Protein 2JO6 (pdb70)

Sequence (110 aa):
MSQWKDICKIDDILPETGVCALLGDEQVAIFRPYHSDQVFAISNIDPFFESSVLSRGLIAEHQGELWVASPLKKQRFRLSDGLCMEDEQFSVKHYEARVKDGVVQLRGGSMSQWKDICKIDDILPETGVCALLGDEQVAIFRPYHSDQVFAISNIDPFFESSVLSRGLIAEHQGELWVASPLKKQRFRLSDGLCMEDEQFSVKHYEARVKDGVVQLRGGSMSQWKDICKIDDILPETGVCALLGDEQVAIFRPYHSDQVFAISNIDPFFESSVLSRGLIAEHQGELWVASPLKKQRFRLSDGLCMEDEQFSVKHYEARVKDGVVQLRGGSMSQWKDICKIDDILPETGVCALLGDEQVAIFRPYHSDQVFAISNIDPFFESSVLSRGLIAEHQGELWVASPLKKQRFRLSDGLCMEDEQFSVKHYEARVKDGVVQLRGGSMSQWKDICKIDDILPETGVCALLGDEQVAIFRPYHSDQVFAISNIDPFFESSVLSRGLIAEHQGELWVASPLKKQRFRLSDGLCMEDEQFSVKHYEARVKDGVVQLRGGSMSQWKDICKIDDILPETGVCALLGDEQVAIFRPYHSDQVFAISNIDPFFESSVLSRGLIAEHQGELWVASPLKKQRFRLSDGLCMEDEQFSVKHYEARVKDGVVQLRGGSMSQWKDICKIDDILPETGVCALLGDEQVAIFRPYHSDQVFAISNIDPFFESSVLSRGLIAEHQGELWVASPLKKQRFRLSDGLCMEDEQFSVKHYEARVKDGVVQLRGGSMSQWKDICKIDDILPETGVCALLGDEQVAIFRPYHSDQVFAISNIDPFFESSVLSRGLIAEHQGELWVASPLKKQRFRLSDGLCMEDEQFSVKHYEARVKDGVVQLRGGSMSQWKDICKIDDILPETGVCALLGDEQVAIFRPYHSDQVFAISNIDPFFESSVLSRGLIAEHQGELWVASPLKKQRFRLSDGLCMEDEQFSVKHYEARVKDGVVQLRGGSMSQWKDICKIDDILPETGVCALLGDEQVAIFRPYHSDQVFAISNIDPFFESSVLSRGLIAEHQGELWVASPLKKQRFRLSDGLCMEDEQFSVKHYEARVKDGVVQLRGGSMSQWKDICKIDDILPETGVCALLGDEQVAIFRPYHSDQVFAISNIDPFFESSVLSRGLIAEHQGELWVASPLKKQRFRLSDGLCMEDEQFSVKHYEARVKDGVVQLRGGSMSQWKDICKIDDILPETGVCALLGDEQVAIFRPYHSDQVFAISNIDPFFESSVLSRGLIAEHQGELWVASPLKKQRFRLSDGLCMEDEQFSVKHYEARVKDGVVQLRGGSMSQWKDICKIDDILPETGVCALLGDEQVAIFRPYHSDQVFAISNIDPFFESSVLSRGLIAEHQGELWVASPLKKQRFRLSDGLCMEDEQFSVKHYEARVKDGVVQLRGGSMSQWKDICKIDDILPETGVCALLGDEQVAIFRPYHSDQVFAISNIDPFFESSVLSRGLIAEHQGELWVASPLKKQRFRLSDGLCMEDEQFSVKHYEARVKDGVVQLRGGSMSQWKDICKIDDILPETGVCALLGDEQVAIFRPYHSDQVFAISNIDPFFESSVLSRGLIAEHQGELWVASPLKKQRFRLSDGLCMEDEQFSVKHYEARVKDGVVQLRGGSMSQWKDICKIDDILPETGVCALLGDEQVAIFRPYHSDQVFAISNIDPFFESSVLSRGLIAEHQGELWVASPLKKQRFRLSDGLCMEDEQFSVKHYEARVKDGVVQLRGGSMSQWKDICKIDDILPETGVCALLGDEQVAIFRPYHSDQVFAISNIDPFFESSVLSRGLIAEHQGELWVASPLKKQRFRLSDGLCMEDEQFSVKHYEARVKDGVVQLRGGSMSQWKDICKIDDILPETGVCALLGDEQVAIFRPYHSDQVFAISNIDPFFESSVLSRGLIAEHQGELWVASPLKKQRFRLSDGLCMEDEQFSVKHYEARVKDGVVQLRGGSMSQWKDICKIDDILPETGVCALLGDEQVAIFRPYHSDQVFAISNIDPFFESSVLSRGLIAEHQGELWVASPLKKQRFRLSDGLCMEDEQFSVKHYEARVKDGVVQLRGGSMSQWKDICKIDDILPETGVCALLGDEQVAIFRPYHSDQVFAISNIDPFFESSVLSRGLIAEHQGELWVASPLKKQRFRLSDGLCMEDEQFSVKHYEARVKDGVVQLRGGS

Radius of gyration: 12.87 Å; Cα contacts (8 Å, |Δi|>4): 258; chains: 1; bounding box: 34×28×23 Å

Secondary structure (DSSP, 8-state):
----EEEEETTTS-TTEEEEEEETTEEEEEEE-SSSS--EEEESS-SSS--S-STTSEEEEETTEEEEEETTTTEEEETTTTEETTTTTT---EEEEEEETTEEEEE---

Structure (mmCIF, N/CA/C/O backbone):
data_2JO6
#
_entry.id   2JO6
#
loop_
_atom_site.group_PDB
_atom_site.id
_atom_site.type_symbol
_atom_site.label_atom_id
_atom_site.label_alt_id
_atom_site.label_comp_id
_atom_site.label_asym_id
_atom_site.label_entity_id
_atom_site.label_seq_id
_atom_site.pdbx_PDB_ins_code
_atom_site.Cartn_x
_atom_site.Cartn_y
_atom_site.Cartn_z
_atom_site.occupancy
_atom_site.B_iso_or_equiv
_atom_site.auth_seq_id
_atom_site.auth_comp_id
_atom_site.auth_asym_id
_atom_site.auth_atom_id
_atom_site.pdbx_PDB_model_num
ATOM 1 N N . MET A 1 4 ? -16.505 8.428 12.119 1.00 0.00 1 MET A N 1
ATOM 2 C CA . MET A 1 4 ? -16.693 8.800 10.700 1.00 0.00 1 MET A CA 1
ATOM 3 C C . MET A 1 4 ? -15.763 7.970 9.828 1.00 0.00 1 MET A C 1
ATOM 4 O O . MET A 1 4 ? -14.542 8.024 9.982 1.00 0.00 1 MET A O 1
ATOM 17 N N . SER A 1 5 ? -16.343 7.187 8.929 1.00 0.00 2 SER A N 1
ATOM 18 C CA . SER A 1 5 ? -15.568 6.297 8.080 1.00 0.00 2 SER A CA 1
ATOM 19 C C . SER A 1 5 ? -16.169 6.230 6.683 1.00 0.00 2 SER A C 1
ATOM 20 O O . SER A 1 5 ? -17.333 5.863 6.516 1.00 0.00 2 SER A O 1
ATOM 28 N N . GLN A 1 6 ? -15.376 6.579 5.685 1.00 0.00 3 GLN A N 1
ATOM 29 C CA . GLN A 1 6 ? -15.829 6.519 4.308 1.00 0.00 3 GLN A CA 1
ATOM 30 C C . GLN A 1 6 ? -15.154 5.362 3.573 1.00 0.00 3 GLN A C 1
ATOM 31 O O . GLN A 1 6 ? -14.082 5.509 2.989 1.00 0.00 3 GLN A O 1
ATOM 45 N N . TRP A 1 7 ? -15.768 4.190 3.651 1.00 0.00 4 TRP A N 1
ATOM 46 C CA . TRP A 1 7 ? -15.270 3.029 2.931 1.00 0.00 4 TRP A CA 1
ATOM 47 C C . TRP A 1 7 ? -15.583 3.163 1.449 1.00 0.00 4 TRP A C 1
ATOM 48 O O . TRP A 1 7 ? -16.667 2.794 0.992 1.00 0.00 4 TRP A O 1
ATOM 69 N N . LYS A 1 8 ? -14.643 3.720 0.708 1.00 0.00 5 LYS A N 1
ATOM 70 C CA . LYS A 1 8 ? -14.836 3.942 -0.712 1.00 0.00 5 LYS A CA 1
ATOM 71 C C . LYS A 1 8 ? -14.525 2.681 -1.500 1.00 0.00 5 LYS A C 1
ATOM 72 O O . LYS A 1 8 ? -13.462 2.080 -1.335 1.00 0.00 5 LYS A O 1
ATOM 91 N N . ASP A 1 9 ? -15.465 2.284 -2.345 1.00 0.00 6 ASP A N 1
ATOM 92 C CA . ASP A 1 9 ? -15.256 1.167 -3.253 1.00 0.00 6 ASP A CA 1
ATOM 93 C C . ASP A 1 9 ? -14.202 1.539 -4.284 1.00 0.00 6 ASP A C 1
ATOM 94 O O . ASP A 1 9 ? -14.295 2.587 -4.932 1.00 0.00 6 ASP A O 1
ATOM 103 N N . ILE A 1 10 ? -13.188 0.706 -4.414 1.00 0.00 7 ILE A N 1
ATOM 104 C CA . ILE A 1 10 ? -12.142 0.940 -5.395 1.00 0.00 7 ILE A CA 1
ATOM 105 C C . ILE A 1 10 ? -12.381 0.083 -6.625 1.00 0.00 7 ILE A C 1
ATOM 106 O O . ILE A 1 10 ? -12.699 0.591 -7.702 1.00 0.00 7 ILE A O 1
ATOM 122 N N . CYS A 1 11 ? -12.248 -1.218 -6.438 1.00 0.00 8 CYS A N 1
ATOM 123 C CA . CYS A 1 11 ? -12.437 -2.186 -7.501 1.00 0.00 8 CYS A CA 1
ATOM 124 C C . CYS A 1 11 ? -12.535 -3.572 -6.888 1.00 0.00 8 CYS A C 1
ATOM 125 O O . CYS A 1 11 ? -12.350 -3.729 -5.680 1.00 0.00 8 CYS A O 1
ATOM 133 N N . LYS A 1 12 ? -12.829 -4.575 -7.695 1.00 0.00 9 LYS A N 1
ATOM 134 C CA . LYS A 1 12 ? -12.853 -5.938 -7.197 1.00 0.00 9 LYS A CA 1
ATOM 135 C C . LYS A 1 12 ? -11.435 -6.477 -7.080 1.00 0.00 9 LYS A C 1
ATOM 136 O O . LYS A 1 12 ? -10.576 -6.176 -7.909 1.00 0.00 9 LYS A O 1
ATOM 155 N N . ILE A 1 13 ? -11.199 -7.280 -6.048 1.00 0.00 10 ILE A N 1
ATOM 156 C CA . ILE A 1 13 ? -9.861 -7.780 -5.741 1.00 0.00 10 ILE A CA 1
ATOM 157 C C . ILE A 1 13 ? -9.321 -8.669 -6.867 1.00 0.00 10 ILE A C 1
ATOM 158 O O . ILE A 1 13 ? -8.130 -8.967 -6.925 1.00 0.00 10 ILE A O 1
ATOM 174 N N . ASP A 1 14 ? -10.208 -9.067 -7.771 1.00 0.00 11 ASP A N 1
ATOM 175 C CA . ASP A 1 14 ? -9.830 -9.873 -8.930 1.00 0.00 11 ASP A CA 1
ATOM 176 C C . ASP A 1 14 ? -8.928 -9.068 -9.867 1.00 0.00 11 ASP A C 1
ATOM 177 O O . ASP A 1 14 ? -8.071 -9.623 -10.556 1.00 0.00 11 ASP A O 1
ATOM 186 N N . ASP A 1 15 ? -9.117 -7.750 -9.861 1.00 0.00 12 ASP A N 1
ATOM 187 C CA . ASP A 1 15 ? -8.359 -6.851 -10.729 1.00 0.00 12 ASP A CA 1
ATOM 188 C C . ASP A 1 15 ? -6.913 -6.737 -10.254 1.00 0.00 12 ASP A C 1
ATOM 189 O O . ASP A 1 15 ? -5.992 -6.541 -11.052 1.00 0.00 12 ASP A O 1
ATOM 198 N N . ILE A 1 16 ? -6.721 -6.875 -8.949 1.00 0.00 13 ILE A N 1
ATOM 199 C CA . ILE A 1 16 ? -5.395 -6.801 -8.355 1.00 0.00 13 ILE A CA 1
ATOM 200 C C . ILE A 1 16 ? -4.767 -8.186 -8.304 1.00 0.00 13 ILE A C 1
ATOM 201 O O . ILE A 1 16 ? -5.177 -9.038 -7.517 1.00 0.00 13 ILE A O 1
ATOM 217 N N . LEU A 1 17 ? -3.778 -8.397 -9.160 1.00 0.00 14 LEU A N 1
ATOM 218 C CA . LEU A 1 17 ? -3.097 -9.683 -9.268 1.00 0.00 14 LEU A CA 1
ATOM 219 C C . LEU A 1 17 ? -2.394 -10.047 -7.956 1.00 0.00 14 LEU A C 1
ATOM 220 O O . LEU A 1 17 ? -2.119 -9.171 -7.132 1.00 0.00 14 LEU A O 1
ATOM 236 N N . PRO A 1 18 ? -2.107 -11.345 -7.745 1.00 0.00 15 PRO A N 1
ATOM 237 C CA . PRO A 1 18 ? -1.385 -11.825 -6.559 1.00 0.00 15 PRO A CA 1
ATOM 238 C C . PRO A 1 18 ? -0.087 -11.060 -6.323 1.00 0.00 15 PRO A C 1
ATOM 239 O O . PRO A 1 18 ? 0.696 -10.856 -7.252 1.00 0.00 15 PRO A O 1
ATOM 250 N N . GLU A 1 19 ? 0.123 -10.670 -5.065 1.00 0.00 16 GLU A N 1
ATOM 251 C CA . GLU A 1 19 ? 1.223 -9.793 -4.653 1.00 0.00 16 GLU A CA 1
ATOM 252 C C . GLU A 1 19 ? 1.530 -8.701 -5.685 1.00 0.00 16 GLU A C 1
ATOM 253 O O . GLU A 1 19 ? 2.574 -8.705 -6.340 1.00 0.00 16 GLU A O 1
ATOM 265 N N . THR A 1 20 ? 0.589 -7.764 -5.812 1.00 0.00 17 THR A N 1
ATOM 266 C CA . THR A 1 20 ? 0.726 -6.622 -6.711 1.00 0.00 17 THR A CA 1
ATOM 267 C C . THR A 1 20 ? 0.171 -5.364 -6.033 1.00 0.00 17 THR A C 1
ATOM 268 O O . THR A 1 20 ? -0.643 -5.460 -5.111 1.00 0.00 17 THR A O 1
ATOM 279 N N . GLY A 1 21 ? 0.606 -4.193 -6.486 1.00 0.00 18 GLY A N 1
ATOM 280 C CA . GLY A 1 21 ? 0.111 -2.951 -5.925 1.00 0.00 18 GLY A CA 1
ATOM 281 C C . GLY A 1 21 ? -0.450 -2.026 -6.986 1.00 0.00 18 GLY A C 1
ATOM 282 O O . GLY A 1 21 ? 0.098 -1.932 -8.085 1.00 0.00 18 GLY A O 1
ATOM 286 N N . VAL A 1 22 ? -1.547 -1.352 -6.665 1.00 0.00 19 VAL A N 1
ATOM 287 C CA . VAL A 1 22 ? -2.181 -0.416 -7.590 1.00 0.00 19 VAL A CA 1
ATOM 288 C C . VAL A 1 22 ? -2.501 0.901 -6.886 1.00 0.00 19 VAL A C 1
ATOM 289 O O . VAL A 1 22 ? -2.619 0.943 -5.664 1.00 0.00 19 VAL A O 1
ATOM 302 N N . CYS A 1 23 ? -2.645 1.971 -7.654 1.00 0.00 20 CYS A N 1
ATOM 303 C CA . CYS A 1 23 ? -2.929 3.280 -7.083 1.00 0.00 20 CYS A CA 1
ATOM 304 C C . CYS A 1 23 ? -4.417 3.597 -7.169 1.00 0.00 20 CYS A C 1
ATOM 305 O O . CYS A 1 23 ? -5.040 3.442 -8.220 1.00 0.00 20 CYS A O 1
ATOM 313 N N . ALA A 1 24 ? -4.977 4.029 -6.052 1.00 0.00 21 ALA A N 1
ATOM 314 C CA . ALA A 1 24 ? -6.365 4.451 -5.995 1.00 0.00 21 ALA A CA 1
ATOM 315 C C . ALA A 1 24 ? -6.446 5.899 -5.535 1.00 0.00 21 ALA A C 1
ATOM 316 O O . ALA A 1 24 ? -5.426 6.504 -5.192 1.00 0.00 21 ALA A O 1
ATOM 323 N N . LEU A 1 25 ? -7.649 6.451 -5.524 1.00 0.00 22 LEU A N 1
ATOM 324 C CA . LEU A 1 25 ? -7.846 7.832 -5.116 1.00 0.00 22 LEU A CA 1
ATOM 325 C C . LEU A 1 25 ? -8.869 7.928 -3.995 1.00 0.00 22 LEU A C 1
ATOM 326 O O . LEU A 1 25 ? -10.031 7.555 -4.167 1.00 0.00 22 LEU A O 1
ATOM 342 N N . LEU A 1 26 ? -8.427 8.410 -2.844 1.00 0.00 23 LEU A N 1
ATOM 343 C CA . LEU A 1 26 ? -9.322 8.701 -1.737 1.00 0.00 23 LEU A CA 1
ATOM 344 C C . LEU A 1 26 ? -9.438 10.211 -1.589 1.00 0.00 23 LEU A C 1
ATOM 345 O O . LEU A 1 26 ? -8.685 10.835 -0.839 1.00 0.00 23 LEU A O 1
ATOM 361 N N . GLY A 1 27 ? -10.359 10.798 -2.339 1.00 0.00 24 GLY A N 1
ATOM 362 C CA . GLY A 1 27 ? -10.451 12.240 -2.399 1.00 0.00 24 GLY A CA 1
ATOM 363 C C . GLY A 1 27 ? -9.319 12.825 -3.215 1.00 0.00 24 GLY A C 1
ATOM 364 O O . GLY A 1 27 ? -9.330 12.758 -4.444 1.00 0.00 24 GLY A O 1
ATOM 368 N N . ASP A 1 28 ? -8.332 13.381 -2.532 1.00 0.00 25 ASP A N 1
ATOM 369 C CA . ASP A 1 28 ? -7.139 13.892 -3.196 1.00 0.00 25 ASP A CA 1
ATOM 370 C C . ASP A 1 28 ? -5.922 13.081 -2.784 1.00 0.00 25 ASP A C 1
ATOM 371 O O . ASP A 1 28 ? -4.793 13.385 -3.171 1.00 0.00 25 ASP A O 1
ATOM 380 N N . GLU A 1 29 ? -6.161 12.040 -2.000 1.00 0.00 26 GLU A N 1
ATOM 381 C CA . GLU A 1 29 ? -5.086 11.191 -1.514 1.00 0.00 26 GLU A CA 1
ATOM 382 C C . GLU A 1 29 ? -4.837 10.036 -2.475 1.00 0.00 26 GLU A C 1
ATOM 383 O O . GLU A 1 29 ? -5.725 9.213 -2.715 1.00 0.00 26 GLU A O 1
ATOM 395 N N . GLN A 1 30 ? -3.639 9.991 -3.041 1.00 0.00 27 GLN A N 1
ATOM 396 C CA . GLN A 1 30 ? -3.233 8.868 -3.870 1.00 0.00 27 GLN A CA 1
ATOM 397 C C . GLN A 1 30 ? -2.800 7.712 -2.986 1.00 0.00 27 GLN A C 1
ATOM 398 O O . GLN A 1 30 ? -1.717 7.729 -2.399 1.00 0.00 27 GLN A O 1
ATOM 412 N N . VAL A 1 31 ? -3.666 6.722 -2.879 1.00 0.00 28 VAL A N 1
ATOM 413 C CA . VAL A 1 31 ? -3.434 5.593 -1.999 1.00 0.00 28 VAL A CA 1
ATOM 414 C C . VAL A 1 31 ? -2.892 4.408 -2.784 1.00 0.00 28 VAL A C 1
ATOM 415 O O . VAL A 1 31 ? -3.382 4.098 -3.869 1.00 0.00 28 VAL A O 1
ATOM 428 N N . ALA A 1 32 ? -1.877 3.764 -2.239 1.00 0.00 29 ALA A N 1
ATOM 429 C CA . ALA A 1 32 ? -1.304 2.584 -2.853 1.00 0.00 29 ALA A CA 1
ATOM 430 C C . ALA A 1 32 ? -1.892 1.332 -2.221 1.00 0.00 29 ALA A C 1
ATOM 431 O O . ALA A 1 32 ? -1.633 1.035 -1.052 1.00 0.00 29 ALA A O 1
ATOM 438 N N . ILE A 1 33 ? -2.702 0.623 -2.987 1.00 0.00 30 ILE A N 1
ATOM 439 C CA . ILE A 1 33 ? -3.331 -0.596 -2.514 1.00 0.00 30 ILE A CA 1
ATOM 440 C C . ILE A 1 33 ? -2.465 -1.788 -2.865 1.00 0.00 30 ILE A C 1
ATOM 441 O O . ILE A 1 33 ? -2.346 -2.160 -4.035 1.00 0.00 30 ILE A O 1
ATOM 457 N N . PHE A 1 34 ? -1.853 -2.373 -1.858 1.00 0.00 31 PHE A N 1
ATOM 458 C CA . PHE A 1 34 ? -0.993 -3.516 -2.063 1.00 0.00 31 PHE A CA 1
ATOM 459 C C . PHE A 1 34 ? -1.678 -4.789 -1.603 1.00 0.00 31 PHE A C 1
ATOM 460 O O . PHE A 1 34 ? -2.033 -4.928 -0.431 1.00 0.00 31 PHE A O 1
ATOM 477 N N . ARG A 1 35 ? -1.879 -5.702 -2.536 1.00 0.00 32 ARG A N 1
ATOM 478 C CA . ARG A 1 35 ? -2.299 -7.046 -2.197 1.00 0.00 32 ARG A CA 1
ATOM 479 C C . ARG A 1 35 ? -1.050 -7.900 -2.182 1.00 0.00 32 ARG A C 1
ATOM 480 O O . ARG A 1 35 ? -0.565 -8.295 -3.228 1.00 0.00 32 ARG A O 1
ATOM 501 N N . PRO A 1 36 ? -0.503 -8.176 -0.996 1.00 0.00 33 PRO A N 1
ATOM 502 C CA . PRO A 1 36 ? 0.789 -8.837 -0.856 1.00 0.00 33 PRO A CA 1
ATOM 503 C C . PRO A 1 36 ? 0.688 -10.356 -0.782 1.00 0.00 33 PRO A C 1
ATOM 504 O O . PRO A 1 36 ? 1.679 -11.042 -0.536 1.00 0.00 33 PRO A O 1
ATOM 515 N N . TYR A 1 37 ? -0.509 -10.871 -0.997 1.00 0.00 34 TYR A N 1
ATOM 516 C CA . TYR A 1 37 ? -0.741 -12.303 -0.931 1.00 0.00 34 TYR A CA 1
ATOM 517 C C . TYR A 1 37 ? -1.698 -12.742 -2.025 1.00 0.00 34 TYR A C 1
ATOM 518 O O . TYR A 1 37 ? -2.019 -11.979 -2.938 1.00 0.00 34 TYR A O 1
ATOM 536 N N . HIS A 1 38 ? -2.156 -13.980 -1.914 1.00 0.00 35 HIS A N 1
ATOM 537 C CA . HIS A 1 38 ? -3.153 -14.527 -2.819 1.00 0.00 35 HIS A CA 1
ATOM 538 C C . HIS A 1 38 ? -4.516 -14.499 -2.151 1.00 0.00 35 HIS A C 1
ATOM 539 O O . HIS A 1 38 ? -5.550 -14.620 -2.804 1.00 0.00 35 HIS A O 1
ATOM 554 N N . SER A 1 39 ? -4.503 -14.323 -0.842 1.00 0.00 36 SER A N 1
ATOM 555 C CA . SER A 1 39 ? -5.721 -14.306 -0.057 1.00 0.00 36 SER A CA 1
ATOM 556 C C . SER A 1 39 ? -6.373 -12.920 -0.084 1.00 0.00 36 SER A C 1
ATOM 557 O O . SER A 1 39 ? -6.029 -12.071 -0.912 1.00 0.00 36 SER A O 1
ATOM 565 N N . ASP A 1 40 ? -7.304 -12.702 0.836 1.00 0.00 37 ASP A N 1
ATOM 566 C CA . ASP A 1 40 ? -8.064 -11.455 0.924 1.00 0.00 37 ASP A CA 1
ATOM 567 C C . ASP A 1 40 ? -7.307 -10.390 1.716 1.00 0.00 37 ASP A C 1
ATOM 568 O O . ASP A 1 40 ? -7.854 -9.335 2.043 1.00 0.00 37 ASP A O 1
ATOM 577 N N . GLN A 1 41 ? -6.051 -10.665 2.015 1.00 0.00 38 GLN A N 1
ATOM 578 C CA . GLN A 1 41 ? -5.237 -9.753 2.802 1.00 0.00 38 GLN A CA 1
ATOM 579 C C . GLN A 1 41 ? -4.661 -8.652 1.921 1.00 0.00 38 GLN A C 1
ATOM 580 O O . GLN A 1 41 ? -3.831 -8.910 1.049 1.00 0.00 38 GLN A O 1
ATOM 594 N N . VAL A 1 42 ? -5.129 -7.431 2.139 1.00 0.00 39 VAL A N 1
ATOM 595 C CA . VAL A 1 42 ? -4.655 -6.272 1.396 1.00 0.00 39 VAL A CA 1
ATOM 596 C C . VAL A 1 42 ? -4.334 -5.130 2.352 1.00 0.00 39 VAL A C 1
ATOM 597 O O . VAL A 1 42 ? -4.933 -5.022 3.422 1.00 0.00 39 VAL A O 1
ATOM 610 N N . PHE A 1 43 ? -3.380 -4.292 1.973 1.00 0.00 40 PHE A N 1
ATOM 611 C CA . PHE A 1 43 ? -2.989 -3.155 2.794 1.00 0.00 40 PHE A CA 1
ATOM 612 C C . PHE A 1 43 ? -2.916 -1.894 1.945 1.00 0.00 40 PHE A C 1
ATOM 613 O O . PHE A 1 43 ? -2.686 -1.966 0.738 1.00 0.00 40 PHE A O 1
ATOM 630 N N . ALA A 1 44 ? -3.115 -0.743 2.571 1.00 0.00 41 ALA A N 1
ATOM 631 C CA . ALA A 1 44 ? -3.121 0.519 1.849 1.00 0.00 41 ALA A CA 1
ATOM 632 C C . ALA A 1 44 ? -2.274 1.567 2.553 1.00 0.00 41 ALA A C 1
ATOM 633 O O . ALA A 1 44 ? -2.464 1.844 3.739 1.00 0.00 41 ALA A O 1
ATOM 640 N N . ILE A 1 45 ? -1.339 2.142 1.819 1.00 0.00 42 ILE A N 1
ATOM 641 C CA . ILE A 1 45 ? -0.512 3.224 2.334 1.00 0.00 42 ILE A CA 1
ATOM 642 C C . ILE A 1 45 ? -0.482 4.369 1.332 1.00 0.00 42 ILE A C 1
ATOM 643 O O . ILE A 1 45 ? -1.156 4.313 0.305 1.00 0.00 42 ILE A O 1
ATOM 659 N N . SER A 1 46 ? 0.279 5.408 1.634 1.00 0.00 43 SER A N 1
ATOM 660 C CA . SER A 1 46 ? 0.454 6.511 0.702 1.00 0.00 43 SER A CA 1
ATOM 661 C C . SER A 1 46 ? 1.202 6.025 -0.534 1.00 0.00 43 SER A C 1
ATOM 662 O O . SER A 1 46 ? 2.213 5.335 -0.419 1.00 0.00 43 SER A O 1
ATOM 670 N N . ASN A 1 47 ? 0.696 6.370 -1.711 1.00 0.00 44 ASN A N 1
ATOM 671 C CA . ASN A 1 47 ? 1.325 5.956 -2.962 1.00 0.00 44 ASN A CA 1
ATOM 672 C C . ASN A 1 47 ? 2.487 6.884 -3.311 1.00 0.00 44 ASN A C 1
ATOM 673 O O . ASN A 1 47 ? 3.293 6.589 -4.192 1.00 0.00 44 ASN A O 1
ATOM 684 N N . ILE A 1 48 ? 2.573 7.999 -2.598 1.00 0.00 45 ILE A N 1
ATOM 685 C CA . ILE A 1 48 ? 3.681 8.932 -2.758 1.00 0.00 45 ILE A CA 1
ATOM 686 C C . ILE A 1 48 ? 4.367 9.147 -1.413 1.00 0.00 45 ILE A C 1
ATOM 687 O O . ILE A 1 48 ? 3.697 9.334 -0.394 1.00 0.00 45 ILE A O 1
ATOM 703 N N . ASP A 1 49 ? 5.690 9.105 -1.399 1.00 0.00 46 ASP A N 1
ATOM 704 C CA . ASP A 1 49 ? 6.432 9.359 -0.168 1.00 0.00 46 ASP A CA 1
ATOM 705 C C . ASP A 1 49 ? 6.815 10.836 -0.101 1.00 0.00 46 ASP A C 1
ATOM 706 O O . ASP A 1 49 ? 7.019 11.475 -1.133 1.00 0.00 46 ASP A O 1
ATOM 715 N N . PRO A 1 50 ? 6.896 11.409 1.109 1.00 0.00 47 PRO A N 1
ATOM 716 C CA . PRO A 1 50 ? 7.110 12.841 1.284 1.00 0.00 47 PRO A CA 1
ATOM 717 C C . PRO A 1 50 ? 8.580 13.252 1.377 1.00 0.00 47 PRO A C 1
ATOM 718 O O . PRO A 1 50 ? 8.897 14.442 1.333 1.00 0.00 47 PRO A O 1
ATOM 729 N N . PHE A 1 51 ? 9.475 12.284 1.497 1.00 0.00 48 PHE A N 1
ATOM 730 C CA . PHE A 1 51 ? 10.885 12.590 1.682 1.00 0.00 48 PHE A CA 1
ATOM 731 C C . PHE A 1 51 ? 11.610 12.668 0.343 1.00 0.00 48 PHE A C 1
ATOM 732 O O . PHE A 1 51 ? 12.210 13.689 0.005 1.00 0.00 48 PHE A O 1
ATOM 749 N N . PHE A 1 52 ? 11.519 11.596 -0.420 1.00 0.00 49 PHE A N 1
ATOM 750 C CA . PHE A 1 52 ? 12.259 11.467 -1.667 1.00 0.00 49 PHE A CA 1
ATOM 751 C C . PHE A 1 52 ? 11.331 11.758 -2.837 1.00 0.00 49 PHE A C 1
ATOM 752 O O . PHE A 1 52 ? 11.764 12.210 -3.902 1.00 0.00 49 PHE A O 1
ATOM 769 N N . GLU A 1 53 ? 10.049 11.494 -2.604 1.00 0.00 50 GLU A N 1
ATOM 770 C CA . GLU A 1 53 ? 8.989 11.728 -3.572 1.00 0.00 50 GLU A CA 1
ATOM 771 C C . GLU A 1 53 ? 9.056 10.746 -4.729 1.00 0.00 50 GLU A C 1
ATOM 772 O O . GLU A 1 53 ? 9.607 11.041 -5.792 1.00 0.00 50 GLU A O 1
ATOM 784 N N . SER A 1 54 ? 8.515 9.568 -4.505 1.00 0.00 51 SER A N 1
ATOM 785 C CA . SER A 1 54 ? 8.273 8.629 -5.575 1.00 0.00 51 SER A CA 1
ATOM 786 C C . SER A 1 54 ? 6.796 8.683 -5.920 1.00 0.00 51 SER A C 1
ATOM 787 O O . SER A 1 54 ? 5.950 8.339 -5.095 1.00 0.00 51 SER A O 1
ATOM 795 N N . SER A 1 55 ? 6.494 9.151 -7.126 1.00 0.00 52 SER A N 1
ATOM 796 C CA . SER A 1 55 ? 5.124 9.438 -7.523 1.00 0.00 52 SER A CA 1
ATOM 797 C C . SER A 1 55 ? 4.228 8.211 -7.404 1.00 0.00 52 SER A C 1
ATOM 798 O O . SER A 1 55 ? 3.053 8.322 -7.070 1.00 0.00 52 SER A O 1
ATOM 806 N N . VAL A 1 56 ? 4.780 7.051 -7.711 1.00 0.00 53 VAL A N 1
ATOM 807 C CA . VAL A 1 56 ? 4.067 5.803 -7.509 1.00 0.00 53 VAL A CA 1
ATOM 808 C C . VAL A 1 56 ? 4.923 4.808 -6.731 1.00 0.00 53 VAL A C 1
ATOM 809 O O . VAL A 1 56 ? 6.038 4.482 -7.136 1.00 0.00 53 VAL A O 1
ATOM 822 N N . LEU A 1 57 ? 4.391 4.326 -5.618 1.00 0.00 54 LEU A N 1
ATOM 823 C CA . LEU A 1 57 ? 5.039 3.257 -4.870 1.00 0.00 54 LEU A CA 1
ATOM 824 C C . LEU A 1 57 ? 4.509 1.914 -5.342 1.00 0.00 54 LEU A C 1
ATOM 825 O O . LEU A 1 57 ? 5.056 0.861 -5.020 1.00 0.00 54 LEU A O 1
ATOM 841 N N . SER A 1 58 ? 3.444 1.973 -6.135 1.00 0.00 55 SER A N 1
ATOM 842 C CA . SER A 1 58 ? 2.841 0.784 -6.718 1.00 0.00 55 SER A CA 1
ATOM 843 C C . SER A 1 58 ? 3.701 0.250 -7.867 1.00 0.00 55 SER A C 1
ATOM 844 O O . SER A 1 58 ? 3.353 -0.734 -8.520 1.00 0.00 55 SER A O 1
ATOM 852 N N . ARG A 1 59 ? 4.828 0.910 -8.107 1.00 0.00 56 ARG A N 1
ATOM 853 C CA . ARG A 1 59 ? 5.770 0.476 -9.125 1.00 0.00 56 ARG A CA 1
ATOM 854 C C . ARG A 1 59 ? 6.965 -0.192 -8.447 1.00 0.00 56 ARG A C 1
ATOM 855 O O . ARG A 1 59 ? 8.112 -0.003 -8.848 1.00 0.00 56 ARG A O 1
ATOM 876 N N . GLY A 1 60 ? 6.681 -0.980 -7.422 1.00 0.00 57 GLY A N 1
ATOM 877 C CA . GLY A 1 60 ? 7.736 -1.610 -6.657 1.00 0.00 57 GLY A CA 1
ATOM 878 C C . GLY A 1 60 ? 7.446 -3.069 -6.387 1.00 0.00 57 GLY A C 1
ATOM 879 O O . GLY A 1 60 ? 6.312 -3.522 -6.548 1.00 0.00 57 GLY A O 1
ATOM 883 N N . LEU A 1 61 ? 8.469 -3.804 -5.979 1.00 0.00 58 LEU A N 1
ATOM 884 C CA . LEU A 1 61 ? 8.339 -5.238 -5.769 1.00 0.00 58 LEU A CA 1
ATOM 885 C C . LEU A 1 61 ? 8.233 -5.555 -4.284 1.00 0.00 58 LEU A C 1
ATOM 886 O O . LEU A 1 61 ? 8.912 -4.945 -3.457 1.00 0.00 58 LEU A O 1
ATOM 902 N N . ILE A 1 62 ? 7.376 -6.507 -3.952 1.00 0.00 59 ILE A N 1
ATOM 903 C CA . ILE A 1 62 ? 7.190 -6.920 -2.570 1.00 0.00 59 ILE A CA 1
ATOM 904 C C . ILE A 1 62 ? 8.210 -7.994 -2.200 1.00 0.00 59 ILE A C 1
ATOM 905 O O . ILE A 1 62 ? 8.334 -9.006 -2.890 1.00 0.00 59 ILE A O 1
ATOM 921 N N . ALA A 1 63 ? 8.947 -7.757 -1.124 1.00 0.00 60 ALA A N 1
ATOM 922 C CA . ALA A 1 63 ? 9.977 -8.681 -0.674 1.00 0.00 60 ALA A CA 1
ATOM 923 C C . ALA A 1 63 ? 9.977 -8.781 0.845 1.00 0.00 60 ALA A C 1
ATOM 924 O O . ALA A 1 63 ? 9.694 -7.800 1.537 1.00 0.00 60 ALA A O 1
ATOM 931 N N . GLU A 1 64 ? 10.296 -9.959 1.364 1.00 0.00 61 GLU A N 1
ATOM 932 C CA . GLU A 1 64 ? 10.289 -10.172 2.804 1.00 0.00 61 GLU A CA 1
ATOM 933 C C . GLU A 1 64 ? 11.592 -9.753 3.447 1.00 0.00 61 GLU A C 1
ATOM 934 O O . GLU A 1 64 ? 12.652 -9.763 2.818 1.00 0.00 61 GLU A O 1
ATOM 946 N N . HIS A 1 65 ? 11.488 -9.385 4.707 1.00 0.00 62 HIS A N 1
ATOM 947 C CA . HIS A 1 65 ? 12.639 -9.244 5.571 1.00 0.00 62 HIS A CA 1
ATOM 948 C C . HIS A 1 65 ? 12.152 -9.206 7.006 1.00 0.00 62 HIS A C 1
ATOM 949 O O . HIS A 1 65 ? 11.212 -8.475 7.320 1.00 0.00 62 HIS A O 1
ATOM 964 N N . GLN A 1 66 ? 12.761 -10.035 7.850 1.00 0.00 63 GLN A N 1
ATOM 965 C CA . GLN A 1 66 ? 12.384 -10.160 9.260 1.00 0.00 63 GLN A CA 1
ATOM 966 C C . GLN A 1 66 ? 11.053 -10.904 9.413 1.00 0.00 63 GLN A C 1
ATOM 967 O O . GLN A 1 66 ? 10.519 -11.004 10.516 1.00 0.00 63 GLN A O 1
ATOM 981 N N . GLY A 1 67 ? 10.523 -11.440 8.312 1.00 0.00 64 GLY A N 1
ATOM 982 C CA . GLY A 1 67 ? 9.234 -12.101 8.367 1.00 0.00 64 GLY A CA 1
ATOM 983 C C . GLY A 1 67 ? 8.109 -11.131 8.088 1.00 0.00 64 GLY A C 1
ATOM 984 O O . GLY A 1 67 ? 6.935 -11.452 8.254 1.00 0.00 64 GLY A O 1
ATOM 988 N N . GLU A 1 68 ? 8.488 -9.942 7.650 1.00 0.00 65 GLU A N 1
ATOM 989 C CA . GLU A 1 68 ? 7.542 -8.879 7.359 1.00 0.00 65 GLU A CA 1
ATOM 990 C C . GLU A 1 68 ? 7.567 -8.580 5.871 1.00 0.00 65 GLU A C 1
ATOM 991 O O . GLU A 1 68 ? 8.545 -8.901 5.186 1.00 0.00 65 GLU A O 1
ATOM 1003 N N . LEU A 1 69 ? 6.509 -7.967 5.373 1.00 0.00 66 LEU A N 1
ATOM 1004 C CA . LEU A 1 69 ? 6.398 -7.690 3.953 1.00 0.00 66 LEU A CA 1
ATOM 1005 C C . LEU A 1 69 ? 6.778 -6.250 3.660 1.00 0.00 66 LEU A C 1
ATOM 1006 O O . LEU A 1 69 ? 6.152 -5.315 4.164 1.00 0.00 66 LEU A O 1
ATOM 1022 N N . TRP A 1 70 ? 7.810 -6.081 2.852 1.00 0.00 67 TRP A N 1
ATOM 1023 C CA . TRP A 1 70 ? 8.293 -4.762 2.490 1.00 0.00 67 TRP A CA 1
ATOM 1024 C C . TRP A 1 70 ? 8.154 -4.556 0.991 1.00 0.00 67 TRP A C 1
ATOM 1025 O O . TRP A 1 70 ? 8.507 -5.434 0.207 1.00 0.00 67 TRP A O 1
ATOM 1046 N N . VAL A 1 71 ? 7.643 -3.409 0.586 1.00 0.00 68 VAL A N 1
ATOM 1047 C CA . VAL A 1 71 ? 7.606 -3.078 -0.826 1.00 0.00 68 VAL A CA 1
ATOM 1048 C C . VAL A 1 71 ? 8.811 -2.210 -1.170 1.00 0.00 68 VAL A C 1
ATOM 1049 O O . VAL A 1 71 ? 9.014 -1.142 -0.587 1.00 0.00 68 VAL A O 1
ATOM 1062 N N . ALA A 1 72 ? 9.635 -2.703 -2.079 1.00 0.00 69 ALA A N 1
ATOM 1063 C CA . ALA A 1 72 ? 10.866 -2.026 -2.440 1.00 0.00 69 ALA A CA 1
ATOM 1064 C C . ALA A 1 72 ? 10.698 -1.262 -3.741 1.00 0.00 69 ALA A C 1
ATOM 1065 O O . ALA A 1 72 ? 10.339 -1.836 -4.771 1.00 0.00 69 ALA A O 1
ATOM 1072 N N . SER A 1 73 ? 10.947 0.035 -3.685 1.00 0.00 70 SER A N 1
ATOM 1073 C CA . SER A 1 73 ? 10.861 0.881 -4.861 1.00 0.00 70 SER A CA 1
ATOM 1074 C C . SER A 1 73 ? 12.186 0.858 -5.622 1.00 0.00 70 SER A C 1
ATOM 1075 O O . SER A 1 73 ? 13.211 1.314 -5.110 1.00 0.00 70 SER A O 1
ATOM 1083 N N . PRO A 1 74 ? 12.176 0.327 -6.860 1.00 0.00 71 PRO A N 1
ATOM 1084 C CA . PRO A 1 74 ? 13.386 0.156 -7.680 1.00 0.00 71 PRO A CA 1
ATOM 1085 C C . PRO A 1 74 ? 14.018 1.483 -8.090 1.00 0.00 71 PRO A C 1
ATOM 1086 O O . PRO A 1 74 ? 15.100 1.513 -8.679 1.00 0.00 71 PRO A O 1
ATOM 1097 N N . LEU A 1 75 ? 13.330 2.577 -7.785 1.00 0.00 72 LEU A N 1
ATOM 1098 C CA . LEU A 1 75 ? 13.858 3.910 -8.031 1.00 0.00 72 LEU A CA 1
ATOM 1099 C C . LEU A 1 75 ? 15.129 4.121 -7.219 1.00 0.00 72 LEU A C 1
ATOM 1100 O O . LEU A 1 75 ? 16.087 4.723 -7.696 1.00 0.00 72 LEU A O 1
ATOM 1116 N N . LYS A 1 76 ? 15.128 3.605 -5.995 1.00 0.00 73 LYS A N 1
ATOM 1117 C CA . LYS A 1 76 ? 16.295 3.666 -5.122 1.00 0.00 73 LYS A CA 1
ATOM 1118 C C . LYS A 1 76 ? 16.380 2.394 -4.275 1.00 0.00 73 LYS A C 1
ATOM 1119 O O . LYS A 1 76 ? 16.598 1.306 -4.811 1.00 0.00 73 LYS A O 1
ATOM 1138 N N . LYS A 1 77 ? 16.200 2.527 -2.963 1.00 0.00 74 LYS A N 1
ATOM 1139 C CA . LYS A 1 77 ? 16.205 1.375 -2.062 1.00 0.00 74 LYS A CA 1
ATOM 1140 C C . LYS A 1 77 ? 15.139 1.526 -0.984 1.00 0.00 74 LYS A C 1
ATOM 1141 O O . LYS A 1 77 ? 15.244 0.936 0.091 1.00 0.00 74 LYS A O 1
ATOM 1160 N N . GLN A 1 78 ? 14.106 2.299 -1.292 1.00 0.00 75 GLN A N 1
ATOM 1161 C CA . GLN A 1 78 ? 13.034 2.568 -0.339 1.00 0.00 75 GLN A CA 1
ATOM 1162 C C . GLN A 1 78 ? 12.211 1.309 -0.086 1.00 0.00 75 GLN A C 1
ATOM 1163 O O . GLN A 1 78 ? 11.732 0.672 -1.027 1.00 0.00 75 GLN A O 1
ATOM 1177 N N . ARG A 1 79 ? 12.067 0.947 1.183 1.00 0.00 76 ARG A N 1
ATOM 1178 C CA . ARG A 1 79 ? 11.299 -0.230 1.564 1.00 0.00 76 ARG A CA 1
ATOM 1179 C C . ARG A 1 79 ? 10.210 0.142 2.559 1.00 0.00 76 ARG A C 1
ATOM 1180 O O . ARG A 1 79 ? 10.490 0.623 3.660 1.00 0.00 76 ARG A O 1
ATOM 1201 N N . PHE A 1 80 ? 8.968 -0.079 2.164 1.00 0.00 77 PHE A N 1
ATOM 1202 C CA . PHE A 1 80 ? 7.829 0.246 3.007 1.00 0.00 77 PHE A CA 1
ATOM 1203 C C . PHE A 1 80 ? 7.194 -1.024 3.561 1.00 0.00 77 PHE A C 1
ATOM 1204 O O . PHE A 1 80 ? 6.773 -1.900 2.804 1.00 0.00 77 PHE A O 1
ATOM 1221 N N . ARG A 1 81 ? 7.156 -1.125 4.882 1.00 0.00 78 ARG A N 1
ATOM 1222 C CA . ARG A 1 81 ? 6.523 -2.249 5.559 1.00 0.00 78 ARG A CA 1
ATOM 1223 C C . ARG A 1 81 ? 5.004 -2.158 5.424 1.00 0.00 78 ARG A C 1
ATOM 1224 O O . ARG A 1 81 ? 4.387 -1.212 5.913 1.00 0.00 78 ARG A O 1
ATOM 1245 N N . LEU A 1 82 ? 4.418 -3.154 4.773 1.00 0.00 79 LEU A N 1
ATOM 1246 C CA . LEU A 1 82 ? 3.001 -3.125 4.412 1.00 0.00 79 LEU A CA 1
ATOM 1247 C C . LEU A 1 82 ? 2.087 -3.398 5.603 1.00 0.00 79 LEU A C 1
ATOM 1248 O O . LEU A 1 82 ? 0.895 -3.112 5.544 1.00 0.00 79 LEU A O 1
ATOM 1264 N N . SER A 1 83 ? 2.647 -3.954 6.670 1.00 0.00 80 SER A N 1
ATOM 1265 C CA . SER A 1 83 ? 1.874 -4.327 7.854 1.00 0.00 80 SER A CA 1
ATOM 1266 C C . SER A 1 83 ? 1.078 -3.138 8.402 1.00 0.00 80 SER A C 1
ATOM 1267 O O . SER A 1 83 ? -0.068 -3.286 8.830 1.00 0.00 80 SER A O 1
ATOM 1275 N N . ASP A 1 84 ? 1.696 -1.965 8.375 1.00 0.00 81 ASP A N 1
ATOM 1276 C CA . ASP A 1 84 ? 1.037 -0.728 8.780 1.00 0.00 81 ASP A CA 1
ATOM 1277 C C . ASP A 1 84 ? 1.520 0.410 7.900 1.00 0.00 81 ASP A C 1
ATOM 1278 O O . ASP A 1 84 ? 0.736 1.057 7.216 1.00 0.00 81 ASP A O 1
ATOM 1287 N N . GLY A 1 85 ? 2.822 0.631 7.896 1.00 0.00 82 GLY A N 1
ATOM 1288 C CA . GLY A 1 85 ? 3.374 1.682 7.069 1.00 0.00 82 GLY A CA 1
ATOM 1289 C C . GLY A 1 85 ? 4.730 2.142 7.544 1.00 0.00 82 GLY A C 1
ATOM 1290 O O . GLY A 1 85 ? 5.049 3.331 7.496 1.00 0.00 82 GLY A O 1
ATOM 1294 N N . LEU A 1 86 ? 5.539 1.204 8.006 1.00 0.00 83 LEU A N 1
ATOM 1295 C CA . LEU A 1 86 ? 6.868 1.533 8.473 1.00 0.00 83 LEU A CA 1
ATOM 1296 C C . LEU A 1 86 ? 7.864 1.475 7.326 1.00 0.00 83 LEU A C 1
ATOM 1297 O O . LEU A 1 86 ? 8.297 0.401 6.922 1.00 0.00 83 LEU A O 1
ATOM 1313 N N . CYS A 1 87 ? 8.193 2.621 6.776 1.00 0.00 84 CYS A N 1
ATOM 1314 C CA . CYS A 1 87 ? 9.276 2.699 5.820 1.00 0.00 84 CYS A CA 1
ATOM 1315 C C . CYS A 1 87 ? 10.587 2.669 6.586 1.00 0.00 84 CYS A C 1
ATOM 1316 O O . CYS A 1 87 ? 10.792 3.474 7.489 1.00 0.00 84 CYS A O 1
ATOM 1324 N N . MET A 1 88 ? 11.459 1.733 6.245 1.00 0.00 85 MET A N 1
ATOM 1325 C CA . MET A 1 88 ? 12.702 1.539 6.990 1.00 0.00 85 MET A CA 1
ATOM 1326 C C . MET A 1 88 ? 13.616 2.761 6.871 1.00 0.00 85 MET A C 1
ATOM 1327 O O . MET A 1 88 ? 14.570 2.920 7.632 1.00 0.00 85 MET A O 1
ATOM 1341 N N . GLU A 1 89 ? 13.321 3.615 5.904 1.00 0.00 86 GLU A N 1
ATOM 1342 C CA . GLU A 1 89 ? 14.078 4.842 5.695 1.00 0.00 86 GLU A CA 1
ATOM 1343 C C . GLU A 1 89 ? 13.434 6.006 6.454 1.00 0.00 86 GLU A C 1
ATOM 1344 O O . GLU A 1 89 ? 14.112 6.938 6.885 1.00 0.00 86 GLU A O 1
ATOM 1356 N N . ASP A 1 90 ? 12.120 5.926 6.617 1.00 0.00 87 ASP A N 1
ATOM 1357 C CA . ASP A 1 90 ? 11.322 7.016 7.184 1.00 0.00 87 ASP A CA 1
ATOM 1358 C C . ASP A 1 90 ? 10.862 6.679 8.607 1.00 0.00 87 ASP A C 1
ATOM 1359 O O . ASP A 1 90 ? 10.023 7.367 9.176 1.00 0.00 87 ASP A O 1
ATOM 1368 N N . GLU A 1 91 ? 11.414 5.602 9.170 1.00 0.00 88 GLU A N 1
ATOM 1369 C CA . GLU A 1 91 ? 10.965 5.046 10.461 1.00 0.00 88 GLU A CA 1
ATOM 1370 C C . GLU A 1 91 ? 10.846 6.078 11.599 1.00 0.00 88 GLU A C 1
ATOM 1371 O O . GLU A 1 91 ? 10.228 5.793 12.630 1.00 0.00 88 GLU A O 1
ATOM 1383 N N . GLN A 1 92 ? 11.432 7.255 11.424 1.00 0.00 89 GLN A N 1
ATOM 1384 C CA . GLN A 1 92 ? 11.273 8.344 12.383 1.00 0.00 89 GLN A CA 1
ATOM 1385 C C . GLN A 1 92 ? 9.834 8.869 12.382 1.00 0.00 89 GLN A C 1
ATOM 1386 O O . GLN A 1 92 ? 9.273 9.180 13.435 1.00 0.00 89 GLN A O 1
ATOM 1400 N N . PHE A 1 93 ? 9.235 8.949 11.199 1.00 0.00 90 PHE A N 1
ATOM 1401 C CA . PHE A 1 93 ? 7.915 9.551 11.047 1.00 0.00 90 PHE A CA 1
ATOM 1402 C C . PHE A 1 93 ? 6.857 8.501 10.715 1.00 0.00 90 PHE A C 1
ATOM 1403 O O . PHE A 1 93 ? 5.788 8.481 11.332 1.00 0.00 90 PHE A O 1
ATOM 1420 N N . SER A 1 94 ? 7.175 7.642 9.743 1.00 0.00 91 SER A N 1
ATOM 1421 C CA . SER A 1 94 ? 6.266 6.603 9.242 1.00 0.00 91 SER A CA 1
ATOM 1422 C C . SER A 1 94 ? 5.209 7.214 8.319 1.00 0.00 91 SER A C 1
ATOM 1423 O O . SER A 1 94 ? 4.736 8.332 8.540 1.00 0.00 91 SER A O 1
ATOM 1431 N N . VAL A 1 95 ? 4.830 6.473 7.286 1.00 0.00 92 VAL A N 1
ATOM 1432 C CA . VAL A 1 95 ? 3.987 7.023 6.233 1.00 0.00 92 VAL A CA 1
ATOM 1433 C C . VAL A 1 95 ? 2.501 6.821 6.512 1.00 0.00 92 VAL A C 1
ATOM 1434 O O . VAL A 1 95 ? 2.111 6.091 7.427 1.00 0.00 92 VAL A O 1
ATOM 1447 N N . LYS A 1 96 ? 1.689 7.483 5.698 1.00 0.00 93 LYS A N 1
ATOM 1448 C CA . LYS A 1 96 ? 0.239 7.456 5.823 1.00 0.00 93 LYS A CA 1
ATOM 1449 C C . LYS A 1 96 ? -0.300 6.043 5.597 1.00 0.00 93 LYS A C 1
ATOM 1450 O O . LYS A 1 96 ? 0.030 5.400 4.601 1.00 0.00 93 LYS A O 1
ATOM 1469 N N . HIS A 1 97 ? -1.128 5.575 6.520 1.00 0.00 94 HIS A N 1
ATOM 1470 C CA . HIS A 1 97 ? -1.727 4.250 6.420 1.00 0.00 94 HIS A CA 1
ATOM 1471 C C . HIS A 1 97 ? -3.246 4.355 6.345 1.00 0.00 94 HIS A C 1
ATOM 1472 O O . HIS A 1 97 ? -3.865 5.105 7.099 1.00 0.00 94 HIS A O 1
ATOM 1487 N N . TYR A 1 98 ? -3.829 3.614 5.416 1.00 0.00 95 TYR A N 1
ATOM 1488 C CA . TYR A 1 98 ? -5.274 3.548 5.266 1.00 0.00 95 TYR A CA 1
ATOM 1489 C C . TYR A 1 98 ? -5.733 2.119 5.491 1.00 0.00 95 TYR A C 1
ATOM 1490 O O . TYR A 1 98 ? -4.961 1.179 5.294 1.00 0.00 95 TYR A O 1
ATOM 1508 N N . GLU A 1 99 ? -6.972 1.948 5.907 1.00 0.00 96 GLU A N 1
ATOM 1509 C CA . GLU A 1 99 ? -7.481 0.615 6.165 1.00 0.00 96 GLU A CA 1
ATOM 1510 C C . GLU A 1 99 ? -8.131 0.061 4.908 1.00 0.00 96 GLU A C 1
ATOM 1511 O O . GLU A 1 99 ? -8.895 0.759 4.242 1.00 0.00 96 GLU A O 1
ATOM 1523 N N . ALA A 1 100 ? -7.821 -1.184 4.585 1.00 0.00 97 ALA A N 1
ATOM 1524 C CA . ALA A 1 100 ? -8.339 -1.808 3.380 1.00 0.00 97 ALA A CA 1
ATOM 1525 C C . ALA A 1 100 ? -9.019 -3.130 3.703 1.00 0.00 97 ALA A C 1
ATOM 1526 O O . ALA A 1 100 ? -8.455 -3.976 4.397 1.00 0.00 97 ALA A O 1
ATOM 1533 N N . ARG A 1 101 ? -10.231 -3.305 3.202 1.00 0.00 98 ARG A N 1
ATOM 1534 C CA . ARG A 1 101 ? -10.967 -4.540 3.426 1.00 0.00 98 ARG A CA 1
ATOM 1535 C C . ARG A 1 101 ? -11.531 -5.061 2.113 1.00 0.00 98 ARG A C 1
ATOM 1536 O O . ARG A 1 101 ? -11.798 -4.288 1.193 1.00 0.00 98 ARG A O 1
ATOM 1557 N N . VAL A 1 102 ? -11.697 -6.371 2.030 1.00 0.00 99 VAL A N 1
ATOM 1558 C CA . VAL A 1 102 ? -12.313 -6.989 0.868 1.00 0.00 99 VAL A CA 1
ATOM 1559 C C . VAL A 1 102 ? -13.776 -7.304 1.158 1.00 0.00 99 VAL A C 1
ATOM 1560 O O . VAL A 1 102 ? -14.098 -8.313 1.787 1.00 0.00 99 VAL A O 1
ATOM 1573 N N . LYS A 1 103 ? -14.650 -6.420 0.714 1.00 0.00 100 LYS A N 1
ATOM 1574 C CA . LYS A 1 103 ? -16.076 -6.556 0.956 1.00 0.00 100 LYS A CA 1
ATOM 1575 C C . LYS A 1 103 ? -16.773 -7.083 -0.282 1.00 0.00 100 LYS A C 1
ATOM 1576 O O . LYS A 1 103 ? -16.808 -6.403 -1.306 1.00 0.00 100 LYS A O 1
ATOM 1595 N N . ASP A 1 104 ? -17.313 -8.294 -0.192 1.00 0.00 101 ASP A N 1
ATOM 1596 C CA . ASP A 1 104 ? -18.006 -8.919 -1.318 1.00 0.00 101 ASP A CA 1
ATOM 1597 C C . ASP A 1 104 ? -17.051 -9.097 -2.491 1.00 0.00 101 ASP A C 1
ATOM 1598 O O . ASP A 1 104 ? -17.469 -9.188 -3.647 1.00 0.00 101 ASP A O 1
ATOM 1607 N N . GLY A 1 105 ? -15.766 -9.170 -2.178 1.00 0.00 102 GLY A N 1
ATOM 1608 C CA . GLY A 1 105 ? -14.755 -9.273 -3.208 1.00 0.00 102 GLY A CA 1
ATOM 1609 C C . GLY A 1 105 ? -14.330 -7.918 -3.742 1.00 0.00 102 GLY A C 1
ATOM 1610 O O . GLY A 1 105 ? -13.600 -7.839 -4.731 1.00 0.00 102 GLY A O 1
ATOM 1614 N N . VAL A 1 106 ? -14.776 -6.848 -3.092 1.00 0.00 103 VAL A N 1
ATOM 1615 C CA . VAL A 1 106 ? -14.456 -5.500 -3.540 1.00 0.00 103 VAL A CA 1
ATOM 1616 C C . VAL A 1 106 ? -13.545 -4.812 -2.532 1.00 0.00 103 VAL A C 1
ATOM 1617 O O . VAL A 1 106 ? -13.818 -4.819 -1.332 1.00 0.00 103 VAL A O 1
ATOM 1630 N N . VAL A 1 107 ? -12.462 -4.230 -3.019 1.00 0.00 104 VAL A N 1
ATOM 1631 C CA . VAL A 1 107 ? -11.505 -3.552 -2.160 1.00 0.00 104 VAL A CA 1
ATOM 1632 C C . VAL A 1 107 ? -12.044 -2.191 -1.743 1.00 0.00 104 VAL A C 1
ATOM 1633 O O . VAL A 1 107 ? -12.353 -1.351 -2.591 1.00 0.00 104 VAL A O 1
ATOM 1646 N N . GLN A 1 108 ? -12.176 -1.983 -0.443 1.00 0.00 105 GLN A N 1
ATOM 1647 C CA . GLN A 1 108 ? -12.618 -0.701 0.079 1.00 0.00 105 GLN A CA 1
ATOM 1648 C C . GLN A 1 108 ? -11.550 -0.093 0.971 1.00 0.00 105 GLN A C 1
ATOM 1649 O O . GLN A 1 108 ? -10.867 -0.809 1.707 1.00 0.00 105 GLN A O 1
ATOM 1663 N N . LEU A 1 109 ? -11.414 1.222 0.900 1.00 0.00 106 LEU A N 1
ATOM 1664 C CA . LEU A 1 109 ? -10.431 1.939 1.700 1.00 0.00 106 LEU A CA 1
ATOM 1665 C C . LEU A 1 109 ? -11.122 2.857 2.701 1.00 0.00 106 LEU A C 1
ATOM 1666 O O . LEU A 1 109 ? -12.119 3.498 2.374 1.00 0.00 106 LEU A O 1
ATOM 1682 N N . ARG A 1 110 ? -10.598 2.904 3.918 1.00 0.00 107 ARG A N 1
ATOM 1683 C CA . ARG A 1 110 ? -11.080 3.845 4.919 1.00 0.00 107 ARG A CA 1
ATOM 1684 C C . ARG A 1 110 ? -9.947 4.754 5.366 1.00 0.00 107 ARG A C 1
ATOM 1685 O O . ARG A 1 110 ? -8.844 4.288 5.667 1.00 0.00 107 ARG A O 1
ATOM 1706 N N . GLY A 1 111 ? -10.224 6.045 5.400 1.00 0.00 108 GLY A N 1
ATOM 1707 C CA . GLY A 1 111 ? -9.255 7.005 5.870 1.00 0.00 108 GLY A CA 1
ATOM 1708 C C . GLY A 1 111 ? -9.913 8.065 6.720 1.00 0.00 108 GLY A C 1
ATOM 1709 O O . GLY A 1 111 ? -10.889 7.776 7.414 1.00 0.00 108 GLY A O 1
ATOM 1713 N N . GLY A 1 112 ? -9.390 9.286 6.664 1.00 0.00 109 GLY A N 1
ATOM 1714 C CA . GLY A 1 112 ? -9.973 10.387 7.413 1.00 0.00 109 GLY A CA 1
ATOM 1715 C C . GLY A 1 112 ? -10.151 10.056 8.879 1.00 0.00 109 GLY A C 1
ATOM 1716 O O . GLY A 1 112 ? -11.235 10.222 9.432 1.00 0.00 109 GLY A O 1
ATOM 1720 N N . SER A 1 113 ? -9.089 9.577 9.501 1.00 0.00 110 SER A N 1
ATOM 1721 C CA . SER A 1 113 ? -9.144 9.156 10.885 1.00 0.00 110 SER A CA 1
ATOM 1722 C C . SER A 1 113 ? -8.676 10.283 11.797 1.00 0.00 110 SER A C 1
ATOM 1723 O O . SER A 1 113 ? -9.541 11.010 12.330 1.00 0.00 110 SER A O 1
ATOM 1732 N N . MET A 1 4 ? -14.434 8.505 10.741 1.00 0.00 1 MET A N 2
ATOM 1733 C CA . MET A 1 4 ? -14.615 7.278 11.557 1.00 0.00 1 MET A CA 2
ATOM 1734 C C . MET A 1 4 ? -14.195 6.041 10.771 1.00 0.00 1 MET A C 2
ATOM 1735 O O . MET A 1 4 ? -13.175 5.421 11.072 1.00 0.00 1 MET A O 2
ATOM 1748 N N . SER A 1 5 ? -14.977 5.685 9.764 1.00 0.00 2 SER A N 2
ATOM 1749 C CA . SER A 1 5 ? -14.636 4.569 8.898 1.00 0.00 2 SER A CA 2
ATOM 1750 C C . SER A 1 5 ? -14.498 5.046 7.459 1.00 0.00 2 SER A C 2
ATOM 1751 O O . SER A 1 5 ? -13.407 5.022 6.889 1.00 0.00 2 SER A O 2
ATOM 1759 N N . GLN A 1 6 ? -15.617 5.494 6.896 1.00 0.00 3 GLN A N 2
ATOM 1760 C CA . GLN A 1 6 ? -15.659 6.081 5.556 1.00 0.00 3 GLN A CA 2
ATOM 1761 C C . GLN A 1 6 ? -15.181 5.070 4.513 1.00 0.00 3 GLN A C 2
ATOM 1762 O O . GLN A 1 6 ? -14.503 5.432 3.551 1.00 0.00 3 GLN A O 2
ATOM 1776 N N . TRP A 1 7 ? -15.551 3.802 4.711 1.00 0.00 4 TRP A N 2
ATOM 1777 C CA . TRP A 1 7 ? -15.167 2.734 3.790 1.00 0.00 4 TRP A CA 2
ATOM 1778 C C . TRP A 1 7 ? -15.619 3.055 2.371 1.00 0.00 4 TRP A C 2
ATOM 1779 O O . TRP A 1 7 ? -16.818 3.167 2.099 1.00 0.00 4 TRP A O 2
ATOM 1800 N N . LYS A 1 8 ? -14.656 3.231 1.483 1.00 0.00 5 LYS A N 2
ATOM 1801 C CA . LYS A 1 8 ? -14.941 3.517 0.087 1.00 0.00 5 LYS A CA 2
ATOM 1802 C C . LYS A 1 8 ? -14.524 2.350 -0.794 1.00 0.00 5 LYS A C 2
ATOM 1803 O O . LYS A 1 8 ? -13.366 1.932 -0.769 1.00 0.00 5 LYS A O 2
ATOM 1822 N N . ASP A 1 9 ? -15.476 1.818 -1.546 1.00 0.00 6 ASP A N 2
ATOM 1823 C CA . ASP A 1 9 ? -15.195 0.760 -2.508 1.00 0.00 6 ASP A CA 2
ATOM 1824 C C . ASP A 1 9 ? -14.444 1.320 -3.713 1.00 0.00 6 ASP A C 2
ATOM 1825 O O . ASP A 1 9 ? -14.863 2.306 -4.322 1.00 0.00 6 ASP A O 2
ATOM 1834 N N . ILE A 1 10 ? -13.319 0.699 -4.038 1.00 0.00 7 ILE A N 2
ATOM 1835 C CA . ILE A 1 10 ? -12.476 1.160 -5.135 1.00 0.00 7 ILE A CA 2
ATOM 1836 C C . ILE A 1 10 ? -12.676 0.293 -6.371 1.00 0.00 7 ILE A C 2
ATOM 1837 O O . ILE A 1 10 ? -13.306 0.704 -7.347 1.00 0.00 7 ILE A O 2
ATOM 1853 N N . CYS A 1 11 ? -12.129 -0.910 -6.312 1.00 0.00 8 CYS A N 2
ATOM 1854 C CA . CYS A 1 11 ? -12.211 -1.863 -7.405 1.00 0.00 8 CYS A CA 2
ATOM 1855 C C . CYS A 1 11 ? -12.358 -3.262 -6.832 1.00 0.00 8 CYS A C 2
ATOM 1856 O O . CYS A 1 11 ? -12.340 -3.435 -5.617 1.00 0.00 8 CYS A O 2
ATOM 1864 N N . LYS A 1 12 ? -12.494 -4.254 -7.690 1.00 0.00 9 LYS A N 2
ATOM 1865 C CA . LYS A 1 12 ? -12.631 -5.625 -7.232 1.00 0.00 9 LYS A CA 2
ATOM 1866 C C . LYS A 1 12 ? -11.266 -6.245 -6.971 1.00 0.00 9 LYS A C 2
ATOM 1867 O O . LYS A 1 12 ? -10.259 -5.824 -7.543 1.00 0.00 9 LYS A O 2
ATOM 1886 N N . ILE A 1 13 ? -11.238 -7.245 -6.102 1.00 0.00 10 ILE A N 2
ATOM 1887 C CA . ILE A 1 13 ? -10.003 -7.949 -5.776 1.00 0.00 10 ILE A CA 2
ATOM 1888 C C . ILE A 1 13 ? -9.532 -8.765 -6.981 1.00 0.00 10 ILE A C 2
ATOM 1889 O O . ILE A 1 13 ? -8.356 -9.112 -7.106 1.00 0.00 10 ILE A O 2
ATOM 1905 N N . ASP A 1 14 ? -10.469 -9.029 -7.882 1.00 0.00 11 ASP A N 2
ATOM 1906 C CA . ASP A 1 14 ? -10.211 -9.794 -9.095 1.00 0.00 11 ASP A CA 2
ATOM 1907 C C . ASP A 1 14 ? -9.309 -9.023 -10.052 1.00 0.00 11 ASP A C 2
ATOM 1908 O O . ASP A 1 14 ? -8.767 -9.588 -11.003 1.00 0.00 11 ASP A O 2
ATOM 1917 N N . ASP A 1 15 ? -9.163 -7.730 -9.795 1.00 0.00 12 ASP A N 2
ATOM 1918 C CA . ASP A 1 15 ? -8.340 -6.864 -10.628 1.00 0.00 12 ASP A CA 2
ATOM 1919 C C . ASP A 1 15 ? -6.886 -6.889 -10.178 1.00 0.00 12 ASP A C 2
ATOM 1920 O O . ASP A 1 15 ? -5.969 -6.775 -10.993 1.00 0.00 12 ASP A O 2
ATOM 1929 N N . ILE A 1 16 ? -6.678 -7.044 -8.879 1.00 0.00 13 ILE A N 2
ATOM 1930 C CA . ILE A 1 16 ? -5.337 -7.019 -8.310 1.00 0.00 13 ILE A CA 2
ATOM 1931 C C . ILE A 1 16 ? -4.788 -8.431 -8.180 1.00 0.00 13 ILE A C 2
ATOM 1932 O O . ILE A 1 16 ? -5.316 -9.245 -7.426 1.00 0.00 13 ILE A O 2
ATOM 1948 N N . LEU A 1 17 ? -3.732 -8.716 -8.925 1.00 0.00 14 LEU A N 2
ATOM 1949 C CA . LEU A 1 17 ? -3.101 -10.029 -8.896 1.00 0.00 14 LEU A CA 2
ATOM 1950 C C . LEU A 1 17 ? -2.189 -10.153 -7.675 1.00 0.00 14 LEU A C 2
ATOM 1951 O O . LEU A 1 17 ? -1.866 -9.149 -7.039 1.00 0.00 14 LEU A O 2
ATOM 1967 N N . PRO A 1 18 ? -1.778 -11.383 -7.318 1.00 0.00 15 PRO A N 2
ATOM 1968 C CA . PRO A 1 18 ? -0.863 -11.614 -6.195 1.00 0.00 15 PRO A CA 2
ATOM 1969 C C . PRO A 1 18 ? 0.447 -10.847 -6.341 1.00 0.00 15 PRO A C 2
ATOM 1970 O O . PRO A 1 18 ? 1.033 -10.805 -7.427 1.00 0.00 15 PRO A O 2
ATOM 1981 N N . GLU A 1 19 ? 0.877 -10.232 -5.242 1.00 0.00 16 GLU A N 2
ATOM 1982 C CA . GLU A 1 19 ? 2.132 -9.488 -5.184 1.00 0.00 16 GLU A CA 2
ATOM 1983 C C . GLU A 1 19 ? 2.114 -8.307 -6.150 1.00 0.00 16 GLU A C 2
ATOM 1984 O O . GLU A 1 19 ? 3.132 -7.957 -6.746 1.00 0.00 16 GLU A O 2
ATOM 1996 N N . THR A 1 20 ? 0.955 -7.671 -6.267 1.00 0.00 17 THR A N 2
ATOM 1997 C CA . THR A 1 20 ? 0.790 -6.537 -7.165 1.00 0.00 17 THR A CA 2
ATOM 1998 C C . THR A 1 20 ? 0.278 -5.317 -6.402 1.00 0.00 17 THR A C 2
ATOM 1999 O O . THR A 1 20 ? -0.526 -5.446 -5.475 1.00 0.00 17 THR A O 2
ATOM 2010 N N . GLY A 1 21 ? 0.760 -4.142 -6.781 1.00 0.00 18 GLY A N 2
ATOM 2011 C CA . GLY A 1 21 ? 0.267 -2.914 -6.200 1.00 0.00 18 GLY A CA 2
ATOM 2012 C C . GLY A 1 21 ? -0.358 -2.020 -7.248 1.00 0.00 18 GLY A C 2
ATOM 2013 O O . GLY A 1 21 ? 0.182 -1.876 -8.341 1.00 0.00 18 GLY A O 2
ATOM 2017 N N . VAL A 1 22 ? -1.494 -1.425 -6.925 1.00 0.00 19 VAL A N 2
ATOM 2018 C CA . VAL A 1 22 ? -2.207 -0.573 -7.867 1.00 0.00 19 VAL A CA 2
ATOM 2019 C C . VAL A 1 22 ? -2.368 0.838 -7.313 1.00 0.00 19 VAL A C 2
ATOM 2020 O O . VAL A 1 22 ? -2.244 1.062 -6.104 1.00 0.00 19 VAL A O 2
ATOM 2033 N N . CYS A 1 23 ? -2.643 1.782 -8.199 1.00 0.00 20 CYS A N 2
ATOM 2034 C CA . CYS A 1 23 ? -2.826 3.173 -7.811 1.00 0.00 20 CYS A CA 2
ATOM 2035 C C . CYS A 1 23 ? -4.309 3.521 -7.752 1.00 0.00 20 CYS A C 2
ATOM 2036 O O . CYS A 1 23 ? -5.020 3.406 -8.751 1.00 0.00 20 CYS A O 2
ATOM 2044 N N . ALA A 1 24 ? -4.771 3.930 -6.581 1.00 0.00 21 ALA A N 2
ATOM 2045 C CA . ALA A 1 24 ? -6.160 4.317 -6.398 1.00 0.00 21 ALA A CA 2
ATOM 2046 C C . ALA A 1 24 ? -6.251 5.717 -5.809 1.00 0.00 21 ALA A C 2
ATOM 2047 O O . ALA A 1 24 ? -5.238 6.300 -5.416 1.00 0.00 21 ALA A O 2
ATOM 2054 N N . LEU A 1 25 ? -7.458 6.256 -5.739 1.00 0.00 22 LEU A N 2
ATOM 2055 C CA . LEU A 1 25 ? -7.668 7.583 -5.182 1.00 0.00 22 LEU A CA 2
ATOM 2056 C C . LEU A 1 25 ? -8.708 7.539 -4.075 1.00 0.00 22 LEU A C 2
ATOM 2057 O O . LEU A 1 25 ? -9.751 6.898 -4.218 1.00 0.00 22 LEU A O 2
ATOM 2073 N N . LEU A 1 26 ? -8.416 8.211 -2.973 1.00 0.00 23 LEU A N 2
ATOM 2074 C CA . LEU A 1 26 ? -9.364 8.323 -1.876 1.00 0.00 23 LEU A CA 2
ATOM 2075 C C . LEU A 1 26 ? -9.477 9.779 -1.450 1.00 0.00 23 LEU A C 2
ATOM 2076 O O . LEU A 1 26 ? -8.513 10.368 -0.955 1.00 0.00 23 LEU A O 2
ATOM 2092 N N . GLY A 1 27 ? -10.649 10.361 -1.662 1.00 0.00 24 GLY A N 2
ATOM 2093 C CA . GLY A 1 27 ? -10.831 11.772 -1.400 1.00 0.00 24 GLY A CA 2
ATOM 2094 C C . GLY A 1 27 ? -10.014 12.618 -2.354 1.00 0.00 24 GLY A C 2
ATOM 2095 O O . GLY A 1 27 ? -10.393 12.801 -3.512 1.00 0.00 24 GLY A O 2
ATOM 2099 N N . ASP A 1 28 ? -8.877 13.105 -1.879 1.00 0.00 25 ASP A N 2
ATOM 2100 C CA . ASP A 1 28 ? -7.986 13.908 -2.705 1.00 0.00 25 ASP A CA 2
ATOM 2101 C C . ASP A 1 28 ? -6.582 13.320 -2.737 1.00 0.00 25 ASP A C 2
ATOM 2102 O O . ASP A 1 28 ? -5.719 13.811 -3.468 1.00 0.00 25 ASP A O 2
ATOM 2111 N N . GLU A 1 29 ? -6.356 12.266 -1.964 1.00 0.00 26 GLU A N 2
ATOM 2112 C CA . GLU A 1 29 ? -5.019 11.709 -1.820 1.00 0.00 26 GLU A CA 2
ATOM 2113 C C . GLU A 1 29 ? -4.869 10.437 -2.651 1.00 0.00 26 GLU A C 2
ATOM 2114 O O . GLU A 1 29 ? -5.839 9.709 -2.879 1.00 0.00 26 GLU A O 2
ATOM 2126 N N . GLN A 1 30 ? -3.650 10.191 -3.117 1.00 0.00 27 GLN A N 2
ATOM 2127 C CA . GLN A 1 30 ? -3.346 8.994 -3.883 1.00 0.00 27 GLN A CA 2
ATOM 2128 C C . GLN A 1 30 ? -3.030 7.842 -2.935 1.00 0.00 27 GLN A C 2
ATOM 2129 O O . GLN A 1 30 ? -2.148 7.954 -2.084 1.00 0.00 27 GLN A O 2
ATOM 2143 N N . VAL A 1 31 ? -3.740 6.740 -3.088 1.00 0.00 28 VAL A N 2
ATOM 2144 C CA . VAL A 1 31 ? -3.548 5.583 -2.229 1.00 0.00 28 VAL A CA 2
ATOM 2145 C C . VAL A 1 31 ? -3.019 4.404 -3.036 1.00 0.00 28 VAL A C 2
ATOM 2146 O O . VAL A 1 31 ? -3.540 4.087 -4.105 1.00 0.00 28 VAL A O 2
ATOM 2159 N N . ALA A 1 32 ? -1.971 3.775 -2.530 1.00 0.00 29 ALA A N 2
ATOM 2160 C CA . ALA A 1 32 ? -1.395 2.608 -3.172 1.00 0.00 29 ALA A CA 2
ATOM 2161 C C . ALA A 1 32 ? -1.922 1.346 -2.515 1.00 0.00 29 ALA A C 2
ATOM 2162 O O . ALA A 1 32 ? -1.726 1.133 -1.318 1.00 0.00 29 ALA A O 2
ATOM 2169 N N . ILE A 1 33 ? -2.602 0.521 -3.291 1.00 0.00 30 ILE A N 2
ATOM 2170 C CA . ILE A 1 33 ? -3.182 -0.705 -2.767 1.00 0.00 30 ILE A CA 2
ATOM 2171 C C . ILE A 1 33 ? -2.342 -1.897 -3.189 1.00 0.00 30 ILE A C 2
ATOM 2172 O O . ILE A 1 33 ? -2.268 -2.229 -4.374 1.00 0.00 30 ILE A O 2
ATOM 2188 N N . PHE A 1 34 ? -1.702 -2.525 -2.224 1.00 0.00 31 PHE A N 2
ATOM 2189 C CA . PHE A 1 34 ? -0.845 -3.663 -2.493 1.00 0.00 31 PHE A CA 2
ATOM 2190 C C . PHE A 1 34 ? -1.507 -4.949 -2.030 1.00 0.00 31 PHE A C 2
ATOM 2191 O O . PHE A 1 34 ? -1.975 -5.043 -0.892 1.00 0.00 31 PHE A O 2
ATOM 2208 N N . ARG A 1 35 ? -1.556 -5.929 -2.915 1.00 0.00 32 ARG A N 2
ATOM 2209 C CA . ARG A 1 35 ? -2.010 -7.254 -2.553 1.00 0.00 32 ARG A CA 2
ATOM 2210 C C . ARG A 1 35 ? -0.811 -8.181 -2.531 1.00 0.00 32 ARG A C 2
ATOM 2211 O O . ARG A 1 35 ? -0.339 -8.617 -3.574 1.00 0.00 32 ARG A O 2
ATOM 2232 N N . PRO A 1 36 ? -0.286 -8.458 -1.338 1.00 0.00 33 PRO A N 2
ATOM 2233 C CA . PRO A 1 36 ? 0.848 -9.352 -1.152 1.00 0.00 33 PRO A CA 2
ATOM 2234 C C . PRO A 1 36 ? 0.431 -10.813 -1.024 1.00 0.00 33 PRO A C 2
ATOM 2235 O O . PRO A 1 36 ? 1.160 -11.715 -1.430 1.00 0.00 33 PRO A O 2
ATOM 2246 N N . TYR A 1 37 ? -0.754 -11.038 -0.472 1.00 0.00 34 TYR A N 2
ATOM 2247 C CA . TYR A 1 37 ? -1.238 -12.388 -0.250 1.00 0.00 34 TYR A CA 2
ATOM 2248 C C . TYR A 1 37 ? -2.031 -12.878 -1.450 1.00 0.00 34 TYR A C 2
ATOM 2249 O O . TYR A 1 37 ? -2.458 -12.094 -2.297 1.00 0.00 34 TYR A O 2
ATOM 2267 N N . HIS A 1 38 ? -2.224 -14.183 -1.509 1.00 0.00 35 HIS A N 2
ATOM 2268 C CA . HIS A 1 38 ? -3.032 -14.792 -2.550 1.00 0.00 35 HIS A CA 2
ATOM 2269 C C . HIS A 1 38 ? -4.481 -14.835 -2.098 1.00 0.00 35 HIS A C 2
ATOM 2270 O O . HIS A 1 38 ? -5.377 -15.213 -2.850 1.00 0.00 35 HIS A O 2
ATOM 2285 N N . SER A 1 39 ? -4.690 -14.430 -0.856 1.00 0.00 36 SER A N 2
ATOM 2286 C CA . SER A 1 39 ? -6.012 -14.363 -0.268 1.00 0.00 36 SER A CA 2
ATOM 2287 C C . SER A 1 39 ? -6.619 -12.978 -0.489 1.00 0.00 36 SER A C 2
ATOM 2288 O O . SER A 1 39 ? -6.207 -12.249 -1.395 1.00 0.00 36 SER A O 2
ATOM 2296 N N . ASP A 1 40 ? -7.587 -12.618 0.342 1.00 0.00 37 ASP A N 2
ATOM 2297 C CA . ASP A 1 40 ? -8.262 -11.329 0.233 1.00 0.00 37 ASP A CA 2
ATOM 2298 C C . ASP A 1 40 ? -7.567 -10.273 1.096 1.00 0.00 37 ASP A C 2
ATOM 2299 O O . ASP A 1 40 ? -8.046 -9.146 1.220 1.00 0.00 37 ASP A O 2
ATOM 2308 N N . GLN A 1 41 ? -6.434 -10.638 1.680 1.00 0.00 38 GLN A N 2
ATOM 2309 C CA . GLN A 1 41 ? -5.685 -9.721 2.530 1.00 0.00 38 GLN A CA 2
ATOM 2310 C C . GLN A 1 41 ? -4.876 -8.729 1.695 1.00 0.00 38 GLN A C 2
ATOM 2311 O O . GLN A 1 41 ? -3.911 -9.099 1.021 1.00 0.00 38 GLN A O 2
ATOM 2325 N N . VAL A 1 42 ? -5.293 -7.468 1.741 1.00 0.00 39 VAL A N 2
ATOM 2326 C CA . VAL A 1 42 ? -4.626 -6.398 1.012 1.00 0.00 39 VAL A CA 2
ATOM 2327 C C . VAL A 1 42 ? -4.263 -5.258 1.957 1.00 0.00 39 VAL A C 2
ATOM 2328 O O . VAL A 1 42 ? -4.849 -5.124 3.030 1.00 0.00 39 VAL A O 2
ATOM 2341 N N . PHE A 1 43 ? -3.294 -4.447 1.564 1.00 0.00 40 PHE A N 2
ATOM 2342 C CA . PHE A 1 43 ? -2.851 -3.325 2.383 1.00 0.00 40 PHE A CA 2
ATOM 2343 C C . PHE A 1 43 ? -2.745 -2.066 1.532 1.00 0.00 40 PHE A C 2
ATOM 2344 O O . PHE A 1 43 ? -2.423 -2.141 0.348 1.00 0.00 40 PHE A O 2
ATOM 2361 N N . ALA A 1 44 ? -3.022 -0.915 2.127 1.00 0.00 41 ALA A N 2
ATOM 2362 C CA . ALA A 1 44 ? -3.004 0.339 1.394 1.00 0.00 41 ALA A CA 2
ATOM 2363 C C . ALA A 1 44 ? -2.211 1.405 2.138 1.00 0.00 41 ALA A C 2
ATOM 2364 O O . ALA A 1 44 ? -2.336 1.551 3.355 1.00 0.00 41 ALA A O 2
ATOM 2371 N N . ILE A 1 45 ? -1.395 2.144 1.404 1.00 0.00 42 ILE A N 2
ATOM 2372 C CA . ILE A 1 45 ? -0.604 3.229 1.974 1.00 0.00 42 ILE A CA 2
ATOM 2373 C C . ILE A 1 45 ? -0.654 4.449 1.061 1.00 0.00 42 ILE A C 2
ATOM 2374 O O . ILE A 1 45 ? -1.268 4.402 -0.002 1.00 0.00 42 ILE A O 2
ATOM 2390 N N . SER A 1 46 ? -0.025 5.537 1.480 1.00 0.00 43 SER A N 2
ATOM 2391 C CA . SER A 1 46 ? 0.059 6.731 0.652 1.00 0.00 43 SER A CA 2
ATOM 2392 C C . SER A 1 46 ? 0.885 6.445 -0.603 1.00 0.00 43 SER A C 2
ATOM 2393 O O . SER A 1 46 ? 2.030 6.009 -0.511 1.00 0.00 43 SER A O 2
ATOM 2401 N N . ASN A 1 47 ? 0.297 6.689 -1.771 1.00 0.00 44 ASN A N 2
ATOM 2402 C CA . ASN A 1 47 ? 0.939 6.346 -3.044 1.00 0.00 44 ASN A CA 2
ATOM 2403 C C . ASN A 1 47 ? 1.873 7.460 -3.507 1.00 0.00 44 ASN A C 2
ATOM 2404 O O . ASN A 1 47 ? 2.433 7.399 -4.593 1.00 0.00 44 ASN A O 2
ATOM 2415 N N . ILE A 1 48 ? 2.012 8.491 -2.690 1.00 0.00 45 ILE A N 2
ATOM 2416 C CA . ILE A 1 48 ? 2.946 9.569 -2.974 1.00 0.00 45 ILE A CA 2
ATOM 2417 C C . ILE A 1 48 ? 3.855 9.793 -1.772 1.00 0.00 45 ILE A C 2
ATOM 2418 O O . ILE A 1 48 ? 3.378 10.126 -0.685 1.00 0.00 45 ILE A O 2
ATOM 2434 N N . ASP A 1 49 ? 5.149 9.591 -1.958 1.00 0.00 46 ASP A N 2
ATOM 2435 C CA . ASP A 1 49 ? 6.117 9.880 -0.910 1.00 0.00 46 ASP A CA 2
ATOM 2436 C C . ASP A 1 49 ? 6.441 11.371 -0.894 1.00 0.00 46 ASP A C 2
ATOM 2437 O O . ASP A 1 49 ? 6.886 11.937 -1.892 1.00 0.00 46 ASP A O 2
ATOM 2446 N N . PRO A 1 50 ? 6.186 12.032 0.241 1.00 0.00 47 PRO A N 2
ATOM 2447 C CA . PRO A 1 50 ? 6.384 13.463 0.393 1.00 0.00 47 PRO A CA 2
ATOM 2448 C C . PRO A 1 50 ? 7.767 13.833 0.930 1.00 0.00 47 PRO A C 2
ATOM 2449 O O . PRO A 1 50 ? 8.119 15.014 0.991 1.00 0.00 47 PRO A O 2
ATOM 2460 N N . PHE A 1 51 ? 8.547 12.833 1.312 1.00 0.00 48 PHE A N 2
ATOM 2461 C CA . PHE A 1 51 ? 9.839 13.080 1.935 1.00 0.00 48 PHE A CA 2
ATOM 2462 C C . PHE A 1 51 ? 10.938 13.128 0.886 1.00 0.00 48 PHE A C 2
ATOM 2463 O O . PHE A 1 51 ? 11.682 14.105 0.792 1.00 0.00 48 PHE A O 2
ATOM 2480 N N . PHE A 1 52 ? 11.021 12.078 0.085 1.00 0.00 49 PHE A N 2
ATOM 2481 C CA . PHE A 1 52 ? 12.006 12.007 -0.983 1.00 0.00 49 PHE A CA 2
ATOM 2482 C C . PHE A 1 52 ? 11.388 12.551 -2.262 1.00 0.00 49 PHE A C 2
ATOM 2483 O O . PHE A 1 52 ? 12.086 12.904 -3.217 1.00 0.00 49 PHE A O 2
ATOM 2500 N N . GLU A 1 53 ? 10.064 12.633 -2.238 1.00 0.00 50 GLU A N 2
ATOM 2501 C CA . GLU A 1 53 ? 9.266 13.053 -3.375 1.00 0.00 50 GLU A CA 2
ATOM 2502 C C . GLU A 1 53 ? 9.371 12.044 -4.501 1.00 0.00 50 GLU A C 2
ATOM 2503 O O . GLU A 1 53 ? 9.663 12.382 -5.650 1.00 0.00 50 GLU A O 2
ATOM 2515 N N . SER A 1 54 ? 9.145 10.792 -4.147 1.00 0.00 51 SER A N 2
ATOM 2516 C CA . SER A 1 54 ? 8.976 9.738 -5.120 1.00 0.00 51 SER A CA 2
ATOM 2517 C C . SER A 1 54 ? 7.489 9.442 -5.223 1.00 0.00 51 SER A C 2
ATOM 2518 O O . SER A 1 54 ? 6.817 9.269 -4.211 1.00 0.00 51 SER A O 2
ATOM 2526 N N . SER A 1 55 ? 6.968 9.423 -6.439 1.00 0.00 52 SER A N 2
ATOM 2527 C CA . SER A 1 55 ? 5.534 9.330 -6.633 1.00 0.00 52 SER A CA 2
ATOM 2528 C C . SER A 1 55 ? 5.012 7.909 -6.398 1.00 0.00 52 SER A C 2
ATOM 2529 O O . SER A 1 55 ? 4.989 7.433 -5.267 1.00 0.00 52 SER A O 2
ATOM 2537 N N . VAL A 1 56 ? 4.636 7.224 -7.472 1.00 0.00 53 VAL A N 2
ATOM 2538 C CA . VAL A 1 56 ? 3.931 5.952 -7.355 1.00 0.00 53 VAL A CA 2
ATOM 2539 C C . VAL A 1 56 ? 4.813 4.847 -6.779 1.00 0.00 53 VAL A C 2
ATOM 2540 O O . VAL A 1 56 ? 5.884 4.537 -7.306 1.00 0.00 53 VAL A O 2
ATOM 2553 N N . LEU A 1 57 ? 4.336 4.242 -5.698 1.00 0.00 54 LEU A N 2
ATOM 2554 C CA . LEU A 1 57 ? 5.053 3.160 -5.037 1.00 0.00 54 LEU A CA 2
ATOM 2555 C C . LEU A 1 57 ? 4.644 1.819 -5.636 1.00 0.00 54 LEU A C 2
ATOM 2556 O O . LEU A 1 57 ? 5.177 0.769 -5.280 1.00 0.00 54 LEU A O 2
ATOM 2572 N N . SER A 1 58 ? 3.694 1.877 -6.563 1.00 0.00 55 SER A N 2
ATOM 2573 C CA . SER A 1 58 ? 3.222 0.696 -7.278 1.00 0.00 55 SER A CA 2
ATOM 2574 C C . SER A 1 58 ? 4.353 0.063 -8.096 1.00 0.00 55 SER A C 2
ATOM 2575 O O . SER A 1 58 ? 4.311 -1.123 -8.432 1.00 0.00 55 SER A O 2
ATOM 2583 N N . ARG A 1 59 ? 5.373 0.858 -8.396 1.00 0.00 56 ARG A N 2
ATOM 2584 C CA . ARG A 1 59 ? 6.519 0.395 -9.171 1.00 0.00 56 ARG A CA 2
ATOM 2585 C C . ARG A 1 59 ? 7.594 -0.211 -8.269 1.00 0.00 56 ARG A C 2
ATOM 2586 O O . ARG A 1 59 ? 8.788 0.000 -8.483 1.00 0.00 56 ARG A O 2
ATOM 2607 N N . GLY A 1 60 ? 7.165 -0.972 -7.274 1.00 0.00 57 GLY A N 2
ATOM 2608 C CA . GLY A 1 60 ? 8.094 -1.591 -6.352 1.00 0.00 57 GLY A CA 2
ATOM 2609 C C . GLY A 1 60 ? 7.757 -3.044 -6.103 1.00 0.00 57 GLY A C 2
ATOM 2610 O O . GLY A 1 60 ? 6.644 -3.486 -6.396 1.00 0.00 57 GLY A O 2
ATOM 2614 N N . LEU A 1 61 ? 8.715 -3.792 -5.571 1.00 0.00 58 LEU A N 2
ATOM 2615 C CA . LEU A 1 61 ? 8.549 -5.228 -5.387 1.00 0.00 58 LEU A CA 2
ATOM 2616 C C . LEU A 1 61 ? 8.169 -5.552 -3.947 1.00 0.00 58 LEU A C 2
ATOM 2617 O O . LEU A 1 61 ? 8.665 -4.932 -3.008 1.00 0.00 58 LEU A O 2
ATOM 2633 N N . ILE A 1 62 ? 7.280 -6.517 -3.779 1.00 0.00 59 ILE A N 2
ATOM 2634 C CA . ILE A 1 62 ? 6.831 -6.915 -2.455 1.00 0.00 59 ILE A CA 2
ATOM 2635 C C . ILE A 1 62 ? 7.576 -8.164 -2.000 1.00 0.00 59 ILE A C 2
ATOM 2636 O O . ILE A 1 62 ? 7.585 -9.181 -2.700 1.00 0.00 59 ILE A O 2
ATOM 2652 N N . ALA A 1 63 ? 8.205 -8.088 -0.837 1.00 0.00 60 ALA A N 2
ATOM 2653 C CA . ALA A 1 63 ? 8.978 -9.199 -0.315 1.00 0.00 60 ALA A CA 2
ATOM 2654 C C . ALA A 1 63 ? 8.664 -9.443 1.156 1.00 0.00 60 ALA A C 2
ATOM 2655 O O . ALA A 1 63 ? 8.082 -8.592 1.829 1.00 0.00 60 ALA A O 2
ATOM 2662 N N . GLU A 1 64 ? 9.045 -10.614 1.641 1.00 0.00 61 GLU A N 2
ATOM 2663 C CA . GLU A 1 64 ? 8.848 -10.974 3.035 1.00 0.00 61 GLU A CA 2
ATOM 2664 C C . GLU A 1 64 ? 10.176 -10.819 3.774 1.00 0.00 61 GLU A C 2
ATOM 2665 O O . GLU A 1 64 ? 11.164 -11.468 3.425 1.00 0.00 61 GLU A O 2
ATOM 2677 N N . HIS A 1 65 ? 10.211 -9.947 4.776 1.00 0.00 62 HIS A N 2
ATOM 2678 C CA . HIS A 1 65 ? 11.455 -9.661 5.484 1.00 0.00 62 HIS A CA 2
ATOM 2679 C C . HIS A 1 65 ? 11.624 -10.601 6.676 1.00 0.00 62 HIS A C 2
ATOM 2680 O O . HIS A 1 65 ? 12.490 -11.474 6.668 1.00 0.00 62 HIS A O 2
ATOM 2695 N N . GLN A 1 66 ? 10.799 -10.417 7.702 1.00 0.00 63 GLN A N 2
ATOM 2696 C CA . GLN A 1 66 ? 10.797 -11.309 8.862 1.00 0.00 63 GLN A CA 2
ATOM 2697 C C . GLN A 1 66 ? 9.409 -11.361 9.483 1.00 0.00 63 GLN A C 2
ATOM 2698 O O . GLN A 1 66 ? 9.101 -10.616 10.415 1.00 0.00 63 GLN A O 2
ATOM 2712 N N . GLY A 1 67 ? 8.560 -12.206 8.921 1.00 0.00 64 GLY A N 2
ATOM 2713 C CA . GLY A 1 67 ? 7.199 -12.331 9.398 1.00 0.00 64 GLY A CA 2
ATOM 2714 C C . GLY A 1 67 ? 6.352 -11.142 8.996 1.00 0.00 64 GLY A C 2
ATOM 2715 O O . GLY A 1 67 ? 5.240 -10.965 9.495 1.00 0.00 64 GLY A O 2
ATOM 2719 N N . GLU A 1 68 ? 6.873 -10.334 8.079 1.00 0.00 65 GLU A N 2
ATOM 2720 C CA . GLU A 1 68 ? 6.206 -9.107 7.665 1.00 0.00 65 GLU A CA 2
ATOM 2721 C C . GLU A 1 68 ? 6.507 -8.788 6.213 1.00 0.00 65 GLU A C 2
ATOM 2722 O O . GLU A 1 68 ? 7.588 -9.085 5.705 1.00 0.00 65 GLU A O 2
ATOM 2734 N N . LEU A 1 69 ? 5.548 -8.153 5.567 1.00 0.00 66 LEU A N 2
ATOM 2735 C CA . LEU A 1 69 ? 5.638 -7.851 4.154 1.00 0.00 66 LEU A CA 2
ATOM 2736 C C . LEU A 1 69 ? 6.122 -6.424 3.937 1.00 0.00 66 LEU A C 2
ATOM 2737 O O . LEU A 1 69 ? 5.519 -5.464 4.428 1.00 0.00 66 LEU A O 2
ATOM 2753 N N . TRP A 1 70 ? 7.216 -6.301 3.211 1.00 0.00 67 TRP A N 2
ATOM 2754 C CA . TRP A 1 70 ? 7.802 -5.008 2.907 1.00 0.00 67 TRP A CA 2
ATOM 2755 C C . TRP A 1 70 ? 7.856 -4.808 1.399 1.00 0.00 67 TRP A C 2
ATOM 2756 O O . TRP A 1 70 ? 8.211 -5.724 0.656 1.00 0.00 67 TRP A O 2
ATOM 2777 N N . VAL A 1 71 ? 7.489 -3.624 0.946 1.00 0.00 68 VAL A N 2
ATOM 2778 C CA . VAL A 1 71 ? 7.573 -3.301 -0.466 1.00 0.00 68 VAL A CA 2
ATOM 2779 C C . VAL A 1 71 ? 8.802 -2.434 -0.729 1.00 0.00 68 VAL A C 2
ATOM 2780 O O . VAL A 1 71 ? 8.910 -1.306 -0.242 1.00 0.00 68 VAL A O 2
ATOM 2793 N N . ALA A 1 72 ? 9.747 -2.988 -1.467 1.00 0.00 69 ALA A N 2
ATOM 2794 C CA . ALA A 1 72 ? 10.980 -2.293 -1.773 1.00 0.00 69 ALA A CA 2
ATOM 2795 C C . ALA A 1 72 ? 10.897 -1.661 -3.150 1.00 0.00 69 ALA A C 2
ATOM 2796 O O . ALA A 1 72 ? 10.793 -2.358 -4.161 1.00 0.00 69 ALA A O 2
ATOM 2803 N N . SER A 1 73 ? 10.917 -0.344 -3.183 1.00 0.00 70 SER A N 2
ATOM 2804 C CA . SER A 1 73 ? 10.838 0.384 -4.433 1.00 0.00 70 SER A CA 2
ATOM 2805 C C . SER A 1 73 ? 12.232 0.556 -5.033 1.00 0.00 70 SER A C 2
ATOM 2806 O O . SER A 1 73 ? 13.081 1.239 -4.458 1.00 0.00 70 SER A O 2
ATOM 2814 N N . PRO A 1 74 ? 12.482 -0.060 -6.207 1.00 0.00 71 PRO A N 2
ATOM 2815 C CA . PRO A 1 74 ? 13.777 0.025 -6.897 1.00 0.00 71 PRO A CA 2
ATOM 2816 C C . PRO A 1 74 ? 14.055 1.429 -7.420 1.00 0.00 71 PRO A C 2
ATOM 2817 O O . PRO A 1 74 ? 15.088 1.683 -8.044 1.00 0.00 71 PRO A O 2
ATOM 2828 N N . LEU A 1 75 ? 13.106 2.327 -7.174 1.00 0.00 72 LEU A N 2
ATOM 2829 C CA . LEU A 1 75 ? 13.257 3.735 -7.496 1.00 0.00 72 LEU A CA 2
ATOM 2830 C C . LEU A 1 75 ? 14.466 4.307 -6.767 1.00 0.00 72 LEU A C 2
ATOM 2831 O O . LEU A 1 75 ? 15.203 5.124 -7.316 1.00 0.00 72 LEU A O 2
ATOM 2847 N N . LYS A 1 76 ? 14.674 3.855 -5.534 1.00 0.00 73 LYS A N 2
ATOM 2848 C CA . LYS A 1 76 ? 15.853 4.233 -4.771 1.00 0.00 73 LYS A CA 2
ATOM 2849 C C . LYS A 1 76 ? 16.214 3.120 -3.787 1.00 0.00 73 LYS A C 2
ATOM 2850 O O . LYS A 1 76 ? 16.748 2.088 -4.184 1.00 0.00 73 LYS A O 2
ATOM 2869 N N . LYS A 1 77 ? 15.892 3.322 -2.512 1.00 0.00 74 LYS A N 2
ATOM 2870 C CA . LYS A 1 77 ? 16.166 2.330 -1.475 1.00 0.00 74 LYS A CA 2
ATOM 2871 C C . LYS A 1 77 ? 15.057 2.351 -0.434 1.00 0.00 74 LYS A C 2
ATOM 2872 O O . LYS A 1 77 ? 15.262 2.004 0.729 1.00 0.00 74 LYS A O 2
ATOM 2891 N N . GLN A 1 78 ? 13.875 2.745 -0.871 1.00 0.00 75 GLN A N 2
ATOM 2892 C CA . GLN A 1 78 ? 12.729 2.866 0.011 1.00 0.00 75 GLN A CA 2
ATOM 2893 C C . GLN A 1 78 ? 12.037 1.524 0.214 1.00 0.00 75 GLN A C 2
ATOM 2894 O O . GLN A 1 78 ? 11.468 0.957 -0.720 1.00 0.00 75 GLN A O 2
ATOM 2908 N N . ARG A 1 79 ? 12.115 1.012 1.436 1.00 0.00 76 ARG A N 2
ATOM 2909 C CA . ARG A 1 79 ? 11.393 -0.197 1.804 1.00 0.00 76 ARG A CA 2
ATOM 2910 C C . ARG A 1 79 ? 10.225 0.187 2.702 1.00 0.00 76 ARG A C 2
ATOM 2911 O O . ARG A 1 79 ? 10.431 0.651 3.826 1.00 0.00 76 ARG A O 2
ATOM 2932 N N . PHE A 1 80 ? 9.009 0.021 2.205 1.00 0.00 77 PHE A N 2
ATOM 2933 C CA . PHE A 1 80 ? 7.825 0.411 2.955 1.00 0.00 77 PHE A CA 2
ATOM 2934 C C . PHE A 1 80 ? 7.162 -0.794 3.608 1.00 0.00 77 PHE A C 2
ATOM 2935 O O . PHE A 1 80 ? 6.991 -1.844 2.990 1.00 0.00 77 PHE A O 2
ATOM 2952 N N . ARG A 1 81 ? 6.803 -0.623 4.865 1.00 0.00 78 ARG A N 2
ATOM 2953 C CA . ARG A 1 81 ? 6.181 -1.670 5.659 1.00 0.00 78 ARG A CA 2
ATOM 2954 C C . ARG A 1 81 ? 4.680 -1.723 5.387 1.00 0.00 78 ARG A C 2
ATOM 2955 O O . ARG A 1 81 ? 3.949 -0.808 5.755 1.00 0.00 78 ARG A O 2
ATOM 2976 N N . LEU A 1 82 ? 4.223 -2.791 4.750 1.00 0.00 79 LEU A N 2
ATOM 2977 C CA . LEU A 1 82 ? 2.811 -2.915 4.394 1.00 0.00 79 LEU A CA 2
ATOM 2978 C C . LEU A 1 82 ? 1.955 -3.195 5.624 1.00 0.00 79 LEU A C 2
ATOM 2979 O O . LEU A 1 82 ? 0.784 -2.829 5.675 1.00 0.00 79 LEU A O 2
ATOM 2995 N N . SER A 1 83 ? 2.559 -3.824 6.620 1.00 0.00 80 SER A N 2
ATOM 2996 C CA . SER A 1 83 ? 1.850 -4.227 7.824 1.00 0.00 80 SER A CA 2
ATOM 2997 C C . SER A 1 83 ? 1.664 -3.066 8.802 1.00 0.00 80 SER A C 2
ATOM 2998 O O . SER A 1 83 ? 0.932 -3.188 9.788 1.00 0.00 80 SER A O 2
ATOM 3006 N N . ASP A 1 84 ? 2.314 -1.940 8.528 1.00 0.00 81 ASP A N 2
ATOM 3007 C CA . ASP A 1 84 ? 2.288 -0.806 9.446 1.00 0.00 81 ASP A CA 2
ATOM 3008 C C . ASP A 1 84 ? 2.417 0.521 8.711 1.00 0.00 81 ASP A C 2
ATOM 3009 O O . ASP A 1 84 ? 1.509 1.344 8.757 1.00 0.00 81 ASP A O 2
ATOM 3018 N N . GLY A 1 85 ? 3.537 0.733 8.040 1.00 0.00 82 GLY A N 2
ATOM 3019 C CA . GLY A 1 85 ? 3.724 1.967 7.293 1.00 0.00 82 GLY A CA 2
ATOM 3020 C C . GLY A 1 85 ? 5.120 2.527 7.448 1.00 0.00 82 GLY A C 2
ATOM 3021 O O . GLY A 1 85 ? 5.551 3.375 6.664 1.00 0.00 82 GLY A O 2
ATOM 3025 N N . LEU A 1 86 ? 5.809 2.061 8.480 1.00 0.00 83 LEU A N 2
ATOM 3026 C CA . LEU A 1 86 ? 7.191 2.443 8.731 1.00 0.00 83 LEU A CA 2
ATOM 3027 C C . LEU A 1 86 ? 8.063 2.215 7.496 1.00 0.00 83 LEU A C 2
ATOM 3028 O O . LEU A 1 86 ? 8.090 1.119 6.938 1.00 0.00 83 LEU A O 2
ATOM 3044 N N . CYS A 1 87 ? 8.755 3.251 7.056 1.00 0.00 84 CYS A N 2
ATOM 3045 C CA . CYS A 1 87 ? 9.759 3.090 6.018 1.00 0.00 84 CYS A CA 2
ATOM 3046 C C . CYS A 1 87 ? 11.061 2.679 6.680 1.00 0.00 84 CYS A C 2
ATOM 3047 O O . CYS A 1 87 ? 11.437 3.248 7.690 1.00 0.00 84 CYS A O 2
ATOM 3055 N N . MET A 1 88 ? 11.737 1.685 6.139 1.00 0.00 85 MET A N 2
ATOM 3056 C CA . MET A 1 88 ? 12.946 1.175 6.773 1.00 0.00 85 MET A CA 2
ATOM 3057 C C . MET A 1 88 ? 14.049 2.233 6.797 1.00 0.00 85 MET A C 2
ATOM 3058 O O . MET A 1 88 ? 14.855 2.279 7.724 1.00 0.00 85 MET A O 2
ATOM 3072 N N . GLU A 1 89 ? 14.078 3.079 5.781 1.00 0.00 86 GLU A N 2
ATOM 3073 C CA . GLU A 1 89 ? 15.101 4.115 5.677 1.00 0.00 86 GLU A CA 2
ATOM 3074 C C . GLU A 1 89 ? 14.612 5.416 6.314 1.00 0.00 86 GLU A C 2
ATOM 3075 O O . GLU A 1 89 ? 15.290 6.021 7.142 1.00 0.00 86 GLU A O 2
ATOM 3087 N N . ASP A 1 90 ? 13.402 5.807 5.937 1.00 0.00 87 ASP A N 2
ATOM 3088 C CA . ASP A 1 90 ? 12.811 7.088 6.329 1.00 0.00 87 ASP A CA 2
ATOM 3089 C C . ASP A 1 90 ? 12.058 6.982 7.655 1.00 0.00 87 ASP A C 2
ATOM 3090 O O . ASP A 1 90 ? 11.292 7.875 8.002 1.00 0.00 87 ASP A O 2
ATOM 3099 N N . GLU A 1 91 ? 12.242 5.851 8.334 1.00 0.00 88 GLU A N 2
ATOM 3100 C CA . GLU A 1 91 ? 11.531 5.493 9.575 1.00 0.00 88 GLU A CA 2
ATOM 3101 C C . GLU A 1 91 ? 11.277 6.660 10.540 1.00 0.00 88 GLU A C 2
ATOM 3102 O O . GLU A 1 91 ? 10.260 6.663 11.236 1.00 0.00 88 GLU A O 2
ATOM 3114 N N . GLN A 1 92 ? 12.174 7.641 10.586 1.00 0.00 89 GLN A N 2
ATOM 3115 C CA . GLN A 1 92 ? 12.001 8.789 11.477 1.00 0.00 89 GLN A CA 2
ATOM 3116 C C . GLN A 1 92 ? 10.719 9.550 11.131 1.00 0.00 89 GLN A C 2
ATOM 3117 O O . GLN A 1 92 ? 10.100 10.178 11.990 1.00 0.00 89 GLN A O 2
ATOM 3131 N N . PHE A 1 93 ? 10.327 9.479 9.869 1.00 0.00 90 PHE A N 2
ATOM 3132 C CA . PHE A 1 93 ? 9.118 10.132 9.399 1.00 0.00 90 PHE A CA 2
ATOM 3133 C C . PHE A 1 93 ? 8.015 9.103 9.158 1.00 0.00 90 PHE A C 2
ATOM 3134 O O . PHE A 1 93 ? 7.000 9.098 9.855 1.00 0.00 90 PHE A O 2
ATOM 3151 N N . SER A 1 94 ? 8.247 8.227 8.174 1.00 0.00 91 SER A N 2
ATOM 3152 C CA . SER A 1 94 ? 7.283 7.198 7.769 1.00 0.00 91 SER A CA 2
ATOM 3153 C C . SER A 1 94 ? 6.052 7.802 7.079 1.00 0.00 91 SER A C 2
ATOM 3154 O O . SER A 1 94 ? 5.645 8.930 7.363 1.00 0.00 91 SER A O 2
ATOM 3162 N N . VAL A 1 95 ? 5.468 7.040 6.161 1.00 0.00 92 VAL A N 2
ATOM 3163 C CA . VAL A 1 95 ? 4.356 7.529 5.355 1.00 0.00 92 VAL A CA 2
ATOM 3164 C C . VAL A 1 95 ? 3.005 7.184 5.977 1.00 0.00 92 VAL A C 2
ATOM 3165 O O . VAL A 1 95 ? 2.930 6.740 7.122 1.00 0.00 92 VAL A O 2
ATOM 3178 N N . LYS A 1 96 ? 1.948 7.392 5.208 1.00 0.00 93 LYS A N 2
ATOM 3179 C CA . LYS A 1 96 ? 0.588 7.238 5.698 1.00 0.00 93 LYS A CA 2
ATOM 3180 C C . LYS A 1 96 ? 0.051 5.845 5.371 1.00 0.00 93 LYS A C 2
ATOM 3181 O O . LYS A 1 96 ? 0.291 5.318 4.284 1.00 0.00 93 LYS A O 2
ATOM 3200 N N . HIS A 1 97 ? -0.672 5.254 6.315 1.00 0.00 94 HIS A N 2
ATOM 3201 C CA . HIS A 1 97 ? -1.195 3.900 6.154 1.00 0.00 94 HIS A CA 2
ATOM 3202 C C . HIS A 1 97 ? -2.720 3.891 6.255 1.00 0.00 94 HIS A C 2
ATOM 3203 O O . HIS A 1 97 ? -3.301 4.538 7.127 1.00 0.00 94 HIS A O 2
ATOM 3218 N N . TYR A 1 98 ? -3.355 3.167 5.342 1.00 0.00 95 TYR A N 2
ATOM 3219 C CA . TYR A 1 98 ? -4.802 2.999 5.343 1.00 0.00 95 TYR A CA 2
ATOM 3220 C C . TYR A 1 98 ? -5.152 1.554 5.649 1.00 0.00 95 TYR A C 2
ATOM 3221 O O . TYR A 1 98 ? -4.318 0.659 5.501 1.00 0.00 95 TYR A O 2
ATOM 3239 N N . GLU A 1 99 ? -6.383 1.326 6.065 1.00 0.00 96 GLU A N 2
ATOM 3240 C CA . GLU A 1 99 ? -6.872 -0.027 6.269 1.00 0.00 96 GLU A CA 2
ATOM 3241 C C . GLU A 1 99 ? -7.706 -0.455 5.074 1.00 0.00 96 GLU A C 2
ATOM 3242 O O . GLU A 1 99 ? -8.654 0.227 4.697 1.00 0.00 96 GLU A O 2
ATOM 3254 N N . ALA A 1 100 ? -7.342 -1.571 4.469 1.00 0.00 97 ALA A N 2
ATOM 3255 C CA . ALA A 1 100 ? -8.039 -2.051 3.288 1.00 0.00 97 ALA A CA 2
ATOM 3256 C C . ALA A 1 100 ? -8.620 -3.438 3.524 1.00 0.00 97 ALA A C 2
ATOM 3257 O O . ALA A 1 100 ? -8.049 -4.239 4.266 1.00 0.00 97 ALA A O 2
ATOM 3264 N N . ARG A 1 101 ? -9.757 -3.713 2.904 1.00 0.00 98 ARG A N 2
ATOM 3265 C CA . ARG A 1 101 ? -10.373 -5.028 2.992 1.00 0.00 98 ARG A CA 2
ATOM 3266 C C . ARG A 1 101 ? -11.124 -5.346 1.711 1.00 0.00 98 ARG A C 2
ATOM 3267 O O . ARG A 1 101 ? -11.424 -4.453 0.916 1.00 0.00 98 ARG A O 2
ATOM 3288 N N . VAL A 1 102 ? -11.422 -6.618 1.520 1.00 0.00 99 VAL A N 2
ATOM 3289 C CA . VAL A 1 102 ? -12.207 -7.059 0.383 1.00 0.00 99 VAL A CA 2
ATOM 3290 C C . VAL A 1 102 ? -13.623 -7.402 0.830 1.00 0.00 99 VAL A C 2
ATOM 3291 O O . VAL A 1 102 ? -13.837 -8.338 1.597 1.00 0.00 99 VAL A O 2
ATOM 3304 N N . LYS A 1 103 ? -14.578 -6.617 0.360 1.00 0.00 100 LYS A N 2
ATOM 3305 C CA . LYS A 1 103 ? -15.976 -6.799 0.711 1.00 0.00 100 LYS A CA 2
ATOM 3306 C C . LYS A 1 103 ? -16.808 -6.961 -0.544 1.00 0.00 100 LYS A C 2
ATOM 3307 O O . LYS A 1 103 ? -16.751 -6.115 -1.433 1.00 0.00 100 LYS A O 2
ATOM 3326 N N . ASP A 1 104 ? -17.563 -8.056 -0.618 1.00 0.00 101 ASP A N 2
ATOM 3327 C CA . ASP A 1 104 ? -18.352 -8.387 -1.809 1.00 0.00 101 ASP A CA 2
ATOM 3328 C C . ASP A 1 104 ? -17.418 -8.634 -2.989 1.00 0.00 101 ASP A C 2
ATOM 3329 O O . ASP A 1 104 ? -17.834 -8.627 -4.150 1.00 0.00 101 ASP A O 2
ATOM 3338 N N . GLY A 1 105 ? -16.151 -8.878 -2.670 1.00 0.00 102 GLY A N 2
ATOM 3339 C CA . GLY A 1 105 ? -15.137 -9.019 -3.688 1.00 0.00 102 GLY A CA 2
ATOM 3340 C C . GLY A 1 105 ? -14.597 -7.673 -4.133 1.00 0.00 102 GLY A C 2
ATOM 3341 O O . GLY A 1 105 ? -13.954 -7.573 -5.177 1.00 0.00 102 GLY A O 2
ATOM 3345 N N . VAL A 1 106 ? -14.849 -6.639 -3.333 1.00 0.00 103 VAL A N 2
ATOM 3346 C CA . VAL A 1 106 ? -14.463 -5.281 -3.687 1.00 0.00 103 VAL A CA 2
ATOM 3347 C C . VAL A 1 106 ? -13.544 -4.688 -2.622 1.00 0.00 103 VAL A C 2
ATOM 3348 O O . VAL A 1 106 ? -13.799 -4.820 -1.428 1.00 0.00 103 VAL A O 2
ATOM 3361 N N . VAL A 1 107 ? -12.473 -4.045 -3.062 1.00 0.00 104 VAL A N 2
ATOM 3362 C CA . VAL A 1 107 ? -11.511 -3.436 -2.155 1.00 0.00 104 VAL A CA 2
ATOM 3363 C C . VAL A 1 107 ? -12.063 -2.138 -1.590 1.00 0.00 104 VAL A C 2
ATOM 3364 O O . VAL A 1 107 ? -12.422 -1.231 -2.341 1.00 0.00 104 VAL A O 2
ATOM 3377 N N . GLN A 1 108 ? -12.142 -2.060 -0.274 1.00 0.00 105 GLN A N 2
ATOM 3378 C CA . GLN A 1 108 ? -12.595 -0.848 0.389 1.00 0.00 105 GLN A CA 2
ATOM 3379 C C . GLN A 1 108 ? -11.485 -0.284 1.262 1.00 0.00 105 GLN A C 2
ATOM 3380 O O . GLN A 1 108 ? -10.712 -1.038 1.857 1.00 0.00 105 GLN A O 2
ATOM 3394 N N . LEU A 1 109 ? -11.404 1.038 1.325 1.00 0.00 106 LEU A N 2
ATOM 3395 C CA . LEU A 1 109 ? -10.363 1.708 2.091 1.00 0.00 106 LEU A CA 2
ATOM 3396 C C . LEU A 1 109 ? -10.956 2.459 3.276 1.00 0.00 106 LEU A C 2
ATOM 3397 O O . LEU A 1 109 ? -11.992 3.114 3.150 1.00 0.00 106 LEU A O 2
ATOM 3413 N N . ARG A 1 110 ? -10.307 2.338 4.426 1.00 0.00 107 ARG A N 2
ATOM 3414 C CA . ARG A 1 110 ? -10.677 3.103 5.608 1.00 0.00 107 ARG A CA 2
ATOM 3415 C C . ARG A 1 110 ? -9.503 3.960 6.059 1.00 0.00 107 ARG A C 2
ATOM 3416 O O . ARG A 1 110 ? -8.426 3.442 6.369 1.00 0.00 107 ARG A O 2
ATOM 3437 N N . GLY A 1 111 ? -9.710 5.267 6.080 1.00 0.00 108 GLY A N 2
ATOM 3438 C CA . GLY A 1 111 ? -8.671 6.180 6.511 1.00 0.00 108 GLY A CA 2
ATOM 3439 C C . GLY A 1 111 ? -9.224 7.541 6.879 1.00 0.00 108 GLY A C 2
ATOM 3440 O O . GLY A 1 111 ? -10.314 7.641 7.444 1.00 0.00 108 GLY A O 2
ATOM 3444 N N . GLY A 1 112 ? -8.477 8.583 6.553 1.00 0.00 109 GLY A N 2
ATOM 3445 C CA . GLY A 1 112 ? -8.905 9.937 6.844 1.00 0.00 109 GLY A CA 2
ATOM 3446 C C . GLY A 1 112 ? -8.061 10.955 6.109 1.00 0.00 109 GLY A C 2
ATOM 3447 O O . GLY A 1 112 ? -7.248 10.582 5.262 1.00 0.00 109 GLY A O 2
ATOM 3451 N N . SER A 1 113 ? -8.246 12.227 6.430 1.00 0.00 110 SER A N 2
ATOM 3452 C CA . SER A 1 113 ? -7.493 13.304 5.798 1.00 0.00 110 SER A CA 2
ATOM 3453 C C . SER A 1 113 ? -6.029 13.271 6.236 1.00 0.00 110 SER A C 2
ATOM 3454 O O . SER A 1 113 ? -5.155 12.980 5.394 1.00 0.00 110 SER A O 2
ATOM 3463 N N . MET A 1 4 ? -18.316 8.118 10.751 1.00 0.00 1 MET A N 3
ATOM 3464 C CA . MET A 1 4 ? -17.986 6.845 11.432 1.00 0.00 1 MET A CA 3
ATOM 3465 C C . MET A 1 4 ? -17.107 5.977 10.539 1.00 0.00 1 MET A C 3
ATOM 3466 O O . MET A 1 4 ? -15.895 5.904 10.735 1.00 0.00 1 MET A O 3
ATOM 3479 N N . SER A 1 5 ? -17.707 5.326 9.551 1.00 0.00 2 SER A N 3
ATOM 3480 C CA . SER A 1 5 ? -16.952 4.478 8.645 1.00 0.00 2 SER A CA 3
ATOM 3481 C C . SER A 1 5 ? -17.383 4.678 7.198 1.00 0.00 2 SER A C 3
ATOM 3482 O O . SER A 1 5 ? -18.470 4.263 6.794 1.00 0.00 2 SER A O 3
ATOM 3490 N N . GLN A 1 6 ? -16.535 5.334 6.424 1.00 0.00 3 GLN A N 3
ATOM 3491 C CA . GLN A 1 6 ? -16.771 5.479 5.003 1.00 0.00 3 GLN A CA 3
ATOM 3492 C C . GLN A 1 6 ? -15.835 4.561 4.231 1.00 0.00 3 GLN A C 3
ATOM 3493 O O . GLN A 1 6 ? -14.700 4.928 3.924 1.00 0.00 3 GLN A O 3
ATOM 3507 N N . TRP A 1 7 ? -16.300 3.352 3.958 1.00 0.00 4 TRP A N 3
ATOM 3508 C CA . TRP A 1 7 ? -15.517 2.391 3.197 1.00 0.00 4 TRP A CA 3
ATOM 3509 C C . TRP A 1 7 ? -15.749 2.582 1.709 1.00 0.00 4 TRP A C 3
ATOM 3510 O O . TRP A 1 7 ? -16.754 2.124 1.167 1.00 0.00 4 TRP A O 3
ATOM 3531 N N . LYS A 1 8 ? -14.830 3.271 1.055 1.00 0.00 5 LYS A N 3
ATOM 3532 C CA . LYS A 1 8 ? -14.938 3.508 -0.374 1.00 0.00 5 LYS A CA 3
ATOM 3533 C C . LYS A 1 8 ? -14.484 2.279 -1.146 1.00 0.00 5 LYS A C 3
ATOM 3534 O O . LYS A 1 8 ? -13.409 1.736 -0.881 1.00 0.00 5 LYS A O 3
ATOM 3553 N N . ASP A 1 9 ? -15.305 1.839 -2.084 1.00 0.00 6 ASP A N 3
ATOM 3554 C CA . ASP A 1 9 ? -14.933 0.745 -2.961 1.00 0.00 6 ASP A CA 3
ATOM 3555 C C . ASP A 1 9 ? -14.042 1.265 -4.081 1.00 0.00 6 ASP A C 3
ATOM 3556 O O . ASP A 1 9 ? -14.371 2.241 -4.757 1.00 0.00 6 ASP A O 3
ATOM 3565 N N . ILE A 1 10 ? -12.891 0.640 -4.240 1.00 0.00 7 ILE A N 3
ATOM 3566 C CA . ILE A 1 10 ? -11.941 1.046 -5.260 1.00 0.00 7 ILE A CA 3
ATOM 3567 C C . ILE A 1 10 ? -12.164 0.246 -6.531 1.00 0.00 7 ILE A C 3
ATOM 3568 O O . ILE A 1 10 ? -12.628 0.775 -7.542 1.00 0.00 7 ILE A O 3
ATOM 3584 N N . CYS A 1 11 ? -11.846 -1.032 -6.463 1.00 0.00 8 CYS A N 3
ATOM 3585 C CA . CYS A 1 11 ? -12.014 -1.931 -7.587 1.00 0.00 8 CYS A CA 3
ATOM 3586 C C . CYS A 1 11 ? -12.180 -3.352 -7.076 1.00 0.00 8 CYS A C 3
ATOM 3587 O O . CYS A 1 11 ? -11.945 -3.619 -5.898 1.00 0.00 8 CYS A O 3
ATOM 3595 N N . LYS A 1 12 ? -12.600 -4.253 -7.945 1.00 0.00 9 LYS A N 3
ATOM 3596 C CA . LYS A 1 12 ? -12.763 -5.648 -7.571 1.00 0.00 9 LYS A CA 3
ATOM 3597 C C . LYS A 1 12 ? -11.398 -6.263 -7.276 1.00 0.00 9 LYS A C 3
ATOM 3598 O O . LYS A 1 12 ? -10.391 -5.839 -7.841 1.00 0.00 9 LYS A O 3
ATOM 3617 N N . ILE A 1 13 ? -11.370 -7.257 -6.397 1.00 0.00 10 ILE A N 3
ATOM 3618 C CA . ILE A 1 13 ? -10.123 -7.903 -5.994 1.00 0.00 10 ILE A CA 3
ATOM 3619 C C . ILE A 1 13 ? -9.401 -8.509 -7.202 1.00 0.00 10 ILE A C 3
ATOM 3620 O O . ILE A 1 13 ? -8.189 -8.714 -7.184 1.00 0.00 10 ILE A O 3
ATOM 3636 N N . ASP A 1 14 ? -10.160 -8.758 -8.261 1.00 0.00 11 ASP A N 3
ATOM 3637 C CA . ASP A 1 14 ? -9.624 -9.336 -9.487 1.00 0.00 11 ASP A CA 3
ATOM 3638 C C . ASP A 1 14 ? -8.729 -8.346 -10.226 1.00 0.00 11 ASP A C 3
ATOM 3639 O O . ASP A 1 14 ? -7.915 -8.737 -11.064 1.00 0.00 11 ASP A O 3
ATOM 3648 N N . ASP A 1 15 ? -8.886 -7.065 -9.915 1.00 0.00 12 ASP A N 3
ATOM 3649 C CA . ASP A 1 15 ? -8.091 -6.016 -10.548 1.00 0.00 12 ASP A CA 3
ATOM 3650 C C . ASP A 1 15 ? -6.674 -6.019 -9.986 1.00 0.00 12 ASP A C 3
ATOM 3651 O O . ASP A 1 15 ? -5.716 -5.636 -10.661 1.00 0.00 12 ASP A O 3
ATOM 3660 N N . ILE A 1 16 ? -6.552 -6.476 -8.749 1.00 0.00 13 ILE A N 3
ATOM 3661 C CA . ILE A 1 16 ? -5.266 -6.531 -8.075 1.00 0.00 13 ILE A CA 3
ATOM 3662 C C . ILE A 1 16 ? -4.843 -7.979 -7.878 1.00 0.00 13 ILE A C 3
ATOM 3663 O O . ILE A 1 16 ? -5.326 -8.659 -6.976 1.00 0.00 13 ILE A O 3
ATOM 3679 N N . LEU A 1 17 ? -3.959 -8.451 -8.739 1.00 0.00 14 LEU A N 3
ATOM 3680 C CA . LEU A 1 17 ? -3.450 -9.811 -8.645 1.00 0.00 14 LEU A CA 3
ATOM 3681 C C . LEU A 1 17 ? -2.539 -9.952 -7.424 1.00 0.00 14 LEU A C 3
ATOM 3682 O O . LEU A 1 17 ? -2.088 -8.952 -6.868 1.00 0.00 14 LEU A O 3
ATOM 3698 N N . PRO A 1 18 ? -2.271 -11.187 -6.975 1.00 0.00 15 PRO A N 3
ATOM 3699 C CA . PRO A 1 18 ? -1.326 -11.434 -5.881 1.00 0.00 15 PRO A CA 3
ATOM 3700 C C . PRO A 1 18 ? 0.073 -10.919 -6.214 1.00 0.00 15 PRO A C 3
ATOM 3701 O O . PRO A 1 18 ? 0.475 -10.918 -7.384 1.00 0.00 15 PRO A O 3
ATOM 3712 N N . GLU A 1 19 ? 0.795 -10.472 -5.185 1.00 0.00 16 GLU A N 3
ATOM 3713 C CA . GLU A 1 19 ? 2.142 -9.914 -5.340 1.00 0.00 16 GLU A CA 3
ATOM 3714 C C . GLU A 1 19 ? 2.105 -8.634 -6.187 1.00 0.00 16 GLU A C 3
ATOM 3715 O O . GLU A 1 19 ? 3.102 -8.263 -6.808 1.00 0.00 16 GLU A O 3
ATOM 3727 N N . THR A 1 20 ? 0.964 -7.949 -6.194 1.00 0.00 17 THR A N 3
ATOM 3728 C CA . THR A 1 20 ? 0.783 -6.777 -7.049 1.00 0.00 17 THR A CA 3
ATOM 3729 C C . THR A 1 20 ? 0.409 -5.535 -6.237 1.00 0.00 17 THR A C 3
ATOM 3730 O O . THR A 1 20 ? -0.286 -5.627 -5.222 1.00 0.00 17 THR A O 3
ATOM 3741 N N . GLY A 1 21 ? 0.884 -4.380 -6.687 1.00 0.00 18 GLY A N 3
ATOM 3742 C CA . GLY A 1 21 ? 0.518 -3.125 -6.063 1.00 0.00 18 GLY A CA 3
ATOM 3743 C C . GLY A 1 21 ? -0.101 -2.159 -7.056 1.00 0.00 18 GLY A C 3
ATOM 3744 O O . GLY A 1 21 ? 0.441 -1.943 -8.143 1.00 0.00 18 GLY A O 3
ATOM 3748 N N . VAL A 1 22 ? -1.236 -1.580 -6.697 1.00 0.00 19 VAL A N 3
ATOM 3749 C CA . VAL A 1 22 ? -1.934 -0.657 -7.581 1.00 0.00 19 VAL A CA 3
ATOM 3750 C C . VAL A 1 22 ? -2.044 0.726 -6.943 1.00 0.00 19 VAL A C 3
ATOM 3751 O O . VAL A 1 22 ? -1.631 0.929 -5.799 1.00 0.00 19 VAL A O 3
ATOM 3764 N N . CYS A 1 23 ? -2.585 1.672 -7.691 1.00 0.00 20 CYS A N 3
ATOM 3765 C CA . CYS A 1 23 ? -2.762 3.027 -7.200 1.00 0.00 20 CYS A CA 3
ATOM 3766 C C . CYS A 1 23 ? -4.233 3.425 -7.240 1.00 0.00 20 CYS A C 3
ATOM 3767 O O . CYS A 1 23 ? -4.956 3.074 -8.176 1.00 0.00 20 CYS A O 3
ATOM 3775 N N . ALA A 1 24 ? -4.673 4.135 -6.210 1.00 0.00 21 ALA A N 3
ATOM 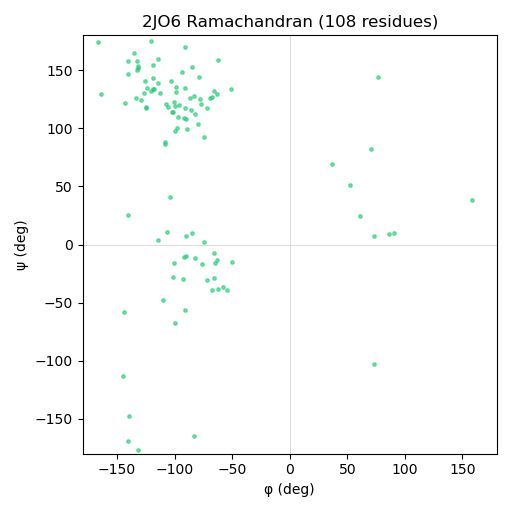3776 C CA . ALA A 1 24 ? -6.053 4.589 -6.121 1.00 0.00 21 ALA A CA 3
ATOM 3777 C C . ALA A 1 24 ? -6.123 5.955 -5.450 1.00 0.00 21 ALA A C 3
ATOM 3778 O O . ALA A 1 24 ? -5.093 6.536 -5.099 1.00 0.00 21 ALA A O 3
ATOM 3785 N N . LEU A 1 25 ? -7.332 6.459 -5.257 1.00 0.00 22 LEU A N 3
ATOM 3786 C CA . LEU A 1 25 ? -7.528 7.757 -4.632 1.00 0.00 22 LEU A CA 3
ATOM 3787 C C . LEU A 1 25 ? -8.564 7.638 -3.521 1.00 0.00 22 LEU A C 3
ATOM 3788 O O . LEU A 1 25 ? -9.662 7.119 -3.737 1.00 0.00 22 LEU A O 3
ATOM 3804 N N . LEU A 1 26 ? -8.215 8.109 -2.334 1.00 0.00 23 LEU A N 3
ATOM 3805 C CA . LEU A 1 26 ? -9.134 8.087 -1.208 1.00 0.00 23 LEU A CA 3
ATOM 3806 C C . LEU A 1 26 ? -9.249 9.473 -0.593 1.00 0.00 23 LEU A C 3
ATOM 3807 O O . LEU A 1 26 ? -8.294 9.994 -0.014 1.00 0.00 23 LEU A O 3
ATOM 3823 N N . GLY A 1 27 ? -10.419 10.074 -0.741 1.00 0.00 24 GLY A N 3
ATOM 3824 C CA . GLY A 1 27 ? -10.646 11.393 -0.200 1.00 0.00 24 GLY A CA 3
ATOM 3825 C C . GLY A 1 27 ? -10.049 12.474 -1.069 1.00 0.00 24 GLY A C 3
ATOM 3826 O O . GLY A 1 27 ? -10.678 12.934 -2.019 1.00 0.00 24 GLY A O 3
ATOM 3830 N N . ASP A 1 28 ? -8.828 12.868 -0.750 1.00 0.00 25 ASP A N 3
ATOM 3831 C CA . ASP A 1 28 ? -8.142 13.909 -1.502 1.00 0.00 25 ASP A CA 3
ATOM 3832 C C . ASP A 1 28 ? -6.782 13.427 -1.980 1.00 0.00 25 ASP A C 3
ATOM 3833 O O . ASP A 1 28 ? -6.267 13.900 -2.995 1.00 0.00 25 ASP A O 3
ATOM 3842 N N . GLU A 1 29 ? -6.216 12.468 -1.261 1.00 0.00 26 GLU A N 3
ATOM 3843 C CA . GLU A 1 29 ? -4.835 12.072 -1.485 1.00 0.00 26 GLU A CA 3
ATOM 3844 C C . GLU A 1 29 ? -4.751 10.725 -2.193 1.00 0.00 26 GLU A C 3
ATOM 3845 O O . GLU A 1 29 ? -5.741 9.992 -2.294 1.00 0.00 26 GLU A O 3
ATOM 3857 N N . GLN A 1 30 ? -3.559 10.404 -2.673 1.00 0.00 27 GLN A N 3
ATOM 3858 C CA . GLN A 1 30 ? -3.345 9.201 -3.455 1.00 0.00 27 GLN A CA 3
ATOM 3859 C C . GLN A 1 30 ? -2.919 8.048 -2.556 1.00 0.00 27 GLN A C 3
ATOM 3860 O O . GLN A 1 30 ? -2.016 8.183 -1.727 1.00 0.00 27 GLN A O 3
ATOM 3874 N N . VAL A 1 31 ? -3.573 6.916 -2.733 1.00 0.00 28 VAL A N 3
ATOM 3875 C CA . VAL A 1 31 ? -3.339 5.749 -1.901 1.00 0.00 28 VAL A CA 3
ATOM 3876 C C . VAL A 1 31 ? -2.771 4.607 -2.732 1.00 0.00 28 VAL A C 3
ATOM 3877 O O . VAL A 1 31 ? -3.206 4.368 -3.860 1.00 0.00 28 VAL A O 3
ATOM 3890 N N . ALA A 1 32 ? -1.791 3.918 -2.177 1.00 0.00 29 ALA A N 3
ATOM 3891 C CA . ALA A 1 32 ? -1.200 2.767 -2.830 1.00 0.00 29 ALA A CA 3
ATOM 3892 C C . ALA A 1 32 ? -1.739 1.488 -2.206 1.00 0.00 29 ALA A C 3
ATOM 3893 O O . ALA A 1 32 ? -1.583 1.263 -1.004 1.00 0.00 29 ALA A O 3
ATOM 3900 N N . ILE A 1 33 ? -2.380 0.663 -3.018 1.00 0.00 30 ILE A N 3
ATOM 3901 C CA . ILE A 1 33 ? -2.986 -0.566 -2.529 1.00 0.00 30 ILE A CA 3
ATOM 3902 C C . ILE A 1 33 ? -2.159 -1.765 -2.960 1.00 0.00 30 ILE A C 3
ATOM 3903 O O . ILE A 1 33 ? -2.040 -2.054 -4.150 1.00 0.00 30 ILE A O 3
ATOM 3919 N N . PHE A 1 34 ? -1.584 -2.456 -1.997 1.00 0.00 31 PHE A N 3
ATOM 3920 C CA . PHE A 1 34 ? -0.751 -3.606 -2.289 1.00 0.00 31 PHE A CA 3
ATOM 3921 C C . PHE A 1 34 ? -1.421 -4.887 -1.827 1.00 0.00 31 PHE A C 3
ATOM 3922 O O . PHE A 1 34 ? -1.885 -4.982 -0.687 1.00 0.00 31 PHE A O 3
ATOM 3939 N N . ARG A 1 35 ? -1.477 -5.861 -2.714 1.00 0.00 32 ARG A N 3
ATOM 3940 C CA . ARG A 1 35 ? -1.963 -7.177 -2.369 1.00 0.00 32 ARG A CA 3
ATOM 3941 C C . ARG A 1 35 ? -0.810 -8.158 -2.450 1.00 0.00 32 ARG A C 3
ATOM 3942 O O . ARG A 1 35 ? -0.423 -8.592 -3.534 1.00 0.00 32 ARG A O 3
ATOM 3963 N N . PRO A 1 36 ? -0.226 -8.489 -1.302 1.00 0.00 33 PRO A N 3
ATOM 3964 C CA . PRO A 1 36 ? 0.897 -9.413 -1.220 1.00 0.00 33 PRO A CA 3
ATOM 3965 C C . PRO A 1 36 ? 0.460 -10.866 -1.325 1.00 0.00 33 PRO A C 3
ATOM 3966 O O . PRO A 1 36 ? 1.099 -11.667 -1.996 1.00 0.00 33 PRO A O 3
ATOM 3977 N N . TYR A 1 37 ? -0.645 -11.192 -0.678 1.00 0.00 34 TYR A N 3
ATOM 3978 C CA . TYR A 1 37 ? -1.080 -12.575 -0.571 1.00 0.00 34 TYR A CA 3
ATOM 3979 C C . TYR A 1 37 ? -1.990 -12.964 -1.722 1.00 0.00 34 TYR A C 3
ATOM 3980 O O . TYR A 1 37 ? -2.562 -12.109 -2.400 1.00 0.00 34 TYR A O 3
ATOM 3998 N N . HIS A 1 38 ? -2.125 -14.265 -1.925 1.00 0.00 35 HIS A N 3
ATOM 3999 C CA . HIS A 1 38 ? -3.057 -14.806 -2.904 1.00 0.00 35 HIS A CA 3
ATOM 4000 C C . HIS A 1 38 ? -4.467 -14.767 -2.333 1.00 0.00 35 HIS A C 3
ATOM 4001 O O . HIS A 1 38 ? -5.453 -14.974 -3.039 1.00 0.00 35 HIS A O 3
ATOM 4016 N N . SER A 1 39 ? -4.543 -14.493 -1.040 1.00 0.00 36 SER A N 3
ATOM 4017 C CA . SER A 1 39 ? -5.811 -14.380 -0.343 1.00 0.00 36 SER A CA 3
ATOM 4018 C C . SER A 1 39 ? -6.367 -12.961 -0.456 1.00 0.00 36 SER A C 3
ATOM 4019 O O . SER A 1 39 ? -5.885 -12.157 -1.258 1.00 0.00 36 SER A O 3
ATOM 4027 N N . ASP A 1 40 ? -7.370 -12.658 0.359 1.00 0.00 37 ASP A N 3
ATOM 4028 C CA . ASP A 1 40 ? -8.060 -11.371 0.305 1.00 0.00 37 ASP A CA 3
ATOM 4029 C C . ASP A 1 40 ? -7.428 -10.366 1.266 1.00 0.00 37 ASP A C 3
ATOM 4030 O O . ASP A 1 40 ? -8.106 -9.478 1.785 1.00 0.00 37 ASP A O 3
ATOM 4039 N N . GLN A 1 41 ? -6.129 -10.499 1.498 1.00 0.00 38 GLN A N 3
ATOM 4040 C CA . GLN A 1 41 ? -5.425 -9.588 2.390 1.00 0.00 38 GLN A CA 3
ATOM 4041 C C . GLN A 1 41 ? -4.734 -8.486 1.595 1.00 0.00 38 GLN A C 3
ATOM 4042 O O . GLN A 1 41 ? -3.772 -8.741 0.868 1.00 0.00 38 GLN A O 3
ATOM 4056 N N . VAL A 1 42 ? -5.240 -7.268 1.730 1.00 0.00 39 VAL A N 3
ATOM 4057 C CA . VAL A 1 42 ? -4.672 -6.116 1.048 1.00 0.00 39 VAL A CA 3
ATOM 4058 C C . VAL A 1 42 ? -4.261 -5.048 2.056 1.00 0.00 39 VAL A C 3
ATOM 4059 O O . VAL A 1 42 ? -4.846 -4.945 3.135 1.00 0.00 39 VAL A O 3
ATOM 4072 N N . PHE A 1 43 ? -3.246 -4.273 1.710 1.00 0.00 40 PHE A N 3
ATOM 4073 C CA . PHE A 1 43 ? -2.771 -3.202 2.573 1.00 0.00 40 PHE A CA 3
ATOM 4074 C C . PHE A 1 43 ? -2.686 -1.898 1.789 1.00 0.00 40 PHE A C 3
ATOM 4075 O O . PHE A 1 43 ? -2.266 -1.892 0.633 1.00 0.00 40 PHE A O 3
ATOM 4092 N N . ALA A 1 44 ? -3.092 -0.800 2.414 1.00 0.00 41 ALA A N 3
ATOM 4093 C CA . ALA A 1 44 ? -3.118 0.487 1.737 1.00 0.00 41 ALA A CA 3
ATOM 4094 C C . ALA A 1 44 ? -2.325 1.537 2.504 1.00 0.00 41 ALA A C 3
ATOM 4095 O O . ALA A 1 44 ? -2.542 1.748 3.700 1.00 0.00 41 ALA A O 3
ATOM 4102 N N . ILE A 1 45 ? -1.406 2.188 1.809 1.00 0.00 42 ILE A N 3
ATOM 4103 C CA . ILE A 1 45 ? -0.599 3.254 2.391 1.00 0.00 42 ILE A CA 3
ATOM 4104 C C . ILE A 1 45 ? -0.584 4.461 1.462 1.00 0.00 42 ILE A C 3
ATOM 4105 O O . ILE A 1 45 ? -1.262 4.465 0.436 1.00 0.00 42 ILE A O 3
ATOM 4121 N N . SER A 1 46 ? 0.176 5.483 1.819 1.00 0.00 43 SER A N 3
ATOM 4122 C CA . SER A 1 46 ? 0.332 6.645 0.957 1.00 0.00 43 SER A CA 3
ATOM 4123 C C . SER A 1 46 ? 1.129 6.258 -0.289 1.00 0.00 43 SER A C 3
ATOM 4124 O O . SER A 1 46 ? 2.089 5.498 -0.203 1.00 0.00 43 SER A O 3
ATOM 4132 N N . ASN A 1 47 ? 0.723 6.777 -1.444 1.00 0.00 44 ASN A N 3
ATOM 4133 C CA . ASN A 1 47 ? 1.303 6.356 -2.721 1.00 0.00 44 ASN A CA 3
ATOM 4134 C C . ASN A 1 47 ? 2.552 7.164 -3.081 1.00 0.00 44 ASN A C 3
ATOM 4135 O O . ASN A 1 47 ? 3.188 6.914 -4.102 1.00 0.00 44 ASN A O 3
ATOM 4146 N N . ILE A 1 48 ? 2.914 8.122 -2.242 1.00 0.00 45 ILE A N 3
ATOM 4147 C CA . ILE A 1 48 ? 4.022 9.012 -2.562 1.00 0.00 45 ILE A CA 3
ATOM 4148 C C . ILE A 1 48 ? 5.202 8.816 -1.612 1.00 0.00 45 ILE A C 3
ATOM 4149 O O . ILE A 1 48 ? 5.044 8.838 -0.388 1.00 0.00 45 ILE A O 3
ATOM 4165 N N . ASP A 1 49 ? 6.376 8.615 -2.197 1.00 0.00 46 ASP A N 3
ATOM 4166 C CA . ASP A 1 49 ? 7.622 8.521 -1.441 1.00 0.00 46 ASP A CA 3
ATOM 4167 C C . ASP A 1 49 ? 8.239 9.904 -1.253 1.00 0.00 46 ASP A C 3
ATOM 4168 O O . ASP A 1 49 ? 8.414 10.651 -2.217 1.00 0.00 46 ASP A O 3
ATOM 4177 N N . PRO A 1 50 ? 8.571 10.263 -0.004 1.00 0.00 47 PRO A N 3
ATOM 4178 C CA . PRO A 1 50 ? 9.123 11.573 0.323 1.00 0.00 47 PRO A CA 3
ATOM 4179 C C . PRO A 1 50 ? 10.644 11.656 0.181 1.00 0.00 47 PRO A C 3
ATOM 4180 O O . PRO A 1 50 ? 11.217 12.740 0.284 1.00 0.00 47 PRO A O 3
ATOM 4191 N N . PHE A 1 51 ? 11.301 10.527 -0.054 1.00 0.00 48 PHE A N 3
ATOM 4192 C CA . PHE A 1 51 ? 12.756 10.511 -0.148 1.00 0.00 48 PHE A CA 3
ATOM 4193 C C . PHE A 1 51 ? 13.231 10.980 -1.516 1.00 0.00 48 PHE A C 3
ATOM 4194 O O . PHE A 1 51 ? 13.941 11.980 -1.628 1.00 0.00 48 PHE A O 3
ATOM 4211 N N . PHE A 1 52 ? 12.832 10.263 -2.553 1.00 0.00 49 PHE A N 3
ATOM 4212 C CA . PHE A 1 52 ? 13.297 10.558 -3.901 1.00 0.00 49 PHE A CA 3
ATOM 4213 C C . PHE A 1 52 ? 12.150 11.066 -4.758 1.00 0.00 49 PHE A C 3
ATOM 4214 O O . PHE A 1 52 ? 12.282 11.207 -5.975 1.00 0.00 49 PHE A O 3
ATOM 4231 N N . GLU A 1 53 ? 11.035 11.355 -4.096 1.00 0.00 50 GLU A N 3
ATOM 4232 C CA . GLU A 1 53 ? 9.837 11.869 -4.748 1.00 0.00 50 GLU A CA 3
ATOM 4233 C C . GLU A 1 53 ? 9.300 10.875 -5.768 1.00 0.00 50 GLU A C 3
ATOM 4234 O O . GLU A 1 53 ? 9.423 11.070 -6.979 1.00 0.00 50 GLU A O 3
ATOM 4246 N N . SER A 1 54 ? 8.709 9.807 -5.265 1.00 0.00 51 SER A N 3
ATOM 4247 C CA . SER A 1 54 ? 8.111 8.802 -6.117 1.00 0.00 51 SER A CA 3
ATOM 4248 C C . SER A 1 54 ? 6.601 8.990 -6.120 1.00 0.00 51 SER A C 3
ATOM 4249 O O . SER A 1 54 ? 5.952 8.876 -5.081 1.00 0.00 51 SER A O 3
ATOM 4257 N N . SER A 1 55 ? 6.058 9.309 -7.287 1.00 0.00 52 SER A N 3
ATOM 4258 C CA . SER A 1 55 ? 4.643 9.609 -7.419 1.00 0.00 52 SER A CA 3
ATOM 4259 C C . SER A 1 55 ? 3.793 8.352 -7.264 1.00 0.00 52 SER A C 3
ATOM 4260 O O . SER A 1 55 ? 2.652 8.419 -6.800 1.00 0.00 52 SER A O 3
ATOM 4268 N N . VAL A 1 56 ? 4.342 7.218 -7.674 1.00 0.00 53 VAL A N 3
ATOM 4269 C CA . VAL A 1 56 ? 3.662 5.941 -7.508 1.00 0.00 53 VAL A CA 3
ATOM 4270 C C . VAL A 1 56 ? 4.570 4.920 -6.831 1.00 0.00 53 VAL A C 3
ATOM 4271 O O . VAL A 1 56 ? 5.678 4.647 -7.295 1.00 0.00 53 VAL A O 3
ATOM 4284 N N . LEU A 1 57 ? 4.100 4.355 -5.729 1.00 0.00 54 LEU A N 3
ATOM 4285 C CA . LEU A 1 57 ? 4.829 3.292 -5.050 1.00 0.00 54 LEU A CA 3
ATOM 4286 C C . LEU A 1 57 ? 4.386 1.940 -5.591 1.00 0.00 54 LEU A C 3
ATOM 4287 O O . LEU A 1 57 ? 4.983 0.906 -5.290 1.00 0.00 54 LEU A O 3
ATOM 4303 N N . SER A 1 58 ? 3.343 1.972 -6.412 1.00 0.00 55 SER A N 3
ATOM 4304 C CA . SER A 1 58 ? 2.793 0.772 -7.028 1.00 0.00 55 SER A CA 3
ATOM 4305 C C . SER A 1 58 ? 3.803 0.128 -7.981 1.00 0.00 55 SER A C 3
ATOM 4306 O O . SER A 1 58 ? 3.665 -1.035 -8.366 1.00 0.00 55 SER A O 3
ATOM 4314 N N . ARG A 1 59 ? 4.829 0.886 -8.344 1.00 0.00 56 ARG A N 3
ATOM 4315 C CA . ARG A 1 59 ? 5.858 0.407 -9.250 1.00 0.00 56 ARG A CA 3
ATOM 4316 C C . ARG A 1 59 ? 7.008 -0.221 -8.453 1.00 0.00 56 ARG A C 3
ATOM 4317 O O . ARG A 1 59 ? 8.183 -0.075 -8.795 1.00 0.00 56 ARG A O 3
ATOM 4338 N N . GLY A 1 60 ? 6.656 -0.945 -7.400 1.00 0.00 57 GLY A N 3
ATOM 4339 C CA . GLY A 1 60 ? 7.651 -1.590 -6.572 1.00 0.00 57 GLY A CA 3
ATOM 4340 C C . GLY A 1 60 ? 7.273 -3.019 -6.248 1.00 0.00 57 GLY A C 3
ATOM 4341 O O . GLY A 1 60 ? 6.099 -3.390 -6.330 1.00 0.00 57 GLY A O 3
ATOM 4345 N N . LEU A 1 61 ? 8.258 -3.827 -5.887 1.00 0.00 58 LEU A N 3
ATOM 4346 C CA . LEU A 1 61 ? 8.024 -5.238 -5.618 1.00 0.00 58 LEU A CA 3
ATOM 4347 C C . LEU A 1 61 ? 7.894 -5.491 -4.121 1.00 0.00 58 LEU A C 3
ATOM 4348 O O . LEU A 1 61 ? 8.544 -4.829 -3.308 1.00 0.00 58 LEU A O 3
ATOM 4364 N N . ILE A 1 62 ? 7.049 -6.447 -3.766 1.00 0.00 59 ILE A N 3
ATOM 4365 C CA . ILE A 1 62 ? 6.819 -6.789 -2.370 1.00 0.00 59 ILE A CA 3
ATOM 4366 C C . ILE A 1 62 ? 7.745 -7.923 -1.943 1.00 0.00 59 ILE A C 3
ATOM 4367 O O . ILE A 1 62 ? 7.589 -9.066 -2.377 1.00 0.00 59 ILE A O 3
ATOM 4383 N N . ALA A 1 63 ? 8.713 -7.597 -1.102 1.00 0.00 60 ALA A N 3
ATOM 4384 C CA . ALA A 1 63 ? 9.691 -8.572 -0.646 1.00 0.00 60 ALA A CA 3
ATOM 4385 C C . ALA A 1 63 ? 9.621 -8.732 0.863 1.00 0.00 60 ALA A C 3
ATOM 4386 O O . ALA A 1 63 ? 9.785 -7.766 1.614 1.00 0.00 60 ALA A O 3
ATOM 4393 N N . GLU A 1 64 ? 9.380 -9.956 1.310 1.00 0.00 61 GLU A N 3
ATOM 4394 C CA . GLU A 1 64 ? 9.250 -10.234 2.728 1.00 0.00 61 GLU A CA 3
ATOM 4395 C C . GLU A 1 64 ? 10.616 -10.188 3.395 1.00 0.00 61 GLU A C 3
ATOM 4396 O O . GLU A 1 64 ? 11.579 -10.781 2.905 1.00 0.00 61 GLU A O 3
ATOM 4408 N N . HIS A 1 65 ? 10.702 -9.450 4.490 1.00 0.00 62 HIS A N 3
ATOM 4409 C CA . HIS A 1 65 ? 11.943 -9.307 5.230 1.00 0.00 62 HIS A CA 3
ATOM 4410 C C . HIS A 1 65 ? 11.696 -9.453 6.720 1.00 0.00 62 HIS A C 3
ATOM 4411 O O . HIS A 1 65 ? 10.952 -8.664 7.312 1.00 0.00 62 HIS A O 3
ATOM 4426 N N . GLN A 1 66 ? 12.301 -10.485 7.307 1.00 0.00 63 GLN A N 3
ATOM 4427 C CA . GLN A 1 66 ? 12.221 -10.739 8.744 1.00 0.00 63 GLN A CA 3
ATOM 4428 C C . GLN A 1 66 ? 10.785 -11.023 9.191 1.00 0.00 63 GLN A C 3
ATOM 4429 O O . GLN A 1 66 ? 10.454 -10.887 10.372 1.00 0.00 63 GLN A O 3
ATOM 4443 N N . GLY A 1 67 ? 9.945 -11.439 8.250 1.00 0.00 64 GLY A N 3
ATOM 4444 C CA . GLY A 1 67 ? 8.567 -11.751 8.567 1.00 0.00 64 GLY A CA 3
ATOM 4445 C C . GLY A 1 67 ? 7.609 -10.647 8.163 1.00 0.00 64 GLY A C 3
ATOM 4446 O O . GLY A 1 67 ? 6.399 -10.864 8.073 1.00 0.00 64 GLY A O 3
ATOM 4450 N N . GLU A 1 68 ? 8.143 -9.462 7.910 1.00 0.00 65 GLU A N 3
ATOM 4451 C CA . GLU A 1 68 ? 7.317 -8.322 7.558 1.00 0.00 65 GLU A CA 3
ATOM 4452 C C . GLU A 1 68 ? 7.330 -8.093 6.054 1.00 0.00 65 GLU A C 3
ATOM 4453 O O . GLU A 1 68 ? 8.315 -8.392 5.374 1.00 0.00 65 GLU A O 3
ATOM 4465 N N . LEU A 1 69 ? 6.231 -7.570 5.540 1.00 0.00 66 LEU A N 3
ATOM 4466 C CA . LEU A 1 69 ? 6.098 -7.320 4.118 1.00 0.00 66 LEU A CA 3
ATOM 4467 C C . LEU A 1 69 ? 6.584 -5.919 3.777 1.00 0.00 66 LEU A C 3
ATOM 4468 O O . LEU A 1 69 ? 5.943 -4.925 4.125 1.00 0.00 66 LEU A O 3
ATOM 4484 N N . TRP A 1 70 ? 7.726 -5.850 3.116 1.00 0.00 67 TRP A N 3
ATOM 4485 C CA . TRP A 1 70 ? 8.298 -4.578 2.717 1.00 0.00 67 TRP A CA 3
ATOM 4486 C C . TRP A 1 70 ? 8.211 -4.417 1.209 1.00 0.00 67 TRP A C 3
ATOM 4487 O O . TRP A 1 70 ? 8.580 -5.320 0.458 1.00 0.00 67 TRP A O 3
ATOM 4508 N N . VAL A 1 71 ? 7.716 -3.279 0.765 1.00 0.00 68 VAL A N 3
ATOM 4509 C CA . VAL A 1 71 ? 7.693 -2.983 -0.654 1.00 0.00 68 VAL A CA 3
ATOM 4510 C C . VAL A 1 71 ? 8.905 -2.132 -1.011 1.00 0.00 68 VAL A C 3
ATOM 4511 O O . VAL A 1 71 ? 9.155 -1.089 -0.402 1.00 0.00 68 VAL A O 3
ATOM 4524 N N . ALA A 1 72 ? 9.680 -2.610 -1.969 1.00 0.00 69 ALA A N 3
ATOM 4525 C CA . ALA A 1 72 ? 10.901 -1.937 -2.364 1.00 0.00 69 ALA A CA 3
ATOM 4526 C C . ALA A 1 72 ? 10.699 -1.184 -3.667 1.00 0.00 69 ALA A C 3
ATOM 4527 O O . ALA A 1 72 ? 10.297 -1.768 -4.675 1.00 0.00 69 ALA A O 3
ATOM 4534 N N . SER A 1 73 ? 10.956 0.112 -3.636 1.00 0.00 70 SER A N 3
ATOM 4535 C CA . SER A 1 73 ? 10.842 0.937 -4.826 1.00 0.00 70 SER A CA 3
ATOM 4536 C C . SER A 1 73 ? 12.137 0.886 -5.637 1.00 0.00 70 SER A C 3
ATOM 4537 O O . SER A 1 73 ? 13.171 1.391 -5.196 1.00 0.00 70 SER A O 3
ATOM 4545 N N . PRO A 1 74 ? 12.099 0.267 -6.830 1.00 0.00 71 PRO A N 3
ATOM 4546 C CA . PRO A 1 74 ? 13.270 0.122 -7.706 1.00 0.00 71 PRO A CA 3
ATOM 4547 C C . PRO A 1 74 ? 13.686 1.438 -8.358 1.00 0.00 71 PRO A C 3
ATOM 4548 O O . PRO A 1 74 ? 14.652 1.488 -9.119 1.00 0.00 71 PRO A O 3
ATOM 4559 N N . LEU A 1 75 ? 12.947 2.503 -8.060 1.00 0.00 72 LEU A N 3
ATOM 4560 C CA . LEU A 1 75 ? 13.305 3.837 -8.530 1.00 0.00 72 LEU A CA 3
ATOM 4561 C C . LEU A 1 75 ? 14.656 4.236 -7.947 1.00 0.00 72 LEU A C 3
ATOM 4562 O O . LEU A 1 75 ? 15.436 4.952 -8.576 1.00 0.00 72 LEU A O 3
ATOM 4578 N N . LYS A 1 76 ? 14.915 3.757 -6.739 1.00 0.00 73 LYS A N 3
ATOM 4579 C CA . LYS A 1 76 ? 16.213 3.894 -6.102 1.00 0.00 73 LYS A CA 3
ATOM 4580 C C . LYS A 1 76 ? 16.408 2.707 -5.168 1.00 0.00 73 LYS A C 3
ATOM 4581 O O . LYS A 1 76 ? 17.134 1.767 -5.495 1.00 0.00 73 LYS A O 3
ATOM 4600 N N . LYS A 1 77 ? 15.719 2.759 -4.025 1.00 0.00 74 LYS A N 3
ATOM 4601 C CA . LYS A 1 77 ? 15.627 1.646 -3.081 1.00 0.00 74 LYS A CA 3
ATOM 4602 C C . LYS A 1 77 ? 14.980 2.120 -1.782 1.00 0.00 74 LYS A C 3
ATOM 4603 O O . LYS A 1 77 ? 15.648 2.286 -0.760 1.00 0.00 74 LYS A O 3
ATOM 4622 N N . GLN A 1 78 ? 13.683 2.380 -1.840 1.00 0.00 75 GLN A N 3
ATOM 4623 C CA . GLN A 1 78 ? 12.936 2.787 -0.659 1.00 0.00 75 GLN A CA 3
ATOM 4624 C C . GLN A 1 78 ? 12.172 1.595 -0.104 1.00 0.00 75 GLN A C 3
ATOM 4625 O O . GLN A 1 78 ? 11.702 0.746 -0.864 1.00 0.00 75 GLN A O 3
ATOM 4639 N N . ARG A 1 79 ? 12.064 1.524 1.217 1.00 0.00 76 ARG A N 3
ATOM 4640 C CA . ARG A 1 79 ? 11.457 0.373 1.875 1.00 0.00 76 ARG A CA 3
ATOM 4641 C C . ARG A 1 79 ? 10.262 0.792 2.727 1.00 0.00 76 ARG A C 3
ATOM 4642 O O . ARG A 1 79 ? 10.414 1.524 3.709 1.00 0.00 76 ARG A O 3
ATOM 4663 N N . PHE A 1 80 ? 9.079 0.328 2.348 1.00 0.00 77 PHE A N 3
ATOM 4664 C CA . PHE A 1 80 ? 7.865 0.622 3.099 1.00 0.00 77 PHE A CA 3
ATOM 4665 C C . PHE A 1 80 ? 7.265 -0.654 3.680 1.00 0.00 77 PHE A C 3
ATOM 4666 O O . PHE A 1 80 ? 7.189 -1.682 3.006 1.00 0.00 77 PHE A O 3
ATOM 4683 N N . ARG A 1 81 ? 6.845 -0.572 4.932 1.00 0.00 78 ARG A N 3
ATOM 4684 C CA . ARG A 1 81 ? 6.279 -1.707 5.651 1.00 0.00 78 ARG A CA 3
ATOM 4685 C C . ARG A 1 81 ? 4.759 -1.716 5.513 1.00 0.00 78 ARG A C 3
ATOM 4686 O O . ARG A 1 81 ? 4.054 -0.970 6.193 1.00 0.00 78 ARG A O 3
ATOM 4707 N N . LEU A 1 82 ? 4.268 -2.577 4.633 1.00 0.00 79 LEU A N 3
ATOM 4708 C CA . LEU A 1 82 ? 2.851 -2.620 4.280 1.00 0.00 79 LEU A CA 3
ATOM 4709 C C . LEU A 1 82 ? 1.980 -2.981 5.476 1.00 0.00 79 LEU A C 3
ATOM 4710 O O . LEU A 1 82 ? 0.881 -2.444 5.647 1.00 0.00 79 LEU A O 3
ATOM 4726 N N . SER A 1 83 ? 2.492 -3.883 6.300 1.00 0.00 80 SER A N 3
ATOM 4727 C CA . SER A 1 83 ? 1.744 -4.457 7.409 1.00 0.00 80 SER A CA 3
ATOM 4728 C C . SER A 1 83 ? 1.198 -3.391 8.368 1.00 0.00 80 SER A C 3
ATOM 4729 O O . SER A 1 83 ? 0.099 -3.537 8.907 1.00 0.00 80 SER A O 3
ATOM 4737 N N . ASP A 1 84 ? 1.949 -2.313 8.568 1.00 0.00 81 ASP A N 3
ATOM 4738 C CA . ASP A 1 84 ? 1.546 -1.291 9.533 1.00 0.00 81 ASP A CA 3
ATOM 4739 C C . ASP A 1 84 ? 1.522 0.102 8.910 1.00 0.00 81 ASP A C 3
ATOM 4740 O O . ASP A 1 84 ? 0.810 0.986 9.382 1.00 0.00 81 ASP A O 3
ATOM 4749 N N . GLY A 1 85 ? 2.286 0.293 7.844 1.00 0.00 82 GLY A N 3
ATOM 4750 C CA . GLY A 1 85 ? 2.324 1.586 7.181 1.00 0.00 82 GLY A CA 3
ATOM 4751 C C . GLY A 1 85 ? 3.601 2.341 7.479 1.00 0.00 82 GLY A C 3
ATOM 4752 O O . GLY A 1 85 ? 3.807 3.454 6.998 1.00 0.00 82 GLY A O 3
ATOM 4756 N N . LEU A 1 86 ? 4.453 1.720 8.276 1.00 0.00 83 LEU A N 3
ATOM 4757 C CA . LEU A 1 86 ? 5.726 2.309 8.659 1.00 0.00 83 LEU A CA 3
ATOM 4758 C C . LEU A 1 86 ? 6.685 2.350 7.474 1.00 0.00 83 LEU A C 3
ATOM 4759 O O . LEU A 1 86 ? 6.617 1.512 6.581 1.00 0.00 83 LEU A O 3
ATOM 4775 N N . CYS A 1 87 ? 7.568 3.329 7.467 1.00 0.00 84 CYS A N 3
ATOM 4776 C CA . CYS A 1 87 ? 8.659 3.359 6.510 1.00 0.00 84 CYS A CA 3
ATOM 4777 C C . CYS A 1 87 ? 9.944 2.995 7.238 1.00 0.00 84 CYS A C 3
ATOM 4778 O O . CYS A 1 87 ? 10.097 3.317 8.411 1.00 0.00 84 CYS A O 3
ATOM 4786 N N . MET A 1 88 ? 10.852 2.315 6.563 1.00 0.00 85 MET A N 3
ATOM 4787 C CA . MET A 1 88 ? 12.081 1.862 7.203 1.00 0.00 85 MET A CA 3
ATOM 4788 C C . MET A 1 88 ? 12.963 3.051 7.584 1.00 0.00 85 MET A C 3
ATOM 4789 O O . MET A 1 88 ? 13.319 3.226 8.750 1.00 0.00 85 MET A O 3
ATOM 4803 N N . GLU A 1 89 ? 13.303 3.875 6.604 1.00 0.00 86 GLU A N 3
ATOM 4804 C CA . GLU A 1 89 ? 14.165 5.023 6.853 1.00 0.00 86 GLU A CA 3
ATOM 4805 C C . GLU A 1 89 ? 13.392 6.195 7.466 1.00 0.00 86 GLU A C 3
ATOM 4806 O O . GLU A 1 89 ? 13.941 6.968 8.250 1.00 0.00 86 GLU A O 3
ATOM 4818 N N . ASP A 1 90 ? 12.116 6.313 7.121 1.00 0.00 87 ASP A N 3
ATOM 4819 C CA . ASP A 1 90 ? 11.298 7.448 7.564 1.00 0.00 87 ASP A CA 3
ATOM 4820 C C . ASP A 1 90 ? 10.515 7.098 8.826 1.00 0.00 87 ASP A C 3
ATOM 4821 O O . ASP A 1 90 ? 9.603 7.819 9.215 1.00 0.00 87 ASP A O 3
ATOM 4830 N N . GLU A 1 91 ? 10.857 5.958 9.428 1.00 0.00 88 GLU A N 3
ATOM 4831 C CA . GLU A 1 91 ? 10.147 5.403 10.596 1.00 0.00 88 GLU A CA 3
ATOM 4832 C C . GLU A 1 91 ? 9.726 6.456 11.633 1.00 0.00 88 GLU A C 3
ATOM 4833 O O . GLU A 1 91 ? 8.742 6.255 12.350 1.00 0.00 88 GLU A O 3
ATOM 4845 N N . GLN A 1 92 ? 10.463 7.561 11.713 1.00 0.00 89 GLN A N 3
ATOM 4846 C CA . GLN A 1 92 ? 10.137 8.654 12.628 1.00 0.00 89 GLN A CA 3
ATOM 4847 C C . GLN A 1 92 ? 8.692 9.123 12.438 1.00 0.00 89 GLN A C 3
ATOM 4848 O O . GLN A 1 92 ? 7.955 9.306 13.409 1.00 0.00 89 GLN A O 3
ATOM 4862 N N . PHE A 1 93 ? 8.293 9.305 11.184 1.00 0.00 90 PHE A N 3
ATOM 4863 C CA . PHE A 1 93 ? 6.954 9.788 10.868 1.00 0.00 90 PHE A CA 3
ATOM 4864 C C . PHE A 1 93 ? 6.242 8.819 9.929 1.00 0.00 90 PHE A C 3
ATOM 4865 O O . PHE A 1 93 ? 5.153 8.333 10.239 1.00 0.00 90 PHE A O 3
ATOM 4882 N N . SER A 1 94 ? 6.870 8.548 8.784 1.00 0.00 91 SER A N 3
ATOM 4883 C CA . SER A 1 94 ? 6.358 7.594 7.804 1.00 0.00 91 SER A CA 3
ATOM 4884 C C . SER A 1 94 ? 5.076 8.093 7.134 1.00 0.00 91 SER A C 3
ATOM 4885 O O . SER A 1 94 ? 4.654 9.236 7.335 1.00 0.00 91 SER A O 3
ATOM 4893 N N . VAL A 1 95 ? 4.468 7.231 6.331 1.00 0.00 92 VAL A N 3
ATOM 4894 C CA . VAL A 1 95 ? 3.281 7.593 5.574 1.00 0.00 92 VAL A CA 3
ATOM 4895 C C . VAL A 1 95 ? 2.012 7.188 6.317 1.00 0.00 92 VAL A C 3
ATOM 4896 O O . VAL A 1 95 ? 2.071 6.540 7.364 1.00 0.00 92 VAL A O 3
ATOM 4909 N N . LYS A 1 96 ? 0.869 7.573 5.771 1.00 0.00 93 LYS A N 3
ATOM 4910 C CA . LYS A 1 96 ? -0.412 7.281 6.390 1.00 0.00 93 LYS A CA 3
ATOM 4911 C C . LYS A 1 96 ? -0.948 5.938 5.902 1.00 0.00 93 LYS A C 3
ATOM 4912 O O . LYS A 1 96 ? -1.164 5.740 4.704 1.00 0.00 93 LYS A O 3
ATOM 4931 N N . HIS A 1 97 ? -1.130 5.013 6.833 1.00 0.00 94 HIS A N 3
ATOM 4932 C CA . HIS A 1 97 ? -1.685 3.703 6.527 1.00 0.00 94 HIS A CA 3
ATOM 4933 C C . HIS A 1 97 ? -3.200 3.739 6.683 1.00 0.00 94 HIS A C 3
ATOM 4934 O O . HIS A 1 97 ? -3.709 4.133 7.729 1.00 0.00 94 HIS A O 3
ATOM 4949 N N . TYR A 1 98 ? -3.913 3.334 5.647 1.00 0.00 95 TYR A N 3
ATOM 4950 C CA . TYR A 1 98 ? -5.368 3.364 5.667 1.00 0.00 95 TYR A CA 3
ATOM 4951 C C . TYR A 1 98 ? -5.921 2.002 6.052 1.00 0.00 95 TYR A C 3
ATOM 4952 O O . TYR A 1 98 ? -5.195 1.006 6.052 1.00 0.00 95 TYR A O 3
ATOM 4970 N N . GLU A 1 99 ? -7.204 1.958 6.378 1.00 0.00 96 GLU A N 3
ATOM 4971 C CA . GLU A 1 99 ? -7.848 0.709 6.747 1.00 0.00 96 GLU A CA 3
ATOM 4972 C C . GLU A 1 99 ? -8.433 0.055 5.505 1.00 0.00 96 GLU A C 3
ATOM 4973 O O . GLU A 1 99 ? -9.329 0.609 4.872 1.00 0.00 96 GLU A O 3
ATOM 4985 N N . ALA A 1 100 ? -7.918 -1.109 5.150 1.00 0.00 97 ALA A N 3
ATOM 4986 C CA . ALA A 1 100 ? -8.310 -1.761 3.911 1.00 0.00 97 ALA A CA 3
ATOM 4987 C C . ALA A 1 100 ? -8.800 -3.181 4.152 1.00 0.00 97 ALA A C 3
ATOM 4988 O O . ALA A 1 100 ? -8.383 -3.839 5.106 1.00 0.00 97 ALA A O 3
ATOM 4995 N N . ARG A 1 101 ? -9.701 -3.632 3.289 1.00 0.00 98 ARG A N 3
ATOM 4996 C CA . ARG A 1 101 ? -10.168 -5.012 3.296 1.00 0.00 98 ARG A CA 3
ATOM 4997 C C . ARG A 1 101 ? -10.909 -5.302 1.999 1.00 0.00 98 ARG A C 3
ATOM 4998 O O . ARG A 1 101 ? -11.180 -4.387 1.218 1.00 0.00 98 ARG A O 3
ATOM 5019 N N . VAL A 1 102 ? -11.234 -6.563 1.771 1.00 0.00 99 VAL A N 3
ATOM 5020 C CA . VAL A 1 102 ? -11.985 -6.952 0.590 1.00 0.00 99 VAL A CA 3
ATOM 5021 C C . VAL A 1 102 ? -13.433 -7.260 0.964 1.00 0.00 99 VAL A C 3
ATOM 5022 O O . VAL A 1 102 ? -13.714 -8.236 1.657 1.00 0.00 99 VAL A O 3
ATOM 5035 N N . LYS A 1 103 ? -14.337 -6.402 0.522 1.00 0.00 100 LYS A N 3
ATOM 5036 C CA . LYS A 1 103 ? -15.752 -6.538 0.828 1.00 0.00 100 LYS A CA 3
ATOM 5037 C C . LYS A 1 103 ? -16.508 -7.012 -0.401 1.00 0.00 100 LYS A C 3
ATOM 5038 O O . LYS A 1 103 ? -16.544 -6.312 -1.410 1.00 0.00 100 LYS A O 3
ATOM 5057 N N . ASP A 1 104 ? -17.092 -8.204 -0.315 1.00 0.00 101 ASP A N 3
ATOM 5058 C CA . ASP A 1 104 ? -17.874 -8.777 -1.420 1.00 0.00 101 ASP A CA 3
ATOM 5059 C C . ASP A 1 104 ? -16.990 -9.031 -2.635 1.00 0.00 101 ASP A C 3
ATOM 5060 O O . ASP A 1 104 ? -17.481 -9.205 -3.752 1.00 0.00 101 ASP A O 3
ATOM 5069 N N . GLY A 1 105 ? -15.686 -9.059 -2.409 1.00 0.00 102 GLY A N 3
ATOM 5070 C CA . GLY A 1 105 ? -14.750 -9.219 -3.498 1.00 0.00 102 GLY A CA 3
ATOM 5071 C C . GLY A 1 105 ? -14.311 -7.888 -4.071 1.00 0.00 102 GLY A C 3
ATOM 5072 O O . GLY A 1 105 ? -13.702 -7.836 -5.137 1.00 0.00 102 GLY A O 3
ATOM 5076 N N . VAL A 1 106 ? -14.620 -6.807 -3.366 1.00 0.00 103 VAL A N 3
ATOM 5077 C CA . VAL A 1 106 ? -14.241 -5.474 -3.809 1.00 0.00 103 VAL A CA 3
ATOM 5078 C C . VAL A 1 106 ? -13.278 -4.847 -2.807 1.00 0.00 103 VAL A C 3
ATOM 5079 O O . VAL A 1 106 ? -13.466 -4.972 -1.598 1.00 0.00 103 VAL A O 3
ATOM 5092 N N . VAL A 1 107 ? -12.242 -4.189 -3.307 1.00 0.00 104 VAL A N 3
ATOM 5093 C CA . VAL A 1 107 ? -11.251 -3.557 -2.443 1.00 0.00 104 VAL A CA 3
ATOM 5094 C C . VAL A 1 107 ? -11.823 -2.290 -1.819 1.00 0.00 104 VAL A C 3
ATOM 5095 O O . VAL A 1 107 ? -12.230 -1.369 -2.525 1.00 0.00 104 VAL A O 3
ATOM 5108 N N . GLN A 1 108 ? -11.857 -2.256 -0.494 1.00 0.00 105 GLN A N 3
ATOM 5109 C CA . GLN A 1 108 ? -12.471 -1.157 0.237 1.00 0.00 105 GLN A CA 3
ATOM 5110 C C . GLN A 1 108 ? -11.433 -0.433 1.083 1.00 0.00 105 GLN A C 3
ATOM 5111 O O . GLN A 1 108 ? -10.604 -1.074 1.735 1.00 0.00 105 GLN A O 3
ATOM 5125 N N . LEU A 1 109 ? -11.482 0.892 1.071 1.00 0.00 106 LEU A N 3
ATOM 5126 C CA . LEU A 1 109 ? -10.571 1.701 1.871 1.00 0.00 106 LEU A CA 3
ATOM 5127 C C . LEU A 1 109 ? -11.349 2.614 2.810 1.00 0.00 106 LEU A C 3
ATOM 5128 O O . LEU A 1 109 ? -12.254 3.328 2.378 1.00 0.00 106 LEU A O 3
ATOM 5144 N N . ARG A 1 110 ? -11.007 2.586 4.089 1.00 0.00 107 ARG A N 3
ATOM 5145 C CA . ARG A 1 110 ? -11.587 3.519 5.039 1.00 0.00 107 ARG A CA 3
ATOM 5146 C C . ARG A 1 110 ? -10.543 4.525 5.501 1.00 0.00 107 ARG A C 3
ATOM 5147 O O . ARG A 1 110 ? -9.503 4.163 6.060 1.00 0.00 107 ARG A O 3
ATOM 5168 N N . GLY A 1 111 ? -10.832 5.788 5.241 1.00 0.00 108 GLY A N 3
ATOM 5169 C CA . GLY A 1 111 ? -9.998 6.867 5.711 1.00 0.00 108 GLY A CA 3
ATOM 5170 C C . GLY A 1 111 ? -10.836 8.070 6.077 1.00 0.00 108 GLY A C 3
ATOM 5171 O O . GLY A 1 111 ? -11.923 7.923 6.641 1.00 0.00 108 GLY A O 3
ATOM 5175 N N . GLY A 1 112 ? -10.352 9.253 5.738 1.00 0.00 109 GLY A N 3
ATOM 5176 C CA . GLY A 1 112 ? -11.107 10.456 6.005 1.00 0.00 109 GLY A CA 3
ATOM 5177 C C . GLY A 1 112 ? -10.529 11.250 7.153 1.00 0.00 109 GLY A C 3
ATOM 5178 O O . GLY A 1 112 ? -10.925 11.067 8.306 1.00 0.00 109 GLY A O 3
ATOM 5182 N N . SER A 1 113 ? -9.580 12.116 6.837 1.00 0.00 110 SER A N 3
ATOM 5183 C CA . SER A 1 113 ? -8.968 12.978 7.830 1.00 0.00 110 SER A CA 3
ATOM 5184 C C . SER A 1 113 ? -9.575 14.377 7.751 1.00 0.00 110 SER A C 3
ATOM 5185 O O . SER A 1 113 ? -8.994 15.244 7.065 1.00 0.00 110 SER A O 3
ATOM 5194 N N . MET A 1 4 ? -14.696 11.811 6.026 1.00 0.00 1 MET A N 4
ATOM 5195 C CA . MET A 1 4 ? -15.696 10.728 5.912 1.00 0.00 1 MET A CA 4
ATOM 5196 C C . MET A 1 4 ? -15.029 9.371 6.086 1.00 0.00 1 MET A C 4
ATOM 5197 O O . MET A 1 4 ? -14.144 9.004 5.315 1.00 0.00 1 MET A O 4
ATOM 5210 N N . SER A 1 5 ? -15.448 8.634 7.105 1.00 0.00 2 SER A N 4
ATOM 5211 C CA . SER A 1 5 ? -14.900 7.309 7.369 1.00 0.00 2 SER A CA 4
ATOM 5212 C C . SER A 1 5 ? -15.699 6.221 6.662 1.00 0.00 2 SER A C 4
ATOM 5213 O O . SER A 1 5 ? -15.532 5.032 6.941 1.00 0.00 2 SER A O 4
ATOM 5221 N N . GLN A 1 6 ? -16.578 6.633 5.760 1.00 0.00 3 GLN A N 4
ATOM 5222 C CA . GLN A 1 6 ? -17.330 5.688 4.954 1.00 0.00 3 GLN A CA 4
ATOM 5223 C C . GLN A 1 6 ? -16.381 4.909 4.059 1.00 0.00 3 GLN A C 4
ATOM 5224 O O . GLN A 1 6 ? -15.725 5.484 3.190 1.00 0.00 3 GLN A O 4
ATOM 5238 N N . TRP A 1 7 ? -16.287 3.611 4.317 1.00 0.00 4 TRP A N 4
ATOM 5239 C CA . TRP A 1 7 ? -15.411 2.728 3.560 1.00 0.00 4 TRP A CA 4
ATOM 5240 C C . TRP A 1 7 ? -15.655 2.862 2.060 1.00 0.00 4 TRP A C 4
ATOM 5241 O O . TRP A 1 7 ? -16.688 2.441 1.537 1.00 0.00 4 TRP A O 4
ATOM 5262 N N . LYS A 1 8 ? -14.689 3.463 1.387 1.00 0.00 5 LYS A N 4
ATOM 5263 C CA . LYS A 1 8 ? -14.790 3.762 -0.030 1.00 0.00 5 LYS A CA 4
ATOM 5264 C C . LYS A 1 8 ? -14.530 2.519 -0.873 1.00 0.00 5 LYS A C 4
ATOM 5265 O O . LYS A 1 8 ? -13.417 1.991 -0.884 1.00 0.00 5 LYS A O 4
ATOM 5284 N N . ASP A 1 9 ? -15.573 2.039 -1.543 1.00 0.00 6 ASP A N 4
ATOM 5285 C CA . ASP A 1 9 ? -15.423 0.987 -2.546 1.00 0.00 6 ASP A CA 4
ATOM 5286 C C . ASP A 1 9 ? -14.535 1.485 -3.677 1.00 0.00 6 ASP A C 4
ATOM 5287 O O . ASP A 1 9 ? -14.918 2.389 -4.419 1.00 0.00 6 ASP A O 4
ATOM 5296 N N . ILE A 1 10 ? -13.350 0.914 -3.793 1.00 0.00 7 ILE A N 4
ATOM 5297 C CA . ILE A 1 10 ? -12.411 1.309 -4.831 1.00 0.00 7 ILE A CA 4
ATOM 5298 C C . ILE A 1 10 ? -12.646 0.496 -6.096 1.00 0.00 7 ILE A C 4
ATOM 5299 O O . ILE A 1 10 ? -13.221 0.983 -7.071 1.00 0.00 7 ILE A O 4
ATOM 5315 N N . CYS A 1 11 ? -12.199 -0.747 -6.063 1.00 0.00 8 CYS A N 4
ATOM 5316 C CA . CYS A 1 11 ? -12.338 -1.662 -7.181 1.00 0.00 8 CYS A CA 4
ATOM 5317 C C . CYS A 1 11 ? -12.428 -3.076 -6.642 1.00 0.00 8 CYS A C 4
ATOM 5318 O O . CYS A 1 11 ? -12.255 -3.294 -5.444 1.00 0.00 8 CYS A O 4
ATOM 5326 N N . LYS A 1 12 ? -12.695 -4.031 -7.506 1.00 0.00 9 LYS A N 4
ATOM 5327 C CA . LYS A 1 12 ? -12.767 -5.418 -7.088 1.00 0.00 9 LYS A CA 4
ATOM 5328 C C . LYS A 1 12 ? -11.367 -6.002 -6.951 1.00 0.00 9 LYS A C 4
ATOM 5329 O O . LYS A 1 12 ? -10.474 -5.694 -7.742 1.00 0.00 9 LYS A O 4
ATOM 5348 N N . ILE A 1 13 ? -11.180 -6.853 -5.950 1.00 0.00 10 ILE A N 4
ATOM 5349 C CA . ILE A 1 13 ? -9.893 -7.504 -5.724 1.00 0.00 10 ILE A CA 4
ATOM 5350 C C . ILE A 1 13 ? -9.643 -8.554 -6.806 1.00 0.00 10 ILE A C 4
ATOM 5351 O O . ILE A 1 13 ? -8.567 -9.139 -6.901 1.00 0.00 10 ILE A O 4
ATOM 5367 N N . ASP A 1 14 ? -10.660 -8.769 -7.627 1.00 0.00 11 ASP A N 4
ATOM 5368 C CA . ASP A 1 14 ? -10.564 -9.663 -8.770 1.00 0.00 11 ASP A CA 4
ATOM 5369 C C . ASP A 1 14 ? -9.636 -9.070 -9.827 1.00 0.00 11 ASP A C 4
ATOM 5370 O O . ASP A 1 14 ? -9.024 -9.793 -10.609 1.00 0.00 11 ASP A O 4
ATOM 5379 N N . ASP A 1 15 ? -9.531 -7.744 -9.834 1.00 0.00 12 ASP A N 4
ATOM 5380 C CA . ASP A 1 15 ? -8.675 -7.047 -10.789 1.00 0.00 12 ASP A CA 4
ATOM 5381 C C . ASP A 1 15 ? -7.227 -7.056 -10.317 1.00 0.00 12 ASP A C 4
ATOM 5382 O O . ASP A 1 15 ? -6.304 -7.332 -11.085 1.00 0.00 12 ASP A O 4
ATOM 5391 N N . ILE A 1 16 ? -7.042 -6.770 -9.041 1.00 0.00 13 ILE A N 4
ATOM 5392 C CA . ILE A 1 16 ? -5.711 -6.699 -8.451 1.00 0.00 13 ILE A CA 4
ATOM 5393 C C . ILE A 1 16 ? -5.163 -8.098 -8.201 1.00 0.00 13 ILE A C 4
ATOM 5394 O O . ILE A 1 16 ? -5.601 -8.791 -7.287 1.00 0.00 13 ILE A O 4
ATOM 5410 N N . LEU A 1 17 ? -4.214 -8.506 -9.031 1.00 0.00 14 LEU A N 4
ATOM 5411 C CA . LEU A 1 17 ? -3.592 -9.821 -8.918 1.00 0.00 14 LEU A CA 4
ATOM 5412 C C . LEU A 1 17 ? -2.694 -9.895 -7.680 1.00 0.00 14 LEU A C 4
ATOM 5413 O O . LEU A 1 17 ? -2.373 -8.868 -7.082 1.00 0.00 14 LEU A O 4
ATOM 5429 N N . PRO A 1 18 ? -2.292 -11.108 -7.264 1.00 0.00 15 PRO A N 4
ATOM 5430 C CA . PRO A 1 18 ? -1.350 -11.283 -6.152 1.00 0.00 15 PRO A CA 4
ATOM 5431 C C . PRO A 1 18 ? -0.010 -10.599 -6.429 1.00 0.00 15 PRO A C 4
ATOM 5432 O O . PRO A 1 18 ? 0.436 -10.539 -7.578 1.00 0.00 15 PRO A O 4
ATOM 5443 N N . GLU A 1 19 ? 0.601 -10.068 -5.370 1.00 0.00 16 GLU A N 4
ATOM 5444 C CA . GLU A 1 19 ? 1.888 -9.375 -5.456 1.00 0.00 16 GLU A CA 4
ATOM 5445 C C . GLU A 1 19 ? 1.780 -8.119 -6.319 1.00 0.00 16 GLU A C 4
ATOM 5446 O O . GLU A 1 19 ? 2.770 -7.661 -6.889 1.00 0.00 16 GLU A O 4
ATOM 5458 N N . THR A 1 20 ? 0.589 -7.543 -6.386 1.00 0.00 17 THR A N 4
ATOM 5459 C CA . THR A 1 20 ? 0.353 -6.406 -7.267 1.00 0.00 17 THR A CA 4
ATOM 5460 C C . THR A 1 20 ? -0.063 -5.169 -6.480 1.00 0.00 17 THR A C 4
ATOM 5461 O O . THR A 1 20 ? -0.849 -5.254 -5.534 1.00 0.00 17 THR A O 4
ATOM 5472 N N . GLY A 1 21 ? 0.485 -4.028 -6.872 1.00 0.00 18 GLY A N 4
ATOM 5473 C CA . GLY A 1 21 ? 0.092 -2.769 -6.286 1.00 0.00 18 GLY A CA 4
ATOM 5474 C C . GLY A 1 21 ? -0.494 -1.841 -7.327 1.00 0.00 18 GLY A C 4
ATOM 5475 O O . GLY A 1 21 ? 0.034 -1.738 -8.433 1.00 0.00 18 GLY A O 4
ATOM 5479 N N . VAL A 1 22 ? -1.583 -1.177 -6.984 1.00 0.00 19 VAL A N 4
ATOM 5480 C CA . VAL A 1 22 ? -2.263 -0.288 -7.919 1.00 0.00 19 VAL A CA 4
ATOM 5481 C C . VAL A 1 22 ? -2.344 1.128 -7.364 1.00 0.00 19 VAL A C 4
ATOM 5482 O O . VAL A 1 22 ? -2.090 1.354 -6.179 1.00 0.00 19 VAL A O 4
ATOM 5495 N N . CYS A 1 23 ? -2.688 2.074 -8.226 1.00 0.00 20 CYS A N 4
ATOM 5496 C CA . CYS A 1 23 ? -2.838 3.464 -7.826 1.00 0.00 20 CYS A CA 4
ATOM 5497 C C . CYS A 1 23 ? -4.304 3.880 -7.921 1.00 0.00 20 CYS A C 4
ATOM 5498 O O . CYS A 1 23 ? -4.849 4.026 -9.015 1.00 0.00 20 CYS A O 4
ATOM 5506 N N . ALA A 1 24 ? -4.937 4.059 -6.772 1.00 0.00 21 ALA A N 4
ATOM 5507 C CA . ALA A 1 24 ? -6.356 4.388 -6.721 1.00 0.00 21 ALA A CA 4
ATOM 5508 C C . ALA A 1 24 ? -6.569 5.827 -6.264 1.00 0.00 21 ALA A C 4
ATOM 5509 O O . ALA A 1 24 ? -5.607 6.554 -6.005 1.00 0.00 21 ALA A O 4
ATOM 5516 N N . LEU A 1 25 ? -7.827 6.237 -6.167 1.00 0.00 22 LEU A N 4
ATOM 5517 C CA . LEU A 1 25 ? -8.163 7.577 -5.708 1.00 0.00 22 LEU A CA 4
ATOM 5518 C C . LEU A 1 25 ? -9.088 7.486 -4.494 1.00 0.00 22 LEU A C 4
ATOM 5519 O O . LEU A 1 25 ? -10.119 6.813 -4.536 1.00 0.00 22 LEU A O 4
ATOM 5535 N N . LEU A 1 26 ? -8.705 8.155 -3.417 1.00 0.00 23 LEU A N 4
ATOM 5536 C CA . LEU A 1 26 ? -9.508 8.181 -2.204 1.00 0.00 23 LEU A CA 4
ATOM 5537 C C . LEU A 1 26 ? -9.800 9.630 -1.830 1.00 0.00 23 LEU A C 4
ATOM 5538 O O . LEU A 1 26 ? -8.939 10.329 -1.288 1.00 0.00 23 LEU A O 4
ATOM 5554 N N . GLY A 1 27 ? -11.004 10.083 -2.154 1.00 0.00 24 GLY A N 4
ATOM 5555 C CA . GLY A 1 27 ? -11.386 11.451 -1.879 1.00 0.00 24 GLY A CA 4
ATOM 5556 C C . GLY A 1 27 ? -10.669 12.433 -2.785 1.00 0.00 24 GLY A C 4
ATOM 5557 O O . GLY A 1 27 ? -11.176 12.799 -3.848 1.00 0.00 24 GLY A O 4
ATOM 5561 N N . ASP A 1 28 ? -9.487 12.852 -2.363 1.00 0.00 25 ASP A N 4
ATOM 5562 C CA . ASP A 1 28 ? -8.665 13.763 -3.150 1.00 0.00 25 ASP A CA 4
ATOM 5563 C C . ASP A 1 28 ? -7.259 13.190 -3.350 1.00 0.00 25 ASP A C 4
ATOM 5564 O O . ASP A 1 28 ? -6.573 13.518 -4.319 1.00 0.00 25 ASP A O 4
ATOM 5573 N N . GLU A 1 29 ? -6.852 12.303 -2.447 1.00 0.00 26 GLU A N 4
ATOM 5574 C CA . GLU A 1 29 ? -5.506 11.742 -2.467 1.00 0.00 26 GLU A CA 4
ATOM 5575 C C . GLU A 1 29 ? -5.456 10.465 -3.297 1.00 0.00 26 GLU A C 4
ATOM 5576 O O . GLU A 1 29 ? -6.479 9.817 -3.527 1.00 0.00 26 GLU A O 4
ATOM 5588 N N . GLN A 1 30 ? -4.262 10.108 -3.746 1.00 0.00 27 GLN A N 4
ATOM 5589 C CA . GLN A 1 30 ? -4.067 8.866 -4.473 1.00 0.00 27 GLN A CA 4
ATOM 5590 C C . GLN A 1 30 ? -3.424 7.819 -3.571 1.00 0.00 27 GLN A C 4
ATOM 5591 O O . GLN A 1 30 ? -2.367 8.042 -2.977 1.00 0.00 27 GLN A O 4
ATOM 5605 N N . VAL A 1 31 ? -4.088 6.683 -3.461 1.00 0.00 28 VAL A N 4
ATOM 5606 C CA . VAL A 1 31 ? -3.674 5.635 -2.546 1.00 0.00 28 VAL A CA 4
ATOM 5607 C C . VAL A 1 31 ? -3.128 4.436 -3.312 1.00 0.00 28 VAL A C 4
ATOM 5608 O O . VAL A 1 31 ? -3.701 4.019 -4.318 1.00 0.00 28 VAL A O 4
ATOM 5621 N N . ALA A 1 32 ? -2.016 3.902 -2.838 1.00 0.00 29 ALA A N 4
ATOM 5622 C CA . ALA A 1 32 ? -1.424 2.716 -3.426 1.00 0.00 29 ALA A CA 4
ATOM 5623 C C . ALA A 1 32 ? -1.934 1.480 -2.704 1.00 0.00 29 ALA A C 4
ATOM 5624 O O . ALA A 1 32 ? -1.690 1.302 -1.508 1.00 0.00 29 ALA A O 4
ATOM 5631 N N . ILE A 1 33 ? -2.657 0.642 -3.426 1.00 0.00 30 ILE A N 4
ATOM 5632 C CA . ILE A 1 33 ? -3.241 -0.554 -2.843 1.00 0.00 30 ILE A CA 4
ATOM 5633 C C . ILE A 1 33 ? -2.422 -1.769 -3.235 1.00 0.00 30 ILE A C 4
ATOM 5634 O O . ILE A 1 33 ? -2.269 -2.066 -4.420 1.00 0.00 30 ILE A O 4
ATOM 5650 N N . PHE A 1 34 ? -1.889 -2.459 -2.243 1.00 0.00 31 PHE A N 4
ATOM 5651 C CA . PHE A 1 34 ? -1.036 -3.605 -2.488 1.00 0.00 31 PHE A CA 4
ATOM 5652 C C . PHE A 1 34 ? -1.706 -4.890 -2.031 1.00 0.00 31 PHE A C 4
ATOM 5653 O O . PHE A 1 34 ? -2.100 -5.020 -0.869 1.00 0.00 31 PHE A O 4
ATOM 5670 N N . ARG A 1 35 ? -1.848 -5.827 -2.953 1.00 0.00 32 ARG A N 4
ATOM 5671 C CA . ARG A 1 35 ? -2.267 -7.171 -2.604 1.00 0.00 32 ARG A CA 4
ATOM 5672 C C . ARG A 1 35 ? -1.030 -8.056 -2.573 1.00 0.00 32 ARG A C 4
ATOM 5673 O O . ARG A 1 35 ? -0.528 -8.459 -3.618 1.00 0.00 32 ARG A O 4
ATOM 5694 N N . PRO A 1 36 ? -0.501 -8.331 -1.370 1.00 0.00 33 PRO A N 4
ATOM 5695 C CA . PRO A 1 36 ? 0.737 -9.084 -1.204 1.00 0.00 33 PRO A CA 4
ATOM 5696 C C . PRO A 1 36 ? 0.523 -10.594 -1.155 1.00 0.00 33 PRO A C 4
ATOM 5697 O O . PRO A 1 36 ? 1.381 -11.364 -1.582 1.00 0.00 33 PRO A O 4
ATOM 5708 N N . TYR A 1 37 ? -0.622 -11.013 -0.638 1.00 0.00 34 TYR A N 4
ATOM 5709 C CA . TYR A 1 37 ? -0.915 -12.429 -0.500 1.00 0.00 34 TYR A CA 4
ATOM 5710 C C . TYR A 1 37 ? -1.817 -12.897 -1.634 1.00 0.00 34 TYR A C 4
ATOM 5711 O O . TYR A 1 37 ? -2.275 -12.094 -2.448 1.00 0.00 34 TYR A O 4
ATOM 5729 N N . HIS A 1 38 ? -2.076 -14.195 -1.680 1.00 0.00 35 HIS A N 4
ATOM 5730 C CA . HIS A 1 38 ? -2.953 -14.761 -2.696 1.00 0.00 35 HIS A CA 4
ATOM 5731 C C . HIS A 1 38 ? -4.396 -14.686 -2.211 1.00 0.00 35 HIS A C 4
ATOM 5732 O O . HIS A 1 38 ? -5.336 -14.765 -2.998 1.00 0.00 35 HIS A O 4
ATOM 5747 N N . SER A 1 39 ? -4.557 -14.532 -0.906 1.00 0.00 36 SER A N 4
ATOM 5748 C CA . SER A 1 39 ? -5.871 -14.378 -0.305 1.00 0.00 36 SER A CA 4
ATOM 5749 C C . SER A 1 39 ? -6.336 -12.920 -0.420 1.00 0.00 36 SER A C 4
ATOM 5750 O O . SER A 1 39 ? -5.757 -12.135 -1.178 1.00 0.00 36 SER A O 4
ATOM 5758 N N . ASP A 1 40 ? -7.367 -12.560 0.338 1.00 0.00 37 ASP A N 4
ATOM 5759 C CA . ASP A 1 40 ? -7.951 -11.221 0.265 1.00 0.00 37 ASP A CA 4
ATOM 5760 C C . ASP A 1 40 ? -7.311 -10.279 1.284 1.00 0.00 37 ASP A C 4
ATOM 5761 O O . ASP A 1 40 ? -7.848 -9.217 1.591 1.00 0.00 37 ASP A O 4
ATOM 5770 N N . GLN A 1 41 ? -6.152 -10.663 1.793 1.00 0.00 38 GLN A N 4
ATOM 5771 C CA . GLN A 1 41 ? -5.424 -9.830 2.739 1.00 0.00 38 GLN A CA 4
ATOM 5772 C C . GLN A 1 41 ? -4.649 -8.750 1.985 1.00 0.00 38 GLN A C 4
ATOM 5773 O O . GLN A 1 41 ? -3.655 -9.044 1.316 1.00 0.00 38 GLN A O 4
ATOM 5787 N N . VAL A 1 42 ? -5.111 -7.506 2.077 1.00 0.00 39 VAL A N 4
ATOM 5788 C CA . VAL A 1 42 ? -4.503 -6.410 1.329 1.00 0.00 39 VAL A CA 4
ATOM 5789 C C . VAL A 1 42 ? -4.131 -5.250 2.245 1.00 0.00 39 VAL A C 4
ATOM 5790 O O . VAL A 1 42 ? -4.598 -5.168 3.381 1.00 0.00 39 VAL A O 4
ATOM 5803 N N . PHE A 1 43 ? -3.282 -4.365 1.741 1.00 0.00 40 PHE A N 4
ATOM 5804 C CA . PHE A 1 43 ? -2.852 -3.186 2.482 1.00 0.00 40 PHE A CA 4
ATOM 5805 C C . PHE A 1 43 ? -2.873 -1.967 1.566 1.00 0.00 40 PHE A C 4
ATOM 5806 O O . PHE A 1 43 ? -2.731 -2.101 0.350 1.00 0.00 40 PHE A O 4
ATOM 5823 N N . ALA A 1 44 ? -3.054 -0.784 2.141 1.00 0.00 41 ALA A N 4
ATOM 5824 C CA . ALA A 1 44 ? -3.120 0.437 1.350 1.00 0.00 41 ALA A CA 4
ATOM 5825 C C . ALA A 1 44 ? -2.415 1.591 2.053 1.00 0.00 41 ALA A C 4
ATOM 5826 O O . ALA A 1 44 ? -2.652 1.854 3.236 1.00 0.00 41 ALA A O 4
ATOM 5833 N N . ILE A 1 45 ? -1.547 2.273 1.318 1.00 0.00 42 ILE A N 4
ATOM 5834 C CA . ILE A 1 45 ? -0.799 3.405 1.853 1.00 0.00 42 ILE A CA 4
ATOM 5835 C C . ILE A 1 45 ? -0.691 4.513 0.809 1.00 0.00 42 ILE A C 4
ATOM 5836 O O . ILE A 1 45 ? -1.161 4.356 -0.316 1.00 0.00 42 ILE A O 4
ATOM 5852 N N . SER A 1 46 ? -0.094 5.635 1.187 1.00 0.00 43 SER A N 4
ATOM 5853 C CA . SER A 1 46 ? 0.062 6.769 0.282 1.00 0.00 43 SER A CA 4
ATOM 5854 C C . SER A 1 46 ? 0.887 6.384 -0.944 1.00 0.00 43 SER A C 4
ATOM 5855 O O . SER A 1 46 ? 2.006 5.890 -0.813 1.00 0.00 43 SER A O 4
ATOM 5863 N N . ASN A 1 47 ? 0.325 6.618 -2.128 1.00 0.00 44 ASN A N 4
ATOM 5864 C CA . ASN A 1 47 ? 0.983 6.250 -3.381 1.00 0.00 44 ASN A CA 4
ATOM 5865 C C . ASN A 1 47 ? 2.212 7.117 -3.629 1.00 0.00 44 ASN A C 4
ATOM 5866 O O . ASN A 1 47 ? 3.255 6.627 -4.051 1.00 0.00 44 ASN A O 4
ATOM 5877 N N . ILE A 1 48 ? 2.086 8.407 -3.364 1.00 0.00 45 ILE A N 4
ATOM 5878 C CA . ILE A 1 48 ? 3.204 9.316 -3.546 1.00 0.00 45 ILE A CA 4
ATOM 5879 C C . ILE A 1 48 ? 4.044 9.391 -2.281 1.00 0.00 45 ILE A C 4
ATOM 5880 O O . ILE A 1 48 ? 3.581 9.864 -1.240 1.00 0.00 45 ILE A O 4
ATOM 5896 N N . ASP A 1 49 ? 5.270 8.896 -2.371 1.00 0.00 46 ASP A N 4
ATOM 5897 C CA . ASP A 1 49 ? 6.232 9.034 -1.290 1.00 0.00 46 ASP A CA 4
ATOM 5898 C C . ASP A 1 49 ? 6.662 10.493 -1.179 1.00 0.00 46 ASP A C 4
ATOM 5899 O O . ASP A 1 49 ? 7.179 11.077 -2.133 1.00 0.00 46 ASP A O 4
ATOM 5908 N N . PRO A 1 50 ? 6.420 11.103 -0.016 1.00 0.00 47 PRO A N 4
ATOM 5909 C CA . PRO A 1 50 ? 6.655 12.523 0.198 1.00 0.00 47 PRO A CA 4
ATOM 5910 C C . PRO A 1 50 ? 8.080 12.848 0.632 1.00 0.00 47 PRO A C 4
ATOM 5911 O O . PRO A 1 50 ? 8.455 14.020 0.723 1.00 0.00 47 PRO A O 4
ATOM 5922 N N . PHE A 1 51 ? 8.875 11.825 0.907 1.00 0.00 48 PHE A N 4
ATOM 5923 C CA . PHE A 1 51 ? 10.231 12.047 1.378 1.00 0.00 48 PHE A CA 4
ATOM 5924 C C . PHE A 1 51 ? 11.209 12.095 0.211 1.00 0.00 48 PHE A C 4
ATOM 5925 O O . PHE A 1 51 ? 11.926 13.078 0.030 1.00 0.00 48 PHE A O 4
ATOM 5942 N N . PHE A 1 52 ? 11.218 11.040 -0.587 1.00 0.00 49 PHE A N 4
ATOM 5943 C CA . PHE A 1 52 ? 12.167 10.921 -1.690 1.00 0.00 49 PHE A CA 4
ATOM 5944 C C . PHE A 1 52 ? 11.521 11.399 -2.991 1.00 0.00 49 PHE A C 4
ATOM 5945 O O . PHE A 1 52 ? 12.196 11.576 -4.011 1.00 0.00 49 PHE A O 4
ATOM 5962 N N . GLU A 1 53 ? 10.213 11.638 -2.916 1.00 0.00 50 GLU A N 4
ATOM 5963 C CA . GLU A 1 53 ? 9.391 12.014 -4.065 1.00 0.00 50 GLU A CA 4
ATOM 5964 C C . GLU A 1 53 ? 9.266 10.861 -5.043 1.00 0.00 50 GLU A C 4
ATOM 5965 O O . GLU A 1 53 ? 9.900 10.848 -6.099 1.00 0.00 50 GLU A O 4
ATOM 5977 N N . SER A 1 54 ? 8.478 9.876 -4.666 1.00 0.00 51 SER A N 4
ATOM 5978 C CA . SER A 1 54 ? 8.139 8.795 -5.564 1.00 0.00 51 SER A CA 4
ATOM 5979 C C . SER A 1 54 ? 6.691 8.949 -6.002 1.00 0.00 51 SER A C 4
ATOM 5980 O O . SER A 1 54 ? 5.778 8.849 -5.184 1.00 0.00 51 SER A O 4
ATOM 5988 N N . SER A 1 55 ? 6.484 9.211 -7.285 1.00 0.00 52 SER A N 4
ATOM 5989 C CA . SER A 1 55 ? 5.149 9.451 -7.808 1.00 0.00 52 SER A CA 4
ATOM 5990 C C . SER A 1 55 ? 4.319 8.173 -7.804 1.00 0.00 52 SER A C 4
ATOM 5991 O O . SER A 1 55 ? 3.094 8.215 -7.680 1.00 0.00 52 SER A O 4
ATOM 5999 N N . VAL A 1 56 ? 4.990 7.038 -7.943 1.00 0.00 53 VAL A N 4
ATOM 6000 C CA . VAL A 1 56 ? 4.322 5.753 -7.865 1.00 0.00 53 VAL A CA 4
ATOM 6001 C C . VAL A 1 56 ? 4.993 4.885 -6.811 1.00 0.00 53 VAL A C 4
ATOM 6002 O O . VAL A 1 56 ? 6.196 4.636 -6.884 1.00 0.00 53 VAL A O 4
ATOM 6015 N N . LEU A 1 57 ? 4.221 4.419 -5.844 1.00 0.00 54 LEU A N 4
ATOM 6016 C CA . LEU A 1 57 ? 4.729 3.477 -4.859 1.00 0.00 54 LEU A CA 4
ATOM 6017 C C . LEU A 1 57 ? 4.454 2.060 -5.341 1.00 0.00 54 LEU A C 4
ATOM 6018 O O . LEU A 1 57 ? 5.132 1.107 -4.961 1.00 0.00 54 LEU A O 4
ATOM 6034 N N . SER A 1 58 ? 3.451 1.950 -6.205 1.00 0.00 55 SER A N 4
ATOM 6035 C CA . SER A 1 58 ? 3.048 0.678 -6.784 1.00 0.00 55 SER A CA 4
ATOM 6036 C C . SER A 1 58 ? 4.123 0.143 -7.741 1.00 0.00 55 SER A C 4
ATOM 6037 O O . SER A 1 58 ? 4.055 -0.999 -8.192 1.00 0.00 55 SER A O 4
ATOM 6045 N N . ARG A 1 59 ? 5.121 0.977 -8.033 1.00 0.00 56 ARG A N 4
ATOM 6046 C CA . ARG A 1 59 ? 6.221 0.598 -8.917 1.00 0.00 56 ARG A CA 4
ATOM 6047 C C . ARG A 1 59 ? 7.358 -0.028 -8.102 1.00 0.00 56 ARG A C 4
ATOM 6048 O O . ARG A 1 59 ? 8.540 0.212 -8.358 1.00 0.00 56 ARG A O 4
ATOM 6069 N N . GLY A 1 60 ? 6.996 -0.854 -7.136 1.00 0.00 57 GLY A N 4
ATOM 6070 C CA . GLY A 1 60 ? 7.987 -1.440 -6.262 1.00 0.00 57 GLY A CA 4
ATOM 6071 C C . GLY A 1 60 ? 7.755 -2.919 -6.058 1.00 0.00 57 GLY A C 4
ATOM 6072 O O . GLY A 1 60 ? 6.680 -3.435 -6.376 1.00 0.00 57 GLY A O 4
ATOM 6076 N N . LEU A 1 61 ? 8.763 -3.604 -5.544 1.00 0.00 58 LEU A N 4
ATOM 6077 C CA . LEU A 1 61 ? 8.704 -5.048 -5.395 1.00 0.00 58 LEU A CA 4
ATOM 6078 C C . LEU A 1 61 ? 8.556 -5.438 -3.933 1.00 0.00 58 LEU A C 4
ATOM 6079 O O . LEU A 1 61 ? 8.994 -4.714 -3.039 1.00 0.00 58 LEU A O 4
ATOM 6095 N N . ILE A 1 62 ? 7.930 -6.577 -3.695 1.00 0.00 59 ILE A N 4
ATOM 6096 C CA . ILE A 1 62 ? 7.752 -7.078 -2.344 1.00 0.00 59 ILE A CA 4
ATOM 6097 C C . ILE A 1 62 ? 8.873 -8.052 -2.008 1.00 0.00 59 ILE A C 4
ATOM 6098 O O . ILE A 1 62 ? 8.998 -9.108 -2.630 1.00 0.00 59 ILE A O 4
ATOM 6114 N N . ALA A 1 63 ? 9.698 -7.682 -1.044 1.00 0.00 60 ALA A N 4
ATOM 6115 C CA . ALA A 1 63 ? 10.846 -8.486 -0.671 1.00 0.00 60 ALA A CA 4
ATOM 6116 C C . ALA A 1 63 ? 10.720 -8.994 0.758 1.00 0.00 60 ALA A C 4
ATOM 6117 O O . ALA A 1 63 ? 10.218 -8.290 1.641 1.00 0.00 60 ALA A O 4
ATOM 6124 N N . GLU A 1 64 ? 11.186 -10.213 0.974 1.00 0.00 61 GLU A N 4
ATOM 6125 C CA . GLU A 1 64 ? 11.119 -10.853 2.278 1.00 0.00 61 GLU A CA 4
ATOM 6126 C C . GLU A 1 64 ? 12.271 -10.364 3.164 1.00 0.00 61 GLU A C 4
ATOM 6127 O O . GLU A 1 64 ? 13.189 -9.696 2.685 1.00 0.00 61 GLU A O 4
ATOM 6139 N N . HIS A 1 65 ? 12.207 -10.671 4.452 1.00 0.00 62 HIS A N 4
ATOM 6140 C CA . HIS A 1 65 ? 13.265 -10.305 5.387 1.00 0.00 62 HIS A CA 4
ATOM 6141 C C . HIS A 1 65 ? 13.523 -11.448 6.375 1.00 0.00 62 HIS A C 4
ATOM 6142 O O . HIS A 1 65 ? 14.645 -11.939 6.486 1.00 0.00 62 HIS A O 4
ATOM 6157 N N . GLN A 1 66 ? 12.476 -11.866 7.084 1.00 0.00 63 GLN A N 4
ATOM 6158 C CA . GLN A 1 66 ? 12.570 -12.971 8.042 1.00 0.00 63 GLN A CA 4
ATOM 6159 C C . GLN A 1 66 ? 11.171 -13.408 8.475 1.00 0.00 63 GLN A C 4
ATOM 6160 O O . GLN A 1 66 ? 10.966 -13.886 9.590 1.00 0.00 63 GLN A O 4
ATOM 6174 N N . GLY A 1 67 ? 10.226 -13.275 7.563 1.00 0.00 64 GLY A N 4
ATOM 6175 C CA . GLY A 1 67 ? 8.831 -13.508 7.875 1.00 0.00 64 GLY A CA 4
ATOM 6176 C C . GLY A 1 67 ? 8.036 -12.227 7.764 1.00 0.00 64 GLY A C 4
ATOM 6177 O O . GLY A 1 67 ? 7.050 -12.022 8.476 1.00 0.00 64 GLY A O 4
ATOM 6181 N N . GLU A 1 68 ? 8.478 -11.355 6.867 1.00 0.00 65 GLU A N 4
ATOM 6182 C CA . GLU A 1 68 ? 7.894 -10.035 6.717 1.00 0.00 65 GLU A CA 4
ATOM 6183 C C . GLU A 1 68 ? 7.770 -9.684 5.244 1.00 0.00 65 GLU A C 4
ATOM 6184 O O . GLU A 1 68 ? 8.560 -10.142 4.420 1.00 0.00 65 GLU A O 4
ATOM 6196 N N . LEU A 1 69 ? 6.791 -8.860 4.916 1.00 0.00 66 LEU A N 4
ATOM 6197 C CA . LEU A 1 69 ? 6.627 -8.398 3.550 1.00 0.00 66 LEU A CA 4
ATOM 6198 C C . LEU A 1 69 ? 6.936 -6.910 3.455 1.00 0.00 66 LEU A C 4
ATOM 6199 O O . LEU A 1 69 ? 6.126 -6.061 3.842 1.00 0.00 66 LEU A O 4
ATOM 6215 N N . TRP A 1 70 ? 8.124 -6.605 2.959 1.00 0.00 67 TRP A N 4
ATOM 6216 C CA . TRP A 1 70 ? 8.554 -5.228 2.785 1.00 0.00 67 TRP A CA 4
ATOM 6217 C C . TRP A 1 70 ? 8.442 -4.833 1.322 1.00 0.00 67 TRP A C 4
ATOM 6218 O O . TRP A 1 70 ? 8.816 -5.601 0.437 1.00 0.00 67 TRP A O 4
ATOM 6239 N N . VAL A 1 71 ? 7.941 -3.640 1.065 1.00 0.00 68 VAL A N 4
ATOM 6240 C CA . VAL A 1 71 ? 7.877 -3.134 -0.295 1.00 0.00 68 VAL A CA 4
ATOM 6241 C C . VAL A 1 71 ? 9.083 -2.240 -0.558 1.00 0.00 68 VAL A C 4
ATOM 6242 O O . VAL A 1 71 ? 9.305 -1.248 0.138 1.00 0.00 68 VAL A O 4
ATOM 6255 N N . ALA A 1 72 ? 9.886 -2.626 -1.533 1.00 0.00 69 ALA A N 4
ATOM 6256 C CA . ALA A 1 72 ? 11.107 -1.909 -1.837 1.00 0.00 69 ALA A CA 4
ATOM 6257 C C . ALA A 1 72 ? 10.931 -1.045 -3.073 1.00 0.00 69 ALA A C 4
ATOM 6258 O O . ALA A 1 72 ? 10.582 -1.544 -4.147 1.00 0.00 69 ALA A O 4
ATOM 6265 N N . SER A 1 73 ? 11.152 0.247 -2.905 1.00 0.00 70 SER A N 4
ATOM 6266 C CA . SER A 1 73 ? 11.101 1.185 -4.011 1.00 0.00 70 SER A CA 4
ATOM 6267 C C . SER A 1 73 ? 12.432 1.172 -4.761 1.00 0.00 70 SER A C 4
ATOM 6268 O O . SER A 1 73 ? 13.451 1.639 -4.242 1.00 0.00 70 SER A O 4
ATOM 6276 N N . PRO A 1 74 ? 12.437 0.632 -5.994 1.00 0.00 71 PRO A N 4
ATOM 6277 C CA . PRO A 1 74 ? 13.650 0.501 -6.809 1.00 0.00 71 PRO A CA 4
ATOM 6278 C C . PRO A 1 74 ? 14.163 1.852 -7.290 1.00 0.00 71 PRO A C 4
ATOM 6279 O O . PRO A 1 74 ? 15.252 1.950 -7.854 1.00 0.00 71 PRO A O 4
ATOM 6290 N N . LEU A 1 75 ? 13.370 2.892 -7.052 1.00 0.00 72 LEU A N 4
ATOM 6291 C CA . LEU A 1 75 ? 13.754 4.249 -7.408 1.00 0.00 72 LEU A CA 4
ATOM 6292 C C . LEU A 1 75 ? 14.953 4.683 -6.568 1.00 0.00 72 LEU A C 4
ATOM 6293 O O . LEU A 1 75 ? 15.761 5.509 -6.989 1.00 0.00 72 LEU A O 4
ATOM 6309 N N . LYS A 1 76 ? 15.065 4.099 -5.380 1.00 0.00 73 LYS A N 4
ATOM 6310 C CA . LYS A 1 76 ? 16.198 4.345 -4.501 1.00 0.00 73 LYS A CA 4
ATOM 6311 C C . LYS A 1 76 ? 16.649 3.027 -3.875 1.00 0.00 73 LYS A C 4
ATOM 6312 O O . LYS A 1 76 ? 17.438 2.296 -4.470 1.00 0.00 73 LYS A O 4
ATOM 6331 N N . LYS A 1 77 ? 16.109 2.722 -2.695 1.00 0.00 74 LYS A N 4
ATOM 6332 C CA . LYS A 1 77 ? 16.400 1.475 -1.982 1.00 0.00 74 LYS A CA 4
ATOM 6333 C C . LYS A 1 77 ? 15.553 1.393 -0.719 1.00 0.00 74 LYS A C 4
ATOM 6334 O O . LYS A 1 77 ? 15.875 0.659 0.215 1.00 0.00 74 LYS A O 4
ATOM 6353 N N . GLN A 1 78 ? 14.451 2.132 -0.716 1.00 0.00 75 GLN A N 4
ATOM 6354 C CA . GLN A 1 78 ? 13.617 2.276 0.470 1.00 0.00 75 GLN A CA 4
ATOM 6355 C C . GLN A 1 78 ? 12.666 1.095 0.623 1.00 0.00 75 GLN A C 4
ATOM 6356 O O . GLN A 1 78 ? 11.950 0.746 -0.314 1.00 0.00 75 GLN A O 4
ATOM 6370 N N . ARG A 1 79 ? 12.670 0.484 1.800 1.00 0.00 76 ARG A N 4
ATOM 6371 C CA . ARG A 1 79 ? 11.773 -0.627 2.088 1.00 0.00 76 ARG A CA 4
ATOM 6372 C C . ARG A 1 79 ? 10.754 -0.222 3.147 1.00 0.00 76 ARG A C 4
ATOM 6373 O O . ARG A 1 79 ? 11.117 0.220 4.240 1.00 0.00 76 ARG A O 4
ATOM 6394 N N . PHE A 1 80 ? 9.481 -0.361 2.808 1.00 0.00 77 PHE A N 4
ATOM 6395 C CA . PHE A 1 80 ? 8.399 -0.012 3.719 1.00 0.00 77 PHE A CA 4
ATOM 6396 C C . PHE A 1 80 ? 7.660 -1.268 4.175 1.00 0.00 77 PHE A C 4
ATOM 6397 O O . PHE A 1 80 ? 7.491 -2.212 3.403 1.00 0.00 77 PHE A O 4
ATOM 6414 N N . ARG A 1 81 ? 7.231 -1.282 5.429 1.00 0.00 78 ARG A N 4
ATOM 6415 C CA . ARG A 1 81 ? 6.449 -2.390 5.954 1.00 0.00 78 ARG A CA 4
ATOM 6416 C C . ARG A 1 81 ? 4.968 -2.119 5.710 1.00 0.00 78 ARG A C 4
ATOM 6417 O O . ARG A 1 81 ? 4.402 -1.180 6.275 1.00 0.00 78 ARG A O 4
ATOM 6438 N N . LEU A 1 82 ? 4.357 -2.949 4.869 1.00 0.00 79 LEU A N 4
ATOM 6439 C CA . LEU A 1 82 ? 2.988 -2.733 4.387 1.00 0.00 79 LEU A CA 4
ATOM 6440 C C . LEU A 1 82 ? 1.974 -2.559 5.517 1.00 0.00 79 LEU A C 4
ATOM 6441 O O . LEU A 1 82 ? 0.999 -1.823 5.369 1.00 0.00 79 LEU A O 4
ATOM 6457 N N . SER A 1 83 ? 2.208 -3.221 6.641 1.00 0.00 80 SER A N 4
ATOM 6458 C CA . SER A 1 83 ? 1.244 -3.231 7.734 1.00 0.00 80 SER A CA 4
ATOM 6459 C C . SER A 1 83 ? 1.058 -1.845 8.357 1.00 0.00 80 SER A C 4
ATOM 6460 O O . SER A 1 83 ? -0.063 -1.440 8.663 1.00 0.00 80 SER A O 4
ATOM 6468 N N . ASP A 1 84 ? 2.151 -1.113 8.532 1.00 0.00 81 ASP A N 4
ATOM 6469 C CA . ASP A 1 84 ? 2.092 0.192 9.189 1.00 0.00 81 ASP A CA 4
ATOM 6470 C C . ASP A 1 84 ? 2.331 1.322 8.201 1.00 0.00 81 ASP A C 4
ATOM 6471 O O . ASP A 1 84 ? 2.024 2.482 8.484 1.00 0.00 81 ASP A O 4
ATOM 6480 N N . GLY A 1 85 ? 2.880 0.987 7.043 1.00 0.00 82 GLY A N 4
ATOM 6481 C CA . GLY A 1 85 ? 3.348 2.011 6.133 1.00 0.00 82 GLY A CA 4
ATOM 6482 C C . GLY A 1 85 ? 4.625 2.628 6.659 1.00 0.00 82 GLY A C 4
ATOM 6483 O O . GLY A 1 85 ? 4.947 3.780 6.374 1.00 0.00 82 GLY A O 4
ATOM 6487 N N . LEU A 1 86 ? 5.344 1.836 7.440 1.00 0.00 83 LEU A N 4
ATOM 6488 C CA . LEU A 1 86 ? 6.537 2.289 8.127 1.00 0.00 83 LEU A CA 4
ATOM 6489 C C . LEU A 1 86 ? 7.766 2.068 7.262 1.00 0.00 83 LEU A C 4
ATOM 6490 O O . LEU A 1 86 ? 7.911 1.012 6.651 1.00 0.00 83 LEU A O 4
ATOM 6506 N N . CYS A 1 87 ? 8.644 3.052 7.212 1.00 0.00 84 CYS A N 4
ATOM 6507 C CA . CYS A 1 87 ? 9.904 2.887 6.517 1.00 0.00 84 CYS A CA 4
ATOM 6508 C C . CYS A 1 87 ? 10.914 2.265 7.471 1.00 0.00 84 CYS A C 4
ATOM 6509 O O . CYS A 1 87 ? 10.859 2.503 8.675 1.00 0.00 84 CYS A O 4
ATOM 6517 N N . MET A 1 88 ? 11.821 1.466 6.929 1.00 0.00 85 MET A N 4
ATOM 6518 C CA . MET A 1 88 ? 12.781 0.724 7.737 1.00 0.00 85 MET A CA 4
ATOM 6519 C C . MET A 1 88 ? 13.618 1.646 8.630 1.00 0.00 85 MET A C 4
ATOM 6520 O O . MET A 1 88 ? 13.485 1.619 9.852 1.00 0.00 85 MET A O 4
ATOM 6534 N N . GLU A 1 89 ? 14.476 2.459 8.028 1.00 0.00 86 GLU A N 4
ATOM 6535 C CA . GLU A 1 89 ? 15.365 3.329 8.797 1.00 0.00 86 GLU A CA 4
ATOM 6536 C C . GLU A 1 89 ? 14.736 4.705 9.015 1.00 0.00 86 GLU A C 4
ATOM 6537 O O . GLU A 1 89 ? 15.122 5.456 9.910 1.00 0.00 86 GLU A O 4
ATOM 6549 N N . ASP A 1 90 ? 13.743 5.009 8.199 1.00 0.00 87 ASP A N 4
ATOM 6550 C CA . ASP A 1 90 ? 13.100 6.322 8.195 1.00 0.00 87 ASP A CA 4
ATOM 6551 C C . ASP A 1 90 ? 11.844 6.323 9.049 1.00 0.00 87 ASP A C 4
ATOM 6552 O O . ASP A 1 90 ? 11.060 7.257 8.979 1.00 0.00 87 ASP A O 4
ATOM 6561 N N . GLU A 1 91 ? 11.665 5.247 9.815 1.00 0.00 88 GLU A N 4
ATOM 6562 C CA . GLU A 1 91 ? 10.430 4.949 10.563 1.00 0.00 88 GLU A CA 4
ATOM 6563 C C . GLU A 1 91 ? 9.674 6.177 11.108 1.00 0.00 88 GLU A C 4
ATOM 6564 O O . GLU A 1 91 ? 8.446 6.217 11.027 1.00 0.00 88 GLU A O 4
ATOM 6576 N N . GLN A 1 92 ? 10.370 7.172 11.649 1.00 0.00 89 GLN A N 4
ATOM 6577 C CA . GLN A 1 92 ? 9.691 8.345 12.208 1.00 0.00 89 GLN A CA 4
ATOM 6578 C C . GLN A 1 92 ? 8.992 9.157 11.111 1.00 0.00 89 GLN A C 4
ATOM 6579 O O . GLN A 1 92 ? 7.934 9.748 11.335 1.00 0.00 89 GLN A O 4
ATOM 6593 N N . PHE A 1 93 ? 9.571 9.147 9.922 1.00 0.00 90 PHE A N 4
ATOM 6594 C CA . PHE A 1 93 ? 9.060 9.915 8.793 1.00 0.00 90 PHE A CA 4
ATOM 6595 C C . PHE A 1 93 ? 8.411 8.988 7.765 1.00 0.00 90 PHE A C 4
ATOM 6596 O O . PHE A 1 93 ? 8.586 9.163 6.557 1.00 0.00 90 PHE A O 4
ATOM 6613 N N . SER A 1 94 ? 7.651 8.015 8.249 1.00 0.00 91 SER A N 4
ATOM 6614 C CA . SER A 1 94 ? 7.003 7.037 7.378 1.00 0.00 91 SER A CA 4
ATOM 6615 C C . SER A 1 94 ? 5.846 7.654 6.587 1.00 0.00 91 SER A C 4
ATOM 6616 O O . SER A 1 94 ? 5.514 8.832 6.757 1.00 0.00 91 SER A O 4
ATOM 6624 N N . VAL A 1 95 ? 5.223 6.845 5.736 1.00 0.00 92 VAL A N 4
ATOM 6625 C CA . VAL A 1 95 ? 4.184 7.335 4.843 1.00 0.00 92 VAL A CA 4
ATOM 6626 C C . VAL A 1 95 ? 2.800 7.217 5.479 1.00 0.00 92 VAL A C 4
ATOM 6627 O O . VAL A 1 95 ? 2.666 6.831 6.644 1.00 0.00 92 VAL A O 4
ATOM 6640 N N . LYS A 1 96 ? 1.779 7.555 4.707 1.00 0.00 93 LYS A N 4
ATOM 6641 C CA . LYS A 1 96 ? 0.413 7.609 5.206 1.00 0.00 93 LYS A CA 4
ATOM 6642 C C . LYS A 1 96 ? -0.257 6.244 5.062 1.00 0.00 93 LYS A C 4
ATOM 6643 O O . LYS A 1 96 ? -0.304 5.682 3.970 1.00 0.00 93 LYS A O 4
ATOM 6662 N N . HIS A 1 97 ? -0.766 5.715 6.167 1.00 0.00 94 HIS A N 4
ATOM 6663 C CA . HIS A 1 97 ? -1.374 4.386 6.177 1.00 0.00 94 HIS A CA 4
ATOM 6664 C C . HIS A 1 97 ? -2.892 4.477 6.307 1.00 0.00 94 HIS A C 4
ATOM 6665 O O . HIS A 1 97 ? -3.413 5.148 7.200 1.00 0.00 94 HIS A O 4
ATOM 6680 N N . TYR A 1 98 ? -3.592 3.793 5.411 1.00 0.00 95 TYR A N 4
ATOM 6681 C CA . TYR A 1 98 ? -5.049 3.756 5.432 1.00 0.00 95 TYR A CA 4
ATOM 6682 C C . TYR A 1 98 ? -5.531 2.390 5.907 1.00 0.00 95 TYR A C 4
ATOM 6683 O O . TYR A 1 98 ? -4.747 1.445 5.984 1.00 0.00 95 TYR A O 4
ATOM 6701 N N . GLU A 1 99 ? -6.812 2.289 6.225 1.00 0.00 96 GLU A N 4
ATOM 6702 C CA . GLU A 1 99 ? -7.399 1.014 6.614 1.00 0.00 96 GLU A CA 4
ATOM 6703 C C . GLU A 1 99 ? -8.046 0.347 5.405 1.00 0.00 96 GLU A C 4
ATOM 6704 O O . GLU A 1 99 ? -8.792 0.988 4.665 1.00 0.00 96 GLU A O 4
ATOM 6716 N N . ALA A 1 100 ? -7.756 -0.933 5.208 1.00 0.00 97 ALA A N 4
ATOM 6717 C CA . ALA A 1 100 ? -8.233 -1.650 4.032 1.00 0.00 97 ALA A CA 4
ATOM 6718 C C . ALA A 1 100 ? -9.029 -2.892 4.416 1.00 0.00 97 ALA A C 4
ATOM 6719 O O . ALA A 1 100 ? -8.757 -3.528 5.438 1.00 0.00 97 ALA A O 4
ATOM 6726 N N . ARG A 1 101 ? -10.019 -3.224 3.596 1.00 0.00 98 ARG A N 4
ATOM 6727 C CA . ARG A 1 101 ? -10.814 -4.432 3.781 1.00 0.00 98 ARG A CA 4
ATOM 6728 C C . ARG A 1 101 ? -11.412 -4.866 2.451 1.00 0.00 98 ARG A C 4
ATOM 6729 O O . ARG A 1 101 ? -11.557 -4.055 1.536 1.00 0.00 98 ARG A O 4
ATOM 6750 N N . VAL A 1 102 ? -11.757 -6.136 2.347 1.00 0.00 99 VAL A N 4
ATOM 6751 C CA . VAL A 1 102 ? -12.391 -6.654 1.150 1.00 0.00 99 VAL A CA 4
ATOM 6752 C C . VAL A 1 102 ? -13.876 -6.906 1.394 1.00 0.00 99 VAL A C 4
ATOM 6753 O O . VAL A 1 102 ? -14.257 -7.771 2.180 1.00 0.00 99 VAL A O 4
ATOM 6766 N N . LYS A 1 103 ? -14.695 -6.113 0.725 1.00 0.00 100 LYS A N 4
ATOM 6767 C CA . LYS A 1 103 ? -16.146 -6.178 0.826 1.00 0.00 100 LYS A CA 4
ATOM 6768 C C . LYS A 1 103 ? -16.712 -7.123 -0.230 1.00 0.00 100 LYS A C 4
ATOM 6769 O O . LYS A 1 103 ? -16.974 -6.714 -1.362 1.00 0.00 100 LYS A O 4
ATOM 6788 N N . ASP A 1 104 ? -16.845 -8.397 0.130 1.00 0.00 101 ASP A N 4
ATOM 6789 C CA . ASP A 1 104 ? -17.406 -9.413 -0.768 1.00 0.00 101 ASP A CA 4
ATOM 6790 C C . ASP A 1 104 ? -16.627 -9.499 -2.081 1.00 0.00 101 ASP A C 4
ATOM 6791 O O . ASP A 1 104 ? -17.146 -9.970 -3.094 1.00 0.00 101 ASP A O 4
ATOM 6800 N N . GLY A 1 105 ? -15.374 -9.065 -2.053 1.00 0.00 102 GLY A N 4
ATOM 6801 C CA . GLY A 1 105 ? -14.562 -9.061 -3.253 1.00 0.00 102 GLY A CA 4
ATOM 6802 C C . GLY A 1 105 ? -14.235 -7.658 -3.737 1.00 0.00 102 GLY A C 4
ATOM 6803 O O . GLY A 1 105 ? -13.441 -7.486 -4.657 1.00 0.00 102 GLY A O 4
ATOM 6807 N N . VAL A 1 106 ? -14.844 -6.657 -3.121 1.00 0.00 103 VAL A N 4
ATOM 6808 C CA . VAL A 1 106 ? -14.595 -5.264 -3.484 1.00 0.00 103 VAL A CA 4
ATOM 6809 C C . VAL A 1 106 ? -13.692 -4.593 -2.447 1.00 0.00 103 VAL A C 4
ATOM 6810 O O . VAL A 1 106 ? -13.956 -4.663 -1.254 1.00 0.00 103 VAL A O 4
ATOM 6823 N N . VAL A 1 107 ? -12.626 -3.950 -2.901 1.00 0.00 104 VAL A N 4
ATOM 6824 C CA . VAL A 1 107 ? -11.680 -3.306 -1.995 1.00 0.00 104 VAL A CA 4
ATOM 6825 C C . VAL A 1 107 ? -12.268 -2.020 -1.428 1.00 0.00 104 VAL A C 4
ATOM 6826 O O . VAL A 1 107 ? -12.646 -1.123 -2.182 1.00 0.00 104 VAL A O 4
ATOM 6839 N N . GLN A 1 108 ? -12.354 -1.935 -0.109 1.00 0.00 105 GLN A N 4
ATOM 6840 C CA . GLN A 1 108 ? -12.830 -0.724 0.545 1.00 0.00 105 GLN A CA 4
ATOM 6841 C C . GLN A 1 108 ? -11.740 -0.134 1.424 1.00 0.00 105 GLN A C 4
ATOM 6842 O O . GLN A 1 108 ? -10.972 -0.869 2.052 1.00 0.00 105 GLN A O 4
ATOM 6856 N N . LEU A 1 109 ? -11.679 1.188 1.471 1.00 0.00 106 LEU A N 4
ATOM 6857 C CA . LEU A 1 109 ? -10.667 1.881 2.257 1.00 0.00 106 LEU A CA 4
ATOM 6858 C C . LEU A 1 109 ? -11.299 2.916 3.181 1.00 0.00 106 LEU A C 4
ATOM 6859 O O . LEU A 1 109 ? -12.242 3.611 2.798 1.00 0.00 106 LEU A O 4
ATOM 6875 N N . ARG A 1 110 ? -10.781 3.009 4.397 1.00 0.00 107 ARG A N 4
ATOM 6876 C CA . ARG A 1 110 ? -11.162 4.075 5.310 1.00 0.00 107 ARG A CA 4
ATOM 6877 C C . ARG A 1 110 ? -9.962 4.979 5.552 1.00 0.00 107 ARG A C 4
ATOM 6878 O O . ARG A 1 110 ? -8.953 4.553 6.120 1.00 0.00 107 ARG A O 4
ATOM 6899 N N . GLY A 1 111 ? -10.064 6.213 5.088 1.00 0.00 108 GLY A N 4
ATOM 6900 C CA . GLY A 1 111 ? -8.970 7.147 5.227 1.00 0.00 108 GLY A CA 4
ATOM 6901 C C . GLY A 1 111 ? -9.386 8.413 5.933 1.00 0.00 108 GLY A C 4
ATOM 6902 O O . GLY A 1 111 ? -10.579 8.682 6.087 1.00 0.00 108 GLY A O 4
ATOM 6906 N N . GLY A 1 112 ? -8.408 9.197 6.359 1.00 0.00 109 GLY A N 4
ATOM 6907 C CA . GLY A 1 112 ? -8.695 10.429 7.060 1.00 0.00 109 GLY A CA 4
ATOM 6908 C C . GLY A 1 112 ? -9.005 11.567 6.113 1.00 0.00 109 GLY A C 4
ATOM 6909 O O . GLY A 1 112 ? -8.222 12.509 5.982 1.00 0.00 109 GLY A O 4
ATOM 6913 N N . SER A 1 113 ? -10.134 11.473 5.435 1.00 0.00 110 SER A N 4
ATOM 6914 C CA . SER A 1 113 ? -10.569 12.522 4.531 1.00 0.00 110 SER A CA 4
ATOM 6915 C C . SER A 1 113 ? -12.037 12.849 4.775 1.00 0.00 110 SER A C 4
ATOM 6916 O O . SER A 1 113 ? -12.904 12.298 4.070 1.00 0.00 110 SER A O 4
ATOM 6925 N N . MET A 1 4 ? -15.653 11.240 9.579 1.00 0.00 1 MET A N 5
ATOM 6926 C CA . MET A 1 4 ? -16.349 9.933 9.506 1.00 0.00 1 MET A CA 5
ATOM 6927 C C . MET A 1 4 ? -15.500 8.921 8.749 1.00 0.00 1 MET A C 5
ATOM 6928 O O . MET A 1 4 ? -14.470 9.272 8.175 1.00 0.00 1 MET A O 5
ATOM 6941 N N . SER A 1 5 ? -15.931 7.667 8.747 1.00 0.00 2 SER A N 5
ATOM 6942 C CA . SER A 1 5 ? -15.201 6.622 8.047 1.00 0.00 2 SER A CA 5
ATOM 6943 C C . SER A 1 5 ? -15.705 6.495 6.617 1.00 0.00 2 SER A C 5
ATOM 6944 O O . SER A 1 5 ? -16.831 6.055 6.385 1.00 0.00 2 SER A O 5
ATOM 6952 N N . GLN A 1 6 ? -14.881 6.901 5.667 1.00 0.00 3 GLN A N 5
ATOM 6953 C CA . GLN A 1 6 ? -15.224 6.763 4.263 1.00 0.00 3 GLN A CA 5
ATOM 6954 C C . GLN A 1 6 ? -14.650 5.463 3.711 1.00 0.00 3 GLN A C 5
ATOM 6955 O O . GLN A 1 6 ? -13.455 5.375 3.438 1.00 0.00 3 GLN A O 5
ATOM 6969 N N . TRP A 1 7 ? -15.491 4.445 3.601 1.00 0.00 4 TRP A N 5
ATOM 6970 C CA . TRP A 1 7 ? -15.094 3.196 2.966 1.00 0.00 4 TRP A CA 5
ATOM 6971 C C . TRP A 1 7 ? -15.391 3.264 1.477 1.00 0.00 4 TRP A C 5
ATOM 6972 O O . TRP A 1 7 ? -16.520 3.024 1.049 1.00 0.00 4 TRP A O 5
ATOM 6993 N N . LYS A 1 8 ? -14.389 3.624 0.695 1.00 0.00 5 LYS A N 5
ATOM 6994 C CA . LYS A 1 8 ? -14.568 3.771 -0.739 1.00 0.00 5 LYS A CA 5
ATOM 6995 C C . LYS A 1 8 ? -14.298 2.455 -1.455 1.00 0.00 5 LYS A C 5
ATOM 6996 O O . LYS A 1 8 ? -13.217 1.877 -1.317 1.00 0.00 5 LYS A O 5
ATOM 7015 N N . ASP A 1 9 ? -15.291 1.977 -2.196 1.00 0.00 6 ASP A N 5
ATOM 7016 C CA . ASP A 1 9 ? -15.136 0.775 -3.008 1.00 0.00 6 ASP A CA 5
ATOM 7017 C C . ASP A 1 9 ? -14.199 1.068 -4.170 1.00 0.00 6 ASP A C 5
ATOM 7018 O O . ASP A 1 9 ? -14.528 1.859 -5.055 1.00 0.00 6 ASP A O 5
ATOM 7027 N N . ILE A 1 10 ? -13.025 0.457 -4.158 1.00 0.00 7 ILE A N 5
ATOM 7028 C CA . ILE A 1 10 ? -12.039 0.680 -5.206 1.00 0.00 7 ILE A CA 5
ATOM 7029 C C . ILE A 1 10 ? -12.361 -0.180 -6.418 1.00 0.00 7 ILE A C 5
ATOM 7030 O O . ILE A 1 10 ? -12.763 0.319 -7.472 1.00 0.00 7 ILE A O 5
ATOM 7046 N N . CYS A 1 11 ? -12.182 -1.474 -6.245 1.00 0.00 8 CYS A N 5
ATOM 7047 C CA . CYS A 1 11 ? -12.486 -2.457 -7.263 1.00 0.00 8 CYS A CA 5
ATOM 7048 C C . CYS A 1 11 ? -12.585 -3.815 -6.591 1.00 0.00 8 CYS A C 5
ATOM 7049 O O . CYS A 1 11 ? -12.364 -3.920 -5.386 1.00 0.00 8 CYS A O 5
ATOM 7057 N N . LYS A 1 12 ? -12.916 -4.843 -7.341 1.00 0.00 9 LYS A N 5
ATOM 7058 C CA . LYS A 1 12 ? -13.081 -6.160 -6.756 1.00 0.00 9 LYS A CA 5
ATOM 7059 C C . LYS A 1 12 ? -11.729 -6.842 -6.588 1.00 0.00 9 LYS A C 5
ATOM 7060 O O . LYS A 1 12 ? -10.754 -6.489 -7.252 1.00 0.00 9 LYS A O 5
ATOM 7079 N N . ILE A 1 13 ? -11.682 -7.824 -5.699 1.00 0.00 10 ILE A N 5
ATOM 7080 C CA . ILE A 1 13 ? -10.450 -8.546 -5.396 1.00 0.00 10 ILE A CA 5
ATOM 7081 C C . ILE A 1 13 ? -9.991 -9.373 -6.604 1.00 0.00 10 ILE A C 5
ATOM 7082 O O . ILE A 1 13 ? -8.874 -9.882 -6.645 1.00 0.00 10 ILE A O 5
ATOM 7098 N N . ASP A 1 14 ? -10.867 -9.485 -7.591 1.00 0.00 11 ASP A N 5
ATOM 7099 C CA . ASP A 1 14 ? -10.556 -10.185 -8.831 1.00 0.00 11 ASP A CA 5
ATOM 7100 C C . ASP A 1 14 ? -9.690 -9.307 -9.734 1.00 0.00 11 ASP A C 5
ATOM 7101 O O . ASP A 1 14 ? -8.974 -9.803 -10.603 1.00 0.00 11 ASP A O 5
ATOM 7110 N N . ASP A 1 15 ? -9.746 -7.999 -9.501 1.00 0.00 12 ASP A N 5
ATOM 7111 C CA . ASP A 1 15 ? -9.017 -7.042 -10.324 1.00 0.00 12 ASP A CA 5
ATOM 7112 C C . ASP A 1 15 ? -7.560 -6.961 -9.905 1.00 0.00 12 ASP A C 5
ATOM 7113 O O . ASP A 1 15 ? -6.654 -7.048 -10.733 1.00 0.00 12 ASP A O 5
ATOM 7122 N N . ILE A 1 16 ? -7.346 -6.796 -8.615 1.00 0.00 13 ILE A N 5
ATOM 7123 C CA . ILE A 1 16 ? -5.998 -6.735 -8.067 1.00 0.00 13 ILE A CA 5
ATOM 7124 C C . ILE A 1 16 ? -5.508 -8.141 -7.762 1.00 0.00 13 ILE A C 5
ATOM 7125 O O . ILE A 1 16 ? -5.897 -8.743 -6.764 1.00 0.00 13 ILE A O 5
ATOM 7141 N N . LEU A 1 17 ? -4.676 -8.668 -8.642 1.00 0.00 14 LEU A N 5
ATOM 7142 C CA . LEU A 1 17 ? -4.171 -10.024 -8.502 1.00 0.00 14 LEU A CA 5
ATOM 7143 C C . LEU A 1 17 ? -3.075 -10.091 -7.437 1.00 0.00 14 LEU A C 5
ATOM 7144 O O . LEU A 1 17 ? -2.593 -9.057 -6.971 1.00 0.00 14 LEU A O 5
ATOM 7160 N N . PRO A 1 18 ? -2.687 -11.305 -7.013 1.00 0.00 15 PRO A N 5
ATOM 7161 C CA . PRO A 1 18 ? -1.572 -11.500 -6.081 1.00 0.00 15 PRO A CA 5
ATOM 7162 C C . PRO A 1 18 ? -0.275 -10.898 -6.612 1.00 0.00 15 PRO A C 5
ATOM 7163 O O . PRO A 1 18 ? -0.015 -10.938 -7.819 1.00 0.00 15 PRO A O 5
ATOM 7174 N N . GLU A 1 19 ? 0.523 -10.338 -5.706 1.00 0.00 16 GLU A N 5
ATOM 7175 C CA . GLU A 1 19 ? 1.789 -9.695 -6.054 1.00 0.00 16 GLU A CA 5
ATOM 7176 C C . GLU A 1 19 ? 1.556 -8.509 -6.983 1.00 0.00 16 GLU A C 5
ATOM 7177 O O . GLU A 1 19 ? 2.373 -8.220 -7.855 1.00 0.00 16 GLU A O 5
ATOM 7189 N N . THR A 1 20 ? 0.451 -7.812 -6.777 1.00 0.00 17 THR A N 5
ATOM 7190 C CA . THR A 1 20 ? 0.108 -6.689 -7.633 1.00 0.00 17 THR A CA 5
ATOM 7191 C C . THR A 1 20 ? -0.150 -5.435 -6.807 1.00 0.00 17 THR A C 5
ATOM 7192 O O . THR A 1 20 ? -0.800 -5.488 -5.759 1.00 0.00 17 THR A O 5
ATOM 7203 N N . GLY A 1 21 ? 0.383 -4.319 -7.277 1.00 0.00 18 GLY A N 5
ATOM 7204 C CA . GLY A 1 21 ? 0.133 -3.047 -6.641 1.00 0.00 18 GLY A CA 5
ATOM 7205 C C . GLY A 1 21 ? -0.544 -2.088 -7.592 1.00 0.00 18 GLY A C 5
ATOM 7206 O O . GLY A 1 21 ? -0.210 -2.041 -8.777 1.00 0.00 18 GLY A O 5
ATOM 7210 N N . VAL A 1 22 ? -1.507 -1.339 -7.085 1.00 0.00 19 VAL A N 5
ATOM 7211 C CA . VAL A 1 22 ? -2.276 -0.427 -7.915 1.00 0.00 19 VAL A CA 5
ATOM 7212 C C . VAL A 1 22 ? -2.331 0.961 -7.292 1.00 0.00 19 VAL A C 5
ATOM 7213 O O . VAL A 1 22 ? -2.306 1.107 -6.068 1.00 0.00 19 VAL A O 5
ATOM 7226 N N . CYS A 1 23 ? -2.400 1.974 -8.136 1.00 0.00 20 CYS A N 5
ATOM 7227 C CA . CYS A 1 23 ? -2.515 3.342 -7.675 1.00 0.00 20 CYS A CA 5
ATOM 7228 C C . CYS A 1 23 ? -3.972 3.786 -7.707 1.00 0.00 20 CYS A C 5
ATOM 7229 O O . CYS A 1 23 ? -4.584 3.879 -8.772 1.00 0.00 20 CYS A O 5
ATOM 7237 N N . ALA A 1 24 ? -4.530 4.023 -6.533 1.00 0.00 21 ALA A N 5
ATOM 7238 C CA . ALA A 1 24 ? -5.910 4.455 -6.413 1.00 0.00 21 ALA A CA 5
ATOM 7239 C C . ALA A 1 24 ? -5.973 5.868 -5.852 1.00 0.00 21 ALA A C 5
ATOM 7240 O O . ALA A 1 24 ? -4.940 6.474 -5.560 1.00 0.00 21 ALA A O 5
ATOM 7247 N N . LEU A 1 25 ? -7.179 6.390 -5.691 1.00 0.00 22 LEU A N 5
ATOM 7248 C CA . LEU A 1 25 ? -7.359 7.739 -5.178 1.00 0.00 22 LEU A CA 5
ATOM 7249 C C . LEU A 1 25 ? -8.376 7.756 -4.047 1.00 0.00 22 LEU A C 5
ATOM 7250 O O . LEU A 1 25 ? -9.503 7.283 -4.207 1.00 0.00 22 LEU A O 5
ATOM 7266 N N . LEU A 1 26 ? -7.970 8.289 -2.906 1.00 0.00 23 LEU A N 5
ATOM 7267 C CA . LEU A 1 26 ? -8.880 8.490 -1.791 1.00 0.00 23 LEU A CA 5
ATOM 7268 C C . LEU A 1 26 ? -8.977 9.978 -1.510 1.00 0.00 23 LEU A C 5
ATOM 7269 O O . LEU A 1 26 ? -7.986 10.611 -1.136 1.00 0.00 23 LEU A O 5
ATOM 7285 N N . GLY A 1 27 ? -10.158 10.538 -1.706 1.00 0.00 24 GLY A N 5
ATOM 7286 C CA . GLY A 1 27 ? -10.306 11.973 -1.635 1.00 0.00 24 GLY A CA 5
ATOM 7287 C C . GLY A 1 27 ? -9.625 12.640 -2.811 1.00 0.00 24 GLY A C 5
ATOM 7288 O O . GLY A 1 27 ? -10.156 12.648 -3.920 1.00 0.00 24 GLY A O 5
ATOM 7292 N N . ASP A 1 28 ? -8.451 13.202 -2.573 1.00 0.00 25 ASP A N 5
ATOM 7293 C CA . ASP A 1 28 ? -7.639 13.746 -3.654 1.00 0.00 25 ASP A CA 5
ATOM 7294 C C . ASP A 1 28 ? -6.215 13.213 -3.569 1.00 0.00 25 ASP A C 5
ATOM 7295 O O . ASP A 1 28 ? -5.367 13.539 -4.403 1.00 0.00 25 ASP A O 5
ATOM 7304 N N . GLU A 1 29 ? -5.956 12.380 -2.568 1.00 0.00 26 GLU A N 5
ATOM 7305 C CA . GLU A 1 29 ? -4.617 11.855 -2.348 1.00 0.00 26 GLU A CA 5
ATOM 7306 C C . GLU A 1 29 ? -4.430 10.525 -3.068 1.00 0.00 26 GLU A C 5
ATOM 7307 O O . GLU A 1 29 ? -5.374 9.746 -3.230 1.00 0.00 26 GLU A O 5
ATOM 7319 N N . GLN A 1 30 ? -3.203 10.279 -3.500 1.00 0.00 27 GLN A N 5
ATOM 7320 C CA . GLN A 1 30 ? -2.868 9.070 -4.227 1.00 0.00 27 GLN A CA 5
ATOM 7321 C C . GLN A 1 30 ? -2.512 7.949 -3.256 1.00 0.00 27 GLN A C 5
ATOM 7322 O O . GLN A 1 30 ? -1.562 8.063 -2.481 1.00 0.00 27 GLN A O 5
ATOM 7336 N N . VAL A 1 31 ? -3.279 6.870 -3.298 1.00 0.00 28 VAL A N 5
ATOM 7337 C CA . VAL A 1 31 ? -3.074 5.742 -2.398 1.00 0.00 28 VAL A CA 5
ATOM 7338 C C . VAL A 1 31 ? -2.591 4.522 -3.174 1.00 0.00 28 VAL A C 5
ATOM 7339 O O . VAL A 1 31 ? -3.134 4.195 -4.226 1.00 0.00 28 VAL A O 5
ATOM 7352 N N . ALA A 1 32 ? -1.569 3.866 -2.655 1.00 0.00 29 ALA A N 5
ATOM 7353 C CA . ALA A 1 32 ? -1.031 2.672 -3.277 1.00 0.00 29 ALA A CA 5
ATOM 7354 C C . ALA A 1 32 ? -1.572 1.430 -2.582 1.00 0.00 29 ALA A C 5
ATOM 7355 O O . ALA A 1 32 ? -1.356 1.237 -1.383 1.00 0.00 29 ALA A O 5
ATOM 7362 N N . ILE A 1 33 ? -2.288 0.608 -3.331 1.00 0.00 30 ILE A N 5
ATOM 7363 C CA . ILE A 1 33 ? -2.850 -0.619 -2.792 1.00 0.00 30 ILE A CA 5
ATOM 7364 C C . ILE A 1 33 ? -2.002 -1.808 -3.217 1.00 0.00 30 ILE A C 5
ATOM 7365 O O . ILE A 1 33 ? -1.801 -2.037 -4.409 1.00 0.00 30 ILE A O 5
ATOM 7381 N N . PHE A 1 34 ? -1.506 -2.556 -2.249 1.00 0.00 31 PHE A N 5
ATOM 7382 C CA . PHE A 1 34 ? -0.655 -3.697 -2.534 1.00 0.00 31 PHE A CA 5
ATOM 7383 C C . PHE A 1 34 ? -1.290 -4.987 -2.040 1.00 0.00 31 PHE A C 5
ATOM 7384 O O . PHE A 1 34 ? -1.656 -5.104 -0.868 1.00 0.00 31 PHE A O 5
ATOM 7401 N N . ARG A 1 35 ? -1.434 -5.944 -2.944 1.00 0.00 32 ARG A N 5
ATOM 7402 C CA . ARG A 1 35 ? -1.878 -7.279 -2.578 1.00 0.00 32 ARG A CA 5
ATOM 7403 C C . ARG A 1 35 ? -0.706 -8.245 -2.701 1.00 0.00 32 ARG A C 5
ATOM 7404 O O . ARG A 1 35 ? -0.348 -8.656 -3.805 1.00 0.00 32 ARG A O 5
ATOM 7425 N N . PRO A 1 36 ? -0.070 -8.582 -1.569 1.00 0.00 33 PRO A N 5
ATOM 7426 C CA . PRO A 1 36 ? 1.097 -9.466 -1.544 1.00 0.00 33 PRO A CA 5
ATOM 7427 C C . PRO A 1 36 ? 0.731 -10.947 -1.630 1.00 0.00 33 PRO A C 5
ATOM 7428 O O . PRO A 1 36 ? 1.358 -11.710 -2.366 1.00 0.00 33 PRO A O 5
ATOM 7439 N N . TYR A 1 37 ? -0.295 -11.347 -0.888 1.00 0.00 34 TYR A N 5
ATOM 7440 C CA . TYR A 1 37 ? -0.690 -12.746 -0.824 1.00 0.00 34 TYR A CA 5
ATOM 7441 C C . TYR A 1 37 ? -1.709 -13.071 -1.900 1.00 0.00 34 TYR A C 5
ATOM 7442 O O . TYR A 1 37 ? -2.227 -12.183 -2.578 1.00 0.00 34 TYR A O 5
ATOM 7460 N N . HIS A 1 38 ? -2.000 -14.353 -2.048 1.00 0.00 35 HIS A N 5
ATOM 7461 C CA . HIS A 1 38 ? -2.990 -14.807 -3.009 1.00 0.00 35 HIS A CA 5
ATOM 7462 C C . HIS A 1 38 ? -4.371 -14.776 -2.370 1.00 0.00 35 HIS A C 5
ATOM 7463 O O . HIS A 1 38 ? -5.380 -15.054 -3.018 1.00 0.00 35 HIS A O 5
ATOM 7478 N N . SER A 1 39 ? -4.396 -14.429 -1.092 1.00 0.00 36 SER A N 5
ATOM 7479 C CA . SER A 1 39 ? -5.620 -14.415 -0.313 1.00 0.00 36 SER A CA 5
ATOM 7480 C C . SER A 1 39 ? -6.204 -12.999 -0.236 1.00 0.00 36 SER A C 5
ATOM 7481 O O . SER A 1 39 ? -6.005 -12.188 -1.144 1.00 0.00 36 SER A O 5
ATOM 7489 N N . ASP A 1 40 ? -6.910 -12.709 0.854 1.00 0.00 37 ASP A N 5
ATOM 7490 C CA . ASP A 1 40 ? -7.673 -11.466 0.983 1.00 0.00 37 ASP A CA 5
ATOM 7491 C C . ASP A 1 40 ? -6.851 -10.338 1.610 1.00 0.00 37 ASP A C 5
ATOM 7492 O O . ASP A 1 40 ? -7.385 -9.265 1.897 1.00 0.00 37 ASP A O 5
ATOM 7501 N N . GLN A 1 41 ? -5.561 -10.565 1.830 1.00 0.00 38 GLN A N 5
ATOM 7502 C CA . GLN A 1 41 ? -4.727 -9.560 2.485 1.00 0.00 38 GLN A CA 5
ATOM 7503 C C . GLN A 1 41 ? -4.297 -8.471 1.507 1.00 0.00 38 GLN A C 5
ATOM 7504 O O . GLN A 1 41 ? -3.490 -8.710 0.606 1.00 0.00 38 GLN A O 5
ATOM 7518 N N . VAL A 1 42 ? -4.853 -7.281 1.692 1.00 0.00 39 VAL A N 5
ATOM 7519 C CA . VAL A 1 42 ? -4.478 -6.113 0.906 1.00 0.00 39 VAL A CA 5
ATOM 7520 C C . VAL A 1 42 ? -4.095 -4.963 1.834 1.00 0.00 39 VAL A C 5
ATOM 7521 O O . VAL A 1 42 ? -4.677 -4.806 2.908 1.00 0.00 39 VAL A O 5
ATOM 7534 N N . PHE A 1 43 ? -3.107 -4.181 1.433 1.00 0.00 40 PHE A N 5
ATOM 7535 C CA . PHE A 1 43 ? -2.635 -3.069 2.249 1.00 0.00 40 PHE A CA 5
ATOM 7536 C C . PHE A 1 43 ? -2.634 -1.779 1.439 1.00 0.00 40 PHE A C 5
ATOM 7537 O O . PHE A 1 43 ? -2.432 -1.807 0.226 1.00 0.00 40 PHE A O 5
ATOM 7554 N N . ALA A 1 44 ? -2.863 -0.655 2.109 1.00 0.00 41 ALA A N 5
ATOM 7555 C CA . ALA A 1 44 ? -2.903 0.635 1.439 1.00 0.00 41 ALA A CA 5
ATOM 7556 C C . ALA A 1 44 ? -2.072 1.672 2.182 1.00 0.00 41 ALA A C 5
ATOM 7557 O O . ALA A 1 44 ? -2.215 1.852 3.396 1.00 0.00 41 ALA A O 5
ATOM 7564 N N . ILE A 1 45 ? -1.200 2.340 1.447 1.00 0.00 42 ILE A N 5
ATOM 7565 C CA . ILE A 1 45 ? -0.385 3.419 1.986 1.00 0.00 42 ILE A CA 5
ATOM 7566 C C . ILE A 1 45 ? -0.380 4.584 1.004 1.00 0.00 42 ILE A C 5
ATOM 7567 O O . ILE A 1 45 ? -0.862 4.442 -0.117 1.00 0.00 42 ILE A O 5
ATOM 7583 N N . SER A 1 46 ? 0.134 5.730 1.421 1.00 0.00 43 SER A N 5
ATOM 7584 C CA . SER A 1 46 ? 0.291 6.853 0.509 1.00 0.00 43 SER A CA 5
ATOM 7585 C C . SER A 1 46 ? 1.216 6.456 -0.640 1.00 0.00 43 SER A C 5
ATOM 7586 O O . SER A 1 46 ? 2.301 5.925 -0.413 1.00 0.00 43 SER A O 5
ATOM 7594 N N . ASN A 1 47 ? 0.773 6.699 -1.869 1.00 0.00 44 ASN A N 5
ATOM 7595 C CA . ASN A 1 47 ? 1.525 6.282 -3.051 1.00 0.00 44 ASN A CA 5
ATOM 7596 C C . ASN A 1 47 ? 2.735 7.186 -3.260 1.00 0.00 44 ASN A C 5
ATOM 7597 O O . ASN A 1 47 ? 3.650 6.852 -4.011 1.00 0.00 44 ASN A O 5
ATOM 7608 N N . ILE A 1 48 ? 2.733 8.327 -2.582 1.00 0.00 45 ILE A N 5
ATOM 7609 C CA . ILE A 1 48 ? 3.838 9.272 -2.658 1.00 0.00 45 ILE A CA 5
ATOM 7610 C C . ILE A 1 48 ? 4.413 9.506 -1.267 1.00 0.00 45 ILE A C 5
ATOM 7611 O O . ILE A 1 48 ? 3.670 9.801 -0.328 1.00 0.00 45 ILE A O 5
ATOM 7627 N N . ASP A 1 49 ? 5.725 9.361 -1.126 1.00 0.00 46 ASP A N 5
ATOM 7628 C CA . ASP A 1 49 ? 6.375 9.654 0.144 1.00 0.00 46 ASP A CA 5
ATOM 7629 C C . ASP A 1 49 ? 6.656 11.156 0.229 1.00 0.00 46 ASP A C 5
ATOM 7630 O O . ASP A 1 49 ? 6.873 11.811 -0.790 1.00 0.00 46 ASP A O 5
ATOM 7639 N N . PRO A 1 50 ? 6.630 11.726 1.439 1.00 0.00 47 PRO A N 5
ATOM 7640 C CA . PRO A 1 50 ? 6.724 13.170 1.639 1.00 0.00 47 PRO A CA 5
ATOM 7641 C C . PRO A 1 50 ? 8.154 13.711 1.659 1.00 0.00 47 PRO A C 5
ATOM 7642 O O . PRO A 1 50 ? 8.380 14.881 1.354 1.00 0.00 47 PRO A O 5
ATOM 7653 N N . PHE A 1 51 ? 9.117 12.871 2.003 1.00 0.00 48 PHE A N 5
ATOM 7654 C CA . PHE A 1 51 ? 10.470 13.352 2.255 1.00 0.00 48 PHE A CA 5
ATOM 7655 C C . PHE A 1 51 ? 11.339 13.315 0.997 1.00 0.00 48 PHE A C 5
ATOM 7656 O O . PHE A 1 51 ? 12.047 14.279 0.696 1.00 0.00 48 PHE A O 5
ATOM 7673 N N . PHE A 1 52 ? 11.278 12.216 0.263 1.00 0.00 49 PHE A N 5
ATOM 7674 C CA . PHE A 1 52 ? 12.112 12.033 -0.920 1.00 0.00 49 PHE A CA 5
ATOM 7675 C C . PHE A 1 52 ? 11.266 12.157 -2.184 1.00 0.00 49 PHE A C 5
ATOM 7676 O O . PHE A 1 52 ? 11.794 12.195 -3.300 1.00 0.00 49 PHE A O 5
ATOM 7693 N N . GLU A 1 53 ? 9.951 12.232 -1.971 1.00 0.00 50 GLU A N 5
ATOM 7694 C CA . GLU A 1 53 ? 8.943 12.377 -3.025 1.00 0.00 50 GLU A CA 5
ATOM 7695 C C . GLU A 1 53 ? 9.122 11.384 -4.175 1.00 0.00 50 GLU A C 5
ATOM 7696 O O . GLU A 1 53 ? 9.676 11.703 -5.230 1.00 0.00 50 GLU A O 5
ATOM 7708 N N . SER A 1 54 ? 8.657 10.168 -3.951 1.00 0.00 51 SER A N 5
ATOM 7709 C CA . SER A 1 54 ? 8.548 9.187 -5.011 1.00 0.00 51 SER A CA 5
ATOM 7710 C C . SER A 1 54 ? 7.088 9.116 -5.442 1.00 0.00 51 SER A C 5
ATOM 7711 O O . SER A 1 54 ? 6.226 8.723 -4.659 1.00 0.00 51 SER A O 5
ATOM 7719 N N . SER A 1 55 ? 6.820 9.526 -6.676 1.00 0.00 52 SER A N 5
ATOM 7720 C CA . SER A 1 55 ? 5.453 9.693 -7.159 1.00 0.00 52 SER A CA 5
ATOM 7721 C C . SER A 1 55 ? 4.652 8.397 -7.096 1.00 0.00 52 SER A C 5
ATOM 7722 O O . SER A 1 55 ? 3.466 8.404 -6.771 1.00 0.00 52 SER A O 5
ATOM 7730 N N . VAL A 1 56 ? 5.291 7.292 -7.422 1.00 0.00 53 VAL A N 5
ATOM 7731 C CA . VAL A 1 56 ? 4.625 6.003 -7.353 1.00 0.00 53 VAL A CA 5
ATOM 7732 C C . VAL A 1 56 ? 5.439 4.993 -6.555 1.00 0.00 53 VAL A C 5
ATOM 7733 O O . VAL A 1 56 ? 6.608 4.738 -6.852 1.00 0.00 53 VAL A O 5
ATOM 7746 N N . LEU A 1 57 ? 4.816 4.430 -5.533 1.00 0.00 54 LEU A N 5
ATOM 7747 C CA . LEU A 1 57 ? 5.390 3.314 -4.802 1.00 0.00 54 LEU A CA 5
ATOM 7748 C C . LEU A 1 57 ? 4.898 2.009 -5.409 1.00 0.00 54 LEU A C 5
ATOM 7749 O O . LEU A 1 57 ? 5.452 0.941 -5.159 1.00 0.00 54 LEU A O 5
ATOM 7765 N N . SER A 1 58 ? 3.851 2.121 -6.224 1.00 0.00 55 SER A N 5
ATOM 7766 C CA . SER A 1 58 ? 3.242 0.967 -6.875 1.00 0.00 55 SER A CA 5
ATOM 7767 C C . SER A 1 58 ? 4.175 0.360 -7.923 1.00 0.00 55 SER A C 5
ATOM 7768 O O . SER A 1 58 ? 3.957 -0.756 -8.387 1.00 0.00 55 SER A O 5
ATOM 7776 N N . ARG A 1 59 ? 5.223 1.093 -8.285 1.00 0.00 56 ARG A N 5
ATOM 7777 C CA . ARG A 1 59 ? 6.190 0.605 -9.257 1.00 0.00 56 ARG A CA 5
ATOM 7778 C C . ARG A 1 59 ? 7.334 -0.104 -8.534 1.00 0.00 56 ARG A C 5
ATOM 7779 O O . ARG A 1 59 ? 8.500 0.038 -8.901 1.00 0.00 56 ARG A O 5
ATOM 7800 N N . GLY A 1 60 ? 6.992 -0.876 -7.512 1.00 0.00 57 GLY A N 5
ATOM 7801 C CA . GLY A 1 60 ? 7.998 -1.536 -6.712 1.00 0.00 57 GLY A CA 5
ATOM 7802 C C . GLY A 1 60 ? 7.647 -2.982 -6.445 1.00 0.00 57 GLY A C 5
ATOM 7803 O O . GLY A 1 60 ? 6.505 -3.396 -6.644 1.00 0.00 57 GLY A O 5
ATOM 7807 N N . LEU A 1 61 ? 8.630 -3.751 -6.002 1.00 0.00 58 LEU A N 5
ATOM 7808 C CA . LEU A 1 61 ? 8.442 -5.179 -5.793 1.00 0.00 58 LEU A CA 5
ATOM 7809 C C . LEU A 1 61 ? 8.079 -5.470 -4.343 1.00 0.00 58 LEU A C 5
ATOM 7810 O O . LEU A 1 61 ? 8.585 -4.824 -3.424 1.00 0.00 58 LEU A O 5
ATOM 7826 N N . ILE A 1 62 ? 7.206 -6.445 -4.151 1.00 0.00 59 ILE A N 5
ATOM 7827 C CA . ILE A 1 62 ? 6.771 -6.839 -2.822 1.00 0.00 59 ILE A CA 5
ATOM 7828 C C . ILE A 1 62 ? 7.475 -8.125 -2.408 1.00 0.00 59 ILE A C 5
ATOM 7829 O O . ILE A 1 62 ? 7.491 -9.099 -3.165 1.00 0.00 59 ILE A O 5
ATOM 7845 N N . ALA A 1 63 ? 8.063 -8.132 -1.221 1.00 0.00 60 ALA A N 5
ATOM 7846 C CA . ALA A 1 63 ? 8.774 -9.303 -0.738 1.00 0.00 60 ALA A CA 5
ATOM 7847 C C . ALA A 1 63 ? 8.626 -9.466 0.770 1.00 0.00 60 ALA A C 5
ATOM 7848 O O . ALA A 1 63 ? 8.597 -8.486 1.515 1.00 0.00 60 ALA A O 5
ATOM 7855 N N . GLU A 1 64 ? 8.521 -10.710 1.210 1.00 0.00 61 GLU A N 5
ATOM 7856 C CA . GLU A 1 64 ? 8.470 -11.017 2.629 1.00 0.00 61 GLU A CA 5
ATOM 7857 C C . GLU A 1 64 ? 9.897 -11.230 3.127 1.00 0.00 61 GLU A C 5
ATOM 7858 O O . GLU A 1 64 ? 10.520 -12.250 2.835 1.00 0.00 61 GLU A O 5
ATOM 7870 N N . HIS A 1 65 ? 10.414 -10.248 3.850 1.00 0.00 62 HIS A N 5
ATOM 7871 C CA . HIS A 1 65 ? 11.812 -10.258 4.262 1.00 0.00 62 HIS A CA 5
ATOM 7872 C C . HIS A 1 65 ? 12.028 -11.176 5.460 1.00 0.00 62 HIS A C 5
ATOM 7873 O O . HIS A 1 65 ? 12.854 -12.088 5.413 1.00 0.00 62 HIS A O 5
ATOM 7888 N N . GLN A 1 66 ? 11.283 -10.930 6.525 1.00 0.00 63 GLN A N 5
ATOM 7889 C CA . GLN A 1 66 ? 11.446 -11.676 7.763 1.00 0.00 63 GLN A CA 5
ATOM 7890 C C . GLN A 1 66 ? 10.290 -11.380 8.712 1.00 0.00 63 GLN A C 5
ATOM 7891 O O . GLN A 1 66 ? 10.362 -10.466 9.539 1.00 0.00 63 GLN A O 5
ATOM 7905 N N . GLY A 1 67 ? 9.201 -12.115 8.532 1.00 0.00 64 GLY A N 5
ATOM 7906 C CA . GLY A 1 67 ? 8.039 -11.970 9.387 1.00 0.00 64 GLY A CA 5
ATOM 7907 C C . GLY A 1 67 ? 7.175 -10.783 9.004 1.00 0.00 64 GLY A C 5
ATOM 7908 O O . GLY A 1 67 ? 6.075 -10.614 9.531 1.00 0.00 64 GLY A O 5
ATOM 7912 N N . GLU A 1 68 ? 7.656 -9.979 8.065 1.00 0.00 65 GLU A N 5
ATOM 7913 C CA . GLU A 1 68 ? 6.982 -8.742 7.692 1.00 0.00 65 GLU A CA 5
ATOM 7914 C C . GLU A 1 68 ? 7.027 -8.538 6.183 1.00 0.00 65 GLU A C 5
ATOM 7915 O O . GLU A 1 68 ? 8.016 -8.877 5.525 1.00 0.00 65 GLU A O 5
ATOM 7927 N N . LEU A 1 69 ? 5.957 -7.972 5.647 1.00 0.00 66 LEU A N 5
ATOM 7928 C CA . LEU A 1 69 ? 5.851 -7.722 4.217 1.00 0.00 66 LEU A CA 5
ATOM 7929 C C . LEU A 1 69 ? 6.443 -6.364 3.863 1.00 0.00 66 LEU A C 5
ATOM 7930 O O . LEU A 1 69 ? 5.991 -5.332 4.362 1.00 0.00 66 LEU A O 5
ATOM 7946 N N . TRP A 1 70 ? 7.452 -6.365 3.007 1.00 0.00 67 TRP A N 5
ATOM 7947 C CA . TRP A 1 70 ? 8.106 -5.132 2.597 1.00 0.00 67 TRP A CA 5
ATOM 7948 C C . TRP A 1 70 ? 7.937 -4.902 1.100 1.00 0.00 67 TRP A C 5
ATOM 7949 O O . TRP A 1 70 ? 8.069 -5.829 0.302 1.00 0.00 67 TRP A O 5
ATOM 7970 N N . VAL A 1 71 ? 7.624 -3.673 0.727 1.00 0.00 68 VAL A N 5
ATOM 7971 C CA . VAL A 1 71 ? 7.624 -3.279 -0.672 1.00 0.00 68 VAL A CA 5
ATOM 7972 C C . VAL A 1 71 ? 8.798 -2.334 -0.919 1.00 0.00 68 VAL A C 5
ATOM 7973 O O . VAL A 1 71 ? 9.111 -1.495 -0.072 1.00 0.00 68 VAL A O 5
ATOM 7986 N N . ALA A 1 72 ? 9.473 -2.495 -2.046 1.00 0.00 69 ALA A N 5
ATOM 7987 C CA . ALA A 1 72 ? 10.649 -1.692 -2.336 1.00 0.00 69 ALA A CA 5
ATOM 7988 C C . ALA A 1 72 ? 10.600 -1.109 -3.739 1.00 0.00 69 ALA A C 5
ATOM 7989 O O . ALA A 1 72 ? 10.587 -1.845 -4.731 1.00 0.00 69 ALA A O 5
ATOM 7996 N N . SER A 1 73 ? 10.554 0.212 -3.814 1.00 0.00 70 SER A N 5
ATOM 7997 C CA . SER A 1 73 ? 10.629 0.917 -5.083 1.00 0.00 70 SER A CA 5
ATOM 7998 C C . SER A 1 73 ? 12.079 0.957 -5.559 1.00 0.00 70 SER A C 5
ATOM 7999 O O . SER A 1 73 ? 12.943 1.512 -4.877 1.00 0.00 70 SER A O 5
ATOM 8007 N N . PRO A 1 74 ? 12.362 0.382 -6.742 1.00 0.00 71 PRO A N 5
ATOM 8008 C CA . PRO A 1 74 ? 13.732 0.205 -7.256 1.00 0.00 71 PRO A CA 5
ATOM 8009 C C . PRO A 1 74 ? 14.466 1.518 -7.537 1.00 0.00 71 PRO A C 5
ATOM 8010 O O . PRO A 1 74 ? 15.665 1.505 -7.814 1.00 0.00 71 PRO A O 5
ATOM 8021 N N . LEU A 1 75 ? 13.748 2.639 -7.465 1.00 0.00 72 LEU A N 5
ATOM 8022 C CA . LEU A 1 75 ? 14.337 3.960 -7.692 1.00 0.00 72 LEU A CA 5
ATOM 8023 C C . LEU A 1 75 ? 15.570 4.157 -6.808 1.00 0.00 72 LEU A C 5
ATOM 8024 O O . LEU A 1 75 ? 16.703 4.171 -7.290 1.00 0.00 72 LEU A O 5
ATOM 8040 N N . LYS A 1 76 ? 15.337 4.302 -5.512 1.00 0.00 73 LYS A N 5
ATOM 8041 C CA . LYS A 1 76 ? 16.421 4.398 -4.540 1.00 0.00 73 LYS A CA 5
ATOM 8042 C C . LYS A 1 76 ? 16.332 3.251 -3.546 1.00 0.00 73 LYS A C 5
ATOM 8043 O O . LYS A 1 76 ? 17.052 3.219 -2.549 1.00 0.00 73 LYS A O 5
ATOM 8062 N N . LYS A 1 77 ? 15.451 2.308 -3.853 1.00 0.00 74 LYS A N 5
ATOM 8063 C CA . LYS A 1 77 ? 15.166 1.175 -2.984 1.00 0.00 74 LYS A CA 5
ATOM 8064 C C . LYS A 1 77 ? 14.654 1.655 -1.628 1.00 0.00 74 LYS A C 5
ATOM 8065 O O . LYS A 1 77 ? 15.320 1.521 -0.602 1.00 0.00 74 LYS A O 5
ATOM 8084 N N . GLN A 1 78 ? 13.475 2.253 -1.646 1.00 0.00 75 GLN A N 5
ATOM 8085 C CA . GLN A 1 78 ? 12.816 2.667 -0.420 1.00 0.00 75 GLN A CA 5
ATOM 8086 C C . GLN A 1 78 ? 11.956 1.520 0.089 1.00 0.00 75 GLN A C 5
ATOM 8087 O O . GLN A 1 78 ? 11.078 1.036 -0.623 1.00 0.00 75 GLN A O 5
ATOM 8101 N N . ARG A 1 79 ? 12.224 1.075 1.306 1.00 0.00 76 ARG A N 5
ATOM 8102 C CA . ARG A 1 79 ? 11.545 -0.091 1.850 1.00 0.00 76 ARG A CA 5
ATOM 8103 C C . ARG A 1 79 ? 10.358 0.341 2.702 1.00 0.00 76 ARG A C 5
ATOM 8104 O O . ARG A 1 79 ? 10.519 1.102 3.656 1.00 0.00 76 ARG A O 5
ATOM 8125 N N . PHE A 1 80 ? 9.172 -0.129 2.349 1.00 0.00 77 PHE A N 5
ATOM 8126 C CA . PHE A 1 80 ? 7.970 0.171 3.115 1.00 0.00 77 PHE A CA 5
ATOM 8127 C C . PHE A 1 80 ? 7.339 -1.108 3.649 1.00 0.00 77 PHE A C 5
ATOM 8128 O O . PHE A 1 80 ? 6.985 -2.002 2.881 1.00 0.00 77 PHE A O 5
ATOM 8145 N N . ARG A 1 81 ? 7.218 -1.194 4.966 1.00 0.00 78 ARG A N 5
ATOM 8146 C CA . ARG A 1 81 ? 6.557 -2.325 5.599 1.00 0.00 78 ARG A CA 5
ATOM 8147 C C . ARG A 1 81 ? 5.046 -2.188 5.434 1.00 0.00 78 ARG A C 5
ATOM 8148 O O . ARG A 1 81 ? 4.421 -1.343 6.078 1.00 0.00 78 ARG A O 5
ATOM 8169 N N . LEU A 1 82 ? 4.475 -3.024 4.570 1.00 0.00 79 LEU A N 5
ATOM 8170 C CA . LEU A 1 82 ? 3.058 -2.946 4.206 1.00 0.00 79 LEU A CA 5
ATOM 8171 C C . LEU A 1 82 ? 2.154 -3.061 5.423 1.00 0.00 79 LEU A C 5
ATOM 8172 O O . LEU A 1 82 ? 1.073 -2.469 5.458 1.00 0.00 79 LEU A O 5
ATOM 8188 N N . SER A 1 83 ? 2.622 -3.813 6.412 1.00 0.00 80 SER A N 5
ATOM 8189 C CA . SER A 1 83 ? 1.869 -4.094 7.627 1.00 0.00 80 SER A CA 5
ATOM 8190 C C . SER A 1 83 ? 1.211 -2.834 8.196 1.00 0.00 80 SER A C 5
ATOM 8191 O O . SER A 1 83 ? 0.007 -2.817 8.461 1.00 0.00 80 SER A O 5
ATOM 8199 N N . ASP A 1 84 ? 1.991 -1.768 8.351 1.00 0.00 81 ASP A N 5
ATOM 8200 C CA . ASP A 1 84 ? 1.476 -0.551 8.967 1.00 0.00 81 ASP A CA 5
ATOM 8201 C C . ASP A 1 84 ? 2.078 0.701 8.321 1.00 0.00 81 ASP A C 5
ATOM 8202 O O . ASP A 1 84 ? 2.056 1.788 8.894 1.00 0.00 81 ASP A O 5
ATOM 8211 N N . GLY A 1 85 ? 2.595 0.545 7.106 1.00 0.00 82 GLY A N 5
ATOM 8212 C CA . GLY A 1 85 ? 3.134 1.679 6.373 1.00 0.00 82 GLY A CA 5
ATOM 8213 C C . GLY A 1 85 ? 4.408 2.219 6.989 1.00 0.00 82 GLY A C 5
ATOM 8214 O O . GLY A 1 85 ? 4.606 3.431 7.074 1.00 0.00 82 GLY A O 5
ATOM 8218 N N . LEU A 1 86 ? 5.278 1.317 7.411 1.00 0.00 83 LEU A N 5
ATOM 8219 C CA . LEU A 1 86 ? 6.522 1.713 8.047 1.00 0.00 83 LEU A CA 5
ATOM 8220 C C . LEU A 1 86 ? 7.644 1.783 7.023 1.00 0.00 83 LEU A C 5
ATOM 8221 O O . LEU A 1 86 ? 8.138 0.754 6.569 1.00 0.00 83 LEU A O 5
ATOM 8237 N N . CYS A 1 87 ? 8.027 2.989 6.642 1.00 0.00 84 CYS A N 5
ATOM 8238 C CA . CYS A 1 87 ? 9.195 3.160 5.800 1.00 0.00 84 CYS A CA 5
ATOM 8239 C C . CYS A 1 87 ? 10.437 2.842 6.615 1.00 0.00 84 CYS A C 5
ATOM 8240 O O . CYS A 1 87 ? 10.563 3.287 7.747 1.00 0.00 84 CYS A O 5
ATOM 8248 N N . MET A 1 88 ? 11.334 2.054 6.051 1.00 0.00 85 MET A N 5
ATOM 8249 C CA . MET A 1 88 ? 12.546 1.655 6.754 1.00 0.00 85 MET A CA 5
ATOM 8250 C C . MET A 1 88 ? 13.441 2.862 7.025 1.00 0.00 85 MET A C 5
ATOM 8251 O O . MET A 1 88 ? 14.084 2.951 8.071 1.00 0.00 85 MET A O 5
ATOM 8265 N N . GLU A 1 89 ? 13.446 3.804 6.093 1.00 0.00 86 GLU A N 5
ATOM 8266 C CA . GLU A 1 89 ? 14.309 4.970 6.193 1.00 0.00 86 GLU A CA 5
ATOM 8267 C C . GLU A 1 89 ? 13.610 6.091 6.957 1.00 0.00 86 GLU A C 5
ATOM 8268 O O . GLU A 1 89 ? 14.153 6.643 7.915 1.00 0.00 86 GLU A O 5
ATOM 8280 N N . ASP A 1 90 ? 12.383 6.383 6.548 1.00 0.00 87 ASP A N 5
ATOM 8281 C CA . ASP A 1 90 ? 11.593 7.469 7.129 1.00 0.00 87 ASP A CA 5
ATOM 8282 C C . ASP A 1 90 ? 10.889 6.993 8.396 1.00 0.00 87 ASP A C 5
ATOM 8283 O O . ASP A 1 90 ? 10.000 7.667 8.925 1.00 0.00 87 ASP A O 5
ATOM 8292 N N . GLU A 1 91 ? 11.293 5.801 8.835 1.00 0.00 88 GLU A N 5
ATOM 8293 C CA . GLU A 1 91 ? 10.769 5.108 10.020 1.00 0.00 88 GLU A CA 5
ATOM 8294 C C . GLU A 1 91 ? 10.417 6.046 11.175 1.00 0.00 88 GLU A C 5
ATOM 8295 O O . GLU A 1 91 ? 9.451 5.795 11.901 1.00 0.00 88 GLU A O 5
ATOM 8307 N N . GLN A 1 92 ? 11.199 7.113 11.335 1.00 0.00 89 GLN A N 5
ATOM 8308 C CA . GLN A 1 92 ? 11.009 8.073 12.420 1.00 0.00 89 GLN A CA 5
ATOM 8309 C C . GLN A 1 92 ? 9.542 8.470 12.578 1.00 0.00 89 GLN A C 5
ATOM 8310 O O . GLN A 1 92 ? 9.039 8.549 13.695 1.00 0.00 89 GLN A O 5
ATOM 8324 N N . PHE A 1 93 ? 8.858 8.708 11.465 1.00 0.00 90 PHE A N 5
ATOM 8325 C CA . PHE A 1 93 ? 7.455 9.096 11.519 1.00 0.00 90 PHE A CA 5
ATOM 8326 C C . PHE A 1 93 ? 6.605 8.219 10.598 1.00 0.00 90 PHE A C 5
ATOM 8327 O O . PHE A 1 93 ? 5.402 8.077 10.813 1.00 0.00 90 PHE A O 5
ATOM 8344 N N . SER A 1 94 ? 7.245 7.629 9.582 1.00 0.00 91 SER A N 5
ATOM 8345 C CA . SER A 1 94 ? 6.567 6.751 8.624 1.00 0.00 91 SER A CA 5
ATOM 8346 C C . SER A 1 94 ? 5.581 7.534 7.749 1.00 0.00 91 SER A C 5
ATOM 8347 O O . SER A 1 94 ? 5.596 8.765 7.729 1.00 0.00 91 SER A O 5
ATOM 8355 N N . VAL A 1 95 ? 4.746 6.812 7.009 1.00 0.00 92 VAL A N 5
ATOM 8356 C CA . VAL A 1 95 ? 3.757 7.432 6.135 1.00 0.00 92 VAL A CA 5
ATOM 8357 C C . VAL A 1 95 ? 2.345 7.117 6.624 1.00 0.00 92 VAL A C 5
ATOM 8358 O O . VAL A 1 95 ? 2.167 6.615 7.733 1.00 0.00 92 VAL A O 5
ATOM 8371 N N . LYS A 1 96 ? 1.348 7.421 5.806 1.00 0.00 93 LYS A N 5
ATOM 8372 C CA . LYS A 1 96 ? -0.037 7.157 6.173 1.00 0.00 93 LYS A CA 5
ATOM 8373 C C . LYS A 1 96 ? -0.394 5.696 5.934 1.00 0.00 93 LYS A C 5
ATOM 8374 O O . LYS A 1 96 ? -0.127 5.147 4.864 1.00 0.00 93 LYS A O 5
ATOM 8393 N N . HIS A 1 97 ? -0.993 5.071 6.934 1.00 0.00 94 HIS A N 5
ATOM 8394 C CA . HIS A 1 97 ? -1.487 3.710 6.800 1.00 0.00 94 HIS A CA 5
ATOM 8395 C C . HIS A 1 97 ? -3.003 3.725 6.642 1.00 0.00 94 HIS A C 5
ATOM 8396 O O . HIS A 1 97 ? -3.725 4.129 7.554 1.00 0.00 94 HIS A O 5
ATOM 8411 N N . TYR A 1 98 ? -3.482 3.300 5.483 1.00 0.00 95 TYR A N 5
ATOM 8412 C CA . TYR A 1 98 ? -4.911 3.273 5.224 1.00 0.00 95 TYR A CA 5
ATOM 8413 C C . TYR A 1 98 ? -5.472 1.885 5.480 1.00 0.00 95 TYR A C 5
ATOM 8414 O O . TYR A 1 98 ? -4.798 0.877 5.256 1.00 0.00 95 TYR A O 5
ATOM 8432 N N . GLU A 1 99 ? -6.702 1.845 5.961 1.00 0.00 96 GLU A N 5
ATOM 8433 C CA . GLU A 1 99 ? -7.352 0.593 6.306 1.00 0.00 96 GLU A CA 5
ATOM 8434 C C . GLU A 1 99 ? -8.042 -0.003 5.090 1.00 0.00 96 GLU A C 5
ATOM 8435 O O . GLU A 1 99 ? -8.980 0.579 4.548 1.00 0.00 96 GLU A O 5
ATOM 8447 N N . ALA A 1 100 ? -7.555 -1.155 4.656 1.00 0.00 97 ALA A N 5
ATOM 8448 C CA . ALA A 1 100 ? -8.105 -1.830 3.491 1.00 0.00 97 ALA A CA 5
ATOM 8449 C C . ALA A 1 100 ? -8.779 -3.132 3.898 1.00 0.00 97 ALA A C 5
ATOM 8450 O O . ALA A 1 100 ? -8.347 -3.794 4.845 1.00 0.00 97 ALA A O 5
ATOM 8457 N N . ARG A 1 101 ? -9.845 -3.492 3.194 1.00 0.00 98 ARG A N 5
ATOM 8458 C CA . ARG A 1 101 ? -10.569 -4.724 3.483 1.00 0.00 98 ARG A CA 5
ATOM 8459 C C . ARG A 1 101 ? -11.215 -5.280 2.222 1.00 0.00 98 ARG A C 5
ATOM 8460 O O . ARG A 1 101 ? -11.276 -4.602 1.194 1.00 0.00 98 ARG A O 5
ATOM 8481 N N . VAL A 1 102 ? -11.708 -6.505 2.316 1.00 0.00 99 VAL A N 5
ATOM 8482 C CA . VAL A 1 102 ? -12.392 -7.145 1.207 1.00 0.00 99 VAL A CA 5
ATOM 8483 C C . VAL A 1 102 ? -13.877 -7.290 1.525 1.00 0.00 99 VAL A C 5
ATOM 8484 O O . VAL A 1 102 ? -14.303 -8.247 2.174 1.00 0.00 99 VAL A O 5
ATOM 8497 N N . LYS A 1 103 ? -14.650 -6.319 1.071 1.00 0.00 100 LYS A N 5
ATOM 8498 C CA . LYS A 1 103 ? -16.085 -6.275 1.299 1.00 0.00 100 LYS A CA 5
ATOM 8499 C C . LYS A 1 103 ? -16.809 -7.131 0.267 1.00 0.00 100 LYS A C 5
ATOM 8500 O O . LYS A 1 103 ? -17.019 -6.703 -0.868 1.00 0.00 100 LYS A O 5
ATOM 8519 N N . ASP A 1 104 ? -17.135 -8.362 0.656 1.00 0.00 101 ASP A N 5
ATOM 8520 C CA . ASP A 1 104 ? -17.855 -9.301 -0.212 1.00 0.00 101 ASP A CA 5
ATOM 8521 C C . ASP A 1 104 ? -17.085 -9.556 -1.516 1.00 0.00 101 ASP A C 5
ATOM 8522 O O . ASP A 1 104 ? -17.626 -10.078 -2.489 1.00 0.00 101 ASP A O 5
ATOM 8531 N N . GLY A 1 105 ? -15.806 -9.207 -1.519 1.00 0.00 102 GLY A N 5
ATOM 8532 C CA . GLY A 1 105 ? -15.002 -9.366 -2.713 1.00 0.00 102 GLY A CA 5
ATOM 8533 C C . GLY A 1 105 ? -14.608 -8.038 -3.330 1.00 0.00 102 GLY A C 5
ATOM 8534 O O . GLY A 1 105 ? -13.985 -8.002 -4.386 1.00 0.00 102 GLY A O 5
ATOM 8538 N N . VAL A 1 106 ? -14.986 -6.947 -2.678 1.00 0.00 103 VAL A N 5
ATOM 8539 C CA . VAL A 1 106 ? -14.641 -5.604 -3.141 1.00 0.00 103 VAL A CA 5
ATOM 8540 C C . VAL A 1 106 ? -13.616 -4.959 -2.208 1.00 0.00 103 VAL A C 5
ATOM 8541 O O . VAL A 1 106 ? -13.814 -4.917 -0.996 1.00 0.00 103 VAL A O 5
ATOM 8554 N N . VAL A 1 107 ? -12.527 -4.461 -2.773 1.00 0.00 104 VAL A N 5
ATOM 8555 C CA . VAL A 1 107 ? -11.484 -3.814 -1.986 1.00 0.00 104 VAL A CA 5
ATOM 8556 C C . VAL A 1 107 ? -11.916 -2.409 -1.593 1.00 0.00 104 VAL A C 5
ATOM 8557 O O . VAL A 1 107 ? -12.213 -1.584 -2.458 1.00 0.00 104 VAL A O 5
ATOM 8570 N N . GLN A 1 108 ? -11.962 -2.136 -0.299 1.00 0.00 105 GLN A N 5
ATOM 8571 C CA . GLN A 1 108 ? -12.301 -0.798 0.163 1.00 0.00 105 GLN A CA 5
ATOM 8572 C C . GLN A 1 108 ? -11.140 -0.175 0.910 1.00 0.00 105 GLN A C 5
ATOM 8573 O O . GLN A 1 108 ? -10.309 -0.883 1.483 1.00 0.00 105 GLN A O 5
ATOM 8587 N N . LEU A 1 109 ? -11.101 1.147 0.904 1.00 0.00 106 LEU A N 5
ATOM 8588 C CA . LEU A 1 109 ? -10.113 1.891 1.668 1.00 0.00 106 LEU A CA 5
ATOM 8589 C C . LEU A 1 109 ? -10.810 2.850 2.620 1.00 0.00 106 LEU A C 5
ATOM 8590 O O . LEU A 1 109 ? -11.683 3.609 2.202 1.00 0.00 106 LEU A O 5
ATOM 8606 N N . ARG A 1 110 ? -10.450 2.796 3.893 1.00 0.00 107 ARG A N 5
ATOM 8607 C CA . ARG A 1 110 ? -10.910 3.787 4.851 1.00 0.00 107 ARG A CA 5
ATOM 8608 C C . ARG A 1 110 ? -9.750 4.664 5.285 1.00 0.00 107 ARG A C 5
ATOM 8609 O O . ARG A 1 110 ? -8.787 4.191 5.894 1.00 0.00 107 ARG A O 5
ATOM 8630 N N . GLY A 1 111 ? -9.838 5.932 4.945 1.00 0.00 108 GLY A N 5
ATOM 8631 C CA . GLY A 1 111 ? -8.857 6.891 5.390 1.00 0.00 108 GLY A CA 5
ATOM 8632 C C . GLY A 1 111 ? -9.501 8.010 6.167 1.00 0.00 108 GLY A C 5
ATOM 8633 O O . GLY A 1 111 ? -9.886 9.031 5.596 1.00 0.00 108 GLY A O 5
ATOM 8637 N N . GLY A 1 112 ? -9.647 7.802 7.468 1.00 0.00 109 GLY A N 5
ATOM 8638 C CA . GLY A 1 112 ? -10.269 8.797 8.316 1.00 0.00 109 GLY A CA 5
ATOM 8639 C C . GLY A 1 112 ? -9.391 10.016 8.508 1.00 0.00 109 GLY A C 5
ATOM 8640 O O . GLY A 1 112 ? -8.600 10.081 9.449 1.00 0.00 109 GLY A O 5
ATOM 8644 N N . SER A 1 113 ? -9.503 10.959 7.593 1.00 0.00 110 SER A N 5
ATOM 8645 C CA . SER A 1 113 ? -8.765 12.203 7.675 1.00 0.00 110 SER A CA 5
ATOM 8646 C C . SER A 1 113 ? -9.687 13.372 7.346 1.00 0.00 110 SER A C 5
ATOM 8647 O O . SER A 1 113 ? -9.690 13.830 6.183 1.00 0.00 110 SER A O 5
ATOM 8656 N N . MET A 1 4 ? -15.824 9.786 11.866 1.00 0.00 1 MET A N 6
ATOM 8657 C CA . MET A 1 4 ? -15.607 9.730 10.403 1.00 0.00 1 MET A CA 6
ATOM 8658 C C . MET A 1 4 ? -14.895 8.438 10.034 1.00 0.00 1 MET A C 6
ATOM 8659 O O . MET A 1 4 ? -14.230 7.828 10.873 1.00 0.00 1 MET A O 6
ATOM 8672 N N . SER A 1 5 ? -15.039 8.024 8.785 1.00 0.00 2 SER A N 6
ATOM 8673 C CA . SER A 1 5 ? -14.425 6.792 8.313 1.00 0.00 2 SER A CA 6
ATOM 8674 C C . SER A 1 5 ? -14.268 6.826 6.800 1.00 0.00 2 SER A C 6
ATOM 8675 O O . SER A 1 5 ? -13.152 6.904 6.284 1.00 0.00 2 SER A O 6
ATOM 8683 N N . GLN A 1 6 ? -15.405 6.787 6.108 1.00 0.00 3 GLN A N 6
ATOM 8684 C CA . GLN A 1 6 ? -15.446 6.748 4.651 1.00 0.00 3 GLN A CA 6
ATOM 8685 C C . GLN A 1 6 ? -14.650 5.561 4.106 1.00 0.00 3 GLN A C 6
ATOM 8686 O O . GLN A 1 6 ? -13.524 5.717 3.631 1.00 0.00 3 GLN A O 6
ATOM 8700 N N . TRP A 1 7 ? -15.222 4.367 4.220 1.00 0.00 4 TRP A N 6
ATOM 8701 C CA . TRP A 1 7 ? -14.655 3.191 3.573 1.00 0.00 4 TRP A CA 6
ATOM 8702 C C . TRP A 1 7 ? -14.874 3.289 2.072 1.00 0.00 4 TRP A C 6
ATOM 8703 O O . TRP A 1 7 ? -15.880 2.809 1.546 1.00 0.00 4 TRP A O 6
ATOM 8724 N N . LYS A 1 8 ? -13.948 3.940 1.390 1.00 0.00 5 LYS A N 6
ATOM 8725 C CA . LYS A 1 8 ? -14.095 4.192 -0.026 1.00 0.00 5 LYS A CA 6
ATOM 8726 C C . LYS A 1 8 ? -13.887 2.911 -0.818 1.00 0.00 5 LYS A C 6
ATOM 8727 O O . LYS A 1 8 ? -12.794 2.346 -0.827 1.00 0.00 5 LYS A O 6
ATOM 8746 N N . ASP A 1 9 ? -14.951 2.438 -1.446 1.00 0.00 6 ASP A N 6
ATOM 8747 C CA . ASP A 1 9 ? -14.887 1.243 -2.273 1.00 0.00 6 ASP A CA 6
ATOM 8748 C C . ASP A 1 9 ? -14.179 1.553 -3.584 1.00 0.00 6 ASP A C 6
ATOM 8749 O O . ASP A 1 9 ? -14.648 2.359 -4.386 1.00 0.00 6 ASP A O 6
ATOM 8758 N N . ILE A 1 10 ? -13.029 0.930 -3.782 1.00 0.00 7 ILE A N 6
ATOM 8759 C CA . ILE A 1 10 ? -12.203 1.206 -4.948 1.00 0.00 7 ILE A CA 6
ATOM 8760 C C . ILE A 1 10 ? -12.554 0.271 -6.094 1.00 0.00 7 ILE A C 6
ATOM 8761 O O . ILE A 1 10 ? -13.306 0.626 -7.000 1.00 0.00 7 ILE A O 6
ATOM 8777 N N . CYS A 1 11 ? -12.009 -0.930 -6.031 1.00 0.00 8 CYS A N 6
ATOM 8778 C CA . CYS A 1 11 ? -12.216 -1.928 -7.060 1.00 0.00 8 CYS A CA 6
ATOM 8779 C C . CYS A 1 11 ? -12.387 -3.285 -6.409 1.00 0.00 8 CYS A C 6
ATOM 8780 O O . CYS A 1 11 ? -12.170 -3.430 -5.207 1.00 0.00 8 CYS A O 6
ATOM 8788 N N . LYS A 1 12 ? -12.774 -4.273 -7.189 1.00 0.00 9 LYS A N 6
ATOM 8789 C CA . LYS A 1 12 ? -12.873 -5.623 -6.676 1.00 0.00 9 LYS A CA 6
ATOM 8790 C C . LYS A 1 12 ? -11.491 -6.254 -6.613 1.00 0.00 9 LYS A C 6
ATOM 8791 O O . LYS A 1 12 ? -10.643 -5.999 -7.466 1.00 0.00 9 LYS A O 6
ATOM 8810 N N . ILE A 1 13 ? -11.274 -7.078 -5.598 1.00 0.00 10 ILE A N 6
ATOM 8811 C CA . ILE A 1 13 ? -9.988 -7.739 -5.401 1.00 0.00 10 ILE A CA 6
ATOM 8812 C C . ILE A 1 13 ? -9.748 -8.773 -6.505 1.00 0.00 10 ILE A C 6
ATOM 8813 O O . ILE A 1 13 ? -8.666 -9.342 -6.631 1.00 0.00 10 ILE A O 6
ATOM 8829 N N . ASP A 1 14 ? -10.777 -8.986 -7.311 1.00 0.00 11 ASP A N 6
ATOM 8830 C CA . ASP A 1 14 ? -10.705 -9.900 -8.442 1.00 0.00 11 ASP A CA 6
ATOM 8831 C C . ASP A 1 14 ? -9.902 -9.267 -9.575 1.00 0.00 11 ASP A C 6
ATOM 8832 O O . ASP A 1 14 ? -9.400 -9.957 -10.460 1.00 0.00 11 ASP A O 6
ATOM 8841 N N . ASP A 1 15 ? -9.776 -7.944 -9.527 1.00 0.00 12 ASP A N 6
ATOM 8842 C CA . ASP A 1 15 ? -9.037 -7.198 -10.541 1.00 0.00 12 ASP A CA 6
ATOM 8843 C C . ASP A 1 15 ? -7.558 -7.142 -10.185 1.00 0.00 12 ASP A C 6
ATOM 8844 O O . ASP A 1 15 ? -6.687 -7.327 -11.038 1.00 0.00 12 ASP A O 6
ATOM 8853 N N . ILE A 1 16 ? -7.287 -6.900 -8.910 1.00 0.00 13 ILE A N 6
ATOM 8854 C CA . ILE A 1 16 ? -5.921 -6.829 -8.409 1.00 0.00 13 ILE A CA 6
ATOM 8855 C C . ILE A 1 16 ? -5.371 -8.232 -8.193 1.00 0.00 13 ILE A C 6
ATOM 8856 O O . ILE A 1 16 ? -5.745 -8.925 -7.243 1.00 0.00 13 ILE A O 6
ATOM 8872 N N . LEU A 1 17 ? -4.503 -8.649 -9.096 1.00 0.00 14 LEU A N 6
ATOM 8873 C CA . LEU A 1 17 ? -3.883 -9.961 -9.022 1.00 0.00 14 LEU A CA 6
ATOM 8874 C C . LEU A 1 17 ? -2.877 -10.016 -7.876 1.00 0.00 14 LEU A C 6
ATOM 8875 O O . LEU A 1 17 ? -2.381 -8.981 -7.429 1.00 0.00 14 LEU A O 6
ATOM 8891 N N . PRO A 1 18 ? -2.581 -11.220 -7.365 1.00 0.00 15 PRO A N 6
ATOM 8892 C CA . PRO A 1 18 ? -1.564 -11.406 -6.326 1.00 0.00 15 PRO A CA 6
ATOM 8893 C C . PRO A 1 18 ? -0.200 -10.884 -6.767 1.00 0.00 15 PRO A C 6
ATOM 8894 O O . PRO A 1 18 ? 0.167 -11.001 -7.941 1.00 0.00 15 PRO A O 6
ATOM 8905 N N . GLU A 1 19 ? 0.526 -10.297 -5.816 1.00 0.00 16 GLU A N 6
ATOM 8906 C CA . GLU A 1 19 ? 1.841 -9.701 -6.062 1.00 0.00 16 GLU A CA 6
ATOM 8907 C C . GLU A 1 19 ? 1.719 -8.469 -6.958 1.00 0.00 16 GLU A C 6
ATOM 8908 O O . GLU A 1 19 ? 2.640 -8.132 -7.702 1.00 0.00 16 GLU A O 6
ATOM 8920 N N . THR A 1 20 ? 0.591 -7.779 -6.853 1.00 0.00 17 THR A N 6
ATOM 8921 C CA . THR A 1 20 ? 0.352 -6.589 -7.654 1.00 0.00 17 THR A CA 6
ATOM 8922 C C . THR A 1 20 ? -0.045 -5.415 -6.763 1.00 0.00 17 THR A C 6
ATOM 8923 O O . THR A 1 20 ? -0.838 -5.568 -5.831 1.00 0.00 17 THR A O 6
ATOM 8934 N N . GLY A 1 21 ? 0.527 -4.252 -7.041 1.00 0.00 18 GLY A N 6
ATOM 8935 C CA . GLY A 1 21 ? 0.164 -3.053 -6.320 1.00 0.00 18 GLY A CA 6
ATOM 8936 C C . GLY A 1 21 ? -0.320 -1.974 -7.262 1.00 0.00 18 GLY A C 6
ATOM 8937 O O . GLY A 1 21 ? 0.275 -1.756 -8.317 1.00 0.00 18 GLY A O 6
ATOM 8941 N N . VAL A 1 22 ? -1.401 -1.308 -6.896 1.00 0.00 19 VAL A N 6
ATOM 8942 C CA . VAL A 1 22 ? -2.002 -0.297 -7.756 1.00 0.00 19 VAL A CA 6
ATOM 8943 C C . VAL A 1 22 ? -2.159 1.028 -7.023 1.00 0.00 19 VAL A C 6
ATOM 8944 O O . VAL A 1 22 ? -2.184 1.070 -5.792 1.00 0.00 19 VAL A O 6
ATOM 8957 N N . CYS A 1 23 ? -2.263 2.106 -7.784 1.00 0.00 20 CYS A N 6
ATOM 8958 C CA . CYS A 1 23 ? -2.459 3.426 -7.213 1.00 0.00 20 CYS A CA 6
ATOM 8959 C C . CYS A 1 23 ? -3.908 3.868 -7.383 1.00 0.00 20 CYS A C 6
ATOM 8960 O O . CYS A 1 23 ? -4.355 4.163 -8.492 1.00 0.00 20 CYS A O 6
ATOM 8968 N N . ALA A 1 24 ? -4.640 3.894 -6.282 1.00 0.00 21 ALA A N 6
ATOM 8969 C CA . ALA A 1 24 ? -6.039 4.277 -6.307 1.00 0.00 21 ALA A CA 6
ATOM 8970 C C . ALA A 1 24 ? -6.200 5.735 -5.909 1.00 0.00 21 ALA A C 6
ATOM 8971 O O . ALA A 1 24 ? -5.394 6.272 -5.150 1.00 0.00 21 ALA A O 6
ATOM 8978 N N . LEU A 1 25 ? -7.238 6.371 -6.422 1.00 0.00 22 LEU A N 6
ATOM 8979 C CA . LEU A 1 25 ? -7.493 7.766 -6.111 1.00 0.00 22 LEU A CA 6
ATOM 8980 C C . LEU A 1 25 ? -8.582 7.895 -5.057 1.00 0.00 22 LEU A C 6
ATOM 8981 O O . LEU A 1 25 ? -9.771 7.772 -5.354 1.00 0.00 22 LEU A O 6
ATOM 8997 N N . LEU A 1 26 ? -8.167 8.116 -3.821 1.00 0.00 23 LEU A N 6
ATOM 8998 C CA . LEU A 1 26 ? -9.101 8.372 -2.741 1.00 0.00 23 LEU A CA 6
ATOM 8999 C C . LEU A 1 26 ? -9.178 9.880 -2.543 1.00 0.00 23 LEU A C 6
ATOM 9000 O O . LEU A 1 26 ? -8.449 10.458 -1.738 1.00 0.00 23 LEU A O 6
ATOM 9016 N N . GLY A 1 27 ? -10.034 10.518 -3.328 1.00 0.00 24 GLY A N 6
ATOM 9017 C CA . GLY A 1 27 ? -10.021 11.962 -3.410 1.00 0.00 24 GLY A CA 6
ATOM 9018 C C . GLY A 1 27 ? -8.854 12.429 -4.257 1.00 0.00 24 GLY A C 6
ATOM 9019 O O . GLY A 1 27 ? -8.783 12.113 -5.447 1.00 0.00 24 GLY A O 6
ATOM 9023 N N . ASP A 1 28 ? -7.935 13.164 -3.650 1.00 0.00 25 ASP A N 6
ATOM 9024 C CA . ASP A 1 28 ? -6.689 13.529 -4.317 1.00 0.00 25 ASP A CA 6
ATOM 9025 C C . ASP A 1 28 ? -5.536 12.740 -3.723 1.00 0.00 25 ASP A C 6
ATOM 9026 O O . ASP A 1 28 ? -4.381 12.888 -4.130 1.00 0.00 25 ASP A O 6
ATOM 9035 N N . GLU A 1 29 ? -5.865 11.891 -2.761 1.00 0.00 26 GLU A N 6
ATOM 9036 C CA . GLU A 1 29 ? -4.878 11.061 -2.098 1.00 0.00 26 GLU A CA 6
ATOM 9037 C C . GLU A 1 29 ? -4.644 9.788 -2.899 1.00 0.00 26 GLU A C 6
ATOM 9038 O O . GLU A 1 29 ? -5.541 8.952 -3.029 1.00 0.00 26 GLU A O 6
ATOM 9050 N N . GLN A 1 30 ? -3.452 9.651 -3.457 1.00 0.00 27 GLN A N 6
ATOM 9051 C CA . GLN A 1 30 ? -3.095 8.435 -4.164 1.00 0.00 27 GLN A CA 6
ATOM 9052 C C . GLN A 1 30 ? -2.721 7.351 -3.166 1.00 0.00 27 GLN A C 6
ATOM 9053 O O . GLN A 1 30 ? -1.688 7.428 -2.497 1.00 0.00 27 GLN A O 6
ATOM 9067 N N . VAL A 1 31 ? -3.580 6.356 -3.059 1.00 0.00 28 VAL A N 6
ATOM 9068 C CA . VAL A 1 31 ? -3.387 5.276 -2.111 1.00 0.00 28 VAL A CA 6
ATOM 9069 C C . VAL A 1 31 ? -2.855 4.040 -2.823 1.00 0.00 28 VAL A C 6
ATOM 9070 O O . VAL A 1 31 ? -3.403 3.619 -3.841 1.00 0.00 28 VAL A O 6
ATOM 9083 N N . ALA A 1 32 ? -1.783 3.476 -2.296 1.00 0.00 29 ALA A N 6
ATOM 9084 C CA . ALA A 1 32 ? -1.171 2.303 -2.893 1.00 0.00 29 ALA A CA 6
ATOM 9085 C C . ALA A 1 32 ? -1.770 1.037 -2.304 1.00 0.00 29 ALA A C 6
ATOM 9086 O O . ALA A 1 32 ? -1.509 0.693 -1.149 1.00 0.00 29 ALA A O 6
ATOM 9093 N N . ILE A 1 33 ? -2.588 0.362 -3.093 1.00 0.00 30 ILE A N 6
ATOM 9094 C CA . ILE A 1 33 ? -3.214 -0.876 -2.666 1.00 0.00 30 ILE A CA 6
ATOM 9095 C C . ILE A 1 33 ? -2.359 -2.054 -3.099 1.00 0.00 30 ILE A C 6
ATOM 9096 O O . ILE A 1 33 ? -2.208 -2.314 -4.294 1.00 0.00 30 ILE A O 6
ATOM 9112 N N . PHE A 1 34 ? -1.792 -2.751 -2.133 1.00 0.00 31 PHE A N 6
ATOM 9113 C CA . PHE A 1 34 ? -0.940 -3.887 -2.419 1.00 0.00 31 PHE A CA 6
ATOM 9114 C C . PHE A 1 34 ? -1.638 -5.186 -2.065 1.00 0.00 31 PHE A C 6
ATOM 9115 O O . PHE A 1 34 ? -2.066 -5.378 -0.924 1.00 0.00 31 PHE A O 6
ATOM 9132 N N . ARG A 1 35 ? -1.767 -6.069 -3.042 1.00 0.00 32 ARG A N 6
ATOM 9133 C CA . ARG A 1 35 ? -2.161 -7.435 -2.756 1.00 0.00 32 ARG A CA 6
ATOM 9134 C C . ARG A 1 35 ? -0.937 -8.319 -2.919 1.00 0.00 32 ARG A C 6
ATOM 9135 O O . ARG A 1 35 ? -0.549 -8.656 -4.032 1.00 0.00 32 ARG A O 6
ATOM 9156 N N . PRO A 1 36 ? -0.295 -8.681 -1.803 1.00 0.00 33 PRO A N 6
ATOM 9157 C CA . PRO A 1 36 ? 0.920 -9.480 -1.818 1.00 0.00 33 PRO A CA 6
ATOM 9158 C C . PRO A 1 36 ? 0.655 -10.979 -1.700 1.00 0.00 33 PRO A C 6
ATOM 9159 O O . PRO A 1 36 ? 1.456 -11.797 -2.146 1.00 0.00 33 PRO A O 6
ATOM 9170 N N . TYR A 1 37 ? -0.474 -11.332 -1.108 1.00 0.00 34 TYR A N 6
ATOM 9171 C CA . TYR A 1 37 ? -0.817 -12.729 -0.906 1.00 0.00 34 TYR A CA 6
ATOM 9172 C C . TYR A 1 37 ? -1.774 -13.196 -1.991 1.00 0.00 34 TYR A C 6
ATOM 9173 O O . TYR A 1 37 ? -2.352 -12.383 -2.714 1.00 0.00 34 TYR A O 6
ATOM 9191 N N . HIS A 1 38 ? -1.945 -14.505 -2.096 1.00 0.00 35 HIS A N 6
ATOM 9192 C CA . HIS A 1 38 ? -2.930 -15.077 -3.005 1.00 0.00 35 HIS A CA 6
ATOM 9193 C C . HIS A 1 38 ? -4.295 -15.074 -2.336 1.00 0.00 35 HIS A C 6
ATOM 9194 O O . HIS A 1 38 ? -5.319 -15.336 -2.966 1.00 0.00 35 HIS A O 6
ATOM 9209 N N . SER A 1 39 ? -4.289 -14.765 -1.049 1.00 0.00 36 SER A N 6
ATOM 9210 C CA . SER A 1 39 ? -5.500 -14.702 -0.254 1.00 0.00 36 SER A CA 6
ATOM 9211 C C . SER A 1 39 ? -6.238 -13.382 -0.487 1.00 0.00 36 SER A C 6
ATOM 9212 O O . SER A 1 39 ? -5.921 -12.630 -1.412 1.00 0.00 36 SER A O 6
ATOM 9220 N N . ASP A 1 40 ? -7.207 -13.106 0.374 1.00 0.00 37 ASP A N 6
ATOM 9221 C CA . ASP A 1 40 ? -8.010 -11.888 0.300 1.00 0.00 37 ASP A CA 6
ATOM 9222 C C . ASP A 1 40 ? -7.450 -10.820 1.234 1.00 0.00 37 ASP A C 6
ATOM 9223 O O . ASP A 1 40 ? -8.184 -9.983 1.759 1.00 0.00 37 ASP A O 6
ATOM 9232 N N . GLN A 1 41 ? -6.140 -10.842 1.422 1.00 0.00 38 GLN A N 6
ATOM 9233 C CA . GLN A 1 41 ? -5.483 -9.909 2.324 1.00 0.00 38 GLN A CA 6
ATOM 9234 C C . GLN A 1 41 ? -4.749 -8.828 1.538 1.00 0.00 38 GLN A C 6
ATOM 9235 O O . GLN A 1 41 ? -3.809 -9.117 0.790 1.00 0.00 38 GLN A O 6
ATOM 9249 N N . VAL A 1 42 ? -5.194 -7.590 1.700 1.00 0.00 39 VAL A N 6
ATOM 9250 C CA . VAL A 1 42 ? -4.598 -6.453 1.011 1.00 0.00 39 VAL A CA 6
ATOM 9251 C C . VAL A 1 42 ? -4.238 -5.361 2.008 1.00 0.00 39 VAL A C 6
ATOM 9252 O O . VAL A 1 42 ? -4.839 -5.264 3.078 1.00 0.00 39 VAL A O 6
ATOM 9265 N N . PHE A 1 43 ? -3.254 -4.548 1.659 1.00 0.00 40 PHE A N 6
ATOM 9266 C CA . PHE A 1 43 ? -2.835 -3.447 2.511 1.00 0.00 40 PHE A CA 6
ATOM 9267 C C . PHE A 1 43 ? -2.729 -2.169 1.694 1.00 0.00 40 PHE A C 6
ATOM 9268 O O . PHE A 1 43 ? -2.460 -2.218 0.492 1.00 0.00 40 PHE A O 6
ATOM 9285 N N . ALA A 1 44 ? -2.945 -1.029 2.336 1.00 0.00 41 ALA A N 6
ATOM 9286 C CA . ALA A 1 44 ? -2.943 0.247 1.638 1.00 0.00 41 ALA A CA 6
ATOM 9287 C C . ALA A 1 44 ? -2.120 1.291 2.383 1.00 0.00 41 ALA A C 6
ATOM 9288 O O . ALA A 1 44 ? -2.308 1.515 3.582 1.00 0.00 41 ALA A O 6
ATOM 9295 N N . ILE A 1 45 ? -1.204 1.922 1.666 1.00 0.00 42 ILE A N 6
ATOM 9296 C CA . ILE A 1 45 ? -0.372 2.978 2.229 1.00 0.00 42 ILE A CA 6
ATOM 9297 C C . ILE A 1 45 ? -0.313 4.165 1.274 1.00 0.00 42 ILE A C 6
ATOM 9298 O O . ILE A 1 45 ? -0.980 4.168 0.239 1.00 0.00 42 ILE A O 6
ATOM 9314 N N . SER A 1 46 ? 0.471 5.173 1.629 1.00 0.00 43 SER A N 6
ATOM 9315 C CA . SER A 1 46 ? 0.675 6.320 0.759 1.00 0.00 43 SER A CA 6
ATOM 9316 C C . SER A 1 46 ? 1.403 5.882 -0.512 1.00 0.00 43 SER A C 6
ATOM 9317 O O . SER A 1 46 ? 2.489 5.313 -0.441 1.00 0.00 43 SER A O 6
ATOM 9325 N N . ASN A 1 47 ? 0.793 6.123 -1.668 1.00 0.00 44 ASN A N 6
ATOM 9326 C CA . ASN A 1 47 ? 1.385 5.712 -2.938 1.00 0.00 44 ASN A CA 6
ATOM 9327 C C . ASN A 1 47 ? 2.534 6.632 -3.321 1.00 0.00 44 ASN A C 6
ATOM 9328 O O . ASN A 1 47 ? 3.497 6.208 -3.959 1.00 0.00 44 ASN A O 6
ATOM 9339 N N . ILE A 1 48 ? 2.422 7.891 -2.928 1.00 0.00 45 ILE A N 6
ATOM 9340 C CA . ILE A 1 48 ? 3.452 8.871 -3.227 1.00 0.00 45 ILE A CA 6
ATOM 9341 C C . ILE A 1 48 ? 4.205 9.252 -1.961 1.00 0.00 45 ILE A C 6
ATOM 9342 O O . ILE A 1 48 ? 3.598 9.601 -0.947 1.00 0.00 45 ILE A O 6
ATOM 9358 N N . ASP A 1 49 ? 5.523 9.160 -2.020 1.00 0.00 46 ASP A N 6
ATOM 9359 C CA . ASP A 1 49 ? 6.367 9.612 -0.926 1.00 0.00 46 ASP A CA 6
ATOM 9360 C C . ASP A 1 49 ? 6.481 11.135 -0.975 1.00 0.00 46 ASP A C 6
ATOM 9361 O O . ASP A 1 49 ? 6.872 11.706 -1.992 1.00 0.00 46 ASP A O 6
ATOM 9370 N N . PRO A 1 50 ? 6.097 11.815 0.114 1.00 0.00 47 PRO A N 6
ATOM 9371 C CA . PRO A 1 50 ? 6.051 13.270 0.168 1.00 0.00 47 PRO A CA 6
ATOM 9372 C C . PRO A 1 50 ? 7.377 13.906 0.576 1.00 0.00 47 PRO A C 6
ATOM 9373 O O . PRO A 1 50 ? 7.526 15.128 0.530 1.00 0.00 47 PRO A O 6
ATOM 9384 N N . PHE A 1 51 ? 8.342 13.087 0.967 1.00 0.00 48 PHE A N 6
ATOM 9385 C CA . PHE A 1 51 ? 9.614 13.603 1.449 1.00 0.00 48 PHE A CA 6
ATOM 9386 C C . PHE A 1 51 ? 10.591 13.752 0.294 1.00 0.00 48 PHE A C 6
ATOM 9387 O O . PHE A 1 51 ? 11.102 14.841 0.030 1.00 0.00 48 PHE A O 6
ATOM 9404 N N . PHE A 1 52 ? 10.822 12.658 -0.409 1.00 0.00 49 PHE A N 6
ATOM 9405 C CA . PHE A 1 52 ? 11.759 12.647 -1.519 1.00 0.00 49 PHE A CA 6
ATOM 9406 C C . PHE A 1 52 ? 11.006 12.867 -2.830 1.00 0.00 49 PHE A C 6
ATOM 9407 O O . PHE A 1 52 ? 11.604 13.110 -3.881 1.00 0.00 49 PHE A O 6
ATOM 9424 N N . GLU A 1 53 ? 9.680 12.799 -2.731 1.00 0.00 50 GLU A N 6
ATOM 9425 C CA . GLU A 1 53 ? 8.781 12.964 -3.866 1.00 0.00 50 GLU A CA 6
ATOM 9426 C C . GLU A 1 53 ? 8.951 11.837 -4.877 1.00 0.00 50 GLU A C 6
ATOM 9427 O O . GLU A 1 53 ? 9.371 12.048 -6.019 1.00 0.00 50 GLU A O 6
ATOM 9439 N N . SER A 1 54 ? 8.623 10.636 -4.433 1.00 0.00 51 SER A N 6
ATOM 9440 C CA . SER A 1 54 ? 8.609 9.468 -5.291 1.00 0.00 51 SER A CA 6
ATOM 9441 C C . SER A 1 54 ? 7.165 9.146 -5.661 1.00 0.00 51 SER A C 6
ATOM 9442 O O . SER A 1 54 ? 6.346 8.848 -4.791 1.00 0.00 51 SER A O 6
ATOM 9450 N N . SER A 1 55 ? 6.859 9.218 -6.951 1.00 0.00 52 SER A N 6
ATOM 9451 C CA . SER A 1 55 ? 5.476 9.192 -7.416 1.00 0.00 52 SER A CA 6
ATOM 9452 C C . SER A 1 55 ? 4.773 7.867 -7.142 1.00 0.00 52 SER A C 6
ATOM 9453 O O . SER A 1 55 ? 3.609 7.849 -6.755 1.00 0.00 52 SER A O 6
ATOM 9461 N N . VAL A 1 56 ? 5.456 6.764 -7.363 1.00 0.00 53 VAL A N 6
ATOM 9462 C CA . VAL A 1 56 ? 4.827 5.462 -7.175 1.00 0.00 53 VAL A CA 6
ATOM 9463 C C . VAL A 1 56 ? 5.647 4.528 -6.288 1.00 0.00 53 VAL A C 6
ATOM 9464 O O . VAL A 1 56 ? 6.817 4.254 -6.559 1.00 0.00 53 VAL A O 6
ATOM 9477 N N . LEU A 1 57 ? 5.018 4.045 -5.225 1.00 0.00 54 LEU A N 6
ATOM 9478 C CA . LEU A 1 57 ? 5.558 2.941 -4.443 1.00 0.00 54 LEU A CA 6
ATOM 9479 C C . LEU A 1 57 ? 5.004 1.614 -4.957 1.00 0.00 54 LEU A C 6
ATOM 9480 O O . LEU A 1 57 ? 5.613 0.561 -4.789 1.00 0.00 54 LEU A O 6
ATOM 9496 N N . SER A 1 58 ? 3.838 1.696 -5.596 1.00 0.00 55 SER A N 6
ATOM 9497 C CA . SER A 1 58 ? 3.110 0.521 -6.073 1.00 0.00 55 SER A CA 6
ATOM 9498 C C . SER A 1 58 ? 3.887 -0.242 -7.145 1.00 0.00 55 SER A C 6
ATOM 9499 O O . SER A 1 58 ? 3.745 -1.455 -7.288 1.00 0.00 55 SER A O 6
ATOM 9507 N N . ARG A 1 59 ? 4.722 0.478 -7.879 1.00 0.00 56 ARG A N 6
ATOM 9508 C CA . ARG A 1 59 ? 5.512 -0.106 -8.957 1.00 0.00 56 ARG A CA 6
ATOM 9509 C C . ARG A 1 59 ? 6.827 -0.670 -8.423 1.00 0.00 56 ARG A C 6
ATOM 9510 O O . ARG A 1 59 ? 7.874 -0.538 -9.057 1.00 0.00 56 ARG A O 6
ATOM 9531 N N . GLY A 1 60 ? 6.765 -1.320 -7.271 1.00 0.00 57 GLY A N 6
ATOM 9532 C CA . GLY A 1 60 ? 7.968 -1.802 -6.627 1.00 0.00 57 GLY A CA 6
ATOM 9533 C C . GLY A 1 60 ? 7.819 -3.223 -6.131 1.00 0.00 57 GLY A C 6
ATOM 9534 O O . GLY A 1 60 ? 6.709 -3.751 -6.054 1.00 0.00 57 GLY A O 6
ATOM 9538 N N . LEU A 1 61 ? 8.944 -3.848 -5.820 1.00 0.00 58 LEU A N 6
ATOM 9539 C CA . LEU A 1 61 ? 8.973 -5.266 -5.487 1.00 0.00 58 LEU A CA 6
ATOM 9540 C C . LEU A 1 61 ? 8.581 -5.498 -4.033 1.00 0.00 58 LEU A C 6
ATOM 9541 O O . LEU A 1 61 ? 8.937 -4.717 -3.153 1.00 0.00 58 LEU A O 6
ATOM 9557 N N . ILE A 1 62 ? 7.856 -6.579 -3.792 1.00 0.00 59 ILE A N 6
ATOM 9558 C CA . ILE A 1 62 ? 7.435 -6.937 -2.447 1.00 0.00 59 ILE A CA 6
ATOM 9559 C C . ILE A 1 62 ? 8.236 -8.140 -1.963 1.00 0.00 59 ILE A C 6
ATOM 9560 O O . ILE A 1 62 ? 8.009 -9.268 -2.402 1.00 0.00 59 ILE A O 6
ATOM 9576 N N . ALA A 1 63 ? 9.181 -7.893 -1.070 1.00 0.00 60 ALA A N 6
ATOM 9577 C CA . ALA A 1 63 ? 10.083 -8.937 -0.609 1.00 0.00 60 ALA A CA 6
ATOM 9578 C C . ALA A 1 63 ? 9.847 -9.263 0.859 1.00 0.00 60 ALA A C 6
ATOM 9579 O O . ALA A 1 63 ? 9.447 -8.399 1.643 1.00 0.00 60 ALA A O 6
ATOM 9586 N N . GLU A 1 64 ? 10.101 -10.512 1.222 1.00 0.00 61 GLU A N 6
ATOM 9587 C CA . GLU A 1 64 ? 9.928 -10.963 2.595 1.00 0.00 61 GLU A CA 6
ATOM 9588 C C . GLU A 1 64 ? 11.057 -10.446 3.479 1.00 0.00 61 GLU A C 6
ATOM 9589 O O . GLU A 1 64 ? 12.212 -10.372 3.057 1.00 0.00 61 GLU A O 6
ATOM 9601 N N . HIS A 1 65 ? 10.709 -10.076 4.697 1.00 0.00 62 HIS A N 6
ATOM 9602 C CA . HIS A 1 65 ? 11.691 -9.723 5.702 1.00 0.00 62 HIS A CA 6
ATOM 9603 C C . HIS A 1 65 ? 11.409 -10.494 6.986 1.00 0.00 62 HIS A C 6
ATOM 9604 O O . HIS A 1 65 ? 10.789 -9.971 7.905 1.00 0.00 62 HIS A O 6
ATOM 9619 N N . GLN A 1 66 ? 11.802 -11.765 6.996 1.00 0.00 63 GLN A N 6
ATOM 9620 C CA . GLN A 1 66 ? 11.722 -12.613 8.190 1.00 0.00 63 GLN A CA 6
ATOM 9621 C C . GLN A 1 66 ? 10.293 -12.760 8.713 1.00 0.00 63 GLN A C 6
ATOM 9622 O O . GLN A 1 66 ? 10.082 -13.164 9.858 1.00 0.00 63 GLN A O 6
ATOM 9636 N N . GLY A 1 67 ? 9.316 -12.466 7.872 1.00 0.00 64 GLY A N 6
ATOM 9637 C CA . GLY A 1 67 ? 7.935 -12.584 8.286 1.00 0.00 64 GLY A CA 6
ATOM 9638 C C . GLY A 1 67 ? 7.065 -11.502 7.691 1.00 0.00 64 GLY A C 6
ATOM 9639 O O . GLY A 1 67 ? 5.954 -11.772 7.231 1.00 0.00 64 GLY A O 6
ATOM 9643 N N . GLU A 1 68 ? 7.567 -10.275 7.687 1.00 0.00 65 GLU A N 6
ATOM 9644 C CA . GLU A 1 68 ? 6.803 -9.157 7.145 1.00 0.00 65 GLU A CA 6
ATOM 9645 C C . GLU A 1 68 ? 7.073 -9.019 5.658 1.00 0.00 65 GLU A C 6
ATOM 9646 O O . GLU A 1 68 ? 8.092 -9.496 5.157 1.00 0.00 65 GLU A O 6
ATOM 9658 N N . LEU A 1 69 ? 6.164 -8.371 4.958 1.00 0.00 66 LEU A N 6
ATOM 9659 C CA . LEU A 1 69 ? 6.352 -8.097 3.546 1.00 0.00 66 LEU A CA 6
ATOM 9660 C C . LEU A 1 69 ? 6.667 -6.622 3.335 1.00 0.00 66 LEU A C 6
ATOM 9661 O O . LEU A 1 69 ? 5.865 -5.745 3.664 1.00 0.00 66 LEU A O 6
ATOM 9677 N N . TRP A 1 70 ? 7.848 -6.360 2.805 1.00 0.00 67 TRP A N 6
ATOM 9678 C CA . TRP A 1 70 ? 8.311 -4.999 2.594 1.00 0.00 67 TRP A CA 6
ATOM 9679 C C . TRP A 1 70 ? 8.375 -4.685 1.108 1.00 0.00 67 TRP A C 6
ATOM 9680 O O . TRP A 1 70 ? 8.897 -5.477 0.322 1.00 0.00 67 TRP A O 6
ATOM 9701 N N . VAL A 1 71 ? 7.851 -3.532 0.730 1.00 0.00 68 VAL A N 6
ATOM 9702 C CA . VAL A 1 71 ? 7.876 -3.109 -0.657 1.00 0.00 68 VAL A CA 6
ATOM 9703 C C . VAL A 1 71 ? 9.055 -2.173 -0.901 1.00 0.00 68 VAL A C 6
ATOM 9704 O O . VAL A 1 71 ? 9.264 -1.205 -0.164 1.00 0.00 68 VAL A O 6
ATOM 9717 N N . ALA A 1 72 ? 9.847 -2.492 -1.911 1.00 0.00 69 ALA A N 6
ATOM 9718 C CA . ALA A 1 72 ? 11.009 -1.695 -2.258 1.00 0.00 69 ALA A CA 6
ATOM 9719 C C . ALA A 1 72 ? 10.802 -1.008 -3.598 1.00 0.00 69 ALA A C 6
ATOM 9720 O O . ALA A 1 72 ? 10.651 -1.667 -4.630 1.00 0.00 69 ALA A O 6
ATOM 9727 N N . SER A 1 73 ? 10.784 0.314 -3.577 1.00 0.00 70 SER A N 6
ATOM 9728 C CA . SER A 1 73 ? 10.597 1.092 -4.788 1.00 0.00 70 SER A CA 6
ATOM 9729 C C . SER A 1 73 ? 11.911 1.201 -5.561 1.00 0.00 70 SER A C 6
ATOM 9730 O O . SER A 1 73 ? 12.915 1.673 -5.030 1.00 0.00 70 SER A O 6
ATOM 9738 N N . PRO A 1 74 ? 11.920 0.768 -6.833 1.00 0.00 71 PRO A N 6
ATOM 9739 C CA . PRO A 1 74 ? 13.128 0.780 -7.669 1.00 0.00 71 PRO A CA 6
ATOM 9740 C C . PRO A 1 74 ? 13.522 2.191 -8.103 1.00 0.00 71 PRO A C 6
ATOM 9741 O O . PRO A 1 74 ? 14.508 2.382 -8.813 1.00 0.00 71 PRO A O 6
ATOM 9752 N N . LEU A 1 75 ? 12.740 3.174 -7.674 1.00 0.00 72 LEU A N 6
ATOM 9753 C CA . LEU A 1 75 ? 13.001 4.566 -8.004 1.00 0.00 72 LEU A CA 6
ATOM 9754 C C . LEU A 1 75 ? 14.305 5.031 -7.365 1.00 0.00 72 LEU A C 6
ATOM 9755 O O . LEU A 1 75 ? 15.252 5.403 -8.060 1.00 0.00 72 LEU A O 6
ATOM 9771 N N . LYS A 1 76 ? 14.355 4.994 -6.042 1.00 0.00 73 LYS A N 6
ATOM 9772 C CA . LYS A 1 76 ? 15.545 5.410 -5.314 1.00 0.00 73 LYS A CA 6
ATOM 9773 C C . LYS A 1 76 ? 15.909 4.362 -4.269 1.00 0.00 73 LYS A C 6
ATOM 9774 O O . LYS A 1 76 ? 16.739 4.601 -3.395 1.00 0.00 73 LYS A O 6
ATOM 9793 N N . LYS A 1 77 ? 15.273 3.202 -4.391 1.00 0.00 74 LYS A N 6
ATOM 9794 C CA . LYS A 1 77 ? 15.462 2.086 -3.467 1.00 0.00 74 LYS A CA 6
ATOM 9795 C C . LYS A 1 77 ? 15.032 2.467 -2.051 1.00 0.00 74 LYS A C 6
ATOM 9796 O O . LYS A 1 77 ? 15.857 2.585 -1.142 1.00 0.00 74 LYS A O 6
ATOM 9815 N N . GLN A 1 78 ? 13.737 2.679 -1.875 1.00 0.00 75 GLN A N 6
ATOM 9816 C CA . GLN A 1 78 ? 13.176 2.917 -0.554 1.00 0.00 75 GLN A CA 6
ATOM 9817 C C . GLN A 1 78 ? 12.334 1.724 -0.141 1.00 0.00 75 GLN A C 6
ATOM 9818 O O . GLN A 1 78 ? 11.716 1.076 -0.987 1.00 0.00 75 GLN A O 6
ATOM 9832 N N . ARG A 1 79 ? 12.303 1.438 1.150 1.00 0.00 76 ARG A N 6
ATOM 9833 C CA . ARG A 1 79 ? 11.670 0.225 1.633 1.00 0.00 76 ARG A CA 6
ATOM 9834 C C . ARG A 1 79 ? 10.606 0.539 2.677 1.00 0.00 76 ARG A C 6
ATOM 9835 O O . ARG A 1 79 ? 10.900 1.086 3.744 1.00 0.00 76 ARG A O 6
ATOM 9856 N N . PHE A 1 80 ? 9.372 0.186 2.356 1.00 0.00 77 PHE A N 6
ATOM 9857 C CA . PHE A 1 80 ? 8.242 0.446 3.233 1.00 0.00 77 PHE A CA 6
ATOM 9858 C C . PHE A 1 80 ? 7.574 -0.860 3.641 1.00 0.00 77 PHE A C 6
ATOM 9859 O O . PHE A 1 80 ? 7.465 -1.791 2.842 1.00 0.00 77 PHE A O 6
ATOM 9876 N N . ARG A 1 81 ? 7.134 -0.928 4.886 1.00 0.00 78 ARG A N 6
ATOM 9877 C CA . ARG A 1 81 ? 6.410 -2.085 5.378 1.00 0.00 78 ARG A CA 6
ATOM 9878 C C . ARG A 1 81 ? 4.922 -1.868 5.125 1.00 0.00 78 ARG A C 6
ATOM 9879 O O . ARG A 1 81 ? 4.238 -1.222 5.916 1.00 0.00 78 ARG A O 6
ATOM 9900 N N . LEU A 1 82 ? 4.435 -2.398 4.006 1.00 0.00 79 LEU A N 6
ATOM 9901 C CA . LEU A 1 82 ? 3.090 -2.092 3.515 1.00 0.00 79 LEU A CA 6
ATOM 9902 C C . LEU A 1 82 ? 1.989 -2.537 4.475 1.00 0.00 79 LEU A C 6
ATOM 9903 O O . LEU A 1 82 ? 0.855 -2.065 4.386 1.00 0.00 79 LEU A O 6
ATOM 9919 N N . SER A 1 83 ? 2.327 -3.426 5.397 1.00 0.00 80 SER A N 6
ATOM 9920 C CA . SER A 1 83 ? 1.359 -3.944 6.349 1.00 0.00 80 SER A CA 6
ATOM 9921 C C . SER A 1 83 ? 0.817 -2.826 7.245 1.00 0.00 80 SER A C 6
ATOM 9922 O O . SER A 1 83 ? -0.393 -2.602 7.306 1.00 0.00 80 SER A O 6
ATOM 9930 N N . ASP A 1 84 ? 1.712 -2.110 7.915 1.00 0.00 81 ASP A N 6
ATOM 9931 C CA . ASP A 1 84 ? 1.306 -1.057 8.845 1.00 0.00 81 ASP A CA 6
ATOM 9932 C C . ASP A 1 84 ? 1.650 0.327 8.306 1.00 0.00 81 ASP A C 6
ATOM 9933 O O . ASP A 1 84 ? 1.180 1.337 8.829 1.00 0.00 81 ASP A O 6
ATOM 9942 N N . GLY A 1 85 ? 2.466 0.376 7.265 1.00 0.00 82 GLY A N 6
ATOM 9943 C CA . GLY A 1 85 ? 2.776 1.642 6.626 1.00 0.00 82 GLY A CA 6
ATOM 9944 C C . GLY A 1 85 ? 4.049 2.269 7.154 1.00 0.00 82 GLY A C 6
ATOM 9945 O O . GLY A 1 85 ? 4.312 3.448 6.913 1.00 0.00 82 GLY A O 6
ATOM 9949 N N . LEU A 1 86 ? 4.838 1.487 7.872 1.00 0.00 83 LEU A N 6
ATOM 9950 C CA . LEU A 1 86 ? 6.087 1.980 8.431 1.00 0.00 83 LEU A CA 6
ATOM 9951 C C . LEU A 1 86 ? 7.165 2.055 7.357 1.00 0.00 83 LEU A C 6
ATOM 9952 O O . LEU A 1 86 ? 7.208 1.226 6.450 1.00 0.00 83 LEU A O 6
ATOM 9968 N N . CYS A 1 87 ? 8.028 3.050 7.459 1.00 0.00 84 CYS A N 6
ATOM 9969 C CA . CYS A 1 87 ? 9.196 3.127 6.603 1.00 0.00 84 CYS A CA 6
ATOM 9970 C C . CYS A 1 87 ? 10.394 2.623 7.391 1.00 0.00 84 CYS A C 6
ATOM 9971 O O . CYS A 1 87 ? 10.461 2.822 8.602 1.00 0.00 84 CYS A O 6
ATOM 9979 N N . MET A 1 88 ? 11.322 1.960 6.719 1.00 0.00 85 MET A N 6
ATOM 9980 C CA . MET A 1 88 ? 12.441 1.322 7.406 1.00 0.00 85 MET A CA 6
ATOM 9981 C C . MET A 1 88 ? 13.298 2.336 8.169 1.00 0.00 85 MET A C 6
ATOM 9982 O O . MET A 1 88 ? 13.395 2.272 9.395 1.00 0.00 85 MET A O 6
ATOM 9996 N N . GLU A 1 89 ? 13.908 3.271 7.451 1.00 0.00 86 GLU A N 6
ATOM 9997 C CA . GLU A 1 89 ? 14.832 4.223 8.067 1.00 0.00 86 GLU A CA 6
ATOM 9998 C C . GLU A 1 89 ? 14.131 5.515 8.492 1.00 0.00 86 GLU A C 6
ATOM 9999 O O . GLU A 1 89 ? 14.692 6.318 9.236 1.00 0.00 86 GLU A O 6
ATOM 10011 N N . ASP A 1 90 ? 12.905 5.706 8.028 1.00 0.00 87 ASP A N 6
ATOM 10012 C CA . ASP A 1 90 ? 12.102 6.868 8.416 1.00 0.00 87 ASP A CA 6
ATOM 10013 C C . ASP A 1 90 ? 11.135 6.478 9.531 1.00 0.00 87 ASP A C 6
ATOM 10014 O O . ASP A 1 90 ? 10.219 7.222 9.864 1.00 0.00 87 ASP A O 6
ATOM 10023 N N . GLU A 1 91 ? 11.357 5.277 10.073 1.00 0.00 88 GLU A N 6
ATOM 10024 C CA . GLU A 1 91 ? 10.529 4.665 11.129 1.00 0.00 88 GLU A CA 6
ATOM 10025 C C . GLU A 1 91 ? 9.950 5.674 12.131 1.00 0.00 88 GLU A C 6
ATOM 10026 O O . GLU A 1 91 ? 8.804 5.533 12.567 1.00 0.00 88 GLU A O 6
ATOM 10038 N N . GLN A 1 92 ? 10.729 6.687 12.487 1.00 0.00 89 GLN A N 6
ATOM 10039 C CA . GLN A 1 92 ? 10.306 7.691 13.461 1.00 0.00 89 GLN A CA 6
ATOM 10040 C C . GLN A 1 92 ? 9.035 8.437 13.029 1.00 0.00 89 GLN A C 6
ATOM 10041 O O . GLN A 1 92 ? 8.324 8.984 13.872 1.00 0.00 89 GLN A O 6
ATOM 10055 N N . PHE A 1 93 ? 8.748 8.468 11.733 1.00 0.00 90 PHE A N 6
ATOM 10056 C CA . PHE A 1 93 ? 7.544 9.132 11.244 1.00 0.00 90 PHE A CA 6
ATOM 10057 C C . PHE A 1 93 ? 6.787 8.237 10.260 1.00 0.00 90 PHE A C 6
ATOM 10058 O O . PHE A 1 93 ? 5.668 7.810 10.546 1.00 0.00 90 PHE A O 6
ATOM 10075 N N . SER A 1 94 ? 7.406 7.959 9.109 1.00 0.00 91 SER A N 6
ATOM 10076 C CA . SER A 1 94 ? 6.829 7.078 8.088 1.00 0.00 91 SER A CA 6
ATOM 10077 C C . SER A 1 94 ? 5.608 7.704 7.402 1.00 0.00 91 SER A C 6
ATOM 10078 O O . SER A 1 94 ? 5.201 8.822 7.718 1.00 0.00 91 SER A O 6
ATOM 10086 N N . VAL A 1 95 ? 5.026 6.968 6.459 1.00 0.00 92 VAL A N 6
ATOM 10087 C CA . VAL A 1 95 ? 3.928 7.485 5.651 1.00 0.00 92 VAL A CA 6
ATOM 10088 C C . VAL A 1 95 ? 2.572 7.171 6.279 1.00 0.00 92 VAL A C 6
ATOM 10089 O O . VAL A 1 95 ? 2.493 6.551 7.341 1.00 0.00 92 VAL A O 6
ATOM 10102 N N . LYS A 1 96 ? 1.511 7.589 5.603 1.00 0.00 93 LYS A N 6
ATOM 10103 C CA . LYS A 1 96 ? 0.158 7.447 6.121 1.00 0.00 93 LYS A CA 6
ATOM 10104 C C . LYS A 1 96 ? -0.453 6.116 5.688 1.00 0.00 93 LYS A C 6
ATOM 10105 O O . LYS A 1 96 ? -0.497 5.798 4.495 1.00 0.00 93 LYS A O 6
ATOM 10124 N N . HIS A 1 97 ? -0.905 5.338 6.663 1.00 0.00 94 HIS A N 6
ATOM 10125 C CA . HIS A 1 97 ? -1.540 4.052 6.397 1.00 0.00 94 HIS A CA 6
ATOM 10126 C C . HIS A 1 97 ? -3.041 4.229 6.225 1.00 0.00 94 HIS A C 6
ATOM 10127 O O . HIS A 1 97 ? -3.680 4.957 6.983 1.00 0.00 94 HIS A O 6
ATOM 10142 N N . TYR A 1 98 ? -3.597 3.563 5.229 1.00 0.00 95 TYR A N 6
ATOM 10143 C CA . TYR A 1 98 ? -5.031 3.572 5.022 1.00 0.00 95 TYR A CA 6
ATOM 10144 C C . TYR A 1 98 ? -5.587 2.202 5.365 1.00 0.00 95 TYR A C 6
ATOM 10145 O O . TYR A 1 98 ? -5.007 1.178 4.998 1.00 0.00 95 TYR A O 6
ATOM 10163 N N . GLU A 1 99 ? -6.689 2.184 6.084 1.00 0.00 96 GLU A N 6
ATOM 10164 C CA . GLU A 1 99 ? -7.271 0.937 6.550 1.00 0.00 96 GLU A CA 6
ATOM 10165 C C . GLU A 1 99 ? -8.013 0.246 5.417 1.00 0.00 96 GLU A C 6
ATOM 10166 O O . GLU A 1 99 ? -8.948 0.807 4.850 1.00 0.00 96 GLU A O 6
ATOM 10178 N N . ALA A 1 100 ? -7.597 -0.964 5.087 1.00 0.00 97 ALA A N 6
ATOM 10179 C CA . ALA A 1 100 ? -8.164 -1.677 3.955 1.00 0.00 97 ALA A CA 6
ATOM 10180 C C . ALA A 1 100 ? -8.891 -2.938 4.397 1.00 0.00 97 ALA A C 6
ATOM 10181 O O . ALA A 1 100 ? -8.502 -3.586 5.369 1.00 0.00 97 ALA A O 6
ATOM 10188 N N . ARG A 1 101 ? -9.958 -3.268 3.682 1.00 0.00 98 ARG A N 6
ATOM 10189 C CA . ARG A 1 101 ? -10.677 -4.515 3.901 1.00 0.00 98 ARG A CA 6
ATOM 10190 C C . ARG A 1 101 ? -11.307 -4.977 2.595 1.00 0.00 98 ARG A C 6
ATOM 10191 O O . ARG A 1 101 ? -11.544 -4.166 1.695 1.00 0.00 98 ARG A O 6
ATOM 10212 N N . VAL A 1 102 ? -11.570 -6.270 2.489 1.00 0.00 99 VAL A N 6
ATOM 10213 C CA . VAL A 1 102 ? -12.233 -6.812 1.316 1.00 0.00 99 VAL A CA 6
ATOM 10214 C C . VAL A 1 102 ? -13.691 -7.132 1.634 1.00 0.00 99 VAL A C 6
ATOM 10215 O O . VAL A 1 102 ? -14.000 -8.159 2.241 1.00 0.00 99 VAL A O 6
ATOM 10228 N N . LYS A 1 103 ? -14.573 -6.230 1.234 1.00 0.00 100 LYS A N 6
ATOM 10229 C CA . LYS A 1 103 ? -16.000 -6.360 1.501 1.00 0.00 100 LYS A CA 6
ATOM 10230 C C . LYS A 1 103 ? -16.703 -7.025 0.327 1.00 0.00 100 LYS A C 6
ATOM 10231 O O . LYS A 1 103 ? -16.885 -6.402 -0.719 1.00 0.00 100 LYS A O 6
ATOM 10250 N N . ASP A 1 104 ? -17.066 -8.295 0.497 1.00 0.00 101 ASP A N 6
ATOM 10251 C CA . ASP A 1 104 ? -17.799 -9.052 -0.526 1.00 0.00 101 ASP A CA 6
ATOM 10252 C C . ASP A 1 104 ? -16.961 -9.199 -1.802 1.00 0.00 101 ASP A C 6
ATOM 10253 O O . ASP A 1 104 ? -17.443 -9.653 -2.841 1.00 0.00 101 ASP A O 6
ATOM 10262 N N . GLY A 1 105 ? -15.686 -8.845 -1.701 1.00 0.00 102 GLY A N 6
ATOM 10263 C CA . GLY A 1 105 ? -14.806 -8.900 -2.846 1.00 0.00 102 GLY A CA 6
ATOM 10264 C C . GLY A 1 105 ? -14.368 -7.523 -3.303 1.00 0.00 102 GLY A C 6
ATOM 10265 O O . GLY A 1 105 ? -13.552 -7.400 -4.215 1.00 0.00 102 GLY A O 6
ATOM 10269 N N . VAL A 1 106 ? -14.901 -6.484 -2.673 1.00 0.00 103 VAL A N 6
ATOM 10270 C CA . VAL A 1 106 ? -14.563 -5.114 -3.037 1.00 0.00 103 VAL A CA 6
ATOM 10271 C C . VAL A 1 106 ? -13.568 -4.521 -2.039 1.00 0.00 103 VAL A C 6
ATOM 10272 O O . VAL A 1 106 ? -13.768 -4.612 -0.827 1.00 0.00 103 VAL A O 6
ATOM 10285 N N . VAL A 1 107 ? -12.500 -3.925 -2.551 1.00 0.00 104 VAL A N 6
ATOM 10286 C CA . VAL A 1 107 ? -11.488 -3.303 -1.705 1.00 0.00 104 VAL A CA 6
ATOM 10287 C C . VAL A 1 107 ? -11.991 -1.961 -1.184 1.00 0.00 104 VAL A C 6
ATOM 10288 O O . VAL A 1 107 ? -12.274 -1.052 -1.967 1.00 0.00 104 VAL A O 6
ATOM 10301 N N . GLN A 1 108 ? -12.115 -1.840 0.128 1.00 0.00 105 GLN A N 6
ATOM 10302 C CA . GLN A 1 108 ? -12.528 -0.582 0.731 1.00 0.00 105 GLN A CA 6
ATOM 10303 C C . GLN A 1 108 ? -11.404 0.010 1.563 1.00 0.00 105 GLN A C 6
ATOM 10304 O O . GLN A 1 108 ? -10.760 -0.692 2.343 1.00 0.00 105 GLN A O 6
ATOM 10318 N N . LEU A 1 109 ? -11.173 1.302 1.384 1.00 0.00 106 LEU A N 6
ATOM 10319 C CA . LEU A 1 109 ? -10.117 2.004 2.093 1.00 0.00 106 LEU A CA 6
ATOM 10320 C C . LEU A 1 109 ? -10.700 3.096 2.984 1.00 0.00 106 LEU A C 6
ATOM 10321 O O . LEU A 1 109 ? -11.373 4.006 2.501 1.00 0.00 106 LEU A O 6
ATOM 10337 N N . ARG A 1 110 ? -10.452 2.990 4.277 1.00 0.00 107 ARG A N 6
ATOM 10338 C CA . ARG A 1 110 ? -10.829 4.032 5.218 1.00 0.00 107 ARG A CA 6
ATOM 10339 C C . ARG A 1 110 ? -9.684 5.015 5.395 1.00 0.00 107 ARG A C 6
ATOM 10340 O O . ARG A 1 110 ? -8.594 4.651 5.849 1.00 0.00 107 ARG A O 6
ATOM 10361 N N . GLY A 1 111 ? -9.939 6.254 5.013 1.00 0.00 108 GLY A N 6
ATOM 10362 C CA . GLY A 1 111 ? -8.957 7.303 5.150 1.00 0.00 108 GLY A CA 6
ATOM 10363 C C . GLY A 1 111 ? -9.356 8.535 4.372 1.00 0.00 108 GLY A C 6
ATOM 10364 O O . GLY A 1 111 ? -10.434 8.572 3.774 1.00 0.00 108 GLY A O 6
ATOM 10368 N N . GLY A 1 112 ? -8.506 9.549 4.387 1.00 0.00 109 GLY A N 6
ATOM 10369 C CA . GLY A 1 112 ? -8.778 10.753 3.631 1.00 0.00 109 GLY A CA 6
ATOM 10370 C C . GLY A 1 112 ? -8.505 11.996 4.440 1.00 0.00 109 GLY A C 6
ATOM 10371 O O . GLY A 1 112 ? -7.689 12.834 4.056 1.00 0.00 109 GLY A O 6
ATOM 10375 N N . SER A 1 113 ? -9.179 12.111 5.569 1.00 0.00 110 SER A N 6
ATOM 10376 C CA . SER A 1 113 ? -8.969 13.225 6.469 1.00 0.00 110 SER A CA 6
ATOM 10377 C C . SER A 1 113 ? -8.288 12.728 7.740 1.00 0.00 110 SER A C 6
ATOM 10378 O O . SER A 1 113 ? -8.950 12.656 8.794 1.00 0.00 110 SER A O 6
ATOM 10387 N N . MET A 1 4 ? -16.968 6.029 12.973 1.00 0.00 1 MET A N 7
ATOM 10388 C CA . MET A 1 4 ? -17.142 6.544 11.598 1.00 0.00 1 MET A CA 7
ATOM 10389 C C . MET A 1 4 ? -16.420 5.645 10.604 1.00 0.00 1 MET A C 7
ATOM 10390 O O . MET A 1 4 ? -15.261 5.276 10.808 1.00 0.00 1 MET A O 7
ATOM 10403 N N . SER A 1 5 ? -17.103 5.272 9.537 1.00 0.00 2 SER A N 7
ATOM 10404 C CA . SER A 1 5 ? -16.510 4.404 8.544 1.00 0.00 2 SER A CA 7
ATOM 10405 C C . SER A 1 5 ? -16.975 4.750 7.138 1.00 0.00 2 SER A C 7
ATOM 10406 O O . SER A 1 5 ? -17.993 4.244 6.664 1.00 0.00 2 SER A O 7
ATOM 10414 N N . GLN A 1 6 ? -16.245 5.639 6.485 1.00 0.00 3 GLN A N 7
ATOM 10415 C CA . GLN A 1 6 ? -16.477 5.919 5.082 1.00 0.00 3 GLN A CA 7
ATOM 10416 C C . GLN A 1 6 ? -15.592 5.015 4.237 1.00 0.00 3 GLN A C 7
ATOM 10417 O O . GLN A 1 6 ? -14.469 5.379 3.884 1.00 0.00 3 GLN A O 7
ATOM 10431 N N . TRP A 1 7 ? -16.078 3.816 3.963 1.00 0.00 4 TRP A N 7
ATOM 10432 C CA . TRP A 1 7 ? -15.336 2.865 3.151 1.00 0.00 4 TRP A CA 7
ATOM 10433 C C . TRP A 1 7 ? -15.590 3.130 1.678 1.00 0.00 4 TRP A C 7
ATOM 10434 O O . TRP A 1 7 ? -16.646 2.782 1.147 1.00 0.00 4 TRP A O 7
ATOM 10455 N N . LYS A 1 8 ? -14.634 3.764 1.024 1.00 0.00 5 LYS A N 7
ATOM 10456 C CA . LYS A 1 8 ? -14.762 4.052 -0.391 1.00 0.00 5 LYS A CA 7
ATOM 10457 C C . LYS A 1 8 ? -14.430 2.813 -1.203 1.00 0.00 5 LYS A C 7
ATOM 10458 O O . LYS A 1 8 ? -13.371 2.211 -1.023 1.00 0.00 5 LYS A O 7
ATOM 10477 N N . ASP A 1 9 ? -15.346 2.422 -2.072 1.00 0.00 6 ASP A N 7
ATOM 10478 C CA . ASP A 1 9 ? -15.117 1.305 -2.970 1.00 0.00 6 ASP A CA 7
ATOM 10479 C C . ASP A 1 9 ? -14.097 1.707 -4.027 1.00 0.00 6 ASP A C 7
ATOM 10480 O O . ASP A 1 9 ? -14.117 2.832 -4.528 1.00 0.00 6 ASP A O 7
ATOM 10489 N N . ILE A 1 10 ? -13.188 0.805 -4.334 1.00 0.00 7 ILE A N 7
ATOM 10490 C CA . ILE A 1 10 ? -12.155 1.080 -5.315 1.00 0.00 7 ILE A CA 7
ATOM 10491 C C . ILE A 1 10 ? -12.371 0.236 -6.559 1.00 0.00 7 ILE A C 7
ATOM 10492 O O . ILE A 1 10 ? -12.790 0.731 -7.606 1.00 0.00 7 ILE A O 7
ATOM 10508 N N . CYS A 1 11 ? -12.103 -1.042 -6.417 1.00 0.00 8 CYS A N 7
ATOM 10509 C CA . CYS A 1 11 ? -12.248 -2.000 -7.491 1.00 0.00 8 CYS A CA 7
ATOM 10510 C C . CYS A 1 11 ? -12.423 -3.375 -6.880 1.00 0.00 8 CYS A C 7
ATOM 10511 O O . CYS A 1 11 ? -12.689 -3.486 -5.687 1.00 0.00 8 CYS A O 7
ATOM 10519 N N . LYS A 1 12 ? -12.272 -4.416 -7.666 1.00 0.00 9 LYS A N 7
ATOM 10520 C CA . LYS A 1 12 ? -12.435 -5.756 -7.146 1.00 0.00 9 LYS A CA 7
ATOM 10521 C C . LYS A 1 12 ? -11.081 -6.397 -6.899 1.00 0.00 9 LYS A C 7
ATOM 10522 O O . LYS A 1 12 ? -10.066 -5.943 -7.425 1.00 0.00 9 LYS A O 7
ATOM 10541 N N . ILE A 1 13 ? -11.070 -7.448 -6.093 1.00 0.00 10 ILE A N 7
ATOM 10542 C CA . ILE A 1 13 ? -9.840 -8.178 -5.798 1.00 0.00 10 ILE A CA 7
ATOM 10543 C C . ILE A 1 13 ? -9.319 -8.864 -7.067 1.00 0.00 10 ILE A C 7
ATOM 10544 O O . ILE A 1 13 ? -8.181 -9.330 -7.130 1.00 0.00 10 ILE A O 7
ATOM 10560 N N . ASP A 1 14 ? -10.177 -8.893 -8.077 1.00 0.00 11 ASP A N 7
ATOM 10561 C CA . ASP A 1 14 ? -9.848 -9.443 -9.384 1.00 0.00 11 ASP A CA 7
ATOM 10562 C C . ASP A 1 14 ? -8.798 -8.577 -10.082 1.00 0.00 11 ASP A C 7
ATOM 10563 O O . ASP A 1 14 ? -7.963 -9.077 -10.840 1.00 0.00 11 ASP A O 7
ATOM 10572 N N . ASP A 1 15 ? -8.836 -7.278 -9.794 1.00 0.00 12 ASP A N 7
ATOM 10573 C CA . ASP A 1 15 ? -7.923 -6.310 -10.403 1.00 0.00 12 ASP A CA 7
ATOM 10574 C C . ASP A 1 15 ? -6.493 -6.503 -9.909 1.00 0.00 12 ASP A C 7
ATOM 10575 O O . ASP A 1 15 ? -5.532 -6.358 -10.668 1.00 0.00 12 ASP A O 7
ATOM 10584 N N . ILE A 1 16 ? -6.356 -6.835 -8.636 1.00 0.00 13 ILE A N 7
ATOM 10585 C CA . ILE A 1 16 ? -5.045 -6.905 -8.006 1.00 0.00 13 ILE A CA 7
ATOM 10586 C C . ILE A 1 16 ? -4.556 -8.343 -7.909 1.00 0.00 13 ILE A C 7
ATOM 10587 O O . ILE A 1 16 ? -5.112 -9.154 -7.168 1.00 0.00 13 ILE A O 7
ATOM 10603 N N . LEU A 1 17 ? -3.509 -8.648 -8.659 1.00 0.00 14 LEU A N 7
ATOM 10604 C CA . LEU A 1 17 ? -2.905 -9.974 -8.647 1.00 0.00 14 LEU A CA 7
ATOM 10605 C C . LEU A 1 17 ? -2.029 -10.149 -7.400 1.00 0.00 14 LEU A C 7
ATOM 10606 O O . LEU A 1 17 ? -1.785 -9.183 -6.674 1.00 0.00 14 LEU A O 7
ATOM 10622 N N . PRO A 1 18 ? -1.577 -11.384 -7.110 1.00 0.00 15 PRO A N 7
ATOM 10623 C CA . PRO A 1 18 ? -0.641 -11.651 -6.005 1.00 0.00 15 PRO A CA 7
ATOM 10624 C C . PRO A 1 18 ? 0.584 -10.746 -6.028 1.00 0.00 15 PRO A C 7
ATOM 10625 O O . PRO A 1 18 ? 1.204 -10.558 -7.076 1.00 0.00 15 PRO A O 7
ATOM 10636 N N . GLU A 1 19 ? 0.917 -10.201 -4.859 1.00 0.00 16 GLU A N 7
ATOM 10637 C CA . GLU A 1 19 ? 2.074 -9.325 -4.689 1.00 0.00 16 GLU A CA 7
ATOM 10638 C C . GLU A 1 19 ? 2.053 -8.184 -5.706 1.00 0.00 16 GLU A C 7
ATOM 10639 O O . GLU A 1 19 ? 3.000 -7.999 -6.472 1.00 0.00 16 GLU A O 7
ATOM 10651 N N . THR A 1 20 ? 0.967 -7.422 -5.698 1.00 0.00 17 THR A N 7
ATOM 10652 C CA . THR A 1 20 ? 0.789 -6.334 -6.653 1.00 0.00 17 THR A CA 7
ATOM 10653 C C . THR A 1 20 ? 0.248 -5.086 -5.958 1.00 0.00 17 THR A C 7
ATOM 10654 O O . THR A 1 20 ? -0.507 -5.185 -4.988 1.00 0.00 17 THR A O 7
ATOM 10665 N N . GLY A 1 21 ? 0.646 -3.919 -6.448 1.00 0.00 18 GLY A N 7
ATOM 10666 C CA . GLY A 1 21 ? 0.142 -2.675 -5.909 1.00 0.00 18 GLY A CA 7
ATOM 10667 C C . GLY A 1 21 ? -0.498 -1.813 -6.978 1.00 0.00 18 GLY A C 7
ATOM 10668 O O . GLY A 1 21 ? 0.029 -1.695 -8.086 1.00 0.00 18 GLY A O 7
ATOM 10672 N N . VAL A 1 22 ? -1.635 -1.216 -6.657 1.00 0.00 19 VAL A N 7
ATOM 10673 C CA . VAL A 1 22 ? -2.346 -0.366 -7.606 1.00 0.00 19 VAL A CA 7
ATOM 10674 C C . VAL A 1 22 ? -2.463 1.064 -7.084 1.00 0.00 19 VAL A C 7
ATOM 10675 O O . VAL A 1 22 ? -2.194 1.329 -5.910 1.00 0.00 19 VAL A O 7
ATOM 10688 N N . CYS A 1 23 ? -2.848 1.980 -7.961 1.00 0.00 20 CYS A N 7
ATOM 10689 C CA . CYS A 1 23 ? -3.034 3.373 -7.582 1.00 0.00 20 CYS A CA 7
ATOM 10690 C C . CYS A 1 23 ? -4.518 3.734 -7.591 1.00 0.00 20 CYS A C 7
ATOM 10691 O O . CYS A 1 23 ? -5.153 3.767 -8.645 1.00 0.00 20 CYS A O 7
ATOM 10699 N N . ALA A 1 24 ? -5.064 3.992 -6.412 1.00 0.00 21 ALA A N 7
ATOM 10700 C CA . ALA A 1 24 ? -6.467 4.357 -6.281 1.00 0.00 21 ALA A CA 7
ATOM 10701 C C . ALA A 1 24 ? -6.601 5.767 -5.727 1.00 0.00 21 ALA A C 7
ATOM 10702 O O . ALA A 1 24 ? -5.599 6.407 -5.403 1.00 0.00 21 ALA A O 7
ATOM 10709 N N . LEU A 1 25 ? -7.828 6.248 -5.606 1.00 0.00 22 LEU A N 7
ATOM 10710 C CA . LEU A 1 25 ? -8.067 7.582 -5.077 1.00 0.00 22 LEU A CA 7
ATOM 10711 C C . LEU A 1 25 ? -8.999 7.537 -3.874 1.00 0.00 22 LEU A C 7
ATOM 10712 O O . LEU A 1 25 ? -10.038 6.873 -3.901 1.00 0.00 22 LEU A O 7
ATOM 10728 N N . LEU A 1 26 ? -8.609 8.235 -2.822 1.00 0.00 23 LEU A N 7
ATOM 10729 C CA . LEU A 1 26 ? -9.435 8.381 -1.636 1.00 0.00 23 LEU A CA 7
ATOM 10730 C C . LEU A 1 26 ? -9.675 9.867 -1.410 1.00 0.00 23 LEU A C 7
ATOM 10731 O O . LEU A 1 26 ? -8.835 10.567 -0.843 1.00 0.00 23 LEU A O 7
ATOM 10747 N N . GLY A 1 27 ? -10.805 10.350 -1.900 1.00 0.00 24 GLY A N 7
ATOM 10748 C CA . GLY A 1 27 ? -11.052 11.773 -1.903 1.00 0.00 24 GLY A CA 7
ATOM 10749 C C . GLY A 1 27 ? -10.137 12.479 -2.881 1.00 0.00 24 GLY A C 7
ATOM 10750 O O . GLY A 1 27 ? -10.148 12.181 -4.076 1.00 0.00 24 GLY A O 7
ATOM 10754 N N . ASP A 1 28 ? -9.337 13.407 -2.380 1.00 0.00 25 ASP A N 7
ATOM 10755 C CA . ASP A 1 28 ? -8.373 14.113 -3.212 1.00 0.00 25 ASP A CA 7
ATOM 10756 C C . ASP A 1 28 ? -7.009 13.429 -3.165 1.00 0.00 25 ASP A C 7
ATOM 10757 O O . ASP A 1 28 ? -6.191 13.578 -4.077 1.00 0.00 25 ASP A O 7
ATOM 10766 N N . GLU A 1 29 ? -6.770 12.665 -2.108 1.00 0.00 26 GLU A N 7
ATOM 10767 C CA . GLU A 1 29 ? -5.478 12.023 -1.916 1.00 0.00 26 GLU A CA 7
ATOM 10768 C C . GLU A 1 29 ? -5.416 10.676 -2.629 1.00 0.00 26 GLU A C 7
ATOM 10769 O O . GLU A 1 29 ? -6.383 9.911 -2.633 1.00 0.00 26 GLU A O 7
ATOM 10781 N N . GLN A 1 30 ? -4.275 10.400 -3.241 1.00 0.00 27 GLN A N 7
ATOM 10782 C CA . GLN A 1 30 ? -4.059 9.128 -3.911 1.00 0.00 27 GLN A CA 7
ATOM 10783 C C . GLN A 1 30 ? -3.574 8.086 -2.908 1.00 0.00 27 GLN A C 7
ATOM 10784 O O . GLN A 1 30 ? -2.828 8.400 -1.975 1.00 0.00 27 GLN A O 7
ATOM 10798 N N . VAL A 1 31 ? -4.018 6.852 -3.094 1.00 0.00 28 VAL A N 7
ATOM 10799 C CA . VAL A 1 31 ? -3.704 5.769 -2.174 1.00 0.00 28 VAL A CA 7
ATOM 10800 C C . VAL A 1 31 ? -3.213 4.536 -2.931 1.00 0.00 28 VAL A C 7
ATOM 10801 O O . VAL A 1 31 ? -3.855 4.079 -3.878 1.00 0.00 28 VAL A O 7
ATOM 10814 N N . ALA A 1 32 ? -2.060 4.023 -2.527 1.00 0.00 29 ALA A N 7
ATOM 10815 C CA . ALA A 1 32 ? -1.517 2.804 -3.101 1.00 0.00 29 ALA A CA 7
ATOM 10816 C C . ALA A 1 32 ? -2.036 1.581 -2.359 1.00 0.00 29 ALA A C 7
ATOM 10817 O O . ALA A 1 32 ? -1.754 1.397 -1.175 1.00 0.00 29 ALA A O 7
ATOM 10824 N N . ILE A 1 33 ? -2.800 0.756 -3.053 1.00 0.00 30 ILE A N 7
ATOM 10825 C CA . ILE A 1 33 ? -3.327 -0.463 -2.467 1.00 0.00 30 ILE A CA 7
ATOM 10826 C C . ILE A 1 33 ? -2.452 -1.642 -2.860 1.00 0.00 30 ILE A C 7
ATOM 10827 O O . ILE A 1 33 ? -2.335 -1.969 -4.041 1.00 0.00 30 ILE A O 7
ATOM 10843 N N . PHE A 1 34 ? -1.831 -2.262 -1.876 1.00 0.00 31 PHE A N 7
ATOM 10844 C CA . PHE A 1 34 ? -0.950 -3.387 -2.121 1.00 0.00 31 PHE A CA 7
ATOM 10845 C C . PHE A 1 34 ? -1.584 -4.679 -1.641 1.00 0.00 31 PHE A C 7
ATOM 10846 O O . PHE A 1 34 ? -2.096 -4.755 -0.521 1.00 0.00 31 PHE A O 7
ATOM 10863 N N . ARG A 1 35 ? -1.558 -5.686 -2.493 1.00 0.00 32 ARG A N 7
ATOM 10864 C CA . ARG A 1 35 ? -1.966 -7.021 -2.104 1.00 0.00 32 ARG A CA 7
ATOM 10865 C C . ARG A 1 35 ? -0.718 -7.865 -1.894 1.00 0.00 32 ARG A C 7
ATOM 10866 O O . ARG A 1 35 ? -0.109 -8.324 -2.862 1.00 0.00 32 ARG A O 7
ATOM 10887 N N . PRO A 1 36 ? -0.305 -8.047 -0.631 1.00 0.00 33 PRO A N 7
ATOM 10888 C CA . PRO A 1 36 ? 0.897 -8.800 -0.294 1.00 0.00 33 PRO A CA 7
ATOM 10889 C C . PRO A 1 36 ? 0.637 -10.298 -0.191 1.00 0.00 33 PRO A C 7
ATOM 10890 O O . PRO A 1 36 ? 1.549 -11.108 -0.332 1.00 0.00 33 PRO A O 7
ATOM 10901 N N . TYR A 1 37 ? -0.614 -10.656 0.059 1.00 0.00 34 TYR A N 7
ATOM 10902 C CA . TYR A 1 37 ? -1.009 -12.051 0.140 1.00 0.00 34 TYR A CA 7
ATOM 10903 C C . TYR A 1 37 ? -2.021 -12.352 -0.950 1.00 0.00 34 TYR A C 7
ATOM 10904 O O . TYR A 1 37 ? -3.006 -11.626 -1.107 1.00 0.00 34 TYR A O 7
ATOM 10922 N N . HIS A 1 38 ? -1.795 -13.418 -1.702 1.00 0.00 35 HIS A N 7
ATOM 10923 C CA . HIS A 1 38 ? -2.732 -13.802 -2.752 1.00 0.00 35 HIS A CA 7
ATOM 10924 C C . HIS A 1 38 ? -3.915 -14.569 -2.176 1.00 0.00 35 HIS A C 7
ATOM 10925 O O . HIS A 1 38 ? -4.198 -15.694 -2.574 1.00 0.00 35 HIS A O 7
ATOM 10940 N N . SER A 1 39 ? -4.593 -13.941 -1.227 1.00 0.00 36 SER A N 7
ATOM 10941 C CA . SER A 1 39 ? -5.792 -14.502 -0.631 1.00 0.00 36 SER A CA 7
ATOM 10942 C C . SER A 1 39 ? -6.876 -13.431 -0.521 1.00 0.00 36 SER A C 7
ATOM 10943 O O . SER A 1 39 ? -7.703 -13.279 -1.421 1.00 0.00 36 SER A O 7
ATOM 10951 N N . ASP A 1 40 ? -6.833 -12.665 0.559 1.00 0.00 37 ASP A N 7
ATOM 10952 C CA . ASP A 1 40 ? -7.800 -11.591 0.795 1.00 0.00 37 ASP A CA 7
ATOM 10953 C C . ASP A 1 40 ? -7.112 -10.368 1.383 1.00 0.00 37 ASP A C 7
ATOM 10954 O O . ASP A 1 40 ? -7.479 -9.233 1.086 1.00 0.00 37 ASP A O 7
ATOM 10963 N N . GLN A 1 41 ? -6.107 -10.617 2.213 1.00 0.00 38 GLN A N 7
ATOM 10964 C CA . GLN A 1 41 ? -5.460 -9.566 2.989 1.00 0.00 38 GLN A CA 7
ATOM 10965 C C . GLN A 1 41 ? -4.742 -8.555 2.100 1.00 0.00 38 GLN A C 7
ATOM 10966 O O . GLN A 1 41 ? -3.774 -8.886 1.411 1.00 0.00 38 GLN A O 7
ATOM 10980 N N . VAL A 1 42 ? -5.239 -7.324 2.123 1.00 0.00 39 VAL A N 7
ATOM 10981 C CA . VAL A 1 42 ? -4.640 -6.222 1.385 1.00 0.00 39 VAL A CA 7
ATOM 10982 C C . VAL A 1 42 ? -4.378 -5.046 2.323 1.00 0.00 39 VAL A C 7
ATOM 10983 O O . VAL A 1 42 ? -5.018 -4.927 3.371 1.00 0.00 39 VAL A O 7
ATOM 10996 N N . PHE A 1 43 ? -3.433 -4.192 1.956 1.00 0.00 40 PHE A N 7
ATOM 10997 C CA . PHE A 1 43 ? -3.091 -3.030 2.766 1.00 0.00 40 PHE A CA 7
ATOM 10998 C C . PHE A 1 43 ? -2.893 -1.810 1.880 1.00 0.00 40 PHE A C 7
ATOM 10999 O O . PHE A 1 43 ? -2.438 -1.930 0.745 1.00 0.00 40 PHE A O 7
ATOM 11016 N N . ALA A 1 44 ? -3.236 -0.639 2.393 1.00 0.00 41 ALA A N 7
ATOM 11017 C CA . ALA A 1 44 ? -3.118 0.589 1.622 1.00 0.00 41 ALA A CA 7
ATOM 11018 C C . ALA A 1 44 ? -2.175 1.578 2.296 1.00 0.00 41 ALA A C 7
ATOM 11019 O O . ALA A 1 44 ? -2.212 1.750 3.518 1.00 0.00 41 ALA A O 7
ATOM 11026 N N . ILE A 1 45 ? -1.331 2.221 1.496 1.00 0.00 42 ILE A N 7
ATOM 11027 C CA . ILE A 1 45 ? -0.417 3.250 1.986 1.00 0.00 42 ILE A CA 7
ATOM 11028 C C . ILE A 1 45 ? -0.256 4.351 0.937 1.00 0.00 42 ILE A C 7
ATOM 11029 O O . ILE A 1 45 ? -0.964 4.361 -0.067 1.00 0.00 42 ILE A O 7
ATOM 11045 N N . SER A 1 46 ? 0.657 5.282 1.178 1.00 0.00 43 SER A N 7
ATOM 11046 C CA . SER A 1 46 ? 0.888 6.391 0.257 1.00 0.00 43 SER A CA 7
ATOM 11047 C C . SER A 1 46 ? 1.618 5.918 -1.007 1.00 0.00 43 SER A C 7
ATOM 11048 O O . SER A 1 46 ? 2.497 5.060 -0.936 1.00 0.00 43 SER A O 7
ATOM 11056 N N . ASN A 1 47 ? 1.237 6.471 -2.160 1.00 0.00 44 ASN A N 7
ATOM 11057 C CA . ASN A 1 47 ? 1.878 6.121 -3.432 1.00 0.00 44 ASN A CA 7
ATOM 11058 C C . ASN A 1 47 ? 3.213 6.831 -3.567 1.00 0.00 44 ASN A C 7
ATOM 11059 O O . ASN A 1 47 ? 4.191 6.256 -4.028 1.00 0.00 44 ASN A O 7
ATOM 11070 N N . ILE A 1 48 ? 3.215 8.099 -3.184 1.00 0.00 45 ILE A N 7
ATOM 11071 C CA . ILE A 1 48 ? 4.366 8.975 -3.360 1.00 0.00 45 ILE A CA 7
ATOM 11072 C C . ILE A 1 48 ? 5.076 9.157 -2.021 1.00 0.00 45 ILE A C 7
ATOM 11073 O O . ILE A 1 48 ? 4.411 9.244 -0.987 1.00 0.00 45 ILE A O 7
ATOM 11089 N N . ASP A 1 49 ? 6.406 9.196 -2.032 1.00 0.00 46 ASP A N 7
ATOM 11090 C CA . ASP A 1 49 ? 7.160 9.575 -0.833 1.00 0.00 46 ASP A CA 7
ATOM 11091 C C . ASP A 1 49 ? 6.763 10.973 -0.389 1.00 0.00 46 ASP A C 7
ATOM 11092 O O . ASP A 1 49 ? 6.992 11.943 -1.109 1.00 0.00 46 ASP A O 7
ATOM 11101 N N . PRO A 1 50 ? 6.171 11.101 0.801 1.00 0.00 47 PRO A N 7
ATOM 11102 C CA . PRO A 1 50 ? 5.701 12.391 1.304 1.00 0.00 47 PRO A CA 7
ATOM 11103 C C . PRO A 1 50 ? 6.852 13.358 1.567 1.00 0.00 47 PRO A C 7
ATOM 11104 O O . PRO A 1 50 ? 6.883 14.464 1.032 1.00 0.00 47 PRO A O 7
ATOM 11115 N N . PHE A 1 51 ? 7.801 12.926 2.383 1.00 0.00 48 PHE A N 7
ATOM 11116 C CA . PHE A 1 51 ? 8.890 13.790 2.815 1.00 0.00 48 PHE A CA 7
ATOM 11117 C C . PHE A 1 51 ? 10.104 13.682 1.887 1.00 0.00 48 PHE A C 7
ATOM 11118 O O . PHE A 1 51 ? 11.067 14.435 2.021 1.00 0.00 48 PHE A O 7
ATOM 11135 N N . PHE A 1 52 ? 10.062 12.745 0.950 1.00 0.00 49 PHE A N 7
ATOM 11136 C CA . PHE A 1 52 ? 11.212 12.492 0.081 1.00 0.00 49 PHE A CA 7
ATOM 11137 C C . PHE A 1 52 ? 10.907 12.844 -1.376 1.00 0.00 49 PHE A C 7
ATOM 11138 O O . PHE A 1 52 ? 11.812 13.201 -2.135 1.00 0.00 49 PHE A O 7
ATOM 11155 N N . GLU A 1 53 ? 9.629 12.755 -1.745 1.00 0.00 50 GLU A N 7
ATOM 11156 C CA . GLU A 1 53 ? 9.176 12.978 -3.118 1.00 0.00 50 GLU A CA 7
ATOM 11157 C C . GLU A 1 53 ? 9.730 11.911 -4.063 1.00 0.00 50 GLU A C 7
ATOM 11158 O O . GLU A 1 53 ? 10.843 12.027 -4.584 1.00 0.00 50 GLU A O 7
ATOM 11170 N N . SER A 1 54 ? 8.949 10.867 -4.259 1.00 0.00 51 SER A N 7
ATOM 11171 C CA . SER A 1 54 ? 9.294 9.801 -5.179 1.00 0.00 51 SER A CA 7
ATOM 11172 C C . SER A 1 54 ? 8.142 9.600 -6.150 1.00 0.00 51 SER A C 7
ATOM 11173 O O . SER A 1 54 ? 7.268 10.456 -6.266 1.00 0.00 51 SER A O 7
ATOM 11181 N N . SER A 1 55 ? 8.149 8.496 -6.864 1.00 0.00 52 SER A N 7
ATOM 11182 C CA . SER A 1 55 ? 7.033 8.162 -7.720 1.00 0.00 52 SER A CA 7
ATOM 11183 C C . SER A 1 55 ? 6.180 7.087 -7.060 1.00 0.00 52 SER A C 7
ATOM 11184 O O . SER A 1 55 ? 6.361 6.789 -5.884 1.00 0.00 52 SER A O 7
ATOM 11192 N N . VAL A 1 56 ? 5.256 6.511 -7.814 1.00 0.00 53 VAL A N 7
ATOM 11193 C CA . VAL A 1 56 ? 4.326 5.544 -7.251 1.00 0.00 53 VAL A CA 7
ATOM 11194 C C . VAL A 1 56 ? 5.038 4.252 -6.852 1.00 0.00 53 VAL A C 7
ATOM 11195 O O . VAL A 1 56 ? 5.708 3.609 -7.663 1.00 0.00 53 VAL A O 7
ATOM 11208 N N . LEU A 1 57 ? 4.872 3.882 -5.590 1.00 0.00 54 LEU A N 7
ATOM 11209 C CA . LEU A 1 57 ? 5.458 2.656 -5.056 1.00 0.00 54 LEU A CA 7
ATOM 11210 C C . LEU A 1 57 ? 4.695 1.437 -5.567 1.00 0.00 54 LEU A C 7
ATOM 11211 O O . LEU A 1 57 ? 5.137 0.300 -5.406 1.00 0.00 54 LEU A O 7
ATOM 11227 N N . SER A 1 58 ? 3.549 1.694 -6.192 1.00 0.00 55 SER A N 7
ATOM 11228 C CA . SER A 1 58 ? 2.683 0.646 -6.714 1.00 0.00 55 SER A CA 7
ATOM 11229 C C . SER A 1 58 ? 3.394 -0.189 -7.784 1.00 0.00 55 SER A C 7
ATOM 11230 O O . SER A 1 58 ? 3.032 -1.337 -8.032 1.00 0.00 55 SER A O 7
ATOM 11238 N N . ARG A 1 59 ? 4.416 0.390 -8.401 1.00 0.00 56 ARG A N 7
ATOM 11239 C CA . ARG A 1 59 ? 5.160 -0.294 -9.451 1.00 0.00 56 ARG A CA 7
ATOM 11240 C C . ARG A 1 59 ? 6.428 -0.931 -8.876 1.00 0.00 56 ARG A C 7
ATOM 11241 O O . ARG A 1 59 ? 7.498 -0.907 -9.493 1.00 0.00 56 ARG A O 7
ATOM 11262 N N . GLY A 1 60 ? 6.291 -1.521 -7.699 1.00 0.00 57 GLY A N 7
ATOM 11263 C CA . GLY A 1 60 ? 7.425 -2.123 -7.028 1.00 0.00 57 GLY A CA 7
ATOM 11264 C C . GLY A 1 60 ? 7.083 -3.489 -6.478 1.00 0.00 57 GLY A C 7
ATOM 11265 O O . GLY A 1 60 ? 5.910 -3.846 -6.366 1.00 0.00 57 GLY A O 7
ATOM 11269 N N . LEU A 1 61 ? 8.107 -4.253 -6.132 1.00 0.00 58 LEU A N 7
ATOM 11270 C CA . LEU A 1 61 ? 7.935 -5.664 -5.819 1.00 0.00 58 LEU A CA 7
ATOM 11271 C C . LEU A 1 61 ? 7.788 -5.883 -4.321 1.00 0.00 58 LEU A C 7
ATOM 11272 O O . LEU A 1 61 ? 8.622 -5.437 -3.533 1.00 0.00 58 LEU A O 7
ATOM 11288 N N . ILE A 1 62 ? 6.726 -6.569 -3.931 1.00 0.00 59 ILE A N 7
ATOM 11289 C CA . ILE A 1 62 ? 6.525 -6.934 -2.539 1.00 0.00 59 ILE A CA 7
ATOM 11290 C C . ILE A 1 62 ? 7.399 -8.137 -2.193 1.00 0.00 59 ILE A C 7
ATOM 11291 O O . ILE A 1 62 ? 7.324 -9.178 -2.846 1.00 0.00 59 ILE A O 7
ATOM 11307 N N . ALA A 1 63 ? 8.229 -7.978 -1.176 1.00 0.00 60 ALA A N 7
ATOM 11308 C CA . ALA A 1 63 ? 9.193 -8.998 -0.804 1.00 0.00 60 ALA A CA 7
ATOM 11309 C C . ALA A 1 63 ? 9.221 -9.188 0.709 1.00 0.00 60 ALA A C 7
ATOM 11310 O O . ALA A 1 63 ? 8.391 -8.635 1.429 1.00 0.00 60 ALA A O 7
ATOM 11317 N N . GLU A 1 64 ? 10.173 -9.968 1.188 1.00 0.00 61 GLU A N 7
ATOM 11318 C CA . GLU A 1 64 ? 10.276 -10.253 2.610 1.00 0.00 61 GLU A CA 7
ATOM 11319 C C . GLU A 1 64 ? 11.647 -9.842 3.134 1.00 0.00 61 GLU A C 7
ATOM 11320 O O . GLU A 1 64 ? 12.671 -10.216 2.564 1.00 0.00 61 GLU A O 7
ATOM 11332 N N . HIS A 1 65 ? 11.666 -9.076 4.215 1.00 0.00 62 HIS A N 7
ATOM 11333 C CA . HIS A 1 65 ? 12.928 -8.655 4.813 1.00 0.00 62 HIS A CA 7
ATOM 11334 C C . HIS A 1 65 ? 13.251 -9.505 6.039 1.00 0.00 62 HIS A C 7
ATOM 11335 O O . HIS A 1 65 ? 14.389 -9.932 6.223 1.00 0.00 62 HIS A O 7
ATOM 11350 N N . GLN A 1 66 ? 12.247 -9.740 6.872 1.00 0.00 63 GLN A N 7
ATOM 11351 C CA . GLN A 1 66 ? 12.431 -10.504 8.104 1.00 0.00 63 GLN A CA 7
ATOM 11352 C C . GLN A 1 66 ? 11.130 -11.194 8.503 1.00 0.00 63 GLN A C 7
ATOM 11353 O O . GLN A 1 66 ? 10.571 -10.932 9.567 1.00 0.00 63 GLN A O 7
ATOM 11367 N N . GLY A 1 67 ? 10.633 -12.060 7.630 1.00 0.00 64 GLY A N 7
ATOM 11368 C CA . GLY A 1 67 ? 9.356 -12.710 7.873 1.00 0.00 64 GLY A CA 7
ATOM 11369 C C . GLY A 1 67 ? 8.186 -11.817 7.511 1.00 0.00 64 GLY A C 7
ATOM 11370 O O . GLY A 1 67 ? 7.120 -12.295 7.126 1.00 0.00 64 GLY A O 7
ATOM 11374 N N . GLU A 1 68 ? 8.399 -10.515 7.619 1.00 0.00 65 GLU A N 7
ATOM 11375 C CA . GLU A 1 68 ? 7.373 -9.530 7.317 1.00 0.00 65 GLU A CA 7
ATOM 11376 C C . GLU A 1 68 ? 7.428 -9.165 5.839 1.00 0.00 65 GLU A C 7
ATOM 11377 O O . GLU A 1 68 ? 8.510 -9.149 5.239 1.00 0.00 65 GLU A O 7
ATOM 11389 N N . LEU A 1 69 ? 6.273 -8.874 5.259 1.00 0.00 66 LEU A N 7
ATOM 11390 C CA . LEU A 1 69 ? 6.205 -8.496 3.857 1.00 0.00 66 LEU A CA 7
ATOM 11391 C C . LEU A 1 69 ? 6.379 -6.993 3.692 1.00 0.00 66 LEU A C 7
ATOM 11392 O O . LEU A 1 69 ? 5.537 -6.196 4.115 1.00 0.00 66 LEU A O 7
ATOM 11408 N N . TRP A 1 70 ? 7.490 -6.624 3.085 1.00 0.00 67 TRP A N 7
ATOM 11409 C CA . TRP A 1 70 ? 7.813 -5.235 2.819 1.00 0.00 67 TRP A CA 7
ATOM 11410 C C . TRP A 1 70 ? 7.748 -4.988 1.319 1.00 0.00 67 TRP A C 7
ATOM 11411 O O . TRP A 1 70 ? 7.970 -5.903 0.530 1.00 0.00 67 TRP A O 7
ATOM 11432 N N . VAL A 1 71 ? 7.453 -3.769 0.916 1.00 0.00 68 VAL A N 7
ATOM 11433 C CA . VAL A 1 71 ? 7.455 -3.441 -0.497 1.00 0.00 68 VAL A CA 7
ATOM 11434 C C . VAL A 1 71 ? 8.791 -2.811 -0.876 1.00 0.00 68 VAL A C 7
ATOM 11435 O O . VAL A 1 71 ? 9.254 -1.859 -0.237 1.00 0.00 68 VAL A O 7
ATOM 11448 N N . ALA A 1 72 ? 9.429 -3.388 -1.882 1.00 0.00 69 ALA A N 7
ATOM 11449 C CA . ALA A 1 72 ? 10.724 -2.926 -2.335 1.00 0.00 69 ALA A CA 7
ATOM 11450 C C . ALA A 1 72 ? 10.573 -2.009 -3.531 1.00 0.00 69 ALA A C 7
ATOM 11451 O O . ALA A 1 72 ? 10.308 -2.463 -4.650 1.00 0.00 69 ALA A O 7
ATOM 11458 N N . SER A 1 73 ? 10.717 -0.722 -3.287 1.00 0.00 70 SER A N 7
ATOM 11459 C CA . SER A 1 73 ? 10.628 0.263 -4.342 1.00 0.00 70 SER A CA 7
ATOM 11460 C C . SER A 1 73 ? 11.929 0.290 -5.140 1.00 0.00 70 SER A C 7
ATOM 11461 O O . SER A 1 73 ? 13.010 0.448 -4.569 1.00 0.00 70 SER A O 7
ATOM 11469 N N . PRO A 1 74 ? 11.842 0.116 -6.472 1.00 0.00 71 PRO A N 7
ATOM 11470 C CA . PRO A 1 74 ? 13.016 0.134 -7.352 1.00 0.00 71 PRO A CA 7
ATOM 11471 C C . PRO A 1 74 ? 13.772 1.452 -7.255 1.00 0.00 71 PRO A C 7
ATOM 11472 O O . PRO A 1 74 ? 14.982 1.511 -7.478 1.00 0.00 71 PRO A O 7
ATOM 11483 N N . LEU A 1 75 ? 13.040 2.500 -6.906 1.00 0.00 72 LEU A N 7
ATOM 11484 C CA . LEU A 1 75 ? 13.614 3.823 -6.740 1.00 0.00 72 LEU A CA 7
ATOM 11485 C C . LEU A 1 75 ? 14.259 3.943 -5.364 1.00 0.00 72 LEU A C 7
ATOM 11486 O O . LEU A 1 75 ? 13.586 3.804 -4.345 1.00 0.00 72 LEU A O 7
ATOM 11502 N N . LYS A 1 76 ? 15.577 4.145 -5.353 1.00 0.00 73 LYS A N 7
ATOM 11503 C CA . LYS A 1 76 ? 16.346 4.377 -4.123 1.00 0.00 73 LYS A CA 7
ATOM 11504 C C . LYS A 1 76 ? 16.460 3.104 -3.269 1.00 0.00 73 LYS A C 7
ATOM 11505 O O . LYS A 1 76 ? 17.191 3.081 -2.276 1.00 0.00 73 LYS A O 7
ATOM 11524 N N . LYS A 1 77 ? 15.751 2.044 -3.673 1.00 0.00 74 LYS A N 7
ATOM 11525 C CA . LYS A 1 77 ? 15.773 0.757 -2.968 1.00 0.00 74 LYS A CA 7
ATOM 11526 C C . LYS A 1 77 ? 15.176 0.880 -1.566 1.00 0.00 74 LYS A C 7
ATOM 11527 O O . LYS A 1 77 ? 15.524 0.122 -0.658 1.00 0.00 74 LYS A O 7
ATOM 11546 N N . GLN A 1 78 ? 14.256 1.822 -1.412 1.00 0.00 75 GLN A N 7
ATOM 11547 C CA . GLN A 1 78 ? 13.608 2.069 -0.129 1.00 0.00 75 GLN A CA 7
ATOM 11548 C C . GLN A 1 78 ? 12.641 0.940 0.226 1.00 0.00 75 GLN A C 7
ATOM 11549 O O . GLN A 1 78 ? 12.129 0.241 -0.653 1.00 0.00 75 GLN A O 7
ATOM 11563 N N . ARG A 1 79 ? 12.402 0.762 1.522 1.00 0.00 76 ARG A N 7
ATOM 11564 C CA . ARG A 1 79 ? 11.623 -0.370 2.012 1.00 0.00 76 ARG A CA 7
ATOM 11565 C C . ARG A 1 79 ? 10.483 0.104 2.906 1.00 0.00 76 ARG A C 7
ATOM 11566 O O . ARG A 1 79 ? 10.716 0.749 3.932 1.00 0.00 76 ARG A O 7
ATOM 11587 N N . PHE A 1 80 ? 9.258 -0.227 2.517 1.00 0.00 77 PHE A N 7
ATOM 11588 C CA . PHE A 1 80 ? 8.079 0.150 3.288 1.00 0.00 77 PHE A CA 7
ATOM 11589 C C . PHE A 1 80 ? 7.343 -1.094 3.768 1.00 0.00 77 PHE A C 7
ATOM 11590 O O . PHE A 1 80 ? 7.084 -2.006 2.983 1.00 0.00 77 PHE A O 7
ATOM 11607 N N . ARG A 1 81 ? 7.010 -1.142 5.049 1.00 0.00 78 ARG A N 7
ATOM 11608 C CA . ARG A 1 81 ? 6.225 -2.247 5.573 1.00 0.00 78 ARG A CA 7
ATOM 11609 C C . ARG A 1 81 ? 4.748 -1.895 5.493 1.00 0.00 78 ARG A C 7
ATOM 11610 O O . ARG A 1 81 ? 4.212 -1.202 6.355 1.00 0.00 78 ARG A O 7
ATOM 11631 N N . LEU A 1 82 ? 4.106 -2.373 4.438 1.00 0.00 79 LEU A N 7
ATOM 11632 C CA . LEU A 1 82 ? 2.723 -2.017 4.130 1.00 0.00 79 LEU A CA 7
ATOM 11633 C C . LEU A 1 82 ? 1.737 -2.522 5.186 1.00 0.00 79 LEU A C 7
ATOM 11634 O O . LEU A 1 82 ? 0.588 -2.082 5.230 1.00 0.00 79 LEU A O 7
ATOM 11650 N N . SER A 1 83 ? 2.192 -3.431 6.036 1.00 0.00 80 SER A N 7
ATOM 11651 C CA . SER A 1 83 ? 1.339 -4.018 7.057 1.00 0.00 80 SER A CA 7
ATOM 11652 C C . SER A 1 83 ? 0.919 -2.981 8.103 1.00 0.00 80 SER A C 7
ATOM 11653 O O . SER A 1 83 ? -0.256 -2.886 8.455 1.00 0.00 80 SER A O 7
ATOM 11661 N N . ASP A 1 84 ? 1.877 -2.202 8.590 1.00 0.00 81 ASP A N 7
ATOM 11662 C CA . ASP A 1 84 ? 1.596 -1.212 9.627 1.00 0.00 81 ASP A CA 7
ATOM 11663 C C . ASP A 1 84 ? 1.875 0.202 9.127 1.00 0.00 81 ASP A C 7
ATOM 11664 O O . ASP A 1 84 ? 1.230 1.158 9.559 1.00 0.00 81 ASP A O 7
ATOM 11673 N N . GLY A 1 85 ? 2.826 0.331 8.213 1.00 0.00 82 GLY A N 7
ATOM 11674 C CA . GLY A 1 85 ? 3.154 1.627 7.660 1.00 0.00 82 GLY A CA 7
ATOM 11675 C C . GLY A 1 85 ? 4.575 2.050 7.975 1.00 0.00 82 GLY A C 7
ATOM 11676 O O . GLY A 1 85 ? 5.018 3.116 7.542 1.00 0.00 82 GLY A O 7
ATOM 11680 N N . LEU A 1 86 ? 5.295 1.217 8.720 1.00 0.00 83 LEU A N 7
ATOM 11681 C CA . LEU A 1 86 ? 6.663 1.536 9.106 1.00 0.00 83 LEU A CA 7
ATOM 11682 C C . LEU A 1 86 ? 7.587 1.527 7.898 1.00 0.00 83 LEU A C 7
ATOM 11683 O O . LEU A 1 86 ? 7.522 0.633 7.052 1.00 0.00 83 LEU A O 7
ATOM 11699 N N . CYS A 1 87 ? 8.438 2.527 7.822 1.00 0.00 84 CYS A N 7
ATOM 11700 C CA . CYS A 1 87 ? 9.465 2.570 6.804 1.00 0.00 84 CYS A CA 7
ATOM 11701 C C . CYS A 1 87 ? 10.824 2.374 7.464 1.00 0.00 84 CYS A C 7
ATOM 11702 O O . CYS A 1 87 ? 11.078 2.923 8.532 1.00 0.00 84 CYS A O 7
ATOM 11710 N N . MET A 1 88 ? 11.682 1.572 6.850 1.00 0.00 85 MET A N 7
ATOM 11711 C CA . MET A 1 88 ? 12.944 1.198 7.480 1.00 0.00 85 MET A CA 7
ATOM 11712 C C . MET A 1 88 ? 13.958 2.338 7.434 1.00 0.00 85 MET A C 7
ATOM 11713 O O . MET A 1 88 ? 14.381 2.846 8.471 1.00 0.00 85 MET A O 7
ATOM 11727 N N . GLU A 1 89 ? 14.345 2.735 6.231 1.00 0.00 86 GLU A N 7
ATOM 11728 C CA . GLU A 1 89 ? 15.314 3.813 6.058 1.00 0.00 86 GLU A CA 7
ATOM 11729 C C . GLU A 1 89 ? 14.601 5.160 6.096 1.00 0.00 86 GLU A C 7
ATOM 11730 O O . GLU A 1 89 ? 15.142 6.163 6.560 1.00 0.00 86 GLU A O 7
ATOM 11742 N N . ASP A 1 90 ? 13.372 5.146 5.612 1.00 0.00 87 ASP A N 7
ATOM 11743 C CA . ASP A 1 90 ? 12.529 6.335 5.526 1.00 0.00 87 ASP A CA 7
ATOM 11744 C C . ASP A 1 90 ? 11.842 6.583 6.865 1.00 0.00 87 ASP A C 7
ATOM 11745 O O . ASP A 1 90 ? 10.938 7.411 6.975 1.00 0.00 87 ASP A O 7
ATOM 11754 N N . GLU A 1 91 ? 12.299 5.830 7.867 1.00 0.00 88 GLU A N 7
ATOM 11755 C CA . GLU A 1 91 ? 11.765 5.830 9.234 1.00 0.00 88 GLU A CA 7
ATOM 11756 C C . GLU A 1 91 ? 11.458 7.234 9.768 1.00 0.00 88 GLU A C 7
ATOM 11757 O O . GLU A 1 91 ? 10.546 7.406 10.578 1.00 0.00 88 GLU A O 7
ATOM 11769 N N . GLN A 1 92 ? 12.228 8.224 9.322 1.00 0.00 89 GLN A N 7
ATOM 11770 C CA . GLN A 1 92 ? 12.049 9.607 9.761 1.00 0.00 89 GLN A CA 7
ATOM 11771 C C . GLN A 1 92 ? 10.608 10.070 9.554 1.00 0.00 89 GLN A C 7
ATOM 11772 O O . GLN A 1 92 ? 10.054 10.786 10.388 1.00 0.00 89 GLN A O 7
ATOM 11786 N N . PHE A 1 93 ? 9.999 9.628 8.459 1.00 0.00 90 PHE A N 7
ATOM 11787 C CA . PHE A 1 93 ? 8.658 10.046 8.093 1.00 0.00 90 PHE A CA 7
ATOM 11788 C C . PHE A 1 93 ? 7.953 8.936 7.334 1.00 0.00 90 PHE A C 7
ATOM 11789 O O . PHE A 1 93 ? 7.748 9.025 6.123 1.00 0.00 90 PHE A O 7
ATOM 11806 N N . SER A 1 94 ? 7.643 7.871 8.058 1.00 0.00 91 SER A N 7
ATOM 11807 C CA . SER A 1 94 ? 6.868 6.762 7.530 1.00 0.00 91 SER A CA 7
ATOM 11808 C C . SER A 1 94 ? 5.562 7.247 6.884 1.00 0.00 91 SER A C 7
ATOM 11809 O O . SER A 1 94 ? 5.051 8.321 7.217 1.00 0.00 91 SER A O 7
ATOM 11817 N N . VAL A 1 95 ? 5.011 6.438 5.988 1.00 0.00 92 VAL A N 7
ATOM 11818 C CA . VAL A 1 95 ? 3.904 6.871 5.140 1.00 0.00 92 VAL A CA 7
ATOM 11819 C C . VAL A 1 95 ? 2.545 6.588 5.769 1.00 0.00 92 VAL A C 7
ATOM 11820 O O . VAL A 1 95 ? 2.438 5.852 6.752 1.00 0.00 92 VAL A O 7
ATOM 11833 N N . LYS A 1 96 ? 1.510 7.177 5.180 1.00 0.00 93 LYS A N 7
ATOM 11834 C CA . LYS A 1 96 ? 0.152 7.062 5.694 1.00 0.00 93 LYS A CA 7
ATOM 11835 C C . LYS A 1 96 ? -0.433 5.695 5.364 1.00 0.00 93 LYS A C 7
ATOM 11836 O O . LYS A 1 96 ? -0.597 5.346 4.196 1.00 0.00 93 LYS A O 7
ATOM 11855 N N . HIS A 1 97 ? -0.739 4.926 6.396 1.00 0.00 94 HIS A N 7
ATOM 11856 C CA . HIS A 1 97 ? -1.354 3.620 6.218 1.00 0.00 94 HIS A CA 7
ATOM 11857 C C . HIS A 1 97 ? -2.865 3.719 6.392 1.00 0.00 94 HIS A C 7
ATOM 11858 O O . HIS A 1 97 ? -3.360 4.038 7.471 1.00 0.00 94 HIS A O 7
ATOM 11873 N N . TYR A 1 98 ? -3.580 3.456 5.313 1.00 0.00 95 TYR A N 7
ATOM 11874 C CA . TYR A 1 98 ? -5.033 3.492 5.315 1.00 0.00 95 TYR A CA 7
ATOM 11875 C C . TYR A 1 98 ? -5.577 2.075 5.439 1.00 0.00 95 TYR A C 7
ATOM 11876 O O . TYR A 1 98 ? -4.917 1.117 5.027 1.00 0.00 95 TYR A O 7
ATOM 11894 N N . GLU A 1 99 ? -6.768 1.941 6.000 1.00 0.00 96 GLU A N 7
ATOM 11895 C CA . GLU A 1 99 ? -7.381 0.631 6.163 1.00 0.00 96 GLU A CA 7
ATOM 11896 C C . GLU A 1 99 ? -7.966 0.146 4.845 1.00 0.00 96 GLU A C 7
ATOM 11897 O O . GLU A 1 99 ? -8.682 0.882 4.166 1.00 0.00 96 GLU A O 7
ATOM 11909 N N . ALA A 1 100 ? -7.654 -1.091 4.491 1.00 0.00 97 ALA A N 7
ATOM 11910 C CA . ALA A 1 100 ? -8.156 -1.687 3.265 1.00 0.00 97 ALA A CA 7
ATOM 11911 C C . ALA A 1 100 ? -8.765 -3.051 3.552 1.00 0.00 97 ALA A C 7
ATOM 11912 O O . ALA A 1 100 ? -8.258 -3.799 4.388 1.00 0.00 97 ALA A O 7
ATOM 11919 N N . ARG A 1 101 ? -9.861 -3.366 2.881 1.00 0.00 98 ARG A N 7
ATOM 11920 C CA . ARG A 1 101 ? -10.506 -4.661 3.051 1.00 0.00 98 ARG A CA 7
ATOM 11921 C C . ARG A 1 101 ? -11.201 -5.080 1.766 1.00 0.00 98 ARG A C 7
ATOM 11922 O O . ARG A 1 101 ? -11.496 -4.245 0.909 1.00 0.00 98 ARG A O 7
ATOM 11943 N N . VAL A 1 102 ? -11.454 -6.371 1.636 1.00 0.00 99 VAL A N 7
ATOM 11944 C CA . VAL A 1 102 ? -12.205 -6.888 0.511 1.00 0.00 99 VAL A CA 7
ATOM 11945 C C . VAL A 1 102 ? -13.631 -7.201 0.947 1.00 0.00 99 VAL A C 7
ATOM 11946 O O . VAL A 1 102 ? -13.861 -8.109 1.744 1.00 0.00 99 VAL A O 7
ATOM 11959 N N . LYS A 1 103 ? -14.577 -6.426 0.445 1.00 0.00 100 LYS A N 7
ATOM 11960 C CA . LYS A 1 103 ? -15.981 -6.591 0.787 1.00 0.00 100 LYS A CA 7
ATOM 11961 C C . LYS A 1 103 ? -16.757 -7.104 -0.411 1.00 0.00 100 LYS A C 7
ATOM 11962 O O . LYS A 1 103 ? -16.877 -6.404 -1.414 1.00 0.00 100 LYS A O 7
ATOM 11981 N N . ASP A 1 104 ? -17.263 -8.328 -0.311 1.00 0.00 101 ASP A N 7
ATOM 11982 C CA . ASP A 1 104 ? -18.044 -8.940 -1.387 1.00 0.00 101 ASP A CA 7
ATOM 11983 C C . ASP A 1 104 ? -17.184 -9.102 -2.636 1.00 0.00 101 ASP A C 7
ATOM 11984 O O . ASP A 1 104 ? -17.695 -9.304 -3.740 1.00 0.00 101 ASP A O 7
ATOM 11993 N N . GLY A 1 105 ? -15.873 -9.036 -2.448 1.00 0.00 102 GLY A N 7
ATOM 11994 C CA . GLY A 1 105 ? -14.953 -9.096 -3.565 1.00 0.00 102 GLY A CA 7
ATOM 11995 C C . GLY A 1 105 ? -14.477 -7.720 -3.998 1.00 0.00 102 GLY A C 7
ATOM 11996 O O . GLY A 1 105 ? -13.660 -7.603 -4.912 1.00 0.00 102 GLY A O 7
ATOM 12000 N N . VAL A 1 106 ? -14.972 -6.680 -3.332 1.00 0.00 103 VAL A N 7
ATOM 12001 C CA . VAL A 1 106 ? -14.657 -5.306 -3.703 1.00 0.00 103 VAL A CA 7
ATOM 12002 C C . VAL A 1 106 ? -13.730 -4.668 -2.668 1.00 0.00 103 VAL A C 7
ATOM 12003 O O . VAL A 1 106 ? -14.010 -4.696 -1.472 1.00 0.00 103 VAL A O 7
ATOM 12016 N N . VAL A 1 107 ? -12.629 -4.097 -3.131 1.00 0.00 104 VAL A N 7
ATOM 12017 C CA . VAL A 1 107 ? -11.656 -3.470 -2.247 1.00 0.00 104 VAL A CA 7
ATOM 12018 C C . VAL A 1 107 ? -12.171 -2.120 -1.762 1.00 0.00 104 VAL A C 7
ATOM 12019 O O . VAL A 1 107 ? -12.579 -1.279 -2.565 1.00 0.00 104 VAL A O 7
ATOM 12032 N N . GLN A 1 108 ? -12.165 -1.923 -0.453 1.00 0.00 105 GLN A N 7
ATOM 12033 C CA . GLN A 1 108 ? -12.597 -0.662 0.123 1.00 0.00 105 GLN A CA 7
ATOM 12034 C C . GLN A 1 108 ? -11.465 -0.020 0.905 1.00 0.00 105 GLN A C 7
ATOM 12035 O O . GLN A 1 108 ? -10.579 -0.714 1.410 1.00 0.00 105 GLN A O 7
ATOM 12049 N N . LEU A 1 109 ? -11.509 1.299 1.012 1.00 0.00 106 LEU A N 7
ATOM 12050 C CA . LEU A 1 109 ? -10.513 2.040 1.768 1.00 0.00 106 LEU A CA 7
ATOM 12051 C C . LEU A 1 109 ? -11.171 2.912 2.831 1.00 0.00 106 LEU A C 7
ATOM 12052 O O . LEU A 1 109 ? -12.154 3.604 2.557 1.00 0.00 106 LEU A O 7
ATOM 12068 N N . ARG A 1 110 ? -10.641 2.860 4.044 1.00 0.00 107 ARG A N 7
ATOM 12069 C CA . ARG A 1 110 ? -11.044 3.788 5.086 1.00 0.00 107 ARG A CA 7
ATOM 12070 C C . ARG A 1 110 ? -9.849 4.632 5.495 1.00 0.00 107 ARG A C 7
ATOM 12071 O O . ARG A 1 110 ? -8.936 4.155 6.175 1.00 0.00 107 ARG A O 7
ATOM 12092 N N . GLY A 1 111 ? -9.846 5.874 5.050 1.00 0.00 108 GLY A N 7
ATOM 12093 C CA . GLY A 1 111 ? -8.741 6.760 5.341 1.00 0.00 108 GLY A CA 7
ATOM 12094 C C . GLY A 1 111 ? -9.190 8.024 6.037 1.00 0.00 108 GLY A C 7
ATOM 12095 O O . GLY A 1 111 ? -9.890 8.847 5.451 1.00 0.00 108 GLY A O 7
ATOM 12099 N N . GLY A 1 112 ? -8.792 8.172 7.290 1.00 0.00 109 GLY A N 7
ATOM 12100 C CA . GLY A 1 112 ? -9.148 9.355 8.043 1.00 0.00 109 GLY A CA 7
ATOM 12101 C C . GLY A 1 112 ? -8.140 10.464 7.847 1.00 0.00 109 GLY A C 7
ATOM 12102 O O . GLY A 1 112 ? -7.171 10.571 8.598 1.00 0.00 109 GLY A O 7
ATOM 12106 N N . SER A 1 113 ? -8.354 11.277 6.827 1.00 0.00 110 SER A N 7
ATOM 12107 C CA . SER A 1 113 ? -7.445 12.365 6.513 1.00 0.00 110 SER A CA 7
ATOM 12108 C C . SER A 1 113 ? -8.224 13.642 6.217 1.00 0.00 110 SER A C 7
ATOM 12109 O O . SER A 1 113 ? -8.416 14.447 7.153 1.00 0.00 110 SER A O 7
ATOM 12118 N N . MET A 1 4 ? -18.000 9.255 9.614 1.00 0.00 1 MET A N 8
ATOM 12119 C CA . MET A 1 4 ? -16.949 8.373 10.168 1.00 0.00 1 MET A CA 8
ATOM 12120 C C . MET A 1 4 ? -16.703 7.188 9.247 1.00 0.00 1 MET A C 8
ATOM 12121 O O . MET A 1 4 ? -17.640 6.660 8.643 1.00 0.00 1 MET A O 8
ATOM 12134 N N . SER A 1 5 ? -15.430 6.811 9.124 1.00 0.00 2 SER A N 8
ATOM 12135 C CA . SER A 1 5 ? -15.006 5.640 8.360 1.00 0.00 2 SER A CA 8
ATOM 12136 C C . SER A 1 5 ? -15.082 5.896 6.857 1.00 0.00 2 SER A C 8
ATOM 12137 O O . SER A 1 5 ? -14.052 6.012 6.191 1.00 0.00 2 SER A O 8
ATOM 12145 N N . GLN A 1 6 ? -16.307 6.000 6.346 1.00 0.00 3 GLN A N 8
ATOM 12146 C CA . GLN A 1 6 ? -16.555 6.162 4.917 1.00 0.00 3 GLN A CA 8
ATOM 12147 C C . GLN A 1 6 ? -15.801 5.119 4.104 1.00 0.00 3 GLN A C 8
ATOM 12148 O O . GLN A 1 6 ? -14.901 5.454 3.329 1.00 0.00 3 GLN A O 8
ATOM 12162 N N . TRP A 1 7 ? -16.157 3.852 4.306 1.00 0.00 4 TRP A N 8
ATOM 12163 C CA . TRP A 1 7 ? -15.559 2.757 3.554 1.00 0.00 4 TRP A CA 8
ATOM 12164 C C . TRP A 1 7 ? -15.889 2.894 2.075 1.00 0.00 4 TRP A C 8
ATOM 12165 O O . TRP A 1 7 ? -16.949 2.459 1.622 1.00 0.00 4 TRP A O 8
ATOM 12186 N N . LYS A 1 8 ? -14.992 3.518 1.337 1.00 0.00 5 LYS A N 8
ATOM 12187 C CA . LYS A 1 8 ? -15.215 3.769 -0.073 1.00 0.00 5 LYS A CA 8
ATOM 12188 C C . LYS A 1 8 ? -14.857 2.548 -0.904 1.00 0.00 5 LYS A C 8
ATOM 12189 O O . LYS A 1 8 ? -13.744 2.027 -0.812 1.00 0.00 5 LYS A O 8
ATOM 12208 N N . ASP A 1 9 ? -15.816 2.088 -1.696 1.00 0.00 6 ASP A N 8
ATOM 12209 C CA . ASP A 1 9 ? -15.582 0.989 -2.622 1.00 0.00 6 ASP A CA 8
ATOM 12210 C C . ASP A 1 9 ? -14.718 1.471 -3.778 1.00 0.00 6 ASP A C 8
ATOM 12211 O O . ASP A 1 9 ? -15.132 2.341 -4.550 1.00 0.00 6 ASP A O 8
ATOM 12220 N N . ILE A 1 10 ? -13.518 0.929 -3.884 1.00 0.00 7 ILE A N 8
ATOM 12221 C CA . ILE A 1 10 ? -12.580 1.349 -4.915 1.00 0.00 7 ILE A CA 8
ATOM 12222 C C . ILE A 1 10 ? -12.775 0.533 -6.185 1.00 0.00 7 ILE A C 8
ATOM 12223 O O . ILE A 1 10 ? -13.337 1.010 -7.171 1.00 0.00 7 ILE A O 8
ATOM 12239 N N . CYS A 1 11 ? -12.305 -0.700 -6.137 1.00 0.00 8 CYS A N 8
ATOM 12240 C CA . CYS A 1 11 ? -12.399 -1.621 -7.254 1.00 0.00 8 CYS A CA 8
ATOM 12241 C C . CYS A 1 11 ? -12.484 -3.034 -6.704 1.00 0.00 8 CYS A C 8
ATOM 12242 O O . CYS A 1 11 ? -12.604 -3.219 -5.490 1.00 0.00 8 CYS A O 8
ATOM 12250 N N . LYS A 1 12 ? -12.425 -4.030 -7.567 1.00 0.00 9 LYS A N 8
ATOM 12251 C CA . LYS A 1 12 ? -12.483 -5.403 -7.108 1.00 0.00 9 LYS A CA 8
ATOM 12252 C C . LYS A 1 12 ? -11.088 -5.953 -6.864 1.00 0.00 9 LYS A C 8
ATOM 12253 O O . LYS A 1 12 ? -10.104 -5.462 -7.418 1.00 0.00 9 LYS A O 8
ATOM 12272 N N . ILE A 1 13 ? -11.017 -6.986 -6.035 1.00 0.00 10 ILE A N 8
ATOM 12273 C CA . ILE A 1 13 ? -9.758 -7.636 -5.713 1.00 0.00 10 ILE A CA 8
ATOM 12274 C C . ILE A 1 13 ? -9.228 -8.399 -6.928 1.00 0.00 10 ILE A C 8
ATOM 12275 O O . ILE A 1 13 ? -8.057 -8.770 -6.986 1.00 0.00 10 ILE A O 8
ATOM 12291 N N . ASP A 1 14 ? -10.104 -8.605 -7.907 1.00 0.00 11 ASP A N 8
ATOM 12292 C CA . ASP A 1 14 ? -9.738 -9.270 -9.157 1.00 0.00 11 ASP A CA 8
ATOM 12293 C C . ASP A 1 14 ? -8.739 -8.428 -9.936 1.00 0.00 11 ASP A C 8
ATOM 12294 O O . ASP A 1 14 ? -7.967 -8.941 -10.746 1.00 0.00 11 ASP A O 8
ATOM 12303 N N . ASP A 1 15 ? -8.767 -7.128 -9.689 1.00 0.00 12 ASP A N 8
ATOM 12304 C CA . ASP A 1 15 ? -7.938 -6.186 -10.426 1.00 0.00 12 ASP A CA 8
ATOM 12305 C C . ASP A 1 15 ? -6.568 -6.030 -9.776 1.00 0.00 12 ASP A C 8
ATOM 12306 O O . ASP A 1 15 ? -5.660 -5.431 -10.355 1.00 0.00 12 ASP A O 8
ATOM 12315 N N . ILE A 1 16 ? -6.422 -6.580 -8.579 1.00 0.00 13 ILE A N 8
ATOM 12316 C CA . ILE A 1 16 ? -5.165 -6.504 -7.851 1.00 0.00 13 ILE A CA 8
ATOM 12317 C C . ILE A 1 16 ? -4.605 -7.906 -7.644 1.00 0.00 13 ILE A C 8
ATOM 12318 O O . ILE A 1 16 ? -5.195 -8.714 -6.930 1.00 0.00 13 ILE A O 8
ATOM 12334 N N . LEU A 1 17 ? -3.475 -8.191 -8.267 1.00 0.00 14 LEU A N 8
ATOM 12335 C CA . LEU A 1 17 ? -2.892 -9.528 -8.229 1.00 0.00 14 LEU A CA 8
ATOM 12336 C C . LEU A 1 17 ? -2.012 -9.711 -6.991 1.00 0.00 14 LEU A C 8
ATOM 12337 O O . LEU A 1 17 ? -1.618 -8.734 -6.350 1.00 0.00 14 LEU A O 8
ATOM 12353 N N . PRO A 1 18 ? -1.710 -10.966 -6.618 1.00 0.00 15 PRO A N 8
ATOM 12354 C CA . PRO A 1 18 ? -0.804 -11.258 -5.505 1.00 0.00 15 PRO A CA 8
ATOM 12355 C C . PRO A 1 18 ? 0.596 -10.679 -5.738 1.00 0.00 15 PRO A C 8
ATOM 12356 O O . PRO A 1 18 ? 1.241 -10.968 -6.751 1.00 0.00 15 PRO A O 8
ATOM 12367 N N . GLU A 1 19 ? 1.026 -9.844 -4.789 1.00 0.00 16 GLU A N 8
ATOM 12368 C CA . GLU A 1 19 ? 2.323 -9.159 -4.816 1.00 0.00 16 GLU A CA 8
ATOM 12369 C C . GLU A 1 19 ? 2.321 -7.972 -5.780 1.00 0.00 16 GLU A C 8
ATOM 12370 O O . GLU A 1 19 ? 3.358 -7.621 -6.348 1.00 0.00 16 GLU A O 8
ATOM 12382 N N . THR A 1 20 ? 1.172 -7.323 -5.934 1.00 0.00 17 THR A N 8
ATOM 12383 C CA . THR A 1 20 ? 1.095 -6.131 -6.775 1.00 0.00 17 THR A CA 8
ATOM 12384 C C . THR A 1 20 ? 0.398 -4.994 -6.036 1.00 0.00 17 THR A C 8
ATOM 12385 O O . THR A 1 20 ? -0.301 -5.223 -5.046 1.00 0.00 17 THR A O 8
ATOM 12396 N N . GLY A 1 21 ? 0.600 -3.773 -6.513 1.00 0.00 18 GLY A N 8
ATOM 12397 C CA . GLY A 1 21 ? -0.034 -2.622 -5.906 1.00 0.00 18 GLY A CA 8
ATOM 12398 C C . GLY A 1 21 ? -0.587 -1.678 -6.947 1.00 0.00 18 GLY A C 8
ATOM 12399 O O . GLY A 1 21 ? 0.047 -1.449 -7.976 1.00 0.00 18 GLY A O 8
ATOM 12403 N N . VAL A 1 22 ? -1.767 -1.133 -6.688 1.00 0.00 19 VAL A N 8
ATOM 12404 C CA . VAL A 1 22 ? -2.424 -0.241 -7.637 1.00 0.00 19 VAL A CA 8
ATOM 12405 C C . VAL A 1 22 ? -2.671 1.133 -7.020 1.00 0.00 19 VAL A C 8
ATOM 12406 O O . VAL A 1 22 ? -2.661 1.288 -5.796 1.00 0.00 19 VAL A O 8
ATOM 12419 N N . CYS A 1 23 ? -2.892 2.122 -7.873 1.00 0.00 20 CYS A N 8
ATOM 12420 C CA . CYS A 1 23 ? -3.165 3.478 -7.427 1.00 0.00 20 CYS A CA 8
ATOM 12421 C C . CYS A 1 23 ? -4.670 3.717 -7.328 1.00 0.00 20 CYS A C 8
ATOM 12422 O O . CYS A 1 23 ? -5.371 3.782 -8.341 1.00 0.00 20 CYS A O 8
ATOM 12430 N N . ALA A 1 24 ? -5.164 3.829 -6.107 1.00 0.00 21 ALA A N 8
ATOM 12431 C CA . ALA A 1 24 ? -6.568 4.112 -5.869 1.00 0.00 21 ALA A CA 8
ATOM 12432 C C . ALA A 1 24 ? -6.761 5.593 -5.592 1.00 0.00 21 ALA A C 8
ATOM 12433 O O . ALA A 1 24 ? -5.907 6.229 -4.980 1.00 0.00 21 ALA A O 8
ATOM 12440 N N . LEU A 1 25 ? -7.871 6.146 -6.041 1.00 0.00 22 LEU A N 8
ATOM 12441 C CA . LEU A 1 25 ? -8.140 7.556 -5.827 1.00 0.00 22 LEU A CA 8
ATOM 12442 C C . LEU A 1 25 ? -9.191 7.753 -4.743 1.00 0.00 22 LEU A C 8
ATOM 12443 O O . LEU A 1 25 ? -10.382 7.515 -4.960 1.00 0.00 22 LEU A O 8
ATOM 12459 N N . LEU A 1 26 ? -8.737 8.170 -3.571 1.00 0.00 23 LEU A N 8
ATOM 12460 C CA . LEU A 1 26 ? -9.626 8.504 -2.473 1.00 0.00 23 LEU A CA 8
ATOM 12461 C C . LEU A 1 26 ? -9.957 9.988 -2.559 1.00 0.00 23 LEU A C 8
ATOM 12462 O O . LEU A 1 26 ? -9.190 10.835 -2.096 1.00 0.00 23 LEU A O 8
ATOM 12478 N N . GLY A 1 27 ? -11.078 10.304 -3.188 1.00 0.00 24 GLY A N 8
ATOM 12479 C CA . GLY A 1 27 ? -11.367 11.681 -3.519 1.00 0.00 24 GLY A CA 8
ATOM 12480 C C . GLY A 1 27 ? -10.513 12.120 -4.688 1.00 0.00 24 GLY A C 8
ATOM 12481 O O . GLY A 1 27 ? -10.866 11.890 -5.846 1.00 0.00 24 GLY A O 8
ATOM 12485 N N . ASP A 1 28 ? -9.388 12.748 -4.390 1.00 0.00 25 ASP A N 8
ATOM 12486 C CA . ASP A 1 28 ? -8.381 13.024 -5.407 1.00 0.00 25 ASP A CA 8
ATOM 12487 C C . ASP A 1 28 ? -7.011 12.556 -4.929 1.00 0.00 25 ASP A C 8
ATOM 12488 O O . ASP A 1 28 ? -6.027 12.594 -5.669 1.00 0.00 25 ASP A O 8
ATOM 12497 N N . GLU A 1 29 ? -6.956 12.097 -3.684 1.00 0.00 26 GLU A N 8
ATOM 12498 C CA . GLU A 1 29 ? -5.702 11.674 -3.087 1.00 0.00 26 GLU A CA 8
ATOM 12499 C C . GLU A 1 29 ? -5.355 10.264 -3.547 1.00 0.00 26 GLU A C 8
ATOM 12500 O O . GLU A 1 29 ? -6.202 9.368 -3.531 1.00 0.00 26 GLU A O 8
ATOM 12512 N N . GLN A 1 30 ? -4.116 10.072 -3.964 1.00 0.00 27 GLN A N 8
ATOM 12513 C CA . GLN A 1 30 ? -3.685 8.791 -4.498 1.00 0.00 27 GLN A CA 8
ATOM 12514 C C . GLN A 1 30 ? -3.205 7.856 -3.390 1.00 0.00 27 GLN A C 8
ATOM 12515 O O . GLN A 1 30 ? -2.221 8.125 -2.696 1.00 0.00 27 GLN A O 8
ATOM 12529 N N . VAL A 1 31 ? -3.929 6.763 -3.231 1.00 0.00 28 VAL A N 8
ATOM 12530 C CA . VAL A 1 31 ? -3.616 5.755 -2.235 1.00 0.00 28 VAL A CA 8
ATOM 12531 C C . VAL A 1 31 ? -3.058 4.513 -2.919 1.00 0.00 28 VAL A C 8
ATOM 12532 O O . VAL A 1 31 ? -3.615 4.040 -3.907 1.00 0.00 28 VAL A O 8
ATOM 12545 N N . ALA A 1 32 ? -1.962 3.992 -2.402 1.00 0.00 29 ALA A N 8
ATOM 12546 C CA . ALA A 1 32 ? -1.358 2.802 -2.967 1.00 0.00 29 ALA A CA 8
ATOM 12547 C C . ALA A 1 32 ? -1.885 1.558 -2.267 1.00 0.00 29 ALA A C 8
ATOM 12548 O O . ALA A 1 32 ? -1.586 1.321 -1.094 1.00 0.00 29 ALA A O 8
ATOM 12555 N N . ILE A 1 33 ? -2.685 0.779 -2.979 1.00 0.00 30 ILE A N 8
ATOM 12556 C CA . ILE A 1 33 ? -3.238 -0.449 -2.426 1.00 0.00 30 ILE A CA 8
ATOM 12557 C C . ILE A 1 33 ? -2.392 -1.635 -2.850 1.00 0.00 30 ILE A C 8
ATOM 12558 O O . ILE A 1 33 ? -2.393 -2.021 -4.018 1.00 0.00 30 ILE A O 8
ATOM 12574 N N . PHE A 1 34 ? -1.668 -2.198 -1.905 1.00 0.00 31 PHE A N 8
ATOM 12575 C CA . PHE A 1 34 ? -0.819 -3.337 -2.183 1.00 0.00 31 PHE A CA 8
ATOM 12576 C C . PHE A 1 34 ? -1.461 -4.622 -1.691 1.00 0.00 31 PHE A C 8
ATOM 12577 O O . PHE A 1 34 ? -1.815 -4.743 -0.517 1.00 0.00 31 PHE A O 8
ATOM 12594 N N . ARG A 1 35 ? -1.623 -5.569 -2.596 1.00 0.00 32 ARG A N 8
ATOM 12595 C CA . ARG A 1 35 ? -2.012 -6.913 -2.223 1.00 0.00 32 ARG A CA 8
ATOM 12596 C C . ARG A 1 35 ? -0.767 -7.779 -2.251 1.00 0.00 32 ARG A C 8
ATOM 12597 O O . ARG A 1 35 ? -0.313 -8.178 -3.318 1.00 0.00 32 ARG A O 8
ATOM 12618 N N . PRO A 1 36 ? -0.172 -8.039 -1.081 1.00 0.00 33 PRO A N 8
ATOM 12619 C CA . PRO A 1 36 ? 1.050 -8.820 -0.977 1.00 0.00 33 PRO A CA 8
ATOM 12620 C C . PRO A 1 36 ? 0.786 -10.302 -0.733 1.00 0.00 33 PRO A C 8
ATOM 12621 O O . PRO A 1 36 ? 1.649 -11.146 -0.971 1.00 0.00 33 PRO A O 8
ATOM 12632 N N . TYR A 1 37 ? -0.413 -10.613 -0.268 1.00 0.00 34 TYR A N 8
ATOM 12633 C CA . TYR A 1 37 ? -0.779 -11.984 0.032 1.00 0.00 34 TYR A CA 8
ATOM 12634 C C . TYR A 1 37 ? -1.651 -12.563 -1.071 1.00 0.00 34 TYR A C 8
ATOM 12635 O O . TYR A 1 37 ? -2.177 -11.835 -1.913 1.00 0.00 34 TYR A O 8
ATOM 12653 N N . HIS A 1 38 ? -1.804 -13.877 -1.055 1.00 0.00 35 HIS A N 8
ATOM 12654 C CA . HIS A 1 38 ? -2.666 -14.555 -2.005 1.00 0.00 35 HIS A CA 8
ATOM 12655 C C . HIS A 1 38 ? -4.114 -14.424 -1.549 1.00 0.00 35 HIS A C 8
ATOM 12656 O O . HIS A 1 38 ? -5.042 -14.443 -2.354 1.00 0.00 35 HIS A O 8
ATOM 12671 N N . SER A 1 39 ? -4.285 -14.274 -0.246 1.00 0.00 36 SER A N 8
ATOM 12672 C CA . SER A 1 39 ? -5.605 -14.176 0.354 1.00 0.00 36 SER A CA 8
ATOM 12673 C C . SER A 1 39 ? -6.149 -12.746 0.272 1.00 0.00 36 SER A C 8
ATOM 12674 O O . SER A 1 39 ? -5.655 -11.921 -0.501 1.00 0.00 36 SER A O 8
ATOM 12682 N N . ASP A 1 40 ? -7.156 -12.468 1.090 1.00 0.00 37 ASP A N 8
ATOM 12683 C CA . ASP A 1 40 ? -7.849 -11.178 1.105 1.00 0.00 37 ASP A CA 8
ATOM 12684 C C . ASP A 1 40 ? -7.082 -10.122 1.903 1.00 0.00 37 ASP A C 8
ATOM 12685 O O . ASP A 1 40 ? -7.616 -9.061 2.220 1.00 0.00 37 ASP A O 8
ATOM 12694 N N . GLN A 1 41 ? -5.830 -10.406 2.217 1.00 0.00 38 GLN A N 8
ATOM 12695 C CA . GLN A 1 41 ? -5.029 -9.495 3.018 1.00 0.00 38 GLN A CA 8
ATOM 12696 C C . GLN A 1 41 ? -4.370 -8.435 2.143 1.00 0.00 38 GLN A C 8
ATOM 12697 O O . GLN A 1 41 ? -3.396 -8.708 1.439 1.00 0.00 38 GLN A O 8
ATOM 12711 N N . VAL A 1 42 ? -4.925 -7.232 2.184 1.00 0.00 39 VAL A N 8
ATOM 12712 C CA . VAL A 1 42 ? -4.405 -6.109 1.417 1.00 0.00 39 VAL A CA 8
ATOM 12713 C C . VAL A 1 42 ? -4.048 -4.955 2.345 1.00 0.00 39 VAL A C 8
ATOM 12714 O O . VAL A 1 42 ? -4.626 -4.816 3.424 1.00 0.00 39 VAL A O 8
ATOM 12727 N N . PHE A 1 43 ? -3.095 -4.137 1.927 1.00 0.00 40 PHE A N 8
ATOM 12728 C CA . PHE A 1 43 ? -2.650 -3.010 2.730 1.00 0.00 40 PHE A CA 8
ATOM 12729 C C . PHE A 1 43 ? -2.570 -1.752 1.876 1.00 0.00 40 PHE A C 8
ATOM 12730 O O . PHE A 1 43 ? -1.986 -1.762 0.795 1.00 0.00 40 PHE A O 8
ATOM 12747 N N . ALA A 1 44 ? -3.168 -0.673 2.357 1.00 0.00 41 ALA A N 8
ATOM 12748 C CA . ALA A 1 44 ? -3.174 0.583 1.622 1.00 0.00 41 ALA A CA 8
ATOM 12749 C C . ALA A 1 44 ? -2.326 1.632 2.326 1.00 0.00 41 ALA A C 8
ATOM 12750 O O . ALA A 1 44 ? -2.470 1.854 3.532 1.00 0.00 41 ALA A O 8
ATOM 12757 N N . ILE A 1 45 ? -1.440 2.270 1.577 1.00 0.00 42 ILE A N 8
ATOM 12758 C CA . ILE A 1 45 ? -0.572 3.311 2.114 1.00 0.00 42 ILE A CA 8
ATOM 12759 C C . ILE A 1 45 ? -0.480 4.476 1.137 1.00 0.00 42 ILE A C 8
ATOM 12760 O O . ILE A 1 45 ? -1.202 4.513 0.144 1.00 0.00 42 ILE A O 8
ATOM 12776 N N . SER A 1 46 ? 0.391 5.433 1.425 1.00 0.00 43 SER A N 8
ATOM 12777 C CA . SER A 1 46 ? 0.624 6.546 0.515 1.00 0.00 43 SER A CA 8
ATOM 12778 C C . SER A 1 46 ? 1.322 6.049 -0.747 1.00 0.00 43 SER A C 8
ATOM 12779 O O . SER A 1 46 ? 2.076 5.078 -0.708 1.00 0.00 43 SER A O 8
ATOM 12787 N N . ASN A 1 47 ? 1.060 6.713 -1.862 1.00 0.00 44 ASN A N 8
ATOM 12788 C CA . ASN A 1 47 ? 1.604 6.293 -3.147 1.00 0.00 44 ASN A CA 8
ATOM 12789 C C . ASN A 1 47 ? 2.889 7.059 -3.472 1.00 0.00 44 ASN A C 8
ATOM 12790 O O . ASN A 1 47 ? 3.614 6.706 -4.396 1.00 0.00 44 ASN A O 8
ATOM 12801 N N . ILE A 1 48 ? 3.157 8.103 -2.698 1.00 0.00 45 ILE A N 8
ATOM 12802 C CA . ILE A 1 48 ? 4.354 8.929 -2.870 1.00 0.00 45 ILE A CA 8
ATOM 12803 C C . ILE A 1 48 ? 5.191 8.871 -1.580 1.00 0.00 45 ILE A C 8
ATOM 12804 O O . ILE A 1 48 ? 4.624 8.830 -0.481 1.00 0.00 45 ILE A O 8
ATOM 12820 N N . ASP A 1 49 ? 6.518 8.853 -1.707 1.00 0.00 46 ASP A N 8
ATOM 12821 C CA . ASP A 1 49 ? 7.407 8.790 -0.536 1.00 0.00 46 ASP A CA 8
ATOM 12822 C C . ASP A 1 49 ? 7.431 10.128 0.207 1.00 0.00 46 ASP A C 8
ATOM 12823 O O . ASP A 1 49 ? 7.221 11.184 -0.393 1.00 0.00 46 ASP A O 8
ATOM 12832 N N . PRO A 1 50 ? 7.702 10.103 1.526 1.00 0.00 47 PRO A N 8
ATOM 12833 C CA . PRO A 1 50 ? 7.746 11.306 2.361 1.00 0.00 47 PRO A CA 8
ATOM 12834 C C . PRO A 1 50 ? 9.053 12.099 2.223 1.00 0.00 47 PRO A C 8
ATOM 12835 O O . PRO A 1 50 ? 9.102 13.103 1.506 1.00 0.00 47 PRO A O 8
ATOM 12846 N N . PHE A 1 51 ? 10.113 11.647 2.894 1.00 0.00 48 PHE A N 8
ATOM 12847 C CA . PHE A 1 51 ? 11.388 12.362 2.879 1.00 0.00 48 PHE A CA 8
ATOM 12848 C C . PHE A 1 51 ? 12.161 12.035 1.614 1.00 0.00 48 PHE A C 8
ATOM 12849 O O . PHE A 1 51 ? 12.817 12.902 1.026 1.00 0.00 48 PHE A O 8
ATOM 12866 N N . PHE A 1 52 ? 12.079 10.779 1.208 1.00 0.00 49 PHE A N 8
ATOM 12867 C CA . PHE A 1 52 ? 12.744 10.315 0.004 1.00 0.00 49 PHE A CA 8
ATOM 12868 C C . PHE A 1 52 ? 12.125 10.998 -1.207 1.00 0.00 49 PHE A C 8
ATOM 12869 O O . PHE A 1 52 ? 12.804 11.266 -2.201 1.00 0.00 49 PHE A O 8
ATOM 12886 N N . GLU A 1 53 ? 10.826 11.281 -1.080 1.00 0.00 50 GLU A N 8
ATOM 12887 C CA . GLU A 1 53 ? 10.039 11.982 -2.090 1.00 0.00 50 GLU A CA 8
ATOM 12888 C C . GLU A 1 53 ? 10.334 11.486 -3.501 1.00 0.00 50 GLU A C 8
ATOM 12889 O O . GLU A 1 53 ? 11.039 12.138 -4.274 1.00 0.00 50 GLU A O 8
ATOM 12901 N N . SER A 1 54 ? 9.821 10.323 -3.822 1.00 0.00 51 SER A N 8
ATOM 12902 C CA . SER A 1 54 ? 9.913 9.809 -5.163 1.00 0.00 51 SER A CA 8
ATOM 12903 C C . SER A 1 54 ? 8.500 9.609 -5.691 1.00 0.00 51 SER A C 8
ATOM 12904 O O . SER A 1 54 ? 7.547 10.147 -5.121 1.00 0.00 51 SER A O 8
ATOM 12912 N N . SER A 1 55 ? 8.355 8.882 -6.778 1.00 0.00 52 SER A N 8
ATOM 12913 C CA . SER A 1 55 ? 7.063 8.758 -7.421 1.00 0.00 52 SER A CA 8
ATOM 12914 C C . SER A 1 55 ? 6.261 7.595 -6.836 1.00 0.00 52 SER A C 8
ATOM 12915 O O . SER A 1 55 ? 6.455 7.201 -5.689 1.00 0.00 52 SER A O 8
ATOM 12923 N N . VAL A 1 56 ? 5.370 7.057 -7.648 1.00 0.00 53 VAL A N 8
ATOM 12924 C CA . VAL A 1 56 ? 4.397 6.076 -7.207 1.00 0.00 53 VAL A CA 8
ATOM 12925 C C . VAL A 1 56 ? 5.047 4.746 -6.826 1.00 0.00 53 VAL A C 8
ATOM 12926 O O . VAL A 1 56 ? 5.907 4.217 -7.537 1.00 0.00 53 VAL A O 8
ATOM 12939 N N . LEU A 1 57 ? 4.623 4.217 -5.687 1.00 0.00 54 LEU A N 8
ATOM 12940 C CA . LEU A 1 57 ? 5.140 2.952 -5.180 1.00 0.00 54 LEU A CA 8
ATOM 12941 C C . LEU A 1 57 ? 4.465 1.784 -5.891 1.00 0.00 54 LEU A C 8
ATOM 12942 O O . LEU A 1 57 ? 4.895 0.636 -5.781 1.00 0.00 54 LEU A O 8
ATOM 12958 N N . SER A 1 58 ? 3.403 2.100 -6.624 1.00 0.00 55 SER A N 8
ATOM 12959 C CA . SER A 1 58 ? 2.641 1.114 -7.381 1.00 0.00 55 SER A CA 8
ATOM 12960 C C . SER A 1 58 ? 3.524 0.397 -8.408 1.00 0.00 55 SER A C 8
ATOM 12961 O O . SER A 1 58 ? 3.287 -0.765 -8.745 1.00 0.00 55 SER A O 8
ATOM 12969 N N . ARG A 1 59 ? 4.562 1.077 -8.876 1.00 0.00 56 ARG A N 8
ATOM 12970 C CA . ARG A 1 59 ? 5.461 0.512 -9.872 1.00 0.00 56 ARG A CA 8
ATOM 12971 C C . ARG A 1 59 ? 6.630 -0.198 -9.183 1.00 0.00 56 ARG A C 8
ATOM 12972 O O . ARG A 1 59 ? 7.774 -0.125 -9.636 1.00 0.00 56 ARG A O 8
ATOM 12993 N N . GLY A 1 60 ? 6.330 -0.906 -8.102 1.00 0.00 57 GLY A N 8
ATOM 12994 C CA . GLY A 1 60 ? 7.367 -1.540 -7.317 1.00 0.00 57 GLY A CA 8
ATOM 12995 C C . GLY A 1 60 ? 7.030 -2.970 -6.947 1.00 0.00 57 GLY A C 8
ATOM 12996 O O . GLY A 1 60 ? 5.877 -3.399 -7.060 1.00 0.00 57 GLY A O 8
ATOM 13000 N N . LEU A 1 61 ? 8.038 -3.710 -6.510 1.00 0.00 58 LEU A N 8
ATOM 13001 C CA . LEU A 1 61 ? 7.870 -5.121 -6.200 1.00 0.00 58 LEU A CA 8
ATOM 13002 C C . LEU A 1 61 ? 7.775 -5.336 -4.696 1.00 0.00 58 LEU A C 8
ATOM 13003 O O . LEU A 1 61 ? 8.158 -4.473 -3.906 1.00 0.00 58 LEU A O 8
ATOM 13019 N N . ILE A 1 62 ? 7.266 -6.494 -4.309 1.00 0.00 59 ILE A N 8
ATOM 13020 C CA . ILE A 1 62 ? 7.111 -6.832 -2.905 1.00 0.00 59 ILE A CA 8
ATOM 13021 C C . ILE A 1 62 ? 8.022 -8.004 -2.557 1.00 0.00 59 ILE A C 8
ATOM 13022 O O . ILE A 1 62 ? 8.081 -8.987 -3.296 1.00 0.00 59 ILE A O 8
ATOM 13038 N N . ALA A 1 63 ? 8.739 -7.888 -1.447 1.00 0.00 60 ALA A N 8
ATOM 13039 C CA . ALA A 1 63 ? 9.678 -8.918 -1.023 1.00 0.00 60 ALA A CA 8
ATOM 13040 C C . ALA A 1 63 ? 9.523 -9.197 0.464 1.00 0.00 60 ALA A C 8
ATOM 13041 O O . ALA A 1 63 ? 9.133 -8.318 1.229 1.00 0.00 60 ALA A O 8
ATOM 13048 N N . GLU A 1 64 ? 9.827 -10.414 0.874 1.00 0.00 61 GLU A N 8
ATOM 13049 C CA . GLU A 1 64 ? 9.655 -10.808 2.262 1.00 0.00 61 GLU A CA 8
ATOM 13050 C C . GLU A 1 64 ? 10.952 -10.670 3.052 1.00 0.00 61 GLU A C 8
ATOM 13051 O O . GLU A 1 64 ? 12.009 -11.135 2.626 1.00 0.00 61 GLU A O 8
ATOM 13063 N N . HIS A 1 65 ? 10.855 -10.014 4.202 1.00 0.00 62 HIS A N 8
ATOM 13064 C CA . HIS A 1 65 ? 11.956 -9.950 5.153 1.00 0.00 62 HIS A CA 8
ATOM 13065 C C . HIS A 1 65 ? 12.034 -11.270 5.912 1.00 0.00 62 HIS A C 8
ATOM 13066 O O . HIS A 1 65 ? 13.046 -11.965 5.867 1.00 0.00 62 HIS A O 8
ATOM 13081 N N . GLN A 1 66 ? 10.943 -11.587 6.604 1.00 0.00 63 GLN A N 8
ATOM 13082 C CA . GLN A 1 66 ? 10.762 -12.867 7.286 1.00 0.00 63 GLN A CA 8
ATOM 13083 C C . GLN A 1 66 ? 9.423 -12.860 8.003 1.00 0.00 63 GLN A C 8
ATOM 13084 O O . GLN A 1 66 ? 9.316 -12.379 9.132 1.00 0.00 63 GLN A O 8
ATOM 13098 N N . GLY A 1 67 ? 8.391 -13.349 7.327 1.00 0.00 64 GLY A N 8
ATOM 13099 C CA . GLY A 1 67 ? 7.046 -13.259 7.863 1.00 0.00 64 GLY A CA 8
ATOM 13100 C C . GLY A 1 67 ? 6.476 -11.867 7.677 1.00 0.00 64 GLY A C 8
ATOM 13101 O O . GLY A 1 67 ? 5.367 -11.564 8.115 1.00 0.00 64 GLY A O 8
ATOM 13105 N N . GLU A 1 68 ? 7.254 -11.020 7.016 1.00 0.00 65 GLU A N 8
ATOM 13106 C CA . GLU A 1 68 ? 6.872 -9.644 6.760 1.00 0.00 65 GLU A CA 8
ATOM 13107 C C . GLU A 1 68 ? 7.052 -9.338 5.290 1.00 0.00 65 GLU A C 8
ATOM 13108 O O . GLU A 1 68 ? 8.148 -9.505 4.751 1.00 0.00 65 GLU A O 8
ATOM 13120 N N . LEU A 1 69 ? 6.000 -8.885 4.645 1.00 0.00 66 LEU A N 8
ATOM 13121 C CA . LEU A 1 69 ? 6.086 -8.518 3.248 1.00 0.00 66 LEU A CA 8
ATOM 13122 C C . LEU A 1 69 ? 6.328 -7.018 3.119 1.00 0.00 66 LEU A C 8
ATOM 13123 O O . LEU A 1 69 ? 5.488 -6.200 3.498 1.00 0.00 66 LEU A O 8
ATOM 13139 N N . TRP A 1 70 ? 7.507 -6.677 2.625 1.00 0.00 67 TRP A N 8
ATOM 13140 C CA . TRP A 1 70 ? 7.915 -5.292 2.454 1.00 0.00 67 TRP A CA 8
ATOM 13141 C C . TRP A 1 70 ? 7.798 -4.900 0.987 1.00 0.00 67 TRP A C 8
ATOM 13142 O O . TRP A 1 70 ? 7.976 -5.737 0.101 1.00 0.00 67 TRP A O 8
ATOM 13163 N N . VAL A 1 71 ? 7.500 -3.641 0.728 1.00 0.00 68 VAL A N 8
ATOM 13164 C CA . VAL A 1 71 ? 7.468 -3.149 -0.638 1.00 0.00 68 VAL A CA 8
ATOM 13165 C C . VAL A 1 71 ? 8.769 -2.419 -0.950 1.00 0.00 68 VAL A C 8
ATOM 13166 O O . VAL A 1 71 ? 9.302 -1.682 -0.111 1.00 0.00 68 VAL A O 8
ATOM 13179 N N . ALA A 1 72 ? 9.297 -2.658 -2.137 1.00 0.00 69 ALA A N 8
ATOM 13180 C CA . ALA A 1 72 ? 10.541 -2.048 -2.553 1.00 0.00 69 ALA A CA 8
ATOM 13181 C C . ALA A 1 72 ? 10.357 -1.263 -3.838 1.00 0.00 69 ALA A C 8
ATOM 13182 O O . ALA A 1 72 ? 10.056 -1.832 -4.888 1.00 0.00 69 ALA A O 8
ATOM 13189 N N . SER A 1 73 ? 10.522 0.042 -3.742 1.00 0.00 70 SER A N 8
ATOM 13190 C CA . SER A 1 73 ? 10.470 0.897 -4.908 1.00 0.00 70 SER A CA 8
ATOM 13191 C C . SER A 1 73 ? 11.788 0.801 -5.669 1.00 0.00 70 SER A C 8
ATOM 13192 O O . SER A 1 73 ? 12.839 1.186 -5.154 1.00 0.00 70 SER A O 8
ATOM 13200 N N . PRO A 1 74 ? 11.752 0.282 -6.906 1.00 0.00 71 PRO A N 8
ATOM 13201 C CA . PRO A 1 74 ? 12.957 0.054 -7.710 1.00 0.00 71 PRO A CA 8
ATOM 13202 C C . PRO A 1 74 ? 13.496 1.342 -8.327 1.00 0.00 71 PRO A C 8
ATOM 13203 O O . PRO A 1 74 ? 14.216 1.315 -9.327 1.00 0.00 71 PRO A O 8
ATOM 13214 N N . LEU A 1 75 ? 13.151 2.461 -7.715 1.00 0.00 72 LEU A N 8
ATOM 13215 C CA . LEU A 1 75 ? 13.578 3.764 -8.190 1.00 0.00 72 LEU A CA 8
ATOM 13216 C C . LEU A 1 75 ? 15.002 4.043 -7.721 1.00 0.00 72 LEU A C 8
ATOM 13217 O O . LEU A 1 75 ? 15.904 4.234 -8.535 1.00 0.00 72 LEU A O 8
ATOM 13233 N N . LYS A 1 76 ? 15.204 4.048 -6.409 1.00 0.00 73 LYS A N 8
ATOM 13234 C CA . LYS A 1 76 ? 16.547 4.116 -5.848 1.00 0.00 73 LYS A CA 8
ATOM 13235 C C . LYS A 1 76 ? 16.707 3.105 -4.722 1.00 0.00 73 LYS A C 8
ATOM 13236 O O . LYS A 1 76 ? 17.314 2.052 -4.913 1.00 0.00 73 LYS A O 8
ATOM 13255 N N . LYS A 1 77 ? 16.152 3.418 -3.554 1.00 0.00 74 LYS A N 8
ATOM 13256 C CA . LYS A 1 77 ? 16.242 2.526 -2.404 1.00 0.00 74 LYS A CA 8
ATOM 13257 C C . LYS A 1 77 ? 15.413 3.045 -1.233 1.00 0.00 74 LYS A C 8
ATOM 13258 O O . LYS A 1 77 ? 15.843 3.924 -0.489 1.00 0.00 74 LYS A O 8
ATOM 13277 N N . GLN A 1 78 ? 14.210 2.524 -1.101 1.00 0.00 75 GLN A N 8
ATOM 13278 C CA . GLN A 1 78 ? 13.395 2.784 0.071 1.00 0.00 75 GLN A CA 8
ATOM 13279 C C . GLN A 1 78 ? 12.490 1.587 0.325 1.00 0.00 75 GLN A C 8
ATOM 13280 O O . GLN A 1 78 ? 12.061 0.913 -0.615 1.00 0.00 75 GLN A O 8
ATOM 13294 N N . ARG A 1 79 ? 12.227 1.309 1.593 1.00 0.00 76 ARG A N 8
ATOM 13295 C CA . ARG A 1 79 ? 11.535 0.086 1.976 1.00 0.00 76 ARG A CA 8
ATOM 13296 C C . ARG A 1 79 ? 10.424 0.373 2.977 1.00 0.00 76 ARG A C 8
ATOM 13297 O O . ARG A 1 79 ? 10.673 0.924 4.052 1.00 0.00 76 ARG A O 8
ATOM 13318 N N . PHE A 1 80 ? 9.207 -0.007 2.620 1.00 0.00 77 PHE A N 8
ATOM 13319 C CA . PHE A 1 80 ? 8.062 0.161 3.506 1.00 0.00 77 PHE A CA 8
ATOM 13320 C C . PHE A 1 80 ? 7.535 -1.202 3.941 1.00 0.00 77 PHE A C 8
ATOM 13321 O O . PHE A 1 80 ? 7.292 -2.076 3.105 1.00 0.00 77 PHE A O 8
ATOM 13338 N N . ARG A 1 81 ? 7.365 -1.389 5.243 1.00 0.00 78 ARG A N 8
ATOM 13339 C CA . ARG A 1 81 ? 6.814 -2.634 5.757 1.00 0.00 78 ARG A CA 8
ATOM 13340 C C . ARG A 1 81 ? 5.301 -2.611 5.624 1.00 0.00 78 ARG A C 8
ATOM 13341 O O . ARG A 1 81 ? 4.615 -1.994 6.435 1.00 0.00 78 ARG A O 8
ATOM 13362 N N . LEU A 1 82 ? 4.790 -3.296 4.604 1.00 0.00 79 LEU A N 8
ATOM 13363 C CA . LEU A 1 82 ? 3.364 -3.260 4.265 1.00 0.00 79 LEU A CA 8
ATOM 13364 C C . LEU A 1 82 ? 2.481 -3.682 5.432 1.00 0.00 79 LEU A C 8
ATOM 13365 O O . LEU A 1 82 ? 1.314 -3.312 5.494 1.00 0.00 79 LEU A O 8
ATOM 13381 N N . SER A 1 83 ? 3.048 -4.446 6.359 1.00 0.00 80 SER A N 8
ATOM 13382 C CA . SER A 1 83 ? 2.309 -4.916 7.524 1.00 0.00 80 SER A CA 8
ATOM 13383 C C . SER A 1 83 ? 1.811 -3.746 8.379 1.00 0.00 80 SER A C 8
ATOM 13384 O O . SER A 1 83 ? 0.924 -3.919 9.214 1.00 0.00 80 SER A O 8
ATOM 13392 N N . ASP A 1 84 ? 2.386 -2.562 8.178 1.00 0.00 81 ASP A N 8
ATOM 13393 C CA . ASP A 1 84 ? 1.941 -1.375 8.901 1.00 0.00 81 ASP A CA 8
ATOM 13394 C C . ASP A 1 84 ? 2.009 -0.129 8.023 1.00 0.00 81 ASP A C 8
ATOM 13395 O O . ASP A 1 84 ? 1.135 0.725 8.084 1.00 0.00 81 ASP A O 8
ATOM 13404 N N . GLY A 1 85 ? 3.043 -0.035 7.202 1.00 0.00 82 GLY A N 8
ATOM 13405 C CA . GLY A 1 85 ? 3.204 1.122 6.341 1.00 0.00 82 GLY A CA 8
ATOM 13406 C C . GLY A 1 85 ? 4.416 1.947 6.713 1.00 0.00 82 GLY A C 8
ATOM 13407 O O . GLY A 1 85 ? 4.719 2.952 6.068 1.00 0.00 82 GLY A O 8
ATOM 13411 N N . LEU A 1 86 ? 5.112 1.519 7.756 1.00 0.00 83 LEU A N 8
ATOM 13412 C CA . LEU A 1 86 ? 6.290 2.228 8.230 1.00 0.00 83 LEU A CA 8
ATOM 13413 C C . LEU A 1 86 ? 7.490 1.960 7.324 1.00 0.00 83 LEU A C 8
ATOM 13414 O O . LEU A 1 86 ? 7.710 0.832 6.875 1.00 0.00 83 LEU A O 8
ATOM 13430 N N . CYS A 1 87 ? 8.248 3.012 7.057 1.00 0.00 84 CYS A N 8
ATOM 13431 C CA . CYS A 1 87 ? 9.442 2.926 6.234 1.00 0.00 84 CYS A CA 8
ATOM 13432 C C . CYS A 1 87 ? 10.666 2.848 7.130 1.00 0.00 84 CYS A C 8
ATOM 13433 O O . CYS A 1 87 ? 10.631 3.311 8.263 1.00 0.00 84 CYS A O 8
ATOM 13441 N N . MET A 1 88 ? 11.744 2.269 6.630 1.00 0.00 85 MET A N 8
ATOM 13442 C CA . MET A 1 88 ? 12.965 2.158 7.417 1.00 0.00 85 MET A CA 8
ATOM 13443 C C . MET A 1 88 ? 13.771 3.456 7.365 1.00 0.00 85 MET A C 8
ATOM 13444 O O . MET A 1 88 ? 14.299 3.908 8.378 1.00 0.00 85 MET A O 8
ATOM 13458 N N . GLU A 1 89 ? 13.847 4.062 6.187 1.00 0.00 86 GLU A N 8
ATOM 13459 C CA . GLU A 1 89 ? 14.655 5.264 6.002 1.00 0.00 86 GLU A CA 8
ATOM 13460 C C . GLU A 1 89 ? 13.818 6.526 6.215 1.00 0.00 86 GLU A C 8
ATOM 13461 O O . GLU A 1 89 ? 14.335 7.569 6.610 1.00 0.00 86 GLU A O 8
ATOM 13473 N N . ASP A 1 90 ? 12.520 6.412 5.973 1.00 0.00 87 ASP A N 8
ATOM 13474 C CA . ASP A 1 90 ? 11.575 7.507 6.215 1.00 0.00 87 ASP A CA 8
ATOM 13475 C C . ASP A 1 90 ? 10.922 7.328 7.579 1.00 0.00 87 ASP A C 8
ATOM 13476 O O . ASP A 1 90 ? 9.973 8.026 7.917 1.00 0.00 87 ASP A O 8
ATOM 13485 N N . GLU A 1 91 ? 11.475 6.392 8.348 1.00 0.00 88 GLU A N 8
ATOM 13486 C CA . GLU A 1 91 ? 10.878 5.853 9.579 1.00 0.00 88 GLU A CA 8
ATOM 13487 C C . GLU A 1 91 ? 10.064 6.868 10.392 1.00 0.00 88 GLU A C 8
ATOM 13488 O O . GLU A 1 91 ? 8.849 6.705 10.544 1.00 0.00 88 GLU A O 8
ATOM 13500 N N . GLN A 1 92 ? 10.723 7.905 10.896 1.00 0.00 89 GLN A N 8
ATOM 13501 C CA . GLN A 1 92 ? 10.097 8.841 11.835 1.00 0.00 89 GLN A CA 8
ATOM 13502 C C . GLN A 1 92 ? 8.892 9.562 11.232 1.00 0.00 89 GLN A C 8
ATOM 13503 O O . GLN A 1 92 ? 7.975 9.961 11.950 1.00 0.00 89 GLN A O 8
ATOM 13517 N N . PHE A 1 93 ? 8.887 9.720 9.920 1.00 0.00 90 PHE A N 8
ATOM 13518 C CA . PHE A 1 93 ? 7.781 10.367 9.238 1.00 0.00 90 PHE A CA 8
ATOM 13519 C C . PHE A 1 93 ? 7.388 9.540 8.023 1.00 0.00 90 PHE A C 8
ATOM 13520 O O . PHE A 1 93 ? 7.614 9.930 6.880 1.00 0.00 90 PHE A O 8
ATOM 13537 N N . SER A 1 94 ? 6.863 8.357 8.294 1.00 0.00 91 SER A N 8
ATOM 13538 C CA . SER A 1 94 ? 6.427 7.454 7.252 1.00 0.00 91 SER A CA 8
ATOM 13539 C C . SER A 1 94 ? 5.039 7.837 6.733 1.00 0.00 91 SER A C 8
ATOM 13540 O O . SER A 1 94 ? 4.523 8.911 7.040 1.00 0.00 91 SER A O 8
ATOM 13548 N N . VAL A 1 95 ? 4.440 6.952 5.949 1.00 0.00 92 VAL A N 8
ATOM 13549 C CA . VAL A 1 95 ? 3.197 7.262 5.260 1.00 0.00 92 VAL A CA 8
ATOM 13550 C C . VAL A 1 95 ? 1.973 6.847 6.075 1.00 0.00 92 VAL A C 8
ATOM 13551 O O . VAL A 1 95 ? 2.074 6.070 7.025 1.00 0.00 92 VAL A O 8
ATOM 13564 N N . LYS A 1 96 ? 0.820 7.388 5.697 1.00 0.00 93 LYS A N 8
ATOM 13565 C CA . LYS A 1 96 ? -0.445 7.050 6.336 1.00 0.00 93 LYS A CA 8
ATOM 13566 C C . LYS A 1 96 ? -0.923 5.676 5.881 1.00 0.00 93 LYS A C 8
ATOM 13567 O O . LYS A 1 96 ? -1.082 5.422 4.687 1.00 0.00 93 LYS A O 8
ATOM 13586 N N . HIS A 1 97 ? -1.118 4.790 6.845 1.00 0.00 94 HIS A N 8
ATOM 13587 C CA . HIS A 1 97 ? -1.688 3.479 6.582 1.00 0.00 94 HIS A CA 8
ATOM 13588 C C . HIS A 1 97 ? -3.205 3.568 6.608 1.00 0.00 94 HIS A C 8
ATOM 13589 O O . HIS A 1 97 ? -3.789 3.921 7.628 1.00 0.00 94 HIS A O 8
ATOM 13604 N N . TYR A 1 98 ? -3.829 3.238 5.492 1.00 0.00 95 TYR A N 8
ATOM 13605 C CA . TYR A 1 98 ? -5.274 3.290 5.389 1.00 0.00 95 TYR A CA 8
ATOM 13606 C C . TYR A 1 98 ? -5.858 1.933 5.732 1.00 0.00 95 TYR A C 8
ATOM 13607 O O . TYR A 1 98 ? -5.286 0.892 5.388 1.00 0.00 95 TYR A O 8
ATOM 13625 N N . GLU A 1 99 ? -6.977 1.952 6.425 1.00 0.00 96 GLU A N 8
ATOM 13626 C CA . GLU A 1 99 ? -7.642 0.738 6.843 1.00 0.00 96 GLU A CA 8
ATOM 13627 C C . GLU A 1 99 ? -8.442 0.158 5.682 1.00 0.00 96 GLU A C 8
ATOM 13628 O O . GLU A 1 99 ? -9.471 0.704 5.286 1.00 0.00 96 GLU A O 8
ATOM 13640 N N . ALA A 1 100 ? -7.953 -0.941 5.128 1.00 0.00 97 ALA A N 8
ATOM 13641 C CA . ALA A 1 100 ? -8.565 -1.537 3.950 1.00 0.00 97 ALA A CA 8
ATOM 13642 C C . ALA A 1 100 ? -9.129 -2.917 4.254 1.00 0.00 97 ALA A C 8
ATOM 13643 O O . ALA A 1 100 ? -8.649 -3.612 5.151 1.00 0.00 97 ALA A O 8
ATOM 13650 N N . ARG A 1 101 ? -10.149 -3.308 3.501 1.00 0.00 98 ARG A N 8
ATOM 13651 C CA . ARG A 1 101 ? -10.726 -4.639 3.625 1.00 0.00 98 ARG A CA 8
ATOM 13652 C C . ARG A 1 101 ? -11.302 -5.095 2.290 1.00 0.00 98 ARG A C 8
ATOM 13653 O O . ARG A 1 101 ? -11.690 -4.272 1.458 1.00 0.00 98 ARG A O 8
ATOM 13674 N N . VAL A 1 102 ? -11.346 -6.403 2.093 1.00 0.00 99 VAL A N 8
ATOM 13675 C CA . VAL A 1 102 ? -11.954 -6.976 0.904 1.00 0.00 99 VAL A CA 8
ATOM 13676 C C . VAL A 1 102 ? -13.381 -7.416 1.215 1.00 0.00 99 VAL A C 8
ATOM 13677 O O . VAL A 1 102 ? -13.609 -8.450 1.843 1.00 0.00 99 VAL A O 8
ATOM 13690 N N . LYS A 1 103 ? -14.333 -6.609 0.785 1.00 0.00 100 LYS A N 8
ATOM 13691 C CA . LYS A 1 103 ? -15.740 -6.850 1.051 1.00 0.00 100 LYS A CA 8
ATOM 13692 C C . LYS A 1 103 ? -16.364 -7.643 -0.089 1.00 0.00 100 LYS A C 8
ATOM 13693 O O . LYS A 1 103 ? -16.720 -7.071 -1.119 1.00 0.00 100 LYS A O 8
ATOM 13712 N N . ASP A 1 104 ? -16.446 -8.963 0.080 1.00 0.00 101 ASP A N 8
ATOM 13713 C CA . ASP A 1 104 ? -17.086 -9.837 -0.912 1.00 0.00 101 ASP A CA 8
ATOM 13714 C C . ASP A 1 104 ? -16.380 -9.756 -2.266 1.00 0.00 101 ASP A C 8
ATOM 13715 O O . ASP A 1 104 ? -16.948 -10.120 -3.297 1.00 0.00 101 ASP A O 8
ATOM 13724 N N . GLY A 1 105 ? -15.141 -9.280 -2.257 1.00 0.00 102 GLY A N 8
ATOM 13725 C CA . GLY A 1 105 ? -14.387 -9.148 -3.487 1.00 0.00 102 GLY A CA 8
ATOM 13726 C C . GLY A 1 105 ? -14.149 -7.699 -3.870 1.00 0.00 102 GLY A C 8
ATOM 13727 O O . GLY A 1 105 ? -13.388 -7.413 -4.792 1.00 0.00 102 GLY A O 8
ATOM 13731 N N . VAL A 1 106 ? -14.803 -6.785 -3.165 1.00 0.00 103 VAL A N 8
ATOM 13732 C CA . VAL A 1 106 ? -14.656 -5.357 -3.426 1.00 0.00 103 VAL A CA 8
ATOM 13733 C C . VAL A 1 106 ? -13.724 -4.718 -2.395 1.00 0.00 103 VAL A C 8
ATOM 13734 O O . VAL A 1 106 ? -13.898 -4.908 -1.194 1.00 0.00 103 VAL A O 8
ATOM 13747 N N . VAL A 1 107 ? -12.735 -3.972 -2.867 1.00 0.00 104 VAL A N 8
ATOM 13748 C CA . VAL A 1 107 ? -11.772 -3.332 -1.978 1.00 0.00 104 VAL A CA 8
ATOM 13749 C C . VAL A 1 107 ? -12.348 -2.040 -1.414 1.00 0.00 104 VAL A C 8
ATOM 13750 O O . VAL A 1 107 ? -12.703 -1.133 -2.168 1.00 0.00 104 VAL A O 8
ATOM 13763 N N . GLN A 1 108 ? -12.450 -1.957 -0.096 1.00 0.00 105 GLN A N 8
ATOM 13764 C CA . GLN A 1 108 ? -12.946 -0.745 0.540 1.00 0.00 105 GLN A CA 8
ATOM 13765 C C . GLN A 1 108 ? -11.836 -0.073 1.331 1.00 0.00 105 GLN A C 8
ATOM 13766 O O . GLN A 1 108 ? -11.034 -0.749 1.981 1.00 0.00 105 GLN A O 8
ATOM 13780 N N . LEU A 1 109 ? -11.787 1.249 1.270 1.00 0.00 106 LEU A N 8
ATOM 13781 C CA . LEU A 1 109 ? -10.780 2.007 1.998 1.00 0.00 106 LEU A CA 8
ATOM 13782 C C . LEU A 1 109 ? -11.417 2.883 3.066 1.00 0.00 106 LEU A C 8
ATOM 13783 O O . LEU A 1 109 ? -12.382 3.603 2.801 1.00 0.00 106 LEU A O 8
ATOM 13799 N N . ARG A 1 110 ? -10.882 2.800 4.274 1.00 0.00 107 ARG A N 8
ATOM 13800 C CA . ARG A 1 110 ? -11.250 3.704 5.347 1.00 0.00 107 ARG A CA 8
ATOM 13801 C C . ARG A 1 110 ? -10.070 4.609 5.665 1.00 0.00 107 ARG A C 8
ATOM 13802 O O . ARG A 1 110 ? -8.998 4.137 6.046 1.00 0.00 107 ARG A O 8
ATOM 13823 N N . GLY A 1 111 ? -10.258 5.901 5.473 1.00 0.00 108 GLY A N 8
ATOM 13824 C CA . GLY A 1 111 ? -9.206 6.850 5.751 1.00 0.00 108 GLY A CA 8
ATOM 13825 C C . GLY A 1 111 ? -9.722 8.269 5.817 1.00 0.00 108 GLY A C 8
ATOM 13826 O O . GLY A 1 111 ? -10.781 8.577 5.269 1.00 0.00 108 GLY A O 8
ATOM 13830 N N . GLY A 1 112 ? -8.982 9.129 6.498 1.00 0.00 109 GLY A N 8
ATOM 13831 C CA . GLY A 1 112 ? -9.375 10.518 6.611 1.00 0.00 109 GLY A CA 8
ATOM 13832 C C . GLY A 1 112 ? -10.173 10.779 7.871 1.00 0.00 109 GLY A C 8
ATOM 13833 O O . GLY A 1 112 ? -9.636 11.288 8.858 1.00 0.00 109 GLY A O 8
ATOM 13837 N N . SER A 1 113 ? -11.446 10.411 7.843 1.00 0.00 110 SER A N 8
ATOM 13838 C CA . SER A 1 113 ? -12.328 10.599 8.982 1.00 0.00 110 SER A CA 8
ATOM 13839 C C . SER A 1 113 ? -13.212 9.369 9.172 1.00 0.00 110 SER A C 8
ATOM 13840 O O . SER A 1 113 ? -12.733 8.374 9.760 1.00 0.00 110 SER A O 8
ATOM 13849 N N . MET A 1 4 ? -17.061 8.152 12.726 1.00 0.00 1 MET A N 9
ATOM 13850 C CA . MET A 1 4 ? -16.739 8.218 11.282 1.00 0.00 1 MET A CA 9
ATOM 13851 C C . MET A 1 4 ? -15.849 7.049 10.891 1.00 0.00 1 MET A C 9
ATOM 13852 O O . MET A 1 4 ? -15.126 6.502 11.724 1.00 0.00 1 MET A O 9
ATOM 13865 N N . SER A 1 5 ? -15.911 6.652 9.633 1.00 0.00 2 SER A N 9
ATOM 13866 C CA . SER A 1 5 ? -15.003 5.646 9.112 1.00 0.00 2 SER A CA 9
ATOM 13867 C C . SER A 1 5 ? -14.703 5.917 7.647 1.00 0.00 2 SER A C 9
ATOM 13868 O O . SER A 1 5 ? -13.543 6.042 7.257 1.00 0.00 2 SER A O 9
ATOM 13876 N N . GLN A 1 6 ? -15.765 6.048 6.860 1.00 0.00 3 GLN A N 9
ATOM 13877 C CA . GLN A 1 6 ? -15.657 6.189 5.416 1.00 0.00 3 GLN A CA 9
ATOM 13878 C C . GLN A 1 6 ? -14.955 4.979 4.805 1.00 0.00 3 GLN A C 9
ATOM 13879 O O . GLN A 1 6 ? -13.754 5.000 4.538 1.00 0.00 3 GLN A O 9
ATOM 13893 N N . TRP A 1 7 ? -15.711 3.905 4.640 1.00 0.00 4 TRP A N 9
ATOM 13894 C CA . TRP A 1 7 ? -15.228 2.739 3.921 1.00 0.00 4 TRP A CA 9
ATOM 13895 C C . TRP A 1 7 ? -15.609 2.870 2.459 1.00 0.00 4 TRP A C 9
ATOM 13896 O O . TRP A 1 7 ? -16.701 2.470 2.057 1.00 0.00 4 TRP A O 9
ATOM 13917 N N . LYS A 1 8 ? -14.737 3.467 1.667 1.00 0.00 5 LYS A N 9
ATOM 13918 C CA . LYS A 1 8 ? -15.054 3.686 0.271 1.00 0.00 5 LYS A CA 9
ATOM 13919 C C . LYS A 1 8 ? -14.495 2.571 -0.590 1.00 0.00 5 LYS A C 9
ATOM 13920 O O . LYS A 1 8 ? -13.328 2.198 -0.459 1.00 0.00 5 LYS A O 9
ATOM 13939 N N . ASP A 1 9 ? -15.340 2.036 -1.457 1.00 0.00 6 ASP A N 9
ATOM 13940 C CA . ASP A 1 9 ? -14.916 1.023 -2.405 1.00 0.00 6 ASP A CA 9
ATOM 13941 C C . ASP A 1 9 ? -14.047 1.654 -3.482 1.00 0.00 6 ASP A C 9
ATOM 13942 O O . ASP A 1 9 ? -14.318 2.764 -3.950 1.00 0.00 6 ASP A O 9
ATOM 13951 N N . ILE A 1 10 ? -12.983 0.966 -3.839 1.00 0.00 7 ILE A N 9
ATOM 13952 C CA . ILE A 1 10 ? -12.090 1.432 -4.883 1.00 0.00 7 ILE A CA 9
ATOM 13953 C C . ILE A 1 10 ? -12.367 0.667 -6.163 1.00 0.00 7 ILE A C 9
ATOM 13954 O O . ILE A 1 10 ? -12.867 1.213 -7.145 1.00 0.00 7 ILE A O 9
ATOM 13970 N N . CYS A 1 11 ? -12.047 -0.610 -6.121 1.00 0.00 8 CYS A N 9
ATOM 13971 C CA . CYS A 1 11 ? -12.259 -1.509 -7.232 1.00 0.00 8 CYS A CA 9
ATOM 13972 C C . CYS A 1 11 ? -12.372 -2.922 -6.692 1.00 0.00 8 CYS A C 9
ATOM 13973 O O . CYS A 1 11 ? -12.189 -3.144 -5.495 1.00 0.00 8 CYS A O 9
ATOM 13981 N N . LYS A 1 12 ? -12.674 -3.870 -7.551 1.00 0.00 9 LYS A N 9
ATOM 13982 C CA . LYS A 1 12 ? -12.737 -5.255 -7.132 1.00 0.00 9 LYS A CA 9
ATOM 13983 C C . LYS A 1 12 ? -11.333 -5.793 -6.910 1.00 0.00 9 LYS A C 9
ATOM 13984 O O . LYS A 1 12 ? -10.370 -5.306 -7.503 1.00 0.00 9 LYS A O 9
ATOM 14003 N N . ILE A 1 13 ? -11.219 -6.799 -6.060 1.00 0.00 10 ILE A N 9
ATOM 14004 C CA . ILE A 1 13 ? -9.942 -7.456 -5.835 1.00 0.00 10 ILE A CA 9
ATOM 14005 C C . ILE A 1 13 ? -9.590 -8.301 -7.060 1.00 0.00 10 ILE A C 9
ATOM 14006 O O . ILE A 1 13 ? -8.468 -8.772 -7.223 1.00 0.00 10 ILE A O 9
ATOM 14022 N N . ASP A 1 14 ? -10.582 -8.463 -7.924 1.00 0.00 11 ASP A N 9
ATOM 14023 C CA . ASP A 1 14 ? -10.419 -9.136 -9.205 1.00 0.00 11 ASP A CA 9
ATOM 14024 C C . ASP A 1 14 ? -9.522 -8.316 -10.132 1.00 0.00 11 ASP A C 9
ATOM 14025 O O . ASP A 1 14 ? -8.824 -8.860 -10.986 1.00 0.00 11 ASP A O 9
ATOM 14034 N N . ASP A 1 15 ? -9.534 -7.000 -9.934 1.00 0.00 12 ASP A N 9
ATOM 14035 C CA . ASP A 1 15 ? -8.748 -6.083 -10.755 1.00 0.00 12 ASP A CA 9
ATOM 14036 C C . ASP A 1 15 ? -7.279 -6.107 -10.343 1.00 0.00 12 ASP A C 9
ATOM 14037 O O . ASP A 1 15 ? -6.383 -5.881 -11.160 1.00 0.00 12 ASP A O 9
ATOM 14046 N N . ILE A 1 16 ? -7.040 -6.383 -9.068 1.00 0.00 13 ILE A N 9
ATOM 14047 C CA . ILE A 1 16 ? -5.690 -6.394 -8.523 1.00 0.00 13 ILE A CA 9
ATOM 14048 C C . ILE A 1 16 ? -5.222 -7.824 -8.295 1.00 0.00 13 ILE A C 9
ATOM 14049 O O . ILE A 1 16 ? -5.638 -8.483 -7.343 1.00 0.00 13 ILE A O 9
ATOM 14065 N N . LEU A 1 17 ? -4.363 -8.304 -9.180 1.00 0.00 14 LEU A N 9
ATOM 14066 C CA . LEU A 1 17 ? -3.831 -9.656 -9.080 1.00 0.00 14 LEU A CA 9
ATOM 14067 C C . LEU A 1 17 ? -2.870 -9.765 -7.898 1.00 0.00 14 LEU A C 9
ATOM 14068 O O . LEU A 1 17 ? -2.323 -8.760 -7.448 1.00 0.00 14 LEU A O 9
ATOM 14084 N N . PRO A 1 18 ? -2.661 -10.977 -7.361 1.00 0.00 15 PRO A N 9
ATOM 14085 C CA . PRO A 1 18 ? -1.687 -11.202 -6.287 1.00 0.00 15 PRO A CA 9
ATOM 14086 C C . PRO A 1 18 ? -0.271 -10.828 -6.721 1.00 0.00 15 PRO A C 9
ATOM 14087 O O . PRO A 1 18 ? 0.076 -10.972 -7.898 1.00 0.00 15 PRO A O 9
ATOM 14098 N N . GLU A 1 19 ? 0.523 -10.331 -5.772 1.00 0.00 16 GLU A N 9
ATOM 14099 C CA . GLU A 1 19 ? 1.894 -9.891 -6.036 1.00 0.00 16 GLU A CA 9
ATOM 14100 C C . GLU A 1 19 ? 1.899 -8.652 -6.932 1.00 0.00 16 GLU A C 9
ATOM 14101 O O . GLU A 1 19 ? 2.847 -8.418 -7.687 1.00 0.00 16 GLU A O 9
ATOM 14113 N N . THR A 1 20 ? 0.848 -7.846 -6.824 1.00 0.00 17 THR A N 9
ATOM 14114 C CA . THR A 1 20 ? 0.705 -6.663 -7.661 1.00 0.00 17 THR A CA 9
ATOM 14115 C C . THR A 1 20 ? 0.373 -5.434 -6.816 1.00 0.00 17 THR A C 9
ATOM 14116 O O . THR A 1 20 ? -0.340 -5.528 -5.815 1.00 0.00 17 THR A O 9
ATOM 14127 N N . GLY A 1 21 ? 0.905 -4.292 -7.221 1.00 0.00 18 GLY A N 9
ATOM 14128 C CA . GLY A 1 21 ? 0.578 -3.042 -6.574 1.00 0.00 18 GLY A CA 9
ATOM 14129 C C . GLY A 1 21 ? 0.155 -2.000 -7.586 1.00 0.00 18 GLY A C 9
ATOM 14130 O O . GLY A 1 21 ? 0.809 -1.828 -8.616 1.00 0.00 18 GLY A O 9
ATOM 14134 N N . VAL A 1 22 ? -0.942 -1.313 -7.309 1.00 0.00 19 VAL A N 9
ATOM 14135 C CA . VAL A 1 22 ? -1.479 -0.325 -8.239 1.00 0.00 19 VAL A CA 9
ATOM 14136 C C . VAL A 1 22 ? -1.730 1.007 -7.542 1.00 0.00 19 VAL A C 9
ATOM 14137 O O . VAL A 1 22 ? -1.614 1.111 -6.317 1.00 0.00 19 VAL A O 9
ATOM 14150 N N . CYS A 1 23 ? -2.050 2.023 -8.325 1.00 0.00 20 CYS A N 9
ATOM 14151 C CA . CYS A 1 23 ? -2.384 3.329 -7.785 1.00 0.00 20 CYS A CA 9
ATOM 14152 C C . CYS A 1 23 ? -3.897 3.482 -7.709 1.00 0.00 20 CYS A C 9
ATOM 14153 O O . CYS A 1 23 ? -4.606 3.215 -8.680 1.00 0.00 20 CYS A O 9
ATOM 14161 N N . ALA A 1 24 ? -4.385 3.900 -6.555 1.00 0.00 21 ALA A N 9
ATOM 14162 C CA . ALA A 1 24 ? -5.811 4.049 -6.342 1.00 0.00 21 ALA A CA 9
ATOM 14163 C C . ALA A 1 24 ? -6.138 5.437 -5.812 1.00 0.00 21 ALA A C 9
ATOM 14164 O O . ALA A 1 24 ? -5.246 6.188 -5.409 1.00 0.00 21 ALA A O 9
ATOM 14171 N N . LEU A 1 25 ? -7.418 5.768 -5.816 1.00 0.00 22 LEU A N 9
ATOM 14172 C CA . LEU A 1 25 ? -7.881 7.051 -5.317 1.00 0.00 22 LEU A CA 9
ATOM 14173 C C . LEU A 1 25 ? -8.999 6.852 -4.307 1.00 0.00 22 LEU A C 9
ATOM 14174 O O . LEU A 1 25 ? -10.036 6.262 -4.618 1.00 0.00 22 LEU A O 9
ATOM 14190 N N . LEU A 1 26 ? -8.776 7.326 -3.094 1.00 0.00 23 LEU A N 9
ATOM 14191 C CA . LEU A 1 26 ? -9.779 7.263 -2.048 1.00 0.00 23 LEU A CA 9
ATOM 14192 C C . LEU A 1 26 ? -10.517 8.591 -1.992 1.00 0.00 23 LEU A C 9
ATOM 14193 O O . LEU A 1 26 ? -10.140 9.497 -1.248 1.00 0.00 23 LEU A O 9
ATOM 14209 N N . GLY A 1 27 ? -11.542 8.721 -2.819 1.00 0.00 24 GLY A N 9
ATOM 14210 C CA . GLY A 1 27 ? -12.228 9.987 -2.942 1.00 0.00 24 GLY A CA 9
ATOM 14211 C C . GLY A 1 27 ? -11.431 10.936 -3.807 1.00 0.00 24 GLY A C 9
ATOM 14212 O O . GLY A 1 27 ? -11.631 11.000 -5.021 1.00 0.00 24 GLY A O 9
ATOM 14216 N N . ASP A 1 28 ? -10.527 11.675 -3.186 1.00 0.00 25 ASP A N 9
ATOM 14217 C CA . ASP A 1 28 ? -9.584 12.500 -3.926 1.00 0.00 25 ASP A CA 9
ATOM 14218 C C . ASP A 1 28 ? -8.160 12.234 -3.441 1.00 0.00 25 ASP A C 9
ATOM 14219 O O . ASP A 1 28 ? -7.188 12.741 -3.999 1.00 0.00 25 ASP A O 9
ATOM 14228 N N . GLU A 1 29 ? -8.043 11.408 -2.407 1.00 0.00 26 GLU A N 9
ATOM 14229 C CA . GLU A 1 29 ? -6.751 11.104 -1.805 1.00 0.00 26 GLU A CA 9
ATOM 14230 C C . GLU A 1 29 ? -6.029 10.024 -2.600 1.00 0.00 26 GLU A C 9
ATOM 14231 O O . GLU A 1 29 ? -6.653 9.073 -3.076 1.00 0.00 26 GLU A O 9
ATOM 14243 N N . GLN A 1 30 ? -4.720 10.166 -2.745 1.00 0.00 27 GLN A N 9
ATOM 14244 C CA . GLN A 1 30 ? -3.933 9.199 -3.494 1.00 0.00 27 GLN A CA 9
ATOM 14245 C C . GLN A 1 30 ? -3.470 8.068 -2.585 1.00 0.00 27 GLN A C 9
ATOM 14246 O O . GLN A 1 30 ? -2.808 8.300 -1.573 1.00 0.00 27 GLN A O 9
ATOM 14260 N N . VAL A 1 31 ? -3.826 6.846 -2.946 1.00 0.00 28 VAL A N 9
ATOM 14261 C CA . VAL A 1 31 ? -3.476 5.681 -2.148 1.00 0.00 28 VAL A CA 9
ATOM 14262 C C . VAL A 1 31 ? -2.828 4.613 -3.022 1.00 0.00 28 VAL A C 9
ATOM 14263 O O . VAL A 1 31 ? -3.248 4.391 -4.157 1.00 0.00 28 VAL A O 9
ATOM 14276 N N . ALA A 1 32 ? -1.797 3.971 -2.505 1.00 0.00 29 ALA A N 9
ATOM 14277 C CA . ALA A 1 32 ? -1.161 2.866 -3.198 1.00 0.00 29 ALA A CA 9
ATOM 14278 C C . ALA A 1 32 ? -1.622 1.550 -2.592 1.00 0.00 29 ALA A C 9
ATOM 14279 O O . ALA A 1 32 ? -1.383 1.286 -1.411 1.00 0.00 29 ALA A O 9
ATOM 14286 N N . ILE A 1 33 ? -2.298 0.737 -3.389 1.00 0.00 30 ILE A N 9
ATOM 14287 C CA . ILE A 1 33 ? -2.827 -0.529 -2.905 1.00 0.00 30 ILE A CA 9
ATOM 14288 C C . ILE A 1 33 ? -1.964 -1.685 -3.382 1.00 0.00 30 ILE A C 9
ATOM 14289 O O . ILE A 1 33 ? -1.750 -1.866 -4.584 1.00 0.00 30 ILE A O 9
ATOM 14305 N N . PHE A 1 34 ? -1.464 -2.457 -2.434 1.00 0.00 31 PHE A N 9
ATOM 14306 C CA . PHE A 1 34 ? -0.634 -3.606 -2.738 1.00 0.00 31 PHE A CA 9
ATOM 14307 C C . PHE A 1 34 ? -1.325 -4.884 -2.292 1.00 0.00 31 PHE A C 9
ATOM 14308 O O . PHE A 1 34 ? -1.784 -4.983 -1.150 1.00 0.00 31 PHE A O 9
ATOM 14325 N N . ARG A 1 35 ? -1.407 -5.853 -3.187 1.00 0.00 32 ARG A N 9
ATOM 14326 C CA . ARG A 1 35 ? -1.909 -7.164 -2.833 1.00 0.00 32 ARG A CA 9
ATOM 14327 C C . ARG A 1 35 ? -0.763 -8.160 -2.905 1.00 0.00 32 ARG A C 9
ATOM 14328 O O . ARG A 1 35 ? -0.376 -8.598 -3.984 1.00 0.00 32 ARG A O 9
ATOM 14349 N N . PRO A 1 36 ? -0.189 -8.493 -1.749 1.00 0.00 33 PRO A N 9
ATOM 14350 C CA . PRO A 1 36 ? 0.901 -9.456 -1.651 1.00 0.00 33 PRO A CA 9
ATOM 14351 C C . PRO A 1 36 ? 0.402 -10.892 -1.616 1.00 0.00 33 PRO A C 9
ATOM 14352 O O . PRO A 1 36 ? 1.001 -11.785 -2.210 1.00 0.00 33 PRO A O 9
ATOM 14363 N N . TYR A 1 37 ? -0.713 -11.107 -0.936 1.00 0.00 34 TYR A N 9
ATOM 14364 C CA . TYR A 1 37 ? -1.231 -12.449 -0.744 1.00 0.00 34 TYR A CA 9
ATOM 14365 C C . TYR A 1 37 ? -2.186 -12.833 -1.864 1.00 0.00 34 TYR A C 9
ATOM 14366 O O . TYR A 1 37 ? -2.721 -11.976 -2.569 1.00 0.00 34 TYR A O 9
ATOM 14384 N N . HIS A 1 38 ? -2.392 -14.131 -2.015 1.00 0.00 35 HIS A N 9
ATOM 14385 C CA . HIS A 1 38 ? -3.374 -14.647 -2.958 1.00 0.00 35 HIS A CA 9
ATOM 14386 C C . HIS A 1 38 ? -4.777 -14.477 -2.388 1.00 0.00 35 HIS A C 9
ATOM 14387 O O . HIS A 1 38 ? -5.768 -14.554 -3.110 1.00 0.00 35 HIS A O 9
ATOM 14402 N N . SER A 1 39 ? -4.839 -14.232 -1.092 1.00 0.00 36 SER A N 9
ATOM 14403 C CA . SER A 1 39 ? -6.103 -14.079 -0.393 1.00 0.00 36 SER A CA 9
ATOM 14404 C C . SER A 1 39 ? -6.595 -12.632 -0.450 1.00 0.00 36 SER A C 9
ATOM 14405 O O . SER A 1 39 ? -6.126 -11.831 -1.264 1.00 0.00 36 SER A O 9
ATOM 14413 N N . ASP A 1 40 ? -7.538 -12.309 0.430 1.00 0.00 37 ASP A N 9
ATOM 14414 C CA . ASP A 1 40 ? -8.152 -10.985 0.485 1.00 0.00 37 ASP A CA 9
ATOM 14415 C C . ASP A 1 40 ? -7.327 -10.021 1.335 1.00 0.00 37 ASP A C 9
ATOM 14416 O O . ASP A 1 40 ? -7.776 -8.925 1.670 1.00 0.00 37 ASP A O 9
ATOM 14425 N N . GLN A 1 41 ? -6.118 -10.424 1.680 1.00 0.00 38 GLN A N 9
ATOM 14426 C CA . GLN A 1 41 ? -5.250 -9.591 2.495 1.00 0.00 38 GLN A CA 9
ATOM 14427 C C . GLN A 1 41 ? -4.507 -8.575 1.637 1.00 0.00 38 GLN A C 9
ATOM 14428 O O . GLN A 1 41 ? -3.493 -8.891 1.011 1.00 0.00 38 GLN A O 9
ATOM 14442 N N . VAL A 1 42 ? -5.039 -7.361 1.595 1.00 0.00 39 VAL A N 9
ATOM 14443 C CA . VAL A 1 42 ? -4.428 -6.275 0.846 1.00 0.00 39 VAL A CA 9
ATOM 14444 C C . VAL A 1 42 ? -3.974 -5.169 1.793 1.00 0.00 39 VAL A C 9
ATOM 14445 O O . VAL A 1 42 ? -4.504 -5.033 2.900 1.00 0.00 39 VAL A O 9
ATOM 14458 N N . PHE A 1 43 ? -2.993 -4.391 1.365 1.00 0.00 40 PHE A N 9
ATOM 14459 C CA . PHE A 1 43 ? -2.458 -3.311 2.183 1.00 0.00 40 PHE A CA 9
ATOM 14460 C C . PHE A 1 43 ? -2.465 -2.006 1.398 1.00 0.00 40 PHE A C 9
ATOM 14461 O O . PHE A 1 43 ? -2.197 -1.999 0.197 1.00 0.00 40 PHE A O 9
ATOM 14478 N N . ALA A 1 44 ? -2.781 -0.910 2.072 1.00 0.00 41 ALA A N 9
ATOM 14479 C CA . ALA A 1 44 ? -2.876 0.383 1.412 1.00 0.00 41 ALA A CA 9
ATOM 14480 C C . ALA A 1 44 ? -2.152 1.466 2.204 1.00 0.00 41 ALA A C 9
ATOM 14481 O O . ALA A 1 44 ? -2.353 1.608 3.413 1.00 0.00 41 ALA A O 9
ATOM 14488 N N . ILE A 1 45 ? -1.309 2.219 1.515 1.00 0.00 42 ILE A N 9
ATOM 14489 C CA . ILE A 1 45 ? -0.573 3.323 2.123 1.00 0.00 42 ILE A CA 9
ATOM 14490 C C . ILE A 1 45 ? -0.550 4.516 1.176 1.00 0.00 42 ILE A C 9
ATOM 14491 O O . ILE A 1 45 ? -0.995 4.409 0.035 1.00 0.00 42 ILE A O 9
ATOM 14507 N N . SER A 1 46 ? -0.053 5.651 1.647 1.00 0.00 43 SER A N 9
ATOM 14508 C CA . SER A 1 46 ? 0.118 6.814 0.789 1.00 0.00 43 SER A CA 9
ATOM 14509 C C . SER A 1 46 ? 1.154 6.512 -0.291 1.00 0.00 43 SER A C 9
ATOM 14510 O O . SER A 1 46 ? 2.201 5.930 -0.008 1.00 0.00 43 SER A O 9
ATOM 14518 N N . ASN A 1 47 ? 0.860 6.912 -1.520 1.00 0.00 44 ASN A N 9
ATOM 14519 C CA . ASN A 1 47 ? 1.669 6.525 -2.677 1.00 0.00 44 ASN A CA 9
ATOM 14520 C C . ASN A 1 47 ? 2.880 7.431 -2.873 1.00 0.00 44 ASN A C 9
ATOM 14521 O O . ASN A 1 47 ? 3.724 7.162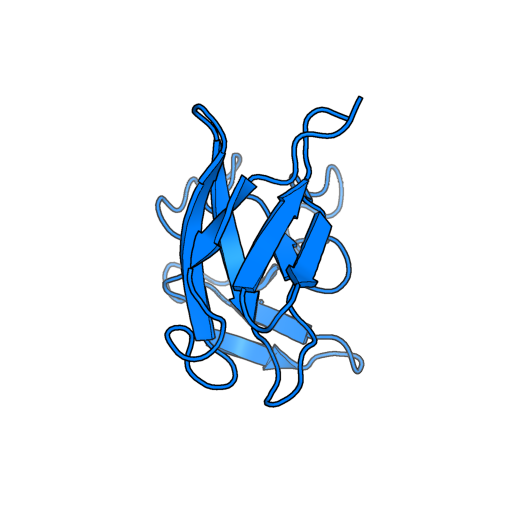 -3.726 1.00 0.00 44 ASN A O 9
ATOM 14532 N N . ILE A 1 48 ? 2.967 8.496 -2.090 1.00 0.00 45 ILE A N 9
ATOM 14533 C CA . ILE A 1 48 ? 4.047 9.461 -2.243 1.00 0.00 45 ILE A CA 9
ATOM 14534 C C . ILE A 1 48 ? 5.020 9.387 -1.069 1.00 0.00 45 ILE A C 9
ATOM 14535 O O . ILE A 1 48 ? 4.618 9.529 0.091 1.00 0.00 45 ILE A O 9
ATOM 14551 N N . ASP A 1 49 ? 6.293 9.151 -1.374 1.00 0.00 46 ASP A N 9
ATOM 14552 C CA . ASP A 1 49 ? 7.343 9.108 -0.354 1.00 0.00 46 ASP A CA 9
ATOM 14553 C C . ASP A 1 49 ? 7.461 10.452 0.346 1.00 0.00 46 ASP A C 9
ATOM 14554 O O . ASP 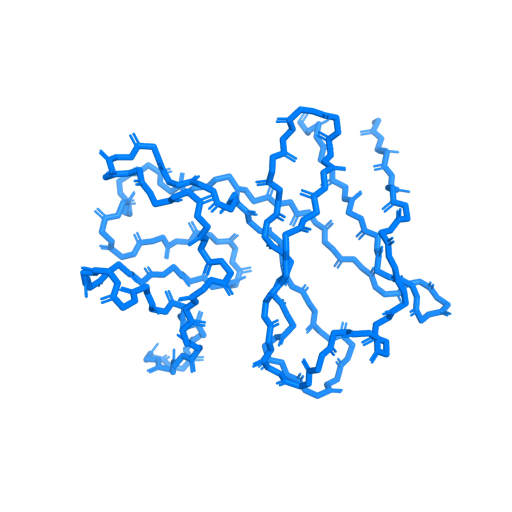A 1 49 ? 7.512 11.489 -0.308 1.00 0.00 46 ASP A O 9
ATOM 14563 N N . PRO A 1 50 ? 7.521 10.461 1.680 1.00 0.00 47 PRO A N 9
ATOM 14564 C CA . PRO A 1 50 ? 7.874 11.656 2.435 1.00 0.00 47 PRO A CA 9
ATOM 14565 C C . PRO A 1 50 ? 9.389 11.822 2.486 1.00 0.00 47 PRO A C 9
ATOM 14566 O O . PRO A 1 50 ? 9.909 12.884 2.827 1.00 0.00 47 PRO A O 9
ATOM 14577 N N . PHE A 1 51 ? 10.085 10.754 2.112 1.00 0.00 48 PHE A N 9
ATOM 14578 C CA . PHE A 1 51 ? 11.538 10.713 2.155 1.00 0.00 48 PHE A CA 9
ATOM 14579 C C . PHE A 1 51 ? 12.146 11.216 0.847 1.00 0.00 48 PHE A C 9
ATOM 14580 O O . PHE A 1 51 ? 12.963 12.136 0.844 1.00 0.00 48 PHE A O 9
ATOM 14597 N N . PHE A 1 52 ? 11.749 10.611 -0.268 1.00 0.00 49 PHE A N 9
ATOM 14598 C CA . PHE A 1 52 ? 12.340 10.954 -1.557 1.00 0.00 49 PHE A CA 9
ATOM 14599 C C . PHE A 1 52 ? 11.331 11.675 -2.450 1.00 0.00 49 PHE A C 9
ATOM 14600 O O . PHE A 1 52 ? 11.715 12.398 -3.369 1.00 0.00 49 PHE A O 9
ATOM 14617 N N . GLU A 1 53 ? 10.046 11.476 -2.157 1.00 0.00 50 GLU A N 9
ATOM 14618 C CA . GLU A 1 53 ? 8.949 12.117 -2.887 1.00 0.00 50 GLU A CA 9
ATOM 14619 C C . GLU A 1 53 ? 8.817 11.586 -4.316 1.00 0.00 50 GLU A C 9
ATOM 14620 O O . GLU A 1 53 ? 9.191 12.257 -5.280 1.00 0.00 50 GLU A O 9
ATOM 14632 N N . SER A 1 54 ? 8.308 10.367 -4.437 1.00 0.00 51 SER A N 9
ATOM 14633 C CA . SER A 1 54 ? 7.950 9.801 -5.729 1.00 0.00 51 SER A CA 9
ATOM 14634 C C . SER A 1 54 ? 6.430 9.728 -5.823 1.00 0.00 51 SER A C 9
ATOM 14635 O O . SER A 1 54 ? 5.744 9.800 -4.804 1.00 0.00 51 SER A O 9
ATOM 14643 N N . SER A 1 55 ? 5.901 9.598 -7.029 1.00 0.00 52 SER A N 9
ATOM 14644 C CA . SER A 1 55 ? 4.462 9.616 -7.219 1.00 0.00 52 SER A CA 9
ATOM 14645 C C . SER A 1 55 ? 3.854 8.225 -7.058 1.00 0.00 52 SER A C 9
ATOM 14646 O O . SER A 1 55 ? 2.706 8.083 -6.638 1.00 0.00 52 SER A O 9
ATOM 14654 N N . VAL A 1 56 ? 4.617 7.194 -7.400 1.00 0.00 53 VAL A N 9
ATOM 14655 C CA . VAL A 1 56 ? 4.111 5.834 -7.297 1.00 0.00 53 VAL A CA 9
ATOM 14656 C C . VAL A 1 56 ? 5.064 4.932 -6.522 1.00 0.00 53 VAL A C 9
ATOM 14657 O O . VAL A 1 56 ? 6.245 4.809 -6.852 1.00 0.00 53 VAL A O 9
ATOM 14670 N N . LEU A 1 57 ? 4.538 4.304 -5.476 1.00 0.00 54 LEU A N 9
ATOM 14671 C CA . LEU A 1 57 ? 5.254 3.260 -4.753 1.00 0.00 54 LEU A CA 9
ATOM 14672 C C . LEU A 1 57 ? 4.907 1.897 -5.332 1.00 0.00 54 LEU A C 9
ATOM 14673 O O . LEU A 1 57 ? 5.504 0.881 -4.979 1.00 0.00 54 LEU A O 9
ATOM 14689 N N . SER A 1 58 ? 3.937 1.895 -6.237 1.00 0.00 55 SER A N 9
ATOM 14690 C CA . SER A 1 58 ? 3.400 0.667 -6.814 1.00 0.00 55 SER A CA 9
ATOM 14691 C C . SER A 1 58 ? 4.366 0.057 -7.832 1.00 0.00 55 SER A C 9
ATOM 14692 O O . SER A 1 58 ? 4.083 -0.982 -8.427 1.00 0.00 55 SER A O 9
ATOM 14700 N N . ARG A 1 59 ? 5.508 0.701 -8.016 1.00 0.00 56 ARG A N 9
ATOM 14701 C CA . ARG A 1 59 ? 6.504 0.246 -8.971 1.00 0.00 56 ARG A CA 9
ATOM 14702 C C . ARG A 1 59 ? 7.663 -0.419 -8.230 1.00 0.00 56 ARG A C 9
ATOM 14703 O O . ARG A 1 59 ? 8.835 -0.248 -8.576 1.00 0.00 56 ARG A O 9
ATOM 14724 N N . GLY A 1 60 ? 7.315 -1.192 -7.212 1.00 0.00 57 GLY A N 9
ATOM 14725 C CA . GLY A 1 60 ? 8.311 -1.863 -6.404 1.00 0.00 57 GLY A CA 9
ATOM 14726 C C . GLY A 1 60 ? 7.947 -3.309 -6.142 1.00 0.00 57 GLY A C 9
ATOM 14727 O O . GLY A 1 60 ? 6.802 -3.712 -6.344 1.00 0.00 57 GLY A O 9
ATOM 14731 N N . LEU A 1 61 ? 8.919 -4.089 -5.693 1.00 0.00 58 LEU A N 9
ATOM 14732 C CA . LEU A 1 61 ? 8.710 -5.512 -5.463 1.00 0.00 58 LEU A CA 9
ATOM 14733 C C . LEU A 1 61 ? 8.389 -5.770 -3.998 1.00 0.00 58 LEU A C 9
ATOM 14734 O O . LEU A 1 61 ? 8.983 -5.162 -3.107 1.00 0.00 58 LEU A O 9
ATOM 14750 N N . ILE A 1 62 ? 7.448 -6.668 -3.752 1.00 0.00 59 ILE A N 9
ATOM 14751 C CA . ILE A 1 62 ? 7.057 -7.005 -2.392 1.00 0.00 59 ILE A CA 9
ATOM 14752 C C . ILE A 1 62 ? 7.868 -8.196 -1.894 1.00 0.00 59 ILE A C 9
ATOM 14753 O O . ILE A 1 62 ? 7.833 -9.274 -2.489 1.00 0.00 59 ILE A O 9
ATOM 14769 N N . ALA A 1 63 ? 8.602 -7.991 -0.811 1.00 0.00 60 ALA A N 9
ATOM 14770 C CA . ALA A 1 63 ? 9.455 -9.030 -0.255 1.00 0.00 60 ALA A CA 9
ATOM 14771 C C . ALA A 1 63 ? 9.249 -9.140 1.250 1.00 0.00 60 ALA A C 9
ATOM 14772 O O . ALA A 1 63 ? 8.671 -8.246 1.871 1.00 0.00 60 ALA A O 9
ATOM 14779 N N . GLU A 1 64 ? 9.719 -10.229 1.836 1.00 0.00 61 GLU A N 9
ATOM 14780 C CA . GLU A 1 64 ? 9.539 -10.452 3.259 1.00 0.00 61 GLU A CA 9
ATOM 14781 C C . GLU A 1 64 ? 10.811 -10.117 4.033 1.00 0.00 61 GLU A C 9
ATOM 14782 O O . GLU A 1 64 ? 11.896 -10.594 3.704 1.00 0.00 61 GLU A O 9
ATOM 14794 N N . HIS A 1 65 ? 10.664 -9.284 5.053 1.00 0.00 62 HIS A N 9
ATOM 14795 C CA . HIS A 1 65 ? 11.771 -8.940 5.938 1.00 0.00 62 HIS A CA 9
ATOM 14796 C C . HIS A 1 65 ? 12.027 -10.094 6.900 1.00 0.00 62 HIS A C 9
ATOM 14797 O O . HIS A 1 65 ? 13.158 -10.557 7.050 1.00 0.00 62 HIS A O 9
ATOM 14812 N N . GLN A 1 66 ? 10.949 -10.549 7.527 1.00 0.00 63 GLN A N 9
ATOM 14813 C CA . GLN A 1 66 ? 10.967 -11.685 8.443 1.00 0.00 63 GLN A CA 9
ATOM 14814 C C . GLN A 1 66 ? 9.584 -11.819 9.062 1.00 0.00 63 GLN A C 9
ATOM 14815 O O . GLN A 1 66 ? 9.345 -11.365 10.180 1.00 0.00 63 GLN A O 9
ATOM 14829 N N . GLY A 1 67 ? 8.660 -12.396 8.310 1.00 0.00 64 GLY A N 9
ATOM 14830 C CA . GLY A 1 67 ? 7.269 -12.408 8.722 1.00 0.00 64 GLY A CA 9
ATOM 14831 C C . GLY A 1 67 ? 6.539 -11.159 8.253 1.00 0.00 64 GLY A C 9
ATOM 14832 O O . GLY A 1 67 ? 5.338 -11.192 7.974 1.00 0.00 64 GLY A O 9
ATOM 14836 N N . GLU A 1 68 ? 7.274 -10.054 8.165 1.00 0.00 65 GLU A N 9
ATOM 14837 C CA . GLU A 1 68 ? 6.722 -8.781 7.710 1.00 0.00 65 GLU A CA 9
ATOM 14838 C C . GLU A 1 68 ? 6.828 -8.661 6.199 1.00 0.00 65 GLU A C 9
ATOM 14839 O O . GLU A 1 68 ? 7.809 -9.109 5.604 1.00 0.00 65 GLU A O 9
ATOM 14851 N N . LEU A 1 69 ? 5.841 -8.027 5.589 1.00 0.00 66 LEU A N 9
ATOM 14852 C CA . LEU A 1 69 ? 5.873 -7.774 4.160 1.00 0.00 66 LEU A CA 9
ATOM 14853 C C . LEU A 1 69 ? 6.286 -6.336 3.887 1.00 0.00 66 LEU A C 9
ATOM 14854 O O . LEU A 1 69 ? 5.622 -5.388 4.316 1.00 0.00 66 LEU A O 9
ATOM 14870 N N . TRP A 1 70 ? 7.392 -6.185 3.184 1.00 0.00 67 TRP A N 9
ATOM 14871 C CA . TRP A 1 70 ? 7.923 -4.875 2.857 1.00 0.00 67 TRP A CA 9
ATOM 14872 C C . TRP A 1 70 ? 7.918 -4.673 1.350 1.00 0.00 67 TRP A C 9
ATOM 14873 O O . TRP A 1 70 ? 8.212 -5.598 0.591 1.00 0.00 67 TRP A O 9
ATOM 14894 N N . VAL A 1 71 ? 7.579 -3.474 0.919 1.00 0.00 68 VAL A N 9
ATOM 14895 C CA . VAL A 1 71 ? 7.666 -3.138 -0.489 1.00 0.00 68 VAL A CA 9
ATOM 14896 C C . VAL A 1 71 ? 8.984 -2.419 -0.756 1.00 0.00 68 VAL A C 9
ATOM 14897 O O . VAL A 1 71 ? 9.318 -1.433 -0.096 1.00 0.00 68 VAL A O 9
ATOM 14910 N N . ALA A 1 72 ? 9.753 -2.952 -1.689 1.00 0.00 69 ALA A N 9
ATOM 14911 C CA . ALA A 1 72 ? 11.044 -2.385 -2.030 1.00 0.00 69 ALA A CA 9
ATOM 14912 C C . ALA A 1 72 ? 11.026 -1.842 -3.448 1.00 0.00 69 ALA A C 9
ATOM 14913 O O . ALA A 1 72 ? 10.995 -2.605 -4.418 1.00 0.00 69 ALA A O 9
ATOM 14920 N N . SER A 1 73 ? 11.020 -0.528 -3.567 1.00 0.00 70 SER A N 9
ATOM 14921 C CA . SER A 1 73 ? 11.002 0.115 -4.866 1.00 0.00 70 SER A CA 9
ATOM 14922 C C . SER A 1 73 ? 12.418 0.228 -5.422 1.00 0.00 70 SER A C 9
ATOM 14923 O O . SER A 1 73 ? 13.284 0.860 -4.815 1.00 0.00 70 SER A O 9
ATOM 14931 N N . PRO A 1 74 ? 12.673 -0.390 -6.587 1.00 0.00 71 PRO A N 9
ATOM 14932 C CA . PRO A 1 74 ? 13.995 -0.371 -7.222 1.00 0.00 71 PRO A CA 9
ATOM 14933 C C . PRO A 1 74 ? 14.354 1.004 -7.781 1.00 0.00 71 PRO A C 9
ATOM 14934 O O . PRO A 1 74 ? 15.400 1.176 -8.400 1.00 0.00 71 PRO A O 9
ATOM 14945 N N . LEU A 1 75 ? 13.475 1.975 -7.560 1.00 0.00 72 LEU A N 9
ATOM 14946 C CA . LEU A 1 75 ? 13.729 3.344 -7.979 1.00 0.00 72 LEU A CA 9
ATOM 14947 C C . LEU A 1 75 ? 14.922 3.906 -7.216 1.00 0.00 72 LEU A C 9
ATOM 14948 O O . LEU A 1 75 ? 16.012 4.053 -7.770 1.00 0.00 72 LEU A O 9
ATOM 14964 N N . LYS A 1 76 ? 14.728 4.195 -5.934 1.00 0.00 73 LYS A N 9
ATOM 14965 C CA . LYS A 1 76 ? 15.806 4.718 -5.109 1.00 0.00 73 LYS A CA 9
ATOM 14966 C C . LYS A 1 76 ? 15.936 3.935 -3.808 1.00 0.00 73 LYS A C 9
ATOM 14967 O O . LYS A 1 76 ? 16.417 4.456 -2.805 1.00 0.00 73 LYS A O 9
ATOM 14986 N N . LYS A 1 77 ? 15.497 2.674 -3.854 1.00 0.00 74 LYS A N 9
ATOM 14987 C CA . LYS A 1 77 ? 15.757 1.698 -2.791 1.00 0.00 74 LYS A CA 9
ATOM 14988 C C . LYS A 1 77 ? 14.949 1.999 -1.525 1.00 0.00 74 LYS A C 9
ATOM 14989 O O . LYS A 1 77 ? 15.331 1.595 -0.426 1.00 0.00 74 LYS A O 9
ATOM 15008 N N . GLN A 1 78 ? 13.821 2.679 -1.682 1.00 0.00 75 GLN A N 9
ATOM 15009 C CA . GLN A 1 78 ? 12.946 2.962 -0.549 1.00 0.00 75 GLN A CA 9
ATOM 15010 C C . GLN A 1 78 ? 12.189 1.701 -0.134 1.00 0.00 75 GLN A C 9
ATOM 15011 O O . GLN A 1 78 ? 11.744 0.920 -0.986 1.00 0.00 75 GLN A O 9
ATOM 15025 N N . ARG A 1 79 ? 12.058 1.496 1.170 1.00 0.00 76 ARG A N 9
ATOM 15026 C CA . ARG A 1 79 ? 11.383 0.319 1.695 1.00 0.00 76 ARG A CA 9
ATOM 15027 C C . ARG A 1 79 ? 10.289 0.718 2.680 1.00 0.00 76 ARG A C 9
ATOM 15028 O O . ARG A 1 79 ? 10.511 1.538 3.575 1.00 0.00 76 ARG A O 9
ATOM 15049 N N . PHE A 1 80 ? 9.110 0.136 2.511 1.00 0.00 77 PHE A N 9
ATOM 15050 C CA . PHE A 1 80 ? 7.978 0.433 3.381 1.00 0.00 77 PHE A CA 9
ATOM 15051 C C . PHE A 1 80 ? 7.348 -0.854 3.905 1.00 0.00 77 PHE A C 9
ATOM 15052 O O . PHE A 1 80 ? 7.142 -1.806 3.149 1.00 0.00 77 PHE A O 9
ATOM 15069 N N . ARG A 1 81 ? 7.053 -0.878 5.199 1.00 0.00 78 ARG A N 9
ATOM 15070 C CA . ARG A 1 81 ? 6.361 -2.005 5.811 1.00 0.00 78 ARG A CA 9
ATOM 15071 C C . ARG A 1 81 ? 4.861 -1.834 5.613 1.00 0.00 78 ARG A C 9
ATOM 15072 O O . ARG A 1 81 ? 4.252 -0.921 6.172 1.00 0.00 78 ARG A O 9
ATOM 15093 N N . LEU A 1 82 ? 4.275 -2.719 4.817 1.00 0.00 79 LEU A N 9
ATOM 15094 C CA . LEU A 1 82 ? 2.890 -2.571 4.363 1.00 0.00 79 LEU A CA 9
ATOM 15095 C C . LEU A 1 82 ? 1.887 -2.591 5.516 1.00 0.00 79 LEU A C 9
ATOM 15096 O O . LEU A 1 82 ? 0.800 -2.020 5.411 1.00 0.00 79 LEU A O 9
ATOM 15112 N N . SER A 1 83 ? 2.256 -3.242 6.607 1.00 0.00 80 SER A N 9
ATOM 15113 C CA . SER A 1 83 ? 1.346 -3.443 7.724 1.00 0.00 80 SER A CA 9
ATOM 15114 C C . SER A 1 83 ? 1.022 -2.138 8.457 1.00 0.00 80 SER A C 9
ATOM 15115 O O . SER A 1 83 ? -0.146 -1.831 8.693 1.00 0.00 80 SER A O 9
ATOM 15123 N N . ASP A 1 84 ? 2.043 -1.366 8.809 1.00 0.00 81 ASP A N 9
ATOM 15124 C CA . ASP A 1 84 ? 1.838 -0.170 9.623 1.00 0.00 81 ASP A CA 9
ATOM 15125 C C . ASP A 1 84 ? 2.168 1.103 8.851 1.00 0.00 81 ASP A C 9
ATOM 15126 O O . ASP A 1 84 ? 1.765 2.197 9.246 1.00 0.00 81 ASP A O 9
ATOM 15135 N N . GLY A 1 85 ? 2.900 0.961 7.756 1.00 0.00 82 GLY A N 9
ATOM 15136 C CA . GLY A 1 85 ? 3.257 2.111 6.951 1.00 0.00 82 GLY A CA 9
ATOM 15137 C C . GLY A 1 85 ? 4.613 2.680 7.323 1.00 0.00 82 GLY A C 9
ATOM 15138 O O . GLY A 1 85 ? 4.948 3.802 6.938 1.00 0.00 82 GLY A O 9
ATOM 15142 N N . LEU A 1 86 ? 5.391 1.916 8.076 1.00 0.00 83 LEU A N 9
ATOM 15143 C CA . LEU A 1 86 ? 6.726 2.350 8.465 1.00 0.00 83 LEU A CA 9
ATOM 15144 C C . LEU A 1 86 ? 7.674 2.307 7.278 1.00 0.00 83 LEU A C 9
ATOM 15145 O O . LEU A 1 86 ? 7.694 1.338 6.523 1.00 0.00 83 LEU A O 9
ATOM 15161 N N . CYS A 1 87 ? 8.455 3.356 7.118 1.00 0.00 84 CYS A N 9
ATOM 15162 C CA . CYS A 1 87 ? 9.500 3.369 6.117 1.00 0.00 84 CYS A CA 9
ATOM 15163 C C . CYS A 1 87 ? 10.829 3.067 6.790 1.00 0.00 84 CYS A C 9
ATOM 15164 O O . CYS A 1 87 ? 11.107 3.583 7.867 1.00 0.00 84 CYS A O 9
ATOM 15172 N N . MET A 1 88 ? 11.634 2.221 6.175 1.00 0.00 85 MET A N 9
ATOM 15173 C CA . MET A 1 88 ? 12.919 1.848 6.752 1.00 0.00 85 MET A CA 9
ATOM 15174 C C . MET A 1 88 ? 13.868 3.045 6.754 1.00 0.00 85 MET A C 9
ATOM 15175 O O . MET A 1 88 ? 14.664 3.225 7.677 1.00 0.00 85 MET A O 9
ATOM 15189 N N . GLU A 1 89 ? 13.757 3.867 5.722 1.00 0.00 86 GLU A N 9
ATOM 15190 C CA . GLU A 1 89 ? 14.599 5.044 5.572 1.00 0.00 86 GLU A CA 9
ATOM 15191 C C . GLU A 1 89 ? 13.977 6.242 6.283 1.00 0.00 86 GLU A C 9
ATOM 15192 O O . GLU A 1 89 ? 14.639 6.944 7.045 1.00 0.00 86 GLU A O 9
ATOM 15204 N N . ASP A 1 90 ? 12.692 6.445 6.037 1.00 0.00 87 ASP A N 9
ATOM 15205 C CA . ASP A 1 90 ? 11.960 7.614 6.527 1.00 0.00 87 ASP A CA 9
ATOM 15206 C C . ASP A 1 90 ? 11.346 7.363 7.906 1.00 0.00 87 ASP A C 9
ATOM 15207 O O . ASP A 1 90 ? 10.490 8.120 8.344 1.00 0.00 87 ASP A O 9
ATOM 15216 N N . GLU A 1 91 ? 11.735 6.258 8.548 1.00 0.00 88 GLU A N 9
ATOM 15217 C CA . GLU A 1 91 ? 11.217 5.860 9.876 1.00 0.00 88 GLU A CA 9
ATOM 15218 C C . GLU A 1 91 ? 10.978 7.034 10.845 1.00 0.00 88 GLU A C 9
ATOM 15219 O O . GLU A 1 91 ? 10.148 6.927 11.749 1.00 0.00 88 GLU A O 9
ATOM 15231 N N . GLN A 1 92 ? 11.708 8.131 10.658 1.00 0.00 89 GLN A N 9
ATOM 15232 C CA . GLN A 1 92 ? 11.471 9.376 11.390 1.00 0.00 89 GLN A CA 9
ATOM 15233 C C . GLN A 1 92 ? 9.992 9.791 11.363 1.00 0.00 89 GLN A C 9
ATOM 15234 O O . GLN A 1 92 ? 9.464 10.280 12.362 1.00 0.00 89 GLN A O 9
ATOM 15248 N N . PHE A 1 93 ? 9.333 9.590 10.225 1.00 0.00 90 PHE A N 9
ATOM 15249 C CA . PHE A 1 93 ? 7.932 9.967 10.069 1.00 0.00 90 PHE A CA 9
ATOM 15250 C C . PHE A 1 93 ? 7.130 8.847 9.401 1.00 0.00 90 PHE A C 9
ATOM 15251 O O . PHE A 1 93 ? 6.102 8.416 9.928 1.00 0.00 90 PHE A O 9
ATOM 15268 N N . SER A 1 94 ? 7.618 8.381 8.246 1.00 0.00 91 SER A N 9
ATOM 15269 C CA . SER A 1 94 ? 6.986 7.303 7.480 1.00 0.00 91 SER A CA 9
ATOM 15270 C C . SER A 1 94 ? 5.690 7.765 6.806 1.00 0.00 91 SER A C 9
ATOM 15271 O O . SER A 1 94 ? 5.293 8.924 6.922 1.00 0.00 91 SER A O 9
ATOM 15279 N N . VAL A 1 95 ? 5.035 6.853 6.095 1.00 0.00 92 VAL A N 9
ATOM 15280 C CA . VAL A 1 95 ? 3.867 7.203 5.295 1.00 0.00 92 VAL A CA 9
ATOM 15281 C C . VAL A 1 95 ? 2.570 7.027 6.077 1.00 0.00 92 VAL A C 9
ATOM 15282 O O . VAL A 1 95 ? 2.579 6.653 7.252 1.00 0.00 92 VAL A O 9
ATOM 15295 N N . LYS A 1 96 ? 1.456 7.300 5.412 1.00 0.00 93 LYS A N 9
ATOM 15296 C CA . LYS A 1 96 ? 0.143 7.169 6.022 1.00 0.00 93 LYS A CA 9
ATOM 15297 C C . LYS A 1 96 ? -0.479 5.833 5.631 1.00 0.00 93 LYS A C 9
ATOM 15298 O O . LYS A 1 96 ? -0.673 5.553 4.449 1.00 0.00 93 LYS A O 9
ATOM 15317 N N . HIS A 1 97 ? -0.771 5.008 6.623 1.00 0.00 94 HIS A N 9
ATOM 15318 C CA . HIS A 1 97 ? -1.368 3.702 6.378 1.00 0.00 94 HIS A CA 9
ATOM 15319 C C . HIS A 1 97 ? -2.890 3.790 6.407 1.00 0.00 94 HIS A C 9
ATOM 15320 O O . HIS A 1 97 ? -3.468 4.420 7.290 1.00 0.00 94 HIS A O 9
ATOM 15335 N N . TYR A 1 98 ? -3.525 3.159 5.431 1.00 0.00 95 TYR A N 9
ATOM 15336 C CA . TYR A 1 98 ? -4.977 3.102 5.365 1.00 0.00 95 TYR A CA 9
ATOM 15337 C C . TYR A 1 98 ? -5.457 1.700 5.720 1.00 0.00 95 TYR A C 9
ATOM 15338 O O . TYR A 1 98 ? -4.787 0.713 5.412 1.00 0.00 95 TYR A O 9
ATOM 15356 N N . GLU A 1 99 ? -6.604 1.610 6.376 1.00 0.00 96 GLU A N 9
ATOM 15357 C CA . GLU A 1 99 ? -7.180 0.319 6.711 1.00 0.00 96 GLU A CA 9
ATOM 15358 C C . GLU A 1 99 ? -7.946 -0.221 5.515 1.00 0.00 96 GLU A C 9
ATOM 15359 O O . GLU A 1 99 ? -8.890 0.408 5.040 1.00 0.00 96 GLU A O 9
ATOM 15371 N N . ALA A 1 100 ? -7.525 -1.371 5.019 1.00 0.00 97 ALA A N 9
ATOM 15372 C CA . ALA A 1 100 ? -8.125 -1.943 3.827 1.00 0.00 97 ALA A CA 9
ATOM 15373 C C . ALA A 1 100 ? -8.867 -3.234 4.139 1.00 0.00 97 ALA A C 9
ATOM 15374 O O . ALA A 1 100 ? -8.372 -4.082 4.886 1.00 0.00 97 ALA A O 9
ATOM 15381 N N . ARG A 1 101 ? -10.052 -3.377 3.569 1.00 0.00 98 ARG A N 9
ATOM 15382 C CA . ARG A 1 101 ? -10.810 -4.611 3.687 1.00 0.00 98 ARG A CA 9
ATOM 15383 C C . ARG A 1 101 ? -11.384 -4.979 2.328 1.00 0.00 98 ARG A C 9
ATOM 15384 O O . ARG A 1 101 ? -11.734 -4.104 1.536 1.00 0.00 98 ARG A O 9
ATOM 15405 N N . VAL A 1 102 ? -11.455 -6.263 2.046 1.00 0.00 99 VAL A N 9
ATOM 15406 C CA . VAL A 1 102 ? -12.074 -6.726 0.820 1.00 0.00 99 VAL A CA 9
ATOM 15407 C C . VAL A 1 102 ? -13.503 -7.156 1.105 1.00 0.00 99 VAL A C 9
ATOM 15408 O O . VAL A 1 102 ? -13.749 -8.226 1.658 1.00 0.00 99 VAL A O 9
ATOM 15421 N N . LYS A 1 103 ? -14.436 -6.294 0.745 1.00 0.00 100 LYS A N 9
ATOM 15422 C CA . LYS A 1 103 ? -15.840 -6.514 1.031 1.00 0.00 100 LYS A CA 9
ATOM 15423 C C . LYS A 1 103 ? -16.539 -7.106 -0.177 1.00 0.00 100 LYS A C 9
ATOM 15424 O O . LYS A 1 103 ? -16.720 -6.420 -1.184 1.00 0.00 100 LYS A O 9
ATOM 15443 N N . ASP A 1 104 ? -16.908 -8.380 -0.084 1.00 0.00 101 ASP A N 9
ATOM 15444 C CA . ASP A 1 104 ? -17.683 -9.040 -1.133 1.00 0.00 101 ASP A CA 9
ATOM 15445 C C . ASP A 1 104 ? -16.890 -9.082 -2.445 1.00 0.00 101 ASP A C 9
ATOM 15446 O O . ASP A 1 104 ? -17.454 -9.181 -3.536 1.00 0.00 101 ASP A O 9
ATOM 15455 N N . GLY A 1 105 ? -15.568 -9.036 -2.324 1.00 0.00 102 GLY A N 9
ATOM 15456 C CA . GLY A 1 105 ? -14.713 -9.030 -3.494 1.00 0.00 102 GLY A CA 9
ATOM 15457 C C . GLY A 1 105 ? -14.336 -7.628 -3.941 1.00 0.00 102 GLY A C 9
ATOM 15458 O O . GLY A 1 105 ? -13.652 -7.458 -4.954 1.00 0.00 102 GLY A O 9
ATOM 15462 N N . VAL A 1 106 ? -14.773 -6.621 -3.192 1.00 0.00 103 VAL A N 9
ATOM 15463 C CA . VAL A 1 106 ? -14.486 -5.235 -3.535 1.00 0.00 103 VAL A CA 9
ATOM 15464 C C . VAL A 1 106 ? -13.562 -4.609 -2.491 1.00 0.00 103 VAL A C 9
ATOM 15465 O O . VAL A 1 106 ? -13.832 -4.680 -1.292 1.00 0.00 103 VAL A O 9
ATOM 15478 N N . VAL A 1 107 ? -12.475 -4.000 -2.946 1.00 0.00 104 VAL A N 9
ATOM 15479 C CA . VAL A 1 107 ? -11.502 -3.392 -2.048 1.00 0.00 104 VAL A CA 9
ATOM 15480 C C . VAL A 1 107 ? -12.045 -2.078 -1.489 1.00 0.00 104 VAL A C 9
ATOM 15481 O O . VAL A 1 107 ? -12.353 -1.158 -2.246 1.00 0.00 104 VAL A O 9
ATOM 15494 N N . GLN A 1 108 ? -12.171 -1.999 -0.173 1.00 0.00 105 GLN A N 9
ATOM 15495 C CA . GLN A 1 108 ? -12.600 -0.771 0.478 1.00 0.00 105 GLN A CA 9
ATOM 15496 C C . GLN A 1 108 ? -11.513 -0.250 1.402 1.00 0.00 105 GLN A C 9
ATOM 15497 O O . GLN A 1 108 ? -10.812 -1.032 2.052 1.00 0.00 105 GLN A O 9
ATOM 15511 N N . LEU A 1 109 ? -11.376 1.065 1.456 1.00 0.00 106 LEU A N 9
ATOM 15512 C CA . LEU A 1 109 ? -10.354 1.694 2.279 1.00 0.00 106 LEU A CA 9
ATOM 15513 C C . LEU A 1 109 ? -10.984 2.612 3.315 1.00 0.00 106 LEU A C 9
ATOM 15514 O O . LEU A 1 109 ? -11.945 3.324 3.018 1.00 0.00 106 LEU A O 9
ATOM 15530 N N . ARG A 1 110 ? -10.447 2.580 4.527 1.00 0.00 107 ARG A N 9
ATOM 15531 C CA . ARG A 1 110 ? -10.841 3.516 5.568 1.00 0.00 107 ARG A CA 9
ATOM 15532 C C . ARG A 1 110 ? -9.657 4.397 5.940 1.00 0.00 107 ARG A C 9
ATOM 15533 O O . ARG A 1 110 ? -8.640 3.908 6.439 1.00 0.00 107 ARG A O 9
ATOM 15554 N N . GLY A 1 111 ? -9.788 5.688 5.680 1.00 0.00 108 GLY A N 9
ATOM 15555 C CA . GLY A 1 111 ? -8.730 6.621 6.000 1.00 0.00 108 GLY A CA 9
ATOM 15556 C C . GLY A 1 111 ? -9.049 8.025 5.537 1.00 0.00 108 GLY A C 9
ATOM 15557 O O . GLY A 1 111 ? -8.685 8.422 4.435 1.00 0.00 108 GLY A O 9
ATOM 15561 N N . GLY A 1 112 ? -9.735 8.770 6.382 1.00 0.00 109 GLY A N 9
ATOM 15562 C CA . GLY A 1 112 ? -10.099 10.134 6.048 1.00 0.00 109 GLY A CA 9
ATOM 15563 C C . GLY A 1 112 ? -9.375 11.127 6.928 1.00 0.00 109 GLY A C 9
ATOM 15564 O O . GLY A 1 112 ? -9.259 12.305 6.595 1.00 0.00 109 GLY A O 9
ATOM 15568 N N . SER A 1 113 ? -8.894 10.642 8.058 1.00 0.00 110 SER A N 9
ATOM 15569 C CA . SER A 1 113 ? -8.134 11.450 8.992 1.00 0.00 110 SER A CA 9
ATOM 15570 C C . SER A 1 113 ? -7.191 10.550 9.780 1.00 0.00 110 SER A C 9
ATOM 15571 O O . SER A 1 113 ? -5.971 10.607 9.535 1.00 0.00 110 SER A O 9
ATOM 15580 N N . MET A 1 4 ? -14.524 9.546 10.036 1.00 0.00 1 MET A N 10
ATOM 15581 C CA . MET A 1 4 ? -15.599 8.576 10.336 1.00 0.00 1 MET A CA 10
ATOM 15582 C C . MET A 1 4 ? -15.327 7.256 9.623 1.00 0.00 1 MET A C 10
ATOM 15583 O O . MET A 1 4 ? -14.575 6.411 10.115 1.00 0.00 1 MET A O 10
ATOM 15596 N N . SER A 1 5 ? -15.916 7.100 8.443 1.00 0.00 2 SER A N 10
ATOM 15597 C CA . SER A 1 5 ? -15.759 5.890 7.660 1.00 0.00 2 SER A CA 10
ATOM 15598 C C . SER A 1 5 ? -16.259 6.091 6.237 1.00 0.00 2 SER A C 10
ATOM 15599 O O . SER A 1 5 ? -17.464 6.106 5.985 1.00 0.00 2 SER A O 10
ATOM 15607 N N . GLN A 1 6 ? -15.334 6.287 5.316 1.00 0.00 3 GLN A N 10
ATOM 15608 C CA . GLN A 1 6 ? -15.672 6.334 3.908 1.00 0.00 3 GLN A CA 10
ATOM 15609 C C . GLN A 1 6 ? -14.930 5.230 3.164 1.00 0.00 3 GLN A C 10
ATOM 15610 O O . GLN A 1 6 ? -13.789 5.396 2.740 1.00 0.00 3 GLN A O 10
ATOM 15624 N N . TRP A 1 7 ? -15.570 4.078 3.061 1.00 0.00 4 TRP A N 10
ATOM 15625 C CA . TRP A 1 7 ? -14.978 2.943 2.375 1.00 0.00 4 TRP A CA 10
ATOM 15626 C C . TRP A 1 7 ? -15.154 3.094 0.875 1.00 0.00 4 TRP A C 10
ATOM 15627 O O . TRP A 1 7 ? -16.183 2.717 0.314 1.00 0.00 4 TRP A O 10
ATOM 15648 N N . LYS A 1 8 ? -14.159 3.680 0.235 1.00 0.00 5 LYS A N 10
ATOM 15649 C CA . LYS A 1 8 ? -14.218 3.931 -1.190 1.00 0.00 5 LYS A CA 10
ATOM 15650 C C . LYS A 1 8 ? -13.962 2.645 -1.967 1.00 0.00 5 LYS A C 10
ATOM 15651 O O . LYS A 1 8 ? -12.893 2.045 -1.851 1.00 0.00 5 LYS A O 10
ATOM 15670 N N . ASP A 1 9 ? -14.964 2.211 -2.720 1.00 0.00 6 ASP A N 10
ATOM 15671 C CA . ASP A 1 9 ? -14.819 1.068 -3.611 1.00 0.00 6 ASP A CA 10
ATOM 15672 C C . ASP A 1 9 ? -13.766 1.375 -4.672 1.00 0.00 6 ASP A C 10
ATOM 15673 O O . ASP A 1 9 ? -13.964 2.249 -5.519 1.00 0.00 6 ASP A O 10
ATOM 15682 N N . ILE A 1 10 ? -12.644 0.676 -4.612 1.00 0.00 7 ILE A N 10
ATOM 15683 C CA . ILE A 1 10 ? -11.555 0.899 -5.555 1.00 0.00 7 ILE A CA 10
ATOM 15684 C C . ILE A 1 10 ? -11.760 0.051 -6.801 1.00 0.00 7 ILE A C 10
ATOM 15685 O O . ILE A 1 10 ? -12.065 0.564 -7.879 1.00 0.00 7 ILE A O 10
ATOM 15701 N N . CYS A 1 11 ? -11.597 -1.246 -6.631 1.00 0.00 8 CYS A N 10
ATOM 15702 C CA . CYS A 1 11 ? -11.797 -2.209 -7.698 1.00 0.00 8 CYS A CA 10
ATOM 15703 C C . CYS A 1 11 ? -12.089 -3.564 -7.075 1.00 0.00 8 CYS A C 10
ATOM 15704 O O . CYS A 1 11 ? -12.087 -3.690 -5.854 1.00 0.00 8 CYS A O 10
ATOM 15712 N N . LYS A 1 12 ? -12.345 -4.576 -7.885 1.00 0.00 9 LYS A N 10
ATOM 15713 C CA . LYS A 1 12 ? -12.645 -5.888 -7.340 1.00 0.00 9 LYS A CA 10
ATOM 15714 C C . LYS A 1 12 ? -11.372 -6.691 -7.114 1.00 0.00 9 LYS A C 10
ATOM 15715 O O . LYS A 1 12 ? -10.325 -6.388 -7.684 1.00 0.00 9 LYS A O 10
ATOM 15734 N N . ILE A 1 13 ? -11.475 -7.718 -6.278 1.00 0.00 10 ILE A N 10
ATOM 15735 C CA . ILE A 1 13 ? -10.333 -8.569 -5.943 1.00 0.00 10 ILE A CA 10
ATOM 15736 C C . ILE A 1 13 ? -9.877 -9.372 -7.168 1.00 0.00 10 ILE A C 10
ATOM 15737 O O . ILE A 1 13 ? -8.817 -9.997 -7.168 1.00 0.00 10 ILE A O 10
ATOM 15753 N N . ASP A 1 14 ? -10.696 -9.333 -8.211 1.00 0.00 11 ASP A N 10
ATOM 15754 C CA . ASP A 1 14 ? -10.364 -9.946 -9.491 1.00 0.00 11 ASP A CA 10
ATOM 15755 C C . ASP A 1 14 ? -9.304 -9.115 -10.212 1.00 0.00 11 ASP A C 10
ATOM 15756 O O . ASP A 1 14 ? -8.579 -9.614 -11.072 1.00 0.00 11 ASP A O 10
ATOM 15765 N N . ASP A 1 15 ? -9.211 -7.844 -9.835 1.00 0.00 12 ASP A N 10
ATOM 15766 C CA . ASP A 1 15 ? -8.249 -6.927 -10.437 1.00 0.00 12 ASP A CA 10
ATOM 15767 C C . ASP A 1 15 ? -6.895 -7.032 -9.750 1.00 0.00 12 ASP A C 10
ATOM 15768 O O . ASP A 1 15 ? -5.854 -7.101 -10.407 1.00 0.00 12 ASP A O 10
ATOM 15777 N N . ILE A 1 16 ? -6.918 -7.062 -8.432 1.00 0.00 13 ILE A N 10
ATOM 15778 C CA . ILE A 1 16 ? -5.691 -7.132 -7.650 1.00 0.00 13 ILE A CA 10
ATOM 15779 C C . ILE A 1 16 ? -5.360 -8.578 -7.293 1.00 0.00 13 ILE A C 10
ATOM 15780 O O . ILE A 1 16 ? -5.947 -9.154 -6.379 1.00 0.00 13 ILE A O 10
ATOM 15796 N N . LEU A 1 17 ? -4.422 -9.157 -8.027 1.00 0.00 14 LEU A N 10
ATOM 15797 C CA . LEU A 1 17 ? -3.998 -10.534 -7.802 1.00 0.00 14 LEU A CA 10
ATOM 15798 C C . LEU A 1 17 ? -2.910 -10.598 -6.718 1.00 0.00 14 LEU A C 10
ATOM 15799 O O . LEU A 1 17 ? -2.442 -9.558 -6.255 1.00 0.00 14 LEU A O 10
ATOM 15815 N N . PRO A 1 18 ? -2.519 -11.813 -6.264 1.00 0.00 15 PRO A N 10
ATOM 15816 C CA . PRO A 1 18 ? -1.447 -11.982 -5.268 1.00 0.00 15 PRO A CA 10
ATOM 15817 C C . PRO A 1 18 ? -0.155 -11.275 -5.675 1.00 0.00 15 PRO A C 10
ATOM 15818 O O . PRO A 1 18 ? 0.242 -11.317 -6.842 1.00 0.00 15 PRO A O 10
ATOM 15829 N N . GLU A 1 19 ? 0.485 -10.631 -4.699 1.00 0.00 16 GLU A N 10
ATOM 15830 C CA . GLU A 1 19 ? 1.680 -9.817 -4.925 1.00 0.00 16 GLU A CA 10
ATOM 15831 C C . GLU A 1 19 ? 1.452 -8.816 -6.044 1.00 0.00 16 GLU A C 10
ATOM 15832 O O . GLU A 1 19 ? 2.108 -8.857 -7.084 1.00 0.00 16 GLU A O 10
ATOM 15844 N N . THR A 1 20 ? 0.500 -7.928 -5.824 1.00 0.00 17 THR A N 10
ATOM 15845 C CA . THR A 1 20 ? 0.159 -6.916 -6.805 1.00 0.00 17 THR A CA 10
ATOM 15846 C C . THR A 1 20 ? -0.233 -5.619 -6.106 1.00 0.00 17 THR A C 10
ATOM 15847 O O . THR A 1 20 ? -0.956 -5.638 -5.106 1.00 0.00 17 THR A O 10
ATOM 15858 N N . GLY A 1 21 ? 0.267 -4.501 -6.615 1.00 0.00 18 GLY A N 10
ATOM 15859 C CA . GLY A 1 21 ? -0.047 -3.218 -6.029 1.00 0.00 18 GLY A CA 10
ATOM 15860 C C . GLY A 1 21 ? -0.624 -2.263 -7.047 1.00 0.00 18 GLY A C 10
ATOM 15861 O O . GLY A 1 21 ? -0.091 -2.130 -8.147 1.00 0.00 18 GLY A O 10
ATOM 15865 N N . VAL A 1 22 ? -1.712 -1.606 -6.689 1.00 0.00 19 VAL A N 10
ATOM 15866 C CA . VAL A 1 22 ? -2.376 -0.684 -7.597 1.00 0.00 19 VAL A CA 10
ATOM 15867 C C . VAL A 1 22 ? -2.368 0.729 -7.032 1.00 0.00 19 VAL A C 10
ATOM 15868 O O . VAL A 1 22 ? -2.010 0.944 -5.870 1.00 0.00 19 VAL A O 10
ATOM 15881 N N . CYS A 1 23 ? -2.753 1.686 -7.859 1.00 0.00 20 CYS A N 10
ATOM 15882 C CA . CYS A 1 23 ? -2.855 3.071 -7.434 1.00 0.00 20 CYS A CA 10
ATOM 15883 C C . CYS A 1 23 ? -4.321 3.441 -7.239 1.00 0.00 20 CYS A C 10
ATOM 15884 O O . CYS A 1 23 ? -5.157 3.193 -8.112 1.00 0.00 20 CYS A O 10
ATOM 15892 N N . ALA A 1 24 ? -4.635 4.007 -6.085 1.00 0.00 21 ALA A N 10
ATOM 15893 C CA . ALA A 1 24 ? -5.998 4.394 -5.773 1.00 0.00 21 ALA A CA 10
ATOM 15894 C C . ALA A 1 24 ? -6.057 5.849 -5.333 1.00 0.00 21 ALA A C 10
ATOM 15895 O O . ALA A 1 24 ? -5.148 6.345 -4.667 1.00 0.00 21 ALA A O 10
ATOM 15902 N N . LEU A 1 25 ? -7.123 6.531 -5.715 1.00 0.00 22 LEU A N 10
ATOM 15903 C CA . LEU A 1 25 ? -7.301 7.922 -5.343 1.00 0.00 22 LEU A CA 10
ATOM 15904 C C . LEU A 1 25 ? -8.375 8.054 -4.272 1.00 0.00 22 LEU A C 10
ATOM 15905 O O . LEU A 1 25 ? -9.563 7.868 -4.540 1.00 0.00 22 LEU A O 10
ATOM 15921 N N . LEU A 1 26 ? -7.947 8.357 -3.058 1.00 0.00 23 LEU A N 10
ATOM 15922 C CA . LEU A 1 26 ? -8.867 8.569 -1.954 1.00 0.00 23 LEU A CA 10
ATOM 15923 C C . LEU A 1 26 ? -9.176 10.054 -1.840 1.00 0.00 23 LEU A C 10
ATOM 15924 O O . LEU A 1 26 ? -8.443 10.805 -1.193 1.00 0.00 23 LEU A O 10
ATOM 15940 N N . GLY A 1 27 ? -10.239 10.480 -2.508 1.00 0.00 24 GLY A N 10
ATOM 15941 C CA . GLY A 1 27 ? -10.561 11.891 -2.566 1.00 0.00 24 GLY A CA 10
ATOM 15942 C C . GLY A 1 27 ? -9.583 12.637 -3.451 1.00 0.00 24 GLY A C 10
ATOM 15943 O O . GLY A 1 27 ? -9.794 12.758 -4.659 1.00 0.00 24 GLY A O 10
ATOM 15947 N N . ASP A 1 28 ? -8.505 13.126 -2.852 1.00 0.00 25 ASP A N 10
ATOM 15948 C CA . ASP A 1 28 ? -7.440 13.784 -3.599 1.00 0.00 25 ASP A CA 10
ATOM 15949 C C . ASP A 1 28 ? -6.087 13.186 -3.214 1.00 0.00 25 ASP A C 10
ATOM 15950 O O . ASP A 1 28 ? -5.041 13.591 -3.724 1.00 0.00 25 ASP A O 10
ATOM 15959 N N . GLU A 1 29 ? -6.121 12.208 -2.319 1.00 0.00 26 GLU A N 10
ATOM 15960 C CA . GLU A 1 29 ? -4.909 11.582 -1.811 1.00 0.00 26 GLU A CA 10
ATOM 15961 C C . GLU A 1 29 ? -4.587 10.311 -2.585 1.00 0.00 26 GLU A C 10
ATOM 15962 O O . GLU A 1 29 ? -5.442 9.440 -2.744 1.00 0.00 26 GLU A O 10
ATOM 15974 N N . GLN A 1 30 ? -3.361 10.207 -3.074 1.00 0.00 27 GLN A N 10
ATOM 15975 C CA . GLN A 1 30 ? -2.916 8.991 -3.734 1.00 0.00 27 GLN A CA 10
ATOM 15976 C C . GLN A 1 30 ? -2.580 7.931 -2.692 1.00 0.00 27 GLN A C 10
ATOM 15977 O O . GLN A 1 30 ? -1.760 8.160 -1.800 1.00 0.00 27 GLN A O 10
ATOM 15991 N N . VAL A 1 31 ? -3.227 6.783 -2.798 1.00 0.00 28 VAL A N 10
ATOM 15992 C CA . VAL A 1 31 ? -2.987 5.679 -1.880 1.00 0.00 28 VAL A CA 10
ATOM 15993 C C . VAL A 1 31 ? -2.573 4.434 -2.657 1.00 0.00 28 VAL A C 10
ATOM 15994 O O . VAL A 1 31 ? -3.129 4.141 -3.715 1.00 0.00 28 VAL A O 10
ATOM 16007 N N . ALA A 1 32 ? -1.588 3.719 -2.140 1.00 0.00 29 ALA A N 10
ATOM 16008 C CA . ALA A 1 32 ? -1.109 2.508 -2.776 1.00 0.00 29 ALA A CA 10
ATOM 16009 C C . ALA A 1 32 ? -1.674 1.283 -2.078 1.00 0.00 29 ALA A C 10
ATOM 16010 O O . ALA A 1 32 ? -1.438 1.071 -0.887 1.00 0.00 29 ALA A O 10
ATOM 16017 N N . ILE A 1 33 ? -2.429 0.488 -2.817 1.00 0.00 30 ILE A N 10
ATOM 16018 C CA . ILE A 1 33 ? -3.010 -0.727 -2.273 1.00 0.00 30 ILE A CA 10
ATOM 16019 C C . ILE A 1 33 ? -2.225 -1.937 -2.749 1.00 0.00 30 ILE A C 10
ATOM 16020 O O . ILE A 1 33 ? -2.194 -2.241 -3.944 1.00 0.00 30 ILE A O 10
ATOM 16036 N N . PHE A 1 34 ? -1.584 -2.613 -1.814 1.00 0.00 31 PHE A N 10
ATOM 16037 C CA . PHE A 1 34 ? -0.792 -3.787 -2.130 1.00 0.00 31 PHE A CA 10
ATOM 16038 C C . PHE A 1 34 ? -1.437 -5.034 -1.552 1.00 0.00 31 PHE A C 10
ATOM 16039 O O . PHE A 1 34 ? -1.812 -5.063 -0.378 1.00 0.00 31 PHE A O 10
ATOM 16056 N N . ARG A 1 35 ? -1.580 -6.051 -2.380 1.00 0.00 32 ARG A N 10
ATOM 16057 C CA . ARG A 1 35 ? -2.001 -7.356 -1.907 1.00 0.00 32 ARG A CA 10
ATOM 16058 C C . ARG A 1 35 ? -0.775 -8.255 -1.820 1.00 0.00 32 ARG A C 10
ATOM 16059 O O . ARG A 1 35 ? -0.296 -8.757 -2.835 1.00 0.00 32 ARG A O 10
ATOM 16080 N N . PRO A 1 36 ? -0.222 -8.430 -0.613 1.00 0.00 33 PRO A N 10
ATOM 16081 C CA . PRO A 1 36 ? 0.973 -9.232 -0.398 1.00 0.00 33 PRO A CA 10
ATOM 16082 C C . PRO A 1 36 ? 0.658 -10.665 0.011 1.00 0.00 33 PRO A C 10
ATOM 16083 O O . PRO A 1 36 ? 1.555 -11.488 0.182 1.00 0.00 33 PRO A O 10
ATOM 16094 N N . TYR A 1 37 ? -0.621 -10.950 0.180 1.00 0.00 34 TYR A N 10
ATOM 16095 C CA . TYR A 1 37 ? -1.057 -12.281 0.545 1.00 0.00 34 TYR A CA 10
ATOM 16096 C C . TYR A 1 37 ? -1.716 -12.967 -0.635 1.00 0.00 34 TYR A C 10
ATOM 16097 O O . TYR A 1 37 ? -2.247 -12.313 -1.535 1.00 0.00 34 TYR A O 10
ATOM 16115 N N . HIS A 1 38 ? -1.679 -14.290 -0.624 1.00 0.00 35 HIS A N 10
ATOM 16116 C CA . HIS A 1 38 ? -2.343 -15.080 -1.644 1.00 0.00 35 HIS A CA 10
ATOM 16117 C C . HIS A 1 38 ? -3.849 -15.039 -1.402 1.00 0.00 35 HIS A C 10
ATOM 16118 O O . HIS A 1 38 ? -4.650 -15.239 -2.314 1.00 0.00 35 HIS A O 10
ATOM 16133 N N . SER A 1 39 ? -4.217 -14.749 -0.161 1.00 0.00 36 SER A N 10
ATOM 16134 C CA . SER A 1 39 ? -5.610 -14.634 0.232 1.00 0.00 36 SER A CA 10
ATOM 16135 C C . SER A 1 39 ? -6.139 -13.225 -0.054 1.00 0.00 36 SER A C 10
ATOM 16136 O O . SER A 1 39 ? -5.518 -12.461 -0.793 1.00 0.00 36 SER A O 10
ATOM 16144 N N . ASP A 1 40 ? -7.273 -12.883 0.549 1.00 0.00 37 ASP A N 10
ATOM 16145 C CA . ASP A 1 40 ? -7.955 -11.614 0.282 1.00 0.00 37 ASP A CA 10
ATOM 16146 C C . ASP A 1 40 ? -7.392 -10.483 1.146 1.00 0.00 37 ASP A C 10
ATOM 16147 O O . ASP A 1 40 ? -7.991 -9.417 1.253 1.00 0.00 37 ASP A O 10
ATOM 16156 N N . GLN A 1 41 ? -6.235 -10.713 1.746 1.00 0.00 38 GLN A N 10
ATOM 16157 C CA . GLN A 1 41 ? -5.643 -9.734 2.646 1.00 0.00 38 GLN A CA 10
ATOM 16158 C C . GLN A 1 41 ? -4.855 -8.680 1.873 1.00 0.00 38 GLN A C 10
ATOM 16159 O O . GLN A 1 41 ? -3.807 -8.968 1.291 1.00 0.00 38 GLN A O 10
ATOM 16173 N N . VAL A 1 42 ? -5.381 -7.462 1.867 1.00 0.00 39 VAL A N 10
ATOM 16174 C CA . VAL A 1 42 ? -4.751 -6.340 1.189 1.00 0.00 39 VAL A CA 10
ATOM 16175 C C . VAL A 1 42 ? -4.419 -5.233 2.187 1.00 0.00 39 VAL A C 10
ATOM 16176 O O . VAL A 1 42 ? -5.069 -5.117 3.226 1.00 0.00 39 VAL A O 10
ATOM 16189 N N . PHE A 1 43 ? -3.404 -4.437 1.880 1.00 0.00 40 PHE A N 10
ATOM 16190 C CA . PHE A 1 43 ? -3.004 -3.335 2.746 1.00 0.00 40 PHE A CA 10
ATOM 16191 C C . PHE A 1 43 ? -2.819 -2.064 1.932 1.00 0.00 40 PHE A C 10
ATOM 16192 O O . PHE A 1 43 ? -2.380 -2.111 0.783 1.00 0.00 40 PHE A O 10
ATOM 16209 N N . ALA A 1 44 ? -3.160 -0.930 2.525 1.00 0.00 41 ALA A N 10
ATOM 16210 C CA . ALA A 1 44 ? -3.038 0.348 1.845 1.00 0.00 41 ALA A CA 10
ATOM 16211 C C . ALA A 1 44 ? -2.122 1.289 2.612 1.00 0.00 41 ALA A C 10
ATOM 16212 O O . ALA A 1 44 ? -2.198 1.388 3.840 1.00 0.00 41 ALA A O 10
ATOM 16219 N N . ILE A 1 45 ? -1.249 1.963 1.884 1.00 0.00 42 ILE A N 10
ATOM 16220 C CA . ILE A 1 45 ? -0.373 2.974 2.458 1.00 0.00 42 ILE A CA 10
ATOM 16221 C C . ILE A 1 45 ? -0.363 4.205 1.564 1.00 0.00 42 ILE A C 10
ATOM 16222 O O . ILE A 1 45 ? -0.783 4.131 0.411 1.00 0.00 42 ILE A O 10
ATOM 16238 N N . SER A 1 46 ? 0.085 5.333 2.093 1.00 0.00 43 SER A N 10
ATOM 16239 C CA . SER A 1 46 ? 0.187 6.548 1.300 1.00 0.00 43 SER A CA 10
ATOM 16240 C C . SER A 1 46 ? 1.088 6.298 0.097 1.00 0.00 43 SER A C 10
ATOM 16241 O O . SER A 1 46 ? 2.153 5.695 0.225 1.00 0.00 43 SER A O 10
ATOM 16249 N N . ASN A 1 47 ? 0.642 6.743 -1.067 1.00 0.00 44 ASN A N 10
ATOM 16250 C CA . ASN A 1 47 ? 1.328 6.442 -2.316 1.00 0.00 44 ASN A CA 10
ATOM 16251 C C . ASN A 1 47 ? 2.307 7.557 -2.672 1.00 0.00 44 ASN A C 10
ATOM 16252 O O . ASN A 1 47 ? 2.811 7.624 -3.786 1.00 0.00 44 ASN A O 10
ATOM 16263 N N . ILE A 1 48 ? 2.538 8.441 -1.710 1.00 0.00 45 ILE A N 10
ATOM 16264 C CA . ILE A 1 48 ? 3.505 9.522 -1.846 1.00 0.00 45 ILE A CA 10
ATOM 16265 C C . ILE A 1 48 ? 4.464 9.496 -0.648 1.00 0.00 45 ILE A C 10
ATOM 16266 O O . ILE A 1 48 ? 4.020 9.315 0.488 1.00 0.00 45 ILE A O 10
ATOM 16282 N N . ASP A 1 49 ? 5.763 9.671 -0.888 1.00 0.00 46 ASP A N 10
ATOM 16283 C CA . ASP A 1 49 ? 6.732 9.768 0.211 1.00 0.00 46 ASP A CA 10
ATOM 16284 C C . ASP A 1 49 ? 6.632 11.125 0.894 1.00 0.00 46 ASP A C 10
ATOM 16285 O O . ASP A 1 49 ? 6.667 12.165 0.232 1.00 0.00 46 ASP A O 10
ATOM 16294 N N . PRO A 1 50 ? 6.512 11.136 2.227 1.00 0.00 47 PRO A N 10
ATOM 16295 C CA . PRO A 1 50 ? 6.341 12.370 2.990 1.00 0.00 47 PRO A CA 10
ATOM 16296 C C . PRO A 1 50 ? 7.631 13.173 3.160 1.00 0.00 47 PRO A C 10
ATOM 16297 O O . PRO A 1 50 ? 7.681 14.357 2.813 1.00 0.00 47 PRO A O 10
ATOM 16308 N N . PHE A 1 51 ? 8.670 12.539 3.683 1.00 0.00 48 PHE A N 10
ATOM 16309 C CA . PHE A 1 51 ? 9.925 13.232 3.948 1.00 0.00 48 PHE A CA 10
ATOM 16310 C C . PHE A 1 51 ? 10.822 13.187 2.720 1.00 0.00 48 PHE A C 10
ATOM 16311 O O . PHE A 1 51 ? 11.456 14.181 2.360 1.00 0.00 48 PHE A O 10
ATOM 16328 N N . PHE A 1 52 ? 10.855 12.032 2.074 1.00 0.00 49 PHE A N 10
ATOM 16329 C CA . PHE A 1 52 ? 11.685 11.827 0.895 1.00 0.00 49 PHE A CA 10
ATOM 16330 C C . PHE A 1 52 ? 11.108 12.585 -0.297 1.00 0.00 49 PHE A C 10
ATOM 16331 O O . PHE A 1 52 ? 11.844 12.985 -1.204 1.00 0.00 49 PHE A O 10
ATOM 16348 N N . GLU A 1 53 ? 9.794 12.794 -0.261 1.00 0.00 50 GLU A N 10
ATOM 16349 C CA . GLU A 1 53 ? 9.067 13.484 -1.324 1.00 0.00 50 GLU A CA 10
ATOM 16350 C C . GLU A 1 53 ? 9.192 12.723 -2.641 1.00 0.00 50 GLU A C 10
ATOM 16351 O O . GLU A 1 53 ? 10.000 13.057 -3.511 1.00 0.00 50 GLU A O 10
ATOM 16363 N N . SER A 1 54 ? 8.396 11.683 -2.764 1.00 0.00 51 SER A N 10
ATOM 16364 C CA . SER A 1 54 ? 8.415 10.830 -3.932 1.00 0.00 51 SER A CA 10
ATOM 16365 C C . SER A 1 54 ? 6.987 10.510 -4.328 1.00 0.00 51 SER A C 10
ATOM 16366 O O . SER A 1 54 ? 6.068 10.706 -3.539 1.00 0.00 51 SER A O 10
ATOM 16374 N N . SER A 1 55 ? 6.801 10.042 -5.544 1.00 0.00 52 SER A N 10
ATOM 16375 C CA . SER A 1 55 ? 5.475 9.789 -6.058 1.00 0.00 52 SER A CA 10
ATOM 16376 C C . SER A 1 55 ? 5.054 8.336 -5.819 1.00 0.00 52 SER A C 10
ATOM 16377 O O . SER A 1 55 ? 5.379 7.752 -4.790 1.00 0.00 52 SER A O 10
ATOM 16385 N N . VAL A 1 56 ? 4.385 7.758 -6.805 1.00 0.00 53 VAL A N 10
ATOM 16386 C CA . VAL A 1 56 ? 3.678 6.489 -6.651 1.00 0.00 53 VAL A CA 10
ATOM 16387 C C . VAL A 1 56 ? 4.614 5.297 -6.430 1.00 0.00 53 VAL A C 10
ATOM 16388 O O . VAL A 1 56 ? 5.587 5.086 -7.159 1.00 0.00 53 VAL A O 10
ATOM 16401 N N . LEU A 1 57 ? 4.300 4.541 -5.388 1.00 0.00 54 LEU A N 10
ATOM 16402 C CA . LEU A 1 57 ? 5.065 3.366 -4.987 1.00 0.00 54 LEU A CA 10
ATOM 16403 C C . LEU A 1 57 ? 4.507 2.090 -5.623 1.00 0.00 54 LEU A C 10
ATOM 16404 O O . LEU A 1 57 ? 5.105 1.022 -5.513 1.00 0.00 54 LEU A O 10
ATOM 16420 N N . SER A 1 58 ? 3.360 2.216 -6.290 1.00 0.00 55 SER A N 10
ATOM 16421 C CA . SER A 1 58 ? 2.623 1.062 -6.823 1.00 0.00 55 SER A CA 10
ATOM 16422 C C . SER A 1 58 ? 3.374 0.316 -7.936 1.00 0.00 55 SER A C 10
ATOM 16423 O O . SER A 1 58 ? 2.874 -0.668 -8.478 1.00 0.00 55 SER A O 10
ATOM 16431 N N . ARG A 1 59 ? 4.568 0.765 -8.268 1.00 0.00 56 ARG A N 10
ATOM 16432 C CA . ARG A 1 59 ? 5.332 0.157 -9.346 1.00 0.00 56 ARG A CA 10
ATOM 16433 C C . ARG A 1 59 ? 6.552 -0.577 -8.786 1.00 0.00 56 ARG A C 10
ATOM 16434 O O . ARG A 1 59 ? 7.639 -0.535 -9.362 1.00 0.00 56 ARG A O 10
ATOM 16455 N N . GLY A 1 60 ? 6.353 -1.263 -7.669 1.00 0.00 57 GLY A N 10
ATOM 16456 C CA . GLY A 1 60 ? 7.442 -1.964 -7.020 1.00 0.00 57 GLY A CA 10
ATOM 16457 C C . GLY A 1 60 ? 7.048 -3.368 -6.606 1.00 0.00 57 GLY A C 10
ATOM 16458 O O . GLY A 1 60 ? 5.862 -3.709 -6.602 1.00 0.00 57 GLY A O 10
ATOM 16462 N N . LEU A 1 61 ? 8.041 -4.192 -6.293 1.00 0.00 58 LEU A N 10
ATOM 16463 C CA . LEU A 1 61 ? 7.808 -5.599 -5.982 1.00 0.00 58 LEU A CA 10
ATOM 16464 C C . LEU A 1 61 ? 7.595 -5.799 -4.486 1.00 0.00 58 LEU A C 10
ATOM 16465 O O . LEU A 1 61 ? 7.945 -4.942 -3.680 1.00 0.00 58 LEU A O 10
ATOM 16481 N N . ILE A 1 62 ? 7.033 -6.940 -4.121 1.00 0.00 59 ILE A N 10
ATOM 16482 C CA . ILE A 1 62 ? 6.795 -7.258 -2.721 1.00 0.00 59 ILE A CA 10
ATOM 16483 C C . ILE A 1 62 ? 7.736 -8.372 -2.271 1.00 0.00 59 ILE A C 10
ATOM 16484 O O . ILE A 1 62 ? 7.812 -9.426 -2.905 1.00 0.00 59 ILE A O 10
ATOM 16500 N N . ALA A 1 63 ? 8.462 -8.130 -1.189 1.00 0.00 60 ALA A N 10
ATOM 16501 C CA . ALA A 1 63 ? 9.435 -9.085 -0.691 1.00 0.00 60 ALA A CA 10
ATOM 16502 C C . ALA A 1 63 ? 9.275 -9.305 0.810 1.00 0.00 60 ALA A C 10
ATOM 16503 O O . ALA A 1 63 ? 9.394 -8.372 1.605 1.00 0.00 60 ALA A O 10
ATOM 16510 N N . GLU A 1 64 ? 8.986 -10.539 1.183 1.00 0.00 61 GLU A N 10
ATOM 16511 C CA . GLU A 1 64 ? 8.923 -10.925 2.583 1.00 0.00 61 GLU A CA 10
ATOM 16512 C C . GLU A 1 64 ? 10.329 -11.199 3.107 1.00 0.00 61 GLU A C 10
ATOM 16513 O O . GLU A 1 64 ? 11.059 -12.006 2.530 1.00 0.00 61 GLU A O 10
ATOM 16525 N N . HIS A 1 65 ? 10.714 -10.533 4.191 1.00 0.00 62 HIS A N 10
ATOM 16526 C CA . HIS A 1 65 ? 12.038 -10.742 4.772 1.00 0.00 62 HIS A CA 10
ATOM 16527 C C . HIS A 1 65 ? 12.063 -12.016 5.605 1.00 0.00 62 HIS A C 10
ATOM 16528 O O . HIS A 1 65 ? 12.443 -13.081 5.118 1.00 0.00 62 HIS A O 10
ATOM 16543 N N . GLN A 1 66 ? 11.637 -11.906 6.854 1.00 0.00 63 GLN A N 10
ATOM 16544 C CA . GLN A 1 66 ? 11.645 -13.039 7.765 1.00 0.00 63 GLN A CA 10
ATOM 16545 C C . GLN A 1 66 ? 10.217 -13.421 8.132 1.00 0.00 63 GLN A C 10
ATOM 16546 O O . GLN A 1 66 ? 9.951 -14.519 8.619 1.00 0.00 63 GLN A O 10
ATOM 16560 N N . GLY A 1 67 ? 9.303 -12.505 7.866 1.00 0.00 64 GLY A N 10
ATOM 16561 C CA . GLY A 1 67 ? 7.913 -12.693 8.235 1.00 0.00 64 GLY A CA 10
ATOM 16562 C C . GLY A 1 67 ? 7.089 -11.458 7.947 1.00 0.00 64 GLY A C 10
ATOM 16563 O O . GLY A 1 67 ? 5.883 -11.540 7.717 1.00 0.00 64 GLY A O 10
ATOM 16567 N N . GLU A 1 68 ? 7.756 -10.315 7.943 1.00 0.00 65 GLU A N 10
ATOM 16568 C CA . GLU A 1 68 ? 7.122 -9.053 7.620 1.00 0.00 65 GLU A CA 10
ATOM 16569 C C . GLU A 1 68 ? 7.184 -8.810 6.119 1.00 0.00 65 GLU A C 10
ATOM 16570 O O . GLU A 1 68 ? 8.151 -9.191 5.448 1.00 0.00 65 GLU A O 10
ATOM 16582 N N . LEU A 1 69 ? 6.145 -8.183 5.600 1.00 0.00 66 LEU A N 10
ATOM 16583 C CA . LEU A 1 69 ? 6.005 -7.978 4.171 1.00 0.00 66 LEU A CA 10
ATOM 16584 C C . LEU A 1 69 ? 6.419 -6.564 3.787 1.00 0.00 66 LEU A C 10
ATOM 16585 O O . LEU A 1 69 ? 5.802 -5.583 4.212 1.00 0.00 66 LEU A O 10
ATOM 16601 N N . TRP A 1 70 ? 7.471 -6.467 2.995 1.00 0.00 67 TRP A N 10
ATOM 16602 C CA . TRP A 1 70 ? 7.989 -5.180 2.564 1.00 0.00 67 TRP A CA 10
ATOM 16603 C C . TRP A 1 70 ? 7.789 -5.001 1.066 1.00 0.00 67 TRP A C 10
ATOM 16604 O O . TRP A 1 70 ? 7.947 -5.943 0.296 1.00 0.00 67 TRP A O 10
ATOM 16625 N N . VAL A 1 71 ? 7.426 -3.800 0.661 1.00 0.00 68 VAL A N 10
ATOM 16626 C CA . VAL A 1 71 ? 7.367 -3.465 -0.751 1.00 0.00 68 VAL A CA 10
ATOM 16627 C C . VAL A 1 71 ? 8.616 -2.676 -1.132 1.00 0.00 68 VAL A C 10
ATOM 16628 O O . VAL A 1 71 ? 9.036 -1.767 -0.409 1.00 0.00 68 VAL A O 10
ATOM 16641 N N . ALA A 1 72 ? 9.229 -3.055 -2.242 1.00 0.00 69 ALA A N 10
ATOM 16642 C CA . ALA A 1 72 ? 10.486 -2.465 -2.660 1.00 0.00 69 ALA A CA 10
ATOM 16643 C C . ALA A 1 72 ? 10.307 -1.610 -3.907 1.00 0.00 69 ALA A C 10
ATOM 16644 O O . ALA A 1 72 ? 9.968 -2.115 -4.979 1.00 0.00 69 ALA A O 10
ATOM 16651 N N . SER A 1 73 ? 10.544 -0.318 -3.758 1.00 0.00 70 SER A N 10
ATOM 16652 C CA . SER A 1 73 ? 10.449 0.614 -4.867 1.00 0.00 70 SER A CA 10
ATOM 16653 C C . SER A 1 73 ? 11.801 0.725 -5.570 1.00 0.00 70 SER A C 10
ATOM 16654 O O . SER A 1 73 ? 12.798 1.111 -4.956 1.00 0.00 70 SER A O 10
ATOM 16662 N N . PRO A 1 74 ? 11.848 0.396 -6.874 1.00 0.00 71 PRO A N 10
ATOM 16663 C CA . PRO A 1 74 ? 13.089 0.421 -7.669 1.00 0.00 71 PRO A CA 10
ATOM 16664 C C . PRO A 1 74 ? 13.669 1.829 -7.815 1.00 0.00 71 PRO A C 10
ATOM 16665 O O . PRO A 1 74 ? 14.748 2.014 -8.380 1.00 0.00 71 PRO A O 10
ATOM 16676 N N . LEU A 1 75 ? 12.940 2.811 -7.293 1.00 0.00 72 LEU A N 10
ATOM 16677 C CA . LEU A 1 75 ? 13.363 4.207 -7.317 1.00 0.00 72 LEU A CA 10
ATOM 16678 C C . LEU A 1 75 ? 14.726 4.373 -6.652 1.00 0.00 72 LEU A C 10
ATOM 16679 O O . LEU A 1 75 ? 15.646 4.952 -7.226 1.00 0.00 72 LEU A O 10
ATOM 16695 N N . LYS A 1 76 ? 14.845 3.844 -5.442 1.00 0.00 73 LYS A N 10
ATOM 16696 C CA . LYS A 1 76 ? 16.058 3.989 -4.646 1.00 0.00 73 LYS A CA 10
ATOM 16697 C C . LYS A 1 76 ? 16.363 2.704 -3.892 1.00 0.00 73 LYS A C 10
ATOM 16698 O O . LYS A 1 76 ? 17.108 2.723 -2.911 1.00 0.00 73 LYS A O 10
ATOM 16717 N N . LYS A 1 77 ? 15.800 1.586 -4.370 1.00 0.00 74 LYS A N 10
ATOM 16718 C CA . LYS A 1 77 ? 15.854 0.317 -3.636 1.00 0.00 74 LYS A CA 10
ATOM 16719 C C . LYS A 1 77 ? 15.127 0.511 -2.312 1.00 0.00 74 LYS A C 10
ATOM 16720 O O . LYS A 1 77 ? 15.487 -0.051 -1.279 1.00 0.00 74 LYS A O 10
ATOM 16739 N N . GLN A 1 78 ? 14.071 1.304 -2.403 1.00 0.00 75 GLN A N 10
ATOM 16740 C CA . GLN A 1 78 ? 13.329 1.802 -1.262 1.00 0.00 75 GLN A CA 10
ATOM 16741 C C . GLN A 1 78 ? 12.474 0.698 -0.645 1.00 0.00 75 GLN A C 10
ATOM 16742 O O . GLN A 1 78 ? 11.940 -0.148 -1.362 1.00 0.00 75 GLN A O 10
ATOM 16756 N N . ARG A 1 79 ? 12.341 0.710 0.676 1.00 0.00 76 ARG A N 10
ATOM 16757 C CA . ARG A 1 79 ? 11.683 -0.385 1.382 1.00 0.00 76 ARG A CA 10
ATOM 16758 C C . ARG A 1 79 ? 10.593 0.119 2.326 1.00 0.00 76 ARG A C 10
ATOM 16759 O O . ARG A 1 79 ? 10.855 0.910 3.231 1.00 0.00 76 ARG A O 10
ATOM 16780 N N . PHE A 1 80 ? 9.369 -0.352 2.107 1.00 0.00 77 PHE A N 10
ATOM 16781 C CA . PHE A 1 80 ? 8.244 -0.018 2.978 1.00 0.00 77 PHE A CA 10
ATOM 16782 C C . PHE A 1 80 ? 7.665 -1.269 3.618 1.00 0.00 77 PHE A C 10
ATOM 16783 O O . PHE A 1 80 ? 7.405 -2.255 2.933 1.00 0.00 77 PHE A O 10
ATOM 16800 N N . ARG A 1 81 ? 7.446 -1.227 4.920 1.00 0.00 78 ARG A N 10
ATOM 16801 C CA . ARG A 1 81 ? 6.758 -2.310 5.602 1.00 0.00 78 ARG A CA 10
ATOM 16802 C C . ARG A 1 81 ? 5.258 -2.062 5.503 1.00 0.00 78 ARG A C 10
ATOM 16803 O O . ARG A 1 81 ? 4.676 -1.389 6.352 1.00 0.00 78 ARG A O 10
ATOM 16824 N N . LEU A 1 82 ? 4.646 -2.590 4.446 1.00 0.00 79 LEU A N 10
ATOM 16825 C CA . LEU A 1 82 ? 3.259 -2.266 4.097 1.00 0.00 79 LEU A CA 10
ATOM 16826 C C . LEU A 1 82 ? 2.263 -2.731 5.161 1.00 0.00 79 LEU A C 10
ATOM 16827 O O . LEU A 1 82 ? 1.113 -2.289 5.183 1.00 0.00 79 LEU A O 10
ATOM 16843 N N . SER A 1 83 ? 2.712 -3.608 6.046 1.00 0.00 80 SER A N 10
ATOM 16844 C CA . SER A 1 83 ? 1.885 -4.076 7.146 1.00 0.00 80 SER A CA 10
ATOM 16845 C C . SER A 1 83 ? 1.665 -2.962 8.172 1.00 0.00 80 SER A C 10
ATOM 16846 O O . SER A 1 83 ? 0.723 -3.009 8.961 1.00 0.00 80 SER A O 10
ATOM 16854 N N . ASP A 1 84 ? 2.526 -1.951 8.127 1.00 0.00 81 ASP A N 10
ATOM 16855 C CA . ASP A 1 84 ? 2.522 -0.883 9.124 1.00 0.00 81 ASP A CA 10
ATOM 16856 C C . ASP A 1 84 ? 2.539 0.497 8.475 1.00 0.00 81 ASP A C 10
ATOM 16857 O O . ASP A 1 84 ? 1.762 1.374 8.846 1.00 0.00 81 ASP A O 10
ATOM 16866 N N . GLY A 1 85 ? 3.415 0.679 7.501 1.00 0.00 82 GLY A N 10
ATOM 16867 C CA . GLY A 1 85 ? 3.554 1.972 6.862 1.00 0.00 82 GLY A CA 10
ATOM 16868 C C . GLY A 1 85 ? 4.960 2.515 7.000 1.00 0.00 82 GLY A C 10
ATOM 16869 O O . GLY A 1 85 ? 5.334 3.475 6.325 1.00 0.00 82 GLY A O 10
ATOM 16873 N N . LEU A 1 86 ? 5.735 1.900 7.887 1.00 0.00 83 LEU A N 10
ATOM 16874 C CA . LEU A 1 86 ? 7.124 2.283 8.094 1.00 0.00 83 LEU A CA 10
ATOM 16875 C C . LEU A 1 86 ? 7.925 2.191 6.805 1.00 0.00 83 LEU A C 10
ATOM 16876 O O . LEU A 1 86 ? 7.830 1.210 6.067 1.00 0.00 83 LEU A O 10
ATOM 16892 N N . CYS A 1 87 ? 8.710 3.216 6.552 1.00 0.00 84 CYS A N 10
ATOM 16893 C CA . CYS A 1 87 ? 9.672 3.196 5.468 1.00 0.00 84 CYS A CA 10
ATOM 16894 C C . CYS A 1 87 ? 11.062 3.055 6.069 1.00 0.00 84 CYS A C 10
ATOM 16895 O O . CYS A 1 87 ? 11.312 3.550 7.164 1.00 0.00 84 CYS A O 10
ATOM 16903 N N . MET A 1 88 ? 11.951 2.371 5.377 1.00 0.00 85 MET A N 10
ATOM 16904 C CA . MET A 1 88 ? 13.282 2.125 5.906 1.00 0.00 85 MET A CA 10
ATOM 16905 C C . MET A 1 88 ? 14.169 3.366 5.772 1.00 0.00 85 MET A C 10
ATOM 16906 O O . MET A 1 88 ? 14.945 3.683 6.673 1.00 0.00 85 MET A O 10
ATOM 16920 N N . GLU A 1 89 ? 14.046 4.072 4.655 1.00 0.00 86 GLU A N 10
ATOM 16921 C CA . GLU A 1 89 ? 14.808 5.302 4.442 1.00 0.00 86 GLU A CA 10
ATOM 16922 C C . GLU A 1 89 ? 14.033 6.532 4.920 1.00 0.00 86 GLU A C 10
ATOM 16923 O O . GLU A 1 89 ? 14.607 7.440 5.526 1.00 0.00 86 GLU A O 10
ATOM 16935 N N . ASP A 1 90 ? 12.726 6.546 4.672 1.00 0.00 87 ASP A N 10
ATOM 16936 C CA . ASP A 1 90 ? 11.858 7.646 5.120 1.00 0.00 87 ASP A CA 10
ATOM 16937 C C . ASP A 1 90 ? 11.464 7.426 6.586 1.00 0.00 87 ASP A C 10
ATOM 16938 O O . ASP A 1 90 ? 10.585 8.091 7.116 1.00 0.00 87 ASP A O 10
ATOM 16947 N N . GLU A 1 91 ? 12.134 6.454 7.208 1.00 0.00 88 GLU A N 10
ATOM 16948 C CA . GLU A 1 91 ? 11.910 6.029 8.603 1.00 0.00 88 GLU A CA 10
ATOM 16949 C C . GLU A 1 91 ? 11.530 7.173 9.555 1.00 0.00 88 GLU A C 10
ATOM 16950 O O . GLU A 1 91 ? 10.773 6.963 10.504 1.00 0.00 88 GLU A O 10
ATOM 16962 N N . GLN A 1 92 ? 12.050 8.369 9.305 1.00 0.00 89 GLN A N 10
ATOM 16963 C CA . GLN A 1 92 ? 11.767 9.529 10.147 1.00 0.00 89 GLN A CA 10
ATOM 16964 C C . GLN A 1 92 ? 10.265 9.818 10.224 1.00 0.00 89 GLN A C 10
ATOM 16965 O O . GLN A 1 92 ? 9.748 10.171 11.284 1.00 0.00 89 GLN A O 10
ATOM 16979 N N . PHE A 1 93 ? 9.574 9.662 9.103 1.00 0.00 90 PHE A N 10
ATOM 16980 C CA . PHE A 1 93 ? 8.140 9.920 9.045 1.00 0.00 90 PHE A CA 10
ATOM 16981 C C . PHE A 1 93 ? 7.370 8.662 8.664 1.00 0.00 90 PHE A C 10
ATOM 16982 O O . PHE A 1 93 ? 6.467 8.239 9.393 1.00 0.00 90 PHE A O 10
ATOM 16999 N N . SER A 1 94 ? 7.752 8.065 7.532 1.00 0.00 91 SER A N 10
ATOM 17000 C CA . SER A 1 94 ? 7.068 6.901 6.965 1.00 0.00 91 SER A CA 10
ATOM 17001 C C . SER A 1 94 ? 5.711 7.296 6.382 1.00 0.00 91 SER A C 10
ATOM 17002 O O . SER A 1 94 ? 5.213 8.397 6.628 1.00 0.00 91 SER A O 10
ATOM 17010 N N . VAL A 1 95 ? 5.107 6.403 5.615 1.00 0.00 92 VAL A N 10
ATOM 17011 C CA . VAL A 1 95 ? 3.888 6.737 4.900 1.00 0.00 92 VAL A CA 10
ATOM 17012 C C . VAL A 1 95 ? 2.650 6.420 5.725 1.00 0.00 92 VAL A C 10
ATOM 17013 O O . VAL A 1 95 ? 2.626 5.467 6.508 1.00 0.00 92 VAL A O 10
ATOM 17026 N N . LYS A 1 96 ? 1.632 7.248 5.552 1.00 0.00 93 LYS A N 10
ATOM 17027 C CA . LYS A 1 96 ? 0.378 7.118 6.275 1.00 0.00 93 LYS A CA 10
ATOM 17028 C C . LYS A 1 96 ? -0.318 5.812 5.895 1.00 0.00 93 LYS A C 10
ATOM 17029 O O . LYS A 1 96 ? -0.583 5.563 4.723 1.00 0.00 93 LYS A O 10
ATOM 17048 N N . HIS A 1 97 ? -0.593 4.977 6.884 1.00 0.00 94 HIS A N 10
ATOM 17049 C CA . HIS A 1 97 ? -1.227 3.690 6.639 1.00 0.00 94 HIS A CA 10
ATOM 17050 C C . HIS A 1 97 ? -2.741 3.855 6.576 1.00 0.00 94 HIS A C 10
ATOM 17051 O O . HIS A 1 97 ? -3.317 4.660 7.306 1.00 0.00 94 HIS A O 10
ATOM 17066 N N . TYR A 1 98 ? -3.370 3.107 5.685 1.00 0.00 95 TYR A N 10
ATOM 17067 C CA . TYR A 1 98 ? -4.807 3.200 5.479 1.00 0.00 95 TYR A CA 10
ATOM 17068 C C . TYR A 1 98 ? -5.474 1.856 5.725 1.00 0.00 95 TYR A C 10
ATOM 17069 O O . TYR A 1 98 ? -4.813 0.816 5.738 1.00 0.00 95 TYR A O 10
ATOM 17087 N N . GLU A 1 99 ? -6.785 1.884 5.910 1.00 0.00 96 GLU A N 10
ATOM 17088 C CA . GLU A 1 99 ? -7.545 0.683 6.217 1.00 0.00 96 GLU A CA 10
ATOM 17089 C C . GLU A 1 99 ? -8.212 0.138 4.962 1.00 0.00 96 GLU A C 10
ATOM 17090 O O . GLU A 1 99 ? -9.050 0.805 4.356 1.00 0.00 96 GLU A O 10
ATOM 17102 N N . ALA A 1 100 ? -7.838 -1.069 4.573 1.00 0.00 97 ALA A N 10
ATOM 17103 C CA . ALA A 1 100 ? -8.384 -1.682 3.372 1.00 0.00 97 ALA A CA 10
ATOM 17104 C C . ALA A 1 100 ? -9.070 -2.999 3.701 1.00 0.00 97 ALA A C 10
ATOM 17105 O O . ALA A 1 100 ? -8.658 -3.710 4.622 1.00 0.00 97 ALA A O 10
ATOM 17112 N N . ARG A 1 101 ? -10.122 -3.311 2.955 1.00 0.00 98 ARG A N 10
ATOM 17113 C CA . ARG A 1 101 ? -10.852 -4.559 3.141 1.00 0.00 98 ARG A CA 10
ATOM 17114 C C . ARG A 1 101 ? -11.443 -5.034 1.818 1.00 0.00 98 ARG A C 10
ATOM 17115 O O . ARG A 1 101 ? -11.543 -4.262 0.865 1.00 0.00 98 ARG A O 10
ATOM 17136 N N . VAL A 1 102 ? -11.842 -6.296 1.769 1.00 0.00 99 VAL A N 10
ATOM 17137 C CA . VAL A 1 102 ? -12.503 -6.843 0.595 1.00 0.00 99 VAL A CA 10
ATOM 17138 C C . VAL A 1 102 ? -13.969 -7.132 0.913 1.00 0.00 99 VAL A C 10
ATOM 17139 O O . VAL A 1 102 ? -14.281 -8.023 1.704 1.00 0.00 99 VAL A O 10
ATOM 17152 N N . LYS A 1 103 ? -14.853 -6.354 0.308 1.00 0.00 100 LYS A N 10
ATOM 17153 C CA . LYS A 1 103 ? -16.283 -6.453 0.563 1.00 0.00 100 LYS A CA 10
ATOM 17154 C C . LYS A 1 103 ? -17.024 -6.876 -0.695 1.00 0.00 100 LYS A C 10
ATOM 17155 O O . LYS A 1 103 ? -17.017 -6.148 -1.684 1.00 0.00 100 LYS A O 10
ATOM 17174 N N . ASP A 1 104 ? -17.664 -8.048 -0.654 1.00 0.00 101 ASP A N 10
ATOM 17175 C CA . ASP A 1 104 ? -18.423 -8.573 -1.800 1.00 0.00 101 ASP A CA 10
ATOM 17176 C C . ASP A 1 104 ? -17.477 -8.871 -2.963 1.00 0.00 101 ASP A C 10
ATOM 17177 O O . ASP A 1 104 ? -17.895 -9.119 -4.093 1.00 0.00 101 ASP A O 10
ATOM 17186 N N . GLY A 1 105 ? -16.187 -8.884 -2.660 1.00 0.00 102 GLY A N 10
ATOM 17187 C CA . GLY A 1 105 ? -15.187 -9.057 -3.686 1.00 0.00 102 GLY A CA 10
ATOM 17188 C C . GLY A 1 105 ? -14.654 -7.729 -4.185 1.00 0.00 102 GLY A C 10
ATOM 17189 O O . GLY A 1 105 ? -13.935 -7.682 -5.179 1.00 0.00 102 GLY A O 10
ATOM 17193 N N . VAL A 1 106 ? -15.007 -6.650 -3.492 1.00 0.00 103 VAL A N 10
ATOM 17194 C CA . VAL A 1 106 ? -14.573 -5.312 -3.874 1.00 0.00 103 VAL A CA 10
ATOM 17195 C C . VAL A 1 106 ? -13.598 -4.757 -2.840 1.00 0.00 103 VAL A C 10
ATOM 17196 O O . VAL A 1 106 ? -13.869 -4.797 -1.640 1.00 0.00 103 VAL A O 10
ATOM 17209 N N . VAL A 1 107 ? -12.465 -4.257 -3.307 1.00 0.00 104 VAL A N 10
ATOM 17210 C CA . VAL A 1 107 ? -11.471 -3.657 -2.434 1.00 0.00 104 VAL A CA 10
ATOM 17211 C C . VAL A 1 107 ? -11.924 -2.270 -2.014 1.00 0.00 104 VAL A C 10
ATOM 17212 O O . VAL A 1 107 ? -12.052 -1.368 -2.844 1.00 0.00 104 VAL A O 10
ATOM 17225 N N . GLN A 1 108 ? -12.187 -2.108 -0.732 1.00 0.00 105 GLN A N 10
ATOM 17226 C CA . GLN A 1 108 ? -12.606 -0.825 -0.205 1.00 0.00 105 GLN A CA 10
ATOM 17227 C C . GLN A 1 108 ? -11.506 -0.198 0.624 1.00 0.00 105 GLN A C 10
ATOM 17228 O O . GLN A 1 108 ? -10.764 -0.892 1.325 1.00 0.00 105 GLN A O 10
ATOM 17242 N N . LEU A 1 109 ? -11.410 1.115 0.537 1.00 0.00 106 LEU A N 10
ATOM 17243 C CA . LEU A 1 109 ? -10.372 1.851 1.222 1.00 0.00 106 LEU A CA 10
ATOM 17244 C C . LEU A 1 109 ? -10.981 2.887 2.161 1.00 0.00 106 LEU A C 10
ATOM 17245 O O . LEU A 1 109 ? -11.709 3.773 1.721 1.00 0.00 106 LEU A O 10
ATOM 17261 N N . ARG A 1 110 ? -10.691 2.761 3.448 1.00 0.00 107 ARG A N 10
ATOM 17262 C CA . ARG A 1 110 ? -11.087 3.770 4.421 1.00 0.00 107 ARG A CA 10
ATOM 17263 C C . ARG A 1 110 ? -9.848 4.477 4.942 1.00 0.00 107 ARG A C 10
ATOM 17264 O O . ARG A 1 110 ? -8.956 3.851 5.521 1.00 0.00 107 ARG A O 10
ATOM 17285 N N . GLY A 1 111 ? -9.792 5.773 4.734 1.00 0.00 108 GLY A N 10
ATOM 17286 C CA . GLY A 1 111 ? -8.639 6.525 5.164 1.00 0.00 108 GLY A CA 10
ATOM 17287 C C . GLY A 1 111 ? -8.997 7.648 6.105 1.00 0.00 108 GLY A C 10
ATOM 17288 O O . GLY A 1 111 ? -9.914 8.421 5.835 1.00 0.00 108 GLY A O 10
ATOM 17292 N N . GLY A 1 112 ? -8.267 7.740 7.209 1.00 0.00 109 GLY A N 10
ATOM 17293 C CA . GLY A 1 112 ? -8.489 8.815 8.153 1.00 0.00 109 GLY A CA 10
ATOM 17294 C C . GLY A 1 112 ? -7.803 10.088 7.708 1.00 0.00 109 GLY A C 10
ATOM 17295 O O . GLY A 1 112 ? -6.978 10.648 8.431 1.00 0.00 109 GLY A O 10
ATOM 17299 N N . SER A 1 113 ? -8.124 10.523 6.501 1.00 0.00 110 SER A N 10
ATOM 17300 C CA . SER A 1 113 ? -7.527 11.712 5.923 1.00 0.00 110 SER A CA 10
ATOM 17301 C C . SER A 1 113 ? -8.620 12.720 5.582 1.00 0.00 110 SER A C 10
ATOM 17302 O O . SER A 1 113 ? -8.713 13.753 6.279 1.00 0.00 110 SER A O 10
ATOM 17311 N N . MET A 1 4 ? -17.702 8.287 10.686 1.00 0.00 1 MET A N 11
ATOM 17312 C CA . MET A 1 4 ? -16.322 8.673 10.301 1.00 0.00 1 MET A CA 11
ATOM 17313 C C . MET A 1 4 ? -15.582 7.492 9.680 1.00 0.00 1 MET A C 11
ATOM 17314 O O . MET A 1 4 ? -14.354 7.489 9.593 1.00 0.00 1 MET A O 11
ATOM 17327 N N . SER A 1 5 ? -16.329 6.492 9.237 1.00 0.00 2 SER A N 11
ATOM 17328 C CA . SER A 1 5 ? -15.743 5.334 8.590 1.00 0.00 2 SER A CA 11
ATOM 17329 C C . SER A 1 5 ? -16.025 5.345 7.093 1.00 0.00 2 SER A C 11
ATOM 17330 O O . SER A 1 5 ? -16.801 4.532 6.587 1.00 0.00 2 SER A O 11
ATOM 17338 N N . GLN A 1 6 ? -15.414 6.291 6.394 1.00 0.00 3 GLN A N 11
ATOM 17339 C CA . GLN A 1 6 ? -15.558 6.380 4.952 1.00 0.00 3 GLN A CA 11
ATOM 17340 C C . GLN A 1 6 ? -14.769 5.272 4.265 1.00 0.00 3 GLN A C 11
ATOM 17341 O O . GLN A 1 6 ? -13.608 5.456 3.896 1.00 0.00 3 GLN A O 11
ATOM 17355 N N . TRP A 1 7 ? -15.390 4.108 4.147 1.00 0.00 4 TRP A N 11
ATOM 17356 C CA . TRP A 1 7 ? -14.819 3.010 3.388 1.00 0.00 4 TRP A CA 11
ATOM 17357 C C . TRP A 1 7 ? -15.214 3.150 1.929 1.00 0.00 4 TRP A C 11
ATOM 17358 O O . TRP A 1 7 ? -16.327 2.790 1.544 1.00 0.00 4 TRP A O 11
ATOM 17379 N N . LYS A 1 8 ? -14.319 3.701 1.126 1.00 0.00 5 LYS A N 11
ATOM 17380 C CA . LYS A 1 8 ? -14.613 3.911 -0.280 1.00 0.00 5 LYS A CA 11
ATOM 17381 C C . LYS A 1 8 ? -14.517 2.597 -1.039 1.00 0.00 5 LYS A C 11
ATOM 17382 O O . LYS A 1 8 ? -13.528 1.870 -0.921 1.00 0.00 5 LYS A O 11
ATOM 17401 N N . ASP A 1 9 ? -15.555 2.304 -1.801 1.00 0.00 6 ASP A N 11
ATOM 17402 C CA . ASP A 1 9 ? -15.619 1.091 -2.603 1.00 0.00 6 ASP A CA 11
ATOM 17403 C C . ASP A 1 9 ? -14.768 1.266 -3.857 1.00 0.00 6 ASP A C 11
ATOM 17404 O O . ASP A 1 9 ? -15.199 1.901 -4.822 1.00 0.00 6 ASP A O 11
ATOM 17413 N N . ILE A 1 10 ? -13.543 0.744 -3.826 1.00 0.00 7 ILE A N 11
ATOM 17414 C CA . ILE A 1 10 ? -12.600 0.952 -4.918 1.00 0.00 7 ILE A CA 11
ATOM 17415 C C . ILE A 1 10 ? -12.909 0.030 -6.093 1.00 0.00 7 ILE A C 11
ATOM 17416 O O . ILE A 1 10 ? -13.562 0.431 -7.058 1.00 0.00 7 ILE A O 11
ATOM 17432 N N . CYS A 1 11 ? -12.449 -1.206 -5.993 1.00 0.00 8 CYS A N 11
ATOM 17433 C CA . CYS A 1 11 ? -12.635 -2.188 -7.045 1.00 0.00 8 CYS A CA 11
ATOM 17434 C C . CYS A 1 11 ? -12.647 -3.582 -6.442 1.00 0.00 8 CYS A C 11
ATOM 17435 O O . CYS A 1 11 ? -12.318 -3.756 -5.268 1.00 0.00 8 CYS A O 11
ATOM 17443 N N . LYS A 1 12 ? -13.026 -4.575 -7.228 1.00 0.00 9 LYS A N 11
ATOM 17444 C CA . LYS A 1 12 ? -13.096 -5.936 -6.725 1.00 0.00 9 LYS A CA 11
ATOM 17445 C C . LYS A 1 12 ? -11.700 -6.538 -6.615 1.00 0.00 9 LYS A C 11
ATOM 17446 O O . LYS A 1 12 ? -10.818 -6.229 -7.416 1.00 0.00 9 LYS A O 11
ATOM 17465 N N . ILE A 1 13 ? -11.512 -7.410 -5.629 1.00 0.00 10 ILE A N 11
ATOM 17466 C CA . ILE A 1 13 ? -10.231 -8.079 -5.414 1.00 0.00 10 ILE A CA 11
ATOM 17467 C C . ILE A 1 13 ? -9.888 -8.956 -6.620 1.00 0.00 10 ILE A C 11
ATOM 17468 O O . ILE A 1 13 ? -8.737 -9.337 -6.832 1.00 0.00 10 ILE A O 11
ATOM 17484 N N . ASP A 1 14 ? -10.913 -9.249 -7.412 1.00 0.00 11 ASP A N 11
ATOM 17485 C CA . ASP A 1 14 ? -10.771 -10.019 -8.641 1.00 0.00 11 ASP A CA 11
ATOM 17486 C C . ASP A 1 14 ? -9.878 -9.284 -9.644 1.00 0.00 11 ASP A C 11
ATOM 17487 O O . ASP A 1 14 ? -9.173 -9.909 -10.440 1.00 0.00 11 ASP A O 11
ATOM 17496 N N . ASP A 1 15 ? -9.885 -7.956 -9.577 1.00 0.00 12 ASP A N 11
ATOM 17497 C CA . ASP A 1 15 ? -9.121 -7.135 -10.512 1.00 0.00 12 ASP A CA 11
ATOM 17498 C C . ASP A 1 15 ? -7.639 -7.136 -10.169 1.00 0.00 12 ASP A C 11
ATOM 17499 O O . ASP A 1 15 ? -6.791 -7.415 -11.017 1.00 0.00 12 ASP A O 11
ATOM 17508 N N . ILE A 1 16 ? -7.344 -6.816 -8.924 1.00 0.00 13 ILE A N 11
ATOM 17509 C CA . ILE A 1 16 ? -5.968 -6.769 -8.443 1.00 0.00 13 ILE A CA 11
ATOM 17510 C C . ILE A 1 16 ? -5.440 -8.179 -8.236 1.00 0.00 13 ILE A C 11
ATOM 17511 O O . ILE A 1 16 ? -5.883 -8.892 -7.336 1.00 0.00 13 ILE A O 11
ATOM 17527 N N . LEU A 1 17 ? -4.507 -8.578 -9.084 1.00 0.00 14 LEU A N 11
ATOM 17528 C CA . LEU A 1 17 ? -3.956 -9.925 -9.046 1.00 0.00 14 LEU A CA 11
ATOM 17529 C C . LEU A 1 17 ? -3.015 -10.092 -7.856 1.00 0.00 14 LEU A C 11
ATOM 17530 O O . LEU A 1 17 ? -2.503 -9.106 -7.323 1.00 0.00 14 LEU A O 11
ATOM 17546 N N . PRO A 1 18 ? -2.789 -11.338 -7.411 1.00 0.00 15 PRO A N 11
ATOM 17547 C CA . PRO A 1 18 ? -1.832 -11.638 -6.340 1.00 0.00 15 PRO A CA 11
ATOM 17548 C C . PRO A 1 18 ? -0.433 -11.115 -6.670 1.00 0.00 15 PRO A C 11
ATOM 17549 O O . PRO A 1 18 ? 0.037 -11.262 -7.803 1.00 0.00 15 PRO A O 11
ATOM 17560 N N . GLU A 1 19 ? 0.209 -10.501 -5.676 1.00 0.00 16 GLU A N 11
ATOM 17561 C CA . GLU A 1 19 ? 1.522 -9.871 -5.841 1.00 0.00 16 GLU A CA 11
ATOM 17562 C C . GLU A 1 19 ? 1.459 -8.703 -6.822 1.00 0.00 16 GLU A C 11
ATOM 17563 O O . GLU A 1 19 ? 2.336 -8.545 -7.677 1.00 0.00 16 GLU A O 11
ATOM 17575 N N . THR A 1 20 ? 0.434 -7.872 -6.680 1.00 0.00 17 THR A N 11
ATOM 17576 C CA . THR A 1 20 ? 0.277 -6.703 -7.532 1.00 0.00 17 THR A CA 11
ATOM 17577 C C . THR A 1 20 ? -0.117 -5.482 -6.703 1.00 0.00 17 THR A C 11
ATOM 17578 O O . THR A 1 20 ? -0.983 -5.564 -5.830 1.00 0.00 17 THR A O 11
ATOM 17589 N N . GLY A 1 21 ? 0.549 -4.365 -6.956 1.00 0.00 18 GLY A N 11
ATOM 17590 C CA . GLY A 1 21 ? 0.178 -3.113 -6.332 1.00 0.00 18 GLY A CA 11
ATOM 17591 C C . GLY A 1 21 ? -0.248 -2.095 -7.366 1.00 0.00 18 GLY A C 11
ATOM 17592 O O . GLY A 1 21 ? 0.414 -1.935 -8.392 1.00 0.00 18 GLY A O 11
ATOM 17596 N N . VAL A 1 22 ? -1.348 -1.407 -7.109 1.00 0.00 19 VAL A N 11
ATOM 17597 C CA . VAL A 1 22 ? -1.930 -0.509 -8.099 1.00 0.00 19 VAL A CA 11
ATOM 17598 C C . VAL A 1 22 ? -2.158 0.891 -7.533 1.00 0.00 19 VAL A C 11
ATOM 17599 O O . VAL A 1 22 ? -2.145 1.093 -6.316 1.00 0.00 19 VAL A O 11
ATOM 17612 N N . CYS A 1 23 ? -2.370 1.850 -8.429 1.00 0.00 20 CYS A N 11
ATOM 17613 C CA . CYS A 1 23 ? -2.630 3.229 -8.041 1.00 0.00 20 CYS A CA 11
ATOM 17614 C C . CYS A 1 23 ? -4.129 3.482 -7.946 1.00 0.00 20 CYS A C 11
ATOM 17615 O O . CYS A 1 23 ? -4.867 3.264 -8.910 1.00 0.00 20 CYS A O 11
ATOM 17623 N N . ALA A 1 24 ? -4.577 3.927 -6.783 1.00 0.00 21 ALA A N 11
ATOM 17624 C CA . ALA A 1 24 ? -5.975 4.268 -6.583 1.00 0.00 21 ALA A CA 11
ATOM 17625 C C . ALA A 1 24 ? -6.090 5.645 -5.943 1.00 0.00 21 ALA A C 11
ATOM 17626 O O . ALA A 1 24 ? -5.249 6.030 -5.130 1.00 0.00 21 ALA A O 11
ATOM 17633 N N . LEU A 1 25 ? -7.111 6.395 -6.318 1.00 0.00 22 LEU A N 11
ATOM 17634 C CA . LEU A 1 25 ? -7.301 7.727 -5.768 1.00 0.00 22 LEU A CA 11
ATOM 17635 C C . LEU A 1 25 ? -8.401 7.726 -4.718 1.00 0.00 22 LEU A C 11
ATOM 17636 O O . LEU A 1 25 ? -9.569 7.490 -5.024 1.00 0.00 22 LEU A O 11
ATOM 17652 N N . LEU A 1 26 ? -8.020 7.979 -3.480 1.00 0.00 23 LEU A N 11
ATOM 17653 C CA . LEU A 1 26 ? -8.981 8.087 -2.400 1.00 0.00 23 LEU A CA 11
ATOM 17654 C C . LEU A 1 26 ? -9.352 9.547 -2.210 1.00 0.00 23 LEU A C 11
ATOM 17655 O O . LEU A 1 26 ? -8.768 10.246 -1.380 1.00 0.00 23 LEU A O 11
ATOM 17671 N N . GLY A 1 27 ? -10.291 10.015 -3.017 1.00 0.00 24 GLY A N 11
ATOM 17672 C CA . GLY A 1 27 ? -10.676 11.407 -2.971 1.00 0.00 24 GLY A CA 11
ATOM 17673 C C . GLY A 1 27 ? -9.593 12.302 -3.539 1.00 0.00 24 GLY A C 11
ATOM 17674 O O . GLY A 1 27 ? -9.495 12.474 -4.753 1.00 0.00 24 GLY A O 11
ATOM 17678 N N . ASP A 1 28 ? -8.768 12.853 -2.661 1.00 0.00 25 ASP A N 11
ATOM 17679 C CA . ASP A 1 28 ? -7.670 13.719 -3.080 1.00 0.00 25 ASP A CA 11
ATOM 17680 C C . ASP A 1 28 ? -6.324 13.055 -2.819 1.00 0.00 25 ASP A C 11
ATOM 17681 O O . ASP A 1 28 ? -5.277 13.576 -3.209 1.00 0.00 25 ASP A O 11
ATOM 17690 N N . GLU A 1 29 ? -6.357 11.900 -2.170 1.00 0.00 26 GLU A N 11
ATOM 17691 C CA . GLU A 1 29 ? -5.136 11.221 -1.760 1.00 0.00 26 GLU A CA 11
ATOM 17692 C C . GLU A 1 29 ? -4.776 10.088 -2.715 1.00 0.00 26 GLU A C 11
ATOM 17693 O O . GLU A 1 29 ? -5.646 9.345 -3.175 1.00 0.00 26 GLU A O 11
ATOM 17705 N N . GLN A 1 30 ? -3.488 9.966 -3.010 1.00 0.00 27 GLN A N 11
ATOM 17706 C CA . GLN A 1 30 ? -2.994 8.904 -3.871 1.00 0.00 27 GLN A CA 11
ATOM 17707 C C . GLN A 1 30 ? -2.649 7.681 -3.031 1.00 0.00 27 GLN A C 11
ATOM 17708 O O . GLN A 1 30 ? -1.686 7.696 -2.264 1.00 0.00 27 GLN A O 11
ATOM 17722 N N . VAL A 1 31 ? -3.433 6.627 -3.180 1.00 0.00 28 VAL A N 11
ATOM 17723 C CA . VAL A 1 31 ? -3.257 5.426 -2.381 1.00 0.00 28 VAL A CA 11
ATOM 17724 C C . VAL A 1 31 ? -2.721 4.283 -3.235 1.00 0.00 28 VAL A C 11
ATOM 17725 O O . VAL A 1 31 ? -3.165 4.074 -4.366 1.00 0.00 28 VAL A O 11
ATOM 17738 N N . ALA A 1 32 ? -1.755 3.564 -2.699 1.00 0.00 29 ALA A N 11
ATOM 17739 C CA . ALA A 1 32 ? -1.217 2.398 -3.367 1.00 0.00 29 ALA A CA 11
ATOM 17740 C C . ALA A 1 32 ? -1.745 1.136 -2.704 1.00 0.00 29 ALA A C 11
ATOM 17741 O O . ALA A 1 32 ? -1.376 0.818 -1.571 1.00 0.00 29 ALA A O 11
ATOM 17748 N N . ILE A 1 33 ? -2.636 0.443 -3.397 1.00 0.00 30 ILE A N 11
ATOM 17749 C CA . ILE A 1 33 ? -3.200 -0.793 -2.886 1.00 0.00 30 ILE A CA 11
ATOM 17750 C C . ILE A 1 33 ? -2.310 -1.964 -3.276 1.00 0.00 30 ILE A C 11
ATOM 17751 O O . ILE A 1 33 ? -2.233 -2.330 -4.450 1.00 0.00 30 ILE A O 11
ATOM 17767 N N . PHE A 1 34 ? -1.622 -2.528 -2.298 1.00 0.00 31 PHE A N 11
ATOM 17768 C CA . PHE A 1 34 ? -0.747 -3.660 -2.543 1.00 0.00 31 PHE A CA 11
ATOM 17769 C C . PHE A 1 34 ? -1.400 -4.955 -2.087 1.00 0.00 31 PHE A C 11
ATOM 17770 O O . PHE A 1 34 ? -1.801 -5.083 -0.928 1.00 0.00 31 PHE A O 11
ATOM 17787 N N . ARG A 1 35 ? -1.525 -5.904 -3.003 1.00 0.00 32 ARG A N 11
ATOM 17788 C CA . ARG A 1 35 ? -1.949 -7.245 -2.643 1.00 0.00 32 ARG A CA 11
ATOM 17789 C C . ARG A 1 35 ? -0.735 -8.168 -2.673 1.00 0.00 32 ARG A C 11
ATOM 17790 O O . ARG A 1 35 ? -0.299 -8.595 -3.740 1.00 0.00 32 ARG A O 11
ATOM 17811 N N . PRO A 1 36 ? -0.162 -8.465 -1.498 1.00 0.00 33 PRO A N 11
ATOM 17812 C CA . PRO A 1 36 ? 1.039 -9.288 -1.394 1.00 0.00 33 PRO A CA 11
ATOM 17813 C C . PRO A 1 36 ? 0.741 -10.785 -1.382 1.00 0.00 33 PRO A C 11
ATOM 17814 O O . PRO A 1 36 ? 1.472 -11.576 -1.976 1.00 0.00 33 PRO A O 11
ATOM 17825 N N . TYR A 1 37 ? -0.337 -11.170 -0.713 1.00 0.00 34 TYR A N 11
ATOM 17826 C CA . TYR A 1 37 ? -0.692 -12.574 -0.590 1.00 0.00 34 TYR A CA 11
ATOM 17827 C C . TYR A 1 37 ? -1.669 -12.982 -1.678 1.00 0.00 34 TYR A C 11
ATOM 17828 O O . TYR A 1 37 ? -2.269 -12.133 -2.342 1.00 0.00 34 TYR A O 11
ATOM 17846 N N . HIS A 1 38 ? -1.833 -14.285 -1.849 1.00 0.00 35 HIS A N 11
ATOM 17847 C CA . HIS A 1 38 ? -2.722 -14.812 -2.867 1.00 0.00 35 HIS A CA 11
ATOM 17848 C C . HIS A 1 38 ? -4.165 -14.753 -2.380 1.00 0.00 35 HIS A C 11
ATOM 17849 O O . HIS A 1 38 ? -5.101 -14.763 -3.175 1.00 0.00 35 HIS A O 11
ATOM 17864 N N . SER A 1 39 ? -4.332 -14.679 -1.070 1.00 0.00 36 SER A N 11
ATOM 17865 C CA . SER A 1 39 ? -5.651 -14.607 -0.462 1.00 0.00 36 SER A CA 11
ATOM 17866 C C . SER A 1 39 ? -6.157 -13.163 -0.430 1.00 0.00 36 SER A C 11
ATOM 17867 O O . SER A 1 39 ? -5.545 -12.267 -1.023 1.00 0.00 36 SER A O 11
ATOM 17875 N N . ASP A 1 40 ? -7.273 -12.940 0.256 1.00 0.00 37 ASP A N 11
ATOM 17876 C CA . ASP A 1 40 ? -7.852 -11.605 0.376 1.00 0.00 37 ASP A CA 11
ATOM 17877 C C . ASP A 1 40 ? -7.114 -10.774 1.425 1.00 0.00 37 ASP A C 11
ATOM 17878 O O . ASP A 1 40 ? -7.639 -10.461 2.491 1.00 0.00 37 ASP A O 11
ATOM 17887 N N . GLN A 1 41 ? -5.876 -10.432 1.112 1.00 0.00 38 GLN A N 11
ATOM 17888 C CA . GLN A 1 41 ? -5.054 -9.621 1.993 1.00 0.00 38 GLN A CA 11
ATOM 17889 C C . GLN A 1 41 ? -4.510 -8.423 1.233 1.00 0.00 38 GLN A C 11
ATOM 17890 O O . GLN A 1 41 ? -3.642 -8.571 0.371 1.00 0.00 38 GLN A O 11
ATOM 17904 N N . VAL A 1 42 ? -5.036 -7.247 1.535 1.00 0.00 39 VAL A N 11
ATOM 17905 C CA . VAL A 1 42 ? -4.599 -6.025 0.884 1.00 0.00 39 VAL A CA 11
ATOM 17906 C C . VAL A 1 42 ? -4.097 -5.017 1.907 1.00 0.00 39 VAL A C 11
ATOM 17907 O O . VAL A 1 42 ? -4.667 -4.877 2.989 1.00 0.00 39 VAL A O 11
ATOM 17920 N N . PHE A 1 43 ? -3.018 -4.338 1.565 1.00 0.00 40 PHE A N 11
ATOM 17921 C CA . PHE A 1 43 ? -2.460 -3.307 2.419 1.00 0.00 40 PHE A CA 11
ATOM 17922 C C . PHE A 1 43 ? -2.269 -2.035 1.610 1.00 0.00 40 PHE A C 11
ATOM 17923 O O . PHE A 1 43 ? -1.744 -2.072 0.496 1.00 0.00 40 PHE A O 11
ATOM 17940 N N . ALA A 1 44 ? -2.710 -0.917 2.156 1.00 0.00 41 ALA A N 11
ATOM 17941 C CA . ALA A 1 44 ? -2.699 0.330 1.415 1.00 0.00 41 ALA A CA 11
ATOM 17942 C C . ALA A 1 44 ? -1.879 1.400 2.120 1.00 0.00 41 ALA A C 11
ATOM 17943 O O . ALA A 1 44 ? -2.073 1.676 3.306 1.00 0.00 41 ALA A O 11
ATOM 17950 N N . ILE A 1 45 ? -0.959 1.992 1.380 1.00 0.00 42 ILE A N 11
ATOM 17951 C CA . ILE A 1 45 ? -0.167 3.104 1.880 1.00 0.00 42 ILE A CA 11
ATOM 17952 C C . ILE A 1 45 ? -0.234 4.262 0.897 1.00 0.00 42 ILE A C 11
ATOM 17953 O O . ILE A 1 45 ? -0.861 4.146 -0.158 1.00 0.00 42 ILE A O 11
ATOM 17969 N N . SER A 1 46 ? 0.388 5.376 1.245 1.00 0.00 43 SER A N 11
ATOM 17970 C CA . SER A 1 46 ? 0.458 6.515 0.344 1.00 0.00 43 SER A CA 11
ATOM 17971 C C . SER A 1 46 ? 1.260 6.137 -0.898 1.00 0.00 43 SER A C 11
ATOM 17972 O O . SER A 1 46 ? 2.383 5.646 -0.792 1.00 0.00 43 SER A O 11
ATOM 17980 N N . ASN A 1 47 ? 0.668 6.351 -2.065 1.00 0.00 44 ASN A N 11
ATOM 17981 C CA . ASN A 1 47 ? 1.307 5.990 -3.326 1.00 0.00 44 ASN A CA 11
ATOM 17982 C C . ASN A 1 47 ? 2.442 6.956 -3.642 1.00 0.00 44 ASN A C 11
ATOM 17983 O O . ASN A 1 47 ? 3.397 6.603 -4.331 1.00 0.00 44 ASN A O 11
ATOM 17994 N N . ILE A 1 48 ? 2.326 8.173 -3.133 1.00 0.00 45 ILE A N 11
ATOM 17995 C CA . ILE A 1 48 ? 3.371 9.171 -3.288 1.00 0.00 45 ILE A CA 11
ATOM 17996 C C . ILE A 1 48 ? 4.045 9.406 -1.941 1.00 0.00 45 ILE A C 11
ATOM 17997 O O . ILE A 1 48 ? 3.369 9.613 -0.930 1.00 0.00 45 ILE A O 11
ATOM 18013 N N . ASP A 1 49 ? 5.363 9.349 -1.923 1.00 0.00 46 ASP A N 11
ATOM 18014 C CA . ASP A 1 49 ? 6.119 9.628 -0.710 1.00 0.00 46 ASP A CA 11
ATOM 18015 C C . ASP A 1 49 ? 6.448 11.114 -0.624 1.00 0.00 46 ASP A C 11
ATOM 18016 O O . ASP A 1 49 ? 7.118 11.659 -1.500 1.00 0.00 46 ASP A O 11
ATOM 18025 N N . PRO A 1 50 ? 5.953 11.794 0.420 1.00 0.00 47 PRO A N 11
ATOM 18026 C CA . PRO A 1 50 ? 6.164 13.220 0.608 1.00 0.00 47 PRO A CA 11
ATOM 18027 C C . PRO A 1 50 ? 7.357 13.553 1.506 1.00 0.00 47 PRO A C 11
ATOM 18028 O O . PRO A 1 50 ? 7.655 14.727 1.733 1.00 0.00 47 PRO A O 11
ATOM 18039 N N . PHE A 1 51 ? 8.038 12.534 2.016 1.00 0.00 48 PHE A N 11
ATOM 18040 C CA . PHE A 1 51 ? 9.167 12.758 2.910 1.00 0.00 48 PHE A CA 11
ATOM 18041 C C . PHE A 1 51 ? 10.455 12.829 2.104 1.00 0.00 48 PHE A C 11
ATOM 18042 O O . PHE A 1 51 ? 11.172 13.833 2.134 1.00 0.00 48 PHE A O 11
ATOM 18059 N N . PHE A 1 52 ? 10.728 11.769 1.361 1.00 0.00 49 PHE A N 11
ATOM 18060 C CA . PHE A 1 52 ? 11.913 11.708 0.520 1.00 0.00 49 PHE A CA 11
ATOM 18061 C C . PHE A 1 52 ? 11.558 12.216 -0.874 1.00 0.00 49 PHE A C 11
ATOM 18062 O O . PHE A 1 52 ? 12.421 12.384 -1.738 1.00 0.00 49 PHE A O 11
ATOM 18079 N N . GLU A 1 53 ? 10.264 12.480 -1.052 1.00 0.00 50 GLU A N 11
ATOM 18080 C CA . GLU A 1 53 ? 9.700 12.959 -2.311 1.00 0.00 50 GLU A CA 11
ATOM 18081 C C . GLU A 1 53 ? 9.911 11.939 -3.419 1.00 0.00 50 GLU A C 11
ATOM 18082 O O . GLU A 1 53 ? 10.774 12.098 -4.289 1.00 0.00 50 GLU A O 11
ATOM 18094 N N . SER A 1 54 ? 9.127 10.884 -3.362 1.00 0.00 51 SER A N 11
ATOM 18095 C CA . SER A 1 54 ? 9.197 9.820 -4.339 1.00 0.00 51 SER A CA 11
ATOM 18096 C C . SER A 1 54 ? 7.876 9.727 -5.093 1.00 0.00 51 SER A C 11
ATOM 18097 O O . SER A 1 54 ? 6.830 10.121 -4.569 1.00 0.00 51 SER A O 11
ATOM 18105 N N . SER A 1 55 ? 7.927 9.237 -6.323 1.00 0.00 52 SER A N 11
ATOM 18106 C CA . SER A 1 55 ? 6.734 9.083 -7.137 1.00 0.00 52 SER A CA 11
ATOM 18107 C C . SER A 1 55 ? 5.952 7.828 -6.731 1.00 0.00 52 SER A C 11
ATOM 18108 O O . SER A 1 55 ? 5.925 7.463 -5.557 1.00 0.00 52 SER A O 11
ATOM 18116 N N . VAL A 1 56 ? 5.327 7.173 -7.700 1.00 0.00 53 VAL A N 11
ATOM 18117 C CA . VAL A 1 56 ? 4.456 6.041 -7.419 1.00 0.00 53 VAL A CA 11
ATOM 18118 C C . VAL A 1 56 ? 5.241 4.836 -6.903 1.00 0.00 53 VAL A C 11
ATOM 18119 O O . VAL A 1 56 ? 6.217 4.392 -7.517 1.00 0.00 53 VAL A O 11
ATOM 18132 N N . LEU A 1 57 ? 4.812 4.317 -5.762 1.00 0.00 54 LEU A N 11
ATOM 18133 C CA . LEU A 1 57 ? 5.472 3.179 -5.137 1.00 0.00 54 LEU A CA 11
ATOM 18134 C C . LEU A 1 57 ? 4.926 1.868 -5.692 1.00 0.00 54 LEU A C 11
ATOM 18135 O O . LEU A 1 57 ? 5.444 0.790 -5.397 1.00 0.00 54 LEU A O 11
ATOM 18151 N N . SER A 1 58 ? 3.883 1.976 -6.508 1.00 0.00 55 SER A N 11
ATOM 18152 C CA . SER A 1 58 ? 3.250 0.817 -7.127 1.00 0.00 55 SER A CA 11
ATOM 18153 C C . SER A 1 58 ? 4.207 0.102 -8.086 1.00 0.00 55 SER A C 11
ATOM 18154 O O . SER A 1 58 ? 4.047 -1.086 -8.371 1.00 0.00 55 SER A O 11
ATOM 18162 N N . ARG A 1 59 ? 5.214 0.826 -8.562 1.00 0.00 56 ARG A N 11
ATOM 18163 C CA . ARG A 1 59 ? 6.197 0.271 -9.488 1.00 0.00 56 ARG A CA 11
ATOM 18164 C C . ARG A 1 59 ? 7.331 -0.426 -8.729 1.00 0.00 56 ARG A C 11
ATOM 18165 O O . ARG A 1 59 ? 8.496 -0.327 -9.109 1.00 0.00 56 ARG A O 11
ATOM 18186 N N . GLY A 1 60 ? 6.985 -1.157 -7.677 1.00 0.00 57 GLY A N 11
ATOM 18187 C CA . GLY A 1 60 ? 7.999 -1.744 -6.825 1.00 0.00 57 GLY A CA 11
ATOM 18188 C C . GLY A 1 60 ? 7.712 -3.192 -6.485 1.00 0.00 57 GLY A C 11
ATOM 18189 O O . GLY A 1 60 ? 6.599 -3.681 -6.698 1.00 0.00 57 GLY A O 11
ATOM 18193 N N . LEU A 1 61 ? 8.729 -3.882 -5.983 1.00 0.00 58 LEU A N 11
ATOM 18194 C CA . LEU A 1 61 ? 8.639 -5.314 -5.730 1.00 0.00 58 LEU A CA 11
ATOM 18195 C C . LEU A 1 61 ? 8.282 -5.595 -4.275 1.00 0.00 58 LEU A C 11
ATOM 18196 O O . LEU A 1 61 ? 8.702 -4.876 -3.370 1.00 0.00 58 LEU A O 11
ATOM 18212 N N . ILE A 1 62 ? 7.509 -6.648 -4.060 1.00 0.00 59 ILE A N 11
ATOM 18213 C CA . ILE A 1 62 ? 7.068 -7.017 -2.725 1.00 0.00 59 ILE A CA 11
ATOM 18214 C C . ILE A 1 62 ? 7.764 -8.297 -2.276 1.00 0.00 59 ILE A C 11
ATOM 18215 O O . ILE A 1 62 ? 7.815 -9.280 -3.019 1.00 0.00 59 ILE A O 11
ATOM 18231 N N . ALA A 1 63 ? 8.305 -8.274 -1.067 1.00 0.00 60 ALA A N 11
ATOM 18232 C CA . ALA A 1 63 ? 8.988 -9.428 -0.507 1.00 0.00 60 ALA A CA 11
ATOM 18233 C C . ALA A 1 63 ? 8.606 -9.614 0.956 1.00 0.00 60 ALA A C 11
ATOM 18234 O O . ALA A 1 63 ? 8.107 -8.691 1.600 1.00 0.00 60 ALA A O 11
ATOM 18241 N N . GLU A 1 64 ? 8.840 -10.808 1.474 1.00 0.00 61 GLU A N 11
ATOM 18242 C CA . GLU A 1 64 ? 8.528 -11.113 2.860 1.00 0.00 61 GLU A CA 11
ATOM 18243 C C . GLU A 1 64 ? 9.767 -11.655 3.558 1.00 0.00 61 GLU A C 11
ATOM 18244 O O . GLU A 1 64 ? 10.488 -12.479 2.996 1.00 0.00 61 GLU A O 11
ATOM 18256 N N . HIS A 1 65 ? 10.025 -11.192 4.771 1.00 0.00 62 HIS A N 11
ATOM 18257 C CA . HIS A 1 65 ? 11.187 -11.663 5.514 1.00 0.00 62 HIS A CA 11
ATOM 18258 C C . HIS A 1 65 ? 10.783 -12.787 6.460 1.00 0.00 62 HIS A C 11
ATOM 18259 O O . HIS A 1 65 ? 11.363 -13.870 6.434 1.00 0.00 62 HIS A O 11
ATOM 18274 N N . GLN A 1 66 ? 9.785 -12.519 7.288 1.00 0.00 63 GLN A N 11
ATOM 18275 C CA . GLN A 1 66 ? 9.270 -13.508 8.224 1.00 0.00 63 GLN A CA 11
ATOM 18276 C C . GLN A 1 66 ? 7.880 -13.088 8.683 1.00 0.00 63 GLN A C 11
ATOM 18277 O O . GLN A 1 66 ? 7.703 -12.584 9.792 1.00 0.00 63 GLN A O 11
ATOM 18291 N N . GLY A 1 67 ? 6.904 -13.237 7.800 1.00 0.00 64 GLY A N 11
ATOM 18292 C CA . GLY A 1 67 ? 5.550 -12.814 8.113 1.00 0.00 64 GLY A CA 11
ATOM 18293 C C . GLY A 1 67 ? 5.360 -11.321 7.917 1.00 0.00 64 GLY A C 11
ATOM 18294 O O . GLY A 1 67 ? 4.253 -10.855 7.652 1.00 0.00 64 GLY A O 11
ATOM 18298 N N . GLU A 1 68 ? 6.445 -10.574 8.057 1.00 0.00 65 GLU A N 11
ATOM 18299 C CA . GLU A 1 68 ? 6.415 -9.137 7.851 1.00 0.00 65 GLU A CA 11
ATOM 18300 C C . GLU A 1 68 ? 6.681 -8.821 6.384 1.00 0.00 65 GLU A C 11
ATOM 18301 O O . GLU A 1 68 ? 7.585 -9.397 5.767 1.00 0.00 65 GLU A O 11
ATOM 18313 N N . LEU A 1 69 ? 5.892 -7.908 5.840 1.00 0.00 66 LEU A N 11
ATOM 18314 C CA . LEU A 1 69 ? 5.909 -7.619 4.414 1.00 0.00 66 LEU A CA 11
ATOM 18315 C C . LEU A 1 69 ? 6.668 -6.333 4.117 1.00 0.00 66 LEU A C 11
ATOM 18316 O O . LEU A 1 69 ? 6.413 -5.292 4.729 1.00 0.00 66 LEU A O 11
ATOM 18332 N N . TRP A 1 70 ? 7.586 -6.410 3.167 1.00 0.00 67 TRP A N 11
ATOM 18333 C CA . TRP A 1 70 ? 8.395 -5.264 2.787 1.00 0.00 67 TRP A CA 11
ATOM 18334 C C . TRP A 1 70 ? 8.321 -5.038 1.280 1.00 0.00 67 TRP A C 11
ATOM 18335 O O . TRP A 1 70 ? 8.407 -5.984 0.498 1.00 0.00 67 TRP A O 11
ATOM 18356 N N . VAL A 1 71 ? 8.147 -3.792 0.880 1.00 0.00 68 VAL A N 11
ATOM 18357 C CA . VAL A 1 71 ? 8.142 -3.443 -0.531 1.00 0.00 68 VAL A CA 11
ATOM 18358 C C . VAL A 1 71 ? 9.374 -2.606 -0.868 1.00 0.00 68 VAL A C 11
ATOM 18359 O O . VAL A 1 71 ? 9.675 -1.617 -0.194 1.00 0.00 68 VAL A O 11
ATOM 18372 N N . ALA A 1 72 ? 10.102 -3.027 -1.887 1.00 0.00 69 ALA A N 11
ATOM 18373 C CA . ALA A 1 72 ? 11.303 -2.327 -2.307 1.00 0.00 69 ALA A CA 11
ATOM 18374 C C . ALA A 1 72 ? 11.019 -1.493 -3.543 1.00 0.00 69 ALA A C 11
ATOM 18375 O O . ALA A 1 72 ? 10.704 -2.026 -4.611 1.00 0.00 69 ALA A O 11
ATOM 18382 N N . SER A 1 73 ? 11.114 -0.186 -3.390 1.00 0.00 70 SER A N 11
ATOM 18383 C CA . SER A 1 73 ? 10.826 0.732 -4.473 1.00 0.00 70 SER A CA 11
ATOM 1838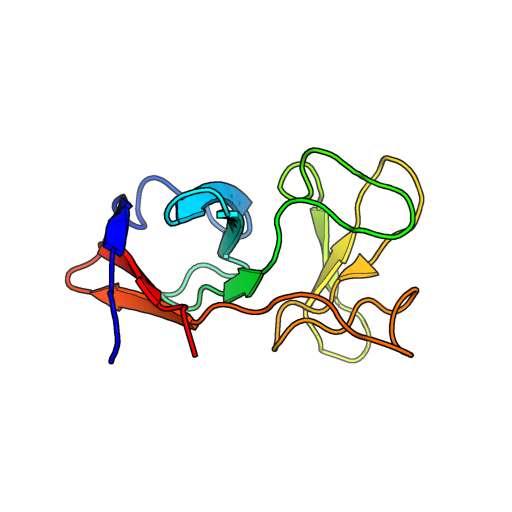4 C C . SER A 1 73 ? 12.086 1.018 -5.288 1.00 0.00 70 SER A C 11
ATOM 18385 O O . SER A 1 73 ? 13.054 1.592 -4.780 1.00 0.00 70 SER A O 11
ATOM 18393 N N . PRO A 1 74 ? 12.084 0.627 -6.576 1.00 0.00 71 PRO A N 11
ATOM 18394 C CA . PRO A 1 74 ? 13.210 0.838 -7.493 1.00 0.00 71 PRO A CA 11
ATOM 18395 C C . PRO A 1 74 ? 13.331 2.298 -7.938 1.00 0.00 71 PRO A C 11
ATOM 18396 O O . PRO A 1 74 ? 13.893 2.596 -8.991 1.00 0.00 71 PRO A O 11
ATOM 18407 N N . LEU A 1 75 ? 12.791 3.199 -7.129 1.00 0.00 72 LEU A N 11
ATOM 18408 C CA . LEU A 1 75 ? 12.887 4.632 -7.384 1.00 0.00 72 LEU A CA 11
ATOM 18409 C C . LEU A 1 75 ? 14.221 5.143 -6.862 1.00 0.00 72 LEU A C 11
ATOM 18410 O O . LEU A 1 75 ? 14.688 6.220 -7.231 1.00 0.00 72 LEU A O 11
ATOM 18426 N N . LYS A 1 76 ? 14.821 4.343 -5.992 1.00 0.00 73 LYS A N 11
ATOM 18427 C CA . LYS A 1 76 ? 16.104 4.658 -5.392 1.00 0.00 73 LYS A CA 11
ATOM 18428 C C . LYS A 1 76 ? 16.722 3.373 -4.854 1.00 0.00 73 LYS A C 11
ATOM 18429 O O . LYS A 1 76 ? 17.517 2.723 -5.526 1.00 0.00 73 LYS A O 11
ATOM 18448 N N . LYS A 1 77 ? 16.311 3.012 -3.646 1.00 0.00 74 LYS A N 11
ATOM 18449 C CA . LYS A 1 77 ? 16.712 1.765 -3.005 1.00 0.00 74 LYS A CA 11
ATOM 18450 C C . LYS A 1 77 ? 15.944 1.648 -1.694 1.00 0.00 74 LYS A C 11
ATOM 18451 O O . LYS A 1 77 ? 16.326 0.917 -0.778 1.00 0.00 74 LYS A O 11
ATOM 18470 N N . GLN A 1 78 ? 14.832 2.370 -1.646 1.00 0.00 75 GLN A N 11
ATOM 18471 C CA . GLN A 1 78 ? 14.063 2.557 -0.425 1.00 0.00 75 GLN A CA 11
ATOM 18472 C C . GLN A 1 78 ? 13.084 1.408 -0.215 1.00 0.00 75 GLN A C 11
ATOM 18473 O O . GLN A 1 78 ? 12.507 0.890 -1.173 1.00 0.00 75 GLN A O 11
ATOM 18487 N N . ARG A 1 79 ? 12.912 1.010 1.035 1.00 0.00 76 ARG A N 11
ATOM 18488 C CA . ARG A 1 79 ? 12.005 -0.074 1.367 1.00 0.00 76 ARG A CA 11
ATOM 18489 C C . ARG A 1 79 ? 10.976 0.374 2.398 1.00 0.00 76 ARG A C 11
ATOM 18490 O O . ARG A 1 79 ? 11.302 1.039 3.386 1.00 0.00 76 ARG A O 11
ATOM 18511 N N . PHE A 1 80 ? 9.732 0.008 2.133 1.00 0.00 77 PHE A N 11
ATOM 18512 C CA . PHE A 1 80 ? 8.619 0.370 2.989 1.00 0.00 77 PHE A CA 11
ATOM 18513 C C . PHE A 1 80 ? 7.950 -0.882 3.538 1.00 0.00 77 PHE A C 11
ATOM 18514 O O . PHE A 1 80 ? 7.872 -1.907 2.861 1.00 0.00 77 PHE A O 11
ATOM 18531 N N . ARG A 1 81 ? 7.475 -0.793 4.762 1.00 0.00 78 ARG A N 11
ATOM 18532 C CA . ARG A 1 81 ? 6.705 -1.864 5.364 1.00 0.00 78 ARG A CA 11
ATOM 18533 C C . ARG A 1 81 ? 5.226 -1.587 5.130 1.00 0.00 78 ARG A C 11
ATOM 18534 O O . ARG A 1 81 ? 4.577 -0.910 5.931 1.00 0.00 78 ARG A O 11
ATOM 18555 N N . LEU A 1 82 ? 4.710 -2.094 4.017 1.00 0.00 79 LEU A N 11
ATOM 18556 C CA . LEU A 1 82 ? 3.365 -1.754 3.555 1.00 0.00 79 LEU A CA 11
ATOM 18557 C C . LEU A 1 82 ? 2.271 -2.267 4.488 1.00 0.00 79 LEU A C 11
ATOM 18558 O O . LEU A 1 82 ? 1.122 -1.847 4.385 1.00 0.00 79 LEU A O 11
ATOM 18574 N N . SER A 1 83 ? 2.631 -3.155 5.403 1.00 0.00 80 SER A N 11
ATOM 18575 C CA . SER A 1 83 ? 1.661 -3.733 6.318 1.00 0.00 80 SER A CA 11
ATOM 18576 C C . SER A 1 83 ? 1.070 -2.664 7.238 1.00 0.00 80 SER A C 11
ATOM 18577 O O . SER A 1 83 ? -0.151 -2.556 7.380 1.00 0.00 80 SER A O 11
ATOM 18585 N N . ASP A 1 84 ? 1.933 -1.860 7.846 1.00 0.00 81 ASP A N 11
ATOM 18586 C CA . ASP A 1 84 ? 1.477 -0.827 8.767 1.00 0.00 81 ASP A CA 11
ATOM 18587 C C . ASP A 1 84 ? 1.890 0.564 8.287 1.00 0.00 81 ASP A C 11
ATOM 18588 O O . ASP A 1 84 ? 1.648 1.562 8.960 1.00 0.00 81 ASP A O 11
ATOM 18597 N N . GLY A 1 85 ? 2.495 0.625 7.108 1.00 0.00 82 GLY A N 11
ATOM 18598 C CA . GLY A 1 85 ? 2.850 1.906 6.518 1.00 0.00 82 GLY A CA 11
ATOM 18599 C C . GLY A 1 85 ? 4.107 2.503 7.117 1.00 0.00 82 GLY A C 11
ATOM 18600 O O . GLY A 1 85 ? 4.199 3.714 7.303 1.00 0.00 82 GLY A O 11
ATOM 18604 N N . LEU A 1 86 ? 5.078 1.655 7.408 1.00 0.00 83 LEU A N 11
ATOM 18605 C CA . LEU A 1 86 ? 6.329 2.108 8.001 1.00 0.00 83 LEU A CA 11
ATOM 18606 C C . LEU A 1 86 ? 7.395 2.260 6.928 1.00 0.00 83 LEU A C 11
ATOM 18607 O O . LEU A 1 86 ? 7.421 1.503 5.965 1.00 0.00 83 LEU A O 11
ATOM 18623 N N . CYS A 1 87 ? 8.264 3.236 7.091 1.00 0.00 84 CYS A N 11
ATOM 18624 C CA . CYS A 1 87 ? 9.427 3.365 6.227 1.00 0.00 84 CYS A CA 11
ATOM 18625 C C . CYS A 1 87 ? 10.656 2.881 6.984 1.00 0.00 84 CYS A C 11
ATOM 18626 O O . CYS A 1 87 ? 10.739 3.067 8.195 1.00 0.00 84 CYS A O 11
ATOM 18634 N N . MET A 1 88 ? 11.594 2.233 6.302 1.00 0.00 85 MET A N 11
ATOM 18635 C CA . MET A 1 88 ? 12.792 1.751 6.988 1.00 0.00 85 MET A CA 11
ATOM 18636 C C . MET A 1 88 ? 13.639 2.901 7.534 1.00 0.00 85 MET A C 11
ATOM 18637 O O . MET A 1 88 ? 13.938 2.943 8.726 1.00 0.00 85 MET A O 11
ATOM 18651 N N . GLU A 1 89 ? 14.016 3.835 6.668 1.00 0.00 86 GLU A N 11
ATOM 18652 C CA . GLU A 1 89 ? 14.880 4.941 7.071 1.00 0.00 86 GLU A CA 11
ATOM 18653 C C . GLU A 1 89 ? 14.062 6.057 7.718 1.00 0.00 86 GLU A C 11
ATOM 18654 O O . GLU A 1 89 ? 14.455 6.635 8.731 1.00 0.00 86 GLU A O 11
ATOM 18666 N N . ASP A 1 90 ? 12.911 6.323 7.127 1.00 0.00 87 ASP A N 11
ATOM 18667 C CA . ASP A 1 90 ? 12.022 7.409 7.543 1.00 0.00 87 ASP A CA 11
ATOM 18668 C C . ASP A 1 90 ? 11.155 6.983 8.729 1.00 0.00 87 ASP A C 11
ATOM 18669 O O . ASP A 1 90 ? 10.220 7.687 9.105 1.00 0.00 87 ASP A O 11
ATOM 18678 N N . GLU A 1 91 ? 11.506 5.828 9.292 1.00 0.00 88 GLU A N 11
ATOM 18679 C CA . GLU A 1 91 ? 10.741 5.113 10.328 1.00 0.00 88 GLU A CA 11
ATOM 18680 C C . GLU A 1 91 ? 9.990 6.023 11.306 1.00 0.00 88 GLU A C 11
ATOM 18681 O O . GLU A 1 91 ? 8.792 5.842 11.527 1.00 0.00 88 GLU A O 11
ATOM 18693 N N . GLN A 1 92 ? 10.686 6.999 11.876 1.00 0.00 89 GLN A N 11
ATOM 18694 C CA . GLN A 1 92 ? 10.117 7.849 12.924 1.00 0.00 89 GLN A CA 11
ATOM 18695 C C . GLN A 1 92 ? 8.885 8.611 12.435 1.00 0.00 89 GLN A C 11
ATOM 18696 O O . GLN A 1 92 ? 8.005 8.956 13.224 1.00 0.00 89 GLN A O 11
ATOM 18710 N N . PHE A 1 93 ? 8.817 8.858 11.136 1.00 0.00 90 PHE A N 11
ATOM 18711 C CA . PHE A 1 93 ? 7.709 9.605 10.558 1.00 0.00 90 PHE A CA 11
ATOM 18712 C C . PHE A 1 93 ? 6.882 8.704 9.649 1.00 0.00 90 PHE A C 11
ATOM 18713 O O . PHE A 1 93 ? 5.689 8.504 9.878 1.00 0.00 90 PHE A O 11
ATOM 18730 N N . SER A 1 94 ? 7.541 8.154 8.630 1.00 0.00 91 SER A N 11
ATOM 18731 C CA . SER A 1 94 ? 6.912 7.242 7.674 1.00 0.00 91 SER A CA 11
ATOM 18732 C C . SER A 1 94 ? 5.791 7.919 6.875 1.00 0.00 91 SER A C 11
ATOM 18733 O O . SER A 1 94 ? 5.512 9.112 7.043 1.00 0.00 91 SER A O 11
ATOM 18741 N N . VAL A 1 95 ? 5.175 7.154 5.982 1.00 0.00 92 VAL A N 11
ATOM 18742 C CA . VAL A 1 95 ? 4.088 7.654 5.153 1.00 0.00 92 VAL A CA 11
ATOM 18743 C C . VAL A 1 95 ? 2.741 7.337 5.789 1.00 0.00 92 VAL A C 11
ATOM 18744 O O . VAL A 1 95 ? 2.679 6.701 6.842 1.00 0.00 92 VAL A O 11
ATOM 18757 N N . LYS A 1 96 ? 1.666 7.776 5.152 1.00 0.00 93 LYS A N 11
ATOM 18758 C CA . LYS A 1 96 ? 0.330 7.572 5.691 1.00 0.00 93 LYS A CA 11
ATOM 18759 C C . LYS A 1 96 ? -0.148 6.144 5.447 1.00 0.00 93 LYS A C 11
ATOM 18760 O O . LYS A 1 96 ? -0.132 5.655 4.314 1.00 0.00 93 LYS A O 11
ATOM 18779 N N . HIS A 1 97 ? -0.553 5.481 6.519 1.00 0.00 94 HIS A N 11
ATOM 18780 C CA . HIS A 1 97 ? -1.126 4.146 6.427 1.00 0.00 94 HIS A CA 11
ATOM 18781 C C . HIS A 1 97 ? -2.633 4.241 6.242 1.00 0.00 94 HIS A C 11
ATOM 18782 O O . HIS A 1 97 ? -3.317 4.913 7.011 1.00 0.00 94 HIS A O 11
ATOM 18797 N N . TYR A 1 98 ? -3.141 3.581 5.218 1.00 0.00 95 TYR A N 11
ATOM 18798 C CA . TYR A 1 98 ? -4.570 3.544 4.975 1.00 0.00 95 TYR A CA 11
ATOM 18799 C C . TYR A 1 98 ? -5.124 2.207 5.429 1.00 0.00 95 TYR A C 11
ATOM 18800 O O . TYR A 1 98 ? -4.506 1.163 5.213 1.00 0.00 95 TYR A O 11
ATOM 18818 N N . GLU A 1 99 ? -6.274 2.240 6.075 1.00 0.00 96 GLU A N 11
ATOM 18819 C CA . GLU A 1 99 ? -6.892 1.027 6.572 1.00 0.00 96 GLU A CA 11
ATOM 18820 C C . GLU A 1 99 ? -7.786 0.420 5.505 1.00 0.00 96 GLU A C 11
ATOM 18821 O O . GLU A 1 99 ? -8.753 1.039 5.060 1.00 0.00 96 GLU A O 11
ATOM 18833 N N . ALA A 1 100 ? -7.434 -0.783 5.079 1.00 0.00 97 ALA A N 11
ATOM 18834 C CA . ALA A 1 100 ? -8.132 -1.448 3.993 1.00 0.00 97 ALA A CA 11
ATOM 18835 C C . ALA A 1 100 ? -8.783 -2.738 4.465 1.00 0.00 97 ALA A C 11
ATOM 18836 O O . ALA A 1 100 ? -8.371 -3.322 5.468 1.00 0.00 97 ALA A O 11
ATOM 18843 N N . ARG A 1 101 ? -9.805 -3.170 3.741 1.00 0.00 98 ARG A N 11
ATOM 18844 C CA . ARG A 1 101 ? -10.477 -4.429 4.025 1.00 0.00 98 ARG A CA 11
ATOM 18845 C C . ARG A 1 101 ? -11.092 -4.977 2.748 1.00 0.00 98 ARG A C 11
ATOM 18846 O O . ARG A 1 101 ? -11.346 -4.225 1.802 1.00 0.00 98 ARG A O 11
ATOM 18867 N N . VAL A 1 102 ? -11.325 -6.277 2.714 1.00 0.00 99 VAL A N 11
ATOM 18868 C CA . VAL A 1 102 ? -11.995 -6.891 1.584 1.00 0.00 99 VAL A CA 11
ATOM 18869 C C . VAL A 1 102 ? -13.466 -7.125 1.914 1.00 0.00 99 VAL A C 11
ATOM 18870 O O . VAL A 1 102 ? -13.814 -8.037 2.665 1.00 0.00 99 VAL A O 11
ATOM 18883 N N . LYS A 1 103 ? -14.315 -6.274 1.361 1.00 0.00 100 LYS A N 11
ATOM 18884 C CA . LYS A 1 103 ? -15.746 -6.334 1.603 1.00 0.00 100 LYS A CA 11
ATOM 18885 C C . LYS A 1 103 ? -16.426 -7.204 0.555 1.00 0.00 100 LYS A C 11
ATOM 18886 O O . LYS A 1 103 ? -16.724 -6.742 -0.548 1.00 0.00 100 LYS A O 11
ATOM 18905 N N . ASP A 1 104 ? -16.600 -8.478 0.895 1.00 0.00 101 ASP A N 11
ATOM 18906 C CA . ASP A 1 104 ? -17.331 -9.434 0.059 1.00 0.00 101 ASP A CA 11
ATOM 18907 C C . ASP A 1 104 ? -16.673 -9.587 -1.314 1.00 0.00 101 ASP A C 11
ATOM 18908 O O . ASP A 1 104 ? -17.311 -9.987 -2.286 1.00 0.00 101 ASP A O 11
ATOM 18917 N N . GLY A 1 105 ? -15.385 -9.292 -1.382 1.00 0.00 102 GLY A N 11
ATOM 18918 C CA . GLY A 1 105 ? -14.669 -9.413 -2.634 1.00 0.00 102 GLY A CA 11
ATOM 18919 C C . GLY A 1 105 ? -14.320 -8.072 -3.254 1.00 0.00 102 GLY A C 11
ATOM 18920 O O . GLY A 1 105 ? -13.792 -8.019 -4.363 1.00 0.00 102 GLY A O 11
ATOM 18924 N N . VAL A 1 106 ? -14.617 -6.988 -2.550 1.00 0.00 103 VAL A N 11
ATOM 18925 C CA . VAL A 1 106 ? -14.285 -5.650 -3.032 1.00 0.00 103 VAL A CA 11
ATOM 18926 C C . VAL A 1 106 ? -13.317 -4.963 -2.068 1.00 0.00 103 VAL A C 11
ATOM 18927 O O . VAL A 1 106 ? -13.433 -5.117 -0.855 1.00 0.00 103 VAL A O 11
ATOM 18940 N N . VAL A 1 107 ? -12.361 -4.220 -2.611 1.00 0.00 104 VAL A N 11
ATOM 18941 C CA . VAL A 1 107 ? -11.355 -3.544 -1.797 1.00 0.00 104 VAL A CA 11
ATOM 18942 C C . VAL A 1 107 ? -11.891 -2.221 -1.264 1.00 0.00 104 VAL A C 11
ATOM 18943 O O . VAL A 1 107 ? -12.185 -1.304 -2.033 1.00 0.00 104 VAL A O 11
ATOM 18956 N N . GLN A 1 108 ? -12.018 -2.131 0.052 1.00 0.00 105 GLN A N 11
ATOM 18957 C CA . GLN A 1 108 ? -12.493 -0.915 0.693 1.00 0.00 105 GLN A CA 11
ATOM 18958 C C . GLN A 1 108 ? -11.329 -0.189 1.351 1.00 0.00 105 GLN A C 11
ATOM 18959 O O . GLN A 1 108 ? -10.467 -0.821 1.965 1.00 0.00 105 GLN A O 11
ATOM 18973 N N . LEU A 1 109 ? -11.305 1.128 1.221 1.00 0.00 106 LEU A N 11
ATOM 18974 C CA . LEU A 1 109 ? -10.257 1.937 1.829 1.00 0.00 106 LEU A CA 11
ATOM 18975 C C . LEU A 1 109 ? -10.849 2.968 2.777 1.00 0.00 106 LEU A C 11
ATOM 18976 O O . LEU A 1 109 ? -11.700 3.764 2.383 1.00 0.00 106 LEU A O 11
ATOM 18992 N N . ARG A 1 110 ? -10.408 2.942 4.030 1.00 0.00 107 ARG A N 11
ATOM 18993 C CA . ARG A 1 110 ? -10.755 3.992 4.972 1.00 0.00 107 ARG A CA 11
ATOM 18994 C C . ARG A 1 110 ? -9.518 4.821 5.290 1.00 0.00 107 ARG A C 11
ATOM 18995 O O . ARG A 1 110 ? -8.617 4.376 6.002 1.00 0.00 107 ARG A O 11
ATOM 19016 N N . GLY A 1 111 ? -9.476 6.017 4.729 1.00 0.00 108 GLY A N 11
ATOM 19017 C CA . GLY A 1 111 ? -8.378 6.923 4.985 1.00 0.00 108 GLY A CA 11
ATOM 19018 C C . GLY A 1 111 ? -8.871 8.269 5.456 1.00 0.00 108 GLY A C 11
ATOM 19019 O O . GLY A 1 111 ? -9.403 8.387 6.561 1.00 0.00 108 GLY A O 11
ATOM 19023 N N . GLY A 1 112 ? -8.712 9.279 4.616 1.00 0.00 109 GLY A N 11
ATOM 19024 C CA . GLY A 1 112 ? -9.186 10.600 4.952 1.00 0.00 109 GLY A CA 11
ATOM 19025 C C . GLY A 1 112 ? -10.108 11.164 3.890 1.00 0.00 109 GLY A C 11
ATOM 19026 O O . GLY A 1 112 ? -9.957 10.870 2.704 1.00 0.00 109 GLY A O 11
ATOM 19030 N N . SER A 1 113 ? -11.075 11.956 4.319 1.00 0.00 110 SER A N 11
ATOM 19031 C CA . SER A 1 113 ? -11.997 12.613 3.409 1.00 0.00 110 SER A CA 11
ATOM 19032 C C . SER A 1 113 ? -12.416 13.959 3.991 1.00 0.00 110 SER A C 11
ATOM 19033 O O . SER A 1 113 ? -13.293 13.981 4.875 1.00 0.00 110 SER A O 11
ATOM 19042 N N . MET A 1 4 ? -12.372 8.555 9.067 1.00 0.00 1 MET A N 12
ATOM 19043 C CA . MET A 1 4 ? -13.800 8.316 8.786 1.00 0.00 1 MET A CA 12
ATOM 19044 C C . MET A 1 4 ? -13.972 6.941 8.172 1.00 0.00 1 MET A C 12
ATOM 19045 O O . MET A 1 4 ? -13.265 6.587 7.228 1.00 0.00 1 MET A O 12
ATOM 19058 N N . SER A 1 5 ? -14.905 6.165 8.702 1.00 0.00 2 SER A N 12
ATOM 19059 C CA . SER A 1 5 ? -15.116 4.799 8.246 1.00 0.00 2 SER A CA 12
ATOM 19060 C C . SER A 1 5 ? -15.939 4.736 6.960 1.00 0.00 2 SER A C 12
ATOM 19061 O O . SER A 1 5 ? -16.769 3.843 6.784 1.00 0.00 2 SER A O 12
ATOM 19069 N N . GLN A 1 6 ? -15.691 5.667 6.052 1.00 0.00 3 GLN A N 12
ATOM 19070 C CA . GLN A 1 6 ? -16.325 5.632 4.746 1.00 0.00 3 GLN A CA 12
ATOM 19071 C C . GLN A 1 6 ? -15.512 4.734 3.825 1.00 0.00 3 GLN A C 12
ATOM 19072 O O . GLN A 1 6 ? -14.723 5.209 3.009 1.00 0.00 3 GLN A O 12
ATOM 19086 N N . TRP A 1 7 ? -15.670 3.432 4.020 1.00 0.00 4 TRP A N 12
ATOM 19087 C CA . TRP A 1 7 ? -14.970 2.434 3.225 1.00 0.00 4 TRP A CA 12
ATOM 19088 C C . TRP A 1 7 ? -15.352 2.544 1.748 1.00 0.00 4 TRP A C 12
ATOM 19089 O O . TRP A 1 7 ? -16.443 2.134 1.344 1.00 0.00 4 TRP A O 12
ATOM 19110 N N . LYS A 1 8 ? -14.455 3.116 0.955 1.00 0.00 5 LYS A N 12
ATOM 19111 C CA . LYS A 1 8 ? -14.693 3.301 -0.472 1.00 0.00 5 LYS A CA 12
ATOM 19112 C C . LYS A 1 8 ? -14.613 1.982 -1.223 1.00 0.00 5 LYS A C 12
ATOM 19113 O O . LYS A 1 8 ? -13.695 1.190 -1.004 1.00 0.00 5 LYS A O 12
ATOM 19132 N N . ASP A 1 9 ? -15.576 1.754 -2.103 1.00 0.00 6 ASP A N 12
ATOM 19133 C CA . ASP A 1 9 ? -15.557 0.587 -2.973 1.00 0.00 6 ASP A CA 12
ATOM 19134 C C . ASP A 1 9 ? -14.658 0.872 -4.169 1.00 0.00 6 ASP A C 12
ATOM 19135 O O . ASP A 1 9 ? -15.013 1.663 -5.045 1.00 0.00 6 ASP A O 12
ATOM 19144 N N . ILE A 1 10 ? -13.485 0.257 -4.196 1.00 0.00 7 ILE A N 12
ATOM 19145 C CA . ILE A 1 10 ? -12.521 0.517 -5.260 1.00 0.00 7 ILE A CA 12
ATOM 19146 C C . ILE A 1 10 ? -12.775 -0.390 -6.459 1.00 0.00 7 ILE A C 12
ATOM 19147 O O . ILE A 1 10 ? -13.278 0.049 -7.493 1.00 0.00 7 ILE A O 12
ATOM 19163 N N . CYS A 1 11 ? -12.433 -1.655 -6.303 1.00 0.00 8 CYS A N 12
ATOM 19164 C CA . CYS A 1 11 ? -12.568 -2.625 -7.373 1.00 0.00 8 CYS A CA 12
ATOM 19165 C C . CYS A 1 11 ? -12.546 -4.014 -6.771 1.00 0.00 8 CYS A C 12
ATOM 19166 O O . CYS A 1 11 ? -12.229 -4.172 -5.599 1.00 0.00 8 CYS A O 12
ATOM 19174 N N . LYS A 1 12 ? -12.881 -5.012 -7.560 1.00 0.00 9 LYS A N 12
ATOM 19175 C CA . LYS A 1 12 ? -12.884 -6.382 -7.082 1.00 0.00 9 LYS A CA 12
ATOM 19176 C C . LYS A 1 12 ? -11.464 -6.867 -6.816 1.00 0.00 9 LYS A C 12
ATOM 19177 O O . LYS A 1 12 ? -10.519 -6.447 -7.484 1.00 0.00 9 LYS A O 12
ATOM 19196 N N . ILE A 1 13 ? -11.322 -7.756 -5.841 1.00 0.00 10 ILE A N 12
ATOM 19197 C CA . ILE A 1 13 ? -10.024 -8.321 -5.500 1.00 0.00 10 ILE A CA 12
ATOM 19198 C C . ILE A 1 13 ? -9.549 -9.250 -6.619 1.00 0.00 10 ILE A C 12
ATOM 19199 O O . ILE A 1 13 ? -8.382 -9.637 -6.686 1.00 0.00 10 ILE A O 12
ATOM 19215 N N . ASP A 1 14 ? -10.472 -9.594 -7.506 1.00 0.00 11 ASP A N 12
ATOM 19216 C CA . ASP A 1 14 ? -10.155 -10.375 -8.694 1.00 0.00 11 ASP A CA 12
ATOM 19217 C C . ASP A 1 14 ? -9.266 -9.579 -9.647 1.00 0.00 11 ASP A C 12
ATOM 19218 O O . ASP A 1 14 ? -8.476 -10.146 -10.404 1.00 0.00 11 ASP A O 12
ATOM 19227 N N . ASP A 1 15 ? -9.381 -8.262 -9.584 1.00 0.00 12 ASP A N 12
ATOM 19228 C CA . ASP A 1 15 ? -8.613 -7.378 -10.452 1.00 0.00 12 ASP A CA 12
ATOM 19229 C C . ASP A 1 15 ? -7.171 -7.266 -9.969 1.00 0.00 12 ASP A C 12
ATOM 19230 O O . ASP A 1 15 ? -6.229 -7.295 -10.762 1.00 0.00 12 ASP A O 12
ATOM 19239 N N . ILE A 1 16 ? -7.006 -7.173 -8.663 1.00 0.00 13 ILE A N 12
ATOM 19240 C CA . ILE A 1 16 ? -5.685 -7.054 -8.064 1.00 0.00 13 ILE A CA 12
ATOM 19241 C C . ILE A 1 16 ? -5.122 -8.432 -7.745 1.00 0.00 13 ILE A C 12
ATOM 19242 O O . ILE A 1 16 ? -5.602 -9.114 -6.844 1.00 0.00 13 ILE A O 12
ATOM 19258 N N . LEU A 1 17 ? -4.113 -8.840 -8.498 1.00 0.00 14 LEU A N 12
ATOM 19259 C CA . LEU A 1 17 ? -3.480 -10.141 -8.309 1.00 0.00 14 LEU A CA 12
ATOM 19260 C C . LEU A 1 17 ? -2.505 -10.098 -7.129 1.00 0.00 14 LEU A C 12
ATOM 19261 O O . LEU A 1 17 ? -2.176 -9.019 -6.635 1.00 0.00 14 LEU A O 12
ATOM 19277 N N . PRO A 1 18 ? -2.042 -11.263 -6.644 1.00 0.00 15 PRO A N 12
ATOM 19278 C CA . PRO A 1 18 ? -1.024 -11.324 -5.590 1.00 0.00 15 PRO A CA 12
ATOM 19279 C C . PRO A 1 18 ? 0.275 -10.632 -6.008 1.00 0.00 15 PRO A C 12
ATOM 19280 O O . PRO A 1 18 ? 0.652 -10.661 -7.180 1.00 0.00 15 PRO A O 12
ATOM 19291 N N . GLU A 1 19 ? 0.929 -9.993 -5.042 1.00 0.00 16 GLU A N 12
ATOM 19292 C CA . GLU A 1 19 ? 2.158 -9.232 -5.280 1.00 0.00 16 GLU A CA 12
ATOM 19293 C C . GLU A 1 19 ? 1.912 -8.065 -6.232 1.00 0.00 16 GLU A C 12
ATOM 19294 O O . GLU A 1 19 ? 2.827 -7.616 -6.922 1.00 0.00 16 GLU A O 12
ATOM 19306 N N . THR A 1 20 ? 0.694 -7.547 -6.242 1.00 0.00 17 THR A N 12
ATOM 19307 C CA . THR A 1 20 ? 0.346 -6.474 -7.166 1.00 0.00 17 THR A CA 12
ATOM 19308 C C . THR A 1 20 ? -0.130 -5.233 -6.419 1.00 0.00 17 THR A C 12
ATOM 19309 O O . THR A 1 20 ? -0.895 -5.327 -5.460 1.00 0.00 17 THR A O 12
ATOM 19320 N N . GLY A 1 21 ? 0.341 -4.078 -6.861 1.00 0.00 18 GLY A N 12
ATOM 19321 C CA . GLY A 1 21 ? -0.113 -2.826 -6.304 1.00 0.00 18 GLY A CA 12
ATOM 19322 C C . GLY A 1 21 ? -0.721 -1.950 -7.374 1.00 0.00 18 GLY A C 12
ATOM 19323 O O . GLY A 1 21 ? -0.252 -1.948 -8.512 1.00 0.00 18 GLY A O 12
ATOM 19327 N N . VAL A 1 22 ? -1.772 -1.223 -7.026 1.00 0.00 19 VAL A N 12
ATOM 19328 C CA . VAL A 1 22 ? -2.449 -0.351 -7.978 1.00 0.00 19 VAL A CA 12
ATOM 19329 C C . VAL A 1 22 ? -2.702 1.023 -7.366 1.00 0.00 19 VAL A C 12
ATOM 19330 O O . VAL A 1 22 ? -2.746 1.167 -6.142 1.00 0.00 19 VAL A O 12
ATOM 19343 N N . CYS A 1 23 ? -2.873 2.024 -8.216 1.00 0.00 20 CYS A N 12
ATOM 19344 C CA . CYS A 1 23 ? -3.091 3.389 -7.759 1.00 0.00 20 CYS A CA 12
ATOM 19345 C C . CYS A 1 23 ? -4.579 3.725 -7.742 1.00 0.00 20 CYS A C 12
ATOM 19346 O O . CYS A 1 23 ? -5.298 3.467 -8.711 1.00 0.00 20 CYS A O 12
ATOM 19354 N N . ALA A 1 24 ? -5.031 4.287 -6.633 1.00 0.00 21 ALA A N 12
ATOM 19355 C CA . ALA A 1 24 ? -6.409 4.723 -6.489 1.00 0.00 21 ALA A CA 12
ATOM 19356 C C . ALA A 1 24 ? -6.446 6.094 -5.826 1.00 0.00 21 ALA A C 12
ATOM 19357 O O . ALA A 1 24 ? -5.400 6.642 -5.468 1.00 0.00 21 ALA A O 12
ATOM 19364 N N . LEU A 1 25 ? -7.634 6.651 -5.652 1.00 0.00 22 LEU A N 12
ATOM 19365 C CA . LEU A 1 25 ? -7.770 7.962 -5.030 1.00 0.00 22 LEU A CA 12
ATOM 19366 C C . LEU A 1 25 ? -8.701 7.902 -3.826 1.00 0.00 22 LEU A C 12
ATOM 19367 O O . LEU A 1 25 ? -9.740 7.239 -3.861 1.00 0.00 22 LEU A O 12
ATOM 19383 N N . LEU A 1 26 ? -8.325 8.591 -2.759 1.00 0.00 23 LEU A N 12
ATOM 19384 C CA . LEU A 1 26 ? -9.143 8.639 -1.557 1.00 0.00 23 LEU A CA 12
ATOM 19385 C C . LEU A 1 26 ? -9.095 10.046 -0.972 1.00 0.00 23 LEU A C 12
ATOM 19386 O O . LEU A 1 26 ? -8.113 10.434 -0.338 1.00 0.00 23 LEU A O 12
ATOM 19402 N N . GLY A 1 27 ? -10.147 10.813 -1.218 1.00 0.00 24 GLY A N 12
ATOM 19403 C CA . GLY A 1 27 ? -10.183 12.189 -0.767 1.00 0.00 24 GLY A CA 12
ATOM 19404 C C . GLY A 1 27 ? -9.471 13.096 -1.745 1.00 0.00 24 GLY A C 12
ATOM 19405 O O . GLY A 1 27 ? -10.006 13.416 -2.809 1.00 0.00 24 GLY A O 12
ATOM 19409 N N . ASP A 1 28 ? -8.261 13.499 -1.396 1.00 0.00 25 ASP A N 12
ATOM 19410 C CA . ASP A 1 28 ? -7.421 14.279 -2.300 1.00 0.00 25 ASP A CA 12
ATOM 19411 C C . ASP A 1 28 ? -6.041 13.653 -2.400 1.00 0.00 25 ASP A C 12
ATOM 19412 O O . ASP A 1 28 ? -5.161 14.161 -3.098 1.00 0.00 25 ASP A O 12
ATOM 19421 N N . GLU A 1 29 ? -5.864 12.543 -1.704 1.00 0.00 26 GLU A N 12
ATOM 19422 C CA . GLU A 1 29 ? -4.588 11.850 -1.681 1.00 0.00 26 GLU A CA 12
ATOM 19423 C C . GLU A 1 29 ? -4.625 10.619 -2.574 1.00 0.00 26 GLU A C 12
ATOM 19424 O O . GLU A 1 29 ? -5.655 9.947 -2.689 1.00 0.00 26 GLU A O 12
ATOM 19436 N N . GLN A 1 30 ? -3.501 10.333 -3.211 1.00 0.00 27 GLN A N 12
ATOM 19437 C CA . GLN A 1 30 ? -3.367 9.143 -4.032 1.00 0.00 27 GLN A CA 12
ATOM 19438 C C . GLN A 1 30 ? -2.949 7.960 -3.165 1.00 0.00 27 GLN A C 12
ATOM 19439 O O . GLN A 1 30 ? -1.945 8.013 -2.447 1.00 0.00 27 GLN A O 12
ATOM 19453 N N . VAL A 1 31 ? -3.735 6.902 -3.226 1.00 0.00 28 VAL A N 12
ATOM 19454 C CA . VAL A 1 31 ? -3.532 5.737 -2.386 1.00 0.00 28 VAL A CA 12
ATOM 19455 C C . VAL A 1 31 ? -3.027 4.565 -3.216 1.00 0.00 28 VAL A C 12
ATOM 19456 O O . VAL A 1 31 ? -3.552 4.285 -4.293 1.00 0.00 28 VAL A O 12
ATOM 19469 N N . ALA A 1 32 ? -2.001 3.901 -2.720 1.00 0.00 29 ALA A N 12
ATOM 19470 C CA . ALA A 1 32 ? -1.465 2.727 -3.377 1.00 0.00 29 ALA A CA 12
ATOM 19471 C C . ALA A 1 32 ? -1.986 1.471 -2.696 1.00 0.00 29 ALA A C 12
ATOM 19472 O O . ALA A 1 32 ? -1.689 1.219 -1.526 1.00 0.00 29 ALA A O 12
ATOM 19479 N N . ILE A 1 33 ? -2.778 0.703 -3.423 1.00 0.00 30 ILE A N 12
ATOM 19480 C CA . ILE A 1 33 ? -3.366 -0.514 -2.889 1.00 0.00 30 ILE A CA 12
ATOM 19481 C C . ILE A 1 33 ? -2.500 -1.710 -3.243 1.00 0.00 30 ILE A C 12
ATOM 19482 O O . ILE A 1 33 ? -2.398 -2.085 -4.410 1.00 0.00 30 ILE A O 12
ATOM 19498 N N . PHE A 1 34 ? -1.874 -2.301 -2.243 1.00 0.00 31 PHE A N 12
ATOM 19499 C CA . PHE A 1 34 ? -0.997 -3.433 -2.468 1.00 0.00 31 PHE A CA 12
ATOM 19500 C C . PHE A 1 34 ? -1.627 -4.716 -1.957 1.00 0.00 31 PHE A C 12
ATOM 19501 O O . PHE A 1 34 ? -2.035 -4.802 -0.797 1.00 0.00 31 PHE A O 12
ATOM 19518 N N . ARG A 1 35 ? -1.720 -5.704 -2.828 1.00 0.00 32 ARG A N 12
ATOM 19519 C CA . ARG A 1 35 ? -2.081 -7.044 -2.409 1.00 0.00 32 ARG A CA 12
ATOM 19520 C C . ARG A 1 35 ? -0.811 -7.875 -2.336 1.00 0.00 32 ARG A C 12
ATOM 19521 O O . ARG A 1 35 ? -0.293 -8.314 -3.360 1.00 0.00 32 ARG A O 12
ATOM 19542 N N . PRO A 1 36 ? -0.272 -8.063 -1.126 1.00 0.00 33 PRO A N 12
ATOM 19543 C CA . PRO A 1 36 ? 0.986 -8.769 -0.929 1.00 0.00 33 PRO A CA 12
ATOM 19544 C C . PRO A 1 36 ? 0.809 -10.280 -0.805 1.00 0.00 33 PRO A C 12
ATOM 19545 O O . PRO A 1 36 ? 1.614 -11.053 -1.330 1.00 0.00 33 PRO A O 12
ATOM 19556 N N . TYR A 1 37 ? -0.251 -10.699 -0.126 1.00 0.00 34 TYR A N 12
ATOM 19557 C CA . TYR A 1 37 ? -0.506 -12.113 0.084 1.00 0.00 34 TYR A CA 12
ATOM 19558 C C . TYR A 1 37 ? -1.359 -12.673 -1.047 1.00 0.00 34 TYR A C 12
ATOM 19559 O O . TYR A 1 37 ? -1.981 -11.921 -1.799 1.00 0.00 34 TYR A O 12
ATOM 19577 N N . HIS A 1 38 ? -1.397 -13.994 -1.154 1.00 0.00 35 HIS A N 12
ATOM 19578 C CA . HIS A 1 38 ? -2.143 -14.661 -2.213 1.00 0.00 35 HIS A CA 12
ATOM 19579 C C . HIS A 1 38 ? -3.628 -14.710 -1.864 1.00 0.00 35 HIS A C 12
ATOM 19580 O O . HIS A 1 38 ? -4.466 -15.066 -2.692 1.00 0.00 35 HIS A O 12
ATOM 19595 N N . SER A 1 39 ? -3.942 -14.343 -0.634 1.00 0.00 36 SER A N 12
ATOM 19596 C CA . SER A 1 39 ? -5.309 -14.384 -0.150 1.00 0.00 36 SER A CA 12
ATOM 19597 C C . SER A 1 39 ? -5.924 -12.981 -0.186 1.00 0.00 36 SER A C 12
ATOM 19598 O O . SER A 1 39 ? -5.487 -12.125 -0.960 1.00 0.00 36 SER A O 12
ATOM 19606 N N . ASP A 1 40 ? -6.931 -12.756 0.651 1.00 0.00 37 ASP A N 12
ATOM 19607 C CA . ASP A 1 40 ? -7.667 -11.492 0.681 1.00 0.00 37 ASP A CA 12
ATOM 19608 C C . ASP A 1 40 ? -6.938 -10.430 1.501 1.00 0.00 37 ASP A C 12
ATOM 19609 O O . ASP A 1 40 ? -7.422 -9.306 1.645 1.00 0.00 37 ASP A O 12
ATOM 19618 N N . GLN A 1 41 ? -5.778 -10.788 2.035 1.00 0.00 38 GLN A N 12
ATOM 19619 C CA . GLN A 1 41 ? -4.996 -9.866 2.850 1.00 0.00 38 GLN A CA 12
ATOM 19620 C C . GLN A 1 41 ? -4.397 -8.759 1.989 1.00 0.00 38 GLN A C 12
ATOM 19621 O O . GLN A 1 41 ? -3.448 -8.988 1.234 1.00 0.00 38 GLN A O 12
ATOM 19635 N N . VAL A 1 42 ? -4.964 -7.564 2.102 1.00 0.00 39 VAL A N 12
ATOM 19636 C CA . VAL A 1 42 ? -4.522 -6.415 1.318 1.00 0.00 39 VAL A CA 12
ATOM 19637 C C . VAL A 1 42 ? -4.209 -5.226 2.224 1.00 0.00 39 VAL A C 12
ATOM 19638 O O . VAL A 1 42 ? -4.737 -5.126 3.331 1.00 0.00 39 VAL A O 12
ATOM 19651 N N . PHE A 1 43 ? -3.339 -4.338 1.760 1.00 0.00 40 PHE A N 12
ATOM 19652 C CA . PHE A 1 43 ? -2.964 -3.154 2.526 1.00 0.00 40 PHE A CA 12
ATOM 19653 C C . PHE A 1 43 ? -2.834 -1.949 1.603 1.00 0.00 40 PHE A C 12
ATOM 19654 O O . PHE A 1 43 ? -2.483 -2.093 0.434 1.00 0.00 40 PHE A O 12
ATOM 19671 N N . ALA A 1 44 ? -3.115 -0.765 2.125 1.00 0.00 41 ALA A N 12
ATOM 19672 C CA . ALA A 1 44 ? -3.005 0.449 1.338 1.00 0.00 41 ALA A CA 12
ATOM 19673 C C . ALA A 1 44 ? -2.268 1.539 2.105 1.00 0.00 41 ALA A C 12
ATOM 19674 O O . ALA A 1 44 ? -2.443 1.691 3.316 1.00 0.00 41 ALA A O 12
ATOM 19681 N N . ILE A 1 45 ? -1.432 2.282 1.395 1.00 0.00 42 ILE A N 12
ATOM 19682 C CA . ILE A 1 45 ? -0.695 3.400 1.970 1.00 0.00 42 ILE A CA 12
ATOM 19683 C C . ILE A 1 45 ? -0.660 4.555 0.978 1.00 0.00 42 ILE A C 12
ATOM 19684 O O . ILE A 1 45 ? -1.111 4.407 -0.158 1.00 0.00 42 ILE A O 12
ATOM 19700 N N . SER A 1 46 ? -0.141 5.700 1.401 1.00 0.00 43 SER A N 12
ATOM 19701 C CA . SER A 1 46 ? -0.006 6.836 0.505 1.00 0.00 43 SER A CA 12
ATOM 19702 C C . SER A 1 46 ? 0.971 6.500 -0.615 1.00 0.00 43 SER A C 12
ATOM 19703 O O . SER A 1 46 ? 2.046 5.958 -0.365 1.00 0.00 43 SER A O 12
ATOM 19711 N N . ASN A 1 47 ? 0.590 6.830 -1.841 1.00 0.00 44 ASN A N 12
ATOM 19712 C CA . ASN A 1 47 ? 1.338 6.424 -3.029 1.00 0.00 44 ASN A CA 12
ATOM 19713 C C . ASN A 1 47 ? 2.548 7.336 -3.275 1.00 0.00 44 ASN A C 12
ATOM 19714 O O . ASN A 1 47 ? 3.240 7.202 -4.278 1.00 0.00 44 ASN A O 12
ATOM 19725 N N . ILE A 1 48 ? 2.811 8.244 -2.345 1.00 0.00 45 ILE A N 12
ATOM 19726 C CA . ILE A 1 48 ? 3.872 9.233 -2.522 1.00 0.00 45 ILE A CA 12
ATOM 19727 C C . ILE A 1 48 ? 5.075 8.950 -1.624 1.00 0.00 45 ILE A C 12
ATOM 19728 O O . ILE A 1 48 ? 4.925 8.737 -0.419 1.00 0.00 45 ILE A O 12
ATOM 19744 N N . ASP A 1 49 ? 6.259 8.942 -2.223 1.00 0.00 46 ASP A N 12
ATOM 19745 C CA . ASP A 1 49 ? 7.510 8.920 -1.470 1.00 0.00 46 ASP A CA 12
ATOM 19746 C C . ASP A 1 49 ? 7.974 10.355 -1.248 1.00 0.00 46 ASP A C 12
ATOM 19747 O O . ASP A 1 49 ? 8.291 11.064 -2.204 1.00 0.00 46 ASP A O 12
ATOM 19756 N N . PRO A 1 50 ? 8.001 10.812 0.008 1.00 0.00 47 PRO A N 12
ATOM 19757 C CA . PRO A 1 50 ? 8.311 12.202 0.330 1.00 0.00 47 PRO A CA 12
ATOM 19758 C C . PRO A 1 50 ? 9.805 12.495 0.425 1.00 0.00 47 PRO A C 12
ATOM 19759 O O . PRO A 1 50 ? 10.201 13.636 0.662 1.00 0.00 47 PRO A O 12
ATOM 19770 N N . PHE A 1 51 ? 10.639 11.480 0.243 1.00 0.00 48 PHE A N 12
ATOM 19771 C CA . PHE A 1 51 ? 12.079 11.668 0.356 1.00 0.00 48 PHE A CA 12
ATOM 19772 C C . PHE A 1 51 ? 12.678 12.007 -1.005 1.00 0.00 48 PHE A C 12
ATOM 19773 O O . PHE A 1 51 ? 13.277 13.070 -1.188 1.00 0.00 48 PHE A O 12
ATOM 19790 N N . PHE A 1 52 ? 12.483 11.113 -1.963 1.00 0.00 49 PHE A N 12
ATOM 19791 C CA . PHE A 1 52 ? 13.026 11.291 -3.304 1.00 0.00 49 PHE A CA 12
ATOM 19792 C C . PHE A 1 52 ? 11.975 11.901 -4.216 1.00 0.00 49 PHE A C 12
ATOM 19793 O O . PHE A 1 52 ? 12.248 12.213 -5.377 1.00 0.00 49 PHE A O 12
ATOM 19810 N N . GLU A 1 53 ? 10.770 12.048 -3.673 1.00 0.00 50 GLU A N 12
ATOM 19811 C CA . GLU A 1 53 ? 9.663 12.693 -4.368 1.00 0.00 50 GLU A CA 12
ATOM 19812 C C . GLU A 1 53 ? 9.219 11.885 -5.581 1.00 0.00 50 GLU A C 12
ATOM 19813 O O . GLU A 1 53 ? 9.169 12.392 -6.703 1.00 0.00 50 GLU A O 12
ATOM 19825 N N . SER A 1 54 ? 8.897 10.625 -5.351 1.00 0.00 51 SER A N 12
ATOM 19826 C CA . SER A 1 54 ? 8.338 9.791 -6.396 1.00 0.00 51 SER A CA 12
ATOM 19827 C C . SER A 1 54 ? 6.834 9.659 -6.188 1.00 0.00 51 SER A C 12
ATOM 19828 O O . SER A 1 54 ? 6.368 9.362 -5.087 1.00 0.00 51 SER A O 12
ATOM 19836 N N . SER A 1 55 ? 6.080 9.909 -7.247 1.00 0.00 52 SER A N 12
ATOM 19837 C CA . SER A 1 55 ? 4.634 9.998 -7.157 1.00 0.00 52 SER A CA 12
ATOM 19838 C C . SER A 1 55 ? 3.959 8.631 -7.107 1.00 0.00 52 SER A C 12
ATOM 19839 O O . SER A 1 55 ? 2.762 8.542 -6.832 1.00 0.00 52 SER A O 12
ATOM 19847 N N . VAL A 1 56 ? 4.701 7.570 -7.398 1.00 0.00 53 VAL A N 12
ATOM 19848 C CA . VAL A 1 56 ? 4.144 6.232 -7.279 1.00 0.00 53 VAL A CA 12
ATOM 19849 C C . VAL A 1 56 ? 5.034 5.309 -6.450 1.00 0.00 53 VAL A C 12
ATOM 19850 O O . VAL A 1 56 ? 6.213 5.121 -6.750 1.00 0.00 53 VAL A O 12
ATOM 19863 N N . LEU A 1 57 ? 4.452 4.738 -5.406 1.00 0.00 54 LEU A N 12
ATOM 19864 C CA . LEU A 1 57 ? 5.054 3.620 -4.695 1.00 0.00 54 LEU A CA 12
ATOM 19865 C C . LEU A 1 57 ? 4.533 2.324 -5.292 1.00 0.00 54 LEU A C 12
ATOM 19866 O O . LEU A 1 57 ? 5.112 1.254 -5.116 1.00 0.00 54 LEU A O 12
ATOM 19882 N N . SER A 1 58 ? 3.420 2.452 -6.014 1.00 0.00 55 SER A N 12
ATOM 19883 C CA . SER A 1 58 ? 2.753 1.326 -6.656 1.00 0.00 55 SER A CA 12
ATOM 19884 C C . SER A 1 58 ? 3.626 0.711 -7.750 1.00 0.00 55 SER A C 12
ATOM 19885 O O . SER A 1 58 ? 3.352 -0.385 -8.238 1.00 0.00 55 SER A O 12
ATOM 19893 N N . ARG A 1 59 ? 4.682 1.419 -8.125 1.00 0.00 56 ARG A N 12
ATOM 19894 C CA . ARG A 1 59 ? 5.596 0.946 -9.153 1.00 0.00 56 ARG A CA 12
ATOM 19895 C C . ARG A 1 59 ? 6.831 0.320 -8.502 1.00 0.00 56 ARG A C 12
ATOM 19896 O O . ARG A 1 59 ? 7.959 0.502 -8.957 1.00 0.00 56 ARG A O 12
ATOM 19917 N N . GLY A 1 60 ? 6.599 -0.438 -7.441 1.00 0.00 57 GLY A N 12
ATOM 19918 C CA . GLY A 1 60 ? 7.689 -1.032 -6.700 1.00 0.00 57 GLY A CA 12
ATOM 19919 C C . GLY A 1 60 ? 7.422 -2.485 -6.384 1.00 0.00 57 GLY A C 12
ATOM 19920 O O . GLY A 1 60 ? 6.289 -2.955 -6.499 1.00 0.00 57 GLY A O 12
ATOM 19924 N N . LEU A 1 61 ? 8.465 -3.199 -5.996 1.00 0.00 58 LEU A N 12
ATOM 19925 C CA . LEU A 1 61 ? 8.373 -4.635 -5.788 1.00 0.00 58 LEU A CA 12
ATOM 19926 C C . LEU A 1 61 ? 8.139 -4.953 -4.319 1.00 0.00 58 LEU A C 12
ATOM 19927 O O . LEU A 1 61 ? 8.576 -4.216 -3.437 1.00 0.00 58 LEU A O 12
ATOM 19943 N N . ILE A 1 62 ? 7.441 -6.046 -4.061 1.00 0.00 59 ILE A N 12
ATOM 19944 C CA . ILE A 1 62 ? 7.193 -6.479 -2.700 1.00 0.00 59 ILE A CA 12
ATOM 19945 C C . ILE A 1 62 ? 8.240 -7.504 -2.279 1.00 0.00 59 ILE A C 12
ATOM 19946 O O . ILE A 1 62 ? 8.350 -8.578 -2.872 1.00 0.00 59 ILE A O 12
ATOM 19962 N N . ALA A 1 63 ? 9.015 -7.157 -1.268 1.00 0.00 60 ALA A N 12
ATOM 19963 C CA . ALA A 1 63 ? 10.080 -8.013 -0.783 1.00 0.00 60 ALA A CA 12
ATOM 19964 C C . ALA A 1 63 ? 9.833 -8.401 0.669 1.00 0.00 60 ALA A C 12
ATOM 19965 O O . ALA A 1 63 ? 9.558 -7.547 1.514 1.00 0.00 60 ALA A O 12
ATOM 19972 N N . GLU A 1 64 ? 9.931 -9.690 0.945 1.00 0.00 61 GLU A N 12
ATOM 19973 C CA . GLU A 1 64 ? 9.698 -10.216 2.281 1.00 0.00 61 GLU A CA 12
ATOM 19974 C C . GLU A 1 64 ? 10.904 -9.956 3.188 1.00 0.00 61 GLU A C 12
ATOM 19975 O O . GLU A 1 64 ? 11.950 -9.486 2.731 1.00 0.00 61 GLU A O 12
ATOM 19987 N N . HIS A 1 65 ? 10.739 -10.238 4.475 1.00 0.00 62 HIS A N 12
ATOM 19988 C CA . HIS A 1 65 ? 11.831 -10.154 5.437 1.00 0.00 62 HIS A CA 12
ATOM 19989 C C . HIS A 1 65 ? 11.666 -11.245 6.497 1.00 0.00 62 HIS A C 12
ATOM 19990 O O . HIS A 1 65 ? 12.216 -12.334 6.363 1.00 0.00 62 HIS A O 12
ATOM 20005 N N . GLN A 1 66 ? 10.879 -10.962 7.527 1.00 0.00 63 GLN A N 12
ATOM 20006 C CA . GLN A 1 66 ? 10.582 -11.946 8.562 1.00 0.00 63 GLN A CA 12
ATOM 20007 C C . GLN A 1 66 ? 9.078 -12.021 8.777 1.00 0.00 63 GLN A C 12
ATOM 20008 O O . GLN A 1 66 ? 8.545 -11.452 9.728 1.00 0.00 63 GLN A O 12
ATOM 20022 N N . GLY A 1 67 ? 8.394 -12.677 7.847 1.00 0.00 64 GLY A N 12
ATOM 20023 C CA . GLY A 1 67 ? 6.942 -12.742 7.884 1.00 0.00 64 GLY A CA 12
ATOM 20024 C C . GLY A 1 67 ? 6.309 -11.473 7.344 1.00 0.00 64 GLY A C 12
ATOM 20025 O O . GLY A 1 67 ? 5.142 -11.458 6.954 1.00 0.00 64 GLY A O 12
ATOM 20029 N N . GLU A 1 68 ? 7.105 -10.414 7.306 1.00 0.00 65 GLU A N 12
ATOM 20030 C CA . GLU A 1 68 ? 6.647 -9.110 6.859 1.00 0.00 65 GLU A CA 12
ATOM 20031 C C . GLU A 1 68 ? 6.827 -8.988 5.359 1.00 0.00 65 GLU A C 12
ATOM 20032 O O . GLU A 1 68 ? 7.818 -9.467 4.806 1.00 0.00 65 GLU A O 12
ATOM 20044 N N . LEU A 1 69 ? 5.882 -8.340 4.708 1.00 0.00 66 LEU A N 12
ATOM 20045 C CA . LEU A 1 69 ? 5.997 -8.064 3.290 1.00 0.00 66 LEU A CA 12
ATOM 20046 C C . LEU A 1 69 ? 6.153 -6.565 3.069 1.00 0.00 66 LEU A C 12
ATOM 20047 O O . LEU A 1 69 ? 5.211 -5.790 3.255 1.00 0.00 66 LEU A O 12
ATOM 20063 N N . TRP A 1 70 ? 7.366 -6.164 2.712 1.00 0.00 67 TRP A N 12
ATOM 20064 C CA . TRP A 1 70 ? 7.696 -4.757 2.527 1.00 0.00 67 TRP A CA 12
ATOM 20065 C C . TRP A 1 70 ? 7.597 -4.388 1.054 1.00 0.00 67 TRP A C 12
ATOM 20066 O O . TRP A 1 70 ? 7.842 -5.219 0.187 1.00 0.00 67 TRP A O 12
ATOM 20087 N N . VAL A 1 71 ? 7.236 -3.152 0.768 1.00 0.00 68 VAL A N 12
ATOM 20088 C CA . VAL A 1 71 ? 7.292 -2.657 -0.595 1.00 0.00 68 VAL A CA 12
ATOM 20089 C C . VAL A 1 71 ? 8.574 -1.850 -0.778 1.00 0.00 68 VAL A C 12
ATOM 20090 O O . VAL A 1 71 ? 8.884 -0.964 0.023 1.00 0.00 68 VAL A O 12
ATOM 20103 N N . ALA A 1 72 ? 9.341 -2.190 -1.799 1.00 0.00 69 ALA A N 12
ATOM 20104 C CA . ALA A 1 72 ? 10.621 -1.550 -2.033 1.00 0.00 69 ALA A CA 12
ATOM 20105 C C . ALA A 1 72 ? 10.586 -0.713 -3.300 1.00 0.00 69 ALA A C 12
ATOM 20106 O O . ALA A 1 72 ? 10.266 -1.214 -4.381 1.00 0.00 69 ALA A O 12
ATOM 20113 N N . SER A 1 73 ? 10.909 0.561 -3.153 1.00 0.00 70 SER A N 12
ATOM 20114 C CA . SER A 1 73 ? 10.975 1.471 -4.282 1.00 0.00 70 SER A CA 12
ATOM 20115 C C . SER A 1 73 ? 12.277 1.252 -5.051 1.00 0.00 70 SER A C 12
ATOM 20116 O O . SER A 1 73 ? 13.364 1.527 -4.538 1.00 0.00 70 SER A O 12
ATOM 20124 N N . PRO A 1 74 ? 12.180 0.761 -6.300 1.00 0.00 71 PRO A N 12
ATOM 20125 C CA . PRO A 1 74 ? 13.353 0.410 -7.112 1.00 0.00 71 PRO A CA 12
ATOM 20126 C C . PRO A 1 74 ? 14.188 1.623 -7.506 1.00 0.00 71 PRO A C 12
ATOM 20127 O O . PRO A 1 74 ? 15.267 1.484 -8.082 1.00 0.00 71 PRO A O 12
ATOM 20138 N N . LEU A 1 75 ? 13.678 2.810 -7.193 1.00 0.00 72 LEU A N 12
ATOM 20139 C CA . LEU A 1 75 ? 14.395 4.045 -7.465 1.00 0.00 72 LEU A CA 12
ATOM 20140 C C . LEU A 1 75 ? 15.683 4.089 -6.654 1.00 0.00 72 LEU A C 12
ATOM 20141 O O . LEU A 1 75 ? 16.711 4.566 -7.133 1.00 0.00 72 LEU A O 12
ATOM 20157 N N . LYS A 1 76 ? 15.623 3.583 -5.424 1.00 0.00 73 LYS A N 12
ATOM 20158 C CA . LYS A 1 76 ? 16.801 3.480 -4.580 1.00 0.00 73 LYS A CA 12
ATOM 20159 C C . LYS A 1 76 ? 16.736 2.245 -3.683 1.00 0.00 73 LYS A C 12
ATOM 20160 O O . LYS A 1 76 ? 17.019 1.136 -4.136 1.00 0.00 73 LYS A O 12
ATOM 20179 N N . LYS A 1 77 ? 16.341 2.428 -2.420 1.00 0.00 74 LYS A N 12
ATOM 20180 C CA . LYS A 1 77 ? 16.438 1.349 -1.432 1.00 0.00 74 LYS A CA 12
ATOM 20181 C C . LYS A 1 77 ? 15.355 1.443 -0.356 1.00 0.00 74 LYS A C 12
ATOM 20182 O O . LYS A 1 77 ? 15.449 0.780 0.677 1.00 0.00 74 LYS A O 12
ATOM 20201 N N . GLN A 1 78 ? 14.326 2.248 -0.593 1.00 0.00 75 GLN A N 12
ATOM 20202 C CA . GLN A 1 78 ? 13.301 2.475 0.427 1.00 0.00 75 GLN A CA 12
ATOM 20203 C C . GLN A 1 78 ? 12.390 1.263 0.579 1.00 0.00 75 GLN A C 12
ATOM 20204 O O . GLN A 1 78 ? 11.838 0.766 -0.402 1.00 0.00 75 GLN A O 12
ATOM 20218 N N . ARG A 1 79 ? 12.248 0.790 1.811 1.00 0.00 76 ARG A N 12
ATOM 20219 C CA . ARG A 1 79 ? 11.297 -0.272 2.124 1.00 0.00 76 ARG A CA 12
ATOM 20220 C C . ARG A 1 79 ? 10.194 0.258 3.032 1.00 0.00 76 ARG A C 12
ATOM 20221 O O . ARG A 1 79 ? 10.472 0.876 4.065 1.00 0.00 76 ARG A O 12
ATOM 20242 N N . PHE A 1 80 ? 8.953 0.022 2.641 1.00 0.00 77 PHE A N 12
ATOM 20243 C CA . PHE A 1 80 ? 7.802 0.393 3.452 1.00 0.00 77 PHE A CA 12
ATOM 20244 C C . PHE A 1 80 ? 7.040 -0.863 3.862 1.00 0.00 77 PHE A C 12
ATOM 20245 O O . PHE A 1 80 ? 6.690 -1.681 3.012 1.00 0.00 77 PHE A O 12
ATOM 20262 N N . ARG A 1 81 ? 6.794 -1.030 5.154 1.00 0.00 78 ARG A N 12
ATOM 20263 C CA . ARG A 1 81 ? 6.063 -2.197 5.624 1.00 0.00 78 ARG A CA 12
ATOM 20264 C C . ARG A 1 81 ? 4.568 -1.941 5.501 1.00 0.00 78 ARG A C 12
ATOM 20265 O O . ARG A 1 81 ? 4.021 -1.058 6.162 1.00 0.00 78 ARG A O 12
ATOM 20286 N N . LEU A 1 82 ? 3.918 -2.723 4.644 1.00 0.00 79 LEU A N 12
ATOM 20287 C CA . LEU A 1 82 ? 2.514 -2.514 4.291 1.00 0.00 79 LEU A CA 12
ATOM 20288 C C . LEU A 1 82 ? 1.590 -2.612 5.503 1.00 0.00 79 LEU A C 12
ATOM 20289 O O . LEU A 1 82 ? 0.482 -2.071 5.492 1.00 0.00 79 LEU A O 12
ATOM 20305 N N . SER A 1 83 ? 2.051 -3.298 6.539 1.00 0.00 80 SER A N 12
ATOM 20306 C CA . SER A 1 83 ? 1.268 -3.493 7.751 1.00 0.00 80 SER A CA 12
ATOM 20307 C C . SER A 1 83 ? 0.916 -2.154 8.409 1.00 0.00 80 SER A C 12
ATOM 20308 O O . SER A 1 83 ? -0.258 -1.832 8.596 1.00 0.00 80 SER A O 12
ATOM 20316 N N . ASP A 1 84 ? 1.938 -1.370 8.737 1.00 0.00 81 ASP A N 12
ATOM 20317 C CA . ASP A 1 84 ? 1.744 -0.116 9.465 1.00 0.00 81 ASP A CA 12
ATOM 20318 C C . ASP A 1 84 ? 1.844 1.084 8.538 1.00 0.00 81 ASP A C 12
ATOM 20319 O O . ASP A 1 84 ? 1.238 2.125 8.786 1.00 0.00 81 ASP A O 12
ATOM 20328 N N . GLY A 1 85 ? 2.612 0.935 7.471 1.00 0.00 82 GLY A N 12
ATOM 20329 C CA . GLY A 1 85 ? 2.970 2.075 6.653 1.00 0.00 82 GLY A CA 12
ATOM 20330 C C . GLY A 1 85 ? 4.272 2.672 7.135 1.00 0.00 82 GLY A C 12
ATOM 20331 O O . GLY A 1 85 ?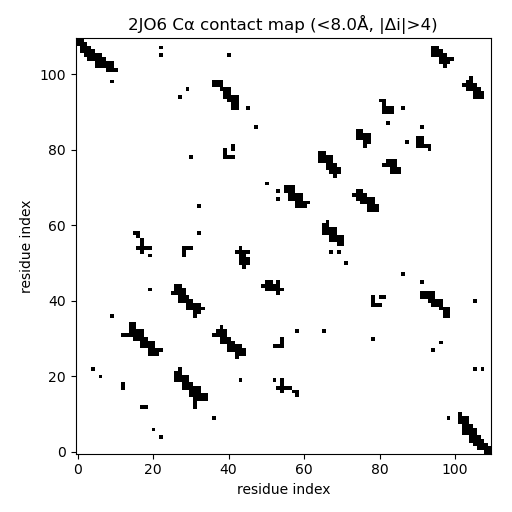 4.587 3.832 6.866 1.00 0.00 82 GLY A O 12
ATOM 20335 N N . LEU A 1 86 ? 5.023 1.855 7.860 1.00 0.00 83 LEU A N 12
ATOM 20336 C CA . LEU A 1 86 ? 6.284 2.268 8.450 1.00 0.00 83 LEU A CA 12
ATOM 20337 C C . LEU A 1 86 ? 7.418 2.142 7.443 1.00 0.00 83 LEU A C 12
ATOM 20338 O O . LEU A 1 86 ? 7.464 1.191 6.662 1.00 0.00 83 LEU A O 12
ATOM 20354 N N . CYS A 1 87 ? 8.323 3.101 7.463 1.00 0.00 84 CYS A N 12
ATOM 20355 C CA . CYS A 1 87 ? 9.530 3.018 6.663 1.00 0.00 84 CYS A CA 12
ATOM 20356 C C . CYS A 1 87 ? 10.586 2.226 7.424 1.00 0.00 84 CYS A C 12
ATOM 20357 O O . CYS A 1 87 ? 10.637 2.280 8.650 1.00 0.00 84 CYS A O 12
ATOM 20365 N N . MET A 1 88 ? 11.405 1.476 6.699 1.00 0.00 85 MET A N 12
ATOM 20366 C CA . MET A 1 88 ? 12.429 0.640 7.316 1.00 0.00 85 MET A CA 12
ATOM 20367 C C . MET A 1 88 ? 13.385 1.468 8.180 1.00 0.00 85 MET A C 12
ATOM 20368 O O . MET A 1 88 ? 13.348 1.386 9.405 1.00 0.00 85 MET A O 12
ATOM 20382 N N . GLU A 1 89 ? 14.242 2.254 7.544 1.00 0.00 86 GLU A N 12
ATOM 20383 C CA . GLU A 1 89 ? 15.188 3.092 8.281 1.00 0.00 86 GLU A CA 12
ATOM 20384 C C . GLU A 1 89 ? 14.613 4.486 8.518 1.00 0.00 86 GLU A C 12
ATOM 20385 O O . GLU A 1 89 ? 14.964 5.164 9.483 1.00 0.00 86 GLU A O 12
ATOM 20397 N N . ASP A 1 90 ? 13.701 4.881 7.642 1.00 0.00 87 ASP A N 12
ATOM 20398 C CA . ASP A 1 90 ? 13.073 6.205 7.678 1.00 0.00 87 ASP A CA 12
ATOM 20399 C C . ASP A 1 90 ? 11.877 6.226 8.630 1.00 0.00 87 ASP A C 12
ATOM 20400 O O . ASP A 1 90 ? 11.084 7.165 8.616 1.00 0.00 87 ASP A O 12
ATOM 20409 N N . GLU A 1 91 ? 11.743 5.151 9.409 1.00 0.00 88 GLU A N 12
ATOM 20410 C CA . GLU A 1 91 ? 10.622 4.921 10.339 1.00 0.00 88 GLU A CA 12
ATOM 20411 C C . GLU A 1 91 ? 10.106 6.182 11.053 1.00 0.00 88 GLU A C 12
ATOM 20412 O O . GLU A 1 91 ? 8.904 6.300 11.302 1.00 0.00 88 GLU A O 12
ATOM 20424 N N . GLN A 1 92 ? 10.993 7.117 11.382 1.00 0.00 89 GLN A N 12
ATOM 20425 C CA . GLN A 1 92 ? 10.592 8.328 12.097 1.00 0.00 89 GLN A CA 12
ATOM 20426 C C . GLN A 1 92 ? 9.647 9.191 11.263 1.00 0.00 89 GLN A C 12
ATOM 20427 O O . GLN A 1 92 ? 8.899 10.010 11.800 1.00 0.00 89 GLN A O 12
ATOM 20441 N N . PHE A 1 93 ? 9.682 9.006 9.955 1.00 0.00 90 PHE A N 12
ATOM 20442 C CA . PHE A 1 93 ? 8.790 9.727 9.066 1.00 0.00 90 PHE A CA 12
ATOM 20443 C C . PHE A 1 93 ? 7.547 8.889 8.796 1.00 0.00 90 PHE A C 12
ATOM 20444 O O . PHE A 1 93 ? 6.467 9.180 9.314 1.00 0.00 90 PHE A O 12
ATOM 20461 N N . SER A 1 94 ? 7.728 7.833 8.002 1.00 0.00 91 SER A N 12
ATOM 20462 C CA . SER A 1 94 ? 6.651 6.916 7.633 1.00 0.00 91 SER A CA 12
ATOM 20463 C C . SER A 1 94 ? 5.537 7.618 6.854 1.00 0.00 91 SER A C 12
ATOM 20464 O O . SER A 1 94 ? 5.573 8.834 6.635 1.00 0.00 91 SER A O 12
ATOM 20472 N N . VAL A 1 95 ? 4.560 6.836 6.418 1.00 0.00 92 VAL A N 12
ATOM 20473 C CA . VAL A 1 95 ? 3.435 7.362 5.664 1.00 0.00 92 VAL A CA 12
ATOM 20474 C C . VAL A 1 95 ? 2.129 7.037 6.378 1.00 0.00 92 VAL A C 12
ATOM 20475 O O . VAL A 1 95 ? 2.126 6.309 7.371 1.00 0.00 92 VAL A O 12
ATOM 20488 N N . LYS A 1 96 ? 1.024 7.579 5.884 1.00 0.00 93 LYS A N 12
ATOM 20489 C CA . LYS A 1 96 ? -0.273 7.319 6.488 1.00 0.00 93 LYS A CA 12
ATOM 20490 C C . LYS A 1 96 ? -0.862 6.031 5.925 1.00 0.00 93 LYS A C 12
ATOM 20491 O O . LYS A 1 96 ? -0.880 5.825 4.708 1.00 0.00 93 LYS A O 12
ATOM 20510 N N . HIS A 1 97 ? -1.331 5.167 6.813 1.00 0.00 94 HIS A N 12
ATOM 20511 C CA . HIS A 1 97 ? -1.875 3.881 6.414 1.00 0.00 94 HIS A CA 12
ATOM 20512 C C . HIS A 1 97 ? -3.361 4.011 6.123 1.00 0.00 94 HIS A C 12
ATOM 20513 O O . HIS A 1 97 ? -4.068 4.777 6.783 1.00 0.00 94 HIS A O 12
ATOM 20528 N N . TYR A 1 98 ? -3.824 3.283 5.127 1.00 0.00 95 TYR A N 12
ATOM 20529 C CA . TYR A 1 98 ? -5.236 3.251 4.803 1.00 0.00 95 TYR A CA 12
ATOM 20530 C C . TYR A 1 98 ? -5.749 1.831 4.947 1.00 0.00 95 TYR A C 12
ATOM 20531 O O . TYR A 1 98 ? -5.176 0.894 4.389 1.00 0.00 95 TYR A O 12
ATOM 20549 N N . GLU A 1 99 ? -6.810 1.680 5.719 1.00 0.00 96 GLU A N 12
ATOM 20550 C CA . GLU A 1 99 ? -7.340 0.363 6.039 1.00 0.00 96 GLU A CA 12
ATOM 20551 C C . GLU A 1 99 ? -8.041 -0.241 4.834 1.00 0.00 96 GLU A C 12
ATOM 20552 O O . GLU A 1 99 ? -8.931 0.381 4.250 1.00 0.00 96 GLU A O 12
ATOM 20564 N N . ALA A 1 100 ? -7.634 -1.442 4.459 1.00 0.00 97 ALA A N 12
ATOM 20565 C CA . ALA A 1 100 ? -8.197 -2.113 3.299 1.00 0.00 97 ALA A CA 12
ATOM 20566 C C . ALA A 1 100 ? -8.722 -3.495 3.666 1.00 0.00 97 ALA A C 12
ATOM 20567 O O . ALA A 1 100 ? -8.102 -4.220 4.447 1.00 0.00 97 ALA A O 12
ATOM 20574 N N . ARG A 1 101 ? -9.870 -3.852 3.104 1.00 0.00 98 ARG A N 12
ATOM 20575 C CA . ARG A 1 101 ? -10.441 -5.177 3.310 1.00 0.00 98 ARG A CA 12
ATOM 20576 C C . ARG A 1 101 ? -11.298 -5.570 2.111 1.00 0.00 98 ARG A C 12
ATOM 20577 O O . ARG A 1 101 ? -11.645 -4.723 1.288 1.00 0.00 98 ARG A O 12
ATOM 20598 N N . VAL A 1 102 ? -11.638 -6.846 2.015 1.00 0.00 99 VAL A N 12
ATOM 20599 C CA . VAL A 1 102 ? -12.454 -7.335 0.914 1.00 0.00 99 VAL A CA 12
ATOM 20600 C C . VAL A 1 102 ? -13.926 -7.430 1.327 1.00 0.00 99 VAL A C 12
ATOM 20601 O O . VAL A 1 102 ? -14.286 -8.175 2.239 1.00 0.00 99 VAL A O 12
ATOM 20614 N N . LYS A 1 103 ? -14.761 -6.646 0.662 1.00 0.00 100 LYS A N 12
ATOM 20615 C CA . LYS A 1 103 ? -16.193 -6.619 0.930 1.00 0.00 100 LYS A CA 12
ATOM 20616 C C . LYS A 1 103 ? -16.969 -7.057 -0.295 1.00 0.00 100 LYS A C 12
ATOM 20617 O O . LYS A 1 103 ? -17.002 -6.327 -1.286 1.00 0.00 100 LYS A O 12
ATOM 20636 N N . ASP A 1 104 ? -17.597 -8.227 -0.230 1.00 0.00 101 ASP A N 12
ATOM 20637 C CA . ASP A 1 104 ? -18.387 -8.742 -1.353 1.00 0.00 101 ASP A CA 12
ATOM 20638 C C . ASP A 1 104 ? -17.487 -8.910 -2.579 1.00 0.00 101 ASP A C 12
ATOM 20639 O O . ASP A 1 104 ? -17.922 -8.826 -3.728 1.00 0.00 101 ASP A O 12
ATOM 20648 N N . GLY A 1 105 ? -16.209 -9.148 -2.310 1.00 0.00 102 GLY A N 12
ATOM 20649 C CA . GLY A 1 105 ? -15.239 -9.303 -3.371 1.00 0.00 102 GLY A CA 12
ATOM 20650 C C . GLY A 1 105 ? -14.613 -7.983 -3.768 1.00 0.00 102 GLY A C 12
ATOM 20651 O O . GLY A 1 105 ? -13.688 -7.952 -4.573 1.00 0.00 102 GLY A O 12
ATOM 20655 N N . VAL A 1 106 ? -15.099 -6.890 -3.192 1.00 0.00 103 VAL A N 12
ATOM 20656 C CA . VAL A 1 106 ? -14.629 -5.566 -3.564 1.00 0.00 103 VAL A CA 12
ATOM 20657 C C . VAL A 1 106 ? -13.632 -5.048 -2.539 1.00 0.00 103 VAL A C 12
ATOM 20658 O O . VAL A 1 106 ? -13.842 -5.181 -1.334 1.00 0.00 103 VAL A O 12
ATOM 20671 N N . VAL A 1 107 ? -12.546 -4.479 -3.023 1.00 0.00 104 VAL A N 12
ATOM 20672 C CA . VAL A 1 107 ? -11.531 -3.897 -2.154 1.00 0.00 104 VAL A CA 12
ATOM 20673 C C . VAL A 1 107 ? -12.023 -2.576 -1.577 1.00 0.00 104 VAL A C 12
ATOM 20674 O O . VAL A 1 107 ? -12.310 -1.633 -2.319 1.00 0.00 104 VAL A O 12
ATOM 20687 N N . GLN A 1 108 ? -12.126 -2.522 -0.257 1.00 0.00 105 GLN A N 12
ATOM 20688 C CA . GLN A 1 108 ? -12.587 -1.324 0.428 1.00 0.00 105 GLN A CA 12
ATOM 20689 C C . GLN A 1 108 ? -11.411 -0.552 0.999 1.00 0.00 105 GLN A C 12
ATOM 20690 O O . GLN A 1 108 ? -10.453 -1.153 1.490 1.00 0.00 105 GLN A O 12
ATOM 20704 N N . LEU A 1 109 ? -11.497 0.771 0.949 1.00 0.00 106 LEU A N 12
ATOM 20705 C CA . LEU A 1 109 ? -10.472 1.629 1.527 1.00 0.00 106 LEU A CA 12
ATOM 20706 C C . LEU A 1 109 ? -11.062 2.580 2.560 1.00 0.00 106 LEU A C 12
ATOM 20707 O O . LEU A 1 109 ? -11.994 3.331 2.269 1.00 0.00 106 LEU A O 12
ATOM 20723 N N . ARG A 1 110 ? -10.511 2.541 3.764 1.00 0.00 107 ARG A N 12
ATOM 20724 C CA . ARG A 1 110 ? -10.855 3.496 4.805 1.00 0.00 107 ARG A CA 12
ATOM 20725 C C . ARG A 1 110 ? -9.627 4.330 5.144 1.00 0.00 107 ARG A C 12
ATOM 20726 O O . ARG A 1 110 ? -8.588 3.785 5.512 1.00 0.00 107 ARG A O 12
ATOM 20747 N N . GLY A 1 111 ? -9.741 5.640 5.027 1.00 0.00 108 GLY A N 12
ATOM 20748 C CA . GLY A 1 111 ? -8.604 6.492 5.298 1.00 0.00 108 GLY A CA 12
ATOM 20749 C C . GLY A 1 111 ? -8.830 7.415 6.479 1.00 0.00 108 GLY A C 12
ATOM 20750 O O . GLY A 1 111 ? -9.967 7.593 6.936 1.00 0.00 108 GLY A O 12
ATOM 20754 N N . GLY A 1 112 ? -7.749 8.008 6.964 1.00 0.00 109 GLY A N 12
ATOM 20755 C CA . GLY A 1 112 ? -7.829 8.873 8.119 1.00 0.00 109 GLY A CA 12
ATOM 20756 C C . GLY A 1 112 ? -7.864 8.078 9.407 1.00 0.00 109 GLY A C 12
ATOM 20757 O O . GLY A 1 112 ? -6.945 7.313 9.694 1.00 0.00 109 GLY A O 12
ATOM 20761 N N . SER A 1 113 ? -8.915 8.269 10.188 1.00 0.00 110 SER A N 12
ATOM 20762 C CA . SER A 1 113 ? -9.129 7.492 11.399 1.00 0.00 110 SER A CA 12
ATOM 20763 C C . SER A 1 113 ? -10.627 7.380 11.677 1.00 0.00 110 SER A C 12
ATOM 20764 O O . SER A 1 113 ? -11.085 7.819 12.754 1.00 0.00 110 SER A O 12
ATOM 20773 N N . MET A 1 4 ? -13.149 11.517 8.790 1.00 0.00 1 MET A N 13
ATOM 20774 C CA . MET A 1 4 ? -13.593 11.232 7.407 1.00 0.00 1 MET A CA 13
ATOM 20775 C C . MET A 1 4 ? -13.386 9.758 7.091 1.00 0.00 1 MET A C 13
ATOM 20776 O O . MET A 1 4 ? -12.370 9.362 6.519 1.00 0.00 1 MET A O 13
ATOM 20789 N N . SER A 1 5 ? -14.355 8.947 7.477 1.00 0.00 2 SER A N 13
ATOM 20790 C CA . SER A 1 5 ? -14.256 7.506 7.339 1.00 0.00 2 SER A CA 13
ATOM 20791 C C . SER A 1 5 ? -15.011 7.023 6.110 1.00 0.00 2 SER A C 13
ATOM 20792 O O . SER A 1 5 ? -15.676 5.987 6.137 1.00 0.00 2 SER A O 13
ATOM 20800 N N . GLN A 1 6 ? -14.883 7.773 5.026 1.00 0.00 3 GLN A N 13
ATOM 20801 C CA . GLN A 1 6 ? -15.514 7.418 3.767 1.00 0.00 3 GLN A CA 13
ATOM 20802 C C . GLN A 1 6 ? -14.900 6.147 3.193 1.00 0.00 3 GLN A C 13
ATOM 20803 O O . GLN A 1 6 ? -13.831 6.186 2.585 1.00 0.00 3 GLN A O 13
ATOM 20817 N N . TRP A 1 7 ? -15.558 5.018 3.431 1.00 0.00 4 TRP A N 13
ATOM 20818 C CA . TRP A 1 7 ? -15.160 3.760 2.818 1.00 0.00 4 TRP A CA 13
ATOM 20819 C C . TRP A 1 7 ? -15.474 3.799 1.332 1.00 0.00 4 TRP A C 13
ATOM 20820 O O . TRP A 1 7 ? -16.621 3.622 0.925 1.00 0.00 4 TRP A O 13
ATOM 20841 N N . LYS A 1 8 ? -14.463 4.070 0.532 1.00 0.00 5 LYS A N 13
ATOM 20842 C CA . LYS A 1 8 ? -14.650 4.182 -0.900 1.00 0.00 5 LYS A CA 13
ATOM 20843 C C . LYS A 1 8 ? -14.384 2.850 -1.586 1.00 0.00 5 LYS A C 13
ATOM 20844 O O . LYS A 1 8 ? -13.281 2.307 -1.496 1.00 0.00 5 LYS A O 13
ATOM 20863 N N . ASP A 1 9 ? -15.416 2.307 -2.224 1.00 0.00 6 ASP A N 13
ATOM 20864 C CA . ASP A 1 9 ? -15.264 1.146 -3.097 1.00 0.00 6 ASP A CA 13
ATOM 20865 C C . ASP A 1 9 ? -14.283 1.467 -4.221 1.00 0.00 6 ASP A C 13
ATOM 20866 O O . ASP A 1 9 ? -14.607 2.226 -5.139 1.00 0.00 6 ASP A O 13
ATOM 20875 N N . ILE A 1 10 ? -13.086 0.903 -4.141 1.00 0.00 7 ILE A N 13
ATOM 20876 C CA . ILE A 1 10 ? -12.041 1.180 -5.119 1.00 0.00 7 ILE A CA 13
ATOM 20877 C C . ILE A 1 10 ? -12.247 0.348 -6.373 1.00 0.00 7 ILE A C 13
ATOM 20878 O O . ILE A 1 10 ? -12.600 0.866 -7.434 1.00 0.00 7 ILE A O 13
ATOM 20894 N N . CYS A 1 11 ? -12.025 -0.945 -6.233 1.00 0.00 8 CYS A N 13
ATOM 20895 C CA . CYS A 1 11 ? -12.145 -1.880 -7.333 1.00 0.00 8 CYS A CA 13
ATOM 20896 C C . CYS A 1 11 ? -12.339 -3.271 -6.758 1.00 0.00 8 CYS A C 13
ATOM 20897 O O . CYS A 1 11 ? -12.189 -3.466 -5.551 1.00 0.00 8 CYS A O 13
ATOM 20905 N N . LYS A 1 12 ? -12.679 -4.233 -7.593 1.00 0.00 9 LYS A N 13
ATOM 20906 C CA . LYS A 1 12 ? -12.883 -5.588 -7.117 1.00 0.00 9 LYS A CA 13
ATOM 20907 C C . LYS A 1 12 ? -11.552 -6.323 -7.010 1.00 0.00 9 LYS A C 13
ATOM 20908 O O . LYS A 1 12 ? -10.609 -6.041 -7.751 1.00 0.00 9 LYS A O 13
ATOM 20927 N N . ILE A 1 13 ? -11.490 -7.276 -6.088 1.00 0.00 10 ILE A N 13
ATOM 20928 C CA . ILE A 1 13 ? -10.279 -8.055 -5.838 1.00 0.00 10 ILE A CA 13
ATOM 20929 C C . ILE A 1 13 ? -9.944 -8.932 -7.049 1.00 0.00 10 ILE A C 13
ATOM 20930 O O . ILE A 1 13 ? -8.886 -9.556 -7.118 1.00 0.00 10 ILE A O 13
ATOM 20946 N N . ASP A 1 14 ? -10.865 -8.955 -8.001 1.00 0.00 11 ASP A N 13
ATOM 20947 C CA . ASP A 1 14 ? -10.691 -9.695 -9.241 1.00 0.00 11 ASP A CA 13
ATOM 20948 C C . ASP A 1 14 ? -9.667 -9.001 -10.141 1.00 0.00 11 ASP A C 13
ATOM 20949 O O . ASP A 1 14 ? -9.069 -9.622 -11.018 1.00 0.00 11 ASP A O 13
ATOM 20958 N N . ASP A 1 15 ? -9.465 -7.705 -9.913 1.00 0.00 12 ASP A N 13
ATOM 20959 C CA . ASP A 1 15 ? -8.506 -6.931 -10.695 1.00 0.00 12 ASP A CA 13
ATOM 20960 C C . ASP A 1 15 ? -7.127 -6.960 -10.048 1.00 0.00 12 ASP A C 13
ATOM 20961 O O . ASP A 1 15 ? -6.106 -7.046 -10.731 1.00 0.00 12 ASP A O 13
ATOM 20970 N N . ILE A 1 16 ? -7.104 -6.894 -8.727 1.00 0.00 13 ILE A N 13
ATOM 20971 C CA . ILE A 1 16 ? -5.849 -6.881 -7.986 1.00 0.00 13 ILE A CA 13
ATOM 20972 C C . ILE A 1 16 ? -5.314 -8.298 -7.831 1.00 0.00 13 ILE A C 13
ATOM 20973 O O . ILE A 1 16 ? -5.762 -9.055 -6.970 1.00 0.00 13 ILE A O 13
ATOM 20989 N N . LEU A 1 17 ? -4.368 -8.650 -8.689 1.00 0.00 14 LEU A N 13
ATOM 20990 C CA . LEU A 1 17 ? -3.764 -9.973 -8.684 1.00 0.00 14 LEU A CA 13
ATOM 20991 C C . LEU A 1 17 ? -2.788 -10.115 -7.516 1.00 0.00 14 LEU A C 13
ATOM 20992 O O . LEU A 1 17 ? -2.426 -9.121 -6.885 1.00 0.00 14 LEU A O 13
ATOM 21008 N N . PRO A 1 18 ? -2.365 -11.351 -7.197 1.00 0.00 15 PRO A N 13
ATOM 21009 C CA . PRO A 1 18 ? -1.373 -11.599 -6.144 1.00 0.00 15 PRO A CA 13
ATOM 21010 C C . PRO A 1 18 ? -0.068 -10.836 -6.382 1.00 0.00 15 PRO A C 13
ATOM 21011 O O . PRO A 1 18 ? 0.375 -10.688 -7.525 1.00 0.00 15 PRO A O 13
ATOM 21022 N N . GLU A 1 19 ? 0.522 -10.347 -5.293 1.00 0.00 16 GLU A N 13
ATOM 21023 C CA . GLU A 1 19 ? 1.766 -9.567 -5.328 1.00 0.00 16 GLU A CA 13
ATOM 21024 C C . GLU A 1 19 ? 1.604 -8.292 -6.158 1.00 0.00 16 GLU A C 13
ATOM 21025 O O . GLU A 1 19 ? 2.578 -7.764 -6.704 1.00 0.00 16 GLU A O 13
ATOM 21037 N N . THR A 1 20 ? 0.385 -7.773 -6.216 1.00 0.00 17 THR A N 13
ATOM 21038 C CA . THR A 1 20 ? 0.111 -6.575 -6.995 1.00 0.00 17 THR A CA 13
ATOM 21039 C C . THR A 1 20 ? -0.398 -5.444 -6.108 1.00 0.00 17 THR A C 13
ATOM 21040 O O . THR A 1 20 ? -1.343 -5.618 -5.337 1.00 0.00 17 THR A O 13
ATOM 21051 N N . GLY A 1 21 ? 0.252 -4.297 -6.204 1.00 0.00 18 GLY A N 13
ATOM 21052 C CA . GLY A 1 21 ? -0.240 -3.107 -5.548 1.00 0.00 18 GLY A CA 13
ATOM 21053 C C . GLY A 1 21 ? -0.852 -2.150 -6.546 1.00 0.00 18 GLY A C 13
ATOM 21054 O O . GLY A 1 21 ? -0.283 -1.922 -7.611 1.00 0.00 18 GLY A O 13
ATOM 21058 N N . VAL A 1 22 ? -2.013 -1.607 -6.220 1.00 0.00 19 VAL A N 13
ATOM 21059 C CA . VAL A 1 22 ? -2.719 -0.707 -7.125 1.00 0.00 19 VAL A CA 13
ATOM 21060 C C . VAL A 1 22 ? -2.793 0.707 -6.557 1.00 0.00 19 VAL A C 13
ATOM 21061 O O . VAL A 1 22 ? -2.419 0.944 -5.405 1.00 0.00 19 VAL A O 13
ATOM 21074 N N . CYS A 1 23 ? -3.277 1.639 -7.365 1.00 0.00 20 CYS A N 13
ATOM 21075 C CA . CYS A 1 23 ? -3.384 3.026 -6.945 1.00 0.00 20 CYS A CA 13
ATOM 21076 C C . CYS A 1 23 ? -4.841 3.419 -6.722 1.00 0.00 20 CYS A C 13
ATOM 21077 O O . CYS A 1 23 ? -5.641 3.477 -7.661 1.00 0.00 20 CYS A O 13
ATOM 21085 N N . ALA A 1 24 ? -5.178 3.671 -5.469 1.00 0.00 21 ALA A N 13
ATOM 21086 C CA . ALA A 1 24 ? -6.520 4.075 -5.095 1.00 0.00 21 ALA A CA 13
ATOM 21087 C C . ALA A 1 24 ? -6.568 5.570 -4.821 1.00 0.00 21 ALA A C 13
ATOM 21088 O O . ALA A 1 24 ? -5.889 6.069 -3.927 1.00 0.00 21 ALA A O 13
ATOM 21095 N N . LEU A 1 25 ? -7.352 6.284 -5.604 1.00 0.00 22 LEU A N 13
ATOM 21096 C CA . LEU A 1 25 ? -7.493 7.717 -5.423 1.00 0.00 22 LEU A CA 13
ATOM 21097 C C . LEU A 1 25 ? -8.567 8.024 -4.382 1.00 0.00 22 LEU A C 13
ATOM 21098 O O . LEU A 1 25 ? -9.764 7.820 -4.624 1.00 0.00 22 LEU A O 13
ATOM 21114 N N . LEU A 1 26 ? -8.124 8.473 -3.216 1.00 0.00 23 LEU A N 13
ATOM 21115 C CA . LEU A 1 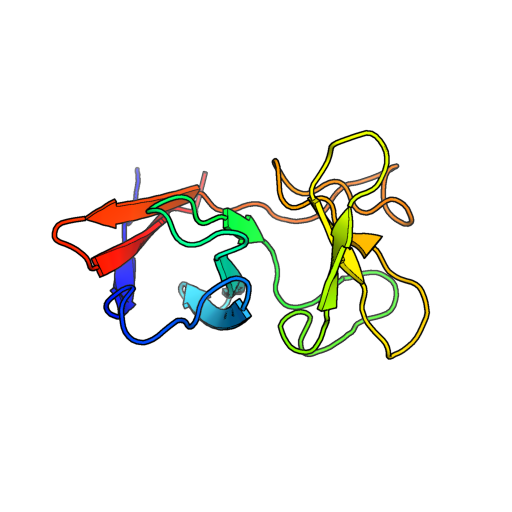26 ? -9.023 8.914 -2.162 1.00 0.00 23 LEU A CA 13
ATOM 21116 C C . LEU A 1 26 ? -8.941 10.429 -2.059 1.00 0.00 23 LEU A C 13
ATOM 21117 O O . LEU A 1 26 ? -7.977 10.970 -1.516 1.00 0.00 23 LEU A O 13
ATOM 21133 N N . GLY A 1 27 ? -9.932 11.112 -2.610 1.00 0.00 24 GLY A N 13
ATOM 21134 C CA . GLY A 1 27 ? -9.865 12.556 -2.703 1.00 0.00 24 GLY A CA 13
ATOM 21135 C C . GLY A 1 27 ? -8.857 12.973 -3.751 1.00 0.00 24 GLY A C 13
ATOM 21136 O O . GLY A 1 27 ? -9.130 12.903 -4.954 1.00 0.00 24 GLY A O 13
ATOM 21140 N N . ASP A 1 28 ? -7.689 13.399 -3.303 1.00 0.00 25 ASP A N 13
ATOM 21141 C CA . ASP A 1 28 ? -6.569 13.651 -4.199 1.00 0.00 25 ASP A CA 13
ATOM 21142 C C . ASP A 1 28 ? -5.332 12.936 -3.676 1.00 0.00 25 ASP A C 13
ATOM 21143 O O . ASP A 1 28 ? -4.256 12.997 -4.275 1.00 0.00 25 ASP A O 13
ATOM 21152 N N . GLU A 1 29 ? -5.502 12.240 -2.561 1.00 0.00 26 GLU A N 13
ATOM 21153 C CA . GLU A 1 29 ? -4.409 11.513 -1.940 1.00 0.00 26 GLU A CA 13
ATOM 21154 C C . GLU A 1 29 ? -4.326 10.101 -2.506 1.00 0.00 26 GLU A C 13
ATOM 21155 O O . GLU A 1 29 ? -5.294 9.338 -2.461 1.00 0.00 26 GLU A O 13
ATOM 21167 N N . GLN A 1 30 ? -3.169 9.771 -3.059 1.00 0.00 27 GLN A N 13
ATOM 21168 C CA . GLN A 1 30 ? -2.973 8.480 -3.693 1.00 0.00 27 GLN A CA 13
ATOM 21169 C C . GLN A 1 30 ? -2.677 7.405 -2.658 1.00 0.00 27 GLN A C 13
ATOM 21170 O O . GLN A 1 30 ? -1.683 7.477 -1.929 1.00 0.00 27 GLN A O 13
ATOM 21184 N N . VAL A 1 31 ? -3.549 6.417 -2.600 1.00 0.00 28 VAL A N 13
ATOM 21185 C CA . VAL A 1 31 ? -3.381 5.288 -1.706 1.00 0.00 28 VAL A CA 13
ATOM 21186 C C . VAL A 1 31 ? -2.808 4.100 -2.468 1.00 0.00 28 VAL A C 13
ATOM 21187 O O . VAL A 1 31 ? -3.278 3.767 -3.554 1.00 0.00 28 VAL A O 13
ATOM 21200 N N . ALA A 1 32 ? -1.785 3.480 -1.911 1.00 0.00 29 ALA A N 13
ATOM 21201 C CA . ALA A 1 32 ? -1.196 2.294 -2.509 1.00 0.00 29 ALA A CA 13
ATOM 21202 C C . ALA A 1 32 ? -1.720 1.050 -1.815 1.00 0.00 29 ALA A C 13
ATOM 21203 O O . ALA A 1 32 ? -1.368 0.774 -0.669 1.00 0.00 29 ALA A O 13
ATOM 21210 N N . ILE A 1 33 ? -2.574 0.315 -2.505 1.00 0.00 30 ILE A N 13
ATOM 21211 C CA . ILE A 1 33 ? -3.165 -0.887 -1.941 1.00 0.00 30 ILE A CA 13
ATOM 21212 C C . ILE A 1 33 ? -2.445 -2.115 -2.468 1.00 0.00 30 ILE A C 13
ATOM 21213 O O . ILE A 1 33 ? -2.631 -2.511 -3.621 1.00 0.00 30 ILE A O 13
ATOM 21229 N N . PHE A 1 34 ? -1.606 -2.695 -1.633 1.00 0.00 31 PHE A N 13
ATOM 21230 C CA . PHE A 1 34 ? -0.815 -3.847 -2.024 1.00 0.00 31 PHE A CA 13
ATOM 21231 C C . PHE A 1 34 ? -1.474 -5.140 -1.586 1.00 0.00 31 PHE A C 13
ATOM 21232 O O . PHE A 1 34 ? -1.788 -5.321 -0.407 1.00 0.00 31 PHE A O 13
ATOM 21249 N N . ARG A 1 35 ? -1.701 -6.027 -2.539 1.00 0.00 32 ARG A N 13
ATOM 21250 C CA . ARG A 1 35 ? -2.049 -7.397 -2.228 1.00 0.00 32 ARG A CA 13
ATOM 21251 C C . ARG A 1 35 ? -0.775 -8.219 -2.342 1.00 0.00 32 ARG A C 13
ATOM 21252 O O . ARG A 1 35 ? -0.356 -8.564 -3.441 1.00 0.00 32 ARG A O 13
ATOM 21273 N N . PRO A 1 36 ? -0.131 -8.519 -1.208 1.00 0.00 33 PRO A N 13
ATOM 21274 C CA . PRO A 1 36 ? 1.173 -9.174 -1.182 1.00 0.00 33 PRO A CA 13
ATOM 21275 C C . PRO A 1 36 ? 1.092 -10.691 -1.062 1.00 0.00 33 PRO A C 13
ATOM 21276 O O . PRO A 1 36 ? 2.113 -11.377 -1.045 1.00 0.00 33 PRO A O 13
ATOM 21287 N N . TYR A 1 37 ? -0.121 -11.206 -0.965 1.00 0.00 34 TYR A N 13
ATOM 21288 C CA . TYR A 1 37 ? -0.331 -12.640 -0.871 1.00 0.00 34 TYR A CA 13
ATOM 21289 C C . TYR A 1 37 ? -1.338 -13.096 -1.909 1.00 0.00 34 TYR A C 13
ATOM 21290 O O . TYR A 1 37 ? -1.918 -12.279 -2.628 1.00 0.00 34 TYR A O 13
ATOM 21308 N N . HIS A 1 38 ? -1.553 -14.400 -1.979 1.00 0.00 35 HIS A N 13
ATOM 21309 C CA . HIS A 1 38 ? -2.518 -14.960 -2.913 1.00 0.00 35 HIS A CA 13
ATOM 21310 C C . HIS A 1 38 ? -3.913 -14.894 -2.306 1.00 0.00 35 HIS A C 13
ATOM 21311 O O . HIS A 1 38 ? -4.914 -15.135 -2.976 1.00 0.00 35 HIS A O 13
ATOM 21326 N N . SER A 1 39 ? -3.962 -14.546 -1.028 1.00 0.00 36 SER A N 13
ATOM 21327 C CA . SER A 1 39 ? -5.212 -14.423 -0.302 1.00 0.00 36 SER A CA 13
ATOM 21328 C C . SER A 1 39 ? -5.774 -13.007 -0.433 1.00 0.00 36 SER A C 13
ATOM 21329 O O . SER A 1 39 ? -5.276 -12.209 -1.227 1.00 0.00 36 SER A O 13
ATOM 21337 N N . ASP A 1 40 ? -6.798 -12.697 0.355 1.00 0.00 37 ASP A N 13
ATOM 21338 C CA . ASP A 1 40 ? -7.464 -11.394 0.286 1.00 0.00 37 ASP A CA 13
ATOM 21339 C C . ASP A 1 40 ? -6.841 -10.399 1.264 1.00 0.00 37 ASP A C 13
ATOM 21340 O O . ASP A 1 40 ? -7.454 -9.391 1.620 1.00 0.00 37 ASP A O 13
ATOM 21349 N N . GLN A 1 41 ? -5.615 -10.676 1.685 1.00 0.00 38 GLN A N 13
ATOM 21350 C CA . GLN A 1 41 ? -4.895 -9.780 2.579 1.00 0.00 38 GLN A CA 13
ATOM 21351 C C . GLN A 1 41 ? -4.348 -8.592 1.800 1.00 0.00 38 GLN A C 13
ATOM 21352 O O . GLN A 1 41 ? -3.488 -8.758 0.935 1.00 0.00 38 GLN A O 13
ATOM 21366 N N . VAL A 1 42 ? -4.854 -7.401 2.095 1.00 0.00 39 VAL A N 13
ATOM 21367 C CA . VAL A 1 42 ? -4.432 -6.198 1.393 1.00 0.00 39 VAL A CA 13
ATOM 21368 C C . VAL A 1 42 ? -3.944 -5.146 2.381 1.00 0.00 39 VAL A C 13
ATOM 21369 O O . VAL A 1 42 ? -4.521 -4.971 3.454 1.00 0.00 39 VAL A O 13
ATOM 21382 N N . PHE A 1 43 ? -2.868 -4.464 2.025 1.00 0.00 40 PHE A N 13
ATOM 21383 C CA . PHE A 1 43 ? -2.308 -3.429 2.876 1.00 0.00 40 PHE A CA 13
ATOM 21384 C C . PHE A 1 43 ? -2.214 -2.119 2.111 1.00 0.00 40 PHE A C 13
ATOM 21385 O O . PHE A 1 43 ? -1.606 -2.055 1.044 1.00 0.00 40 PHE A O 13
ATOM 21402 N N . ALA A 1 44 ? -2.824 -1.079 2.653 1.00 0.00 41 ALA A N 13
ATOM 21403 C CA . ALA A 1 44 ? -2.862 0.212 1.987 1.00 0.00 41 ALA A CA 13
ATOM 21404 C C . ALA A 1 44 ? -1.974 1.227 2.692 1.00 0.00 41 ALA A C 13
ATOM 21405 O O . ALA A 1 44 ? -2.122 1.472 3.891 1.00 0.00 41 ALA A O 13
ATOM 21412 N N . ILE A 1 45 ? -1.053 1.809 1.944 1.00 0.00 42 ILE A N 13
ATOM 21413 C CA . ILE A 1 45 ? -0.169 2.843 2.469 1.00 0.00 42 ILE A CA 13
ATOM 21414 C C . ILE A 1 45 ? -0.166 4.052 1.539 1.00 0.00 42 ILE A C 13
ATOM 21415 O O . ILE A 1 45 ? -0.956 4.118 0.598 1.00 0.00 42 ILE A O 13
ATOM 21431 N N . SER A 1 46 ? 0.703 5.012 1.811 1.00 0.00 43 SER A N 13
ATOM 21432 C CA . SER A 1 46 ? 0.836 6.174 0.949 1.00 0.00 43 SER A CA 13
ATOM 21433 C C . SER A 1 46 ? 1.504 5.772 -0.367 1.00 0.00 43 SER A C 13
ATOM 21434 O O . SER A 1 46 ? 2.582 5.183 -0.367 1.00 0.00 43 SER A O 13
ATOM 21442 N N . ASN A 1 47 ? 0.845 6.077 -1.480 1.00 0.00 44 ASN A N 13
ATOM 21443 C CA . ASN A 1 47 ? 1.338 5.677 -2.799 1.00 0.00 44 ASN A CA 13
ATOM 21444 C C . ASN A 1 47 ? 2.463 6.600 -3.259 1.00 0.00 44 ASN A C 13
ATOM 21445 O O . ASN A 1 47 ? 3.303 6.219 -4.070 1.00 0.00 44 ASN A O 13
ATOM 21456 N N . ILE A 1 48 ? 2.467 7.810 -2.727 1.00 0.00 45 ILE A N 13
ATOM 21457 C CA . ILE A 1 48 ? 3.506 8.785 -3.018 1.00 0.00 45 ILE A CA 13
ATOM 21458 C C . ILE A 1 48 ? 4.409 8.943 -1.795 1.00 0.00 45 ILE A C 13
ATOM 21459 O O . ILE A 1 48 ? 3.918 9.099 -0.675 1.00 0.00 45 ILE A O 13
ATOM 21475 N N . ASP A 1 49 ? 5.716 8.883 -2.012 1.00 0.00 46 ASP A N 13
ATOM 21476 C CA . ASP A 1 49 ? 6.691 9.043 -0.930 1.00 0.00 46 ASP A CA 13
ATOM 21477 C C . ASP A 1 49 ? 6.673 10.481 -0.404 1.00 0.00 46 ASP A C 13
ATOM 21478 O O . ASP A 1 49 ? 6.681 11.428 -1.191 1.00 0.00 46 ASP A O 13
ATOM 21487 N N . PRO A 1 50 ? 6.618 10.661 0.926 1.00 0.00 47 PRO A N 13
ATOM 21488 C CA . PRO A 1 50 ? 6.583 11.977 1.557 1.00 0.00 47 PRO A CA 13
ATOM 21489 C C . PRO A 1 50 ? 7.968 12.537 1.920 1.00 0.00 47 PRO A C 13
ATOM 21490 O O . PRO A 1 50 ? 8.270 13.697 1.628 1.00 0.00 47 PRO A O 13
ATOM 21501 N N . PHE A 1 51 ? 8.795 11.713 2.560 1.00 0.00 48 PHE A N 13
ATOM 21502 C CA . PHE A 1 51 ? 10.090 12.152 3.088 1.00 0.00 48 PHE A CA 13
ATOM 21503 C C . PHE A 1 51 ? 11.078 12.451 1.963 1.00 0.00 48 PHE A C 13
ATOM 21504 O O . PHE A 1 51 ? 11.753 13.483 1.960 1.00 0.00 48 PHE A O 13
ATOM 21521 N N . PHE A 1 52 ? 11.153 11.537 1.018 1.00 0.00 49 PHE A N 13
ATOM 21522 C CA . PHE A 1 52 ? 12.078 11.631 -0.097 1.00 0.00 49 PHE A CA 13
ATOM 21523 C C . PHE A 1 52 ? 11.342 12.183 -1.314 1.00 0.00 49 PHE A C 13
ATOM 21524 O O . PHE A 1 52 ? 11.932 12.838 -2.174 1.00 0.00 49 PHE A O 13
ATOM 21541 N N . GLU A 1 53 ? 10.038 11.924 -1.336 1.00 0.00 50 GLU A N 13
ATOM 21542 C CA . GLU A 1 53 ? 9.154 12.285 -2.440 1.00 0.00 50 GLU A CA 13
ATOM 21543 C C . GLU A 1 53 ? 9.488 11.476 -3.682 1.00 0.00 50 GLU A C 13
ATOM 21544 O O . GLU A 1 53 ? 10.547 11.630 -4.292 1.00 0.00 50 GLU A O 13
ATOM 21556 N N . SER A 1 54 ? 8.582 10.595 -4.041 1.00 0.00 51 SER A N 13
ATOM 21557 C CA . SER A 1 54 ? 8.764 9.739 -5.191 1.00 0.00 51 SER A CA 13
ATOM 21558 C C . SER A 1 54 ? 7.420 9.489 -5.854 1.00 0.00 51 SER A C 13
ATOM 21559 O O . SER A 1 54 ? 6.404 10.045 -5.428 1.00 0.00 51 SER A O 13
ATOM 21567 N N . SER A 1 55 ? 7.415 8.671 -6.889 1.00 0.00 52 SER A N 13
ATOM 21568 C CA . SER A 1 55 ? 6.186 8.349 -7.589 1.00 0.00 52 SER A CA 13
ATOM 21569 C C . SER A 1 55 ? 5.480 7.171 -6.930 1.00 0.00 52 SER A C 13
ATOM 21570 O O . SER A 1 55 ? 5.772 6.821 -5.785 1.00 0.00 52 SER A O 13
ATOM 21578 N N . VAL A 1 56 ? 4.568 6.562 -7.672 1.00 0.00 53 VAL A N 13
ATOM 21579 C CA . VAL A 1 56 ? 3.719 5.505 -7.149 1.00 0.00 53 VAL A CA 13
ATOM 21580 C C . VAL A 1 56 ? 4.513 4.235 -6.840 1.00 0.00 53 VAL A C 13
ATOM 21581 O O . VAL A 1 56 ? 5.421 3.846 -7.580 1.00 0.00 53 VAL A O 13
ATOM 21594 N N . LEU A 1 57 ? 4.157 3.597 -5.733 1.00 0.00 54 LEU A N 13
ATOM 21595 C CA . LEU A 1 57 ? 4.798 2.357 -5.316 1.00 0.00 54 LEU A CA 13
ATOM 21596 C C . LEU A 1 57 ? 4.119 1.163 -5.982 1.00 0.00 54 LEU A C 13
ATOM 21597 O O . LEU A 1 57 ? 4.549 0.023 -5.829 1.00 0.00 54 LEU A O 13
ATOM 21613 N N . SER A 1 58 ? 3.056 1.452 -6.731 1.00 0.00 55 SER A N 13
ATOM 21614 C CA . SER A 1 58 ? 2.311 0.438 -7.475 1.00 0.00 55 SER A CA 13
ATOM 21615 C C . SER A 1 58 ? 3.199 -0.238 -8.527 1.00 0.00 55 SER A C 13
ATOM 21616 O O . SER A 1 58 ? 2.915 -1.345 -8.983 1.00 0.00 55 SER A O 13
ATOM 21624 N N . ARG A 1 59 ? 4.289 0.424 -8.884 1.00 0.00 56 ARG A N 13
ATOM 21625 C CA . ARG A 1 59 ? 5.233 -0.094 -9.860 1.00 0.00 56 ARG A CA 13
ATOM 21626 C C . ARG A 1 59 ? 6.491 -0.612 -9.147 1.00 0.00 56 ARG A C 13
ATOM 21627 O O . ARG A 1 59 ? 7.617 -0.423 -9.605 1.00 0.00 56 ARG A O 13
ATOM 21648 N N . GLY A 1 60 ? 6.288 -1.278 -8.017 1.00 0.00 57 GLY A N 13
ATOM 21649 C CA . GLY A 1 60 ? 7.406 -1.761 -7.233 1.00 0.00 57 GLY A CA 13
ATOM 21650 C C . GLY A 1 60 ? 7.216 -3.193 -6.773 1.00 0.00 57 GLY A C 13
ATOM 21651 O O . GLY A 1 60 ? 6.106 -3.725 -6.809 1.00 0.00 57 GLY A O 13
ATOM 21655 N N . LEU A 1 61 ? 8.306 -3.811 -6.332 1.00 0.00 58 LEU A N 13
ATOM 21656 C CA . LEU A 1 61 ? 8.310 -5.238 -6.029 1.00 0.00 58 LEU A CA 13
ATOM 21657 C C . LEU A 1 61 ? 8.108 -5.483 -4.539 1.00 0.00 58 LEU A C 13
ATOM 21658 O O . LEU A 1 61 ? 8.563 -4.706 -3.702 1.00 0.00 58 LEU A O 13
ATOM 21674 N N . ILE A 1 62 ? 7.429 -6.573 -4.218 1.00 0.00 59 ILE A N 13
ATOM 21675 C CA . ILE A 1 62 ? 7.180 -6.941 -2.834 1.00 0.00 59 ILE A CA 13
ATOM 21676 C C . ILE A 1 62 ? 8.146 -8.036 -2.396 1.00 0.00 59 ILE A C 13
ATOM 21677 O O . ILE A 1 62 ? 8.206 -9.105 -3.007 1.00 0.00 59 ILE A O 13
ATOM 21693 N N . ALA A 1 63 ? 8.906 -7.760 -1.347 1.00 0.00 60 ALA A N 13
ATOM 21694 C CA . ALA A 1 63 ? 9.851 -8.721 -0.806 1.00 0.00 60 ALA A CA 13
ATOM 21695 C C . ALA A 1 63 ? 9.526 -8.992 0.655 1.00 0.00 60 ALA A C 13
ATOM 21696 O O . ALA A 1 63 ? 8.561 -8.448 1.189 1.00 0.00 60 ALA A O 13
ATOM 21703 N N . GLU A 1 64 ? 10.322 -9.819 1.308 1.00 0.00 61 GLU A N 13
ATOM 21704 C CA . GLU A 1 64 ? 10.085 -10.126 2.707 1.00 0.00 61 GLU A CA 13
ATOM 21705 C C . GLU A 1 64 ? 11.267 -9.693 3.559 1.00 0.00 61 GLU A C 13
ATOM 21706 O O . GLU A 1 64 ? 12.422 -9.831 3.155 1.00 0.00 61 GLU A O 13
ATOM 21718 N N . HIS A 1 65 ? 10.967 -9.144 4.725 1.00 0.00 62 HIS A N 13
ATOM 21719 C CA . HIS A 1 65 ? 11.988 -8.827 5.708 1.00 0.00 62 HIS A CA 13
ATOM 21720 C C . HIS A 1 65 ? 12.410 -10.112 6.398 1.00 0.00 62 HIS A C 13
ATOM 21721 O O . HIS A 1 65 ? 13.569 -10.518 6.330 1.00 0.00 62 HIS A O 13
ATOM 21736 N N . GLN A 1 66 ? 11.430 -10.740 7.037 1.00 0.00 63 GLN A N 13
ATOM 21737 C CA . GLN A 1 66 ? 11.585 -12.025 7.711 1.00 0.00 63 GLN A CA 13
ATOM 21738 C C . GLN A 1 66 ?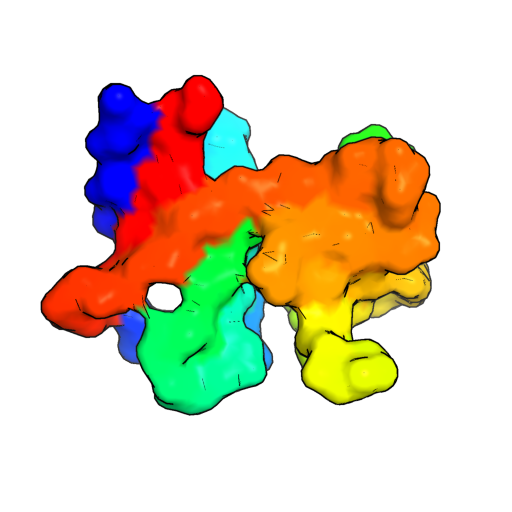 10.316 -12.282 8.513 1.00 0.00 63 GLN A C 13
ATOM 21739 O O . GLN A 1 66 ? 10.245 -11.985 9.703 1.00 0.00 63 GLN A O 13
ATOM 21753 N N . GLY A 1 67 ? 9.294 -12.776 7.833 1.00 0.00 64 GLY A N 13
ATOM 21754 C CA . GLY A 1 67 ? 7.983 -12.890 8.442 1.00 0.00 64 GLY A CA 13
ATOM 21755 C C . GLY A 1 67 ? 7.042 -11.808 7.934 1.00 0.00 64 GLY A C 13
ATOM 21756 O O . GLY A 1 67 ? 5.931 -12.094 7.487 1.00 0.00 64 GLY A O 13
ATOM 21760 N N . GLU A 1 68 ? 7.489 -10.556 8.005 1.00 0.00 65 GLU A N 13
ATOM 21761 C CA . GLU A 1 68 ? 6.727 -9.438 7.457 1.00 0.00 65 GLU A CA 13
ATOM 21762 C C . GLU A 1 68 ? 7.208 -9.083 6.062 1.00 0.00 65 GLU A C 13
ATOM 21763 O O . GLU A 1 68 ? 8.400 -9.175 5.764 1.00 0.00 65 GLU A O 13
ATOM 21775 N N . LEU A 1 69 ? 6.277 -8.659 5.219 1.00 0.00 66 LEU A N 13
ATOM 21776 C CA . LEU A 1 69 ? 6.599 -8.279 3.853 1.00 0.00 66 LEU A CA 13
ATOM 21777 C C . LEU A 1 69 ? 6.840 -6.776 3.746 1.00 0.00 66 LEU A C 13
ATOM 21778 O O . LEU A 1 69 ? 6.128 -5.970 4.352 1.00 0.00 66 LEU A O 13
ATOM 21794 N N . TRP A 1 70 ? 7.851 -6.411 2.975 1.00 0.00 67 TRP A N 13
ATOM 21795 C CA . TRP A 1 70 ? 8.205 -5.018 2.748 1.00 0.00 67 TRP A CA 13
ATOM 21796 C C . TRP A 1 70 ? 8.293 -4.761 1.249 1.00 0.00 67 TRP A C 13
ATOM 21797 O O . TRP A 1 70 ? 8.695 -5.642 0.489 1.00 0.00 67 TRP A O 13
ATOM 21818 N N . VAL A 1 71 ? 7.926 -3.567 0.818 1.00 0.00 68 VAL A N 13
ATOM 21819 C CA . VAL A 1 71 ? 7.954 -3.250 -0.601 1.00 0.00 68 VAL A CA 13
ATOM 21820 C C . VAL A 1 71 ? 9.246 -2.518 -0.961 1.00 0.00 68 VAL A C 13
ATOM 21821 O O . VAL A 1 71 ? 9.686 -1.614 -0.245 1.00 0.00 68 VAL A O 13
ATOM 21834 N N . ALA A 1 72 ? 9.865 -2.938 -2.057 1.00 0.00 69 ALA A N 13
ATOM 21835 C CA . ALA A 1 72 ? 11.109 -2.344 -2.513 1.00 0.00 69 ALA A CA 13
ATOM 21836 C C . ALA A 1 72 ? 10.861 -1.484 -3.742 1.00 0.00 69 ALA A C 13
ATOM 21837 O O . ALA A 1 72 ? 10.268 -1.937 -4.725 1.00 0.00 69 ALA A O 13
ATOM 21844 N N . SER A 1 73 ? 11.307 -0.242 -3.681 1.00 0.00 70 SER A N 13
ATOM 21845 C CA . SER A 1 73 ? 11.086 0.695 -4.766 1.00 0.00 70 SER A CA 13
ATOM 21846 C C . SER A 1 73 ? 12.196 0.592 -5.807 1.00 0.00 70 SER A C 13
ATOM 21847 O O . SER A 1 73 ? 13.380 0.648 -5.474 1.00 0.00 70 SER A O 13
ATOM 21855 N N . PRO A 1 74 ? 11.824 0.407 -7.083 1.00 0.00 71 PRO A N 13
ATOM 21856 C CA . PRO A 1 74 ? 12.762 0.479 -8.196 1.00 0.00 71 PRO A CA 13
ATOM 21857 C C . PRO A 1 74 ? 12.947 1.919 -8.671 1.00 0.00 71 PRO A C 13
ATOM 21858 O O . PRO A 1 74 ? 13.776 2.203 -9.536 1.00 0.00 71 PRO A O 13
ATOM 21869 N N . LEU A 1 75 ? 12.151 2.819 -8.103 1.00 0.00 72 LEU A N 13
ATOM 21870 C CA . LEU A 1 75 ? 12.257 4.242 -8.398 1.00 0.00 72 LEU A CA 13
ATOM 21871 C C . LEU A 1 75 ? 13.470 4.802 -7.673 1.00 0.00 72 LEU A C 13
ATOM 21872 O O . LEU A 1 75 ? 14.280 5.528 -8.244 1.00 0.00 72 LEU A O 13
ATOM 21888 N N . LYS A 1 76 ? 13.577 4.440 -6.405 1.00 0.00 73 LYS A N 13
ATOM 21889 C CA . LYS A 1 76 ? 14.758 4.722 -5.611 1.00 0.00 73 LYS A CA 13
ATOM 21890 C C . LYS A 1 76 ? 14.937 3.585 -4.613 1.00 0.00 73 LYS A C 13
ATOM 21891 O O . LYS A 1 76 ? 13.964 3.134 -4.006 1.00 0.00 73 LYS A O 13
ATOM 21910 N N . LYS A 1 77 ? 16.162 3.102 -4.478 1.00 0.00 74 LYS A N 13
ATOM 21911 C CA . LYS A 1 77 ? 16.444 1.961 -3.616 1.00 0.00 74 LYS A CA 13
ATOM 21912 C C . LYS A 1 77 ? 16.091 2.287 -2.168 1.00 0.00 74 LYS A C 13
ATOM 21913 O O . LYS A 1 77 ? 16.832 2.984 -1.474 1.00 0.00 74 LYS A O 13
ATOM 21932 N N . GLN A 1 78 ? 14.933 1.800 -1.741 1.00 0.00 75 GLN A N 13
ATOM 21933 C CA . GLN A 1 78 ? 14.387 2.099 -0.428 1.00 0.00 75 GLN A CA 13
ATOM 21934 C C . GLN A 1 78 ? 13.213 1.158 -0.161 1.00 0.00 75 GLN A C 13
ATOM 21935 O O . GLN A 1 78 ? 12.578 0.684 -1.107 1.00 0.00 75 GLN A O 13
ATOM 21949 N N . ARG A 1 79 ? 12.930 0.877 1.108 1.00 0.00 76 ARG A N 13
ATOM 21950 C CA . ARG A 1 79 ? 11.906 -0.106 1.448 1.00 0.00 76 ARG A CA 13
ATOM 21951 C C . ARG A 1 79 ? 10.868 0.446 2.426 1.00 0.00 76 ARG A C 13
ATOM 21952 O O . ARG A 1 79 ? 11.185 1.228 3.328 1.00 0.00 76 ARG A O 13
ATOM 21973 N N . PHE A 1 80 ? 9.625 0.022 2.219 1.00 0.00 77 PHE A N 13
ATOM 21974 C CA . PHE A 1 80 ? 8.497 0.442 3.043 1.00 0.00 77 PHE A CA 13
ATOM 21975 C C . PHE A 1 80 ? 7.837 -0.778 3.680 1.00 0.00 77 PHE A C 13
ATOM 21976 O O . PHE A 1 80 ? 7.674 -1.812 3.029 1.00 0.00 77 PHE A O 13
ATOM 21993 N N . ARG A 1 81 ? 7.459 -0.654 4.942 1.00 0.00 78 ARG A N 13
ATOM 21994 C CA . ARG A 1 81 ? 6.764 -1.719 5.652 1.00 0.00 78 ARG A CA 13
ATOM 21995 C C . ARG A 1 81 ? 5.301 -1.770 5.216 1.00 0.00 78 ARG A C 13
ATOM 21996 O O . ARG A 1 81 ? 4.576 -0.794 5.370 1.00 0.00 78 ARG A O 13
ATOM 22017 N N . LEU A 1 82 ? 4.873 -2.901 4.674 1.00 0.00 79 LEU A N 13
ATOM 22018 C CA . LEU A 1 82 ? 3.513 -3.025 4.150 1.00 0.00 79 LEU A CA 13
ATOM 22019 C C . LEU A 1 82 ? 2.478 -3.120 5.267 1.00 0.00 79 LEU A C 13
ATOM 22020 O O . LEU A 1 82 ? 1.461 -2.426 5.241 1.00 0.00 79 LEU A O 13
ATOM 22036 N N . SER A 1 83 ? 2.745 -3.982 6.241 1.00 0.00 80 SER A N 13
ATOM 22037 C CA . SER A 1 83 ? 1.803 -4.247 7.323 1.00 0.00 80 SER A CA 13
ATOM 22038 C C . SER A 1 83 ? 1.436 -2.966 8.080 1.00 0.00 80 SER A C 13
ATOM 22039 O O . SER A 1 83 ? 0.264 -2.702 8.353 1.00 0.00 80 SER A O 13
ATOM 22047 N N . ASP A 1 84 ? 2.448 -2.167 8.393 1.00 0.00 81 ASP A N 13
ATOM 22048 C CA . ASP A 1 84 ? 2.278 -0.999 9.255 1.00 0.00 81 ASP A CA 13
ATOM 22049 C C . ASP A 1 84 ? 2.344 0.304 8.469 1.00 0.00 81 ASP A C 13
ATOM 22050 O O . ASP A 1 84 ? 1.486 1.168 8.623 1.00 0.00 81 ASP A O 13
ATOM 22059 N N . GLY A 1 85 ? 3.351 0.443 7.623 1.00 0.00 82 GLY A N 13
ATOM 22060 C CA . GLY A 1 85 ? 3.510 1.674 6.865 1.00 0.00 82 GLY A CA 13
ATOM 22061 C C . GLY A 1 85 ? 4.816 2.367 7.178 1.00 0.00 82 GLY A C 13
ATOM 22062 O O . GLY A 1 85 ? 5.140 3.406 6.602 1.00 0.00 82 GLY A O 13
ATOM 22066 N N . LEU A 1 86 ? 5.551 1.798 8.117 1.00 0.00 83 LEU A N 13
ATOM 22067 C CA . LEU A 1 86 ? 6.874 2.285 8.467 1.00 0.00 83 LEU A CA 13
ATOM 22068 C C . LEU A 1 86 ? 7.815 2.276 7.263 1.00 0.00 83 LEU A C 13
ATOM 22069 O O . LEU A 1 86 ? 8.313 1.224 6.859 1.00 0.00 83 LEU A O 13
ATOM 22085 N N . CYS A 1 87 ? 8.034 3.435 6.671 1.00 0.00 84 CYS A N 13
ATOM 22086 C CA . CYS A 1 87 ? 9.110 3.583 5.711 1.00 0.00 84 CYS A CA 13
ATOM 22087 C C . CYS A 1 87 ? 10.411 3.618 6.487 1.00 0.00 84 CYS A C 13
ATOM 22088 O O . CYS A 1 87 ? 10.552 4.412 7.415 1.00 0.00 84 CYS A O 13
ATOM 22096 N N . MET A 1 88 ? 11.351 2.754 6.135 1.00 0.00 85 MET A N 13
ATOM 22097 C CA . MET A 1 88 ? 12.544 2.574 6.956 1.00 0.00 85 MET A CA 13
ATOM 22098 C C . MET A 1 88 ? 13.378 3.857 7.045 1.00 0.00 85 MET A C 13
ATOM 22099 O O . MET A 1 88 ? 14.079 4.080 8.031 1.00 0.00 85 MET A O 13
ATOM 22113 N N . GLU A 1 89 ? 13.282 4.707 6.029 1.00 0.00 86 GLU A N 13
ATOM 22114 C CA . GLU A 1 89 ? 14.009 5.977 6.022 1.00 0.00 86 GLU A CA 13
ATOM 22115 C C . GLU A 1 89 ? 13.162 7.116 6.598 1.00 0.00 86 GLU A C 13
ATOM 22116 O O . GLU A 1 89 ? 13.669 8.203 6.870 1.00 0.00 86 GLU A O 13
ATOM 22128 N N . ASP A 1 90 ? 11.875 6.846 6.787 1.00 0.00 87 ASP A N 13
ATOM 22129 C CA . ASP A 1 90 ? 10.925 7.823 7.330 1.00 0.00 87 ASP A CA 13
ATOM 22130 C C . ASP A 1 90 ? 10.568 7.442 8.762 1.00 0.00 87 ASP A C 13
ATOM 22131 O O . ASP A 1 90 ? 9.630 7.969 9.340 1.00 0.00 87 ASP A O 13
ATOM 22140 N N . GLU A 1 91 ? 11.322 6.481 9.301 1.00 0.00 88 GLU A N 13
ATOM 22141 C CA . GLU A 1 91 ? 11.056 5.855 10.610 1.00 0.00 88 GLU A CA 13
ATOM 22142 C C . GLU A 1 91 ? 10.453 6.806 11.657 1.00 0.00 88 GLU A C 13
ATOM 22143 O O . GLU A 1 91 ? 9.616 6.390 12.459 1.00 0.00 88 GLU A O 13
ATOM 22155 N N . GLN A 1 92 ? 10.881 8.064 11.657 1.00 0.00 89 GLN A N 13
ATOM 22156 C CA . GLN A 1 92 ? 10.406 9.029 12.638 1.00 0.00 89 GLN A CA 13
ATOM 22157 C C . GLN A 1 92 ? 8.891 9.240 12.533 1.00 0.00 89 GLN A C 13
ATOM 22158 O O . GLN A 1 92 ? 8.185 9.204 13.541 1.00 0.00 89 GLN A O 13
ATOM 22172 N N . PHE A 1 93 ? 8.388 9.433 11.319 1.00 0.00 90 PHE A N 13
ATOM 22173 C CA . PHE A 1 93 ? 6.976 9.763 11.130 1.00 0.00 90 PHE A CA 13
ATOM 22174 C C . PHE A 1 93 ? 6.235 8.653 10.382 1.00 0.00 90 PHE A C 13
ATOM 22175 O O . PHE A 1 93 ? 5.084 8.347 10.704 1.00 0.00 90 PHE A O 13
ATOM 22192 N N . SER A 1 94 ? 6.908 8.058 9.394 1.00 0.00 91 SER A N 13
ATOM 22193 C CA . SER A 1 94 ? 6.334 7.000 8.558 1.00 0.00 91 SER A CA 13
ATOM 22194 C C . SER A 1 94 ? 5.281 7.566 7.603 1.00 0.00 91 SER A C 13
ATOM 22195 O O . SER A 1 94 ? 5.073 8.780 7.543 1.00 0.00 91 SER A O 13
ATOM 22203 N N . VAL A 1 95 ? 4.632 6.695 6.841 1.00 0.00 92 VAL A N 13
ATOM 22204 C CA . VAL A 1 95 ? 3.618 7.139 5.895 1.00 0.00 92 VAL A CA 13
ATOM 22205 C C . VAL A 1 95 ? 2.223 6.951 6.477 1.00 0.00 92 VAL A C 13
ATOM 22206 O O . VAL A 1 95 ? 2.063 6.393 7.565 1.00 0.00 92 VAL A O 13
ATOM 22219 N N . LYS A 1 96 ? 1.220 7.415 5.752 1.00 0.00 93 LYS A N 13
ATOM 22220 C CA . LYS A 1 96 ? -0.159 7.300 6.196 1.00 0.00 93 LYS A CA 13
ATOM 22221 C C . LYS A 1 96 ? -0.721 5.939 5.792 1.00 0.00 93 LYS A C 13
ATOM 22222 O O . LYS A 1 96 ? -0.920 5.667 4.606 1.00 0.00 93 LYS A O 13
ATOM 22241 N N . HIS A 1 97 ? -0.936 5.078 6.778 1.00 0.00 94 HIS A N 13
ATOM 22242 C CA . HIS A 1 97 ? -1.477 3.748 6.530 1.00 0.00 94 HIS A CA 13
ATOM 22243 C C . HIS A 1 97 ? -2.999 3.800 6.522 1.00 0.00 94 HIS A C 13
ATOM 22244 O O . HIS A 1 97 ? -3.620 4.215 7.499 1.00 0.00 94 HIS A O 13
ATOM 22259 N N . TYR A 1 98 ? -3.587 3.387 5.413 1.00 0.00 95 TYR A N 13
ATOM 22260 C CA . TYR A 1 98 ? -5.031 3.418 5.253 1.00 0.00 95 TYR A CA 13
ATOM 22261 C C . TYR A 1 98 ? -5.638 2.062 5.583 1.00 0.00 95 TYR A C 13
ATOM 22262 O O . TYR A 1 98 ? -4.934 1.052 5.648 1.00 0.00 95 TYR A O 13
ATOM 22280 N N . GLU A 1 99 ? -6.943 2.051 5.783 1.00 0.00 96 GLU A N 13
ATOM 22281 C CA . GLU A 1 99 ? -7.666 0.837 6.114 1.00 0.00 96 GLU A CA 13
ATOM 22282 C C . GLU A 1 99 ? -8.369 0.281 4.883 1.00 0.00 96 GLU A C 13
ATOM 22283 O O . GLU A 1 99 ? -9.288 0.903 4.352 1.00 0.00 96 GLU A O 13
ATOM 22295 N N . ALA A 1 100 ? -7.924 -0.878 4.424 1.00 0.00 97 ALA A N 13
ATOM 22296 C CA . ALA A 1 100 ? -8.505 -1.502 3.248 1.00 0.00 97 ALA A CA 13
ATOM 22297 C C . ALA A 1 100 ? -9.058 -2.875 3.591 1.00 0.00 97 ALA A C 13
ATOM 22298 O O . ALA A 1 100 ? -8.480 -3.602 4.398 1.00 0.00 97 ALA A O 13
ATOM 22305 N N . ARG A 1 101 ? -10.182 -3.221 2.985 1.00 0.00 98 ARG A N 13
ATOM 22306 C CA . ARG A 1 101 ? -10.800 -4.517 3.209 1.00 0.00 98 ARG A CA 13
ATOM 22307 C C . ARG A 1 101 ? -11.496 -4.993 1.941 1.00 0.00 98 ARG A C 13
ATOM 22308 O O . ARG A 1 101 ? -11.939 -4.183 1.125 1.00 0.00 98 ARG A O 13
ATOM 22329 N N . VAL A 1 102 ? -11.585 -6.302 1.776 1.00 0.00 99 VAL A N 13
ATOM 22330 C CA . VAL A 1 102 ? -12.257 -6.876 0.621 1.00 0.00 99 VAL A CA 13
ATOM 22331 C C . VAL A 1 102 ? -13.701 -7.230 0.974 1.00 0.00 99 VAL A C 13
ATOM 22332 O O . VAL A 1 102 ? -13.984 -8.312 1.480 1.00 0.00 99 VAL A O 13
ATOM 22345 N N . LYS A 1 103 ? -14.604 -6.294 0.725 1.00 0.00 100 LYS A N 13
ATOM 22346 C CA . LYS A 1 103 ? -16.009 -6.470 1.058 1.00 0.00 100 LYS A CA 13
ATOM 22347 C C . LYS A 1 103 ? -16.767 -6.993 -0.148 1.00 0.00 100 LYS A C 13
ATOM 22348 O O . LYS A 1 103 ? -16.884 -6.291 -1.150 1.00 0.00 100 LYS A O 13
ATOM 22367 N N . ASP A 1 104 ? -17.267 -8.224 -0.056 1.00 0.00 101 ASP A N 13
ATOM 22368 C CA . ASP A 1 104 ? -18.015 -8.848 -1.154 1.00 0.00 101 ASP A CA 13
ATOM 22369 C C . ASP A 1 104 ? -17.134 -9.012 -2.387 1.00 0.00 101 ASP A C 13
ATOM 22370 O O . ASP A 1 104 ? -17.630 -9.210 -3.493 1.00 0.00 101 ASP A O 13
ATOM 22379 N N . GLY A 1 105 ? -15.827 -8.945 -2.190 1.00 0.00 102 GLY A N 13
ATOM 22380 C CA . GLY A 1 105 ? -14.909 -9.002 -3.307 1.00 0.00 102 GLY A CA 13
ATOM 22381 C C . GLY A 1 105 ? -14.527 -7.620 -3.805 1.00 0.00 102 GLY A C 13
ATOM 22382 O O . GLY A 1 105 ? -13.828 -7.490 -4.805 1.00 0.00 102 GLY A O 13
ATOM 22386 N N . VAL A 1 106 ? -14.985 -6.589 -3.106 1.00 0.00 103 VAL A N 13
ATOM 22387 C CA . VAL A 1 106 ? -14.683 -5.213 -3.477 1.00 0.00 103 VAL A CA 13
ATOM 22388 C C . VAL A 1 106 ? -13.759 -4.571 -2.445 1.00 0.00 103 VAL A C 13
ATOM 22389 O O . VAL A 1 106 ? -14.047 -4.583 -1.250 1.00 0.00 103 VAL A O 13
ATOM 22402 N N . VAL A 1 107 ? -12.651 -4.020 -2.910 1.00 0.00 104 VAL A N 13
ATOM 22403 C CA . VAL A 1 107 ? -11.691 -3.380 -2.024 1.00 0.00 104 VAL A CA 13
ATOM 22404 C C . VAL A 1 107 ? -12.183 -2.002 -1.614 1.00 0.00 104 VAL A C 13
ATOM 22405 O O . VAL A 1 107 ? -12.281 -1.096 -2.441 1.00 0.00 104 VAL A O 13
ATOM 22418 N N . GLN A 1 108 ? -12.506 -1.851 -0.344 1.00 0.00 105 GLN A N 13
ATOM 22419 C CA . GLN A 1 108 ? -12.923 -0.565 0.176 1.00 0.00 105 GLN A CA 13
ATOM 22420 C C . GLN A 1 108 ? -11.785 0.079 0.944 1.00 0.00 105 GLN A C 13
ATOM 22421 O O . GLN A 1 108 ? -11.066 -0.597 1.681 1.00 0.00 105 GLN A O 13
ATOM 22435 N N . LEU A 1 109 ? -11.622 1.377 0.758 1.00 0.00 106 LEU A N 13
ATOM 22436 C CA . LEU A 1 109 ? -10.526 2.103 1.375 1.00 0.00 106 LEU A CA 13
ATOM 22437 C C . LEU A 1 109 ? -11.063 3.180 2.313 1.00 0.00 106 LEU A C 13
ATOM 22438 O O . LEU A 1 109 ? -11.891 4.000 1.917 1.00 0.00 106 LEU A O 13
ATOM 22454 N N . ARG A 1 110 ? -10.598 3.155 3.556 1.00 0.00 107 ARG A N 13
ATOM 22455 C CA . ARG A 1 110 ? -10.931 4.183 4.528 1.00 0.00 107 ARG A CA 13
ATOM 22456 C C . ARG A 1 110 ? -9.666 4.907 4.972 1.00 0.00 107 ARG A C 13
ATOM 22457 O O . ARG A 1 110 ? -8.637 4.276 5.223 1.00 0.00 107 ARG A O 13
ATOM 22478 N N . GLY A 1 111 ? -9.743 6.223 5.063 1.00 0.00 108 GLY A N 13
ATOM 22479 C CA . GLY A 1 111 ? -8.612 6.997 5.525 1.00 0.00 108 GLY A CA 13
ATOM 22480 C C . GLY A 1 111 ? -9.032 8.258 6.249 1.00 0.00 108 GLY A C 13
ATOM 22481 O O . GLY A 1 111 ? -9.419 8.217 7.417 1.00 0.00 108 GLY A O 13
ATOM 22485 N N . GLY A 1 112 ? -8.963 9.377 5.551 1.00 0.00 109 GLY A N 13
ATOM 22486 C CA . GLY A 1 112 ? -9.338 10.646 6.137 1.00 0.00 109 GLY A CA 13
ATOM 22487 C C . GLY A 1 112 ? -9.344 11.740 5.104 1.00 0.00 109 GLY A C 13
ATOM 22488 O O . GLY A 1 112 ? -8.741 12.796 5.297 1.00 0.00 109 GLY A O 13
ATOM 22492 N N . SER A 1 113 ? -10.022 11.475 4.003 1.00 0.00 110 SER A N 13
ATOM 22493 C CA . SER A 1 113 ? -10.037 12.382 2.875 1.00 0.00 110 SER A CA 13
ATOM 22494 C C . SER A 1 113 ? -11.462 12.526 2.350 1.00 0.00 110 SER A C 13
ATOM 22495 O O . SER A 1 113 ? -12.019 13.644 2.417 1.00 0.00 110 SER A O 13
ATOM 22504 N N . MET A 1 4 ? -19.881 6.663 10.800 1.00 0.00 1 MET A N 14
ATOM 22505 C CA . MET A 1 4 ? -19.287 7.128 9.529 1.00 0.00 1 MET A CA 14
ATOM 22506 C C . MET A 1 4 ? -17.852 6.627 9.412 1.00 0.00 1 MET A C 14
ATOM 22507 O O . MET A 1 4 ? -17.048 6.812 10.323 1.00 0.00 1 MET A O 14
ATOM 22520 N N . SER A 1 5 ? -17.539 5.989 8.292 1.00 0.00 2 SER A N 14
ATOM 22521 C CA . SER A 1 5 ? -16.217 5.414 8.083 1.00 0.00 2 SER A CA 14
ATOM 22522 C C . SER A 1 5 ? -15.654 5.803 6.719 1.00 0.00 2 SER A C 14
ATOM 22523 O O . SER A 1 5 ? -14.443 5.762 6.509 1.00 0.00 2 SER A O 14
ATOM 22531 N N . GLN A 1 6 ? -16.545 6.182 5.803 1.00 0.00 3 GLN A N 14
ATOM 22532 C CA . GLN A 1 6 ? -16.159 6.653 4.472 1.00 0.00 3 GLN A CA 14
ATOM 22533 C C . GLN A 1 6 ? -15.416 5.574 3.685 1.00 0.00 3 GLN A C 14
ATOM 22534 O O . GLN A 1 6 ? -14.396 5.847 3.053 1.00 0.00 3 GLN A O 14
ATOM 22548 N N . TRP A 1 7 ? -15.941 4.352 3.718 1.00 0.00 4 TRP A N 14
ATOM 22549 C CA . TRP A 1 7 ? -15.384 3.265 2.919 1.00 0.00 4 TRP A CA 14
ATOM 22550 C C . TRP A 1 7 ? -15.667 3.506 1.443 1.00 0.00 4 TRP A C 14
ATOM 22551 O O . TRP A 1 7 ? -16.809 3.385 1.000 1.00 0.00 4 TRP A O 14
ATOM 22572 N N . LYS A 1 8 ? -14.645 3.858 0.686 1.00 0.00 5 LYS A N 14
ATOM 22573 C CA . LYS A 1 8 ? -14.810 4.027 -0.746 1.00 0.00 5 LYS A CA 14
ATOM 22574 C C . LYS A 1 8 ? -14.364 2.771 -1.473 1.00 0.00 5 LYS A C 14
ATOM 22575 O O . LYS A 1 8 ? -13.235 2.312 -1.294 1.00 0.00 5 LYS A O 14
ATOM 22594 N N . ASP A 1 9 ? -15.255 2.207 -2.271 1.00 0.00 6 ASP A N 14
ATOM 22595 C CA . ASP A 1 9 ? -14.899 1.092 -3.133 1.00 0.00 6 ASP A CA 14
ATOM 22596 C C . ASP A 1 9 ? -13.950 1.574 -4.224 1.00 0.00 6 ASP A C 14
ATOM 22597 O O . ASP A 1 9 ? -14.126 2.659 -4.785 1.00 0.00 6 ASP A O 14
ATOM 22606 N N . ILE A 1 10 ? -12.920 0.792 -4.485 1.00 0.00 7 ILE A N 14
ATOM 22607 C CA . ILE A 1 10 ? -11.961 1.119 -5.526 1.00 0.00 7 ILE A CA 14
ATOM 22608 C C . ILE A 1 10 ? -12.226 0.269 -6.753 1.00 0.00 7 ILE A C 14
ATOM 22609 O O . ILE A 1 10 ? -12.650 0.768 -7.796 1.00 0.00 7 ILE A O 14
ATOM 22625 N N . CYS A 1 11 ? -11.978 -1.019 -6.599 1.00 0.00 8 CYS A N 14
ATOM 22626 C CA . CYS A 1 11 ? -12.222 -2.000 -7.637 1.00 0.00 8 CYS A CA 14
ATOM 22627 C C . CYS A 1 11 ? -12.345 -3.363 -6.977 1.00 0.00 8 CYS A C 14
ATOM 22628 O O . CYS A 1 11 ? -12.307 -3.458 -5.749 1.00 0.00 8 CYS A O 14
ATOM 22636 N N . LYS A 1 12 ? -12.483 -4.413 -7.764 1.00 0.00 9 LYS A N 14
ATOM 22637 C CA . LYS A 1 12 ? -12.578 -5.746 -7.201 1.00 0.00 9 LYS A CA 14
ATOM 22638 C C . LYS A 1 12 ? -11.182 -6.282 -6.915 1.00 0.00 9 LYS A C 14
ATOM 22639 O O . LYS A 1 12 ? -10.220 -5.928 -7.598 1.00 0.00 9 LYS A O 14
ATOM 22658 N N . ILE A 1 13 ? -11.070 -7.122 -5.898 1.00 0.00 10 ILE A N 14
ATOM 22659 C CA . ILE A 1 13 ? -9.780 -7.677 -5.513 1.00 0.00 10 ILE A CA 14
ATOM 22660 C C . ILE A 1 13 ? -9.301 -8.687 -6.554 1.00 0.00 10 ILE A C 14
ATOM 22661 O O . ILE A 1 13 ? -8.116 -9.004 -6.638 1.00 0.00 10 ILE A O 14
ATOM 22677 N N . ASP A 1 14 ? -10.236 -9.157 -7.370 1.00 0.00 11 ASP A N 14
ATOM 22678 C CA . ASP A 1 14 ? -9.925 -10.082 -8.455 1.00 0.00 11 ASP A CA 14
ATOM 22679 C C . ASP A 1 14 ? -9.019 -9.405 -9.481 1.00 0.00 11 ASP A C 14
ATOM 22680 O O . ASP A 1 14 ? -8.197 -10.055 -10.133 1.00 0.00 11 ASP A O 14
ATOM 22689 N N . ASP A 1 15 ? -9.162 -8.090 -9.589 1.00 0.00 12 ASP A N 14
ATOM 22690 C CA . ASP A 1 15 ? -8.352 -7.287 -10.502 1.00 0.00 12 ASP A CA 14
ATOM 22691 C C . ASP A 1 15 ? -6.905 -7.211 -10.025 1.00 0.00 12 ASP A C 14
ATOM 22692 O O . ASP A 1 15 ? -5.988 -6.990 -10.817 1.00 0.00 12 ASP A O 14
ATOM 22701 N N . ILE A 1 16 ? -6.711 -7.392 -8.728 1.00 0.00 13 ILE A N 14
ATOM 22702 C CA . ILE A 1 16 ? -5.387 -7.308 -8.131 1.00 0.00 13 ILE A CA 14
ATOM 22703 C C . ILE A 1 16 ? -4.858 -8.701 -7.832 1.00 0.00 13 ILE A C 14
ATOM 22704 O O . ILE A 1 16 ? -5.323 -9.369 -6.906 1.00 0.00 13 ILE A O 14
ATOM 22720 N N . LEU A 1 17 ? -3.908 -9.149 -8.637 1.00 0.00 14 LEU A N 14
ATOM 22721 C CA . LEU A 1 17 ? -3.290 -10.453 -8.440 1.00 0.00 14 LEU A CA 14
ATOM 22722 C C . LEU A 1 17 ? -2.393 -10.425 -7.204 1.00 0.00 14 LEU A C 14
ATOM 22723 O O . LEU A 1 17 ? -1.977 -9.353 -6.764 1.00 0.00 14 LEU A O 14
ATOM 22739 N N . PRO A 1 18 ? -2.102 -11.592 -6.612 1.00 0.00 15 PRO A N 14
ATOM 22740 C CA . PRO A 1 18 ? -1.161 -11.688 -5.494 1.00 0.00 15 PRO A CA 14
ATOM 22741 C C . PRO A 1 18 ? 0.219 -11.164 -5.884 1.00 0.00 15 PRO A C 14
ATOM 22742 O O . PRO A 1 18 ? 0.653 -11.348 -7.022 1.00 0.00 15 PRO A O 14
ATOM 22753 N N . GLU A 1 19 ? 0.875 -10.487 -4.939 1.00 0.00 16 GLU A N 14
ATOM 22754 C CA . GLU A 1 19 ? 2.202 -9.898 -5.151 1.00 0.00 16 GLU A CA 14
ATOM 22755 C C . GLU A 1 19 ? 2.125 -8.703 -6.108 1.00 0.00 16 GLU A C 14
ATOM 22756 O O . GLU A 1 19 ? 3.118 -8.333 -6.734 1.00 0.00 16 GLU A O 14
ATOM 22768 N N . THR A 1 20 ? 0.952 -8.079 -6.188 1.00 0.00 17 THR A N 14
ATOM 22769 C CA . THR A 1 20 ? 0.755 -6.943 -7.084 1.00 0.00 17 THR A CA 14
ATOM 22770 C C . THR A 1 20 ? 0.335 -5.692 -6.310 1.00 0.00 17 THR A C 14
ATOM 22771 O O . THR A 1 20 ? -0.399 -5.773 -5.320 1.00 0.00 17 THR A O 14
ATOM 22782 N N . GLY A 1 21 ? 0.815 -4.541 -6.766 1.00 0.00 18 GLY A N 14
ATOM 22783 C CA . GLY A 1 21 ? 0.420 -3.277 -6.179 1.00 0.00 18 GLY A CA 14
ATOM 22784 C C . GLY A 1 21 ? -0.177 -2.349 -7.215 1.00 0.00 18 GLY A C 14
ATOM 22785 O O . GLY A 1 21 ? 0.262 -2.336 -8.366 1.00 0.00 18 GLY A O 14
ATOM 22789 N N . VAL A 1 22 ? -1.181 -1.580 -6.816 1.00 0.00 19 VAL A N 14
ATOM 22790 C CA . VAL A 1 22 ? -1.880 -0.686 -7.735 1.00 0.00 19 VAL A CA 14
ATOM 22791 C C . VAL A 1 22 ? -2.091 0.692 -7.109 1.00 0.00 19 VAL A C 14
ATOM 22792 O O . VAL A 1 22 ? -1.772 0.907 -5.937 1.00 0.00 19 VAL A O 14
ATOM 22805 N N . CYS A 1 23 ? -2.628 1.616 -7.894 1.00 0.00 20 CYS A N 14
ATOM 22806 C CA . CYS A 1 23 ? -2.894 2.968 -7.426 1.00 0.00 20 CYS A CA 14
ATOM 22807 C C . CYS A 1 23 ? -4.397 3.199 -7.295 1.00 0.00 20 CYS A C 14
ATOM 22808 O O . CYS A 1 23 ? -5.183 2.695 -8.098 1.00 0.00 20 CYS A O 14
ATOM 22816 N N . ALA A 1 24 ? -4.787 3.951 -6.277 1.00 0.00 21 ALA A N 14
ATOM 22817 C CA . ALA A 1 24 ? -6.184 4.273 -6.046 1.00 0.00 21 ALA A CA 14
ATOM 22818 C C . ALA A 1 24 ? -6.332 5.714 -5.575 1.00 0.00 21 ALA A C 14
ATOM 22819 O O . ALA A 1 24 ? -5.371 6.321 -5.097 1.00 0.00 21 ALA A O 14
ATOM 22826 N N . LEU A 1 25 ? -7.531 6.258 -5.707 1.00 0.00 22 LEU A N 14
ATOM 22827 C CA . LEU A 1 25 ? -7.808 7.614 -5.257 1.00 0.00 22 LEU A CA 14
ATOM 22828 C C . LEU A 1 25 ? -8.816 7.615 -4.119 1.00 0.00 22 LEU A C 14
ATOM 22829 O O . LEU A 1 25 ? -9.927 7.100 -4.256 1.00 0.00 22 LEU A O 14
ATOM 22845 N N . LEU A 1 26 ? -8.418 8.187 -2.995 1.00 0.00 23 LEU A N 14
ATOM 22846 C CA . LEU A 1 26 ? -9.299 8.331 -1.854 1.00 0.00 23 LEU A CA 14
ATOM 22847 C C . LEU A 1 26 ? -9.391 9.806 -1.487 1.00 0.00 23 LEU A C 14
ATOM 22848 O O . LEU A 1 26 ? -8.464 10.371 -0.909 1.00 0.00 23 LEU A O 14
ATOM 22864 N N . GLY A 1 27 ? -10.498 10.431 -1.863 1.00 0.00 24 GLY A N 14
ATOM 22865 C CA . GLY A 1 27 ? -10.664 11.852 -1.631 1.00 0.00 24 GLY A CA 14
ATOM 22866 C C . GLY A 1 27 ? -9.754 12.667 -2.523 1.00 0.00 24 GLY A C 14
ATOM 22867 O O . GLY A 1 27 ? -10.041 12.862 -3.703 1.00 0.00 24 GLY A O 14
ATOM 22871 N N . ASP A 1 28 ? -8.650 13.132 -1.961 1.00 0.00 25 ASP A N 14
ATOM 22872 C CA . ASP A 1 28 ? -7.645 13.862 -2.725 1.00 0.00 25 ASP A CA 14
ATOM 22873 C C . ASP A 1 28 ? -6.292 13.182 -2.586 1.00 0.00 25 ASP A C 14
ATOM 22874 O O . ASP A 1 28 ? -5.329 13.528 -3.277 1.00 0.00 25 ASP A O 14
ATOM 22883 N N . GLU A 1 29 ? -6.238 12.195 -1.706 1.00 0.00 26 GLU A N 14
ATOM 22884 C CA . GLU A 1 29 ? -5.008 11.477 -1.422 1.00 0.00 26 GLU A CA 14
ATOM 22885 C C . GLU A 1 29 ? -4.892 10.232 -2.293 1.00 0.00 26 GLU A C 14
ATOM 22886 O O . GLU A 1 29 ? -5.826 9.430 -2.390 1.00 0.00 26 GLU A O 14
ATOM 22898 N N . GLN A 1 30 ? -3.751 10.092 -2.948 1.00 0.00 27 GLN A N 14
ATOM 22899 C CA . GLN A 1 30 ? -3.475 8.917 -3.754 1.00 0.00 27 GLN A CA 14
ATOM 22900 C C . GLN A 1 30 ? -2.996 7.781 -2.861 1.00 0.00 27 GLN A C 14
ATOM 22901 O O . GLN A 1 30 ? -2.012 7.919 -2.132 1.00 0.00 27 GLN A O 14
ATOM 22915 N N . VAL A 1 31 ? -3.704 6.669 -2.917 1.00 0.00 28 VAL A N 14
ATOM 22916 C CA . VAL A 1 31 ? -3.438 5.539 -2.043 1.00 0.00 28 VAL A CA 14
ATOM 22917 C C . VAL A 1 31 ? -2.880 4.371 -2.847 1.00 0.00 28 VAL A C 14
ATOM 22918 O O . VAL A 1 31 ? -3.336 4.095 -3.956 1.00 0.00 28 VAL A O 14
ATOM 22931 N N . ALA A 1 32 ? -1.883 3.704 -2.293 1.00 0.00 29 ALA A N 14
ATOM 22932 C CA . ALA A 1 32 ? -1.279 2.551 -2.937 1.00 0.00 29 ALA A CA 14
ATOM 22933 C C . ALA A 1 32 ? -1.802 1.268 -2.313 1.00 0.00 29 ALA A C 14
ATOM 22934 O O . ALA A 1 32 ? -1.590 1.013 -1.127 1.00 0.00 29 ALA A O 14
ATOM 22941 N N . ILE A 1 33 ? -2.499 0.474 -3.110 1.00 0.00 30 ILE A N 14
ATOM 22942 C CA . ILE A 1 33 ? -3.055 -0.781 -2.635 1.00 0.00 30 ILE A CA 14
ATOM 22943 C C . ILE A 1 33 ? -2.154 -1.939 -3.036 1.00 0.00 30 ILE A C 14
ATOM 22944 O O . ILE A 1 33 ? -1.976 -2.216 -4.223 1.00 0.00 30 ILE A O 14
ATOM 22960 N N . PHE A 1 34 ? -1.579 -2.599 -2.049 1.00 0.00 31 PHE A N 14
ATOM 22961 C CA . PHE A 1 34 ? -0.716 -3.740 -2.298 1.00 0.00 31 PHE A CA 14
ATOM 22962 C C . PHE A 1 34 ? -1.369 -5.017 -1.794 1.00 0.00 31 PHE A C 14
ATOM 22963 O O . PHE A 1 34 ? -1.757 -5.106 -0.626 1.00 0.00 31 PHE A O 14
ATOM 22980 N N . ARG A 1 35 ? -1.507 -5.997 -2.672 1.00 0.00 32 ARG A N 14
ATOM 22981 C CA . ARG A 1 35 ? -1.983 -7.308 -2.266 1.00 0.00 32 ARG A CA 14
ATOM 22982 C C . ARG A 1 35 ? -0.853 -8.314 -2.396 1.00 0.00 32 ARG A C 14
ATOM 22983 O O . ARG A 1 35 ? -0.551 -8.773 -3.493 1.00 0.00 32 ARG A O 14
ATOM 23004 N N . PRO A 1 36 ? -0.195 -8.649 -1.283 1.00 0.00 33 PRO A N 14
ATOM 23005 C CA . PRO A 1 36 ? 0.904 -9.599 -1.281 1.00 0.00 33 PRO A CA 14
ATOM 23006 C C . PRO A 1 36 ? 0.444 -11.041 -1.072 1.00 0.00 33 PRO A C 14
ATOM 23007 O O . PRO A 1 36 ? 0.989 -11.967 -1.668 1.00 0.00 33 PRO A O 14
ATOM 23018 N N . TYR A 1 37 ? -0.582 -11.225 -0.252 1.00 0.00 34 TYR A N 14
ATOM 23019 C CA . TYR A 1 37 ? -1.045 -12.562 0.090 1.00 0.00 34 TYR A CA 14
ATOM 23020 C C . TYR A 1 37 ? -2.106 -13.046 -0.886 1.00 0.00 34 TYR A C 14
ATOM 23021 O O . TYR A 1 37 ? -2.641 -12.272 -1.682 1.00 0.00 34 TYR A O 14
ATOM 23039 N N . HIS A 1 38 ? -2.410 -14.332 -0.806 1.00 0.00 35 HIS A N 14
ATOM 23040 C CA . HIS A 1 38 ? -3.386 -14.951 -1.687 1.00 0.00 35 HIS A CA 14
ATOM 23041 C C . HIS A 1 38 ? -4.786 -14.781 -1.107 1.00 0.00 35 HIS A C 14
ATOM 23042 O O . HIS A 1 38 ? -5.786 -14.937 -1.804 1.00 0.00 35 HIS A O 14
ATOM 23057 N N . SER A 1 39 ? -4.841 -14.460 0.178 1.00 0.00 36 SER A N 14
ATOM 23058 C CA . SER A 1 39 ? -6.100 -14.189 0.855 1.00 0.00 36 SER A CA 14
ATOM 23059 C C . SER A 1 39 ? -6.672 -12.839 0.409 1.00 0.00 36 SER A C 14
ATOM 23060 O O . SER A 1 39 ? -6.151 -12.210 -0.515 1.00 0.00 36 SER A O 14
ATOM 23068 N N . ASP A 1 40 ? -7.731 -12.391 1.072 1.00 0.00 37 ASP A N 14
ATOM 23069 C CA . ASP A 1 40 ? -8.371 -11.127 0.719 1.00 0.00 37 ASP A CA 14
ATOM 23070 C C . ASP A 1 40 ? -7.734 -9.968 1.478 1.00 0.00 37 ASP A C 14
ATOM 23071 O O . ASP A 1 40 ? -8.184 -8.831 1.389 1.00 0.00 37 ASP A O 14
ATOM 23080 N N . GLN A 1 41 ? -6.677 -10.263 2.217 1.00 0.00 38 GLN A N 14
ATOM 23081 C CA . GLN A 1 41 ? -6.009 -9.252 3.020 1.00 0.00 38 GLN A CA 14
ATOM 23082 C C . GLN A 1 41 ? -5.109 -8.377 2.150 1.00 0.00 38 GLN A C 14
ATOM 23083 O O . GLN A 1 41 ? -4.071 -8.826 1.654 1.00 0.00 38 GLN A O 14
ATOM 23097 N N . VAL A 1 42 ? -5.524 -7.133 1.967 1.00 0.00 39 VAL A N 14
ATOM 23098 C CA . VAL A 1 42 ? -4.762 -6.164 1.200 1.00 0.00 39 VAL A CA 14
ATOM 23099 C C . VAL A 1 42 ? -4.312 -5.042 2.119 1.00 0.00 39 VAL A C 14
ATOM 23100 O O . VAL A 1 42 ? -4.870 -4.863 3.200 1.00 0.00 39 VAL A O 14
ATOM 23113 N N . PHE A 1 43 ? -3.297 -4.304 1.709 1.00 0.00 40 PHE A N 14
ATOM 23114 C CA . PHE A 1 43 ? -2.782 -3.221 2.527 1.00 0.00 40 PHE A CA 14
ATOM 23115 C C . PHE A 1 43 ? -2.700 -1.938 1.717 1.00 0.00 40 PHE A C 14
ATOM 23116 O O . PHE A 1 43 ? -2.228 -1.940 0.579 1.00 0.00 40 PHE A O 14
ATOM 23133 N N . ALA A 1 44 ? -3.173 -0.848 2.302 1.00 0.00 41 ALA A N 14
ATOM 23134 C CA . ALA A 1 44 ? -3.217 0.427 1.612 1.00 0.00 41 ALA A CA 14
ATOM 23135 C C . ALA A 1 44 ? -2.429 1.488 2.367 1.00 0.00 41 ALA A C 14
ATOM 23136 O O . ALA A 1 44 ? -2.721 1.797 3.523 1.00 0.00 41 ALA A O 14
ATOM 23143 N N . ILE A 1 45 ? -1.422 2.034 1.712 1.00 0.00 42 ILE A N 14
ATOM 23144 C CA . ILE A 1 45 ? -0.621 3.103 2.286 1.00 0.00 42 ILE A CA 14
ATOM 23145 C C . ILE A 1 45 ? -0.617 4.299 1.349 1.00 0.00 42 ILE A C 14
ATOM 23146 O O . ILE A 1 45 ? -1.182 4.232 0.258 1.00 0.00 42 ILE A O 14
ATOM 23162 N N . SER A 1 46 ? -0.008 5.394 1.773 1.00 0.00 43 SER A N 14
ATOM 23163 C CA . SER A 1 46 ? 0.106 6.567 0.923 1.00 0.00 43 SER A CA 14
ATOM 23164 C C . SER A 1 46 ? 0.933 6.223 -0.312 1.00 0.00 43 SER A C 14
ATOM 23165 O O . SER A 1 46 ? 1.978 5.582 -0.210 1.00 0.00 43 SER A O 14
ATOM 23173 N N . ASN A 1 47 ? 0.451 6.632 -1.476 1.00 0.00 44 ASN A N 14
ATOM 23174 C CA . ASN A 1 47 ? 1.101 6.295 -2.737 1.00 0.00 44 ASN A CA 14
ATOM 23175 C C . ASN A 1 47 ? 2.141 7.349 -3.102 1.00 0.00 44 ASN A C 14
ATOM 23176 O O . ASN A 1 47 ? 2.872 7.209 -4.079 1.00 0.00 44 ASN A O 14
ATOM 23187 N N . ILE A 1 48 ? 2.214 8.397 -2.291 1.00 0.00 45 ILE A N 14
ATOM 23188 C CA . ILE A 1 48 ? 3.091 9.522 -2.574 1.00 0.00 45 ILE A CA 14
ATOM 23189 C C . ILE A 1 48 ? 4.417 9.393 -1.831 1.00 0.00 45 ILE A C 14
ATOM 23190 O O . ILE A 1 48 ? 4.445 9.244 -0.608 1.00 0.00 45 ILE A O 14
ATOM 23206 N N . ASP A 1 49 ? 5.507 9.449 -2.581 1.00 0.00 46 ASP A N 14
ATOM 23207 C CA . ASP A 1 49 ? 6.845 9.452 -2.001 1.00 0.00 46 ASP A CA 14
ATOM 23208 C C . ASP A 1 49 ? 7.283 10.884 -1.716 1.00 0.00 46 ASP A C 14
ATOM 23209 O O . ASP A 1 49 ? 7.245 11.736 -2.602 1.00 0.00 46 ASP A O 14
ATOM 23218 N N . PRO A 1 50 ? 7.688 11.171 -0.473 1.00 0.00 47 PRO A N 14
ATOM 23219 C CA . PRO A 1 50 ? 8.086 12.509 -0.055 1.00 0.00 47 PRO A CA 14
ATOM 23220 C C . PRO A 1 50 ? 9.563 12.813 -0.318 1.00 0.00 47 PRO A C 14
ATOM 23221 O O . PRO A 1 50 ? 9.999 13.956 -0.170 1.00 0.00 47 PRO A O 14
ATOM 23232 N N . PHE A 1 51 ? 10.327 11.801 -0.718 1.00 0.00 48 PHE A N 14
ATOM 23233 C CA . PHE A 1 51 ? 11.770 11.957 -0.879 1.00 0.00 48 PHE A CA 14
ATOM 23234 C C . PHE A 1 51 ? 12.111 12.515 -2.262 1.00 0.00 48 PHE A C 14
ATOM 23235 O O . PHE A 1 51 ? 12.838 13.502 -2.379 1.00 0.00 48 PHE A O 14
ATOM 23252 N N . PHE A 1 52 ? 11.584 11.884 -3.299 1.00 0.00 49 PHE A N 14
ATOM 23253 C CA . PHE A 1 52 ? 11.780 12.344 -4.668 1.00 0.00 49 PHE A CA 14
ATOM 23254 C C . PHE A 1 52 ? 10.511 12.997 -5.185 1.00 0.00 49 PHE A C 14
ATOM 23255 O O . PHE A 1 52 ? 10.461 13.465 -6.322 1.00 0.00 49 PHE A O 14
ATOM 23272 N N . GLU A 1 53 ? 9.486 13.005 -4.336 1.00 0.00 50 GLU A N 14
ATOM 23273 C CA . GLU A 1 53 ? 8.183 13.559 -4.686 1.00 0.00 50 GLU A CA 14
ATOM 23274 C C . GLU A 1 53 ? 7.575 12.786 -5.852 1.00 0.00 50 GLU A C 14
ATOM 23275 O O . GLU A 1 53 ? 7.287 13.346 -6.912 1.00 0.00 50 GLU A O 14
ATOM 23287 N N . SER A 1 54 ? 7.372 11.496 -5.632 1.00 0.00 51 SER A N 14
ATOM 23288 C CA . SER A 1 54 ? 6.853 10.612 -6.660 1.00 0.00 51 SER A CA 14
ATOM 23289 C C . SER A 1 54 ? 5.377 10.343 -6.410 1.00 0.00 51 SER A C 14
ATOM 23290 O O . SER A 1 54 ? 4.946 10.234 -5.261 1.00 0.00 51 SER A O 14
ATOM 23298 N N . SER A 1 55 ? 4.611 10.250 -7.485 1.00 0.00 52 SER A N 14
ATOM 23299 C CA . SER A 1 55 ? 3.173 10.087 -7.385 1.00 0.00 52 SER A CA 14
ATOM 23300 C C . SER A 1 55 ? 2.779 8.636 -7.130 1.00 0.00 52 SER A C 14
ATOM 23301 O O . SER A 1 55 ? 1.698 8.369 -6.609 1.00 0.00 52 SER A O 14
ATOM 23309 N N . VAL A 1 56 ? 3.645 7.694 -7.498 1.00 0.00 53 VAL A N 14
ATOM 23310 C CA . VAL A 1 56 ? 3.336 6.287 -7.294 1.00 0.00 53 VAL A CA 14
ATOM 23311 C C . VAL A 1 56 ? 4.457 5.542 -6.567 1.00 0.00 53 VAL A C 14
ATOM 23312 O O . VAL A 1 56 ? 5.615 5.553 -6.990 1.00 0.00 53 VAL A O 14
ATOM 23325 N N . LEU A 1 57 ? 4.096 4.916 -5.453 1.00 0.00 54 LEU A N 14
ATOM 23326 C CA . LEU A 1 57 ? 4.957 3.957 -4.774 1.00 0.00 54 LEU A CA 14
ATOM 23327 C C . LEU A 1 57 ? 4.656 2.547 -5.266 1.00 0.00 54 LEU A C 14
ATOM 23328 O O . LEU A 1 57 ? 5.410 1.610 -5.012 1.00 0.00 54 LEU A O 14
ATOM 23344 N N . SER A 1 58 ? 3.539 2.413 -5.978 1.00 0.00 55 SER A N 14
ATOM 23345 C CA . SER A 1 58 ? 3.077 1.123 -6.480 1.00 0.00 55 SER A CA 14
ATOM 23346 C C . SER A 1 58 ? 3.961 0.604 -7.616 1.00 0.00 55 SER A C 14
ATOM 23347 O O . SER A 1 58 ? 3.750 -0.491 -8.132 1.00 0.00 55 SER A O 14
ATOM 23355 N N . ARG A 1 59 ? 4.960 1.393 -7.984 1.00 0.00 56 ARG A N 14
ATOM 23356 C CA . ARG A 1 59 ? 5.903 1.009 -9.024 1.00 0.00 56 ARG A CA 14
ATOM 23357 C C . ARG A 1 59 ? 7.124 0.348 -8.383 1.00 0.00 56 ARG A C 14
ATOM 23358 O O . ARG A 1 59 ? 8.263 0.565 -8.800 1.00 0.00 56 ARG A O 14
ATOM 23379 N N . GLY A 1 60 ? 6.868 -0.480 -7.380 1.00 0.00 57 GLY A N 14
ATOM 23380 C CA . GLY A 1 60 ? 7.936 -1.115 -6.636 1.00 0.00 57 GLY A CA 14
ATOM 23381 C C . GLY A 1 60 ? 7.671 -2.589 -6.417 1.00 0.00 57 GLY A C 14
ATOM 23382 O O . GLY A 1 60 ? 6.544 -3.053 -6.588 1.00 0.00 57 GLY A O 14
ATOM 23386 N N . LEU A 1 61 ? 8.703 -3.326 -6.033 1.00 0.00 58 LEU A N 14
ATOM 23387 C CA . LEU A 1 61 ? 8.598 -4.775 -5.901 1.00 0.00 58 LEU A CA 14
ATOM 23388 C C . LEU A 1 61 ? 8.397 -5.178 -4.445 1.00 0.00 58 LEU A C 14
ATOM 23389 O O . LEU A 1 61 ? 8.939 -4.548 -3.539 1.00 0.00 58 LEU A O 14
ATOM 23405 N N . ILE A 1 62 ? 7.618 -6.226 -4.230 1.00 0.00 59 ILE A N 14
ATOM 23406 C CA . ILE A 1 62 ? 7.392 -6.751 -2.890 1.00 0.00 59 ILE A CA 14
ATOM 23407 C C . ILE A 1 62 ? 8.437 -7.813 -2.558 1.00 0.00 59 ILE A C 14
ATOM 23408 O O . ILE A 1 62 ? 8.648 -8.751 -3.330 1.00 0.00 59 ILE A O 14
ATOM 23424 N N . ALA A 1 63 ? 9.098 -7.650 -1.421 1.00 0.00 60 ALA A N 14
ATOM 23425 C CA . ALA A 1 63 ? 10.139 -8.574 -0.997 1.00 0.00 60 ALA A CA 14
ATOM 23426 C C . ALA A 1 63 ? 10.120 -8.747 0.516 1.00 0.00 60 ALA A C 14
ATOM 23427 O O . ALA A 1 63 ? 9.942 -7.782 1.259 1.00 0.00 60 ALA A O 14
ATOM 23434 N N . GLU A 1 64 ? 10.307 -9.974 0.971 1.00 0.00 61 GLU A N 14
ATOM 23435 C CA . GLU A 1 64 ? 10.273 -10.270 2.394 1.00 0.00 61 GLU A CA 14
ATOM 23436 C C . GLU A 1 64 ? 11.660 -10.119 3.007 1.00 0.00 61 GLU A C 14
ATOM 23437 O O . GLU A 1 64 ? 12.653 -10.571 2.435 1.00 0.00 61 GLU A O 14
ATOM 23449 N N . HIS A 1 65 ? 11.727 -9.472 4.161 1.00 0.00 62 HIS A N 14
ATOM 23450 C CA . HIS A 1 65 ? 12.966 -9.411 4.919 1.00 0.00 62 HIS A CA 14
ATOM 23451 C C . HIS A 1 65 ? 13.025 -10.621 5.844 1.00 0.00 62 HIS A C 14
ATOM 23452 O O . HIS A 1 65 ? 13.795 -11.549 5.616 1.00 0.00 62 HIS A O 14
ATOM 23467 N N . GLN A 1 66 ? 12.181 -10.610 6.872 1.00 0.00 63 GLN A N 14
ATOM 23468 C CA . GLN A 1 66 ? 12.051 -11.737 7.791 1.00 0.00 63 GLN A CA 14
ATOM 23469 C C . GLN A 1 66 ? 10.633 -11.791 8.345 1.00 0.00 63 GLN A C 14
ATOM 23470 O O . GLN A 1 66 ? 10.297 -11.049 9.267 1.00 0.00 63 GLN A O 14
ATOM 23484 N N . GLY A 1 67 ? 9.793 -12.630 7.750 1.00 0.00 64 GLY A N 14
ATOM 23485 C CA . GLY A 1 67 ? 8.429 -12.785 8.228 1.00 0.00 64 GLY A CA 14
ATOM 23486 C C . GLY A 1 67 ? 7.503 -11.699 7.718 1.00 0.00 64 GLY A C 14
ATOM 23487 O O . GLY A 1 67 ? 6.401 -11.980 7.238 1.00 0.00 64 GLY A O 14
ATOM 23491 N N . GLU A 1 68 ? 7.954 -10.458 7.813 1.00 0.00 65 GLU A N 14
ATOM 23492 C CA . GLU A 1 68 ? 7.169 -9.322 7.361 1.00 0.00 65 GLU A CA 14
ATOM 23493 C C . GLU A 1 68 ? 7.457 -9.051 5.890 1.00 0.00 65 GLU A C 14
ATOM 23494 O O . GLU A 1 68 ? 8.606 -9.130 5.451 1.00 0.00 65 GLU A O 14
ATOM 23506 N N . LEU A 1 69 ? 6.412 -8.747 5.137 1.00 0.00 66 LEU A N 14
ATOM 23507 C CA . LEU A 1 69 ? 6.557 -8.426 3.726 1.00 0.00 66 LEU A CA 14
ATOM 23508 C C . LEU A 1 69 ? 6.806 -6.933 3.543 1.00 0.00 66 LEU A C 14
ATOM 23509 O O . LEU A 1 69 ? 6.098 -6.096 4.109 1.00 0.00 66 LEU A O 14
ATOM 23525 N N . TRP A 1 70 ? 7.823 -6.604 2.766 1.00 0.00 67 TRP A N 14
ATOM 23526 C CA . TRP A 1 70 ? 8.209 -5.218 2.553 1.00 0.00 67 TRP A CA 14
ATOM 23527 C C . TRP A 1 70 ? 8.086 -4.861 1.077 1.00 0.00 67 TRP A C 14
ATOM 23528 O O . TRP A 1 70 ? 8.065 -5.742 0.220 1.00 0.00 67 TRP A O 14
ATOM 23549 N N . VAL A 1 71 ? 7.996 -3.577 0.782 1.00 0.00 68 VAL A N 14
ATOM 23550 C CA . VAL A 1 71 ? 7.974 -3.112 -0.595 1.00 0.00 68 VAL A CA 14
ATOM 23551 C C . VAL A 1 71 ? 9.217 -2.269 -0.876 1.00 0.00 68 VAL A C 14
ATOM 23552 O O . VAL A 1 71 ? 9.607 -1.430 -0.059 1.00 0.00 68 VAL A O 14
ATOM 23565 N N . ALA A 1 72 ? 9.857 -2.524 -2.007 1.00 0.00 69 ALA A N 14
ATOM 23566 C CA . ALA A 1 72 ? 11.091 -1.841 -2.360 1.00 0.00 69 ALA A CA 14
ATOM 23567 C C . ALA A 1 72 ? 10.877 -0.879 -3.522 1.00 0.00 69 ALA A C 14
ATOM 23568 O O . ALA A 1 72 ? 10.531 -1.290 -4.633 1.00 0.00 69 ALA A O 14
ATOM 23575 N N . SER A 1 73 ? 11.079 0.400 -3.250 1.00 0.00 70 SER A N 14
ATOM 23576 C CA . SER A 1 73 ? 10.974 1.435 -4.266 1.00 0.00 70 SER A CA 14
ATOM 23577 C C . SER A 1 73 ? 12.296 1.568 -5.017 1.00 0.00 70 SER A C 14
ATOM 23578 O O . SER A 1 73 ? 13.348 1.789 -4.409 1.00 0.00 70 SER A O 14
ATOM 23586 N N . PRO A 1 74 ? 12.260 1.436 -6.353 1.00 0.00 71 PRO A N 14
ATOM 23587 C CA . PRO A 1 74 ? 13.454 1.492 -7.199 1.00 0.00 71 PRO A CA 14
ATOM 23588 C C . PRO A 1 74 ? 13.987 2.913 -7.387 1.00 0.00 71 PRO A C 14
ATOM 23589 O O . PRO A 1 74 ? 14.922 3.132 -8.157 1.00 0.00 71 PRO A O 14
ATOM 23600 N N . LEU A 1 75 ? 13.393 3.874 -6.687 1.00 0.00 72 LEU A N 14
ATOM 23601 C CA . LEU A 1 75 ? 13.832 5.263 -6.771 1.00 0.00 72 LEU A CA 14
ATOM 23602 C C . LEU A 1 75 ? 15.240 5.415 -6.203 1.00 0.00 72 LEU A C 14
ATOM 23603 O O . LEU A 1 75 ? 16.146 5.896 -6.886 1.00 0.00 72 LEU A O 14
ATOM 23619 N N . LYS A 1 76 ? 15.420 4.996 -4.956 1.00 0.00 73 LYS A N 14
ATOM 23620 C CA . LYS A 1 76 ? 16.728 5.042 -4.315 1.00 0.00 73 LYS A CA 14
ATOM 23621 C C . LYS A 1 76 ? 16.878 3.867 -3.357 1.00 0.00 73 LYS A C 14
ATOM 23622 O O . LYS A 1 76 ? 17.619 3.942 -2.378 1.00 0.00 73 LYS A O 14
ATOM 23641 N N . LYS A 1 77 ? 16.171 2.781 -3.667 1.00 0.00 74 LYS A N 14
ATOM 23642 C CA . LYS A 1 77 ? 16.180 1.574 -2.844 1.00 0.00 74 LYS A CA 14
ATOM 23643 C C . LYS A 1 77 ? 15.570 1.866 -1.471 1.00 0.00 74 LYS A C 14
ATOM 23644 O O . LYS A 1 77 ? 16.228 1.770 -0.434 1.00 0.00 74 LYS A O 14
ATOM 23663 N N . GLN A 1 78 ? 14.303 2.253 -1.490 1.00 0.00 75 GLN A N 14
ATOM 23664 C CA . GLN A 1 78 ? 13.559 2.549 -0.270 1.00 0.00 75 GLN A CA 14
ATOM 23665 C C . GLN A 1 78 ? 12.693 1.355 0.088 1.00 0.00 75 GLN A C 14
ATOM 23666 O O . GLN A 1 78 ? 11.976 0.840 -0.767 1.00 0.00 75 GLN A O 14
ATOM 23680 N N . ARG A 1 79 ? 12.746 0.904 1.330 1.00 0.00 76 ARG A N 14
ATOM 23681 C CA . ARG A 1 79 ? 11.966 -0.258 1.718 1.00 0.00 76 ARG A CA 14
ATOM 23682 C C . ARG A 1 79 ? 10.965 0.083 2.819 1.00 0.00 76 ARG A C 14
ATOM 23683 O O . ARG A 1 79 ? 11.333 0.583 3.886 1.00 0.00 76 ARG A O 14
ATOM 23704 N N . PHE A 1 80 ? 9.695 -0.182 2.536 1.00 0.00 77 PHE A N 14
ATOM 23705 C CA . PHE A 1 80 ? 8.615 0.064 3.483 1.00 0.00 77 PHE A CA 14
ATOM 23706 C C . PHE A 1 80 ? 7.970 -1.255 3.896 1.00 0.00 77 PHE A C 14
ATOM 23707 O O . PHE A 1 80 ? 7.935 -2.201 3.114 1.00 0.00 77 PHE A O 14
ATOM 23724 N N . ARG A 1 81 ? 7.466 -1.313 5.118 1.00 0.00 78 ARG A N 14
ATOM 23725 C CA . ARG A 1 81 ? 6.841 -2.524 5.634 1.00 0.00 78 ARG A CA 14
ATOM 23726 C C . ARG A 1 81 ? 5.333 -2.476 5.410 1.00 0.00 78 ARG A C 14
ATOM 23727 O O . ARG A 1 81 ? 4.656 -1.564 5.889 1.00 0.00 78 ARG A O 14
ATOM 23748 N N . LEU A 1 82 ? 4.814 -3.471 4.697 1.00 0.00 79 LEU A N 14
ATOM 23749 C CA . LEU A 1 82 ? 3.403 -3.499 4.312 1.00 0.00 79 LEU A CA 14
ATOM 23750 C C . LEU A 1 82 ? 2.498 -3.869 5.481 1.00 0.00 79 LEU A C 14
ATOM 23751 O O . LEU A 1 82 ? 1.280 -3.779 5.374 1.00 0.00 79 LEU A O 14
ATOM 23767 N N . SER A 1 83 ? 3.096 -4.280 6.593 1.00 0.00 80 SER A N 14
ATOM 23768 C CA . SER A 1 83 ? 2.342 -4.670 7.782 1.00 0.00 80 SER A CA 14
ATOM 23769 C C . SER A 1 83 ? 1.459 -3.523 8.277 1.00 0.00 80 SER A C 14
ATOM 23770 O O . SER A 1 83 ? 0.393 -3.748 8.851 1.00 0.00 80 SER A O 14
ATOM 23778 N N . ASP A 1 84 ? 1.914 -2.296 8.054 1.00 0.00 81 ASP A N 14
ATOM 23779 C CA . ASP A 1 84 ? 1.149 -1.110 8.418 1.00 0.00 81 ASP A CA 14
ATOM 23780 C C . ASP A 1 84 ? 1.427 0.012 7.433 1.00 0.00 81 ASP A C 14
ATOM 23781 O O . ASP A 1 84 ? 0.581 0.364 6.619 1.00 0.00 81 ASP A O 14
ATOM 23790 N N . GLY A 1 85 ? 2.632 0.547 7.502 1.00 0.00 82 GLY A N 14
ATOM 23791 C CA . GLY A 1 85 ? 3.022 1.636 6.634 1.00 0.00 82 GLY A CA 14
ATOM 23792 C C . GLY A 1 85 ? 4.278 2.296 7.142 1.00 0.00 82 GLY A C 14
ATOM 23793 O O . GLY A 1 85 ? 4.398 3.521 7.149 1.00 0.00 82 GLY A O 14
ATOM 23797 N N . LEU A 1 86 ? 5.214 1.470 7.576 1.00 0.00 83 LEU A N 14
ATOM 23798 C CA . LEU A 1 86 ? 6.434 1.951 8.194 1.00 0.00 83 LEU A CA 14
ATOM 23799 C C . LEU A 1 86 ? 7.587 1.890 7.208 1.00 0.00 83 LEU A C 14
ATOM 23800 O O . LEU A 1 86 ? 7.614 1.032 6.332 1.00 0.00 83 LEU A O 14
ATOM 23816 N N . CYS A 1 87 ? 8.532 2.796 7.351 1.00 0.00 84 CYS A N 14
ATOM 23817 C CA . CYS A 1 87 ? 9.750 2.744 6.569 1.00 0.00 84 CYS A CA 14
ATOM 23818 C C . CYS A 1 87 ? 10.835 2.067 7.394 1.00 0.00 84 CYS A C 14
ATOM 23819 O O . CYS A 1 87 ? 10.824 2.151 8.621 1.00 0.00 84 CYS A O 14
ATOM 23827 N N . MET A 1 88 ? 11.757 1.387 6.725 1.00 0.00 85 MET A N 14
ATOM 23828 C CA . MET A 1 88 ? 12.793 0.625 7.411 1.00 0.00 85 MET A CA 14
ATOM 23829 C C . MET A 1 88 ? 13.630 1.530 8.319 1.00 0.00 85 MET A C 14
ATOM 23830 O O . MET A 1 88 ? 13.627 1.371 9.540 1.00 0.00 85 MET A O 14
ATOM 23844 N N . GLU A 1 89 ? 14.323 2.490 7.721 1.00 0.00 86 GLU A N 14
ATOM 23845 C CA . GLU A 1 89 ? 15.181 3.391 8.484 1.00 0.00 86 GLU A CA 14
ATOM 23846 C C . GLU A 1 89 ? 14.389 4.601 8.979 1.00 0.00 86 GLU A C 14
ATOM 23847 O O . GLU A 1 89 ? 14.641 5.129 10.063 1.00 0.00 86 GLU A O 14
ATOM 23859 N N . ASP A 1 90 ? 13.407 5.006 8.183 1.00 0.00 87 ASP A N 14
ATOM 23860 C CA . ASP A 1 90 ? 12.620 6.206 8.457 1.00 0.00 87 ASP A CA 14
ATOM 23861 C C . ASP A 1 90 ? 11.525 5.928 9.481 1.00 0.00 87 ASP A C 14
ATOM 23862 O O . ASP A 1 90 ? 10.615 6.729 9.639 1.00 0.00 87 ASP A O 14
ATOM 23871 N N . GLU A 1 91 ? 11.596 4.755 10.109 1.00 0.00 88 GLU A N 14
ATOM 23872 C CA . GLU A 1 91 ? 10.636 4.303 11.131 1.00 0.00 88 GLU A CA 14
ATOM 23873 C C . GLU A 1 91 ? 10.092 5.446 12.007 1.00 0.00 88 GLU A C 14
ATOM 23874 O O . GLU A 1 91 ? 8.908 5.462 12.347 1.00 0.00 88 GLU A O 14
ATOM 23886 N N . GLN A 1 92 ? 10.954 6.399 12.356 1.00 0.00 89 GLN A N 14
ATOM 23887 C CA . GLN A 1 92 ? 10.556 7.539 13.184 1.00 0.00 89 GLN A CA 14
ATOM 23888 C C . GLN A 1 92 ? 9.425 8.341 12.527 1.00 0.00 89 GLN A C 14
ATOM 23889 O O . GLN A 1 92 ? 8.477 8.758 13.192 1.00 0.00 89 GLN A O 14
ATOM 23903 N N . PHE A 1 93 ? 9.528 8.536 11.221 1.00 0.00 90 PHE A N 14
ATOM 23904 C CA . PHE A 1 93 ? 8.561 9.329 10.476 1.00 0.00 90 PHE A CA 14
ATOM 23905 C C . PHE A 1 93 ? 8.235 8.641 9.150 1.00 0.00 90 PHE A C 14
ATOM 23906 O O . PHE A 1 93 ? 8.841 8.928 8.118 1.00 0.00 90 PHE A O 14
ATOM 23923 N N . SER A 1 94 ? 7.307 7.699 9.198 1.00 0.00 91 SER A N 14
ATOM 23924 C CA . SER A 1 94 ? 6.941 6.923 8.023 1.00 0.00 91 SER A CA 14
ATOM 23925 C C . SER A 1 94 ? 5.682 7.479 7.352 1.00 0.00 91 SER A C 14
ATOM 23926 O O . SER A 1 94 ? 5.267 8.607 7.626 1.00 0.00 91 SER A O 14
ATOM 23934 N N . VAL A 1 95 ? 5.075 6.682 6.473 1.00 0.00 92 VAL A N 14
ATOM 23935 C CA . VAL A 1 95 ? 3.956 7.147 5.662 1.00 0.00 92 VAL A CA 14
ATOM 23936 C C . VAL A 1 95 ? 2.608 6.841 6.313 1.00 0.00 92 VAL A C 14
ATOM 23937 O O . VAL A 1 95 ? 2.538 6.237 7.383 1.00 0.00 92 VAL A O 14
ATOM 23950 N N . LYS A 1 96 ? 1.543 7.263 5.643 1.00 0.00 93 LYS A N 14
ATOM 23951 C CA . LYS A 1 96 ? 0.189 7.154 6.168 1.00 0.00 93 LYS A CA 14
ATOM 23952 C C . LYS A 1 96 ? -0.433 5.805 5.801 1.00 0.00 93 LYS A C 14
ATOM 23953 O O . LYS A 1 96 ? -0.330 5.354 4.658 1.00 0.00 93 LYS A O 14
ATOM 23972 N N . HIS A 1 97 ? -1.069 5.168 6.778 1.00 0.00 94 HIS A N 14
ATOM 23973 C CA . HIS A 1 97 ? -1.719 3.876 6.572 1.00 0.00 94 HIS A CA 14
ATOM 23974 C C . HIS A 1 97 ? -3.236 4.048 6.529 1.00 0.00 94 HIS A C 14
ATOM 23975 O O . HIS A 1 97 ? -3.825 4.654 7.426 1.00 0.00 94 HIS A O 14
ATOM 23990 N N . TYR A 1 98 ? -3.855 3.523 5.481 1.00 0.00 95 TYR A N 14
ATOM 23991 C CA . TYR A 1 98 ? -5.303 3.562 5.341 1.00 0.00 95 TYR A CA 14
ATOM 23992 C C . TYR A 1 98 ? -5.870 2.170 5.594 1.00 0.00 95 TYR A C 14
ATOM 23993 O O . TYR A 1 98 ? -5.229 1.166 5.275 1.00 0.00 95 TYR A O 14
ATOM 24011 N N . GLU A 1 99 ? -7.060 2.104 6.165 1.00 0.00 96 GLU A N 14
ATOM 24012 C CA . GLU A 1 99 ? -7.689 0.826 6.464 1.00 0.00 96 GLU A CA 14
ATOM 24013 C C . GLU A 1 99 ? -8.342 0.263 5.208 1.00 0.00 96 GLU A C 14
ATOM 24014 O O . GLU A 1 99 ? -8.978 0.997 4.454 1.00 0.00 96 GLU A O 14
ATOM 24026 N N . ALA A 1 100 ? -8.185 -1.031 4.980 1.00 0.00 97 ALA A N 14
ATOM 24027 C CA . ALA A 1 100 ? -8.714 -1.655 3.778 1.00 0.00 97 ALA A CA 14
ATOM 24028 C C . ALA A 1 100 ? -9.548 -2.880 4.117 1.00 0.00 97 ALA A C 14
ATOM 24029 O O . ALA A 1 100 ? -9.292 -3.560 5.113 1.00 0.00 97 ALA A O 14
ATOM 24036 N N . ARG A 1 101 ? -10.555 -3.143 3.295 1.00 0.00 98 ARG A N 14
ATOM 24037 C CA . ARG A 1 101 ? -11.385 -4.329 3.450 1.00 0.00 98 ARG A CA 14
ATOM 24038 C C . ARG A 1 101 ? -11.839 -4.827 2.085 1.00 0.00 98 ARG A C 14
ATOM 24039 O O . ARG A 1 101 ? -11.845 -4.072 1.111 1.00 0.00 98 ARG A O 14
ATOM 24060 N N . VAL A 1 102 ? -12.218 -6.091 2.021 1.00 0.00 99 VAL A N 14
ATOM 24061 C CA . VAL A 1 102 ? -12.767 -6.661 0.806 1.00 0.00 99 VAL A CA 14
ATOM 24062 C C . VAL A 1 102 ? -14.223 -7.039 1.025 1.00 0.00 99 VAL A C 14
ATOM 24063 O O . VAL A 1 102 ? -14.536 -7.966 1.774 1.00 0.00 99 VAL A O 14
ATOM 24076 N N . LYS A 1 103 ? -15.105 -6.301 0.382 1.00 0.00 100 LYS A N 14
ATOM 24077 C CA . LYS A 1 103 ? -16.533 -6.486 0.551 1.00 0.00 100 LYS A CA 14
ATOM 24078 C C . LYS A 1 103 ? -17.160 -6.925 -0.756 1.00 0.00 100 LYS A C 14
ATOM 24079 O O . LYS A 1 103 ? -17.122 -6.187 -1.737 1.00 0.00 100 LYS A O 14
ATOM 24098 N N . ASP A 1 104 ? -17.715 -8.134 -0.767 1.00 0.00 101 ASP A N 14
ATOM 24099 C CA . ASP A 1 104 ? -18.326 -8.702 -1.969 1.00 0.00 101 ASP A CA 14
ATOM 24100 C C . ASP A 1 104 ? -17.281 -8.847 -3.064 1.00 0.00 101 ASP A C 14
ATOM 24101 O O . ASP A 1 104 ? -17.599 -8.860 -4.254 1.00 0.00 101 ASP A O 14
ATOM 24110 N N . GLY A 1 105 ? -16.029 -8.970 -2.644 1.00 0.00 102 GLY A N 14
ATOM 24111 C CA . GLY A 1 105 ? -14.933 -9.053 -3.582 1.00 0.00 102 GLY A CA 14
ATOM 24112 C C . GLY A 1 105 ? -14.431 -7.688 -4.015 1.00 0.00 102 GLY A C 14
ATOM 24113 O O . GLY A 1 105 ? -13.595 -7.590 -4.912 1.00 0.00 102 GLY A O 14
ATOM 24117 N N . VAL A 1 106 ? -14.926 -6.632 -3.375 1.00 0.00 103 VAL A N 14
ATOM 24118 C CA . VAL A 1 106 ? -14.557 -5.274 -3.755 1.00 0.00 103 VAL A CA 14
ATOM 24119 C C . VAL A 1 106 ? -13.675 -4.639 -2.684 1.00 0.00 103 VAL A C 14
ATOM 24120 O O . VAL A 1 106 ? -13.984 -4.706 -1.494 1.00 0.00 103 VAL A O 14
ATOM 24133 N N . VAL A 1 107 ? -12.578 -4.035 -3.112 1.00 0.00 104 VAL A N 14
ATOM 24134 C CA . VAL A 1 107 ? -11.650 -3.390 -2.196 1.00 0.00 104 VAL A CA 14
ATOM 24135 C C . VAL A 1 107 ? -12.185 -2.028 -1.779 1.00 0.00 104 VAL A C 14
ATOM 24136 O O . VAL A 1 107 ? -12.336 -1.132 -2.611 1.00 0.00 104 VAL A O 14
ATOM 24149 N N . GLN A 1 108 ? -12.488 -1.880 -0.502 1.00 0.00 105 GLN A N 14
ATOM 24150 C CA . GLN A 1 108 ? -12.955 -0.608 0.024 1.00 0.00 105 GLN A CA 14
ATOM 24151 C C . GLN A 1 108 ? -11.919 -0.024 0.969 1.00 0.00 105 GLN A C 14
ATOM 24152 O O . GLN A 1 108 ? -11.326 -0.748 1.774 1.00 0.00 105 GLN A O 14
ATOM 24166 N N . LEU A 1 109 ? -11.693 1.274 0.859 1.00 0.00 106 LEU A N 14
ATOM 24167 C CA . LEU A 1 109 ? -10.688 1.943 1.670 1.00 0.00 106 LEU A CA 14
ATOM 24168 C C . LEU A 1 109 ? -11.329 2.910 2.658 1.00 0.00 106 LEU A C 14
ATOM 24169 O O . LEU A 1 109 ? -12.276 3.622 2.325 1.00 0.00 106 LEU A O 14
ATOM 24185 N N . ARG A 1 110 ? -10.801 2.916 3.869 1.00 0.00 107 ARG A N 14
ATOM 24186 C CA . ARG A 1 110 ? -11.236 3.830 4.913 1.00 0.00 107 ARG A CA 14
ATOM 24187 C C . ARG A 1 110 ? -10.048 4.633 5.410 1.00 0.00 107 ARG A C 14
ATOM 24188 O O . ARG A 1 110 ? -8.936 4.113 5.508 1.00 0.00 107 ARG A O 14
ATOM 24209 N N . GLY A 1 111 ? -10.280 5.895 5.699 1.00 0.00 108 GLY A N 14
ATOM 24210 C CA . GLY A 1 111 ? -9.233 6.722 6.254 1.00 0.00 108 GLY A CA 14
ATOM 24211 C C . GLY A 1 111 ? -9.517 8.188 6.082 1.00 0.00 108 GLY A C 14
ATOM 24212 O O . GLY A 1 111 ? -9.869 8.881 7.035 1.00 0.00 108 GLY A O 14
ATOM 24216 N N . GLY A 1 112 ? -9.388 8.651 4.857 1.00 0.00 109 GLY A N 14
ATOM 24217 C CA . GLY A 1 112 ? -9.561 10.057 4.576 1.00 0.00 109 GLY A CA 14
ATOM 24218 C C . GLY A 1 112 ? -8.371 10.858 5.046 1.00 0.00 109 GLY A C 14
ATOM 24219 O O . GLY A 1 112 ? -7.285 10.306 5.229 1.00 0.00 109 GLY A O 14
ATOM 24223 N N . SER A 1 113 ? -8.569 12.144 5.253 1.00 0.00 110 SER A N 14
ATOM 24224 C CA . SER A 1 113 ? -7.504 13.004 5.725 1.00 0.00 110 SER A CA 14
ATOM 24225 C C . SER A 1 113 ? -7.369 12.890 7.241 1.00 0.00 110 SER A C 14
ATOM 24226 O O . SER A 1 113 ? -6.462 12.162 7.700 1.00 0.00 110 SER A O 14
ATOM 24235 N N . MET A 1 4 ? -11.428 12.082 7.127 1.00 0.00 1 MET A N 15
ATOM 24236 C CA . MET A 1 4 ? -12.042 11.237 8.177 1.00 0.00 1 MET A CA 15
ATOM 24237 C C . MET A 1 4 ? -12.321 9.838 7.636 1.00 0.00 1 MET A C 15
ATOM 24238 O O . MET A 1 4 ? -12.055 9.554 6.467 1.00 0.00 1 MET A O 15
ATOM 24251 N N . SER A 1 5 ? -12.853 8.968 8.485 1.00 0.00 2 SER A N 15
ATOM 24252 C CA . SER A 1 5 ? -13.139 7.591 8.102 1.00 0.00 2 SER A CA 15
ATOM 24253 C C . SER A 1 5 ? -14.324 7.506 7.145 1.00 0.00 2 SER A C 15
ATOM 24254 O O . SER A 1 5 ? -15.470 7.727 7.536 1.00 0.00 2 SER A O 15
ATOM 24262 N N . GLN A 1 6 ? -14.036 7.212 5.885 1.00 0.00 3 GLN A N 15
ATOM 24263 C CA . GLN A 1 6 ? -15.078 6.953 4.906 1.00 0.00 3 GLN A CA 15
ATOM 24264 C C . GLN A 1 6 ? -14.638 5.869 3.929 1.00 0.00 3 GLN A C 15
ATOM 24265 O O . GLN A 1 6 ? -13.681 6.040 3.177 1.00 0.00 3 GLN A O 15
ATOM 24279 N N . TRP A 1 7 ? -15.327 4.737 3.980 1.00 0.00 4 TRP A N 15
ATOM 24280 C CA . TRP A 1 7 ? -15.017 3.607 3.114 1.00 0.00 4 TRP A CA 15
ATOM 24281 C C . TRP A 1 7 ? -15.318 3.933 1.661 1.00 0.00 4 TRP A C 15
ATOM 24282 O O . TRP A 1 7 ? -16.464 4.193 1.291 1.00 0.00 4 TRP A O 15
ATOM 24303 N N . LYS A 1 8 ? -14.280 3.937 0.849 1.00 0.00 5 LYS A N 15
ATOM 24304 C CA . LYS A 1 8 ? -14.422 4.185 -0.573 1.00 0.00 5 LYS A CA 15
ATOM 24305 C C . LYS A 1 8 ? -14.462 2.883 -1.352 1.00 0.00 5 LYS A C 15
ATOM 24306 O O . LYS A 1 8 ? -13.555 2.056 -1.248 1.00 0.00 5 LYS A O 15
ATOM 24325 N N . ASP A 1 9 ? -15.530 2.704 -2.115 1.00 0.00 6 ASP A N 15
ATOM 24326 C CA . ASP A 1 9 ? -15.664 1.562 -3.007 1.00 0.00 6 ASP A CA 15
ATOM 24327 C C . ASP A 1 9 ? -14.791 1.793 -4.235 1.00 0.00 6 ASP A C 15
ATOM 24328 O O . ASP A 1 9 ? -15.155 2.560 -5.126 1.00 0.00 6 ASP A O 15
ATOM 24337 N N . ILE A 1 10 ? -13.620 1.171 -4.260 1.00 0.00 7 ILE A N 15
ATOM 24338 C CA . ILE A 1 10 ? -12.656 1.419 -5.323 1.00 0.00 7 ILE A CA 15
ATOM 24339 C C . ILE A 1 10 ? -12.936 0.532 -6.528 1.00 0.00 7 ILE A C 15
ATOM 24340 O O . ILE A 1 10 ? -13.580 0.944 -7.494 1.00 0.00 7 ILE A O 15
ATOM 24356 N N . CYS A 1 11 ? -12.452 -0.691 -6.447 1.00 0.00 8 CYS A N 15
ATOM 24357 C CA . CYS A 1 11 ? -12.598 -1.670 -7.505 1.00 0.00 8 CYS A CA 15
ATOM 24358 C C . CYS A 1 11 ? -12.718 -3.033 -6.856 1.00 0.00 8 CYS A C 15
ATOM 24359 O O . CYS A 1 11 ? -12.933 -3.119 -5.652 1.00 0.00 8 CYS A O 15
ATOM 24367 N N . LYS A 1 12 ? -12.564 -4.091 -7.617 1.00 0.00 9 LYS A N 15
ATOM 24368 C CA . LYS A 1 12 ? -12.691 -5.418 -7.057 1.00 0.00 9 LYS A CA 15
ATOM 24369 C C . LYS A 1 12 ? -11.316 -6.001 -6.792 1.00 0.00 9 LYS A C 15
ATOM 24370 O O . LYS A 1 12 ? -10.326 -5.562 -7.370 1.00 0.00 9 LYS A O 15
ATOM 24389 N N . ILE A 1 13 ? -11.252 -6.991 -5.915 1.00 0.00 10 ILE A N 15
ATOM 24390 C CA . ILE A 1 13 ? -9.987 -7.639 -5.604 1.00 0.00 10 ILE A CA 15
ATOM 24391 C C . ILE A 1 13 ? -9.553 -8.508 -6.784 1.00 0.00 10 ILE A C 15
ATOM 24392 O O . ILE A 1 13 ? -8.425 -8.990 -6.851 1.00 0.00 10 ILE A O 15
ATOM 24408 N N . ASP A 1 14 ? -10.473 -8.674 -7.727 1.00 0.00 11 ASP A N 15
ATOM 24409 C CA . ASP A 1 14 ? -10.203 -9.381 -8.969 1.00 0.00 11 ASP A CA 15
ATOM 24410 C C . ASP A 1 14 ? -9.301 -8.539 -9.861 1.00 0.00 11 ASP A C 15
ATOM 24411 O O . ASP A 1 14 ? -8.657 -9.052 -10.775 1.00 0.00 11 ASP A O 15
ATOM 24420 N N . ASP A 1 15 ? -9.264 -7.238 -9.588 1.00 0.00 12 ASP A N 15
ATOM 24421 C CA . ASP A 1 15 ? -8.448 -6.308 -10.361 1.00 0.00 12 ASP A CA 15
ATOM 24422 C C . ASP A 1 15 ? -7.002 -6.327 -9.884 1.00 0.00 12 ASP A C 15
ATOM 24423 O O . ASP A 1 15 ? -6.099 -5.887 -10.595 1.00 0.00 12 ASP A O 15
ATOM 24432 N N . ILE A 1 16 ? -6.783 -6.842 -8.683 1.00 0.00 13 ILE A N 15
ATOM 24433 C CA . ILE A 1 16 ? -5.459 -6.824 -8.075 1.00 0.00 13 ILE A CA 15
ATOM 24434 C C . ILE A 1 16 ? -4.912 -8.240 -7.934 1.00 0.00 13 ILE A C 15
ATOM 24435 O O . ILE A 1 16 ? -5.553 -9.111 -7.348 1.00 0.00 13 ILE A O 15
ATOM 24451 N N . LEU A 1 17 ? -3.721 -8.457 -8.466 1.00 0.00 14 LEU A N 15
ATOM 24452 C CA . LEU A 1 17 ? -3.101 -9.775 -8.458 1.00 0.00 14 LEU A CA 15
ATOM 24453 C C . LEU A 1 17 ? -2.275 -9.975 -7.187 1.00 0.00 14 LEU A C 15
ATOM 24454 O O . LEU A 1 17 ? -2.008 -9.018 -6.456 1.00 0.00 14 LEU A O 15
ATOM 24470 N N . PRO A 1 18 ? -1.880 -11.222 -6.887 1.00 0.00 15 PRO A N 15
ATOM 24471 C CA . PRO A 1 18 ? -0.990 -11.509 -5.761 1.00 0.00 15 PRO A CA 15
ATOM 24472 C C . PRO A 1 18 ? 0.368 -10.823 -5.926 1.00 0.00 15 PRO A C 15
ATOM 24473 O O . PRO A 1 18 ? 0.972 -10.869 -7.002 1.00 0.00 15 PRO A O 15
ATOM 24484 N N . GLU A 1 19 ? 0.818 -10.175 -4.854 1.00 0.00 16 GLU A N 15
ATOM 24485 C CA . GLU A 1 19 ? 2.091 -9.453 -4.828 1.00 0.00 16 GLU A CA 15
ATOM 24486 C C . GLU A 1 19 ? 2.125 -8.324 -5.859 1.00 0.00 16 GLU A C 15
ATOM 24487 O O . GLU A 1 19 ? 3.140 -8.110 -6.526 1.00 0.00 16 GLU A O 15
ATOM 24499 N N . THR A 1 20 ? 1.024 -7.585 -5.967 1.00 0.00 17 THR A N 15
ATOM 24500 C CA . THR A 1 20 ? 0.970 -6.434 -6.866 1.00 0.00 17 THR A CA 15
ATOM 24501 C C . THR A 1 20 ? 0.322 -5.239 -6.173 1.00 0.00 17 THR A C 15
ATOM 24502 O O . THR A 1 20 ? -0.418 -5.401 -5.198 1.00 0.00 17 THR A O 15
ATOM 24513 N N . GLY A 1 21 ? 0.614 -4.046 -6.669 1.00 0.00 18 GLY A N 15
ATOM 24514 C CA . GLY A 1 21 ? 0.027 -2.845 -6.114 1.00 0.00 18 GLY A CA 15
ATOM 24515 C C . GLY A 1 21 ? -0.479 -1.907 -7.189 1.00 0.00 18 GLY A C 15
ATOM 24516 O O . GLY A 1 21 ? 0.131 -1.792 -8.254 1.00 0.00 18 GLY A O 15
ATOM 24520 N N . VAL A 1 22 ? -1.591 -1.240 -6.914 1.00 0.00 19 VAL A N 15
ATOM 24521 C CA . VAL A 1 22 ? -2.182 -0.298 -7.860 1.00 0.00 19 VAL A CA 15
ATOM 24522 C C . VAL A 1 22 ? -2.336 1.081 -7.220 1.00 0.00 19 VAL A C 15
ATOM 24523 O O . VAL A 1 22 ? -2.150 1.234 -6.012 1.00 0.00 19 VAL A O 15
ATOM 24536 N N . CYS A 1 23 ? -2.665 2.080 -8.031 1.00 0.00 20 CYS A N 15
ATOM 24537 C CA . CYS A 1 23 ? -2.860 3.439 -7.534 1.00 0.00 20 CYS A CA 15
ATOM 24538 C C . CYS A 1 23 ? -4.338 3.817 -7.578 1.00 0.00 20 CYS A C 15
ATOM 24539 O O . CYS A 1 23 ? -4.997 3.660 -8.609 1.00 0.00 20 CYS A O 15
ATOM 24547 N N . ALA A 1 24 ? -4.852 4.312 -6.461 1.00 0.00 21 ALA A N 15
ATOM 24548 C CA . ALA A 1 24 ? -6.245 4.719 -6.369 1.00 0.00 21 ALA A CA 15
ATOM 24549 C C . ALA A 1 24 ? -6.362 6.107 -5.748 1.00 0.00 21 ALA A C 15
ATOM 24550 O O . ALA A 1 24 ? -5.482 6.539 -5.002 1.00 0.00 21 ALA A O 15
ATOM 24557 N N . LEU A 1 25 ? -7.451 6.802 -6.053 1.00 0.00 22 LEU A N 15
ATOM 24558 C CA . LEU A 1 25 ? -7.663 8.148 -5.540 1.00 0.00 22 LEU A CA 15
ATOM 24559 C C . LEU A 1 25 ? -8.794 8.168 -4.516 1.00 0.00 22 LEU A C 15
ATOM 24560 O O . LEU A 1 25 ? -9.958 7.943 -4.852 1.00 0.00 22 LEU A O 15
ATOM 24576 N N . LEU A 1 26 ? -8.437 8.424 -3.267 1.00 0.00 23 LEU A N 15
ATOM 24577 C CA . LEU A 1 26 ? -9.410 8.540 -2.190 1.00 0.00 23 LEU A CA 15
ATOM 24578 C C . LEU A 1 26 ? -9.540 10.008 -1.796 1.00 0.00 23 LEU A C 15
ATOM 24579 O O . LEU A 1 26 ? -8.725 10.528 -1.041 1.00 0.00 23 LEU A O 15
ATOM 24595 N N . GLY A 1 27 ? -10.548 10.683 -2.333 1.00 0.00 24 GLY A N 15
ATOM 24596 C CA . GLY A 1 27 ? -10.660 12.115 -2.133 1.00 0.00 24 GLY A CA 15
ATOM 24597 C C . GLY A 1 27 ? -9.546 12.847 -2.850 1.00 0.00 24 GLY A C 15
ATOM 24598 O O . GLY A 1 27 ? -9.612 13.051 -4.062 1.00 0.00 24 GLY A O 15
ATOM 24602 N N . ASP A 1 28 ? -8.523 13.238 -2.106 1.00 0.00 25 ASP A N 15
ATOM 24603 C CA . ASP A 1 28 ? -7.308 13.785 -2.698 1.00 0.00 25 ASP A CA 15
ATOM 24604 C C . ASP A 1 28 ? -6.116 12.959 -2.253 1.00 0.00 25 ASP A C 15
ATOM 24605 O O . ASP A 1 28 ? -4.962 13.304 -2.519 1.00 0.00 25 ASP A O 15
ATOM 24614 N N . GLU A 1 29 ? -6.408 11.865 -1.569 1.00 0.00 26 GLU A N 15
ATOM 24615 C CA . GLU A 1 29 ? -5.378 10.977 -1.065 1.00 0.00 26 GLU A CA 15
ATOM 24616 C C . GLU A 1 29 ? -4.964 9.991 -2.141 1.00 0.00 26 GLU A C 15
ATOM 24617 O O . GLU A 1 29 ? -5.766 9.164 -2.583 1.00 0.00 26 GLU A O 15
ATOM 24629 N N . GLN A 1 30 ? -3.721 10.095 -2.570 1.00 0.00 27 GLN A N 15
ATOM 24630 C CA . GLN A 1 30 ? -3.169 9.160 -3.531 1.00 0.00 27 GLN A CA 15
ATOM 24631 C C . GLN A 1 30 ? -2.760 7.883 -2.803 1.00 0.00 27 GLN A C 15
ATOM 24632 O O . GLN A 1 30 ? -1.742 7.841 -2.108 1.00 0.00 27 GLN A O 15
ATOM 24646 N N . VAL A 1 31 ? -3.589 6.860 -2.931 1.00 0.00 28 VAL A N 15
ATOM 24647 C CA . VAL A 1 31 ? -3.422 5.635 -2.167 1.00 0.00 28 VAL A CA 15
ATOM 24648 C C . VAL A 1 31 ? -2.899 4.509 -3.046 1.00 0.00 28 VAL A C 15
ATOM 24649 O O . VAL A 1 31 ? -3.338 4.338 -4.184 1.00 0.00 28 VAL A O 15
ATOM 24662 N N . ALA A 1 32 ? -1.953 3.755 -2.516 1.00 0.00 29 ALA A N 15
ATOM 24663 C CA . ALA A 1 32 ? -1.438 2.586 -3.198 1.00 0.00 29 ALA A CA 15
ATOM 24664 C C . ALA A 1 32 ? -2.002 1.330 -2.557 1.00 0.00 29 ALA A C 15
ATOM 24665 O O . ALA A 1 32 ? -1.706 1.024 -1.399 1.00 0.00 29 ALA A O 15
ATOM 24672 N N . ILE A 1 33 ? -2.834 0.620 -3.300 1.00 0.00 30 ILE A N 15
ATOM 24673 C CA . ILE A 1 33 ? -3.451 -0.592 -2.796 1.00 0.00 30 ILE A CA 15
ATOM 24674 C C . ILE A 1 33 ? -2.578 -1.791 -3.133 1.00 0.00 30 ILE A C 15
ATOM 24675 O O . ILE A 1 33 ? -2.482 -2.195 -4.294 1.00 0.00 30 ILE A O 15
ATOM 24691 N N . PHE A 1 34 ? -1.930 -2.342 -2.124 1.00 0.00 31 PHE A N 15
ATOM 24692 C CA . PHE A 1 34 ? -1.054 -3.481 -2.318 1.00 0.00 31 PHE A CA 15
ATOM 24693 C C . PHE A 1 34 ? -1.732 -4.764 -1.880 1.00 0.00 31 PHE A C 15
ATOM 24694 O O . PHE A 1 34 ? -2.276 -4.847 -0.777 1.00 0.00 31 PHE A O 15
ATOM 24711 N N . ARG A 1 35 ? -1.706 -5.757 -2.746 1.00 0.00 32 ARG A N 15
ATOM 24712 C CA . ARG A 1 35 ? -2.080 -7.097 -2.358 1.00 0.00 32 ARG A CA 15
ATOM 24713 C C . ARG A 1 35 ? -0.802 -7.908 -2.216 1.00 0.00 32 ARG A C 15
ATOM 24714 O O . ARG A 1 35 ? -0.223 -8.336 -3.210 1.00 0.00 32 ARG A O 15
ATOM 24735 N N . PRO A 1 36 ? -0.327 -8.091 -0.976 1.00 0.00 33 PRO A N 15
ATOM 24736 C CA . PRO A 1 36 ? 0.927 -8.782 -0.704 1.00 0.00 33 PRO A CA 15
ATOM 24737 C C . PRO A 1 36 ? 0.749 -10.284 -0.515 1.00 0.00 33 PRO A C 15
ATOM 24738 O O . PRO A 1 36 ? 1.645 -11.071 -0.814 1.00 0.00 33 PRO A O 15
ATOM 24749 N N . TYR A 1 37 ? -0.411 -10.677 -0.019 1.00 0.00 34 TYR A N 15
ATOM 24750 C CA . TYR A 1 37 ? -0.707 -12.079 0.188 1.00 0.00 34 TYR A CA 15
ATOM 24751 C C . TYR A 1 37 ? -1.561 -12.596 -0.957 1.00 0.00 34 TYR A C 15
ATOM 24752 O O . TYR A 1 37 ? -2.251 -11.820 -1.620 1.00 0.00 34 TYR A O 15
ATOM 24770 N N . HIS A 1 38 ? -1.514 -13.900 -1.193 1.00 0.00 35 HIS A N 15
ATOM 24771 C CA . HIS A 1 38 ? -2.264 -14.498 -2.297 1.00 0.00 35 HIS A CA 15
ATOM 24772 C C . HIS A 1 38 ? -3.754 -14.520 -1.969 1.00 0.00 35 HIS A C 15
ATOM 24773 O O . HIS A 1 38 ? -4.598 -14.691 -2.845 1.00 0.00 35 HIS A O 15
ATOM 24788 N N . SER A 1 39 ? -4.064 -14.338 -0.694 1.00 0.00 36 SER A N 15
ATOM 24789 C CA . SER A 1 39 ? -5.437 -14.377 -0.215 1.00 0.00 36 SER A CA 15
ATOM 24790 C C . SER A 1 39 ? -6.079 -12.985 -0.260 1.00 0.00 36 SER A C 15
ATOM 24791 O O . SER A 1 39 ? -5.688 -12.137 -1.064 1.00 0.00 36 SER A O 15
ATOM 24799 N N . ASP A 1 40 ? -7.056 -12.761 0.615 1.00 0.00 37 ASP A N 15
ATOM 24800 C CA . ASP A 1 40 ? -7.827 -11.517 0.640 1.00 0.00 37 ASP A CA 15
ATOM 24801 C C . ASP A 1 40 ? -7.133 -10.441 1.475 1.00 0.00 37 ASP A C 15
ATOM 24802 O O . ASP A 1 40 ? -7.642 -9.330 1.623 1.00 0.00 37 ASP A O 15
ATOM 24811 N N . GLN A 1 41 ? -5.974 -10.776 2.018 1.00 0.00 38 GLN A N 15
ATOM 24812 C CA . GLN A 1 41 ? -5.262 -9.873 2.911 1.00 0.00 38 GLN A CA 15
ATOM 24813 C C . GLN A 1 41 ? -4.535 -8.795 2.112 1.00 0.00 38 GLN A C 15
ATOM 24814 O O . GLN A 1 41 ? -3.492 -9.053 1.504 1.00 0.00 38 GLN A O 15
ATOM 24828 N N . VAL A 1 42 ? -5.105 -7.596 2.096 1.00 0.00 39 VAL A N 15
ATOM 24829 C CA . VAL A 1 42 ? -4.536 -6.480 1.350 1.00 0.00 39 VAL A CA 15
ATOM 24830 C C . VAL A 1 42 ? -4.176 -5.324 2.280 1.00 0.00 39 VAL A C 15
ATOM 24831 O O . VAL A 1 42 ? -4.724 -5.204 3.377 1.00 0.00 39 VAL A O 15
ATOM 24844 N N . PHE A 1 43 ? -3.248 -4.483 1.839 1.00 0.00 40 PHE A N 15
ATOM 24845 C CA . PHE A 1 43 ? -2.804 -3.336 2.624 1.00 0.00 40 PHE A CA 15
ATOM 24846 C C . PHE A 1 43 ? -2.710 -2.101 1.738 1.00 0.00 40 PHE A C 15
ATOM 24847 O O . PHE A 1 43 ? -2.203 -2.168 0.621 1.00 0.00 40 PHE A O 15
ATOM 24864 N N . ALA A 1 44 ? -3.207 -0.976 2.230 1.00 0.00 41 ALA A N 15
ATOM 24865 C CA . ALA A 1 44 ? -3.157 0.263 1.477 1.00 0.00 41 ALA A CA 15
ATOM 24866 C C . ALA A 1 44 ? -2.391 1.331 2.243 1.00 0.00 41 ALA A C 15
ATOM 24867 O O . ALA A 1 44 ? -2.619 1.538 3.436 1.00 0.00 41 ALA A O 15
ATOM 24874 N N . ILE A 1 45 ? -1.472 1.987 1.560 1.00 0.00 42 ILE A N 15
ATOM 24875 C CA . ILE A 1 45 ? -0.690 3.065 2.148 1.00 0.00 42 ILE A CA 15
ATOM 24876 C C . ILE A 1 45 ? -0.554 4.205 1.147 1.00 0.00 42 ILE A C 15
ATOM 24877 O O . ILE A 1 45 ? -1.062 4.113 0.029 1.00 0.00 42 ILE A O 15
ATOM 24893 N N . SER A 1 46 ? 0.109 5.279 1.545 1.00 0.00 43 SER A N 15
ATOM 24894 C CA . SER A 1 46 ? 0.370 6.385 0.639 1.00 0.00 43 SER A CA 15
ATOM 24895 C C . SER A 1 46 ? 1.352 5.938 -0.445 1.00 0.00 43 SER A C 15
ATOM 24896 O O . SER A 1 46 ? 2.369 5.319 -0.141 1.00 0.00 43 SER A O 15
ATOM 24904 N N . ASN A 1 47 ? 1.041 6.231 -1.704 1.00 0.00 44 ASN A N 15
ATOM 24905 C CA . ASN A 1 47 ? 1.883 5.785 -2.816 1.00 0.00 44 ASN A CA 15
ATOM 24906 C C . ASN A 1 47 ? 3.080 6.710 -2.998 1.00 0.00 44 ASN A C 15
ATOM 24907 O O . ASN A 1 47 ? 4.059 6.354 -3.653 1.00 0.00 44 ASN A O 15
ATOM 24918 N N . ILE A 1 48 ? 2.983 7.894 -2.419 1.00 0.00 45 ILE A N 15
ATOM 24919 C CA . ILE A 1 48 ? 4.051 8.875 -2.474 1.00 0.00 45 ILE A CA 15
ATOM 24920 C C . ILE A 1 48 ? 4.663 9.057 -1.091 1.00 0.00 45 ILE A C 15
ATOM 24921 O O . ILE A 1 48 ? 3.977 9.461 -0.148 1.00 0.00 45 ILE A O 15
ATOM 24937 N N . ASP A 1 49 ? 5.936 8.728 -0.969 1.00 0.00 46 ASP A N 15
ATOM 24938 C CA . ASP A 1 49 ? 6.669 8.940 0.275 1.00 0.00 46 ASP A CA 15
ATOM 24939 C C . ASP A 1 49 ? 6.904 10.431 0.509 1.00 0.00 46 ASP A C 15
ATOM 24940 O O . ASP A 1 49 ? 7.302 11.160 -0.399 1.00 0.00 46 ASP A O 15
ATOM 24949 N N . PRO A 1 50 ? 6.645 10.898 1.743 1.00 0.00 47 PRO A N 15
ATOM 24950 C CA . PRO A 1 50 ? 6.612 12.329 2.077 1.00 0.00 47 PRO A CA 15
ATOM 24951 C C . PRO A 1 50 ? 7.970 13.028 2.002 1.00 0.00 47 PRO A C 15
ATOM 24952 O O . PRO A 1 50 ? 8.095 14.090 1.387 1.00 0.00 47 PRO A O 15
ATOM 24963 N N . PHE A 1 51 ? 8.980 12.449 2.632 1.00 0.00 48 PHE A N 15
ATOM 24964 C CA . PHE A 1 51 ? 10.278 13.103 2.731 1.00 0.00 48 PHE A CA 15
ATOM 24965 C C . PHE A 1 51 ? 11.169 12.690 1.568 1.00 0.00 48 PHE A C 15
ATOM 24966 O O . PHE A 1 51 ? 11.895 13.509 0.998 1.00 0.00 48 PHE A O 15
ATOM 24983 N N . PHE A 1 52 ? 11.095 11.418 1.215 1.00 0.00 49 PHE A N 15
ATOM 24984 C CA . PHE A 1 52 ? 11.916 10.871 0.144 1.00 0.00 49 PHE A CA 15
ATOM 24985 C C . PHE A 1 52 ? 11.386 11.330 -1.221 1.00 0.00 49 PHE A C 15
ATOM 24986 O O . PHE A 1 52 ? 12.152 11.478 -2.178 1.00 0.00 49 PHE A O 15
ATOM 25003 N N . GLU A 1 53 ? 10.076 11.563 -1.286 1.00 0.00 50 GLU A N 15
ATOM 25004 C CA . GLU A 1 53 ? 9.412 12.130 -2.463 1.00 0.00 50 GLU A CA 15
ATOM 25005 C C . GLU A 1 53 ? 9.587 11.282 -3.721 1.00 0.00 50 GLU A C 15
ATOM 25006 O O . GLU A 1 53 ? 10.144 11.738 -4.724 1.00 0.00 50 GLU A O 15
ATOM 25018 N N . SER A 1 54 ? 9.123 10.052 -3.655 1.00 0.00 51 SER A N 15
ATOM 25019 C CA . SER A 1 54 ? 8.992 9.216 -4.830 1.00 0.00 51 SER A CA 15
ATOM 25020 C C . SER A 1 54 ? 7.522 9.184 -5.233 1.00 0.00 51 SER A C 15
ATOM 25021 O O . SER A 1 54 ? 6.656 9.543 -4.434 1.00 0.00 51 SER A O 15
ATOM 25029 N N . SER A 1 55 ? 7.232 8.793 -6.460 1.00 0.00 52 SER A N 15
ATOM 25030 C CA . SER A 1 55 ? 5.879 8.916 -6.980 1.00 0.00 52 SER A CA 15
ATOM 25031 C C . SER A 1 55 ? 5.045 7.657 -6.786 1.00 0.00 52 SER A C 15
ATOM 25032 O O . SER A 1 55 ? 3.905 7.722 -6.331 1.00 0.00 52 SER A O 15
ATOM 25040 N N . VAL A 1 56 ? 5.598 6.525 -7.152 1.00 0.00 53 VAL A N 15
ATOM 25041 C CA . VAL A 1 56 ? 4.847 5.277 -7.109 1.00 0.00 53 VAL A CA 15
ATOM 25042 C C . VAL A 1 56 ? 5.585 4.174 -6.359 1.00 0.00 53 VAL A C 15
ATOM 25043 O O . VAL A 1 56 ? 6.723 3.830 -6.685 1.00 0.00 53 VAL A O 15
ATOM 25056 N N . LEU A 1 57 ? 4.925 3.625 -5.352 1.00 0.00 54 LEU A N 15
ATOM 25057 C CA . LEU A 1 57 ? 5.414 2.433 -4.671 1.00 0.00 54 LEU A CA 15
ATOM 25058 C C . LEU A 1 57 ? 4.819 1.187 -5.317 1.00 0.00 54 LEU A C 15
ATOM 25059 O O . LEU A 1 57 ? 5.336 0.081 -5.177 1.00 0.00 54 LEU A O 15
ATOM 25075 N N . SER A 1 58 ? 3.723 1.393 -6.040 1.00 0.00 55 SER A N 15
ATOM 25076 C CA . SER A 1 58 ? 2.946 0.307 -6.626 1.00 0.00 55 SER A CA 15
ATOM 25077 C C . SER A 1 58 ? 3.743 -0.469 -7.677 1.00 0.00 55 SER A C 15
ATOM 25078 O O . SER A 1 58 ? 3.506 -1.656 -7.898 1.00 0.00 55 SER A O 15
ATOM 25086 N N . ARG A 1 59 ? 4.701 0.196 -8.305 1.00 0.00 56 ARG A N 15
ATOM 25087 C CA . ARG A 1 59 ? 5.513 -0.424 -9.347 1.00 0.00 56 ARG A CA 15
ATOM 25088 C C . ARG A 1 59 ? 6.783 -1.028 -8.755 1.00 0.00 56 ARG A C 15
ATOM 25089 O O . ARG A 1 59 ? 7.855 -0.945 -9.348 1.00 0.00 56 ARG A O 15
ATOM 25110 N N . GLY A 1 60 ? 6.646 -1.660 -7.599 1.00 0.00 57 GLY A N 15
ATOM 25111 C CA . GLY A 1 60 ? 7.781 -2.264 -6.938 1.00 0.00 57 GLY A CA 15
ATOM 25112 C C . GLY A 1 60 ? 7.461 -3.656 -6.435 1.00 0.00 57 GLY A C 15
ATOM 25113 O O . GLY A 1 60 ? 6.289 -4.041 -6.368 1.00 0.00 57 GLY A O 15
ATOM 25117 N N . LEU A 1 61 ? 8.491 -4.420 -6.101 1.00 0.00 58 LEU A N 15
ATOM 25118 C CA . LEU A 1 61 ? 8.310 -5.808 -5.690 1.00 0.00 58 LEU A CA 15
ATOM 25119 C C . LEU A 1 61 ? 8.146 -5.910 -4.179 1.00 0.00 58 LEU A C 15
ATOM 25120 O O . LEU A 1 61 ? 8.655 -5.076 -3.428 1.00 0.00 58 LEU A O 15
ATOM 25136 N N . ILE A 1 62 ? 7.433 -6.935 -3.746 1.00 0.00 59 ILE A N 15
ATOM 25137 C CA . ILE A 1 62 ? 7.212 -7.184 -2.332 1.00 0.00 59 ILE A CA 15
ATOM 25138 C C . ILE A 1 62 ? 8.052 -8.376 -1.889 1.00 0.00 59 ILE A C 15
ATOM 25139 O O . ILE A 1 62 ? 7.912 -9.476 -2.424 1.00 0.00 59 ILE A O 15
ATOM 25155 N N . ALA A 1 63 ? 8.932 -8.155 -0.925 1.00 0.00 60 ALA A N 15
ATOM 25156 C CA . ALA A 1 63 ? 9.844 -9.196 -0.480 1.00 0.00 60 ALA A CA 15
ATOM 25157 C C . ALA A 1 63 ? 9.709 -9.444 1.016 1.00 0.00 60 ALA A C 15
ATOM 25158 O O . ALA A 1 63 ? 9.328 -8.549 1.773 1.00 0.00 60 ALA A O 15
ATOM 25165 N N . GLU A 1 64 ? 10.018 -10.661 1.434 1.00 0.00 61 GLU A N 15
ATOM 25166 C CA . GLU A 1 64 ? 9.974 -11.016 2.841 1.00 0.00 61 GLU A CA 15
ATOM 25167 C C . GLU A 1 64 ? 11.286 -10.634 3.513 1.00 0.00 61 GLU A C 15
ATOM 25168 O O . GLU A 1 64 ? 12.363 -11.024 3.059 1.00 0.00 61 GLU A O 15
ATOM 25180 N N . HIS A 1 65 ? 11.196 -9.867 4.587 1.00 0.00 62 HIS A N 15
ATOM 25181 C CA . HIS A 1 65 ? 12.376 -9.443 5.323 1.00 0.00 62 HIS A CA 15
ATOM 25182 C C . HIS A 1 65 ? 12.778 -10.512 6.342 1.00 0.00 62 HIS A C 15
ATOM 25183 O O . HIS A 1 65 ? 13.733 -11.262 6.125 1.00 0.00 62 HIS A O 15
ATOM 25198 N N . GLN A 1 66 ? 12.045 -10.587 7.442 1.00 0.00 63 GLN A N 15
ATOM 25199 C CA . GLN A 1 66 ? 12.278 -11.604 8.464 1.00 0.00 63 GLN A CA 15
ATOM 25200 C C . GLN A 1 66 ? 10.954 -12.252 8.843 1.00 0.00 63 GLN A C 15
ATOM 25201 O O . GLN A 1 66 ? 10.855 -12.979 9.830 1.00 0.00 63 GLN A O 15
ATOM 25215 N N . GLY A 1 67 ? 9.941 -11.970 8.040 1.00 0.00 64 GLY A N 15
ATOM 25216 C CA . GLY A 1 67 ? 8.604 -12.449 8.311 1.00 0.00 64 GLY A CA 15
ATOM 25217 C C . GLY A 1 67 ? 7.572 -11.436 7.879 1.00 0.00 64 GLY A C 15
ATOM 25218 O O . GLY A 1 67 ? 6.462 -11.788 7.480 1.00 0.00 64 GLY A O 15
ATOM 25222 N N . GLU A 1 68 ? 7.955 -10.170 7.946 1.00 0.00 65 GLU A N 15
ATOM 25223 C CA . GLU A 1 68 ? 7.106 -9.082 7.494 1.00 0.00 65 GLU A CA 15
ATOM 25224 C C . GLU A 1 68 ? 7.409 -8.765 6.035 1.00 0.00 65 GLU A C 15
ATOM 25225 O O . GLU A 1 68 ? 8.541 -8.942 5.573 1.00 0.00 65 GLU A O 15
ATOM 25237 N N . LEU A 1 69 ? 6.396 -8.312 5.309 1.00 0.00 66 LEU A N 15
ATOM 25238 C CA . LEU A 1 69 ? 6.540 -8.033 3.889 1.00 0.00 66 LEU A CA 15
ATOM 25239 C C . LEU A 1 69 ? 6.891 -6.571 3.650 1.00 0.00 66 LEU A C 15
ATOM 25240 O O . LEU A 1 69 ? 6.170 -5.662 4.077 1.00 0.00 66 LEU A O 15
ATOM 25256 N N . TRP A 1 70 ? 8.008 -6.359 2.977 1.00 0.00 67 TRP A N 15
ATOM 25257 C CA . TRP A 1 70 ? 8.459 -5.026 2.621 1.00 0.00 67 TRP A CA 15
ATOM 25258 C C . TRP A 1 70 ? 8.378 -4.835 1.113 1.00 0.00 67 TRP A C 15
ATOM 25259 O O . TRP A 1 70 ? 8.816 -5.697 0.348 1.00 0.00 67 TRP A O 15
ATOM 25280 N N . VAL A 1 71 ? 7.817 -3.719 0.690 1.00 0.00 68 VAL A N 15
ATOM 25281 C CA . VAL A 1 71 ? 7.762 -3.394 -0.722 1.00 0.00 68 VAL A CA 15
ATOM 25282 C C . VAL A 1 71 ? 8.920 -2.470 -1.078 1.00 0.00 68 VAL A C 15
ATOM 25283 O O . VAL A 1 71 ? 9.254 -1.558 -0.317 1.00 0.00 68 VAL A O 15
ATOM 25296 N N . ALA A 1 72 ? 9.555 -2.733 -2.207 1.00 0.00 69 ALA A N 15
ATOM 25297 C CA . ALA A 1 72 ? 10.699 -1.950 -2.633 1.00 0.00 69 ALA A CA 15
ATOM 25298 C C . ALA A 1 72 ? 10.531 -1.479 -4.069 1.00 0.00 69 ALA A C 15
ATOM 25299 O O . ALA A 1 72 ? 10.423 -2.289 -4.993 1.00 0.00 69 ALA A O 15
ATOM 25306 N N . SER A 1 73 ? 10.491 -0.170 -4.248 1.00 0.00 70 SER A N 15
ATOM 25307 C CA . SER A 1 73 ? 10.395 0.414 -5.574 1.00 0.00 70 SER A CA 15
ATOM 25308 C C . SER A 1 73 ? 11.781 0.483 -6.215 1.00 0.00 70 SER A C 15
ATOM 25309 O O . SER A 1 73 ? 12.763 0.839 -5.556 1.00 0.00 70 SER A O 15
ATOM 25317 N N . PRO A 1 74 ? 11.872 0.156 -7.515 1.00 0.00 71 PRO A N 15
ATOM 25318 C CA . PRO A 1 74 ? 13.144 0.084 -8.249 1.00 0.00 71 PRO A CA 15
ATOM 25319 C C . PRO A 1 74 ? 13.757 1.457 -8.543 1.00 0.00 71 PRO A C 15
ATOM 25320 O O . PRO A 1 74 ? 14.576 1.597 -9.448 1.00 0.00 71 PRO A O 15
ATOM 25331 N N . LEU A 1 75 ? 13.370 2.463 -7.769 1.00 0.00 72 LEU A N 15
ATOM 25332 C CA . LEU A 1 75 ? 13.912 3.801 -7.942 1.00 0.00 72 LEU A CA 15
ATOM 25333 C C . LEU A 1 75 ? 15.221 3.944 -7.170 1.00 0.00 72 LEU A C 15
ATOM 25334 O O . LEU A 1 75 ? 16.301 3.754 -7.725 1.00 0.00 72 LEU A O 15
ATOM 25350 N N . LYS A 1 76 ? 15.118 4.251 -5.884 1.00 0.00 73 LYS A N 15
ATOM 25351 C CA . LYS A 1 76 ? 16.296 4.400 -5.037 1.00 0.00 73 LYS A CA 15
ATOM 25352 C C . LYS A 1 76 ? 16.359 3.287 -4.000 1.00 0.00 73 LYS A C 15
ATOM 25353 O O . LYS A 1 76 ? 16.947 3.456 -2.931 1.00 0.00 73 LYS A O 15
ATOM 25372 N N . LYS A 1 77 ? 15.759 2.144 -4.338 1.00 0.00 74 LYS A N 15
ATOM 25373 C CA . LYS A 1 77 ? 15.761 0.958 -3.473 1.00 0.00 74 LYS A CA 15
ATOM 25374 C C . LYS A 1 77 ? 15.017 1.240 -2.164 1.00 0.00 74 LYS A C 15
ATOM 25375 O O . LYS A 1 77 ? 15.324 0.655 -1.129 1.00 0.00 74 LYS A O 15
ATOM 25394 N N . GLN A 1 78 ? 14.027 2.126 -2.238 1.00 0.00 75 GLN A N 15
ATOM 25395 C CA . GLN A 1 78 ? 13.245 2.522 -1.067 1.00 0.00 75 GLN A CA 15
ATOM 25396 C C . GLN A 1 78 ? 12.470 1.336 -0.497 1.00 0.00 75 GLN A C 15
ATOM 25397 O O . GLN A 1 78 ? 11.957 0.499 -1.245 1.00 0.00 75 GLN A O 15
ATOM 25411 N N . ARG A 1 79 ? 12.384 1.276 0.825 1.00 0.00 76 ARG A N 15
ATOM 25412 C CA . ARG A 1 79 ? 11.822 0.118 1.510 1.00 0.00 76 ARG A CA 15
ATOM 25413 C C . ARG A 1 79 ? 10.658 0.513 2.418 1.00 0.00 76 ARG A C 15
ATOM 25414 O O . ARG A 1 79 ? 10.818 1.323 3.333 1.00 0.00 76 ARG A O 15
ATOM 25435 N N . PHE A 1 80 ? 9.490 -0.068 2.168 1.00 0.00 77 PHE A N 15
ATOM 25436 C CA . PHE A 1 80 ? 8.302 0.216 2.966 1.00 0.00 77 PHE A CA 15
ATOM 25437 C C . PHE A 1 80 ? 7.723 -1.061 3.566 1.00 0.00 77 PHE A C 15
ATOM 25438 O O . PHE A 1 80 ? 7.533 -2.058 2.867 1.00 0.00 77 PHE A O 15
ATOM 25455 N N . ARG A 1 81 ? 7.431 -1.022 4.859 1.00 0.00 78 ARG A N 15
ATOM 25456 C CA . ARG A 1 81 ? 6.844 -2.159 5.552 1.00 0.00 78 ARG A CA 15
ATOM 25457 C C . ARG A 1 81 ? 5.323 -2.101 5.458 1.00 0.00 78 ARG A C 15
ATOM 25458 O O . ARG A 1 81 ? 4.678 -1.315 6.157 1.00 0.00 78 ARG A O 15
ATOM 25479 N N . LEU A 1 82 ? 4.761 -2.950 4.605 1.00 0.00 79 LEU A N 15
ATOM 25480 C CA . LEU A 1 82 ? 3.325 -2.943 4.314 1.00 0.00 79 LEU A CA 15
ATOM 25481 C C . LEU A 1 82 ? 2.484 -3.246 5.547 1.00 0.00 79 LEU A C 15
ATOM 25482 O O . LEU A 1 82 ? 1.314 -2.872 5.613 1.00 0.00 79 LEU A O 15
ATOM 25498 N N . SER A 1 83 ? 3.092 -3.909 6.521 1.00 0.00 80 SER A N 15
ATOM 25499 C CA . SER A 1 83 ? 2.377 -4.365 7.703 1.00 0.00 80 SER A CA 15
ATOM 25500 C C . SER A 1 83 ? 1.720 -3.197 8.450 1.00 0.00 80 SER A C 15
ATOM 25501 O O . SER A 1 83 ? 0.529 -3.243 8.763 1.00 0.00 80 SER A O 15
ATOM 25509 N N . ASP A 1 84 ? 2.482 -2.135 8.705 1.00 0.00 81 ASP A N 15
ATOM 25510 C CA . ASP A 1 84 ? 1.966 -1.017 9.494 1.00 0.00 81 ASP A CA 15
ATOM 25511 C C . ASP A 1 84 ? 2.139 0.315 8.759 1.00 0.00 81 ASP A C 15
ATOM 25512 O O . ASP A 1 84 ? 1.616 1.340 9.185 1.00 0.00 81 ASP A O 15
ATOM 25521 N N . GLY A 1 85 ? 2.861 0.297 7.644 1.00 0.00 82 GLY A N 15
ATOM 25522 C CA . GLY A 1 85 ? 3.023 1.507 6.855 1.00 0.00 82 GLY A CA 15
ATOM 25523 C C . GLY A 1 85 ? 4.305 2.254 7.172 1.00 0.00 82 GLY A C 15
ATOM 25524 O O . GLY A 1 85 ? 4.480 3.401 6.763 1.00 0.00 82 GLY A O 15
ATOM 25528 N N . LEU A 1 86 ? 5.203 1.611 7.905 1.00 0.00 83 LEU A N 15
ATOM 25529 C CA . LEU A 1 86 ? 6.480 2.229 8.239 1.00 0.00 83 LEU A CA 15
ATOM 25530 C C . LEU A 1 86 ? 7.410 2.227 7.036 1.00 0.00 83 LEU A C 15
ATOM 25531 O O . LEU A 1 86 ? 7.525 1.223 6.335 1.00 0.00 83 LEU A O 15
ATOM 25547 N N . CYS A 1 87 ? 8.074 3.344 6.807 1.00 0.00 84 CYS A N 15
ATOM 25548 C CA . CYS A 1 87 ? 9.116 3.411 5.800 1.00 0.00 84 CYS A CA 15
ATOM 25549 C C . CYS A 1 87 ? 10.461 3.228 6.485 1.00 0.00 84 CYS A C 15
ATOM 25550 O O . CYS A 1 87 ? 10.588 3.495 7.676 1.00 0.00 84 CYS A O 15
ATOM 25558 N N . MET A 1 88 ? 11.448 2.737 5.763 1.00 0.00 85 MET A N 15
ATOM 25559 C CA . MET A 1 88 ? 12.780 2.596 6.331 1.00 0.00 85 MET A CA 15
ATOM 25560 C C . MET A 1 88 ? 13.514 3.929 6.245 1.00 0.00 85 MET A C 15
ATOM 25561 O O . MET A 1 88 ? 14.145 4.375 7.206 1.00 0.00 85 MET A O 15
ATOM 25575 N N . GLU A 1 89 ? 13.398 4.572 5.095 1.00 0.00 86 GLU A N 15
ATOM 25576 C CA . GLU A 1 89 ? 14.057 5.848 4.848 1.00 0.00 86 GLU A CA 15
ATOM 25577 C C . GLU A 1 89 ? 13.299 6.986 5.535 1.00 0.00 86 GLU A C 15
ATOM 25578 O O . GLU A 1 89 ? 13.894 7.829 6.210 1.00 0.00 86 GLU A O 15
ATOM 25590 N N . ASP A 1 90 ? 11.985 6.987 5.373 1.00 0.00 87 ASP A N 15
ATOM 25591 C CA . ASP A 1 90 ? 11.118 8.026 5.935 1.00 0.00 87 ASP A CA 15
ATOM 25592 C C . ASP A 1 90 ? 10.699 7.688 7.359 1.00 0.00 87 ASP A C 15
ATOM 25593 O O . ASP A 1 90 ? 9.819 8.348 7.895 1.00 0.00 87 ASP A O 15
ATOM 25602 N N . GLU A 1 91 ? 11.318 6.656 7.945 1.00 0.00 88 GLU A N 15
ATOM 25603 C CA . GLU A 1 91 ? 10.849 6.006 9.190 1.00 0.00 88 GLU A CA 15
ATOM 25604 C C . GLU A 1 91 ? 10.180 6.947 10.206 1.00 0.00 88 GLU A C 15
ATOM 25605 O O . GLU A 1 91 ? 9.108 6.626 10.723 1.00 0.00 88 GLU A O 15
ATOM 25617 N N . GLN A 1 92 ? 10.789 8.096 10.497 1.00 0.00 89 GLN A N 15
ATOM 25618 C CA . GLN A 1 92 ? 10.244 9.012 11.503 1.00 0.00 89 GLN A CA 15
ATOM 25619 C C . GLN A 1 92 ? 8.856 9.523 11.115 1.00 0.00 89 GLN A C 15
ATOM 25620 O O . GLN A 1 92 ? 8.018 9.784 11.977 1.00 0.00 89 GLN A O 15
ATOM 25634 N N . PHE A 1 93 ? 8.619 9.652 9.820 1.00 0.00 90 PHE A N 15
ATOM 25635 C CA . PHE A 1 93 ? 7.343 10.137 9.315 1.00 0.00 90 PHE A CA 15
ATOM 25636 C C . PHE A 1 93 ? 6.522 8.979 8.763 1.00 0.00 90 PHE A C 15
ATOM 25637 O O . PHE A 1 93 ? 5.412 8.717 9.227 1.00 0.00 90 PHE A O 15
ATOM 25654 N N . SER A 1 94 ? 7.102 8.280 7.782 1.00 0.00 91 SER A N 15
ATOM 25655 C CA . SER A 1 94 ? 6.456 7.149 7.120 1.00 0.00 91 SER A CA 15
ATOM 25656 C C . SER A 1 94 ? 5.186 7.578 6.386 1.00 0.00 91 SER A C 15
ATOM 25657 O O . SER A 1 94 ? 4.898 8.770 6.262 1.00 0.00 91 SER A O 15
ATOM 25665 N N . VAL A 1 95 ? 4.445 6.607 5.877 1.00 0.00 92 VAL A N 15
ATOM 25666 C CA . VAL A 1 95 ? 3.214 6.888 5.161 1.00 0.00 92 VAL A CA 15
ATOM 25667 C C . VAL A 1 95 ? 2.013 6.501 6.013 1.00 0.00 92 VAL A C 15
ATOM 25668 O O . VAL A 1 95 ? 2.162 5.835 7.038 1.00 0.00 92 VAL A O 15
ATOM 25681 N N . LYS A 1 96 ? 0.831 6.922 5.599 1.00 0.00 93 LYS A N 15
ATOM 25682 C CA . LYS A 1 96 ? -0.374 6.619 6.348 1.00 0.00 93 LYS A CA 15
ATOM 25683 C C . LYS A 1 96 ? -0.902 5.238 6.000 1.00 0.00 93 LYS A C 15
ATOM 25684 O O . LYS A 1 96 ? -1.031 4.881 4.828 1.00 0.00 93 LYS A O 15
ATOM 25703 N N . HIS A 1 97 ? -1.191 4.461 7.032 1.00 0.00 94 HIS A N 15
ATOM 25704 C CA . HIS A 1 97 ? -1.751 3.133 6.859 1.00 0.00 94 HIS A CA 15
ATOM 25705 C C . HIS A 1 97 ? -3.260 3.233 6.718 1.00 0.00 94 HIS A C 15
ATOM 25706 O O . HIS A 1 97 ? -3.956 3.604 7.662 1.00 0.00 94 HIS A O 15
ATOM 25721 N N . TYR A 1 98 ? -3.755 2.917 5.537 1.00 0.00 95 TYR A N 15
ATOM 25722 C CA . TYR A 1 98 ? -5.179 2.965 5.274 1.00 0.00 95 TYR A CA 15
ATOM 25723 C C . TYR A 1 98 ? -5.764 1.567 5.384 1.00 0.00 95 TYR A C 15
ATOM 25724 O O . TYR A 1 98 ? -5.158 0.592 4.934 1.00 0.00 95 TYR A O 15
ATOM 25742 N N . GLU A 1 99 ? -6.930 1.471 5.994 1.00 0.00 96 GLU A N 15
ATOM 25743 C CA . GLU A 1 99 ? -7.577 0.187 6.194 1.00 0.00 96 GLU A CA 15
ATOM 25744 C C . GLU A 1 99 ? -8.274 -0.255 4.920 1.00 0.00 96 GLU A C 15
ATOM 25745 O O . GLU A 1 99 ? -9.204 0.396 4.446 1.00 0.00 96 GLU A O 15
ATOM 25757 N N . ALA A 1 100 ? -7.799 -1.353 4.361 1.00 0.00 97 ALA A N 15
ATOM 25758 C CA . ALA A 1 100 ? -8.375 -1.908 3.152 1.00 0.00 97 ALA A CA 15
ATOM 25759 C C . ALA A 1 100 ? -9.071 -3.220 3.460 1.00 0.00 97 ALA A C 15
ATOM 25760 O O . ALA A 1 100 ? -8.512 -4.087 4.133 1.00 0.00 97 ALA A O 15
ATOM 25767 N N . ARG A 1 101 ? -10.296 -3.364 2.985 1.00 0.00 98 ARG A N 15
ATOM 25768 C CA . ARG A 1 101 ? -11.048 -4.584 3.214 1.00 0.00 98 ARG A CA 15
ATOM 25769 C C . ARG A 1 101 ? -11.660 -5.085 1.916 1.00 0.00 98 ARG A C 15
ATOM 25770 O O . ARG A 1 101 ? -11.824 -4.326 0.957 1.00 0.00 98 ARG A O 15
ATOM 25791 N N . VAL A 1 102 ? -11.998 -6.363 1.899 1.00 0.00 99 VAL A N 15
ATOM 25792 C CA . VAL A 1 102 ? -12.605 -6.982 0.738 1.00 0.00 99 VAL A CA 15
ATOM 25793 C C . VAL A 1 102 ? -14.081 -7.240 1.004 1.00 0.00 99 VAL A C 15
ATOM 25794 O O . VAL A 1 102 ? -14.445 -8.228 1.638 1.00 0.00 99 VAL A O 15
ATOM 25807 N N . LYS A 1 103 ? -14.917 -6.330 0.539 1.00 0.00 100 LYS A N 15
ATOM 25808 C CA . LYS A 1 103 ? -16.352 -6.420 0.756 1.00 0.00 100 LYS A CA 15
ATOM 25809 C C . LYS A 1 103 ? -17.026 -7.073 -0.440 1.00 0.00 100 LYS A C 15
ATOM 25810 O O . LYS A 1 103 ? -17.136 -6.458 -1.500 1.00 0.00 100 LYS A O 15
ATOM 25829 N N . ASP A 1 104 ? -17.443 -8.327 -0.271 1.00 0.00 101 ASP A N 15
ATOM 25830 C CA . ASP A 1 104 ? -18.112 -9.098 -1.331 1.00 0.00 101 ASP A CA 15
ATOM 25831 C C . ASP A 1 104 ? -17.151 -9.381 -2.493 1.00 0.00 101 ASP A C 15
ATOM 25832 O O . ASP A 1 104 ? -17.514 -10.009 -3.487 1.00 0.00 101 ASP A O 15
ATOM 25841 N N . GLY A 1 105 ? -15.902 -8.966 -2.333 1.00 0.00 102 GLY A N 15
ATOM 25842 C CA . GLY A 1 105 ? -14.939 -9.073 -3.407 1.00 0.00 102 GLY A CA 15
ATOM 25843 C C . GLY A 1 105 ? -14.533 -7.712 -3.941 1.00 0.00 102 GLY A C 15
ATOM 25844 O O . GLY A 1 105 ? -13.788 -7.613 -4.916 1.00 0.00 102 GLY A O 15
ATOM 25848 N N . VAL A 1 106 ? -15.035 -6.662 -3.301 1.00 0.00 103 VAL A N 15
ATOM 25849 C CA . VAL A 1 106 ? -14.717 -5.294 -3.684 1.00 0.00 103 VAL A CA 15
ATOM 25850 C C . VAL A 1 106 ? -13.731 -4.682 -2.684 1.00 0.00 103 VAL A C 15
ATOM 25851 O O . VAL A 1 106 ? -13.869 -4.871 -1.477 1.00 0.00 103 VAL A O 15
ATOM 25864 N N . VAL A 1 107 ? -12.742 -3.961 -3.188 1.00 0.00 104 VAL A N 15
ATOM 25865 C CA . VAL A 1 107 ? -11.751 -3.318 -2.339 1.00 0.00 104 VAL A CA 15
ATOM 25866 C C . VAL A 1 107 ? -12.296 -1.997 -1.814 1.00 0.00 104 VAL A C 15
ATOM 25867 O O . VAL A 1 107 ? -12.576 -1.084 -2.594 1.00 0.00 104 VAL A O 15
ATOM 25880 N N . GLN A 1 108 ? -12.463 -1.897 -0.509 1.00 0.00 105 GLN A N 15
ATOM 25881 C CA . GLN A 1 108 ? -12.885 -0.643 0.093 1.00 0.00 105 GLN A CA 15
ATOM 25882 C C . GLN A 1 108 ? -11.788 -0.084 0.982 1.00 0.00 105 GLN A C 15
ATOM 25883 O O . GLN A 1 108 ? -11.201 -0.809 1.790 1.00 0.00 105 GLN A O 15
ATOM 25897 N N . LEU A 1 109 ? -11.513 1.202 0.816 1.00 0.00 106 LEU A N 15
ATOM 25898 C CA . LEU A 1 109 ? -10.450 1.867 1.558 1.00 0.00 106 LEU A CA 15
ATOM 25899 C C . LEU A 1 109 ? -11.015 2.824 2.595 1.00 0.00 106 LEU A C 15
ATOM 25900 O O . LEU A 1 109 ? -11.961 3.561 2.323 1.00 0.00 106 LEU A O 15
ATOM 25916 N N . ARG A 1 110 ? -10.431 2.800 3.779 1.00 0.00 107 ARG A N 15
ATOM 25917 C CA . ARG A 1 110 ? -10.751 3.763 4.818 1.00 0.00 107 ARG A CA 15
ATOM 25918 C C . ARG A 1 110 ? -9.484 4.491 5.235 1.00 0.00 107 ARG A C 15
ATOM 25919 O O . ARG A 1 110 ? -8.562 3.883 5.781 1.00 0.00 107 ARG A O 15
ATOM 25940 N N . GLY A 1 111 ? -9.432 5.781 4.958 1.00 0.00 108 GLY A N 15
ATOM 25941 C CA . GLY A 1 111 ? -8.273 6.563 5.312 1.00 0.00 108 GLY A CA 15
ATOM 25942 C C . GLY A 1 111 ? -8.425 8.010 4.920 1.00 0.00 108 GLY A C 15
ATOM 25943 O O . GLY A 1 111 ? -9.540 8.486 4.720 1.00 0.00 108 GLY A O 15
ATOM 25947 N N . GLY A 1 112 ? -7.306 8.701 4.796 1.00 0.00 109 GLY A N 15
ATOM 25948 C CA . GLY A 1 112 ? -7.332 10.103 4.446 1.00 0.00 109 GLY A CA 15
ATOM 25949 C C . GLY A 1 112 ? -7.131 10.982 5.661 1.00 0.00 109 GLY A C 15
ATOM 25950 O O . GLY A 1 112 ? -7.050 10.479 6.785 1.00 0.00 109 GLY A O 15
ATOM 25954 N N . SER A 1 113 ? -7.035 12.284 5.443 1.00 0.00 110 SER A N 15
ATOM 25955 C CA . SER A 1 113 ? -6.898 13.227 6.537 1.00 0.00 110 SER A CA 15
ATOM 25956 C C . SER A 1 113 ? -8.277 13.645 7.040 1.00 0.00 110 SER A C 15
ATOM 25957 O O . SER A 1 113 ? -8.740 14.748 6.676 1.00 0.00 110 SER A O 15
ATOM 25966 N N . MET A 1 4 ? -18.516 7.494 10.179 1.00 0.00 1 MET A N 16
ATOM 25967 C CA . MET A 1 4 ? -17.104 7.730 10.565 1.00 0.00 1 MET A CA 16
ATOM 25968 C C . MET A 1 4 ? -16.157 6.816 9.791 1.00 0.00 1 MET A C 16
ATOM 25969 O O . MET A 1 4 ? -14.938 6.901 9.944 1.00 0.00 1 MET A O 16
ATOM 25982 N N . SER A 1 5 ? -16.711 5.947 8.956 1.00 0.00 2 SER A N 16
ATOM 25983 C CA . SER A 1 5 ? -15.898 5.038 8.170 1.00 0.00 2 SER A CA 16
ATOM 25984 C C . SER A 1 5 ? -16.337 5.064 6.714 1.00 0.00 2 SER A C 16
ATOM 25985 O O . SER A 1 5 ? -17.123 4.225 6.275 1.00 0.00 2 SER A O 16
ATOM 25993 N N . GLN A 1 6 ? -15.857 6.053 5.973 1.00 0.00 3 GLN A N 16
ATOM 25994 C CA . GLN A 1 6 ? -16.192 6.165 4.564 1.00 0.00 3 GLN A CA 16
ATOM 25995 C C . GLN A 1 6 ? -15.360 5.182 3.751 1.00 0.00 3 GLN A C 16
ATOM 25996 O O . GLN A 1 6 ? -14.282 5.520 3.255 1.00 0.00 3 GLN A O 16
ATOM 26010 N N . TRP A 1 7 ? -15.839 3.947 3.672 1.00 0.00 4 TRP A N 16
ATOM 26011 C CA . TRP A 1 7 ? -15.183 2.924 2.875 1.00 0.00 4 TRP A CA 16
ATOM 26012 C C . TRP A 1 7 ? -15.328 3.232 1.390 1.00 0.00 4 TRP A C 16
ATOM 26013 O O . TRP A 1 7 ? -16.389 3.018 0.797 1.00 0.00 4 TRP A O 16
ATOM 26034 N N . LYS A 1 8 ? -14.269 3.755 0.802 1.00 0.00 5 LYS A N 16
ATOM 26035 C CA . LYS A 1 8 ? -14.273 4.091 -0.607 1.00 0.00 5 LYS A CA 16
ATOM 26036 C C . LYS A 1 8 ? -13.962 2.852 -1.430 1.00 0.00 5 LYS A C 16
ATOM 26037 O O . LYS A 1 8 ? -12.846 2.333 -1.381 1.00 0.00 5 LYS A O 16
ATOM 26056 N N . ASP A 1 9 ? -14.954 2.358 -2.152 1.00 0.00 6 ASP A N 16
ATOM 26057 C CA . ASP A 1 9 ? -14.759 1.197 -3.004 1.00 0.00 6 ASP A CA 16
ATOM 26058 C C . ASP A 1 9 ? -14.000 1.594 -4.260 1.00 0.00 6 ASP A C 16
ATOM 26059 O O . ASP A 1 9 ? -14.399 2.508 -4.986 1.00 0.00 6 ASP A O 16
ATOM 26068 N N . ILE A 1 10 ? -12.885 0.923 -4.487 1.00 0.00 7 ILE A N 16
ATOM 26069 C CA . ILE A 1 10 ? -11.997 1.251 -5.589 1.00 0.00 7 ILE A CA 16
ATOM 26070 C C . ILE A 1 10 ? -12.332 0.404 -6.809 1.00 0.00 7 ILE A C 16
ATOM 26071 O O . ILE A 1 10 ? -12.997 0.859 -7.741 1.00 0.00 7 ILE A O 16
ATOM 26087 N N . CYS A 1 11 ? -11.883 -0.836 -6.768 1.00 0.00 8 CYS A N 16
ATOM 26088 C CA . CYS A 1 11 ? -12.125 -1.796 -7.828 1.00 0.00 8 CYS A CA 16
ATOM 26089 C C . CYS A 1 11 ? -12.354 -3.149 -7.180 1.00 0.00 8 CYS A C 16
ATOM 26090 O O . CYS A 1 11 ? -12.505 -3.226 -5.963 1.00 0.00 8 CYS A O 16
ATOM 26098 N N . LYS A 1 12 ? -12.363 -4.211 -7.960 1.00 0.00 9 LYS A N 16
ATOM 26099 C CA . LYS A 1 12 ? -12.568 -5.530 -7.396 1.00 0.00 9 LYS A CA 16
ATOM 26100 C C . LYS A 1 12 ? -11.240 -6.148 -6.986 1.00 0.00 9 LYS A C 16
ATOM 26101 O O . LYS A 1 12 ? -10.181 -5.757 -7.478 1.00 0.00 9 LYS A O 16
ATOM 26120 N N . ILE A 1 13 ? -11.299 -7.108 -6.073 1.00 0.00 10 ILE A N 16
ATOM 26121 C CA . ILE A 1 13 ? -10.107 -7.796 -5.601 1.00 0.00 10 ILE A CA 16
ATOM 26122 C C . ILE A 1 13 ? -9.554 -8.692 -6.708 1.00 0.00 10 ILE A C 16
ATOM 26123 O O . ILE A 1 13 ? -8.437 -9.192 -6.632 1.00 0.00 10 ILE A O 16
ATOM 26139 N N . ASP A 1 14 ? -10.352 -8.869 -7.750 1.00 0.00 11 ASP A N 16
ATOM 26140 C CA . ASP A 1 14 ? -9.932 -9.619 -8.922 1.00 0.00 11 ASP A CA 16
ATOM 26141 C C . ASP A 1 14 ? -8.962 -8.783 -9.754 1.00 0.00 11 ASP A C 16
ATOM 26142 O O . ASP A 1 14 ? -8.088 -9.318 -10.442 1.00 0.00 11 ASP A O 16
ATOM 26151 N N . ASP A 1 15 ? -9.118 -7.463 -9.670 1.00 0.00 12 ASP A N 16
ATOM 26152 C CA . ASP A 1 15 ? -8.210 -6.529 -10.333 1.00 0.00 12 ASP A CA 16
ATOM 26153 C C . ASP A 1 15 ? -6.826 -6.612 -9.712 1.00 0.00 12 ASP A C 16
ATOM 26154 O O . ASP A 1 15 ? -5.809 -6.459 -10.392 1.00 0.00 12 ASP A O 16
ATOM 26163 N N . ILE A 1 16 ? -6.803 -6.846 -8.410 1.00 0.00 13 ILE A N 16
ATOM 26164 C CA . ILE A 1 16 ? -5.562 -6.922 -7.663 1.00 0.00 13 ILE A CA 16
ATOM 26165 C C . ILE A 1 16 ? -5.228 -8.372 -7.349 1.00 0.00 13 ILE A C 16
ATOM 26166 O O . ILE A 1 16 ? -5.691 -8.931 -6.356 1.00 0.00 13 ILE A O 16
ATOM 26182 N N . LEU A 1 17 ? -4.447 -8.985 -8.220 1.00 0.00 14 LEU A N 16
ATOM 26183 C CA . LEU A 1 17 ? -4.025 -10.364 -8.036 1.00 0.00 14 LEU A CA 16
ATOM 26184 C C . LEU A 1 17 ? -3.016 -10.464 -6.885 1.00 0.00 14 LEU A C 16
ATOM 26185 O O . LEU A 1 17 ? -2.532 -9.444 -6.396 1.00 0.00 14 LEU A O 16
ATOM 26201 N N . PRO A 1 18 ? -2.721 -11.686 -6.404 1.00 0.00 15 PRO A N 16
ATOM 26202 C CA . PRO A 1 18 ? -1.741 -11.898 -5.328 1.00 0.00 15 PRO A CA 16
ATOM 26203 C C . PRO A 1 18 ? -0.392 -11.232 -5.612 1.00 0.00 15 PRO A C 16
ATOM 26204 O O . PRO A 1 18 ? 0.078 -11.224 -6.753 1.00 0.00 15 PRO A O 16
ATOM 26215 N N . GLU A 1 19 ? 0.207 -10.678 -4.557 1.00 0.00 16 GLU A N 16
ATOM 26216 C CA . GLU A 1 19 ? 1.485 -9.968 -4.636 1.00 0.00 16 GLU A CA 16
ATOM 26217 C C . GLU A 1 19 ? 1.443 -8.852 -5.678 1.00 0.00 16 GLU A C 16
ATOM 26218 O O . GLU A 1 19 ? 2.367 -8.691 -6.477 1.00 0.00 16 GLU A O 16
ATOM 26230 N N . THR A 1 20 ? 0.381 -8.064 -5.638 1.00 0.00 17 THR A N 16
ATOM 26231 C CA . THR A 1 20 ? 0.205 -6.986 -6.597 1.00 0.00 17 THR A CA 16
ATOM 26232 C C . THR A 1 20 ? -0.175 -5.686 -5.896 1.00 0.00 17 THR A C 16
ATOM 26233 O O . THR A 1 20 ? -0.993 -5.679 -4.972 1.00 0.00 17 THR A O 16
ATOM 26244 N N . GLY A 1 21 ? 0.445 -4.597 -6.326 1.00 0.00 18 GLY A N 16
ATOM 26245 C CA . GLY A 1 21 ? 0.132 -3.297 -5.785 1.00 0.00 18 GLY A CA 16
ATOM 26246 C C . GLY A 1 21 ? -0.334 -2.341 -6.861 1.00 0.00 18 GLY A C 16
ATOM 26247 O O . GLY A 1 21 ? 0.344 -2.161 -7.872 1.00 0.00 18 GLY A O 16
ATOM 26251 N N . VAL A 1 22 ? -1.487 -1.733 -6.654 1.00 0.00 19 VAL A N 16
ATOM 26252 C CA . VAL A 1 22 ? -2.061 -0.825 -7.637 1.00 0.00 19 VAL A CA 16
ATOM 26253 C C . VAL A 1 22 ? -2.167 0.587 -7.077 1.00 0.00 19 VAL A C 16
ATOM 26254 O O . VAL A 1 22 ? -2.288 0.782 -5.864 1.00 0.00 19 VAL A O 16
ATOM 26267 N N . CYS A 1 23 ? -2.112 1.565 -7.965 1.00 0.00 20 CYS A N 16
ATOM 26268 C CA . CYS A 1 23 ? -2.199 2.959 -7.571 1.00 0.00 20 CYS A CA 16
ATOM 26269 C C . CYS A 1 23 ? -3.633 3.464 -7.677 1.00 0.00 20 CYS A C 16
ATOM 26270 O O . CYS A 1 23 ? -4.236 3.440 -8.753 1.00 0.00 20 CYS A O 16
ATOM 26278 N N . ALA A 1 24 ? -4.182 3.914 -6.561 1.00 0.00 21 ALA A N 16
ATOM 26279 C CA . ALA A 1 24 ? -5.545 4.414 -6.532 1.00 0.00 21 ALA A CA 16
ATOM 26280 C C . ALA A 1 24 ? -5.610 5.776 -5.857 1.00 0.00 21 ALA A C 16
ATOM 26281 O O . ALA A 1 24 ? -4.646 6.219 -5.231 1.00 0.00 21 ALA A O 16
ATOM 26288 N N . LEU A 1 25 ? -6.744 6.440 -5.992 1.00 0.00 22 LEU A N 16
ATOM 26289 C CA . LEU A 1 25 ? -6.948 7.731 -5.362 1.00 0.00 22 LEU A CA 16
ATOM 26290 C C . LEU A 1 25 ? -8.095 7.655 -4.368 1.00 0.00 22 LEU A C 16
ATOM 26291 O O . LEU A 1 25 ? -9.120 7.025 -4.636 1.00 0.00 22 LEU A O 16
ATOM 26307 N N . LEU A 1 26 ? -7.911 8.282 -3.221 1.00 0.00 23 LEU A N 16
ATOM 26308 C CA . LEU A 1 26 ? -8.950 8.336 -2.209 1.00 0.00 23 LEU A CA 16
ATOM 26309 C C . LEU A 1 26 ? -9.211 9.790 -1.847 1.00 0.00 23 LEU A C 16
ATOM 26310 O O . LEU A 1 26 ? -8.489 10.383 -1.041 1.00 0.00 23 LEU A O 16
ATOM 26326 N N . GLY A 1 27 ? -10.209 10.376 -2.492 1.00 0.00 24 GLY A N 16
ATOM 26327 C CA . GLY A 1 27 ? -10.541 11.763 -2.248 1.00 0.00 24 GLY A CA 16
ATOM 26328 C C . GLY A 1 27 ? -9.520 12.697 -2.861 1.00 0.00 24 GLY A C 16
ATOM 26329 O O . GLY A 1 27 ? -9.663 13.118 -4.010 1.00 0.00 24 GLY A O 16
ATOM 26333 N N . ASP A 1 28 ? -8.491 13.012 -2.098 1.00 0.00 25 ASP A N 16
ATOM 26334 C CA . ASP A 1 28 ? -7.393 13.839 -2.585 1.00 0.00 25 ASP A CA 16
ATOM 26335 C C . ASP A 1 28 ? -6.058 13.155 -2.328 1.00 0.00 25 ASP A C 16
ATOM 26336 O O . ASP A 1 28 ? -5.017 13.598 -2.815 1.00 0.00 25 ASP A O 16
ATOM 26345 N N . GLU A 1 29 ? -6.095 12.065 -1.572 1.00 0.00 26 GLU A N 16
ATOM 26346 C CA . GLU A 1 29 ? -4.881 11.367 -1.192 1.00 0.00 26 GLU A CA 16
ATOM 26347 C C . GLU A 1 29 ? -4.554 10.290 -2.216 1.00 0.00 26 GLU A C 16
ATOM 26348 O O . GLU A 1 29 ? -5.449 9.721 -2.851 1.00 0.00 26 GLU A O 16
ATOM 26360 N N . GLN A 1 30 ? -3.272 10.019 -2.370 1.00 0.00 27 GLN A N 16
ATOM 26361 C CA . GLN A 1 30 ? -2.803 9.011 -3.299 1.00 0.00 27 GLN A CA 16
ATOM 26362 C C . GLN A 1 30 ? -2.505 7.734 -2.533 1.00 0.00 27 GLN A C 16
ATOM 26363 O O . GLN A 1 30 ? -1.514 7.656 -1.809 1.00 0.00 27 GLN A O 16
ATOM 26377 N N . VAL A 1 31 ? -3.357 6.738 -2.694 1.00 0.00 28 VAL A N 16
ATOM 26378 C CA . VAL A 1 31 ? -3.265 5.528 -1.895 1.00 0.00 28 VAL A CA 16
ATOM 26379 C C . VAL A 1 31 ? -2.781 4.352 -2.734 1.00 0.00 28 VAL A C 16
ATOM 26380 O O . VAL A 1 31 ? -3.316 4.075 -3.808 1.00 0.00 28 VAL A O 16
ATOM 26393 N N . ALA A 1 32 ? -1.761 3.673 -2.243 1.00 0.00 29 ALA A N 16
ATOM 26394 C CA . ALA A 1 32 ? -1.252 2.484 -2.895 1.00 0.00 29 ALA A CA 16
ATOM 26395 C C . ALA A 1 32 ? -1.861 1.251 -2.254 1.00 0.00 29 ALA A C 16
ATOM 26396 O O . ALA A 1 32 ? -1.722 1.038 -1.047 1.00 0.00 29 ALA A O 16
ATOM 26403 N N . ILE A 1 33 ? -2.546 0.455 -3.054 1.00 0.00 30 ILE A N 16
ATOM 26404 C CA . ILE A 1 33 ? -3.222 -0.727 -2.550 1.00 0.00 30 ILE A CA 16
ATOM 26405 C C . ILE A 1 33 ? -2.392 -1.963 -2.852 1.00 0.00 30 ILE A C 16
ATOM 26406 O O . ILE A 1 33 ? -2.121 -2.264 -4.013 1.00 0.00 30 ILE A O 16
ATOM 26422 N N . PHE A 1 34 ? -1.998 -2.677 -1.812 1.00 0.00 31 PHE A N 16
ATOM 26423 C CA . PHE A 1 34 ? -1.107 -3.814 -1.964 1.00 0.00 31 PHE A CA 16
ATOM 26424 C C . PHE A 1 34 ? -1.754 -5.081 -1.436 1.00 0.00 31 PHE A C 16
ATOM 26425 O O . PHE A 1 34 ? -2.119 -5.157 -0.263 1.00 0.00 31 PHE A O 16
ATOM 26442 N N . ARG A 1 35 ? -1.903 -6.066 -2.303 1.00 0.00 32 ARG A N 16
ATOM 26443 C CA . ARG A 1 35 ? -2.342 -7.384 -1.887 1.00 0.00 32 ARG A CA 16
ATOM 26444 C C . ARG A 1 35 ? -1.111 -8.260 -1.729 1.00 0.00 32 ARG A C 16
ATOM 26445 O O . ARG A 1 35 ? -0.556 -8.742 -2.713 1.00 0.00 32 ARG A O 16
ATOM 26466 N N . PRO A 1 36 ? -0.649 -8.443 -0.486 1.00 0.00 33 PRO A N 16
ATOM 26467 C CA . PRO A 1 36 ? 0.604 -9.134 -0.192 1.00 0.00 33 PRO A CA 16
ATOM 26468 C C . PRO A 1 36 ? 0.434 -10.634 0.028 1.00 0.00 33 PRO A C 16
ATOM 26469 O O . PRO A 1 36 ? 1.396 -11.341 0.328 1.00 0.00 33 PRO A O 16
ATOM 26480 N N . TYR A 1 37 ? -0.790 -11.111 -0.112 1.00 0.00 34 TYR A N 16
ATOM 26481 C CA . TYR A 1 37 ? -1.081 -12.524 0.064 1.00 0.00 34 TYR A CA 16
ATOM 26482 C C . TYR A 1 37 ? -1.956 -13.019 -1.075 1.00 0.00 34 TYR A C 16
ATOM 26483 O O . TYR A 1 37 ? -2.370 -12.241 -1.936 1.00 0.00 34 TYR A O 16
ATOM 26501 N N . HIS A 1 38 ? -2.251 -14.310 -1.074 1.00 0.00 35 HIS A N 16
ATOM 26502 C CA . HIS A 1 38 ? -3.137 -14.885 -2.077 1.00 0.00 35 HIS A CA 16
ATOM 26503 C C . HIS A 1 38 ? -4.574 -14.818 -1.570 1.00 0.00 35 HIS A C 16
ATOM 26504 O O . HIS A 1 38 ? -5.524 -15.109 -2.296 1.00 0.00 35 HIS A O 16
ATOM 26519 N N . SER A 1 39 ? -4.713 -14.430 -0.309 1.00 0.00 36 SER A N 16
ATOM 26520 C CA . SER A 1 39 ? -6.003 -14.391 0.360 1.00 0.00 36 SER A CA 16
ATOM 26521 C C . SER A 1 39 ? -6.696 -13.044 0.155 1.00 0.00 36 SER A C 16
ATOM 26522 O O . SER A 1 39 ? -6.363 -12.296 -0.766 1.00 0.00 36 SER A O 16
ATOM 26530 N N . ASP A 1 40 ? -7.646 -12.738 1.033 1.00 0.00 37 ASP A N 16
ATOM 26531 C CA . ASP A 1 40 ? -8.457 -11.529 0.924 1.00 0.00 37 ASP A CA 16
ATOM 26532 C C . ASP A 1 40 ? -7.820 -10.369 1.683 1.00 0.00 37 ASP A C 16
ATOM 26533 O O . ASP A 1 40 ? -8.429 -9.312 1.844 1.00 0.00 37 ASP A O 16
ATOM 26542 N N . GLN A 1 41 ? -6.599 -10.566 2.158 1.00 0.00 38 GLN A N 16
ATOM 26543 C CA . GLN A 1 41 ? -5.929 -9.539 2.938 1.00 0.00 38 GLN A CA 16
ATOM 26544 C C . GLN A 1 41 ? -5.247 -8.524 2.031 1.00 0.00 38 GLN A C 16
ATOM 26545 O O . GLN A 1 41 ? -4.359 -8.872 1.249 1.00 0.00 38 GLN A O 16
ATOM 26559 N N . VAL A 1 42 ? -5.669 -7.271 2.134 1.00 0.00 39 VAL A N 16
ATOM 26560 C CA . VAL A 1 42 ? -5.075 -6.195 1.355 1.00 0.00 39 VAL A CA 16
ATOM 26561 C C . VAL A 1 42 ? -4.668 -5.064 2.287 1.00 0.00 39 VAL A C 16
ATOM 26562 O O . VAL A 1 42 ? -5.334 -4.815 3.292 1.00 0.00 39 VAL A O 16
ATOM 26575 N N . PHE A 1 43 ? -3.577 -4.394 1.967 1.00 0.00 40 PHE A N 16
ATOM 26576 C CA . PHE A 1 43 ? -3.125 -3.260 2.756 1.00 0.00 40 PHE A CA 16
ATOM 26577 C C . PHE A 1 43 ? -3.057 -2.017 1.888 1.00 0.00 40 PHE A C 16
ATOM 26578 O O . PHE A 1 43 ? -2.889 -2.110 0.673 1.00 0.00 40 PHE A O 16
ATOM 26595 N N . ALA A 1 44 ? -3.204 -0.858 2.504 1.00 0.00 41 ALA A N 16
ATOM 26596 C CA . ALA A 1 44 ? -3.119 0.398 1.782 1.00 0.00 41 ALA A CA 16
ATOM 26597 C C . ALA A 1 44 ? -2.189 1.363 2.496 1.00 0.00 41 ALA A C 16
ATOM 26598 O O . ALA A 1 44 ? -2.242 1.494 3.720 1.00 0.00 41 ALA A O 16
ATOM 26605 N N . ILE A 1 45 ? -1.332 2.023 1.736 1.00 0.00 42 ILE A N 16
ATOM 26606 C CA . ILE A 1 45 ? -0.406 3.003 2.290 1.00 0.00 42 ILE A CA 16
ATOM 26607 C C . ILE A 1 45 ? -0.291 4.201 1.357 1.00 0.00 42 ILE A C 16
ATOM 26608 O O . ILE A 1 45 ? -0.917 4.226 0.296 1.00 0.00 42 ILE A O 16
ATOM 26624 N N . SER A 1 46 ? 0.493 5.194 1.757 1.00 0.00 43 SER A N 16
ATOM 26625 C CA . SER A 1 46 ? 0.757 6.349 0.910 1.00 0.00 43 SER A CA 16
ATOM 26626 C C . SER A 1 46 ? 1.419 5.898 -0.393 1.00 0.00 43 SER A C 16
ATOM 26627 O O . SER A 1 46 ? 2.402 5.162 -0.376 1.00 0.00 43 SER A O 16
ATOM 26635 N N . ASN A 1 47 ? 0.856 6.323 -1.516 1.00 0.00 44 ASN A N 16
ATOM 26636 C CA . ASN A 1 47 ? 1.301 5.854 -2.828 1.00 0.00 44 ASN A CA 16
ATOM 26637 C C . ASN A 1 47 ? 2.515 6.627 -3.330 1.00 0.00 44 ASN A C 16
ATOM 26638 O O . ASN A 1 47 ? 3.346 6.086 -4.051 1.00 0.00 44 ASN A O 16
ATOM 26649 N N . ILE A 1 48 ? 2.609 7.884 -2.954 1.00 0.00 45 ILE A N 16
ATOM 26650 C CA . ILE A 1 48 ? 3.716 8.730 -3.375 1.00 0.00 45 ILE A CA 16
ATOM 26651 C C . ILE A 1 48 ? 4.821 8.697 -2.323 1.00 0.00 45 ILE A C 16
ATOM 26652 O O . ILE A 1 48 ? 4.521 8.693 -1.129 1.00 0.00 45 ILE A O 16
ATOM 26668 N N . ASP A 1 49 ? 6.086 8.643 -2.760 1.00 0.00 46 ASP A N 16
ATOM 26669 C CA . ASP A 1 49 ? 7.218 8.772 -1.834 1.00 0.00 46 ASP A CA 16
ATOM 26670 C C . ASP A 1 49 ? 7.097 10.095 -1.085 1.00 0.00 46 ASP A C 16
ATOM 26671 O O . ASP A 1 49 ? 7.357 11.161 -1.651 1.00 0.00 46 ASP A O 16
ATOM 26680 N N . PRO A 1 50 ? 6.711 10.042 0.199 1.00 0.00 47 PRO A N 16
ATOM 26681 C CA . PRO A 1 50 ? 6.283 11.223 0.961 1.00 0.00 47 PRO A CA 16
ATOM 26682 C C . PRO A 1 50 ? 7.331 12.327 1.012 1.00 0.00 47 PRO A C 16
ATOM 26683 O O . PRO A 1 50 ? 7.136 13.411 0.464 1.00 0.00 47 PRO A O 16
ATOM 26694 N N . PHE A 1 51 ? 8.449 12.044 1.655 1.00 0.00 48 PHE A N 16
ATOM 26695 C CA . PHE A 1 51 ? 9.464 13.060 1.886 1.00 0.00 48 PHE A CA 16
ATOM 26696 C C . PHE A 1 51 ? 10.454 13.115 0.722 1.00 0.00 48 PHE A C 16
ATOM 26697 O O . PHE A 1 51 ? 11.252 14.044 0.615 1.00 0.00 48 PHE A O 16
ATOM 26714 N N . PHE A 1 52 ? 10.381 12.130 -0.164 1.00 0.00 49 PHE A N 16
ATOM 26715 C CA . PHE A 1 52 ? 11.328 12.037 -1.266 1.00 0.00 49 PHE A CA 16
ATOM 26716 C C . PHE A 1 52 ? 10.774 12.709 -2.528 1.00 0.00 49 PHE A C 16
ATOM 26717 O O . PHE A 1 52 ? 11.533 13.043 -3.442 1.00 0.00 49 PHE A O 16
ATOM 26734 N N . GLU A 1 53 ? 9.450 12.906 -2.561 1.00 0.00 50 GLU A N 16
ATOM 26735 C CA . GLU A 1 53 ? 8.778 13.629 -3.653 1.00 0.00 50 GLU A CA 16
ATOM 26736 C C . GLU A 1 53 ? 8.841 12.858 -4.972 1.00 0.00 50 GLU A C 16
ATOM 26737 O O . GLU A 1 53 ? 8.916 13.451 -6.052 1.00 0.00 50 GLU A O 16
ATOM 26749 N N . SER A 1 54 ? 8.768 11.542 -4.885 1.00 0.00 51 SER A N 16
ATOM 26750 C CA . SER A 1 54 ? 8.829 10.697 -6.066 1.00 0.00 51 SER A CA 16
ATOM 26751 C C . SER A 1 54 ? 7.439 10.200 -6.454 1.00 0.00 51 SER A C 16
ATOM 26752 O O . SER A 1 54 ? 6.434 10.736 -5.992 1.00 0.00 51 SER A O 16
ATOM 26760 N N . SER A 1 55 ? 7.385 9.201 -7.323 1.00 0.00 52 SER A N 16
ATOM 26761 C CA . SER A 1 55 ? 6.127 8.758 -7.901 1.00 0.00 52 SER A CA 16
ATOM 26762 C C . SER A 1 55 ? 5.497 7.622 -7.091 1.00 0.00 52 SER A C 16
ATOM 26763 O O . SER A 1 55 ? 5.682 7.526 -5.878 1.00 0.00 52 SER A O 16
ATOM 26771 N N . VAL A 1 56 ? 4.732 6.786 -7.782 1.00 0.00 53 VAL A N 16
ATOM 26772 C CA . VAL A 1 56 ? 3.925 5.754 -7.151 1.00 0.00 53 VAL A CA 16
ATOM 26773 C C . VAL A 1 56 ? 4.760 4.557 -6.690 1.00 0.00 53 VAL A C 16
ATOM 26774 O O . VAL A 1 56 ? 5.626 4.058 -7.416 1.00 0.00 53 VAL A O 16
ATOM 26787 N N . LEU A 1 57 ? 4.482 4.101 -5.475 1.00 0.00 54 LEU A N 16
ATOM 26788 C CA . LEU A 1 57 ? 5.135 2.924 -4.918 1.00 0.00 54 LEU A CA 16
ATOM 26789 C C . LEU A 1 57 ? 4.578 1.656 -5.555 1.00 0.00 54 LEU A C 16
ATOM 26790 O O . LEU A 1 57 ? 5.114 0.564 -5.370 1.00 0.00 54 LEU A O 16
ATOM 26806 N N . SER A 1 58 ? 3.493 1.814 -6.307 1.00 0.00 55 SER A N 16
ATOM 26807 C CA . SER A 1 58 ? 2.867 0.700 -7.008 1.00 0.00 55 SER A CA 16
ATOM 26808 C C . SER A 1 58 ? 3.786 0.167 -8.110 1.00 0.00 55 SER A C 16
ATOM 26809 O O . SER A 1 58 ? 3.574 -0.919 -8.643 1.00 0.00 55 SER A O 16
ATOM 26817 N N . ARG A 1 59 ? 4.811 0.946 -8.445 1.00 0.00 56 ARG A N 16
ATOM 26818 C CA . ARG A 1 59 ? 5.814 0.519 -9.409 1.00 0.00 56 ARG A CA 16
ATOM 26819 C C . ARG A 1 59 ? 7.029 -0.035 -8.663 1.00 0.00 56 ARG A C 16
ATOM 26820 O O . ARG A 1 59 ? 8.175 0.202 -9.035 1.00 0.00 56 ARG A O 16
ATOM 26841 N N . GLY A 1 60 ? 6.762 -0.792 -7.609 1.00 0.00 57 GLY A N 16
ATOM 26842 C CA . GLY A 1 60 ? 7.830 -1.325 -6.791 1.00 0.00 57 GLY A CA 16
ATOM 26843 C C . GLY A 1 60 ? 7.613 -2.786 -6.464 1.00 0.00 57 GLY A C 16
ATOM 26844 O O . GLY A 1 60 ? 6.512 -3.309 -6.636 1.00 0.00 57 GLY A O 16
ATOM 26848 N N . LEU A 1 61 ? 8.662 -3.443 -5.999 1.00 0.00 58 LEU A N 16
ATOM 26849 C CA . LEU A 1 61 ? 8.613 -4.874 -5.745 1.00 0.00 58 LEU A CA 16
ATOM 26850 C C . LEU A 1 61 ? 8.400 -5.159 -4.266 1.00 0.00 58 LEU A C 16
ATOM 26851 O O . LEU A 1 61 ? 8.788 -4.365 -3.408 1.00 0.00 58 LEU A O 16
ATOM 26867 N N . ILE A 1 62 ? 7.779 -6.292 -3.981 1.00 0.00 59 ILE A N 16
ATOM 26868 C CA . ILE A 1 62 ? 7.574 -6.727 -2.610 1.00 0.00 59 ILE A CA 16
ATOM 26869 C C . ILE A 1 62 ? 8.550 -7.849 -2.274 1.00 0.00 59 ILE A C 16
ATOM 26870 O O . ILE A 1 62 ? 8.565 -8.889 -2.930 1.00 0.00 59 ILE A O 16
ATOM 26886 N N . ALA A 1 63 ? 9.368 -7.622 -1.261 1.00 0.00 60 ALA A N 16
ATOM 26887 C CA . ALA A 1 63 ? 10.369 -8.590 -0.843 1.00 0.00 60 ALA A CA 16
ATOM 26888 C C . ALA A 1 63 ? 10.209 -8.904 0.637 1.00 0.00 60 ALA A C 16
ATOM 26889 O O . ALA A 1 63 ? 9.964 -8.009 1.450 1.00 0.00 60 ALA A O 16
ATOM 26896 N N . GLU A 1 64 ? 10.354 -10.168 0.989 1.00 0.00 61 GLU A N 16
ATOM 26897 C CA . GLU A 1 64 ? 10.161 -10.596 2.362 1.00 0.00 61 GLU A CA 16
ATOM 26898 C C . GLU A 1 64 ? 11.452 -10.450 3.158 1.00 0.00 61 GLU A C 16
ATOM 26899 O O . GLU A 1 64 ? 12.515 -10.904 2.732 1.00 0.00 61 GLU A O 16
ATOM 26911 N N . HIS A 1 65 ? 11.353 -9.799 4.308 1.00 0.00 62 HIS A N 16
ATOM 26912 C CA . HIS A 1 65 ? 12.485 -9.678 5.215 1.00 0.00 62 HIS A CA 16
ATOM 26913 C C . HIS A 1 65 ? 12.663 -10.988 5.972 1.00 0.00 62 HIS A C 16
ATOM 26914 O O . HIS A 1 65 ? 13.729 -11.602 5.933 1.00 0.00 62 HIS A O 16
ATOM 26929 N N . GLN A 1 66 ? 11.593 -11.391 6.643 1.00 0.00 63 GLN A N 16
ATOM 26930 C CA . GLN A 1 66 ? 11.520 -12.650 7.375 1.00 0.00 63 GLN A CA 16
ATOM 26931 C C . GLN A 1 66 ? 10.175 -12.703 8.079 1.00 0.00 63 GLN A C 16
ATOM 26932 O O . GLN A 1 66 ? 10.033 -12.244 9.214 1.00 0.00 63 GLN A O 16
ATOM 26946 N N . GLY A 1 67 ? 9.171 -13.193 7.367 1.00 0.00 64 GLY A N 16
ATOM 26947 C CA . GLY A 1 67 ? 7.810 -13.146 7.868 1.00 0.00 64 GLY A CA 16
ATOM 26948 C C . GLY A 1 67 ? 7.147 -11.813 7.558 1.00 0.00 64 GLY A C 16
ATOM 26949 O O . GLY A 1 67 ? 5.938 -11.738 7.352 1.00 0.00 64 GLY A O 16
ATOM 26953 N N . GLU A 1 68 ? 7.953 -10.759 7.533 1.00 0.00 65 GLU A N 16
ATOM 26954 C CA . GLU A 1 68 ? 7.477 -9.420 7.203 1.00 0.00 65 GLU A CA 16
ATOM 26955 C C . GLU A 1 68 ? 7.552 -9.187 5.702 1.00 0.00 65 GLU A C 16
ATOM 26956 O O . GLU A 1 68 ? 8.534 -9.566 5.060 1.00 0.00 65 GLU A O 16
ATOM 26968 N N . LEU A 1 69 ? 6.536 -8.548 5.150 1.00 0.00 66 LEU A N 16
ATOM 26969 C CA . LEU A 1 69 ? 6.514 -8.239 3.730 1.00 0.00 66 LEU A CA 16
ATOM 26970 C C . LEU A 1 69 ? 6.780 -6.753 3.503 1.00 0.00 66 LEU A C 16
ATOM 26971 O O . LEU A 1 69 ? 5.994 -5.900 3.915 1.00 0.00 66 LEU A O 16
ATOM 26987 N N . TRP A 1 70 ? 7.902 -6.451 2.864 1.00 0.00 67 TRP A N 16
ATOM 26988 C CA . TRP A 1 70 ? 8.301 -5.072 2.612 1.00 0.00 67 TRP A CA 16
ATOM 26989 C C . TRP A 1 70 ? 8.200 -4.752 1.123 1.00 0.00 67 TRP A C 16
ATOM 26990 O O . TRP A 1 70 ? 8.473 -5.603 0.283 1.00 0.00 67 TRP A O 16
ATOM 27011 N N . VAL A 1 71 ? 7.809 -3.534 0.799 1.00 0.00 68 VAL A N 16
ATOM 27012 C CA . VAL A 1 71 ? 7.784 -3.086 -0.585 1.00 0.00 68 VAL A CA 16
ATOM 27013 C C . VAL A 1 71 ? 8.846 -2.006 -0.787 1.00 0.00 68 VAL A C 16
ATOM 27014 O O . VAL A 1 71 ? 9.100 -1.208 0.114 1.00 0.00 68 VAL A O 16
ATOM 27027 N N . ALA A 1 72 ? 9.490 -2.003 -1.943 1.00 0.00 69 ALA A N 16
ATOM 27028 C CA . ALA A 1 72 ? 10.561 -1.052 -2.205 1.00 0.00 69 ALA A CA 16
ATOM 27029 C C . ALA A 1 72 ? 10.366 -0.345 -3.539 1.00 0.00 69 ALA A C 16
ATOM 27030 O O . ALA A 1 72 ? 10.168 -0.989 -4.572 1.00 0.00 69 ALA A O 16
ATOM 27037 N N . SER A 1 73 ? 10.425 0.982 -3.512 1.00 0.00 70 SER A N 16
ATOM 27038 C CA . SER A 1 73 ? 10.340 1.775 -4.726 1.00 0.00 70 SER A CA 16
ATOM 27039 C C . SER A 1 73 ? 11.712 1.847 -5.394 1.00 0.00 70 SER A C 16
ATOM 27040 O O . SER A 1 73 ? 12.669 2.343 -4.805 1.00 0.00 70 SER A O 16
ATOM 27048 N N . PRO A 1 74 ? 11.833 1.356 -6.640 1.00 0.00 71 PRO A N 16
ATOM 27049 C CA . PRO A 1 74 ? 13.118 1.294 -7.354 1.00 0.00 71 PRO A CA 16
ATOM 27050 C C . PRO A 1 74 ? 13.671 2.674 -7.710 1.00 0.00 71 PRO A C 16
ATOM 27051 O O . PRO A 1 74 ? 14.718 2.790 -8.345 1.00 0.00 71 PRO A O 16
ATOM 27062 N N . LEU A 1 75 ? 12.965 3.716 -7.297 1.00 0.00 72 LEU A N 16
ATOM 27063 C CA . LEU A 1 75 ? 13.397 5.082 -7.548 1.00 0.00 72 LEU A CA 16
ATOM 27064 C C . LEU A 1 75 ? 14.514 5.468 -6.581 1.00 0.00 72 LEU A C 16
ATOM 27065 O O . LEU A 1 75 ? 15.382 6.273 -6.912 1.00 0.00 72 LEU A O 16
ATOM 27081 N N . LYS A 1 76 ? 14.488 4.884 -5.387 1.00 0.00 73 LYS A N 16
ATOM 27082 C CA . LYS A 1 76 ? 15.551 5.103 -4.406 1.00 0.00 73 LYS A CA 16
ATOM 27083 C C . LYS A 1 76 ? 15.948 3.787 -3.739 1.00 0.00 73 LYS A C 16
ATOM 27084 O O . LYS A 1 76 ? 17.012 3.684 -3.124 1.00 0.00 73 LYS A O 16
ATOM 27103 N N . LYS A 1 77 ? 15.083 2.785 -3.888 1.00 0.00 74 LYS A N 16
ATOM 27104 C CA . LYS A 1 77 ? 15.235 1.493 -3.224 1.00 0.00 74 LYS A CA 16
ATOM 27105 C C . LYS A 1 77 ? 15.047 1.654 -1.721 1.00 0.00 74 LYS A C 16
ATOM 27106 O O . LYS A 1 77 ? 15.779 1.083 -0.915 1.00 0.00 74 LYS A O 16
ATOM 27125 N N . GLN A 1 78 ? 14.045 2.447 -1.365 1.00 0.00 75 GLN A N 16
ATOM 27126 C CA . GLN A 1 78 ? 13.659 2.637 0.022 1.00 0.00 75 GLN A CA 16
ATOM 27127 C C . GLN A 1 78 ? 12.662 1.553 0.423 1.00 0.00 75 GLN A C 16
ATOM 27128 O O . GLN A 1 78 ? 11.819 1.151 -0.376 1.00 0.00 75 GLN A O 16
ATOM 27142 N N . ARG A 1 79 ? 12.772 1.080 1.653 1.00 0.00 76 ARG A N 16
ATOM 27143 C CA . ARG A 1 79 ? 11.968 -0.039 2.116 1.00 0.00 76 ARG A CA 16
ATOM 27144 C C . ARG A 1 79 ? 10.770 0.427 2.935 1.00 0.00 76 ARG A C 16
ATOM 27145 O O . ARG A 1 79 ? 10.923 1.104 3.957 1.00 0.00 76 ARG A O 16
ATOM 27166 N N . PHE A 1 80 ? 9.584 0.057 2.471 1.00 0.00 77 PHE A N 16
ATOM 27167 C CA . PHE A 1 80 ? 8.338 0.381 3.153 1.00 0.00 77 PHE A CA 16
ATOM 27168 C C . PHE A 1 80 ? 7.672 -0.904 3.632 1.00 0.00 77 PHE A C 16
ATOM 27169 O O . PHE A 1 80 ? 7.409 -1.802 2.835 1.00 0.00 77 PHE A O 16
ATOM 27186 N N . ARG A 1 81 ? 7.402 -1.006 4.921 1.00 0.00 78 ARG A N 16
ATOM 27187 C CA . ARG A 1 81 ? 6.690 -2.163 5.442 1.00 0.00 78 ARG A CA 16
ATOM 27188 C C . ARG A 1 81 ? 5.191 -1.910 5.355 1.00 0.00 78 ARG A C 16
ATOM 27189 O O . ARG A 1 81 ? 4.626 -1.204 6.185 1.00 0.00 78 ARG A O 16
ATOM 27210 N N . LEU A 1 82 ? 4.558 -2.483 4.336 1.00 0.00 79 LEU A N 16
ATOM 27211 C CA . LEU A 1 82 ? 3.143 -2.229 4.053 1.00 0.00 79 LEU A CA 16
ATOM 27212 C C . LEU A 1 82 ? 2.227 -2.765 5.154 1.00 0.00 79 LEU A C 16
ATOM 27213 O O . LEU A 1 82 ? 1.033 -2.460 5.184 1.00 0.00 79 LEU A O 16
ATOM 27229 N N . SER A 1 83 ? 2.794 -3.556 6.052 1.00 0.00 80 SER A N 16
ATOM 27230 C CA . SER A 1 83 ? 2.051 -4.124 7.161 1.00 0.00 80 SER A CA 16
ATOM 27231 C C . SER A 1 83 ? 1.556 -3.023 8.102 1.00 0.00 80 SER A C 16
ATOM 27232 O O . SER A 1 83 ? 0.377 -2.981 8.459 1.00 0.00 80 SER A O 16
ATOM 27240 N N . ASP A 1 84 ? 2.457 -2.120 8.478 1.00 0.00 81 ASP A N 16
ATOM 27241 C CA . ASP A 1 84 ? 2.136 -1.051 9.422 1.00 0.00 81 ASP A CA 16
ATOM 27242 C C . ASP A 1 84 ? 2.312 0.327 8.783 1.00 0.00 81 ASP A C 16
ATOM 27243 O O . ASP A 1 84 ? 1.638 1.288 9.156 1.00 0.00 81 ASP A O 16
ATOM 27252 N N . GLY A 1 85 ? 3.214 0.417 7.820 1.00 0.00 82 GLY A N 16
ATOM 27253 C CA . GLY A 1 85 ? 3.449 1.669 7.136 1.00 0.00 82 GLY A CA 16
ATOM 27254 C C . GLY A 1 85 ? 4.782 2.288 7.505 1.00 0.00 82 GLY A C 16
ATOM 27255 O O . GLY A 1 85 ? 5.031 3.457 7.215 1.00 0.00 82 GLY A O 16
ATOM 27259 N N . LEU A 1 86 ? 5.645 1.513 8.145 1.00 0.00 83 LEU A N 16
ATOM 27260 C CA . LEU A 1 86 ? 6.947 2.017 8.548 1.00 0.00 83 LEU A CA 16
ATOM 27261 C C . LEU A 1 86 ? 7.950 1.931 7.407 1.00 0.00 83 LEU A C 16
ATOM 27262 O O . LEU A 1 86 ? 8.006 0.936 6.687 1.00 0.00 83 LEU A O 16
ATOM 27278 N N . CYS A 1 87 ? 8.738 2.977 7.251 1.00 0.00 84 CYS A N 16
ATOM 27279 C CA . CYS A 1 87 ? 9.838 2.971 6.305 1.00 0.00 84 CYS A CA 16
ATOM 27280 C C . CYS A 1 87 ? 11.139 2.761 7.065 1.00 0.00 84 CYS A C 16
ATOM 27281 O O . CYS A 1 87 ? 11.364 3.395 8.088 1.00 0.00 84 CYS A O 16
ATOM 27289 N N . MET A 1 88 ? 11.990 1.872 6.583 1.00 0.00 85 MET A N 16
ATOM 27290 C CA . MET A 1 88 ? 13.220 1.540 7.298 1.00 0.00 85 MET A CA 16
ATOM 27291 C C . MET A 1 88 ? 14.232 2.687 7.223 1.00 0.00 85 MET A C 16
ATOM 27292 O O . MET A 1 88 ? 15.040 2.877 8.129 1.00 0.00 85 MET A O 16
ATOM 27306 N N . GLU A 1 89 ? 14.190 3.445 6.135 1.00 0.00 86 GLU A N 16
ATOM 27307 C CA . GLU A 1 89 ? 15.092 4.585 5.956 1.00 0.00 86 GLU A CA 16
ATOM 27308 C C . GLU A 1 89 ? 14.444 5.874 6.465 1.00 0.00 86 GLU A C 16
ATOM 27309 O O . GLU A 1 89 ? 15.117 6.774 6.967 1.00 0.00 86 GLU A O 16
ATOM 27321 N N . ASP A 1 90 ? 13.132 5.936 6.333 1.00 0.00 87 ASP A N 16
ATOM 27322 C CA . ASP A 1 90 ? 12.370 7.166 6.555 1.00 0.00 87 ASP A CA 16
ATOM 27323 C C . ASP A 1 90 ? 11.584 7.111 7.863 1.00 0.00 87 ASP A C 16
ATOM 27324 O O . ASP A 1 90 ? 10.726 7.947 8.107 1.00 0.00 87 ASP A O 16
ATOM 27333 N N . GLU A 1 91 ? 11.874 6.092 8.676 1.00 0.00 88 GLU A N 16
ATOM 27334 C CA . GLU A 1 91 ? 11.106 5.754 9.895 1.00 0.00 88 GLU A CA 16
ATOM 27335 C C . GLU A 1 91 ? 10.575 6.959 10.690 1.00 0.00 88 GLU A C 16
ATOM 27336 O O . GLU A 1 91 ? 9.504 6.862 11.291 1.00 0.00 88 GLU A O 16
ATOM 27348 N N . GLN A 1 92 ? 11.298 8.075 10.698 1.00 0.00 89 GLN A N 16
ATOM 27349 C CA . GLN A 1 92 ? 10.847 9.266 11.416 1.00 0.00 89 GLN A CA 16
ATOM 27350 C C . GLN A 1 92 ? 9.489 9.747 10.892 1.00 0.00 89 GLN A C 16
ATOM 27351 O O . GLN A 1 92 ? 8.654 10.225 11.658 1.00 0.00 89 GLN A O 16
ATOM 27365 N N . PHE A 1 93 ? 9.270 9.605 9.592 1.00 0.00 90 PHE A N 16
ATOM 27366 C CA . PHE A 1 93 ? 8.012 10.018 8.978 1.00 0.00 90 PHE A CA 16
ATOM 27367 C C . PHE A 1 93 ? 7.220 8.803 8.502 1.00 0.00 90 PHE A C 16
ATOM 27368 O O . PHE A 1 93 ? 6.102 8.557 8.969 1.00 0.00 90 PHE A O 16
ATOM 27385 N N . SER A 1 94 ? 7.815 8.050 7.575 1.00 0.00 91 SER A N 16
ATOM 27386 C CA . SER A 1 94 ? 7.193 6.861 6.997 1.00 0.00 91 SER A CA 16
ATOM 27387 C C . SER A 1 94 ? 5.917 7.207 6.226 1.00 0.00 91 SER A C 16
ATOM 27388 O O . SER A 1 94 ? 5.641 8.377 5.944 1.00 0.00 91 SER A O 16
ATOM 27396 N N . VAL A 1 95 ? 5.159 6.185 5.854 1.00 0.00 92 VAL A N 16
ATOM 27397 C CA . VAL A 1 95 ? 3.899 6.382 5.158 1.00 0.00 92 VAL A CA 16
ATOM 27398 C C . VAL A 1 95 ? 2.741 6.092 6.102 1.00 0.00 92 VAL A C 16
ATOM 27399 O O . VAL A 1 95 ? 2.932 5.479 7.155 1.00 0.00 92 VAL A O 16
ATOM 27412 N N . LYS A 1 96 ? 1.546 6.531 5.749 1.00 0.00 93 LYS A N 16
ATOM 27413 C CA . LYS A 1 96 ? 0.395 6.283 6.599 1.00 0.00 93 LYS A CA 16
ATOM 27414 C C . LYS A 1 96 ? -0.306 5.001 6.181 1.00 0.00 93 LYS A C 16
ATOM 27415 O O . LYS A 1 96 ? -0.435 4.711 4.992 1.00 0.00 93 LYS A O 16
ATOM 27434 N N . HIS A 1 97 ? -0.739 4.234 7.166 1.00 0.00 94 HIS A N 16
ATOM 27435 C CA . HIS A 1 97 ? -1.473 3.011 6.907 1.00 0.00 94 HIS A CA 16
ATOM 27436 C C . HIS A 1 97 ? -2.959 3.313 6.780 1.00 0.00 94 HIS A C 16
ATOM 27437 O O . HIS A 1 97 ? -3.523 4.062 7.578 1.00 0.00 94 HIS A O 16
ATOM 27452 N N . TYR A 1 98 ? -3.574 2.747 5.763 1.00 0.00 95 TYR A N 16
ATOM 27453 C CA . TYR A 1 98 ? -5.005 2.864 5.565 1.00 0.00 95 TYR A CA 16
ATOM 27454 C C . TYR A 1 98 ? -5.621 1.473 5.621 1.00 0.00 95 TYR A C 16
ATOM 27455 O O . TYR A 1 98 ? -4.999 0.499 5.190 1.00 0.00 95 TYR A O 16
ATOM 27473 N N . GLU A 1 99 ? -6.824 1.374 6.159 1.00 0.00 96 GLU A N 16
ATOM 27474 C CA . GLU A 1 99 ? -7.468 0.080 6.324 1.00 0.00 96 GLU A CA 16
ATOM 27475 C C . GLU A 1 99 ? -8.245 -0.301 5.072 1.00 0.00 96 GLU A C 16
ATOM 27476 O O . GLU A 1 99 ? -8.849 0.550 4.420 1.00 0.00 96 GLU A O 16
ATOM 27488 N N . ALA A 1 100 ? -8.224 -1.582 4.741 1.00 0.00 97 ALA A N 16
ATOM 27489 C CA . ALA A 1 100 ? -8.882 -2.072 3.545 1.00 0.00 97 ALA A CA 16
ATOM 27490 C C . ALA A 1 100 ? -9.748 -3.282 3.863 1.00 0.00 97 ALA A C 16
ATOM 27491 O O . ALA A 1 100 ? -9.465 -4.026 4.804 1.00 0.00 97 ALA A O 16
ATOM 27498 N N . ARG A 1 101 ? -10.807 -3.467 3.090 1.00 0.00 98 ARG A N 16
ATOM 27499 C CA . ARG A 1 101 ? -11.653 -4.642 3.222 1.00 0.00 98 ARG A CA 16
ATOM 27500 C C . ARG A 1 101 ? -12.151 -5.078 1.851 1.00 0.00 98 ARG A C 16
ATOM 27501 O O . ARG A 1 101 ? -12.200 -4.276 0.915 1.00 0.00 98 ARG A O 16
ATOM 27522 N N . VAL A 1 102 ? -12.512 -6.345 1.736 1.00 0.00 99 VAL A N 16
ATOM 27523 C CA . VAL A 1 102 ? -13.068 -6.870 0.503 1.00 0.00 99 VAL A CA 16
ATOM 27524 C C . VAL A 1 102 ? -14.568 -7.077 0.666 1.00 0.00 99 VAL A C 16
ATOM 27525 O O . VAL A 1 102 ? -15.008 -8.037 1.298 1.00 0.00 99 VAL A O 16
ATOM 27538 N N . LYS A 1 103 ? -15.347 -6.157 0.120 1.00 0.00 100 LYS A N 16
ATOM 27539 C CA . LYS A 1 103 ? -16.797 -6.219 0.221 1.00 0.00 100 LYS A CA 16
ATOM 27540 C C . LYS A 1 103 ? -17.366 -6.926 -0.997 1.00 0.00 100 LYS A C 16
ATOM 27541 O O . LYS A 1 103 ? -17.358 -6.365 -2.090 1.00 0.00 100 LYS A O 16
ATOM 27560 N N . ASP A 1 104 ? -17.827 -8.163 -0.793 1.00 0.00 101 ASP A N 16
ATOM 27561 C CA . ASP A 1 104 ? -18.382 -9.023 -1.856 1.00 0.00 101 ASP A CA 16
ATOM 27562 C C . ASP A 1 104 ? -17.492 -9.065 -3.105 1.00 0.00 101 ASP A C 16
ATOM 27563 O O . ASP A 1 104 ? -17.956 -9.372 -4.204 1.00 0.00 101 ASP A O 16
ATOM 27572 N N . GLY A 1 105 ? -16.203 -8.807 -2.921 1.00 0.00 102 GLY A N 16
ATOM 27573 C CA . GLY A 1 105 ? -15.269 -8.863 -4.028 1.00 0.00 102 GLY A CA 16
ATOM 27574 C C . GLY A 1 105 ? -14.708 -7.504 -4.399 1.00 0.00 102 GLY A C 16
ATOM 27575 O O . GLY A 1 105 ? -13.784 -7.414 -5.199 1.00 0.00 102 GLY A O 16
ATOM 27579 N N . VAL A 1 106 ? -15.259 -6.448 -3.818 1.00 0.00 103 VAL A N 16
ATOM 27580 C CA . VAL A 1 106 ? -14.818 -5.090 -4.118 1.00 0.00 103 VAL A CA 16
ATOM 27581 C C . VAL A 1 106 ? -13.899 -4.563 -3.017 1.00 0.00 103 VAL A C 16
ATOM 27582 O O . VAL A 1 106 ? -14.203 -4.688 -1.831 1.00 0.00 103 VAL A O 16
ATOM 27595 N N . VAL A 1 107 ? -12.778 -3.978 -3.416 1.00 0.00 104 VAL A N 16
ATOM 27596 C CA . VAL A 1 107 ? -11.809 -3.438 -2.471 1.00 0.00 104 VAL A CA 16
ATOM 27597 C C . VAL A 1 107 ? -12.258 -2.075 -1.972 1.00 0.00 104 VAL A C 16
ATOM 27598 O O . VAL A 1 107 ? -12.458 -1.151 -2.763 1.00 0.00 104 VAL A O 16
ATOM 27611 N N . GLN A 1 108 ? -12.423 -1.951 -0.667 1.00 0.00 105 GLN A N 16
ATOM 27612 C CA . GLN A 1 108 ? -12.810 -0.684 -0.072 1.00 0.00 105 GLN A CA 16
ATOM 27613 C C . GLN A 1 108 ? -11.759 -0.211 0.916 1.00 0.00 105 GLN A C 16
ATOM 27614 O O . GLN A 1 108 ? -11.234 -1.000 1.705 1.00 0.00 105 GLN A O 16
ATOM 27628 N N . LEU A 1 109 ? -11.447 1.074 0.855 1.00 0.00 106 LEU A N 16
ATOM 27629 C CA . LEU A 1 109 ? -10.434 1.661 1.713 1.00 0.00 106 LEU A CA 16
ATOM 27630 C C . LEU A 1 109 ? -11.050 2.639 2.709 1.00 0.00 106 LEU A C 16
ATOM 27631 O O . LEU A 1 109 ? -11.930 3.429 2.360 1.00 0.00 106 LEU A O 16
ATOM 27647 N N . ARG A 1 110 ? -10.587 2.577 3.946 1.00 0.00 107 ARG A N 16
ATOM 27648 C CA . ARG A 1 110 ? -10.952 3.557 4.954 1.00 0.00 107 ARG A CA 16
ATOM 27649 C C . ARG A 1 110 ? -9.713 4.337 5.375 1.00 0.00 107 ARG A C 16
ATOM 27650 O O . ARG A 1 110 ? -8.845 3.816 6.074 1.00 0.00 107 ARG A O 16
ATOM 27671 N N . GLY A 1 111 ? -9.629 5.579 4.926 1.00 0.00 108 GLY A N 16
ATOM 27672 C CA . GLY A 1 111 ? -8.487 6.402 5.247 1.00 0.00 108 GLY A CA 16
ATOM 27673 C C . GLY A 1 111 ? -8.818 7.877 5.210 1.00 0.00 108 GLY A C 16
ATOM 27674 O O . GLY A 1 111 ? -9.979 8.254 5.054 1.00 0.00 108 GLY A O 16
ATOM 27678 N N . GLY A 1 112 ? -7.795 8.706 5.340 1.00 0.00 109 GLY A N 16
ATOM 27679 C CA . GLY A 1 112 ? -7.987 10.141 5.361 1.00 0.00 109 GLY A CA 16
ATOM 27680 C C . GLY A 1 112 ? -6.866 10.829 6.107 1.00 0.00 109 GLY A C 16
ATOM 27681 O O . GLY A 1 112 ? -5.769 10.279 6.216 1.00 0.00 109 GLY A O 16
ATOM 27685 N N . SER A 1 113 ? -7.142 12.013 6.637 1.00 0.00 110 SER A N 16
ATOM 27686 C CA . SER A 1 113 ? -6.150 12.765 7.391 1.00 0.00 110 SER A CA 16
ATOM 27687 C C . SER A 1 113 ? -5.917 12.103 8.749 1.00 0.00 110 SER A C 16
ATOM 27688 O O . SER A 1 113 ? -4.746 11.797 9.078 1.00 0.00 110 SER A O 16
ATOM 27697 N N . MET A 1 4 ? -15.007 10.362 11.168 1.00 0.00 1 MET A N 17
ATOM 27698 C CA . MET A 1 4 ? -15.742 9.796 10.012 1.00 0.00 1 MET A CA 17
ATOM 27699 C C . MET A 1 4 ? -15.176 8.438 9.629 1.00 0.00 1 MET A C 17
ATOM 27700 O O . MET A 1 4 ? -14.049 8.094 9.989 1.00 0.00 1 MET A O 17
ATOM 27713 N N . SER A 1 5 ? -15.967 7.662 8.908 1.00 0.00 2 SER A N 17
ATOM 27714 C CA . SER A 1 5 ? -15.519 6.388 8.382 1.00 0.00 2 SER A CA 17
ATOM 27715 C C . SER A 1 5 ? -16.218 6.078 7.069 1.00 0.00 2 SER A C 17
ATOM 27716 O O . SER A 1 5 ? -17.391 5.700 7.048 1.00 0.00 2 SER A O 17
ATOM 27724 N N . GLN A 1 6 ? -15.502 6.270 5.973 1.00 0.00 3 GLN A N 17
ATOM 27725 C CA . GLN A 1 6 ? -16.033 5.968 4.657 1.00 0.00 3 GLN A CA 17
ATOM 27726 C C . GLN A 1 6 ? -15.238 4.841 4.024 1.00 0.00 3 GLN A C 17
ATOM 27727 O O . GLN A 1 6 ? -14.119 5.054 3.556 1.00 0.00 3 GLN A O 17
ATOM 27741 N N . TRP A 1 7 ? -15.790 3.636 4.064 1.00 0.00 4 TRP A N 17
ATOM 27742 C CA . TRP A 1 7 ? -15.213 2.518 3.338 1.00 0.00 4 TRP A CA 17
ATOM 27743 C C . TRP A 1 7 ? -15.523 2.657 1.856 1.00 0.00 4 TRP A C 17
ATOM 27744 O O . TRP A 1 7 ? -16.498 2.096 1.359 1.00 0.00 4 TRP A O 17
ATOM 27765 N N . LYS A 1 8 ? -14.708 3.434 1.165 1.00 0.00 5 LYS A N 17
ATOM 27766 C CA . LYS A 1 8 ? -14.925 3.695 -0.247 1.00 0.00 5 LYS A CA 17
ATOM 27767 C C . LYS A 1 8 ? -14.444 2.523 -1.086 1.00 0.00 5 LYS A C 17
ATOM 27768 O O . LYS A 1 8 ? -13.357 1.991 -0.856 1.00 0.00 5 LYS A O 17
ATOM 27787 N N . ASP A 1 9 ? -15.258 2.120 -2.049 1.00 0.00 6 ASP A N 17
ATOM 27788 C CA . ASP A 1 9 ? -14.860 1.086 -2.989 1.00 0.00 6 ASP A CA 17
ATOM 27789 C C . ASP A 1 9 ? -13.842 1.651 -3.963 1.00 0.00 6 ASP A C 17
ATOM 27790 O O . ASP A 1 9 ? -13.940 2.809 -4.388 1.00 0.00 6 ASP A O 17
ATOM 27799 N N . ILE A 1 10 ? -12.848 0.849 -4.284 1.00 0.00 7 ILE A N 17
ATOM 27800 C CA . ILE A 1 10 ? -11.811 1.262 -5.207 1.00 0.00 7 ILE A CA 17
ATOM 27801 C C . ILE A 1 10 ? -11.885 0.438 -6.482 1.00 0.00 7 ILE A C 17
ATOM 27802 O O . ILE A 1 10 ? -12.283 0.932 -7.535 1.00 0.00 7 ILE A O 17
ATOM 27818 N N . CYS A 1 11 ? -11.511 -0.825 -6.369 1.00 0.00 8 CYS A N 17
ATOM 27819 C CA . CYS A 1 11 ? -11.501 -1.730 -7.503 1.00 0.00 8 CYS A CA 17
ATOM 27820 C C . CYS A 1 11 ? -11.901 -3.127 -7.049 1.00 0.00 8 CYS A C 17
ATOM 27821 O O . CYS A 1 11 ? -12.060 -3.371 -5.855 1.00 0.00 8 CYS A O 17
ATOM 27829 N N . LYS A 1 12 ? -12.064 -4.036 -7.991 1.00 0.00 9 LYS A N 17
ATOM 27830 C CA . LYS A 1 12 ? -12.421 -5.406 -7.670 1.00 0.00 9 LYS A CA 17
ATOM 27831 C C . LYS A 1 12 ? -11.146 -6.222 -7.471 1.00 0.00 9 LYS A C 17
ATOM 27832 O O . LYS A 1 12 ? -10.196 -6.090 -8.241 1.00 0.00 9 LYS A O 17
ATOM 27851 N N . ILE A 1 13 ? -11.128 -7.061 -6.441 1.00 0.00 10 ILE A N 17
ATOM 27852 C CA . ILE A 1 13 ? -9.924 -7.811 -6.074 1.00 0.00 10 ILE A CA 17
ATOM 27853 C C . ILE A 1 13 ? -9.544 -8.821 -7.161 1.00 0.00 10 ILE A C 17
ATOM 27854 O O . ILE A 1 13 ? -8.418 -9.312 -7.204 1.00 0.00 10 ILE A O 17
ATOM 27870 N N . ASP A 1 14 ? -10.488 -9.098 -8.050 1.00 0.00 11 ASP A N 17
ATOM 27871 C CA . ASP A 1 14 ? -10.273 -10.042 -9.143 1.00 0.00 11 ASP A CA 17
ATOM 27872 C C . ASP A 1 14 ? -9.274 -9.501 -10.159 1.00 0.00 11 ASP A C 17
ATOM 27873 O O . ASP A 1 14 ? -8.616 -10.268 -10.861 1.00 0.00 11 ASP A O 17
ATOM 27882 N N . ASP A 1 15 ? -9.158 -8.183 -10.231 1.00 0.00 12 ASP A N 17
ATOM 27883 C CA . ASP A 1 15 ? -8.250 -7.545 -11.181 1.00 0.00 12 ASP A CA 17
ATOM 27884 C C . ASP A 1 15 ? -6.826 -7.517 -10.639 1.00 0.00 12 ASP A C 17
ATOM 27885 O O . ASP A 1 15 ? -5.856 -7.639 -11.390 1.00 0.00 12 ASP A O 17
ATOM 27894 N N . ILE A 1 16 ? -6.706 -7.380 -9.327 1.00 0.00 13 ILE A N 17
ATOM 27895 C CA . ILE A 1 16 ? -5.401 -7.278 -8.687 1.00 0.00 13 ILE A CA 17
ATOM 27896 C C . ILE A 1 16 ? -4.829 -8.663 -8.405 1.00 0.00 13 ILE A C 17
ATOM 27897 O O . ILE A 1 16 ? -5.278 -9.361 -7.495 1.00 0.00 13 ILE A O 17
ATOM 27913 N N . LEU A 1 17 ? -3.841 -9.056 -9.199 1.00 0.00 14 LEU A N 17
ATOM 27914 C CA . LEU A 1 17 ? -3.198 -10.357 -9.054 1.00 0.00 14 LEU A CA 17
ATOM 27915 C C . LEU A 1 17 ? -2.310 -10.391 -7.807 1.00 0.00 14 LEU A C 17
ATOM 27916 O O . LEU A 1 17 ? -2.016 -9.347 -7.221 1.00 0.00 14 LEU A O 17
ATOM 27932 N N . PRO A 1 18 ? -1.884 -11.594 -7.374 1.00 0.00 15 PRO A N 17
ATOM 27933 C CA . PRO A 1 18 ? -0.973 -11.744 -6.234 1.00 0.00 15 PRO A CA 17
ATOM 27934 C C . PRO A 1 18 ? 0.320 -10.955 -6.419 1.00 0.00 15 PRO A C 17
ATOM 27935 O O . PRO A 1 18 ? 0.905 -10.953 -7.506 1.00 0.00 15 PRO A O 17
ATOM 27946 N N . GLU A 1 19 ? 0.742 -10.278 -5.353 1.00 0.00 16 GLU A N 17
ATOM 27947 C CA . GLU A 1 19 ? 1.984 -9.509 -5.346 1.00 0.00 16 GLU A CA 17
ATOM 27948 C C . GLU A 1 19 ? 1.910 -8.363 -6.353 1.00 0.00 16 GLU A C 17
ATOM 27949 O O . GLU A 1 19 ? 2.861 -8.094 -7.089 1.00 0.00 16 GLU A O 17
ATOM 27961 N N . THR A 1 20 ? 0.772 -7.684 -6.365 1.00 0.00 17 THR A N 17
ATOM 27962 C CA . THR A 1 20 ? 0.551 -6.573 -7.279 1.00 0.00 17 THR A CA 17
ATOM 27963 C C . THR A 1 20 ? 0.035 -5.355 -6.517 1.00 0.00 17 THR A C 17
ATOM 27964 O O . THR A 1 20 ? -0.766 -5.490 -5.589 1.00 0.00 17 THR A O 17
ATOM 27975 N N . GLY A 1 21 ? 0.508 -4.176 -6.893 1.00 0.00 18 GLY A N 17
ATOM 27976 C CA . GLY A 1 21 ? 0.052 -2.956 -6.264 1.00 0.00 18 GLY A CA 17
ATOM 27977 C C . GLY A 1 21 ? -0.544 -1.990 -7.266 1.00 0.00 18 GLY A C 17
ATOM 27978 O O . GLY A 1 21 ? -0.075 -1.897 -8.398 1.00 0.00 18 GLY A O 17
ATOM 27982 N N . VAL A 1 22 ? -1.581 -1.278 -6.855 1.00 0.00 19 VAL A N 17
ATOM 27983 C CA . VAL A 1 22 ? -2.242 -0.316 -7.725 1.00 0.00 19 VAL A CA 17
ATOM 27984 C C . VAL A 1 22 ? -2.273 1.064 -7.076 1.00 0.00 19 VAL A C 17
ATOM 27985 O O . VAL A 1 22 ? -2.117 1.193 -5.859 1.00 0.00 19 VAL A O 17
ATOM 27998 N N . CYS A 1 23 ? -2.463 2.088 -7.889 1.00 0.00 20 CYS A N 17
ATOM 27999 C CA . CYS A 1 23 ? -2.535 3.452 -7.393 1.00 0.00 20 CYS A CA 17
ATOM 28000 C C . CYS A 1 23 ? -3.976 3.949 -7.424 1.00 0.00 20 CYS A C 17
ATOM 28001 O O . CYS A 1 23 ? -4.671 3.803 -8.431 1.00 0.00 20 CYS A O 17
ATOM 28009 N N . ALA A 1 24 ? -4.432 4.517 -6.316 1.00 0.00 21 ALA A N 17
ATOM 28010 C CA . ALA A 1 24 ? -5.794 5.012 -6.222 1.00 0.00 21 ALA A CA 17
ATOM 28011 C C . ALA A 1 24 ? -5.833 6.364 -5.526 1.00 0.00 21 ALA A C 17
ATOM 28012 O O . ALA A 1 24 ? -4.873 6.766 -4.868 1.00 0.00 21 ALA A O 17
ATOM 28019 N N . LEU A 1 25 ? -6.950 7.058 -5.676 1.00 0.00 22 LEU A N 17
ATOM 28020 C CA . LEU A 1 25 ? -7.143 8.348 -5.039 1.00 0.00 22 LEU A CA 17
ATOM 28021 C C . LEU A 1 25 ? -8.322 8.247 -4.078 1.00 0.00 22 LEU A C 17
ATOM 28022 O O . LEU A 1 25 ? -9.428 7.892 -4.486 1.00 0.00 22 LEU A O 17
ATOM 28038 N N . LEU A 1 26 ? -8.087 8.537 -2.809 1.00 0.00 23 LEU A N 17
ATOM 28039 C CA . LEU A 1 26 ? -9.136 8.458 -1.801 1.00 0.00 23 LEU A CA 17
ATOM 28040 C C . LEU A 1 26 ? -9.509 9.867 -1.341 1.00 0.00 23 LEU A C 17
ATOM 28041 O O . LEU A 1 26 ? -8.864 10.438 -0.457 1.00 0.00 23 LEU A O 17
ATOM 28057 N N . GLY A 1 27 ? -10.522 10.434 -1.985 1.00 0.00 24 GLY A N 17
ATOM 28058 C CA . GLY A 1 27 ? -11.000 11.754 -1.628 1.00 0.00 24 GLY A CA 17
ATOM 28059 C C . GLY A 1 27 ? -10.040 12.857 -2.027 1.00 0.00 24 GLY A C 17
ATOM 28060 O O . GLY A 1 27 ? -10.187 13.475 -3.082 1.00 0.00 24 GLY A O 17
ATOM 28064 N N . ASP A 1 28 ? -9.043 13.084 -1.189 1.00 0.00 25 ASP A N 17
ATOM 28065 C CA . ASP A 1 28 ? -8.097 14.176 -1.384 1.00 0.00 25 ASP A CA 17
ATOM 28066 C C . ASP A 1 28 ? -6.664 13.658 -1.469 1.00 0.00 25 ASP A C 17
ATOM 28067 O O . ASP A 1 28 ? -5.780 14.318 -2.018 1.00 0.00 25 ASP A O 17
ATOM 28076 N N . GLU A 1 29 ? -6.446 12.462 -0.948 1.00 0.00 26 GLU A N 17
ATOM 28077 C CA . GLU A 1 29 ? -5.099 11.946 -0.771 1.00 0.00 26 GLU A CA 17
ATOM 28078 C C . GLU A 1 29 ? -4.849 10.692 -1.605 1.00 0.00 26 GLU A C 17
ATOM 28079 O O . GLU A 1 29 ? -5.772 9.927 -1.901 1.00 0.00 26 GLU A O 17
ATOM 28091 N N . GLN A 1 30 ? -3.589 10.500 -1.983 1.00 0.00 27 GLN A N 17
ATOM 28092 C CA . GLN A 1 30 ? -3.186 9.391 -2.841 1.00 0.00 27 GLN A CA 17
ATOM 28093 C C . GLN A 1 30 ? -2.934 8.132 -2.019 1.00 0.00 27 GLN A C 17
ATOM 28094 O O . GLN A 1 30 ? -2.145 8.150 -1.070 1.00 0.00 27 GLN A O 17
ATOM 28108 N N . VAL A 1 31 ? -3.574 7.038 -2.404 1.00 0.00 28 VAL A N 17
ATOM 28109 C CA . VAL A 1 31 ? -3.469 5.787 -1.661 1.00 0.00 28 VAL A CA 17
ATOM 28110 C C . VAL A 1 31 ? -2.983 4.660 -2.568 1.00 0.00 28 VAL A C 17
ATOM 28111 O O . VAL A 1 31 ? -3.506 4.460 -3.665 1.00 0.00 28 VAL A O 17
ATOM 28124 N N . ALA A 1 32 ? -1.973 3.938 -2.112 1.00 0.00 29 ALA A N 17
ATOM 28125 C CA . ALA A 1 32 ? -1.440 2.809 -2.855 1.00 0.00 29 ALA A CA 17
ATOM 28126 C C . ALA A 1 32 ? -1.944 1.505 -2.256 1.00 0.00 29 ALA A C 17
ATOM 28127 O O . ALA A 1 32 ? -1.772 1.254 -1.062 1.00 0.00 29 ALA A O 17
ATOM 28134 N N . ILE A 1 33 ? -2.567 0.683 -3.086 1.00 0.00 30 ILE A N 17
ATOM 28135 C CA . ILE A 1 33 ? -3.155 -0.565 -2.631 1.00 0.00 30 ILE A CA 17
ATOM 28136 C C . ILE A 1 33 ? -2.311 -1.744 -3.084 1.00 0.00 30 ILE A C 17
ATOM 28137 O O . ILE A 1 33 ? -2.123 -1.958 -4.279 1.00 0.00 30 ILE A O 17
ATOM 28153 N N . PHE A 1 34 ? -1.805 -2.500 -2.130 1.00 0.00 31 PHE A N 17
ATOM 28154 C CA . PHE A 1 34 ? -0.965 -3.646 -2.433 1.00 0.00 31 PHE A CA 17
ATOM 28155 C C . PHE A 1 34 ? -1.664 -4.933 -2.033 1.00 0.00 31 PHE A C 17
ATOM 28156 O O . PHE A 1 34 ? -2.136 -5.062 -0.902 1.00 0.00 31 PHE A O 17
ATOM 28173 N N . ARG A 1 35 ? -1.746 -5.879 -2.954 1.00 0.00 32 ARG A N 17
ATOM 28174 C CA . ARG A 1 35 ? -2.226 -7.206 -2.615 1.00 0.00 32 ARG A CA 17
ATOM 28175 C C . ARG A 1 35 ? -1.049 -8.170 -2.574 1.00 0.00 32 ARG A C 17
ATOM 28176 O O . ARG A 1 35 ? -0.570 -8.616 -3.618 1.00 0.00 32 ARG A O 17
ATOM 28197 N N . PRO A 1 36 ? -0.549 -8.480 -1.371 1.00 0.00 33 PRO A N 17
ATOM 28198 C CA . PRO A 1 36 ? 0.558 -9.405 -1.189 1.00 0.00 33 PRO A CA 17
ATOM 28199 C C . PRO A 1 36 ? 0.091 -10.843 -0.987 1.00 0.00 33 PRO A C 17
ATOM 28200 O O . PRO A 1 36 ? 0.821 -11.789 -1.270 1.00 0.00 33 PRO A O 17
ATOM 28211 N N . TYR A 1 37 ? -1.133 -10.996 -0.502 1.00 0.00 34 TYR A N 17
ATOM 28212 C CA . TYR A 1 37 ? -1.705 -12.312 -0.279 1.00 0.00 34 TYR A CA 17
ATOM 28213 C C . TYR A 1 37 ? -2.773 -12.596 -1.323 1.00 0.00 34 TYR A C 17
ATOM 28214 O O . TYR A 1 37 ? -3.695 -11.798 -1.509 1.00 0.00 34 TYR A O 17
ATOM 28232 N N . HIS A 1 38 ? -2.659 -13.734 -1.990 1.00 0.00 35 HIS A N 17
ATOM 28233 C CA . HIS A 1 38 ? -3.655 -14.140 -2.986 1.00 0.00 35 HIS A CA 17
ATOM 28234 C C . HIS A 1 38 ? -4.921 -14.692 -2.335 1.00 0.00 35 HIS A C 17
ATOM 28235 O O . HIS A 1 38 ? -5.649 -15.473 -2.942 1.00 0.00 35 HIS A O 17
ATOM 28250 N N . SER A 1 39 ? -5.182 -14.274 -1.110 1.00 0.00 36 SER A N 17
ATOM 28251 C CA . SER A 1 39 ? -6.422 -14.621 -0.442 1.00 0.00 36 SER A CA 17
ATOM 28252 C C . SER A 1 39 ? -7.365 -13.417 -0.427 1.00 0.00 36 SER A C 17
ATOM 28253 O O . SER A 1 39 ? -8.041 -13.146 -1.418 1.00 0.00 36 SER A O 17
ATOM 28261 N N . ASP A 1 40 ? -7.372 -12.672 0.673 1.00 0.00 37 ASP A N 17
ATOM 28262 C CA . ASP A 1 40 ? -8.269 -11.526 0.817 1.00 0.00 37 ASP A CA 17
ATOM 28263 C C . ASP A 1 40 ? -7.628 -10.440 1.676 1.00 0.00 37 ASP A C 17
ATOM 28264 O O . ASP A 1 40 ? -8.304 -9.543 2.178 1.00 0.00 37 ASP A O 17
ATOM 28273 N N . GLN A 1 41 ? -6.315 -10.514 1.823 1.00 0.00 38 GLN A N 17
ATOM 28274 C CA . GLN A 1 41 ? -5.589 -9.557 2.643 1.00 0.00 38 GLN A CA 17
ATOM 28275 C C . GLN A 1 41 ? -4.831 -8.567 1.765 1.00 0.00 38 GLN A C 17
ATOM 28276 O O . GLN A 1 41 ? -3.933 -8.947 1.010 1.00 0.00 38 GLN A O 17
ATOM 28290 N N . VAL A 1 42 ? -5.210 -7.301 1.864 1.00 0.00 39 VAL A N 17
ATOM 28291 C CA . VAL A 1 42 ? -4.586 -6.237 1.090 1.00 0.00 39 VAL A CA 17
ATOM 28292 C C . VAL A 1 42 ? -4.195 -5.090 2.012 1.00 0.00 39 VAL A C 17
ATOM 28293 O O . VAL A 1 42 ? -4.816 -4.892 3.056 1.00 0.00 39 VAL A O 17
ATOM 28306 N N . PHE A 1 43 ? -3.162 -4.353 1.638 1.00 0.00 40 PHE A N 17
ATOM 28307 C CA . PHE A 1 43 ? -2.700 -3.233 2.444 1.00 0.00 40 PHE A CA 17
ATOM 28308 C C . PHE A 1 43 ? -2.741 -1.942 1.635 1.00 0.00 40 PHE A C 17
ATOM 28309 O O . PHE A 1 43 ? -2.562 -1.960 0.418 1.00 0.00 40 PHE A O 17
ATOM 28326 N N . ALA A 1 44 ? -2.991 -0.831 2.309 1.00 0.00 41 ALA A N 17
ATOM 28327 C CA . ALA A 1 44 ? -3.064 0.462 1.654 1.00 0.00 41 ALA A CA 17
ATOM 28328 C C . ALA A 1 44 ? -2.294 1.507 2.443 1.00 0.00 41 ALA A C 17
ATOM 28329 O O . ALA A 1 44 ? -2.479 1.647 3.653 1.00 0.00 41 ALA A O 17
ATOM 28336 N N . ILE A 1 45 ? -1.423 2.229 1.760 1.00 0.00 42 ILE A N 17
ATOM 28337 C CA . ILE A 1 45 ? -0.644 3.289 2.383 1.00 0.00 42 ILE A CA 17
ATOM 28338 C C . ILE A 1 45 ? -0.621 4.514 1.480 1.00 0.00 42 ILE A C 17
ATOM 28339 O O . ILE A 1 45 ? -1.255 4.518 0.427 1.00 0.00 42 ILE A O 17
ATOM 28355 N N . SER A 1 46 ? 0.097 5.546 1.895 1.00 0.00 43 SER A N 17
ATOM 28356 C CA . SER A 1 46 ? 0.273 6.730 1.070 1.00 0.00 43 SER A CA 17
ATOM 28357 C C . SER A 1 46 ? 1.008 6.362 -0.224 1.00 0.00 43 SER A C 17
ATOM 28358 O O . SER A 1 46 ? 2.059 5.727 -0.189 1.00 0.00 43 SER A O 17
ATOM 28366 N N . ASN A 1 47 ? 0.432 6.742 -1.360 1.00 0.00 44 ASN A N 17
ATOM 28367 C CA . ASN A 1 47 ? 0.950 6.327 -2.668 1.00 0.00 44 ASN A CA 17
ATOM 28368 C C . ASN A 1 47 ? 2.206 7.101 -3.071 1.00 0.00 44 ASN A C 17
ATOM 28369 O O . ASN A 1 47 ? 3.050 6.588 -3.803 1.00 0.00 44 ASN A O 17
ATOM 28380 N N . ILE A 1 48 ? 2.321 8.328 -2.589 1.00 0.00 45 ILE A N 17
ATOM 28381 C CA . ILE A 1 48 ? 3.431 9.203 -2.962 1.00 0.00 45 ILE A CA 17
ATOM 28382 C C . ILE A 1 48 ? 4.544 9.134 -1.917 1.00 0.00 45 ILE A C 17
ATOM 28383 O O . ILE A 1 48 ? 4.268 9.181 -0.716 1.00 0.00 45 ILE A O 17
ATOM 28399 N N . ASP A 1 49 ? 5.792 9.007 -2.374 1.00 0.00 46 ASP A N 17
ATOM 28400 C CA . ASP A 1 49 ? 6.951 9.110 -1.480 1.00 0.00 46 ASP A CA 17
ATOM 28401 C C . ASP A 1 49 ? 6.945 10.468 -0.790 1.00 0.00 46 ASP A C 17
ATOM 28402 O O . ASP A 1 49 ? 6.960 11.503 -1.460 1.00 0.00 46 ASP A O 17
ATOM 28411 N N . PRO A 1 50 ? 6.930 10.486 0.552 1.00 0.00 47 PRO A N 17
ATOM 28412 C CA . PRO A 1 50 ? 6.817 11.722 1.326 1.00 0.00 47 PRO A CA 17
ATOM 28413 C C . PRO A 1 50 ? 7.992 12.679 1.116 1.00 0.00 47 PRO A C 17
ATOM 28414 O O . PRO A 1 50 ? 7.852 13.703 0.448 1.00 0.00 47 PRO A O 17
ATOM 28425 N N . PHE A 1 51 ? 9.147 12.348 1.679 1.00 0.00 48 PHE A N 17
ATOM 28426 C CA . PHE A 1 51 ? 10.300 13.241 1.627 1.00 0.00 48 PHE A CA 17
ATOM 28427 C C . PHE A 1 51 ? 11.181 12.948 0.419 1.00 0.00 48 PHE A C 17
ATOM 28428 O O . PHE A 1 51 ? 11.901 13.824 -0.059 1.00 0.00 48 PHE A O 17
ATOM 28445 N N . PHE A 1 52 ? 11.130 11.716 -0.064 1.00 0.00 49 PHE A N 17
ATOM 28446 C CA . PHE A 1 52 ? 11.918 11.319 -1.223 1.00 0.00 49 PHE A CA 17
ATOM 28447 C C . PHE A 1 52 ? 11.299 11.875 -2.503 1.00 0.00 49 PHE A C 17
ATOM 28448 O O . PHE A 1 52 ? 12.002 12.136 -3.480 1.00 0.00 49 PHE A O 17
ATOM 28465 N N . GLU A 1 53 ? 9.981 12.062 -2.470 1.00 0.00 50 GLU A N 17
ATOM 28466 C CA . GLU A 1 53 ? 9.222 12.617 -3.591 1.00 0.00 50 GLU A CA 17
ATOM 28467 C C . GLU A 1 53 ? 9.312 11.746 -4.845 1.00 0.00 50 GLU A C 17
ATOM 28468 O O . GLU A 1 53 ? 10.260 11.838 -5.629 1.00 0.00 50 GLU A O 17
ATOM 28480 N N . SER A 1 54 ? 8.322 10.889 -5.011 1.00 0.00 51 SER A N 17
ATOM 28481 C CA . SER A 1 54 ? 8.171 10.088 -6.213 1.00 0.00 51 SER A CA 17
ATOM 28482 C C . SER A 1 54 ? 6.689 9.839 -6.452 1.00 0.00 51 SER A C 17
ATOM 28483 O O . SER A 1 54 ? 5.861 10.215 -5.622 1.00 0.00 51 SER A O 17
ATOM 28491 N N . SER A 1 55 ? 6.349 9.232 -7.572 1.00 0.00 52 SER A N 17
ATOM 28492 C CA . SER A 1 55 ? 4.960 9.136 -7.981 1.00 0.00 52 SER A CA 17
ATOM 28493 C C . SER A 1 55 ? 4.267 7.882 -7.463 1.00 0.00 52 SER A C 17
ATOM 28494 O O . SER A 1 55 ? 3.191 7.949 -6.880 1.00 0.00 52 SER A O 17
ATOM 28502 N N . VAL A 1 56 ? 4.878 6.745 -7.693 1.00 0.00 53 VAL A N 17
ATOM 28503 C CA . VAL A 1 56 ? 4.230 5.469 -7.422 1.00 0.00 53 VAL A CA 17
ATOM 28504 C C . VAL A 1 56 ? 5.086 4.531 -6.578 1.00 0.00 53 VAL A C 17
ATOM 28505 O O . VAL A 1 56 ? 6.220 4.208 -6.934 1.00 0.00 53 VAL A O 17
ATOM 28518 N N . LEU A 1 57 ? 4.521 4.087 -5.462 1.00 0.00 54 LEU A N 17
ATOM 28519 C CA . LEU A 1 57 ? 5.141 3.043 -4.651 1.00 0.00 54 LEU A CA 17
ATOM 28520 C C . LEU A 1 57 ? 4.623 1.672 -5.071 1.00 0.00 54 LEU A C 17
ATOM 28521 O O . LEU A 1 57 ? 5.129 0.640 -4.640 1.00 0.00 54 LEU A O 17
ATOM 28537 N N . SER A 1 58 ? 3.624 1.674 -5.944 1.00 0.00 55 SER A N 17
ATOM 28538 C CA . SER A 1 58 ? 2.940 0.452 -6.349 1.00 0.00 55 SER A CA 17
ATOM 28539 C C . SER A 1 58 ? 3.690 -0.302 -7.449 1.00 0.00 55 SER A C 17
ATOM 28540 O O . SER A 1 58 ? 3.241 -1.350 -7.914 1.00 0.00 55 SER A O 17
ATOM 28548 N N . ARG A 1 59 ? 4.836 0.222 -7.855 1.00 0.00 56 ARG A N 17
ATOM 28549 C CA . ARG A 1 59 ? 5.618 -0.392 -8.923 1.00 0.00 56 ARG A CA 17
ATOM 28550 C C . ARG A 1 59 ? 6.893 -1.018 -8.370 1.00 0.00 56 ARG A C 17
ATOM 28551 O O . ARG A 1 59 ? 7.958 -0.929 -8.981 1.00 0.00 56 ARG A O 17
ATOM 28572 N N . GLY A 1 60 ? 6.771 -1.666 -7.220 1.00 0.00 57 GLY A N 17
ATOM 28573 C CA . GLY A 1 60 ? 7.913 -2.300 -6.596 1.00 0.00 57 GLY A CA 17
ATOM 28574 C C . GLY A 1 60 ? 7.577 -3.692 -6.109 1.00 0.00 57 GLY A C 17
ATOM 28575 O O . GLY A 1 60 ? 6.404 -4.050 -6.007 1.00 0.00 57 GLY A O 17
ATOM 28579 N N . LEU A 1 61 ? 8.600 -4.482 -5.810 1.00 0.00 58 LEU A N 17
ATOM 28580 C CA . LEU A 1 61 ? 8.399 -5.879 -5.455 1.00 0.00 58 LEU A CA 17
ATOM 28581 C C . LEU A 1 61 ? 8.226 -6.050 -3.952 1.00 0.00 58 LEU A C 17
ATOM 28582 O O . LEU A 1 61 ? 8.895 -5.389 -3.158 1.00 0.00 58 LEU A O 17
ATOM 28598 N N . ILE A 1 62 ? 7.319 -6.938 -3.576 1.00 0.00 59 ILE A N 17
ATOM 28599 C CA . ILE A 1 62 ? 7.071 -7.242 -2.174 1.00 0.00 59 ILE A CA 17
ATOM 28600 C C . ILE A 1 62 ? 7.857 -8.487 -1.769 1.00 0.00 59 ILE A C 17
ATOM 28601 O O . ILE A 1 62 ? 7.746 -9.533 -2.413 1.00 0.00 59 ILE A O 17
ATOM 28617 N N . ALA A 1 63 ? 8.654 -8.374 -0.721 1.00 0.00 60 ALA A N 17
ATOM 28618 C CA . ALA A 1 63 ? 9.473 -9.487 -0.272 1.00 0.00 60 ALA A CA 17
ATOM 28619 C C . ALA A 1 63 ? 9.371 -9.676 1.236 1.00 0.00 60 ALA A C 17
ATOM 28620 O O . ALA A 1 63 ? 9.092 -8.731 1.976 1.00 0.00 60 ALA A O 17
ATOM 28627 N N . GLU A 1 64 ? 9.578 -10.904 1.676 1.00 0.00 61 GLU A N 17
ATOM 28628 C CA . GLU A 1 64 ? 9.586 -11.221 3.092 1.00 0.00 61 GLU A CA 17
ATOM 28629 C C . GLU A 1 64 ? 11.036 -11.300 3.566 1.00 0.00 61 GLU A C 17
ATOM 28630 O O . GLU A 1 64 ? 11.910 -11.737 2.815 1.00 0.00 61 GLU A O 17
ATOM 28642 N N . HIS A 1 65 ? 11.300 -10.874 4.791 1.00 0.00 62 HIS A N 17
ATOM 28643 C CA . HIS A 1 65 ? 12.669 -10.810 5.279 1.00 0.00 62 HIS A CA 17
ATOM 28644 C C . HIS A 1 65 ? 12.777 -11.140 6.773 1.00 0.00 62 HIS A C 17
ATOM 28645 O O . HIS A 1 65 ? 13.859 -11.481 7.247 1.00 0.00 62 HIS A O 17
ATOM 28660 N N . GLN A 1 66 ? 11.676 -11.044 7.516 1.00 0.00 63 GLN A N 17
ATOM 28661 C CA . GLN A 1 66 ? 11.738 -11.204 8.975 1.00 0.00 63 GLN A CA 17
ATOM 28662 C C . GLN A 1 66 ? 10.346 -11.301 9.601 1.00 0.00 63 GLN A C 17
ATOM 28663 O O . GLN A 1 66 ? 10.149 -10.948 10.767 1.00 0.00 63 GLN A O 17
ATOM 28677 N N . GLY A 1 67 ? 9.394 -11.795 8.835 1.00 0.00 64 GLY A N 17
ATOM 28678 C CA . GLY A 1 67 ? 8.027 -11.865 9.300 1.00 0.00 64 GLY A CA 17
ATOM 28679 C C . GLY A 1 67 ? 7.266 -10.602 8.966 1.00 0.00 64 GLY A C 17
ATOM 28680 O O . GLY A 1 67 ? 6.172 -10.373 9.477 1.00 0.00 64 GLY A O 17
ATOM 28684 N N . GLU A 1 68 ? 7.848 -9.792 8.094 1.00 0.00 65 GLU A N 17
ATOM 28685 C CA . GLU A 1 68 ? 7.272 -8.513 7.713 1.00 0.00 65 GLU A CA 17
ATOM 28686 C C . GLU A 1 68 ? 7.322 -8.339 6.205 1.00 0.00 65 GLU A C 17
ATOM 28687 O O . GLU A 1 68 ? 8.291 -8.734 5.556 1.00 0.00 65 GLU A O 17
ATOM 28699 N N . LEU A 1 69 ? 6.283 -7.738 5.655 1.00 0.00 66 LEU A N 17
ATOM 28700 C CA . LEU A 1 69 ? 6.186 -7.552 4.220 1.00 0.00 66 LEU A CA 17
ATOM 28701 C C . LEU A 1 69 ? 6.851 -6.251 3.803 1.00 0.00 66 LEU A C 17
ATOM 28702 O O . LEU A 1 69 ? 6.293 -5.163 3.984 1.00 0.00 66 LEU A O 17
ATOM 28718 N N . TRP A 1 70 ? 8.047 -6.370 3.255 1.00 0.00 67 TRP A N 17
ATOM 28719 C CA . TRP A 1 70 ? 8.801 -5.217 2.801 1.00 0.00 67 TRP A CA 17
ATOM 28720 C C . TRP A 1 70 ? 8.663 -5.054 1.295 1.00 0.00 67 TRP A C 17
ATOM 28721 O O . TRP A 1 70 ? 8.973 -5.968 0.532 1.00 0.00 67 TRP A O 17
ATOM 28742 N N . VAL A 1 71 ? 8.182 -3.899 0.872 1.00 0.00 68 VAL A N 17
ATOM 28743 C CA . VAL A 1 71 ? 8.097 -3.586 -0.541 1.00 0.00 68 VAL A CA 17
ATOM 28744 C C . VAL A 1 71 ? 9.269 -2.693 -0.932 1.00 0.00 68 VAL A C 17
ATOM 28745 O O . VAL A 1 71 ? 9.571 -1.706 -0.253 1.00 0.00 68 VAL A O 17
ATOM 28758 N N . ALA A 1 72 ? 9.954 -3.067 -1.999 1.00 0.00 69 ALA A N 17
ATOM 28759 C CA . ALA A 1 72 ? 11.121 -2.334 -2.442 1.00 0.00 69 ALA A CA 17
ATOM 28760 C C . ALA A 1 72 ? 10.901 -1.746 -3.825 1.00 0.00 69 ALA A C 17
ATOM 28761 O O . ALA A 1 72 ? 10.769 -2.472 -4.812 1.00 0.00 69 ALA A O 17
ATOM 28768 N N . SER A 1 73 ? 10.832 -0.429 -3.885 1.00 0.00 70 SER A N 17
ATOM 28769 C CA . SER A 1 73 ? 10.729 0.267 -5.152 1.00 0.00 70 SER A CA 17
ATOM 28770 C C . SER A 1 73 ? 12.105 0.341 -5.815 1.00 0.00 70 SER A C 17
ATOM 28771 O O . SER A 1 73 ? 13.073 0.814 -5.211 1.00 0.00 70 SER A O 17
ATOM 28779 N N . PRO A 1 74 ? 12.212 -0.131 -7.068 1.00 0.00 71 PRO A N 17
ATOM 28780 C CA . PRO A 1 74 ? 13.490 -0.225 -7.787 1.00 0.00 71 PRO A CA 17
ATOM 28781 C C . PRO A 1 74 ? 14.027 1.130 -8.249 1.00 0.00 71 PRO A C 17
ATOM 28782 O O . PRO A 1 74 ? 14.987 1.193 -9.017 1.00 0.00 71 PRO A O 17
ATOM 28793 N N . LEU A 1 75 ? 13.409 2.207 -7.777 1.00 0.00 72 LEU A N 17
ATOM 28794 C CA . LEU A 1 75 ? 13.838 3.553 -8.131 1.00 0.00 72 LEU A CA 17
ATOM 28795 C C . LEU A 1 75 ? 15.230 3.830 -7.575 1.00 0.00 72 LEU A C 17
ATOM 28796 O O . LEU A 1 75 ? 16.180 4.036 -8.328 1.00 0.00 72 LEU A O 17
ATOM 28812 N N . LYS A 1 76 ? 15.348 3.831 -6.256 1.00 0.00 73 LYS A N 17
ATOM 28813 C CA . LYS A 1 76 ? 16.636 4.028 -5.601 1.00 0.00 73 LYS A CA 17
ATOM 28814 C C . LYS A 1 76 ? 16.811 3.046 -4.455 1.00 0.00 73 LYS A C 17
ATOM 28815 O O . LYS A 1 76 ? 17.610 3.273 -3.547 1.00 0.00 73 LYS A O 17
ATOM 28834 N N . LYS A 1 77 ? 16.070 1.943 -4.532 1.00 0.00 74 LYS A N 17
ATOM 28835 C CA . LYS A 1 77 ? 16.092 0.901 -3.511 1.00 0.00 74 LYS A CA 17
ATOM 28836 C C . LYS A 1 77 ? 15.603 1.451 -2.171 1.00 0.00 74 LYS A C 17
ATOM 28837 O O . LYS A 1 77 ? 16.390 1.768 -1.276 1.00 0.00 74 LYS A O 17
ATOM 28856 N N . GLN A 1 78 ? 14.294 1.589 -2.061 1.00 0.00 75 GLN A N 17
ATOM 28857 C CA . GLN A 1 78 ? 13.667 2.085 -0.846 1.00 0.00 75 GLN A CA 17
ATOM 28858 C C . GLN A 1 78 ? 12.806 0.994 -0.217 1.00 0.00 75 GLN A C 17
ATOM 28859 O O . GLN A 1 78 ? 12.021 0.342 -0.905 1.00 0.00 75 GLN A O 17
ATOM 28873 N N . ARG A 1 79 ? 12.975 0.788 1.085 1.00 0.00 76 ARG A N 17
ATOM 28874 C CA . ARG A 1 79 ? 12.300 -0.297 1.790 1.00 0.00 76 ARG A CA 17
ATOM 28875 C C . ARG A 1 79 ? 11.124 0.231 2.609 1.00 0.00 76 ARG A C 17
ATOM 28876 O O . ARG A 1 79 ? 11.304 1.016 3.546 1.00 0.00 76 ARG A O 17
ATOM 28897 N N . PHE A 1 80 ? 9.922 -0.189 2.241 1.00 0.00 77 PHE A N 17
ATOM 28898 C CA . PHE A 1 80 ? 8.720 0.191 2.970 1.00 0.00 77 PHE A CA 17
ATOM 28899 C C . PHE A 1 80 ? 8.037 -1.045 3.542 1.00 0.00 77 PHE A C 17
ATOM 28900 O O . PHE A 1 80 ? 7.865 -2.045 2.846 1.00 0.00 77 PHE A O 17
ATOM 28917 N N . ARG A 1 81 ? 7.654 -0.987 4.808 1.00 0.00 78 ARG A N 17
ATOM 28918 C CA . ARG A 1 81 ? 6.946 -2.094 5.429 1.00 0.00 78 ARG A CA 17
ATOM 28919 C C . ARG A 1 81 ? 5.444 -1.889 5.274 1.00 0.0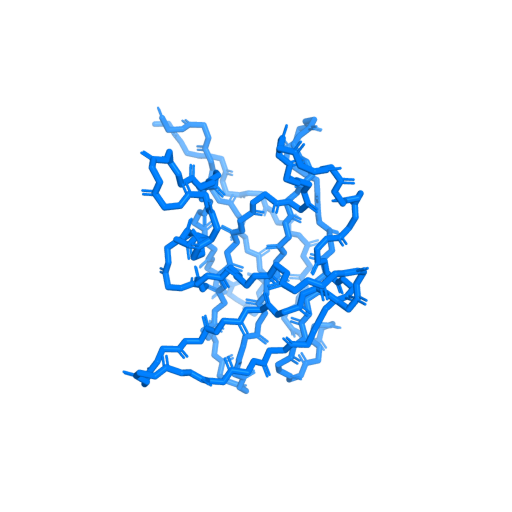0 78 ARG A C 17
ATOM 28920 O O . ARG A 1 81 ? 4.814 -1.236 6.105 1.00 0.00 78 ARG A O 17
ATOM 28941 N N . LEU A 1 82 ? 4.873 -2.439 4.206 1.00 0.00 79 LEU A N 17
ATOM 28942 C CA . LEU A 1 82 ? 3.475 -2.177 3.866 1.00 0.00 79 LEU A CA 17
ATOM 28943 C C . LEU A 1 82 ? 2.515 -2.875 4.824 1.00 0.00 79 LEU A C 17
ATOM 28944 O O . LEU A 1 82 ? 1.326 -2.575 4.845 1.00 0.00 79 LEU A O 17
ATOM 28960 N N . SER A 1 83 ? 3.040 -3.791 5.626 1.00 0.00 80 SER A N 17
ATOM 28961 C CA . SER A 1 83 ? 2.232 -4.512 6.599 1.00 0.00 80 SER A CA 17
ATOM 28962 C C . SER A 1 83 ? 1.891 -3.619 7.792 1.00 0.00 80 SER A C 17
ATOM 28963 O O . SER A 1 83 ? 1.174 -4.027 8.709 1.00 0.00 80 SER A O 17
ATOM 28971 N N . ASP A 1 84 ? 2.392 -2.390 7.760 1.00 0.00 81 ASP A N 17
ATOM 28972 C CA . ASP A 1 84 ? 2.195 -1.448 8.851 1.00 0.00 81 ASP A CA 17
ATOM 28973 C C . ASP A 1 84 ? 2.173 -0.013 8.338 1.00 0.00 81 ASP A C 17
ATOM 28974 O O . ASP A 1 84 ? 1.309 0.776 8.713 1.00 0.00 81 ASP A O 17
ATOM 28983 N N . GLY A 1 85 ? 3.120 0.314 7.470 1.00 0.00 82 GLY A N 17
ATOM 28984 C CA . GLY A 1 85 ? 3.212 1.659 6.938 1.00 0.00 82 GLY A CA 17
ATOM 28985 C C . GLY A 1 85 ? 4.559 2.287 7.220 1.00 0.00 82 GLY A C 17
ATOM 28986 O O . GLY A 1 85 ? 4.943 3.270 6.583 1.00 0.00 82 GLY A O 17
ATOM 28990 N N . LEU A 1 86 ? 5.275 1.711 8.179 1.00 0.00 83 LEU A N 17
ATOM 28991 C CA . LEU A 1 86 ? 6.594 2.200 8.552 1.00 0.00 83 LEU A CA 17
ATOM 28992 C C . LEU A 1 86 ? 7.540 2.204 7.358 1.00 0.00 83 LEU A C 17
ATOM 28993 O O . LEU A 1 86 ? 7.694 1.198 6.661 1.00 0.00 83 LEU A O 17
ATOM 29009 N N . CYS A 1 87 ? 8.168 3.341 7.135 1.00 0.00 84 CYS A N 17
ATOM 29010 C CA . CYS A 1 87 ? 9.155 3.483 6.080 1.00 0.00 84 CYS A CA 17
ATOM 29011 C C . CYS A 1 87 ? 10.540 3.481 6.709 1.00 0.00 84 CYS A C 17
ATOM 29012 O O . CYS A 1 87 ? 10.805 4.277 7.597 1.00 0.00 84 CYS A O 17
ATOM 29020 N N . MET A 1 88 ? 11.420 2.590 6.272 1.00 0.00 85 MET A N 17
ATOM 29021 C CA . MET A 1 88 ? 12.728 2.458 6.914 1.00 0.00 85 MET A CA 17
ATOM 29022 C C . MET A 1 88 ? 13.595 3.702 6.696 1.00 0.00 85 MET A C 17
ATOM 29023 O O . MET A 1 88 ? 14.541 3.950 7.443 1.00 0.00 85 MET A O 17
ATOM 29037 N N . GLU A 1 89 ? 13.271 4.482 5.675 1.00 0.00 86 GLU A N 17
ATOM 29038 C CA . GLU A 1 89 ? 13.994 5.719 5.397 1.00 0.00 86 GLU A CA 17
ATOM 29039 C C . GLU A 1 89 ? 13.465 6.865 6.257 1.00 0.00 86 GLU A C 17
ATOM 29040 O O . GLU A 1 89 ? 14.229 7.597 6.884 1.00 0.00 86 GLU A O 17
ATOM 29052 N N . ASP A 1 90 ? 12.148 6.982 6.297 1.00 0.00 87 ASP A N 17
ATOM 29053 C CA . ASP A 1 90 ? 11.476 8.136 6.891 1.00 0.00 87 ASP A CA 17
ATOM 29054 C C . ASP A 1 90 ? 10.908 7.818 8.263 1.00 0.00 87 ASP A C 17
ATOM 29055 O O . ASP A 1 90 ? 10.133 8.599 8.791 1.00 0.00 87 ASP A O 17
ATOM 29064 N N . GLU A 1 91 ? 11.279 6.655 8.798 1.00 0.00 88 GLU A N 17
ATOM 29065 C CA . GLU A 1 91 ? 10.694 6.063 10.020 1.00 0.00 88 GLU A CA 17
ATOM 29066 C C . GLU A 1 91 ? 10.257 7.071 11.095 1.00 0.00 88 GLU A C 17
ATOM 29067 O O . GLU A 1 91 ? 9.235 6.861 11.750 1.00 0.00 88 GLU A O 17
ATOM 29079 N N . GLN A 1 92 ? 11.012 8.154 11.281 1.00 0.00 89 GLN A N 17
ATOM 29080 C CA . GLN A 1 92 ? 10.661 9.181 12.271 1.00 0.00 89 GLN A CA 17
ATOM 29081 C C . GLN A 1 92 ? 9.280 9.784 11.991 1.00 0.00 89 GLN A C 17
ATOM 29082 O O . GLN A 1 92 ? 8.614 10.293 12.896 1.00 0.00 89 GLN A O 17
ATOM 29096 N N . PHE A 1 93 ? 8.863 9.723 10.736 1.00 0.00 90 PHE A N 17
ATOM 29097 C CA . PHE A 1 93 ? 7.565 10.229 10.317 1.00 0.00 90 PHE A CA 17
ATOM 29098 C C . PHE A 1 93 ? 6.778 9.125 9.615 1.00 0.00 90 PHE A C 17
ATOM 29099 O O . PHE A 1 93 ? 5.679 8.768 10.039 1.00 0.00 90 PHE A O 17
ATOM 29116 N N . SER A 1 94 ? 7.375 8.581 8.551 1.00 0.00 91 SER A N 17
ATOM 29117 C CA . SER A 1 94 ? 6.760 7.533 7.730 1.00 0.00 91 SER A CA 17
ATOM 29118 C C . SER A 1 94 ? 5.515 8.036 6.996 1.00 0.00 91 SER A C 17
ATOM 29119 O O . SER A 1 94 ? 5.112 9.192 7.138 1.00 0.00 91 SER A O 17
ATOM 29127 N N . VAL A 1 95 ? 4.931 7.165 6.181 1.00 0.00 92 VAL A N 17
ATOM 29128 C CA . VAL A 1 95 ? 3.696 7.480 5.481 1.00 0.00 92 VAL A CA 17
ATOM 29129 C C . VAL A 1 95 ? 2.501 7.043 6.310 1.00 0.00 92 VAL A C 17
ATOM 29130 O O . VAL A 1 95 ? 2.648 6.297 7.281 1.00 0.00 92 VAL A O 17
ATOM 29143 N N . LYS A 1 96 ? 1.320 7.491 5.929 1.00 0.00 93 LYS A N 17
ATOM 29144 C CA . LYS A 1 96 ? 0.119 7.109 6.641 1.00 0.00 93 LYS A CA 17
ATOM 29145 C C . LYS A 1 96 ? -0.509 5.882 6.009 1.00 0.00 93 LYS A C 17
ATOM 29146 O O . LYS A 1 96 ? -0.732 5.836 4.798 1.00 0.00 93 LYS A O 17
ATOM 29165 N N . HIS A 1 97 ? -0.758 4.875 6.830 1.00 0.00 94 HIS A N 17
ATOM 29166 C CA . HIS A 1 97 ? -1.409 3.665 6.362 1.00 0.00 94 HIS A CA 17
ATOM 29167 C C . HIS A 1 97 ? -2.915 3.800 6.517 1.00 0.00 94 HIS A C 17
ATOM 29168 O O . HIS A 1 97 ? -3.399 4.496 7.408 1.00 0.00 94 HIS A O 17
ATOM 29183 N N . TYR A 1 98 ? -3.641 3.133 5.650 1.00 0.00 95 TYR A N 17
ATOM 29184 C CA . TYR A 1 98 ? -5.087 3.181 5.657 1.00 0.00 95 TYR A CA 17
ATOM 29185 C C . TYR A 1 98 ? -5.629 1.814 6.029 1.00 0.00 95 TYR A C 17
ATOM 29186 O O . TYR A 1 98 ? -4.876 0.840 6.093 1.00 0.00 95 TYR A O 17
ATOM 29204 N N . GLU A 1 99 ? -6.918 1.744 6.297 1.00 0.00 96 GLU A N 17
ATOM 29205 C CA . GLU A 1 99 ? -7.549 0.482 6.633 1.00 0.00 96 GLU A CA 17
ATOM 29206 C C . GLU A 1 99 ? -8.293 -0.061 5.423 1.00 0.00 96 GLU A C 17
ATOM 29207 O O . GLU A 1 99 ? -8.982 0.684 4.725 1.00 0.00 96 GLU A O 17
ATOM 29219 N N . ALA A 1 100 ? -8.138 -1.351 5.166 1.00 0.00 97 ALA A N 17
ATOM 29220 C CA . ALA A 1 100 ? -8.699 -1.956 3.970 1.00 0.00 97 ALA A CA 17
ATOM 29221 C C . ALA A 1 100 ? -9.361 -3.293 4.269 1.00 0.00 97 ALA A C 17
ATOM 29222 O O . ALA A 1 100 ? -8.912 -4.043 5.138 1.00 0.00 97 ALA A O 17
ATOM 29229 N N . ARG A 1 101 ? -10.436 -3.578 3.547 1.00 0.00 98 ARG A N 17
ATOM 29230 C CA . ARG A 1 101 ? -11.103 -4.869 3.630 1.00 0.00 98 ARG A CA 17
ATOM 29231 C C . ARG A 1 101 ? -11.775 -5.191 2.307 1.00 0.00 98 ARG A C 17
ATOM 29232 O O . ARG A 1 101 ? -12.252 -4.296 1.605 1.00 0.00 98 ARG A O 17
ATOM 29253 N N . VAL A 1 102 ? -11.787 -6.465 1.962 1.00 0.00 99 VAL A N 17
ATOM 29254 C CA . VAL A 1 102 ? -12.409 -6.919 0.731 1.00 0.00 99 VAL A CA 17
ATOM 29255 C C . VAL A 1 102 ? -13.893 -7.173 0.950 1.00 0.00 99 VAL A C 17
ATOM 29256 O O . VAL A 1 102 ? -14.286 -8.180 1.539 1.00 0.00 99 VAL A O 17
ATOM 29269 N N . LYS A 1 103 ? -14.710 -6.247 0.485 1.00 0.00 100 LYS A N 17
ATOM 29270 C CA . LYS A 1 103 ? -16.150 -6.346 0.634 1.00 0.00 100 LYS A CA 17
ATOM 29271 C C . LYS A 1 103 ? -16.736 -7.046 -0.575 1.00 0.00 100 LYS A C 17
ATOM 29272 O O . LYS A 1 103 ? -16.736 -6.479 -1.665 1.00 0.00 100 LYS A O 17
ATOM 29291 N N . ASP A 1 104 ? -17.183 -8.288 -0.382 1.00 0.00 101 ASP A N 17
ATOM 29292 C CA . ASP A 1 104 ? -17.834 -9.097 -1.427 1.00 0.00 101 ASP A CA 17
ATOM 29293 C C . ASP A 1 104 ? -17.003 -9.186 -2.711 1.00 0.00 101 ASP A C 17
ATOM 29294 O O . ASP A 1 104 ? -17.506 -9.574 -3.766 1.00 0.00 101 ASP A O 17
ATOM 29303 N N . GLY A 1 105 ? -15.713 -8.891 -2.602 1.00 0.00 102 GLY A N 17
ATOM 29304 C CA . GLY A 1 105 ? -14.838 -8.967 -3.755 1.00 0.00 102 GLY A CA 17
ATOM 29305 C C . GLY A 1 105 ? -14.344 -7.606 -4.204 1.00 0.00 102 GLY A C 17
ATOM 29306 O O . GLY A 1 105 ? -13.474 -7.507 -5.067 1.00 0.00 102 GLY A O 17
ATOM 29310 N N . VAL A 1 106 ? -14.904 -6.560 -3.626 1.00 0.00 103 VAL A N 17
ATOM 29311 C CA . VAL A 1 106 ? -14.507 -5.202 -3.957 1.00 0.00 103 VAL A CA 17
ATOM 29312 C C . VAL A 1 106 ? -13.589 -4.647 -2.874 1.00 0.00 103 VAL A C 17
ATOM 29313 O O . VAL A 1 106 ? -13.851 -4.815 -1.684 1.00 0.00 103 VAL A O 17
ATOM 29326 N N . VAL A 1 107 ? -12.508 -4.007 -3.290 1.00 0.00 104 VAL A N 17
ATOM 29327 C CA . VAL A 1 107 ? -11.566 -3.415 -2.347 1.00 0.00 104 VAL A CA 17
ATOM 29328 C C . VAL A 1 107 ? -12.146 -2.138 -1.743 1.00 0.00 104 VAL A C 17
ATOM 29329 O O . VAL A 1 107 ? -12.444 -1.184 -2.463 1.00 0.00 104 VAL A O 17
ATOM 29342 N N . GLN A 1 108 ? -12.322 -2.133 -0.429 1.00 0.00 105 GLN A N 17
ATOM 29343 C CA . GLN A 1 108 ? -12.831 -0.966 0.276 1.00 0.00 105 GLN A CA 17
ATOM 29344 C C . GLN A 1 108 ? -11.722 -0.353 1.121 1.00 0.00 105 GLN A C 17
ATOM 29345 O O . GLN A 1 108 ? -11.008 -1.071 1.827 1.00 0.00 105 GLN A O 17
ATOM 29359 N N . LEU A 1 109 ? -11.576 0.960 1.051 1.00 0.00 106 LEU A N 17
ATOM 29360 C CA . LEU A 1 109 ? -10.567 1.658 1.839 1.00 0.00 106 LEU A CA 17
ATOM 29361 C C . LEU A 1 109 ? -11.217 2.631 2.813 1.00 0.00 106 LEU A C 17
ATOM 29362 O O . LEU A 1 109 ? -12.123 3.376 2.445 1.00 0.00 106 LEU A O 17
ATOM 29378 N N . ARG A 1 110 ? -10.747 2.623 4.049 1.00 0.00 107 ARG A N 17
ATOM 29379 C CA . ARG A 1 110 ? -11.198 3.582 5.043 1.00 0.00 107 ARG A CA 17
ATOM 29380 C C . ARG A 1 110 ? -10.073 4.547 5.382 1.00 0.00 107 ARG A C 17
ATOM 29381 O O . ARG A 1 110 ? -8.995 4.133 5.817 1.00 0.00 107 ARG A O 17
ATOM 29402 N N . GLY A 1 111 ? -10.325 5.827 5.162 1.00 0.00 108 GLY A N 17
ATOM 29403 C CA . GLY A 1 111 ? -9.367 6.852 5.522 1.00 0.00 108 GLY A CA 17
ATOM 29404 C C . GLY A 1 111 ? -10.060 8.150 5.868 1.00 0.00 108 GLY A C 17
ATOM 29405 O O . GLY A 1 111 ? -10.314 8.436 7.039 1.00 0.00 108 GLY A O 17
ATOM 29409 N N . GLY A 1 112 ? -10.386 8.920 4.844 1.00 0.00 109 GLY A N 17
ATOM 29410 C CA . GLY A 1 112 ? -11.113 10.152 5.042 1.00 0.00 109 GLY A CA 17
ATOM 29411 C C . GLY A 1 112 ? -12.537 10.049 4.540 1.00 0.00 109 GLY A C 17
ATOM 29412 O O . GLY A 1 112 ? -13.215 9.044 4.775 1.00 0.00 109 GLY A O 17
ATOM 29416 N N . SER A 1 113 ? -12.993 11.080 3.848 1.00 0.00 110 SER A N 17
ATOM 29417 C CA . SER A 1 113 ? -14.323 11.091 3.264 1.00 0.00 110 SER A CA 17
ATOM 29418 C C . SER A 1 113 ? -14.330 11.950 2.004 1.00 0.00 110 SER A C 17
ATOM 29419 O O . SER A 1 113 ? -14.254 11.382 0.896 1.00 0.00 110 SER A O 17
ATOM 29428 N N . MET A 1 4 ? -18.643 9.017 10.057 1.00 0.00 1 MET A N 18
ATOM 29429 C CA . MET A 1 4 ? -17.476 9.523 9.303 1.00 0.00 1 MET A CA 18
ATOM 29430 C C . MET A 1 4 ? -16.376 8.468 9.260 1.00 0.00 1 MET A C 18
ATOM 29431 O O . MET A 1 4 ? -15.359 8.568 9.949 1.00 0.00 1 MET A O 18
ATOM 29444 N N . SER A 1 5 ? -16.613 7.430 8.474 1.00 0.00 2 SER A N 18
ATOM 29445 C CA . SER A 1 5 ? -15.640 6.371 8.263 1.00 0.00 2 SER A CA 18
ATOM 29446 C C . SER A 1 5 ? -15.785 5.863 6.837 1.00 0.00 2 SER A C 18
ATOM 29447 O O . SER A 1 5 ? -16.155 4.711 6.606 1.00 0.00 2 SER A O 18
ATOM 29455 N N . GLN A 1 6 ? -15.513 6.750 5.892 1.00 0.00 3 GLN A N 18
ATOM 29456 C CA . GLN A 1 6 ? -15.766 6.496 4.482 1.00 0.00 3 GLN A CA 18
ATOM 29457 C C . GLN A 1 6 ? -15.023 5.264 3.985 1.00 0.00 3 GLN A C 18
ATOM 29458 O O . GLN A 1 6 ? -13.799 5.277 3.863 1.00 0.00 3 GLN A O 18
ATOM 29472 N N . TRP A 1 7 ? -15.766 4.199 3.722 1.00 0.00 4 TRP A N 18
ATOM 29473 C CA . TRP A 1 7 ? -15.217 3.045 3.031 1.00 0.00 4 TRP A CA 18
ATOM 29474 C C . TRP A 1 7 ? -15.289 3.279 1.530 1.00 0.00 4 TRP A C 18
ATOM 29475 O O . TRP A 1 7 ? -16.261 2.896 0.877 1.00 0.00 4 TRP A O 18
ATOM 29496 N N . LYS A 1 8 ? -14.276 3.944 0.997 1.00 0.00 5 LYS A N 18
ATOM 29497 C CA . LYS A 1 8 ? -14.235 4.258 -0.421 1.00 0.00 5 LYS A CA 18
ATOM 29498 C C . LYS A 1 8 ? -13.977 2.997 -1.231 1.00 0.00 5 LYS A C 18
ATOM 29499 O O . LYS A 1 8 ? -12.887 2.423 -1.176 1.00 0.00 5 LYS A O 18
ATOM 29518 N N . ASP A 1 9 ? -15.001 2.546 -1.937 1.00 0.00 6 ASP A N 18
ATOM 29519 C CA . ASP A 1 9 ? -14.864 1.424 -2.850 1.00 0.00 6 ASP A CA 18
ATOM 29520 C C . ASP A 1 9 ? -13.966 1.820 -4.018 1.00 0.00 6 ASP A C 18
ATOM 29521 O O . ASP A 1 9 ? -14.235 2.788 -4.732 1.00 0.00 6 ASP A O 18
ATOM 29530 N N . ILE A 1 10 ? -12.878 1.090 -4.184 1.00 0.00 7 ILE A N 18
ATOM 29531 C CA . ILE A 1 10 ? -11.881 1.423 -5.192 1.00 0.00 7 ILE A CA 18
ATOM 29532 C C . ILE A 1 10 ? -12.096 0.615 -6.462 1.00 0.00 7 ILE A C 18
ATOM 29533 O O . ILE A 1 10 ? -12.502 1.147 -7.494 1.00 0.00 7 ILE A O 18
ATOM 29549 N N . CYS A 1 11 ? -11.815 -0.670 -6.364 1.00 0.00 8 CYS A N 18
ATOM 29550 C CA . CYS A 1 11 ? -11.931 -1.584 -7.483 1.00 0.00 8 CYS A CA 18
ATOM 29551 C C . CYS A 1 11 ? -12.169 -2.979 -6.935 1.00 0.00 8 CYS A C 18
ATOM 29552 O O . CYS A 1 11 ? -12.525 -3.124 -5.765 1.00 0.00 8 CYS A O 18
ATOM 29560 N N . LYS A 1 12 ? -11.947 -4.008 -7.729 1.00 0.00 9 LYS A N 18
ATOM 29561 C CA . LYS A 1 12 ? -12.228 -5.349 -7.261 1.00 0.00 9 LYS A CA 18
ATOM 29562 C C . LYS A 1 12 ? -10.945 -6.072 -6.909 1.00 0.00 9 LYS A C 18
ATOM 29563 O O . LYS A 1 12 ? -9.853 -5.656 -7.289 1.00 0.00 9 LYS A O 18
ATOM 29582 N N . ILE A 1 13 ? -11.084 -7.160 -6.177 1.00 0.00 10 ILE A N 18
ATOM 29583 C CA . ILE A 1 13 ? -9.949 -7.994 -5.833 1.00 0.00 10 ILE A CA 18
ATOM 29584 C C . ILE A 1 13 ? -9.508 -8.773 -7.077 1.00 0.00 10 ILE A C 18
ATOM 29585 O O . ILE A 1 13 ? -8.448 -9.398 -7.110 1.00 0.00 10 ILE A O 18
ATOM 29601 N N . ASP A 1 14 ? -10.349 -8.695 -8.107 1.00 0.00 11 ASP A N 18
ATOM 29602 C CA . ASP A 1 14 ? -10.115 -9.359 -9.381 1.00 0.00 11 ASP A CA 18
ATOM 29603 C C . ASP A 1 14 ? -9.034 -8.653 -10.189 1.00 0.00 11 ASP A C 18
ATOM 29604 O O . ASP A 1 14 ? -8.256 -9.298 -10.893 1.00 0.00 11 ASP A O 18
ATOM 29613 N N . ASP A 1 15 ? -8.994 -7.326 -10.108 1.00 0.00 12 ASP A N 18
ATOM 29614 C CA . ASP A 1 15 ? -8.040 -6.555 -10.899 1.00 0.00 12 ASP A CA 18
ATOM 29615 C C . ASP A 1 15 ? -6.752 -6.333 -10.119 1.00 0.00 12 ASP A C 18
ATOM 29616 O O . ASP A 1 15 ? -5.781 -5.783 -10.638 1.00 0.00 12 ASP A O 18
ATOM 29625 N N . ILE A 1 16 ? -6.745 -6.779 -8.870 1.00 0.00 13 ILE A N 18
ATOM 29626 C CA . ILE A 1 16 ? -5.534 -6.764 -8.065 1.00 0.00 13 ILE A CA 18
ATOM 29627 C C . ILE A 1 16 ? -4.986 -8.177 -7.944 1.00 0.00 13 ILE A C 18
ATOM 29628 O O . ILE A 1 16 ? -5.383 -8.946 -7.063 1.00 0.00 13 ILE A O 18
ATOM 29644 N N . LEU A 1 17 ? -4.102 -8.518 -8.867 1.00 0.00 14 LEU A N 18
ATOM 29645 C CA . LEU A 1 17 ? -3.493 -9.837 -8.907 1.00 0.00 14 LEU A CA 18
ATOM 29646 C C . LEU A 1 17 ? -2.649 -10.070 -7.657 1.00 0.00 14 LEU A C 18
ATOM 29647 O O . LEU A 1 17 ? -2.061 -9.129 -7.120 1.00 0.00 14 LEU A O 18
ATOM 29663 N N . PRO A 1 18 ? -2.597 -11.315 -7.168 1.00 0.00 15 PRO A N 18
ATOM 29664 C CA . PRO A 1 18 ? -1.792 -11.668 -5.995 1.00 0.00 15 PRO A CA 18
ATOM 29665 C C . PRO A 1 18 ? -0.319 -11.315 -6.184 1.00 0.00 15 PRO A C 18
ATOM 29666 O O . PRO A 1 18 ? 0.281 -11.658 -7.205 1.00 0.00 15 PRO A O 18
ATOM 29677 N N . GLU A 1 19 ? 0.235 -10.616 -5.191 1.00 0.00 16 GLU A N 18
ATOM 29678 C CA . GLU A 1 19 ? 1.631 -10.174 -5.193 1.00 0.00 16 GLU A CA 18
ATOM 29679 C C . GLU A 1 19 ? 1.821 -8.983 -6.135 1.00 0.00 16 GLU A C 18
ATOM 29680 O O . GLU A 1 19 ? 2.887 -8.796 -6.719 1.00 0.00 16 GLU A O 18
ATOM 29692 N N . THR A 1 20 ? 0.782 -8.152 -6.235 1.00 0.00 17 THR A N 18
ATOM 29693 C CA . THR A 1 20 ? 0.830 -6.952 -7.065 1.00 0.00 17 THR A CA 18
ATOM 29694 C C . THR A 1 20 ? 0.283 -5.746 -6.296 1.00 0.00 17 THR A C 18
ATOM 29695 O O . THR A 1 20 ? -0.512 -5.900 -5.364 1.00 0.00 17 THR A O 18
ATOM 29706 N N . GLY A 1 21 ? 0.718 -4.556 -6.682 1.00 0.00 18 GLY A N 18
ATOM 29707 C CA . GLY A 1 21 ? 0.182 -3.344 -6.098 1.00 0.00 18 GLY A CA 18
ATOM 29708 C C . GLY A 1 21 ? -0.506 -2.485 -7.139 1.00 0.00 18 GLY A C 18
ATOM 29709 O O . GLY A 1 21 ? -0.073 -2.438 -8.290 1.00 0.00 18 GLY A O 18
ATOM 29713 N N . VAL A 1 22 ? -1.584 -1.818 -6.750 1.00 0.00 19 VAL A N 18
ATOM 29714 C CA . VAL A 1 22 ? -2.326 -0.972 -7.675 1.00 0.00 19 VAL A CA 18
ATOM 29715 C C . VAL A 1 22 ? -2.358 0.475 -7.196 1.00 0.00 19 VAL A C 18
ATOM 29716 O O . VAL A 1 22 ? -2.316 0.750 -5.993 1.00 0.00 19 VAL A O 18
ATOM 29729 N N . CYS A 1 23 ? -2.424 1.395 -8.146 1.00 0.00 20 CYS A N 18
ATOM 29730 C CA . CYS A 1 23 ? -2.483 2.813 -7.840 1.00 0.00 20 CYS A CA 18
ATOM 29731 C C . CYS A 1 23 ? -3.930 3.245 -7.651 1.00 0.00 20 CYS A C 18
ATOM 29732 O O . CYS A 1 23 ? -4.729 3.194 -8.587 1.00 0.00 20 CYS A O 18
ATOM 29740 N N . ALA A 1 24 ? -4.270 3.658 -6.441 1.00 0.00 21 ALA A N 18
ATOM 29741 C CA . ALA A 1 24 ? -5.624 4.087 -6.133 1.00 0.00 21 ALA A CA 18
ATOM 29742 C C . ALA A 1 24 ? -5.622 5.499 -5.571 1.00 0.00 21 ALA A C 18
ATOM 29743 O O . ALA A 1 24 ? -4.573 6.031 -5.204 1.00 0.00 21 ALA A O 18
ATOM 29750 N N . LEU A 1 25 ? -6.796 6.104 -5.505 1.00 0.00 22 LEU A N 18
ATOM 29751 C CA . LEU A 1 25 ? -6.928 7.451 -4.978 1.00 0.00 22 LEU A CA 18
ATOM 29752 C C . LEU A 1 25 ? -8.050 7.514 -3.953 1.00 0.00 22 LEU A C 18
ATOM 29753 O O . LEU A 1 25 ? -9.196 7.176 -4.256 1.00 0.00 22 LEU A O 18
ATOM 29769 N N . LEU A 1 26 ? -7.718 7.935 -2.743 1.00 0.00 23 LEU A N 18
ATOM 29770 C CA . LEU A 1 26 ? -8.728 8.204 -1.732 1.00 0.00 23 LEU A CA 18
ATOM 29771 C C . LEU A 1 26 ? -9.152 9.653 -1.871 1.00 0.00 23 LEU A C 18
ATOM 29772 O O . LEU A 1 26 ? -8.519 10.549 -1.315 1.00 0.00 23 LEU A O 18
ATOM 29788 N N . GLY A 1 27 ? -10.192 9.879 -2.658 1.00 0.00 24 GLY A N 18
ATOM 29789 C CA . GLY A 1 27 ? -10.548 11.229 -3.037 1.00 0.00 24 GLY A CA 18
ATOM 29790 C C . GLY A 1 27 ? -9.575 11.755 -4.071 1.00 0.00 24 GLY A C 18
ATOM 29791 O O . GLY A 1 27 ? -9.771 11.569 -5.272 1.00 0.00 24 GLY A O 18
ATOM 29795 N N . ASP A 1 28 ? -8.514 12.394 -3.606 1.00 0.00 25 ASP A N 18
ATOM 29796 C CA . ASP A 1 28 ? -7.429 12.805 -4.487 1.00 0.00 25 ASP A CA 18
ATOM 29797 C C . ASP A 1 28 ? -6.091 12.321 -3.943 1.00 0.00 25 ASP A C 18
ATOM 29798 O O . ASP A 1 28 ? -5.069 12.390 -4.632 1.00 0.00 25 ASP A O 18
ATOM 29807 N N . GLU A 1 29 ? -6.100 11.818 -2.712 1.00 0.00 26 GLU A N 18
ATOM 29808 C CA . GLU A 1 29 ? -4.874 11.387 -2.057 1.00 0.00 26 GLU A CA 18
ATOM 29809 C C . GLU A 1 29 ? -4.421 10.040 -2.604 1.00 0.00 26 GLU A C 18
ATOM 29810 O O . GLU A 1 29 ? -5.187 9.075 -2.630 1.00 0.00 26 GLU A O 18
ATOM 29822 N N . GLN A 1 30 ? -3.178 9.994 -3.051 1.00 0.00 27 GLN A N 18
ATOM 29823 C CA . GLN A 1 30 ? -2.619 8.805 -3.667 1.00 0.00 27 GLN A CA 18
ATOM 29824 C C . GLN A 1 30 ? -2.434 7.689 -2.646 1.00 0.00 27 GLN A C 18
ATOM 29825 O O . GLN A 1 30 ? -1.646 7.812 -1.704 1.00 0.00 27 GLN A O 18
ATOM 29839 N N . VAL A 1 31 ? -3.156 6.599 -2.854 1.00 0.00 28 VAL A N 18
ATOM 29840 C CA . VAL A 1 31 ? -3.086 5.442 -1.977 1.00 0.00 28 VAL A CA 18
ATOM 29841 C C . VAL A 1 31 ? -2.608 4.223 -2.756 1.00 0.00 28 VAL A C 18
ATOM 29842 O O . VAL A 1 31 ? -3.113 3.927 -3.839 1.00 0.00 28 VAL A O 18
ATOM 29855 N N . ALA A 1 32 ? -1.626 3.531 -2.210 1.00 0.00 29 ALA A N 18
ATOM 29856 C CA . ALA A 1 32 ? -1.090 2.344 -2.847 1.00 0.00 29 ALA A CA 18
ATOM 29857 C C . ALA A 1 32 ? -1.685 1.096 -2.217 1.00 0.00 29 ALA A C 18
ATOM 29858 O O . ALA A 1 32 ? -1.422 0.796 -1.052 1.00 0.00 29 ALA A O 18
ATOM 29865 N N . ILE A 1 33 ? -2.503 0.385 -2.980 1.00 0.00 30 ILE A N 18
ATOM 29866 C CA . ILE A 1 33 ? -3.121 -0.836 -2.492 1.00 0.00 30 ILE A CA 18
ATOM 29867 C C . ILE A 1 33 ? -2.298 -2.041 -2.917 1.00 0.00 30 ILE A C 18
ATOM 29868 O O . ILE A 1 33 ? -2.239 -2.381 -4.099 1.00 0.00 30 ILE A O 18
ATOM 29884 N N . PHE A 1 34 ? -1.651 -2.665 -1.957 1.00 0.00 31 PHE A N 18
ATOM 29885 C CA . PHE A 1 34 ? -0.830 -3.828 -2.228 1.00 0.00 31 PHE A CA 18
ATOM 29886 C C . PHE A 1 34 ? -1.532 -5.096 -1.787 1.00 0.00 31 PHE A C 18
ATOM 29887 O O . PHE A 1 34 ? -1.949 -5.211 -0.632 1.00 0.00 31 PHE A O 18
ATOM 29904 N N . ARG A 1 35 ? -1.668 -6.040 -2.697 1.00 0.00 32 ARG A N 18
ATOM 29905 C CA . ARG A 1 35 ? -2.104 -7.369 -2.324 1.00 0.00 32 ARG A CA 18
ATOM 29906 C C . ARG A 1 35 ? -0.920 -8.309 -2.445 1.00 0.00 32 ARG A C 18
ATOM 29907 O O . ARG A 1 35 ? -0.578 -8.736 -3.539 1.00 0.00 32 ARG A O 18
ATOM 29928 N N . PRO A 1 36 ? -0.269 -8.626 -1.325 1.00 0.00 33 PRO A N 18
ATOM 29929 C CA . PRO A 1 36 ? 0.900 -9.490 -1.318 1.00 0.00 33 PRO A CA 18
ATOM 29930 C C . PRO A 1 36 ? 0.548 -10.953 -1.080 1.00 0.00 33 PRO A C 18
ATOM 29931 O O . PRO A 1 36 ? 1.287 -11.855 -1.472 1.00 0.00 33 PRO A O 18
ATOM 29942 N N . TYR A 1 37 ? -0.588 -11.186 -0.449 1.00 0.00 34 TYR A N 18
ATOM 29943 C CA . TYR A 1 37 ? -1.020 -12.536 -0.153 1.00 0.00 34 TYR A CA 18
ATOM 29944 C C . TYR A 1 37 ? -2.041 -13.004 -1.173 1.00 0.00 34 TYR A C 18
ATOM 29945 O O . TYR A 1 37 ? -2.669 -12.198 -1.858 1.00 0.00 34 TYR A O 18
ATOM 29963 N N . HIS A 1 38 ? -2.198 -14.311 -1.266 1.00 0.00 35 HIS A N 18
ATOM 29964 C CA . HIS A 1 38 ? -3.106 -14.908 -2.232 1.00 0.00 35 HIS A CA 18
ATOM 29965 C C . HIS A 1 38 ? -4.491 -15.069 -1.614 1.00 0.00 35 HIS A C 18
ATOM 29966 O O . HIS A 1 38 ? -5.410 -15.601 -2.231 1.00 0.00 35 HIS A O 18
ATOM 29981 N N . SER A 1 39 ? -4.624 -14.587 -0.386 1.00 0.00 36 SER A N 18
ATOM 29982 C CA . SER A 1 39 ? -5.887 -14.617 0.333 1.00 0.00 36 SER A CA 18
ATOM 29983 C C . SER A 1 39 ? -6.623 -13.288 0.151 1.00 0.00 36 SER A C 18
ATOM 29984 O O . SER A 1 39 ? -6.178 -12.432 -0.622 1.00 0.00 36 SER A O 18
ATOM 29992 N N . ASP A 1 40 ? -7.739 -13.112 0.852 1.00 0.00 37 ASP A N 18
ATOM 29993 C CA . ASP A 1 40 ? -8.503 -11.867 0.773 1.00 0.00 37 ASP A CA 18
ATOM 29994 C C . ASP A 1 40 ? -7.960 -10.839 1.758 1.00 0.00 37 ASP A C 18
ATOM 29995 O O . ASP A 1 40 ? -8.605 -10.529 2.761 1.00 0.00 37 ASP A O 18
ATOM 30004 N N . GLN A 1 41 ? -6.768 -10.325 1.490 1.00 0.00 38 GLN A N 18
ATOM 30005 C CA . GLN A 1 41 ? -6.166 -9.317 2.355 1.00 0.00 38 GLN A CA 18
ATOM 30006 C C . GLN A 1 41 ? -5.302 -8.360 1.542 1.00 0.00 38 GLN A C 18
ATOM 30007 O O . GLN A 1 41 ? -4.534 -8.786 0.675 1.00 0.00 38 GLN A O 18
ATOM 30021 N N . VAL A 1 42 ? -5.435 -7.072 1.831 1.00 0.00 39 VAL A N 18
ATOM 30022 C CA . VAL A 1 42 ? -4.706 -6.033 1.120 1.00 0.00 39 VAL A CA 18
ATOM 30023 C C . VAL A 1 42 ? -4.194 -4.982 2.097 1.00 0.00 39 VAL A C 18
ATOM 30024 O O . VAL A 1 42 ? -4.763 -4.792 3.175 1.00 0.00 39 VAL A O 18
ATOM 30037 N N . PHE A 1 43 ? -3.116 -4.314 1.723 1.00 0.00 40 PHE A N 18
ATOM 30038 C CA . PHE A 1 43 ? -2.533 -3.269 2.548 1.00 0.00 40 PHE A CA 18
ATOM 30039 C C . PHE A 1 43 ? -2.520 -1.954 1.784 1.00 0.00 40 PHE A C 18
ATOM 30040 O O . PHE A 1 43 ? -2.080 -1.902 0.638 1.00 0.00 40 PHE A O 18
ATOM 30057 N N . ALA A 1 44 ? -3.017 -0.902 2.414 1.00 0.00 41 ALA A N 18
ATOM 30058 C CA . ALA A 1 44 ? -3.100 0.399 1.767 1.00 0.00 41 ALA A CA 18
ATOM 30059 C C . ALA A 1 44 ? -2.249 1.430 2.495 1.00 0.00 41 ALA A C 18
ATOM 30060 O O . ALA A 1 44 ? -2.466 1.705 3.676 1.00 0.00 41 ALA A O 18
ATOM 30067 N N . ILE A 1 45 ? -1.280 1.988 1.789 1.00 0.00 42 ILE A N 18
ATOM 30068 C CA . ILE A 1 45 ? -0.410 3.013 2.348 1.00 0.00 42 ILE A CA 18
ATOM 30069 C C . ILE A 1 45 ? -0.323 4.205 1.402 1.00 0.00 42 ILE A C 18
ATOM 30070 O O . ILE A 1 45 ? -0.972 4.220 0.355 1.00 0.00 42 ILE A O 18
ATOM 30086 N N . SER A 1 46 ? 0.460 5.206 1.777 1.00 0.00 43 SER A N 18
ATOM 30087 C CA . SER A 1 46 ? 0.693 6.355 0.913 1.00 0.00 43 SER A CA 18
ATOM 30088 C C . SER A 1 46 ? 1.383 5.908 -0.375 1.00 0.00 43 SER A C 18
ATOM 30089 O O . SER A 1 46 ? 2.376 5.185 -0.334 1.00 0.00 43 SER A O 18
ATOM 30097 N N . ASN A 1 47 ? 0.844 6.329 -1.513 1.00 0.00 44 ASN A N 18
ATOM 30098 C CA . ASN A 1 47 ? 1.350 5.887 -2.813 1.00 0.00 44 ASN A CA 18
ATOM 30099 C C . ASN A 1 47 ? 2.546 6.729 -3.254 1.00 0.00 44 ASN A C 18
ATOM 30100 O O . ASN A 1 47 ? 3.316 6.325 -4.117 1.00 0.00 44 ASN A O 18
ATOM 30111 N N . ILE A 1 48 ? 2.691 7.898 -2.651 1.00 0.00 45 ILE A N 18
ATOM 30112 C CA . ILE A 1 48 ? 3.801 8.801 -2.947 1.00 0.00 45 ILE A CA 18
ATOM 30113 C C . ILE A 1 48 ? 4.663 8.960 -1.688 1.00 0.00 45 ILE A C 18
ATOM 30114 O O . ILE A 1 48 ? 4.123 9.013 -0.581 1.00 0.00 45 ILE A O 18
ATOM 30130 N N . ASP A 1 49 ? 5.987 9.010 -1.842 1.00 0.00 46 ASP A N 18
ATOM 30131 C CA . ASP A 1 49 ? 6.870 9.273 -0.698 1.00 0.00 46 ASP A CA 18
ATOM 30132 C C . ASP A 1 49 ? 6.680 10.715 -0.235 1.00 0.00 46 ASP A C 18
ATOM 30133 O O . ASP A 1 49 ? 6.866 11.649 -1.018 1.00 0.00 46 ASP A O 18
ATOM 30142 N N . PRO A 1 50 ? 6.313 10.908 1.043 1.00 0.00 47 PRO A N 18
ATOM 30143 C CA . PRO A 1 50 ? 5.932 12.223 1.576 1.00 0.00 47 PRO A CA 18
ATOM 30144 C C . PRO A 1 50 ? 7.046 13.271 1.527 1.00 0.00 47 PRO A C 18
ATOM 30145 O O . PRO A 1 50 ? 6.867 14.343 0.948 1.00 0.00 47 PRO A O 18
ATOM 30156 N N . PHE A 1 51 ? 8.188 12.964 2.125 1.00 0.00 48 PHE A N 18
ATOM 30157 C CA . PHE A 1 51 ? 9.243 13.958 2.291 1.00 0.00 48 PHE A CA 18
ATOM 30158 C C . PHE A 1 51 ? 10.222 13.945 1.124 1.00 0.00 48 PHE A C 18
ATOM 30159 O O . PHE A 1 51 ? 10.694 14.996 0.684 1.00 0.00 48 PHE A O 18
ATOM 30176 N N . PHE A 1 52 ? 10.520 12.763 0.613 1.00 0.00 49 PHE A N 18
ATOM 30177 C CA . PHE A 1 52 ? 11.518 12.630 -0.441 1.00 0.00 49 PHE A CA 18
ATOM 30178 C C . PHE A 1 52 ? 10.919 13.009 -1.787 1.00 0.00 49 PHE A C 18
ATOM 30179 O O . PHE A 1 52 ? 11.637 13.389 -2.711 1.00 0.00 49 PHE A O 18
ATOM 30196 N N . GLU A 1 53 ? 9.598 12.917 -1.873 1.00 0.00 50 GLU A N 18
ATOM 30197 C CA . GLU A 1 53 ? 8.877 13.204 -3.103 1.00 0.00 50 GLU A CA 18
ATOM 30198 C C . GLU A 1 53 ? 9.282 12.239 -4.203 1.00 0.00 50 GLU A C 18
ATOM 30199 O O . GLU A 1 53 ? 10.005 12.588 -5.140 1.00 0.00 50 GLU A O 18
ATOM 30211 N N . SER A 1 54 ? 8.837 11.007 -4.057 1.00 0.00 51 SER A N 18
ATOM 30212 C CA . SER A 1 54 ? 9.042 9.999 -5.071 1.00 0.00 51 SER A CA 18
ATOM 30213 C C . SER A 1 54 ? 7.741 9.825 -5.840 1.00 0.00 51 SER A C 18
ATOM 30214 O O . SER A 1 54 ? 6.838 10.659 -5.737 1.00 0.00 51 SER A O 18
ATOM 30222 N N . SER A 1 55 ? 7.641 8.762 -6.606 1.00 0.00 52 SER A N 18
ATOM 30223 C CA . SER A 1 55 ? 6.448 8.511 -7.385 1.00 0.00 52 SER A CA 18
ATOM 30224 C C . SER A 1 55 ? 5.648 7.378 -6.758 1.00 0.00 52 SER A C 18
ATOM 30225 O O . SER A 1 55 ? 5.758 7.125 -5.558 1.00 0.00 52 SER A O 18
ATOM 30233 N N . VAL A 1 56 ? 4.860 6.702 -7.575 1.00 0.00 53 VAL A N 18
ATOM 30234 C CA . VAL A 1 56 ? 3.960 5.674 -7.093 1.00 0.00 53 VAL A CA 18
ATOM 30235 C C . VAL A 1 56 ? 4.735 4.462 -6.583 1.00 0.00 53 VAL A C 18
ATOM 30236 O O . VAL A 1 56 ? 5.560 3.874 -7.285 1.00 0.00 53 VAL A O 18
ATOM 30249 N N . LEU A 1 57 ? 4.460 4.110 -5.339 1.00 0.00 54 LEU A N 18
ATOM 30250 C CA . LEU A 1 57 ? 5.124 2.998 -4.682 1.00 0.00 54 LEU A CA 18
ATOM 30251 C C . LEU A 1 57 ? 4.431 1.692 -5.032 1.00 0.00 54 LEU A C 18
ATOM 30252 O O . LEU A 1 57 ? 4.986 0.610 -4.847 1.00 0.00 54 LEU A O 18
ATOM 30268 N N . SER A 1 58 ? 3.215 1.809 -5.554 1.00 0.00 55 SER A N 18
ATOM 30269 C CA . SER A 1 58 ? 2.427 0.656 -5.967 1.00 0.00 55 SER A CA 18
ATOM 30270 C C . SER A 1 58 ? 3.049 -0.026 -7.185 1.00 0.00 55 SER A C 18
ATOM 30271 O O . SER A 1 58 ? 2.699 -1.152 -7.532 1.00 0.00 55 SER A O 18
ATOM 30279 N N . ARG A 1 59 ? 3.985 0.668 -7.816 1.00 0.00 56 ARG A N 18
ATOM 30280 C CA . ARG A 1 59 ? 4.682 0.148 -8.979 1.00 0.00 56 ARG A CA 18
ATOM 30281 C C . ARG A 1 59 ? 6.035 -0.424 -8.555 1.00 0.00 56 ARG A C 18
ATOM 30282 O O . ARG A 1 59 ? 7.044 -0.249 -9.237 1.00 0.00 56 ARG A O 18
ATOM 30303 N N . GLY A 1 60 ? 6.043 -1.117 -7.421 1.00 0.00 57 GLY A N 18
ATOM 30304 C CA . GLY A 1 60 ? 7.281 -1.648 -6.884 1.00 0.00 57 GLY A CA 18
ATOM 30305 C C . GLY A 1 60 ? 7.134 -3.085 -6.426 1.00 0.00 57 GLY A C 18
ATOM 30306 O O . GLY A 1 60 ? 6.018 -3.583 -6.269 1.00 0.00 57 GLY A O 18
ATOM 30310 N N . LEU A 1 61 ? 8.262 -3.749 -6.216 1.00 0.00 58 LEU A N 18
ATOM 30311 C CA . LEU A 1 61 ? 8.261 -5.163 -5.865 1.00 0.00 58 LEU A CA 18
ATOM 30312 C C . LEU A 1 61 ? 8.125 -5.353 -4.358 1.00 0.00 58 LEU A C 18
ATOM 30313 O O . LEU A 1 61 ? 8.752 -4.642 -3.570 1.00 0.00 58 LEU A O 18
ATOM 30329 N N . ILE A 1 62 ? 7.295 -6.309 -3.966 1.00 0.00 59 ILE A N 18
ATOM 30330 C CA . ILE A 1 62 ? 7.101 -6.629 -2.559 1.00 0.00 59 ILE A CA 18
ATOM 30331 C C . ILE A 1 62 ? 7.960 -7.827 -2.177 1.00 0.00 59 ILE A C 18
ATOM 30332 O O . ILE A 1 62 ? 7.806 -8.915 -2.733 1.00 0.00 59 ILE A O 18
ATOM 30348 N N . ALA A 1 63 ? 8.863 -7.626 -1.234 1.00 0.00 60 ALA A N 18
ATOM 30349 C CA . ALA A 1 63 ? 9.775 -8.676 -0.814 1.00 0.00 60 ALA A CA 18
ATOM 30350 C C . ALA A 1 63 ? 9.440 -9.148 0.592 1.00 0.00 60 ALA A C 18
ATOM 30351 O O . ALA A 1 63 ? 9.076 -8.349 1.459 1.00 0.00 60 ALA A O 18
ATOM 30358 N N . GLU A 1 64 ? 9.548 -10.448 0.814 1.00 0.00 61 GLU A N 18
ATOM 30359 C CA . GLU A 1 64 ? 9.306 -11.011 2.131 1.00 0.00 61 GLU A CA 18
ATOM 30360 C C . GLU A 1 64 ? 10.589 -10.987 2.948 1.00 0.00 61 GLU A C 18
ATOM 30361 O O . GLU A 1 64 ? 11.581 -11.615 2.580 1.00 0.00 61 GLU A O 18
ATOM 30373 N N . HIS A 1 65 ? 10.566 -10.265 4.053 1.00 0.00 62 HIS A N 18
ATOM 30374 C CA . HIS A 1 65 ? 11.725 -10.167 4.926 1.00 0.00 62 HIS A CA 18
ATOM 30375 C C . HIS A 1 65 ? 11.605 -11.209 6.037 1.00 0.00 62 HIS A C 18
ATOM 30376 O O . HIS A 1 65 ? 12.000 -10.973 7.179 1.00 0.00 62 HIS A O 18
ATOM 30391 N N . GLN A 1 66 ? 11.058 -12.366 5.662 1.00 0.00 63 GLN A N 18
ATOM 30392 C CA . GLN A 1 66 ? 10.810 -13.473 6.580 1.00 0.00 63 GLN A CA 18
ATOM 30393 C C . GLN A 1 66 ? 9.778 -13.078 7.634 1.00 0.00 63 GLN A C 18
ATOM 30394 O O . GLN A 1 66 ? 10.121 -12.657 8.741 1.00 0.00 63 GLN A O 18
ATOM 30408 N N . GLY A 1 67 ? 8.512 -13.193 7.267 1.00 0.00 64 GLY A N 18
ATOM 30409 C CA . GLY A 1 67 ? 7.440 -12.829 8.170 1.00 0.00 64 GLY A CA 18
ATOM 30410 C C . GLY A 1 67 ? 6.783 -11.527 7.765 1.00 0.00 64 GLY A C 18
ATOM 30411 O O . GLY A 1 67 ? 5.615 -11.507 7.375 1.00 0.00 64 GLY A O 18
ATOM 30415 N N . GLU A 1 68 ? 7.538 -10.442 7.844 1.00 0.00 65 GLU A N 18
ATOM 30416 C CA . GLU A 1 68 ? 7.029 -9.133 7.467 1.00 0.00 65 GLU A CA 18
ATOM 30417 C C . GLU A 1 68 ? 7.308 -8.856 5.997 1.00 0.00 65 GLU A C 18
ATOM 30418 O O . GLU A 1 68 ? 8.336 -9.277 5.456 1.00 0.00 65 GLU A O 18
ATOM 30430 N N . LEU A 1 69 ? 6.394 -8.150 5.357 1.00 0.00 66 LEU A N 18
ATOM 30431 C CA . LEU A 1 69 ? 6.506 -7.868 3.937 1.00 0.00 66 LEU A CA 18
ATOM 30432 C C . LEU A 1 69 ? 6.883 -6.412 3.707 1.00 0.00 66 LEU A C 18
ATOM 30433 O O . LEU A 1 69 ? 6.213 -5.498 4.199 1.00 0.00 66 LEU A O 18
ATOM 30449 N N . TRP A 1 70 ? 7.960 -6.205 2.969 1.00 0.00 67 TRP A N 18
ATOM 30450 C CA . TRP A 1 70 ? 8.455 -4.868 2.686 1.00 0.00 67 TRP A CA 18
ATOM 30451 C C . TRP A 1 70 ? 8.384 -4.594 1.191 1.00 0.00 67 TRP A C 18
ATOM 30452 O O . TRP A 1 70 ? 8.817 -5.412 0.381 1.00 0.00 67 TRP A O 18
ATOM 30473 N N . VAL A 1 71 ? 7.838 -3.447 0.824 1.00 0.00 68 VAL A N 18
ATOM 30474 C CA . VAL A 1 71 ? 7.754 -3.074 -0.578 1.00 0.00 68 VAL A CA 18
ATOM 30475 C C . VAL A 1 71 ? 8.922 -2.164 -0.944 1.00 0.00 68 VAL A C 18
ATOM 30476 O O . VAL A 1 71 ? 9.259 -1.237 -0.202 1.00 0.00 68 VAL A O 18
ATOM 30489 N N . ALA A 1 72 ? 9.563 -2.464 -2.064 1.00 0.00 69 ALA A N 18
ATOM 30490 C CA . ALA A 1 72 ? 10.714 -1.702 -2.510 1.00 0.00 69 ALA A CA 18
ATOM 30491 C C . ALA A 1 72 ? 10.413 -0.992 -3.822 1.00 0.00 69 ALA A C 18
ATOM 30492 O O . ALA A 1 72 ? 9.910 -1.599 -4.768 1.00 0.00 69 ALA A O 18
ATOM 30499 N N . SER A 1 73 ? 10.718 0.293 -3.869 1.00 0.00 70 SER A N 18
ATOM 30500 C CA . SER A 1 73 ? 10.496 1.084 -5.067 1.00 0.00 70 SER A CA 18
ATOM 30501 C C . SER A 1 73 ? 11.650 0.889 -6.046 1.00 0.00 70 SER A C 18
ATOM 30502 O O . SER A 1 73 ? 12.812 0.835 -5.642 1.00 0.00 70 SER A O 18
ATOM 30510 N N . PRO A 1 74 ? 11.343 0.733 -7.342 1.00 0.00 71 PRO A N 18
ATOM 30511 C CA . PRO A 1 74 ? 12.356 0.629 -8.392 1.00 0.00 71 PRO A CA 18
ATOM 30512 C C . PRO A 1 74 ? 12.968 1.985 -8.735 1.00 0.00 71 PRO A C 18
ATOM 30513 O O . PRO A 1 74 ? 14.050 2.059 -9.318 1.00 0.00 71 PRO A O 18
ATOM 30524 N N . LEU A 1 75 ? 12.270 3.056 -8.371 1.00 0.00 72 LEU A N 18
ATOM 30525 C CA . LEU A 1 75 ? 12.744 4.406 -8.649 1.00 0.00 72 LEU A CA 18
ATOM 30526 C C . LEU A 1 75 ? 13.813 4.791 -7.636 1.00 0.00 72 LEU A C 18
ATOM 30527 O O . LEU A 1 75 ? 14.978 4.980 -7.982 1.00 0.00 72 LEU A O 18
ATOM 30543 N N . LYS A 1 76 ? 13.404 4.886 -6.383 1.00 0.00 73 LYS A N 18
ATOM 30544 C CA . LYS A 1 76 ? 14.322 5.127 -5.286 1.00 0.00 73 LYS A CA 18
ATOM 30545 C C . LYS A 1 76 ? 14.330 3.893 -4.399 1.00 0.00 73 LYS A C 18
ATOM 30546 O O . LYS A 1 76 ? 13.296 3.251 -4.238 1.00 0.00 73 LYS A O 18
ATOM 30565 N N . LYS A 1 77 ? 15.480 3.555 -3.831 1.00 0.00 74 LYS A N 18
ATOM 30566 C CA . LYS A 1 77 ? 15.613 2.325 -3.057 1.00 0.00 74 LYS A CA 18
ATOM 30567 C C . LYS A 1 77 ? 14.965 2.472 -1.678 1.00 0.00 74 LYS A C 18
ATOM 30568 O O . LYS A 1 77 ? 15.617 2.369 -0.638 1.00 0.00 74 LYS A O 18
ATOM 30587 N N . GLN A 1 78 ? 13.667 2.722 -1.699 1.00 0.00 75 GLN A N 18
ATOM 30588 C CA . GLN A 1 78 ? 12.862 2.862 -0.498 1.00 0.00 75 GLN A CA 18
ATOM 30589 C C . GLN A 1 78 ? 12.257 1.520 -0.116 1.00 0.00 75 GLN A C 18
ATOM 30590 O O . GLN A 1 78 ? 11.931 0.712 -0.988 1.00 0.00 75 GLN A O 18
ATOM 30604 N N . ARG A 1 79 ? 12.121 1.281 1.183 1.00 0.00 76 ARG A N 18
ATOM 30605 C CA . ARG A 1 79 ? 11.511 0.051 1.676 1.00 0.00 76 ARG A CA 18
ATOM 30606 C C . ARG A 1 79 ? 10.481 0.376 2.748 1.00 0.00 76 ARG A C 18
ATOM 30607 O O . ARG A 1 79 ? 10.803 1.002 3.762 1.00 0.00 76 ARG A O 18
ATOM 30628 N N . PHE A 1 80 ? 9.246 -0.042 2.511 1.00 0.00 77 PHE A N 18
ATOM 30629 C CA . PHE A 1 80 ? 8.148 0.236 3.426 1.00 0.00 77 PHE A CA 18
ATOM 30630 C C . PHE A 1 80 ? 7.556 -1.063 3.953 1.00 0.00 77 PHE A C 18
ATOM 30631 O O . PHE A 1 80 ? 7.325 -1.999 3.186 1.00 0.00 77 PHE A O 18
ATOM 30648 N N . ARG A 1 81 ? 7.314 -1.123 5.254 1.00 0.00 78 ARG A N 18
ATOM 30649 C CA . ARG A 1 81 ? 6.660 -2.278 5.846 1.00 0.00 78 ARG A CA 18
ATOM 30650 C C . ARG A 1 81 ? 5.153 -2.123 5.723 1.00 0.00 78 ARG A C 18
ATOM 30651 O O . ARG A 1 81 ? 4.563 -1.236 6.334 1.00 0.00 78 ARG A O 18
ATOM 30672 N N . LEU A 1 82 ? 4.537 -2.995 4.935 1.00 0.00 79 LEU A N 18
ATOM 30673 C CA . LEU A 1 82 ? 3.113 -2.888 4.618 1.00 0.00 79 LEU A CA 18
ATOM 30674 C C . LEU A 1 82 ? 2.237 -3.017 5.863 1.00 0.00 79 LEU A C 18
ATOM 30675 O O . LEU A 1 82 ? 1.117 -2.506 5.898 1.00 0.00 79 LEU A O 18
ATOM 30691 N N . SER A 1 83 ? 2.762 -3.694 6.876 1.00 0.00 80 SER A N 18
ATOM 30692 C CA . SER A 1 83 ? 2.025 -3.962 8.103 1.00 0.00 80 SER A CA 18
ATOM 30693 C C . SER A 1 83 ? 1.545 -2.674 8.780 1.00 0.00 80 SER A C 18
ATOM 30694 O O . SER A 1 83 ? 0.373 -2.554 9.142 1.00 0.00 80 SER A O 18
ATOM 30702 N N . ASP A 1 84 ? 2.442 -1.710 8.938 1.00 0.00 81 ASP A N 18
ATOM 30703 C CA . ASP A 1 84 ? 2.116 -0.484 9.663 1.00 0.00 81 ASP A CA 18
ATOM 30704 C C . ASP A 1 84 ? 2.400 0.763 8.829 1.00 0.00 81 ASP A C 18
ATOM 30705 O O . ASP A 1 84 ? 1.864 1.838 9.105 1.00 0.00 81 ASP A O 18
ATOM 30714 N N . GLY A 1 85 ? 3.231 0.621 7.807 1.00 0.00 82 GLY A N 18
ATOM 30715 C CA . GLY A 1 85 ? 3.570 1.750 6.965 1.00 0.00 82 GLY A CA 18
ATOM 30716 C C . GLY A 1 85 ? 4.889 2.383 7.359 1.00 0.00 82 GLY A C 18
ATOM 30717 O O . GLY A 1 85 ? 5.196 3.506 6.952 1.00 0.00 82 GLY A O 18
ATOM 30721 N N . LEU A 1 86 ? 5.669 1.665 8.159 1.00 0.00 83 LEU A N 18
ATOM 30722 C CA . LEU A 1 86 ? 6.962 2.161 8.608 1.00 0.00 83 LEU A CA 18
ATOM 30723 C C . LEU A 1 86 ? 7.981 2.135 7.480 1.00 0.00 83 LEU A C 18
ATOM 30724 O O . LEU A 1 86 ? 8.086 1.151 6.743 1.00 0.00 83 LEU A O 18
ATOM 30740 N N . CYS A 1 87 ? 8.722 3.221 7.347 1.00 0.00 84 CYS A N 18
ATOM 30741 C CA . CYS A 1 87 ? 9.855 3.258 6.445 1.00 0.00 84 CYS A CA 18
ATOM 30742 C C . CYS A 1 87 ? 11.099 2.782 7.189 1.00 0.00 84 CYS A C 18
ATOM 30743 O O . CYS A 1 87 ? 11.295 3.126 8.353 1.00 0.00 84 CYS A O 18
ATOM 30751 N N . MET A 1 88 ? 11.923 1.985 6.524 1.00 0.00 85 MET A N 18
ATOM 30752 C CA . MET A 1 88 ? 13.097 1.384 7.156 1.00 0.00 85 MET A CA 18
ATOM 30753 C C . MET A 1 88 ? 14.051 2.441 7.726 1.00 0.00 85 MET A C 18
ATOM 30754 O O . MET A 1 88 ? 14.175 2.583 8.941 1.00 0.00 85 MET A O 18
ATOM 30768 N N . GLU A 1 89 ? 14.728 3.173 6.850 1.00 0.00 86 GLU A N 18
ATOM 30769 C CA . GLU A 1 89 ? 15.674 4.206 7.281 1.00 0.00 86 GLU A CA 18
ATOM 30770 C C . GLU A 1 89 ? 14.990 5.566 7.367 1.00 0.00 86 GLU A C 18
ATOM 30771 O O . GLU A 1 89 ? 15.465 6.484 8.039 1.00 0.00 86 GLU A O 18
ATOM 30783 N N . ASP A 1 90 ? 13.859 5.672 6.692 1.00 0.00 87 ASP A N 18
ATOM 30784 C CA . ASP A 1 90 ? 13.119 6.924 6.587 1.00 0.00 87 ASP A CA 18
ATOM 30785 C C . ASP A 1 90 ? 12.039 7.022 7.657 1.00 0.00 87 ASP A C 18
ATOM 30786 O O . ASP A 1 90 ? 11.180 7.889 7.583 1.00 0.00 87 ASP A O 18
ATOM 30795 N N . GLU A 1 91 ? 12.087 6.096 8.620 1.00 0.00 88 GLU A N 18
ATOM 30796 C CA . GLU A 1 91 ? 11.073 5.946 9.687 1.00 0.00 88 GLU A CA 18
ATOM 30797 C C . GLU A 1 91 ? 10.444 7.264 10.164 1.00 0.00 88 GLU A C 18
ATOM 30798 O O . GLU A 1 91 ? 9.238 7.314 10.420 1.00 0.00 88 GLU A O 18
ATOM 30810 N N . GLN A 1 92 ? 11.243 8.321 10.292 1.00 0.00 89 GLN A N 18
ATOM 30811 C CA . GLN A 1 92 ? 10.741 9.616 10.756 1.00 0.00 89 GLN A CA 18
ATOM 30812 C C . GLN A 1 92 ? 9.640 10.157 9.838 1.00 0.00 89 GLN A C 18
ATOM 30813 O O . GLN A 1 92 ? 8.751 10.884 10.281 1.00 0.00 89 GLN A O 18
ATOM 30827 N N . PHE A 1 93 ? 9.698 9.781 8.570 1.00 0.00 90 PHE A N 18
ATOM 30828 C CA . PHE A 1 93 ? 8.740 10.244 7.575 1.00 0.00 90 PHE A CA 18
ATOM 30829 C C . PHE A 1 93 ? 7.978 9.062 6.977 1.00 0.00 90 PHE A C 18
ATOM 30830 O O . PHE A 1 93 ? 7.745 9.011 5.771 1.00 0.00 90 PHE A O 18
ATOM 30847 N N . SER A 1 94 ? 7.592 8.117 7.830 1.00 0.00 91 SER A N 18
ATOM 30848 C CA . SER A 1 94 ? 6.842 6.940 7.392 1.00 0.00 91 SER A CA 18
ATOM 30849 C C . SER A 1 94 ? 5.501 7.325 6.763 1.00 0.00 91 SER A C 18
ATOM 30850 O O . SER A 1 94 ? 5.014 8.447 6.935 1.00 0.00 91 SER A O 18
ATOM 30858 N N . VAL A 1 95 ? 4.904 6.382 6.043 1.00 0.00 92 VAL A N 18
ATOM 30859 C CA . VAL A 1 95 ? 3.678 6.647 5.306 1.00 0.00 92 VAL A CA 18
ATOM 30860 C C . VAL A 1 95 ? 2.443 6.345 6.152 1.00 0.00 92 VAL A C 18
ATOM 30861 O O . VAL A 1 95 ? 2.544 5.791 7.249 1.00 0.00 92 VAL A O 18
ATOM 30874 N N . LYS A 1 96 ? 1.281 6.708 5.630 1.00 0.00 93 LYS A N 18
ATOM 30875 C CA . LYS A 1 96 ? 0.028 6.546 6.350 1.00 0.00 93 LYS A CA 18
ATOM 30876 C C . LYS A 1 96 ? -0.629 5.216 5.993 1.00 0.00 93 LYS A C 18
ATOM 30877 O O . LYS A 1 96 ? -0.689 4.840 4.822 1.00 0.00 93 LYS A O 18
ATOM 30896 N N . HIS A 1 97 ? -1.112 4.511 7.007 1.00 0.00 94 HIS A N 18
ATOM 30897 C CA . HIS A 1 97 ? -1.788 3.238 6.803 1.00 0.00 94 HIS A CA 18
ATOM 30898 C C . HIS A 1 97 ? -3.296 3.451 6.741 1.00 0.00 94 HIS A C 18
ATOM 30899 O O . HIS A 1 97 ? -3.904 3.930 7.697 1.00 0.00 94 HIS A O 18
ATOM 30914 N N . TYR A 1 98 ? -3.888 3.093 5.617 1.00 0.00 95 TYR A N 18
ATOM 30915 C CA . TYR A 1 98 ? -5.324 3.202 5.448 1.00 0.00 95 TYR A CA 18
ATOM 30916 C C . TYR A 1 98 ? -5.979 1.868 5.770 1.00 0.00 95 TYR A C 18
ATOM 30917 O O . TYR A 1 98 ? -5.396 0.808 5.531 1.00 0.00 95 TYR A O 18
ATOM 30935 N N . GLU A 1 99 ? -7.178 1.922 6.322 1.00 0.00 96 GLU A N 18
ATOM 30936 C CA . GLU A 1 99 ? -7.877 0.716 6.727 1.00 0.00 96 GLU A CA 18
ATOM 30937 C C . GLU A 1 99 ? -8.540 0.075 5.516 1.00 0.00 96 GLU A C 18
ATOM 30938 O O . GLU A 1 99 ? -9.528 0.591 4.993 1.00 0.00 96 GLU A O 18
ATOM 30950 N N . ALA A 1 100 ? -7.982 -1.036 5.065 1.00 0.00 97 ALA A N 18
ATOM 30951 C CA . ALA A 1 100 ? -8.433 -1.675 3.839 1.00 0.00 97 ALA A CA 18
ATOM 30952 C C . ALA A 1 100 ? -8.991 -3.064 4.105 1.00 0.00 97 ALA A C 18
ATOM 30953 O O . ALA A 1 100 ? -8.481 -3.795 4.955 1.00 0.00 97 ALA A O 18
ATOM 30960 N N . ARG A 1 101 ? -10.040 -3.417 3.373 1.00 0.00 98 ARG A N 18
ATOM 30961 C CA . ARG A 1 101 ? -10.625 -4.749 3.447 1.00 0.00 98 ARG A CA 18
ATOM 30962 C C . ARG A 1 101 ? -11.254 -5.117 2.111 1.00 0.00 98 ARG A C 18
ATOM 30963 O O . ARG A 1 101 ? -11.519 -4.245 1.281 1.00 0.00 98 ARG A O 18
ATOM 30984 N N . VAL A 1 102 ? -11.491 -6.401 1.909 1.00 0.00 99 VAL A N 18
ATOM 30985 C CA . VAL A 1 102 ? -12.188 -6.867 0.725 1.00 0.00 99 VAL A CA 18
ATOM 30986 C C . VAL A 1 102 ? -13.657 -7.101 1.057 1.00 0.00 99 VAL A C 18
ATOM 30987 O O . VAL A 1 102 ? -13.988 -7.949 1.887 1.00 0.00 99 VAL A O 18
ATOM 31000 N N . LYS A 1 103 ? -14.530 -6.327 0.432 1.00 0.00 100 LYS A N 18
ATOM 31001 C CA . LYS A 1 103 ? -15.962 -6.440 0.668 1.00 0.00 100 LYS A CA 18
ATOM 31002 C C . LYS A 1 103 ? -16.669 -6.906 -0.589 1.00 0.00 100 LYS A C 18
ATOM 31003 O O . LYS A 1 103 ? -16.687 -6.188 -1.585 1.00 0.00 100 LYS A O 18
ATOM 31022 N N . ASP A 1 104 ? -17.226 -8.112 -0.546 1.00 0.00 101 ASP A N 18
ATOM 31023 C CA . ASP A 1 104 ? -17.976 -8.665 -1.679 1.00 0.00 101 ASP A CA 18
ATOM 31024 C C . ASP A 1 104 ? -17.065 -8.880 -2.880 1.00 0.00 101 ASP A C 18
ATOM 31025 O O . ASP A 1 104 ? -17.531 -9.138 -3.990 1.00 0.00 101 ASP A O 18
ATOM 31034 N N . GLY A 1 105 ? -15.763 -8.797 -2.649 1.00 0.00 102 GLY A N 18
ATOM 31035 C CA . GLY A 1 105 ? -14.809 -8.876 -3.732 1.00 0.00 102 GLY A CA 18
ATOM 31036 C C . GLY A 1 105 ? -14.352 -7.503 -4.190 1.00 0.00 102 GLY A C 18
ATOM 31037 O O . GLY A 1 105 ? -13.616 -7.382 -5.165 1.00 0.00 102 GLY A O 18
ATOM 31041 N N . VAL A 1 106 ? -14.787 -6.466 -3.481 1.00 0.00 103 VAL A N 18
ATOM 31042 C CA . VAL A 1 106 ? -14.427 -5.093 -3.817 1.00 0.00 103 VAL A CA 18
ATOM 31043 C C . VAL A 1 106 ? -13.523 -4.513 -2.731 1.00 0.00 103 VAL A C 18
ATOM 31044 O O . VAL A 1 106 ? -13.779 -4.701 -1.541 1.00 0.00 103 VAL A O 18
ATOM 31057 N N . VAL A 1 107 ? -12.459 -3.838 -3.139 1.00 0.00 104 VAL A N 18
ATOM 31058 C CA . VAL A 1 107 ? -11.512 -3.256 -2.193 1.00 0.00 104 VAL A CA 18
ATOM 31059 C C . VAL A 1 107 ? -12.055 -1.963 -1.594 1.00 0.00 104 VAL A C 18
ATOM 31060 O O . VAL A 1 107 ? -12.344 -1.005 -2.316 1.00 0.00 104 VAL A O 18
ATOM 31073 N N . GLN A 1 108 ? -12.187 -1.946 -0.273 1.00 0.00 105 GLN A N 18
ATOM 31074 C CA . GLN A 1 108 ? -12.691 -0.778 0.439 1.00 0.00 105 GLN A CA 18
ATOM 31075 C C . GLN A 1 108 ? -11.562 -0.107 1.215 1.00 0.00 105 GLN A C 18
ATOM 31076 O O . GLN A 1 108 ? -10.797 -0.784 1.904 1.00 0.00 105 GLN A O 18
ATOM 31090 N N . LEU A 1 109 ? -11.462 1.211 1.109 1.00 0.00 106 LEU A N 18
ATOM 31091 C CA . LEU A 1 109 ? -10.473 1.967 1.866 1.00 0.00 106 LEU A CA 18
ATOM 31092 C C . LEU A 1 109 ? -11.151 2.936 2.827 1.00 0.00 106 LEU A C 18
ATOM 31093 O O . LEU A 1 109 ? -11.811 3.881 2.394 1.00 0.00 106 LEU A O 18
ATOM 31109 N N . ARG A 1 110 ? -10.992 2.705 4.125 1.00 0.00 107 ARG A N 18
ATOM 31110 C CA . ARG A 1 110 ? -11.496 3.637 5.125 1.00 0.00 107 ARG A CA 18
ATOM 31111 C C . ARG A 1 110 ? -10.380 4.570 5.576 1.00 0.00 107 ARG A C 18
ATOM 31112 O O . ARG A 1 110 ? -9.434 4.150 6.247 1.00 0.00 107 ARG A O 18
ATOM 31133 N N . GLY A 1 111 ? -10.487 5.827 5.180 1.00 0.00 108 GLY A N 18
ATOM 31134 C CA . GLY A 1 111 ? -9.501 6.813 5.563 1.00 0.00 108 GLY A CA 18
ATOM 31135 C C . GLY A 1 111 ? -10.135 8.116 5.980 1.00 0.00 108 GLY A C 18
ATOM 31136 O O . GLY A 1 111 ? -10.124 8.480 7.155 1.00 0.00 108 GLY A O 18
ATOM 31140 N N . GLY A 1 112 ? -10.692 8.813 5.011 1.00 0.00 109 GLY A N 18
ATOM 31141 C CA . GLY A 1 112 ? -11.341 10.079 5.279 1.00 0.00 109 GLY A CA 18
ATOM 31142 C C . GLY A 1 112 ? -11.401 10.957 4.051 1.00 0.00 109 GLY A C 18
ATOM 31143 O O . GLY A 1 112 ? -10.393 11.529 3.637 1.00 0.00 109 GLY A O 18
ATOM 31147 N N . SER A 1 113 ? -12.582 11.057 3.465 1.00 0.00 110 SER A N 18
ATOM 31148 C CA . SER A 1 113 ? -12.784 11.858 2.272 1.00 0.00 110 SER A CA 18
ATOM 31149 C C . SER A 1 113 ? -13.943 12.830 2.478 1.00 0.00 110 SER A C 18
ATOM 31150 O O . SER A 1 113 ? -15.112 12.402 2.357 1.00 0.00 110 SER A O 18
ATOM 31159 N N . MET A 1 4 ? -18.136 10.099 9.303 1.00 0.00 1 MET A N 19
ATOM 31160 C CA . MET A 1 4 ? -17.645 8.857 9.945 1.00 0.00 1 MET A CA 19
ATOM 31161 C C . MET A 1 4 ? -16.705 8.147 8.975 1.00 0.00 1 MET A C 19
ATOM 31162 O O . MET A 1 4 ? -16.537 8.605 7.845 1.00 0.00 1 MET A O 19
ATOM 31175 N N . SER A 1 5 ? -16.080 7.064 9.416 1.00 0.00 2 SER A N 19
ATOM 31176 C CA . SER A 1 5 ? -15.229 6.257 8.552 1.00 0.00 2 SER A CA 19
ATOM 31177 C C . SER A 1 5 ? -16.033 5.675 7.392 1.00 0.00 2 SER A C 19
ATOM 31178 O O . SER A 1 5 ? -16.727 4.670 7.544 1.00 0.00 2 SER A O 19
ATOM 31186 N N . GLN A 1 6 ? -15.948 6.322 6.243 1.00 0.00 3 GLN A N 19
ATOM 31187 C CA . GLN A 1 6 ? -16.690 5.890 5.075 1.00 0.00 3 GLN A CA 19
ATOM 31188 C C . GLN A 1 6 ? -15.775 5.169 4.094 1.00 0.00 3 GLN A C 19
ATOM 31189 O O . GLN A 1 6 ? -15.028 5.790 3.337 1.00 0.00 3 GLN A O 19
ATOM 31203 N N . TRP A 1 7 ? -15.825 3.844 4.151 1.00 0.00 4 TRP A N 19
ATOM 31204 C CA . TRP A 1 7 ? -15.014 2.995 3.291 1.00 0.00 4 TRP A CA 19
ATOM 31205 C C . TRP A 1 7 ? -15.396 3.189 1.829 1.00 0.00 4 TRP A C 19
ATOM 31206 O O . TRP A 1 7 ? -16.486 2.798 1.404 1.00 0.00 4 TRP A O 19
ATOM 31227 N N . LYS A 1 8 ? -14.506 3.806 1.068 1.00 0.00 5 LYS A N 19
ATOM 31228 C CA . LYS A 1 8 ? -14.733 3.983 -0.355 1.00 0.00 5 LYS A CA 19
ATOM 31229 C C . LYS A 1 8 ? -14.345 2.718 -1.099 1.00 0.00 5 LYS A C 19
ATOM 31230 O O . LYS A 1 8 ? -13.239 2.204 -0.920 1.00 0.00 5 LYS A O 19
ATOM 31249 N N . ASP A 1 9 ? -15.250 2.215 -1.924 1.00 0.00 6 ASP A N 19
ATOM 31250 C CA . ASP A 1 9 ? -14.944 1.066 -2.758 1.00 0.00 6 ASP A CA 19
ATOM 31251 C C . ASP A 1 9 ? -14.107 1.512 -3.950 1.00 0.00 6 ASP A C 19
ATOM 31252 O O . ASP A 1 9 ? -14.505 2.388 -4.721 1.00 0.00 6 ASP A O 19
ATOM 31261 N N . ILE A 1 10 ? -12.922 0.940 -4.062 1.00 0.00 7 ILE A N 19
ATOM 31262 C CA . ILE A 1 10 ? -11.991 1.305 -5.113 1.00 0.00 7 ILE A CA 19
ATOM 31263 C C . ILE A 1 10 ? -12.281 0.503 -6.367 1.00 0.00 7 ILE A C 19
ATOM 31264 O O . ILE A 1 10 ? -12.724 1.038 -7.382 1.00 0.00 7 ILE A O 19
ATOM 31280 N N . CYS A 1 11 ? -12.040 -0.791 -6.269 1.00 0.00 8 CYS A N 19
ATOM 31281 C CA . CYS A 1 11 ? -12.233 -1.697 -7.379 1.00 0.00 8 CYS A CA 19
ATOM 31282 C C . CYS A 1 11 ? -12.408 -3.104 -6.830 1.00 0.00 8 CYS A C 19
ATOM 31283 O O . CYS A 1 11 ? -12.219 -3.333 -5.632 1.00 0.00 8 CYS A O 19
ATOM 31291 N N . LYS A 1 12 ? -12.770 -4.035 -7.685 1.00 0.00 9 LYS A N 19
ATOM 31292 C CA . LYS A 1 12 ? -12.938 -5.411 -7.269 1.00 0.00 9 LYS A CA 19
ATOM 31293 C C . LYS A 1 12 ? -11.570 -6.060 -7.111 1.00 0.00 9 LYS A C 19
ATOM 31294 O O . LYS A 1 12 ? -10.652 -5.778 -7.883 1.00 0.00 9 LYS A O 19
ATOM 31313 N N . ILE A 1 13 ? -11.433 -6.931 -6.120 1.00 0.00 10 ILE A N 19
ATOM 31314 C CA . ILE A 1 13 ? -10.153 -7.573 -5.841 1.00 0.00 10 ILE A CA 19
ATOM 31315 C C . ILE A 1 13 ? -9.796 -8.562 -6.952 1.00 0.00 10 ILE A C 19
ATOM 31316 O O . ILE A 1 13 ? -8.697 -9.109 -6.992 1.00 0.00 10 ILE A O 19
ATOM 31332 N N . ASP A 1 14 ? -10.739 -8.771 -7.862 1.00 0.00 11 ASP A N 19
ATOM 31333 C CA . ASP A 1 14 ? -10.517 -9.619 -9.024 1.00 0.00 11 ASP A CA 19
ATOM 31334 C C . ASP A 1 14 ? -9.576 -8.935 -10.018 1.00 0.00 11 ASP A C 19
ATOM 31335 O O . ASP A 1 14 ? -8.958 -9.586 -10.863 1.00 0.00 11 ASP A O 19
ATOM 31344 N N . ASP A 1 15 ? -9.460 -7.613 -9.895 1.00 0.00 12 ASP A N 19
ATOM 31345 C CA . ASP A 1 15 ? -8.589 -6.828 -10.767 1.00 0.00 12 ASP A CA 19
ATOM 31346 C C . ASP A 1 15 ? -7.164 -6.804 -10.212 1.00 0.00 12 ASP A C 19
ATOM 31347 O O . ASP A 1 15 ? -6.207 -6.515 -10.930 1.00 0.00 12 ASP A O 19
ATOM 31356 N N . ILE A 1 16 ? -7.031 -7.131 -8.930 1.00 0.00 13 ILE A N 19
ATOM 31357 C CA . ILE A 1 16 ? -5.734 -7.135 -8.265 1.00 0.00 13 ILE A CA 19
ATOM 31358 C C . ILE A 1 16 ? -5.297 -8.566 -7.962 1.00 0.00 13 ILE A C 19
ATOM 31359 O O . ILE A 1 16 ? -5.833 -9.214 -7.062 1.00 0.00 13 ILE A O 19
ATOM 31375 N N . LEU A 1 17 ? -4.326 -9.053 -8.721 1.00 0.00 14 LEU A N 19
ATOM 31376 C CA . LEU A 1 17 ? -3.826 -10.414 -8.561 1.00 0.00 14 LEU A CA 19
ATOM 31377 C C . LEU A 1 17 ? -2.977 -10.529 -7.294 1.00 0.00 14 LEU A C 19
ATOM 31378 O O . LEU A 1 17 ? -2.638 -9.517 -6.678 1.00 0.00 14 LEU A O 19
ATOM 31394 N N . PRO A 1 18 ? -2.643 -11.754 -6.858 1.00 0.00 15 PRO A N 19
ATOM 31395 C CA . PRO A 1 18 ? -1.759 -11.951 -5.709 1.00 0.00 15 PRO A CA 19
ATOM 31396 C C . PRO A 1 18 ? -0.326 -11.521 -6.018 1.00 0.00 15 PRO A C 19
ATOM 31397 O O . PRO A 1 18 ? 0.127 -11.616 -7.163 1.00 0.00 15 PRO A O 19
ATOM 31408 N N . GLU A 1 19 ? 0.364 -11.031 -4.991 1.00 0.00 16 GLU A N 19
ATOM 31409 C CA . GLU A 1 19 ? 1.756 -10.587 -5.100 1.00 0.00 16 GLU A CA 19
ATOM 31410 C C . GLU A 1 19 ? 1.904 -9.397 -6.050 1.00 0.00 16 GLU A C 19
ATOM 31411 O O . GLU A 1 19 ? 2.955 -9.221 -6.669 1.00 0.00 16 GLU A O 19
ATOM 31423 N N . THR A 1 20 ? 0.874 -8.559 -6.139 1.00 0.00 17 THR A N 19
ATOM 31424 C CA . THR A 1 20 ? 0.922 -7.398 -7.028 1.00 0.00 17 THR A CA 19
ATOM 31425 C C . THR A 1 20 ? 0.458 -6.136 -6.305 1.00 0.00 17 THR A C 19
ATOM 31426 O O . THR A 1 20 ? -0.161 -6.210 -5.239 1.00 0.00 17 THR A O 19
ATOM 31437 N N . GLY A 1 21 ? 0.762 -4.981 -6.884 1.00 0.00 18 GLY A N 19
ATOM 31438 C CA . GLY A 1 21 ? 0.352 -3.722 -6.300 1.00 0.00 18 GLY A CA 19
ATOM 31439 C C . GLY A 1 21 ? -0.184 -2.762 -7.340 1.00 0.00 18 GLY A C 19
ATOM 31440 O O . GLY A 1 21 ? 0.305 -2.720 -8.470 1.00 0.00 18 GLY A O 19
ATOM 31444 N N . VAL A 1 22 ? -1.198 -1.996 -6.966 1.00 0.00 19 VAL A N 19
ATOM 31445 C CA . VAL A 1 22 ? -1.843 -1.074 -7.888 1.00 0.00 19 VAL A CA 19
ATOM 31446 C C . VAL A 1 22 ? -1.855 0.346 -7.329 1.00 0.00 19 VAL A C 19
ATOM 31447 O O . VAL A 1 22 ? -1.395 0.593 -6.210 1.00 0.00 19 VAL A O 19
ATOM 31460 N N . CYS A 1 23 ? -2.379 1.275 -8.114 1.00 0.00 20 CYS A N 19
ATOM 31461 C CA . CYS A 1 23 ? -2.496 2.661 -7.692 1.00 0.00 20 CYS A CA 19
ATOM 31462 C C . CYS A 1 23 ? -3.955 3.098 -7.721 1.00 0.00 20 CYS A C 19
ATOM 31463 O O . CYS A 1 23 ? -4.682 2.809 -8.676 1.00 0.00 20 CYS A O 19
ATOM 31471 N N . ALA A 1 24 ? -4.383 3.778 -6.668 1.00 0.00 21 ALA A N 19
ATOM 31472 C CA . ALA A 1 24 ? -5.767 4.201 -6.540 1.00 0.00 21 ALA A CA 19
ATOM 31473 C C . ALA A 1 24 ? -5.859 5.638 -6.048 1.00 0.00 21 ALA A C 19
ATOM 31474 O O . ALA A 1 24 ? -4.851 6.257 -5.700 1.00 0.00 21 ALA A O 19
ATOM 31481 N N . LEU A 1 25 ? -7.073 6.159 -6.015 1.00 0.00 22 LEU A N 19
ATOM 31482 C CA . LEU A 1 25 ? -7.312 7.519 -5.564 1.00 0.00 22 LEU A CA 19
ATOM 31483 C C . LEU A 1 25 ? -8.369 7.512 -4.463 1.00 0.00 22 LEU A C 19
ATOM 31484 O O . LEU A 1 25 ? -9.459 6.967 -4.641 1.00 0.00 22 LEU A O 19
ATOM 31500 N N . LEU A 1 26 ? -8.041 8.103 -3.327 1.00 0.00 23 LEU A N 19
ATOM 31501 C CA . LEU A 1 26 ? -8.967 8.186 -2.211 1.00 0.00 23 LEU A CA 19
ATOM 31502 C C . LEU A 1 26 ? -9.219 9.650 -1.876 1.00 0.00 23 LEU A C 19
ATOM 31503 O O . LEU A 1 26 ? -8.370 10.312 -1.287 1.00 0.00 23 LEU A O 19
ATOM 31519 N N . GLY A 1 27 ? -10.373 10.157 -2.281 1.00 0.00 24 GLY A N 19
ATOM 31520 C CA . GLY A 1 27 ? -10.704 11.543 -2.021 1.00 0.00 24 GLY A CA 19
ATOM 31521 C C . GLY A 1 27 ? -9.844 12.485 -2.828 1.00 0.00 24 GLY A C 19
ATOM 31522 O O . GLY A 1 27 ? -10.032 12.631 -4.036 1.00 0.00 24 GLY A O 19
ATOM 31526 N N . ASP A 1 28 ? -8.896 13.119 -2.159 1.00 0.00 25 ASP A N 19
ATOM 31527 C CA . ASP A 1 28 ? -7.939 13.993 -2.822 1.00 0.00 25 ASP A CA 19
ATOM 31528 C C . ASP A 1 28 ? -6.560 13.368 -2.743 1.00 0.00 25 ASP A C 19
ATOM 31529 O O . ASP A 1 28 ? -5.624 13.791 -3.419 1.00 0.00 25 ASP A O 19
ATOM 31538 N N . GLU A 1 29 ? -6.458 12.347 -1.908 1.00 0.00 26 GLU A N 19
ATOM 31539 C CA . GLU A 1 29 ? -5.194 11.702 -1.619 1.00 0.00 26 GLU A CA 19
ATOM 31540 C C . GLU A 1 29 ? -4.984 10.501 -2.533 1.00 0.00 26 GLU A C 19
ATOM 31541 O O . GLU A 1 29 ? -5.882 9.682 -2.719 1.00 0.00 26 GLU A O 19
ATOM 31553 N N . GLN A 1 30 ? -3.802 10.402 -3.113 1.00 0.00 27 GLN A N 19
ATOM 31554 C CA . GLN A 1 30 ? -3.451 9.243 -3.913 1.00 0.00 27 GLN A CA 19
ATOM 31555 C C . GLN A 1 30 ? -3.010 8.099 -2.997 1.00 0.00 27 GLN A C 19
ATOM 31556 O O . GLN A 1 30 ? -2.324 8.325 -1.998 1.00 0.00 27 GLN A O 19
ATOM 31570 N N . VAL A 1 31 ? -3.411 6.878 -3.331 1.00 0.00 28 VAL A N 19
ATOM 31571 C CA . VAL A 1 31 ? -3.151 5.726 -2.470 1.00 0.00 28 VAL A CA 19
ATOM 31572 C C . VAL A 1 31 ? -2.598 4.546 -3.276 1.00 0.00 28 VAL A C 19
ATOM 31573 O O . VAL A 1 31 ? -2.917 4.383 -4.453 1.00 0.00 28 VAL A O 19
ATOM 31586 N N . ALA A 1 32 ? -1.755 3.740 -2.644 1.00 0.00 29 ALA A N 19
ATOM 31587 C CA . ALA A 1 32 ? -1.226 2.534 -3.269 1.00 0.00 29 ALA A CA 19
ATOM 31588 C C . ALA A 1 32 ? -1.772 1.292 -2.574 1.00 0.00 29 ALA A C 19
ATOM 31589 O O . ALA A 1 32 ? -1.609 1.130 -1.365 1.00 0.00 29 ALA A O 19
ATOM 31596 N N . ILE A 1 33 ? -2.417 0.424 -3.338 1.00 0.00 30 ILE A N 19
ATOM 31597 C CA . ILE A 1 33 ? -2.993 -0.798 -2.792 1.00 0.00 30 ILE A CA 19
ATOM 31598 C C . ILE A 1 33 ? -2.159 -2.001 -3.208 1.00 0.00 30 ILE A C 19
ATOM 31599 O O . ILE A 1 33 ? -1.998 -2.269 -4.397 1.00 0.00 30 ILE A O 19
ATOM 31615 N N . PHE A 1 34 ? -1.628 -2.717 -2.236 1.00 0.00 31 PHE A N 19
ATOM 31616 C CA . PHE A 1 34 ? -0.806 -3.882 -2.513 1.00 0.00 31 PHE A CA 19
ATOM 31617 C C . PHE A 1 34 ? -1.467 -5.146 -1.989 1.00 0.00 31 PHE A C 19
ATOM 31618 O O . PHE A 1 34 ? -1.961 -5.177 -0.858 1.00 0.00 31 PHE A O 19
ATOM 31635 N N . ARG A 1 35 ? -1.485 -6.181 -2.816 1.00 0.00 32 ARG A N 19
ATOM 31636 C CA . ARG A 1 35 ? -1.951 -7.487 -2.391 1.00 0.00 32 ARG A CA 19
ATOM 31637 C C . ARG A 1 35 ? -0.748 -8.414 -2.292 1.00 0.00 32 ARG A C 19
ATOM 31638 O O . ARG A 1 35 ? -0.260 -8.918 -3.302 1.00 0.00 32 ARG A O 19
ATOM 31659 N N . PRO A 1 36 ? -0.240 -8.624 -1.072 1.00 0.00 33 PRO A N 19
ATOM 31660 C CA . PRO A 1 36 ? 0.942 -9.440 -0.826 1.00 0.00 33 PRO A CA 19
ATOM 31661 C C . PRO A 1 36 ? 0.607 -10.862 -0.386 1.00 0.00 33 PRO A C 19
ATOM 31662 O O . PRO A 1 36 ? 1.489 -11.627 0.002 1.00 0.00 33 PRO A O 19
ATOM 31673 N N . TYR A 1 37 ? -0.670 -11.198 -0.431 1.00 0.00 34 TYR A N 19
ATOM 31674 C CA . TYR A 1 37 ? -1.126 -12.521 -0.042 1.00 0.00 34 TYR A CA 19
ATOM 31675 C C . TYR A 1 37 ? -1.903 -13.158 -1.182 1.00 0.00 34 TYR A C 19
ATOM 31676 O O . TYR A 1 37 ? -2.337 -12.470 -2.107 1.00 0.00 34 TYR A O 19
ATOM 31694 N N . HIS A 1 38 ? -2.096 -14.465 -1.098 1.00 0.00 35 HIS A N 19
ATOM 31695 C CA . HIS A 1 38 ? -2.907 -15.177 -2.075 1.00 0.00 35 HIS A CA 19
ATOM 31696 C C . HIS A 1 38 ? -4.364 -15.073 -1.657 1.00 0.00 35 HIS A C 19
ATOM 31697 O O . HIS A 1 38 ? -5.282 -15.293 -2.449 1.00 0.00 35 HIS A O 19
ATOM 31712 N N . SER A 1 39 ? -4.552 -14.730 -0.391 1.00 0.00 36 SER A N 19
ATOM 31713 C CA . SER A 1 39 ? -5.868 -14.536 0.185 1.00 0.00 36 SER A CA 19
ATOM 31714 C C . SER A 1 39 ? -6.441 -13.186 -0.236 1.00 0.00 36 SER A C 19
ATOM 31715 O O . SER A 1 39 ? -5.930 -12.543 -1.156 1.00 0.00 36 SER A O 19
ATOM 31723 N N . ASP A 1 40 ? -7.489 -12.753 0.443 1.00 0.00 37 ASP A N 19
ATOM 31724 C CA . ASP A 1 40 ? -8.152 -11.501 0.112 1.00 0.00 37 ASP A CA 19
ATOM 31725 C C . ASP A 1 40 ? -7.671 -10.389 1.037 1.00 0.00 37 ASP A C 19
ATOM 31726 O O . ASP A 1 40 ? -8.407 -9.456 1.342 1.00 0.00 37 ASP A O 19
ATOM 31735 N N . GLN A 1 41 ? -6.425 -10.489 1.473 1.00 0.00 38 GLN A N 19
ATOM 31736 C CA . GLN A 1 41 ? -5.842 -9.477 2.343 1.00 0.00 38 GLN A CA 19
ATOM 31737 C C . GLN A 1 41 ? -5.033 -8.469 1.532 1.00 0.00 38 GLN A C 19
ATOM 31738 O O . GLN A 1 41 ? -4.054 -8.831 0.875 1.00 0.00 38 GLN A O 19
ATOM 31752 N N . VAL A 1 42 ? -5.449 -7.208 1.577 1.00 0.00 39 VAL A N 19
ATOM 31753 C CA . VAL A 1 42 ? -4.737 -6.136 0.890 1.00 0.00 39 VAL A CA 19
ATOM 31754 C C . VAL A 1 42 ? -4.371 -5.031 1.875 1.00 0.00 39 VAL A C 19
ATOM 31755 O O . VAL A 1 42 ? -4.990 -4.907 2.931 1.00 0.00 39 VAL A O 19
ATOM 31768 N N . PHE A 1 43 ? -3.361 -4.244 1.534 1.00 0.00 40 PHE A N 19
ATOM 31769 C CA . PHE A 1 43 ? -2.948 -3.121 2.366 1.00 0.00 40 PHE A CA 19
ATOM 31770 C C . PHE A 1 43 ? -2.748 -1.880 1.509 1.00 0.00 40 PHE A C 19
ATOM 31771 O O . PHE A 1 43 ? -2.398 -1.981 0.332 1.00 0.00 40 PHE A O 19
ATOM 31788 N N . ALA A 1 44 ? -2.979 -0.714 2.097 1.00 0.00 41 ALA A N 19
ATOM 31789 C CA . ALA A 1 44 ? -2.887 0.537 1.365 1.00 0.00 41 ALA A CA 19
ATOM 31790 C C . ALA A 1 44 ? -1.981 1.537 2.075 1.00 0.00 41 ALA A C 19
ATOM 31791 O O . ALA A 1 44 ? -2.107 1.767 3.280 1.00 0.00 41 ALA A O 19
ATOM 31798 N N . ILE A 1 45 ? -1.064 2.120 1.321 1.00 0.00 42 ILE A N 19
ATOM 31799 C CA . ILE A 1 45 ? -0.164 3.140 1.843 1.00 0.00 42 ILE A CA 19
ATOM 31800 C C . ILE A 1 45 ? -0.156 4.346 0.915 1.00 0.00 42 ILE A C 19
ATOM 31801 O O . ILE A 1 45 ? -0.845 4.353 -0.107 1.00 0.00 42 ILE A O 19
ATOM 31817 N N . SER A 1 46 ? 0.608 5.363 1.274 1.00 0.00 43 SER A N 19
ATOM 31818 C CA . SER A 1 46 ? 0.783 6.520 0.412 1.00 0.00 43 SER A CA 19
ATOM 31819 C C . SER A 1 46 ? 1.600 6.125 -0.818 1.00 0.00 43 SER A C 19
ATOM 31820 O O . SER A 1 46 ? 2.742 5.694 -0.688 1.00 0.00 43 SER A O 19
ATOM 31828 N N . ASN A 1 47 ? 1.010 6.247 -2.004 1.00 0.00 44 ASN A N 19
ATOM 31829 C CA . ASN A 1 47 ? 1.715 5.890 -3.235 1.00 0.00 44 ASN A CA 19
ATOM 31830 C C . ASN A 1 47 ? 2.707 6.981 -3.600 1.00 0.00 44 ASN A C 19
ATOM 31831 O O . ASN A 1 47 ? 3.735 6.713 -4.205 1.00 0.00 44 ASN A O 19
ATOM 31842 N N . ILE A 1 48 ? 2.371 8.210 -3.237 1.00 0.00 45 ILE A N 19
ATOM 31843 C CA . ILE A 1 48 ? 3.276 9.335 -3.380 1.00 0.00 45 ILE A CA 19
ATOM 31844 C C . ILE A 1 48 ? 3.886 9.630 -2.014 1.00 0.00 45 ILE A C 19
ATOM 31845 O O . ILE A 1 48 ? 3.187 10.100 -1.114 1.00 0.00 45 ILE A O 19
ATOM 31861 N N . ASP A 1 49 ? 5.163 9.325 -1.837 1.00 0.00 46 ASP A N 19
ATOM 31862 C CA . ASP A 1 49 ? 5.789 9.478 -0.527 1.00 0.00 46 ASP A CA 19
ATOM 31863 C C . ASP A 1 49 ? 6.043 10.957 -0.225 1.00 0.00 46 ASP A C 19
ATOM 31864 O O . ASP A 1 49 ? 6.357 11.736 -1.123 1.00 0.00 46 ASP A O 19
ATOM 31873 N N . PRO A 1 50 ? 5.874 11.374 1.041 1.00 0.00 47 PRO A N 19
ATOM 31874 C CA . PRO A 1 50 ? 6.037 12.766 1.442 1.00 0.00 47 PRO A CA 19
ATOM 31875 C C . PRO A 1 50 ? 7.419 13.094 2.013 1.00 0.00 47 PRO A C 19
ATOM 31876 O O . PRO A 1 50 ? 7.674 14.229 2.416 1.00 0.00 47 PRO A O 19
ATOM 31887 N N . PHE A 1 51 ? 8.305 12.108 2.059 1.00 0.00 48 PHE A N 19
ATOM 31888 C CA . PHE A 1 51 ? 9.636 12.325 2.612 1.00 0.00 48 PHE A CA 19
ATOM 31889 C C . PHE A 1 51 ? 10.600 12.736 1.510 1.00 0.00 48 PHE A C 19
ATOM 31890 O O . PHE A 1 51 ? 11.186 13.819 1.544 1.00 0.00 48 PHE A O 19
ATOM 31907 N N . PHE A 1 52 ? 10.743 11.870 0.526 1.00 0.00 49 PHE A N 19
ATOM 31908 C CA . PHE A 1 52 ? 11.629 12.112 -0.595 1.00 0.00 49 PHE A CA 19
ATOM 31909 C C . PHE A 1 52 ? 10.830 12.730 -1.729 1.00 0.00 49 PHE A C 19
ATOM 31910 O O . PHE A 1 52 ? 11.358 13.487 -2.548 1.00 0.00 49 PHE A O 19
ATOM 31927 N N . GLU A 1 53 ? 9.546 12.387 -1.751 1.00 0.00 50 GLU A N 19
ATOM 31928 C CA . GLU A 1 53 ? 8.593 12.910 -2.717 1.00 0.00 50 GLU A CA 19
ATOM 31929 C C . GLU A 1 53 ? 8.895 12.396 -4.114 1.00 0.00 50 GLU A C 19
ATOM 31930 O O . GLU A 1 53 ? 9.369 13.133 -4.983 1.00 0.00 50 GLU A O 19
ATOM 31942 N N . SER A 1 54 ? 8.658 11.112 -4.301 1.00 0.00 51 SER A N 19
ATOM 31943 C CA . SER A 1 54 ? 8.765 10.488 -5.604 1.00 0.00 51 SER A CA 19
ATOM 31944 C C . SER A 1 54 ? 7.365 10.214 -6.145 1.00 0.00 51 SER A C 19
ATOM 31945 O O . SER A 1 54 ? 6.386 10.770 -5.646 1.00 0.00 51 SER A O 19
ATOM 31953 N N . SER A 1 55 ? 7.267 9.395 -7.176 1.00 0.00 52 SER A N 19
ATOM 31954 C CA . SER A 1 55 ? 5.975 9.066 -7.743 1.00 0.00 52 SER A CA 19
ATOM 31955 C C . SER A 1 55 ? 5.411 7.796 -7.108 1.00 0.00 52 SER A C 19
ATOM 31956 O O . SER A 1 55 ? 5.757 7.459 -5.978 1.00 0.00 52 SER A O 19
ATOM 31964 N N . VAL A 1 56 ? 4.563 7.089 -7.845 1.00 0.00 53 VAL A N 19
ATOM 31965 C CA . VAL A 1 56 ? 3.819 5.966 -7.293 1.00 0.00 53 VAL A CA 19
ATOM 31966 C C . VAL A 1 56 ? 4.732 4.787 -6.949 1.00 0.00 53 VAL A C 19
ATOM 31967 O O . VAL A 1 56 ? 5.482 4.279 -7.784 1.00 0.00 53 VAL A O 19
ATOM 31980 N N . LEU A 1 57 ? 4.649 4.368 -5.695 1.00 0.00 54 LEU A N 19
ATOM 31981 C CA . LEU A 1 57 ? 5.445 3.262 -5.179 1.00 0.00 54 LEU A CA 19
ATOM 31982 C C . LEU A 1 57 ? 4.896 1.918 -5.659 1.00 0.00 54 LEU A C 19
ATOM 31983 O O . LEU A 1 57 ? 5.455 0.864 -5.356 1.00 0.00 54 LEU A O 19
ATOM 31999 N N . SER A 1 58 ? 3.801 1.967 -6.417 1.00 0.00 55 SER A N 19
ATOM 32000 C CA . SER A 1 58 ? 3.160 0.766 -6.941 1.00 0.00 55 SER A CA 19
ATOM 32001 C C . SER A 1 58 ? 4.071 0.046 -7.937 1.00 0.00 55 SER A C 19
ATOM 32002 O O . SER A 1 58 ? 3.853 -1.118 -8.273 1.00 0.00 55 SER A O 19
ATOM 32010 N N . ARG A 1 59 ? 5.100 0.748 -8.395 1.00 0.00 56 ARG A N 19
ATOM 32011 C CA . ARG A 1 59 ? 6.069 0.177 -9.318 1.00 0.00 56 ARG A CA 19
ATOM 32012 C C . ARG A 1 59 ? 7.226 -0.452 -8.552 1.00 0.00 56 ARG A C 19
ATOM 32013 O O . ARG A 1 59 ? 8.385 -0.330 -8.952 1.00 0.00 56 ARG A O 19
ATOM 32034 N N . GLY A 1 60 ? 6.911 -1.137 -7.463 1.00 0.00 57 GLY A N 19
ATOM 32035 C CA . GLY A 1 60 ? 7.940 -1.702 -6.621 1.00 0.00 57 GLY A CA 19
ATOM 32036 C C . GLY A 1 60 ? 7.631 -3.129 -6.231 1.00 0.00 57 GLY A C 19
ATOM 32037 O O . GLY A 1 60 ? 6.479 -3.558 -6.285 1.00 0.00 57 GLY A O 19
ATOM 32041 N N . LEU A 1 61 ? 8.659 -3.862 -5.837 1.00 0.00 58 LEU A N 19
ATOM 32042 C CA . LEU A 1 61 ? 8.538 -5.296 -5.621 1.00 0.00 58 LEU A CA 19
ATOM 32043 C C . LEU A 1 61 ? 8.268 -5.613 -4.158 1.00 0.00 58 LEU A C 19
ATOM 32044 O O . LEU A 1 61 ? 8.905 -5.056 -3.263 1.00 0.00 58 LEU A O 19
ATOM 32060 N N . ILE A 1 62 ? 7.317 -6.502 -3.924 1.00 0.00 59 ILE A N 19
ATOM 32061 C CA . ILE A 1 62 ? 7.030 -6.980 -2.582 1.00 0.00 59 ILE A CA 19
ATOM 32062 C C . ILE A 1 62 ? 8.001 -8.100 -2.221 1.00 0.00 59 ILE A C 19
ATOM 32063 O O . ILE A 1 62 ? 8.090 -9.108 -2.926 1.00 0.00 59 ILE A O 19
ATOM 32079 N N . ALA A 1 63 ? 8.735 -7.912 -1.138 1.00 0.00 60 ALA A N 19
ATOM 32080 C CA . ALA A 1 63 ? 9.736 -8.876 -0.718 1.00 0.00 60 ALA A CA 19
ATOM 32081 C C . ALA A 1 63 ? 9.585 -9.203 0.755 1.00 0.00 60 ALA A C 19
ATOM 32082 O O . ALA A 1 63 ? 9.263 -8.334 1.567 1.00 0.00 60 ALA A O 19
ATOM 32089 N N . GLU A 1 64 ? 9.805 -10.461 1.094 1.00 0.00 61 GLU A N 19
ATOM 32090 C CA . GLU A 1 64 ? 9.775 -10.887 2.480 1.00 0.00 61 GLU A CA 19
ATOM 32091 C C . GLU A 1 64 ? 11.132 -10.622 3.123 1.00 0.00 61 GLU A C 19
ATOM 32092 O O . GLU A 1 64 ? 12.160 -11.132 2.667 1.00 0.00 61 GLU A O 19
ATOM 32104 N N . HIS A 1 65 ? 11.131 -9.805 4.163 1.00 0.00 62 HIS A N 19
ATOM 32105 C CA . HIS A 1 65 ? 12.355 -9.433 4.851 1.00 0.00 62 HIS A CA 19
ATOM 32106 C C . HIS A 1 65 ? 12.177 -9.606 6.352 1.00 0.00 62 HIS A C 19
ATOM 32107 O O . HIS A 1 65 ? 11.350 -8.930 6.961 1.00 0.00 62 HIS A O 19
ATOM 32122 N N . GLN A 1 66 ? 12.937 -10.533 6.926 1.00 0.00 63 GLN A N 19
ATOM 32123 C CA . GLN A 1 66 ? 12.918 -10.798 8.365 1.00 0.00 63 GLN A CA 19
ATOM 32124 C C . GLN A 1 66 ? 11.531 -11.280 8.813 1.00 0.00 63 GLN A C 19
ATOM 32125 O O . GLN A 1 66 ? 11.121 -11.088 9.960 1.00 0.00 63 GLN A O 19
ATOM 32139 N N . GLY A 1 67 ? 10.817 -11.928 7.899 1.00 0.00 64 GLY A N 19
ATOM 32140 C CA . GLY A 1 67 ? 9.508 -12.460 8.214 1.00 0.00 64 GLY A CA 19
ATOM 32141 C C . GLY A 1 67 ? 8.395 -11.467 7.946 1.00 0.00 64 GLY A C 19
ATOM 32142 O O . GLY A 1 67 ? 7.221 -11.769 8.161 1.00 0.00 64 GLY A O 19
ATOM 32146 N N . GLU A 1 68 ? 8.764 -10.285 7.480 1.00 0.00 65 GLU A N 19
ATOM 32147 C CA . GLU A 1 68 ? 7.800 -9.226 7.224 1.00 0.00 65 GLU A CA 19
ATOM 32148 C C . GLU A 1 68 ? 7.640 -9.012 5.726 1.00 0.00 65 GLU A C 19
ATOM 32149 O O . GLU A 1 68 ? 8.538 -9.326 4.946 1.00 0.00 65 GLU A O 19
ATOM 32161 N N . LEU A 1 69 ? 6.502 -8.471 5.329 1.00 0.00 66 LEU A N 19
ATOM 32162 C CA . LEU A 1 69 ? 6.249 -8.179 3.929 1.00 0.00 66 LEU A CA 19
ATOM 32163 C C . LEU A 1 69 ? 6.541 -6.711 3.640 1.00 0.00 66 LEU A C 19
ATOM 32164 O O . LEU A 1 69 ? 5.768 -5.823 4.015 1.00 0.00 66 LEU A O 19
ATOM 32180 N N . TRP A 1 70 ? 7.671 -6.463 2.996 1.00 0.00 67 TRP A N 19
ATOM 32181 C CA . TRP A 1 70 ? 8.096 -5.110 2.667 1.00 0.00 67 TRP A CA 19
ATOM 32182 C C . TRP A 1 70 ? 7.941 -4.858 1.174 1.00 0.00 67 TRP A C 19
ATOM 32183 O O . TRP A 1 70 ? 8.040 -5.782 0.370 1.00 0.00 67 TRP A O 19
ATOM 32204 N N . VAL A 1 71 ? 7.686 -3.616 0.805 1.00 0.00 68 VAL A N 19
ATOM 32205 C CA . VAL A 1 71 ? 7.669 -3.236 -0.595 1.00 0.00 68 VAL A CA 19
ATOM 32206 C C . VAL A 1 71 ? 8.886 -2.371 -0.902 1.00 0.00 68 VAL A C 19
ATOM 32207 O O . VAL A 1 71 ? 9.170 -1.401 -0.194 1.00 0.00 68 VAL A O 19
ATOM 32220 N N . ALA A 1 72 ? 9.626 -2.756 -1.927 1.00 0.00 69 ALA A N 19
ATOM 32221 C CA . ALA A 1 72 ? 10.830 -2.042 -2.310 1.00 0.00 69 ALA A CA 19
ATOM 32222 C C . ALA A 1 72 ? 10.633 -1.322 -3.635 1.00 0.00 69 ALA A C 19
ATOM 32223 O O . ALA A 1 72 ? 10.532 -1.953 -4.690 1.00 0.00 69 ALA A O 19
ATOM 32230 N N . SER A 1 73 ? 10.562 -0.005 -3.573 1.00 0.00 70 SER A N 19
ATOM 32231 C CA . SER A 1 73 ? 10.406 0.809 -4.764 1.00 0.00 70 SER A CA 19
ATOM 32232 C C . SER A 1 73 ? 11.771 1.117 -5.378 1.00 0.00 70 SER A C 19
ATOM 32233 O O . SER A 1 73 ? 12.591 1.809 -4.769 1.00 0.00 70 SER A O 19
ATOM 32241 N N . PRO A 1 74 ? 12.026 0.615 -6.602 1.00 0.00 71 PRO A N 19
ATOM 32242 C CA . PRO A 1 74 ? 13.316 0.787 -7.289 1.00 0.00 71 PRO A CA 19
ATOM 32243 C C . PRO A 1 74 ? 13.566 2.227 -7.738 1.00 0.00 71 PRO A C 19
ATOM 32244 O O . PRO A 1 74 ? 14.567 2.516 -8.395 1.00 0.00 71 PRO A O 19
ATOM 32255 N N . LEU A 1 75 ? 12.642 3.118 -7.389 1.00 0.00 72 LEU A N 19
ATOM 32256 C CA . LEU A 1 75 ? 12.787 4.538 -7.681 1.00 0.00 72 LEU A CA 19
ATOM 32257 C C . LEU A 1 75 ? 14.026 5.088 -6.979 1.00 0.00 72 LEU A C 19
ATOM 32258 O O . LEU A 1 75 ? 14.931 5.615 -7.621 1.00 0.00 72 LEU A O 19
ATOM 32274 N N . LYS A 1 76 ? 14.064 4.946 -5.658 1.00 0.00 73 LYS A N 19
ATOM 32275 C CA . LYS A 1 76 ? 15.226 5.354 -4.872 1.00 0.00 73 LYS A CA 19
ATOM 32276 C C . LYS A 1 76 ? 15.489 4.368 -3.738 1.00 0.00 73 LYS A C 19
ATOM 32277 O O . LYS A 1 76 ? 16.022 4.738 -2.693 1.00 0.00 73 LYS A O 19
ATOM 32296 N N . LYS A 1 77 ? 15.107 3.109 -3.965 1.00 0.00 74 LYS A N 19
ATOM 32297 C CA . LYS A 1 77 ? 15.400 2.012 -3.036 1.00 0.00 74 LYS A CA 19
ATOM 32298 C C . LYS A 1 77 ? 14.707 2.202 -1.691 1.00 0.00 74 LYS A C 19
ATOM 32299 O O . LYS A 1 77 ? 15.220 1.780 -0.653 1.00 0.00 74 LYS A O 19
ATOM 32318 N N . GLN A 1 78 ? 13.534 2.814 -1.712 1.00 0.00 75 GLN A N 19
ATOM 32319 C CA . GLN A 1 78 ? 12.783 3.033 -0.487 1.00 0.00 75 GLN A CA 19
ATOM 32320 C C . GLN A 1 78 ? 11.926 1.814 -0.169 1.00 0.00 75 GLN A C 19
ATOM 32321 O O . GLN A 1 78 ? 11.245 1.272 -1.042 1.00 0.00 75 GLN A O 19
ATOM 32335 N N . ARG A 1 79 ? 11.978 1.382 1.085 1.00 0.00 76 ARG A N 19
ATOM 32336 C CA . ARG A 1 79 ? 11.309 0.159 1.507 1.00 0.00 76 ARG A CA 19
ATOM 32337 C C . ARG A 1 79 ? 10.265 0.467 2.573 1.00 0.00 76 ARG A C 19
ATOM 32338 O O . ARG A 1 79 ? 10.556 1.148 3.562 1.00 0.00 76 ARG A O 19
ATOM 32359 N N . PHE A 1 80 ? 9.053 -0.031 2.366 1.00 0.00 77 PHE A N 19
ATOM 32360 C CA . PHE A 1 80 ? 7.937 0.253 3.260 1.00 0.00 77 PHE A CA 19
ATOM 32361 C C . PHE A 1 80 ? 7.295 -1.043 3.737 1.00 0.00 77 PHE A C 19
ATOM 32362 O O . PHE A 1 80 ? 7.108 -1.974 2.951 1.00 0.00 77 PHE A O 19
ATOM 32379 N N . ARG A 1 81 ? 6.975 -1.112 5.022 1.00 0.00 78 ARG A N 19
ATOM 32380 C CA . ARG A 1 81 ? 6.295 -2.273 5.576 1.00 0.00 78 ARG A CA 19
ATOM 32381 C C . ARG A 1 81 ? 4.795 -2.145 5.344 1.00 0.00 78 ARG A C 19
ATOM 32382 O O . ARG A 1 81 ? 4.145 -1.263 5.898 1.00 0.00 78 ARG A O 19
ATOM 32403 N N . LEU A 1 82 ? 4.257 -3.037 4.522 1.00 0.00 79 LEU A N 19
ATOM 32404 C CA . LEU A 1 82 ? 2.863 -2.957 4.074 1.00 0.00 79 LEU A CA 19
ATOM 32405 C C . LEU A 1 82 ? 1.871 -2.976 5.236 1.00 0.00 79 LEU A C 19
ATOM 32406 O O . LEU A 1 82 ? 0.786 -2.398 5.143 1.00 0.00 79 LEU A O 19
ATOM 32422 N N . SER A 1 83 ? 2.251 -3.630 6.325 1.00 0.00 80 SER A N 19
ATOM 32423 C CA . SER A 1 83 ? 1.364 -3.801 7.469 1.00 0.00 80 SER A CA 19
ATOM 32424 C C . SER A 1 83 ? 0.943 -2.454 8.064 1.00 0.00 80 SER A C 19
ATOM 32425 O O . SER A 1 83 ? -0.246 -2.142 8.130 1.00 0.00 80 SER A O 19
ATOM 32433 N N . ASP A 1 84 ? 1.916 -1.653 8.476 1.00 0.00 81 ASP A N 19
ATOM 32434 C CA . ASP A 1 84 ? 1.633 -0.403 9.176 1.00 0.00 81 ASP A CA 19
ATOM 32435 C C . ASP A 1 84 ? 2.060 0.818 8.370 1.00 0.00 81 ASP A C 19
ATOM 32436 O O . ASP A 1 84 ? 1.679 1.941 8.688 1.00 0.00 81 ASP A O 19
ATOM 32445 N N . GLY A 1 85 ? 2.838 0.601 7.324 1.00 0.00 82 GLY A N 19
ATOM 32446 C CA . GLY A 1 85 ? 3.284 1.702 6.495 1.00 0.00 82 GLY A CA 19
ATOM 32447 C C . GLY A 1 85 ? 4.593 2.286 6.981 1.00 0.00 82 GLY A C 19
ATOM 32448 O O . GLY A 1 85 ? 4.979 3.386 6.580 1.00 0.00 82 GLY A O 19
ATOM 32452 N N . LEU A 1 86 ? 5.272 1.546 7.848 1.00 0.00 83 LEU A N 19
ATOM 32453 C CA . LEU A 1 86 ? 6.547 1.985 8.391 1.00 0.00 83 LEU A CA 19
ATOM 32454 C C . LEU A 1 86 ? 7.612 2.003 7.304 1.00 0.00 83 LEU A C 19
ATOM 32455 O O . LEU A 1 86 ? 7.760 1.037 6.551 1.00 0.00 83 LEU A O 19
ATOM 32471 N N . CYS A 1 87 ? 8.346 3.097 7.218 1.00 0.00 84 CYS A N 19
ATOM 32472 C CA . CYS A 1 87 ? 9.476 3.169 6.314 1.00 0.00 84 CYS A CA 19
ATOM 32473 C C . CYS A 1 87 ? 10.697 2.571 6.994 1.00 0.00 84 CYS A C 19
ATOM 32474 O O . CYS A 1 87 ? 10.916 2.795 8.179 1.00 0.00 84 CYS A O 19
ATOM 32482 N N . MET A 1 88 ? 11.475 1.799 6.256 1.00 0.00 85 MET A N 19
ATOM 32483 C CA . MET A 1 88 ? 12.624 1.107 6.828 1.00 0.00 85 MET A CA 19
ATOM 32484 C C . MET A 1 88 ? 13.631 2.085 7.433 1.00 0.00 85 MET A C 19
ATOM 32485 O O . MET A 1 88 ? 13.960 1.992 8.614 1.00 0.00 85 MET A O 19
ATOM 32499 N N . GLU A 1 89 ? 14.105 3.024 6.628 1.00 0.00 86 GLU A N 19
ATOM 32500 C CA . GLU A 1 89 ? 15.145 3.952 7.064 1.00 0.00 86 GLU A CA 19
ATOM 32501 C C . GLU A 1 89 ? 14.531 5.228 7.634 1.00 0.00 86 GLU A C 19
ATOM 32502 O O . GLU A 1 89 ? 15.166 5.967 8.385 1.00 0.00 86 GLU A O 19
ATOM 32514 N N . ASP A 1 90 ? 13.282 5.461 7.272 1.00 0.00 87 ASP A N 19
ATOM 32515 C CA . ASP A 1 90 ? 12.594 6.707 7.577 1.00 0.00 87 ASP A CA 19
ATOM 32516 C C . ASP A 1 90 ? 11.560 6.510 8.675 1.00 0.00 87 ASP A C 19
ATOM 32517 O O . ASP A 1 90 ? 10.728 7.379 8.915 1.00 0.00 87 ASP A O 19
ATOM 32526 N N . GLU A 1 91 ? 11.619 5.333 9.299 1.00 0.00 88 GLU A N 19
ATOM 32527 C CA . GLU A 1 91 ? 10.664 4.866 10.320 1.00 0.00 88 GLU A CA 19
ATOM 32528 C C . GLU A 1 91 ? 10.104 5.968 11.235 1.00 0.00 88 GLU A C 19
ATOM 32529 O O . GLU A 1 91 ? 8.925 5.934 11.588 1.00 0.00 88 GLU A O 19
ATOM 32541 N N . GLN A 1 92 ? 10.939 6.928 11.622 1.00 0.00 89 GLN A N 19
ATOM 32542 C CA . GLN A 1 92 ? 10.515 8.005 12.522 1.00 0.00 89 GLN A CA 19
ATOM 32543 C C . GLN A 1 92 ? 9.374 8.834 11.923 1.00 0.00 89 GLN A C 19
ATOM 32544 O O . GLN A 1 92 ? 8.569 9.415 12.653 1.00 0.00 89 GLN A O 19
ATOM 32558 N N . PHE A 1 93 ? 9.313 8.889 10.600 1.00 0.00 90 PHE A N 19
ATOM 32559 C CA . PHE A 1 93 ? 8.250 9.604 9.906 1.00 0.00 90 PHE A CA 19
ATOM 32560 C C . PHE A 1 93 ? 7.276 8.617 9.276 1.00 0.00 90 PHE A C 19
ATOM 32561 O O . PHE A 1 93 ? 6.098 8.584 9.631 1.00 0.00 90 PHE A O 19
ATOM 32578 N N . SER A 1 94 ? 7.796 7.808 8.352 1.00 0.00 91 SER A N 19
ATOM 32579 C CA . SER A 1 94 ? 6.996 6.838 7.610 1.00 0.00 91 SER A CA 19
ATOM 32580 C C . SER A 1 94 ? 5.939 7.530 6.741 1.00 0.00 91 SER A C 19
ATOM 32581 O O . SER A 1 94 ? 5.947 8.754 6.585 1.00 0.00 91 SER A O 19
ATOM 32589 N N . VAL A 1 95 ? 5.056 6.739 6.146 1.00 0.00 92 VAL A N 19
ATOM 32590 C CA . VAL A 1 95 ? 4.004 7.280 5.299 1.00 0.00 92 VAL A CA 19
ATOM 32591 C C . VAL A 1 95 ? 2.650 7.132 5.977 1.00 0.00 92 VAL A C 19
ATOM 32592 O O . VAL A 1 95 ? 2.549 6.553 7.060 1.00 0.00 92 VAL A O 19
ATOM 32605 N N . LYS A 1 96 ? 1.611 7.652 5.344 1.00 0.00 93 LYS A N 19
ATOM 32606 C CA . LYS A 1 96 ? 0.273 7.567 5.901 1.00 0.00 93 LYS A CA 19
ATOM 32607 C C . LYS A 1 96 ? -0.400 6.282 5.437 1.00 0.00 93 LYS A C 19
ATOM 32608 O O . LYS A 1 96 ? -0.675 6.104 4.250 1.00 0.00 93 LYS A O 19
ATOM 32627 N N . HIS A 1 97 ? -0.634 5.381 6.377 1.00 0.00 94 HIS A N 19
ATOM 32628 C CA . HIS A 1 97 ? -1.245 4.098 6.071 1.00 0.00 94 HIS A CA 19
ATOM 32629 C C . HIS A 1 97 ? -2.761 4.227 6.061 1.00 0.00 94 HIS A C 19
ATOM 32630 O O . HIS A 1 97 ? -3.342 4.840 6.955 1.00 0.00 94 HIS A O 19
ATOM 32645 N N . TYR A 1 98 ? -3.389 3.660 5.048 1.00 0.00 95 TYR A N 19
ATOM 32646 C CA . TYR A 1 98 ? -4.838 3.667 4.958 1.00 0.00 95 TYR A CA 19
ATOM 32647 C C . TYR A 1 98 ? -5.363 2.271 5.245 1.00 0.00 95 TYR A C 19
ATOM 32648 O O . TYR A 1 98 ? -4.728 1.276 4.884 1.00 0.00 95 TYR A O 19
ATOM 32666 N N . GLU A 1 99 ? -6.506 2.198 5.904 1.00 0.00 96 GLU A N 19
ATOM 32667 C CA . GLU A 1 99 ? -7.047 0.916 6.321 1.00 0.00 96 GLU A CA 19
ATOM 32668 C C . GLU A 1 99 ? -7.798 0.273 5.164 1.00 0.00 96 GLU A C 19
ATOM 32669 O O . GLU A 1 99 ? -8.689 0.887 4.577 1.00 0.00 96 GLU A O 19
ATOM 32681 N N . ALA A 1 100 ? -7.426 -0.952 4.827 1.00 0.00 97 ALA A N 19
ATOM 32682 C CA . ALA A 1 100 ? -7.993 -1.628 3.672 1.00 0.00 97 ALA A CA 19
ATOM 32683 C C . ALA A 1 100 ? -8.862 -2.803 4.091 1.00 0.00 97 ALA A C 19
ATOM 32684 O O . ALA A 1 100 ? -8.522 -3.542 5.015 1.00 0.00 97 ALA A O 19
ATOM 32691 N N . ARG A 1 101 ? -9.984 -2.968 3.407 1.00 0.00 98 ARG A N 19
ATOM 32692 C CA . ARG A 1 101 ? -10.890 -4.075 3.674 1.00 0.00 98 ARG A CA 19
ATOM 32693 C C . ARG A 1 101 ? -11.521 -4.559 2.379 1.00 0.00 98 ARG A C 19
ATOM 32694 O O . ARG A 1 101 ? -11.926 -3.758 1.541 1.00 0.00 98 ARG A O 19
ATOM 32715 N N . VAL A 1 102 ? -11.603 -5.867 2.217 1.00 0.00 99 VAL A N 19
ATOM 32716 C CA . VAL A 1 102 ? -12.230 -6.442 1.040 1.00 0.00 99 VAL A CA 19
ATOM 32717 C C . VAL A 1 102 ? -13.671 -6.838 1.349 1.00 0.00 99 VAL A C 19
ATOM 32718 O O . VAL A 1 102 ? -13.933 -7.831 2.030 1.00 0.00 99 VAL A O 19
ATOM 32731 N N . LYS A 1 103 ? -14.596 -6.035 0.856 1.00 0.00 100 LYS A N 19
ATOM 32732 C CA . LYS A 1 103 ? -16.015 -6.229 1.100 1.00 0.00 100 LYS A CA 19
ATOM 32733 C C . LYS A 1 103 ? -16.661 -6.974 -0.048 1.00 0.00 100 LYS A C 19
ATOM 32734 O O . LYS A 1 103 ? -16.828 -6.416 -1.130 1.00 0.00 100 LYS A O 19
ATOM 32753 N N . ASP A 1 104 ? -16.994 -8.241 0.184 1.00 0.00 101 ASP A N 19
ATOM 32754 C CA . ASP A 1 104 ? -17.698 -9.054 -0.811 1.00 0.00 101 ASP A CA 19
ATOM 32755 C C . ASP A 1 104 ? -16.861 -9.178 -2.090 1.00 0.00 101 ASP A C 19
ATOM 32756 O O . ASP A 1 104 ? -17.365 -9.502 -3.165 1.00 0.00 101 ASP A O 19
ATOM 32765 N N . GLY A 1 105 ? -15.563 -8.935 -1.955 1.00 0.00 102 GLY A N 19
ATOM 32766 C CA . GLY A 1 105 ? -14.673 -8.989 -3.094 1.00 0.00 102 GLY A CA 19
ATOM 32767 C C . GLY A 1 105 ? -14.313 -7.612 -3.620 1.00 0.00 102 GLY A C 19
ATOM 32768 O O . GLY A 1 105 ? -13.602 -7.492 -4.615 1.00 0.00 102 GLY A O 19
ATOM 32772 N N . VAL A 1 106 ? -14.795 -6.567 -2.959 1.00 0.00 103 VAL A N 19
ATOM 32773 C CA . VAL A 1 106 ? -14.507 -5.205 -3.389 1.00 0.00 103 VAL A CA 19
ATOM 32774 C C . VAL A 1 106 ? -13.539 -4.541 -2.414 1.00 0.00 103 VAL A C 19
ATOM 32775 O O . VAL A 1 106 ? -13.764 -4.555 -1.205 1.00 0.00 103 VAL A O 19
ATOM 32788 N N . VAL A 1 107 ? -12.465 -3.968 -2.938 1.00 0.00 104 VAL A N 19
ATOM 32789 C CA . VAL A 1 107 ? -11.461 -3.324 -2.099 1.00 0.00 104 VAL A CA 19
ATOM 32790 C C . VAL A 1 107 ? -11.951 -1.961 -1.633 1.00 0.00 104 VAL A C 19
ATOM 32791 O O . VAL A 1 107 ? -12.188 -1.073 -2.448 1.00 0.00 104 VAL A O 19
ATOM 32804 N N . GLN A 1 108 ? -12.113 -1.801 -0.331 1.00 0.00 105 GLN A N 19
ATOM 32805 C CA . GLN A 1 108 ? -12.496 -0.516 0.229 1.00 0.00 105 GLN A CA 19
ATOM 32806 C C . GLN A 1 108 ? -11.365 0.036 1.076 1.00 0.00 105 GLN A C 19
ATOM 32807 O O . GLN A 1 108 ? -10.632 -0.723 1.715 1.00 0.00 105 GLN A O 19
ATOM 32821 N N . LEU A 1 109 ? -11.226 1.350 1.080 1.00 0.00 106 LEU A N 19
ATOM 32822 C CA . LEU A 1 109 ? -10.194 2.005 1.867 1.00 0.00 106 LEU A CA 19
ATOM 32823 C C . LEU A 1 109 ? -10.812 3.011 2.833 1.00 0.00 106 LEU A C 19
ATOM 32824 O O . LEU A 1 109 ? -11.702 3.781 2.461 1.00 0.00 106 LEU A O 19
ATOM 32840 N N . ARG A 1 110 ? -10.344 2.990 4.072 1.00 0.00 107 ARG A N 19
ATOM 32841 C CA . ARG A 1 110 ? -10.793 3.935 5.082 1.00 0.00 107 ARG A CA 19
ATOM 32842 C C . ARG A 1 110 ? -9.703 4.957 5.371 1.00 0.00 107 ARG A C 19
ATOM 32843 O O . ARG A 1 110 ? -8.611 4.608 5.832 1.00 0.00 107 ARG A O 19
ATOM 32864 N N . GLY A 1 111 ? -10.002 6.209 5.077 1.00 0.00 108 GLY A N 19
ATOM 32865 C CA . GLY A 1 111 ? -9.084 7.288 5.365 1.00 0.00 108 GLY A CA 19
ATOM 32866 C C . GLY A 1 111 ? -9.820 8.534 5.813 1.00 0.00 108 GLY A C 19
ATOM 32867 O O . GLY A 1 111 ? -10.891 8.437 6.414 1.00 0.00 108 GLY A O 19
ATOM 32871 N N . GLY A 1 112 ? -9.262 9.701 5.523 1.00 0.00 109 GLY A N 19
ATOM 32872 C CA . GLY A 1 112 ? -9.898 10.942 5.928 1.00 0.00 109 GLY A CA 19
ATOM 32873 C C . GLY A 1 112 ? -9.573 11.312 7.362 1.00 0.00 109 GLY A C 19
ATOM 32874 O O . GLY A 1 112 ? -10.143 12.251 7.916 1.00 0.00 109 GLY A O 19
ATOM 32878 N N . SER A 1 113 ? -8.668 10.558 7.963 1.00 0.00 110 SER A N 19
ATOM 32879 C CA . SER A 1 113 ? -8.214 10.827 9.316 1.00 0.00 110 SER A CA 19
ATOM 32880 C C . SER A 1 113 ? -6.694 10.901 9.333 1.00 0.00 110 SER A C 19
ATOM 32881 O O . SER A 1 113 ? -6.145 12.018 9.421 1.00 0.00 110 SER A O 19
ATOM 32890 N N . MET A 1 4 ? -19.499 6.811 11.155 1.00 0.00 1 MET A N 20
ATOM 32891 C CA . MET A 1 4 ? -18.535 5.788 11.614 1.00 0.00 1 MET A CA 20
ATOM 32892 C C . MET A 1 4 ? -18.042 4.944 10.444 1.00 0.00 1 MET A C 20
ATOM 32893 O O . MET A 1 4 ? -18.839 4.427 9.660 1.00 0.00 1 MET A O 20
ATOM 32906 N N . SER A 1 5 ? -16.719 4.821 10.348 1.00 0.00 2 SER A N 20
ATOM 32907 C CA . SER A 1 5 ? -16.046 4.036 9.312 1.00 0.00 2 SER A CA 20
ATOM 32908 C C . SER A 1 5 ? -16.574 4.314 7.900 1.00 0.00 2 SER A C 20
ATOM 32909 O O . SER A 1 5 ? -17.435 3.594 7.388 1.00 0.00 2 SER A O 20
ATOM 32917 N N . GLN A 1 6 ? -16.074 5.377 7.285 1.00 0.00 3 GLN A N 20
ATOM 32918 C CA . GLN A 1 6 ? -16.350 5.641 5.880 1.00 0.00 3 GLN A CA 20
ATOM 32919 C C . GLN A 1 6 ? -15.487 4.748 4.998 1.00 0.00 3 GLN A C 20
ATOM 32920 O O . GLN A 1 6 ? -14.335 5.071 4.704 1.00 0.00 3 GLN A O 20
ATOM 32934 N N . TRP A 1 7 ? -16.037 3.607 4.613 1.00 0.00 4 TRP A N 20
ATOM 32935 C CA . TRP A 1 7 ? -15.344 2.689 3.724 1.00 0.00 4 TRP A CA 20
ATOM 32936 C C . TRP A 1 7 ? -15.703 2.988 2.277 1.00 0.00 4 TRP A C 20
ATOM 32937 O O . TRP A 1 7 ? -16.872 2.928 1.889 1.00 0.00 4 TRP A O 20
ATOM 32958 N N . LYS A 1 8 ? -14.699 3.330 1.488 1.00 0.00 5 LYS A N 20
ATOM 32959 C CA . LYS A 1 8 ? -14.906 3.636 0.082 1.00 0.00 5 LYS A CA 20
ATOM 32960 C C . LYS A 1 8 ? -14.601 2.422 -0.783 1.00 0.00 5 LYS A C 20
ATOM 32961 O O . LYS A 1 8 ? -13.482 1.901 -0.761 1.00 0.00 5 LYS A O 20
ATOM 32980 N N . ASP A 1 9 ? -15.605 1.963 -1.518 1.00 0.00 6 ASP A N 20
ATOM 32981 C CA . ASP A 1 9 ? -15.421 0.889 -2.487 1.00 0.00 6 ASP A CA 20
ATOM 32982 C C . ASP A 1 9 ? -14.582 1.388 -3.655 1.00 0.00 6 ASP A C 20
ATOM 32983 O O . ASP A 1 9 ? -15.074 2.122 -4.515 1.00 0.00 6 ASP A O 20
ATOM 32992 N N . ILE A 1 10 ? -13.317 1.002 -3.671 1.00 0.00 7 ILE A N 20
ATOM 32993 C CA . ILE A 1 10 ? -12.390 1.451 -4.697 1.00 0.00 7 ILE A CA 20
ATOM 32994 C C . ILE A 1 10 ? -12.664 0.743 -6.016 1.00 0.00 7 ILE A C 20
ATOM 32995 O O . ILE A 1 10 ? -13.270 1.300 -6.933 1.00 0.00 7 ILE A O 20
ATOM 33011 N N . CYS A 1 11 ? -12.205 -0.491 -6.087 1.00 0.00 8 CYS A N 20
ATOM 33012 C CA . CYS A 1 11 ? -12.355 -1.322 -7.263 1.00 0.00 8 CYS A CA 20
ATOM 33013 C C . CYS A 1 11 ? -12.382 -2.770 -6.813 1.00 0.00 8 CYS A C 20
ATOM 33014 O O . CYS A 1 11 ? -12.232 -3.047 -5.627 1.00 0.00 8 CYS A O 20
ATOM 33022 N N . LYS A 1 12 ? -12.566 -3.687 -7.736 1.00 0.00 9 LYS A N 20
ATOM 33023 C CA . LYS A 1 12 ? -12.570 -5.096 -7.392 1.00 0.00 9 LYS A CA 20
ATOM 33024 C C . LYS A 1 12 ? -11.145 -5.608 -7.251 1.00 0.00 9 LYS A C 20
ATOM 33025 O O . LYS A 1 12 ? -10.239 -5.147 -7.945 1.00 0.00 9 LYS A O 20
ATOM 33044 N N . ILE A 1 13 ? -10.949 -6.564 -6.352 1.00 0.00 10 ILE A N 20
ATOM 33045 C CA . ILE A 1 13 ? -9.635 -7.158 -6.136 1.00 0.00 10 ILE A CA 20
ATOM 33046 C C . ILE A 1 13 ? -9.214 -7.955 -7.371 1.00 0.00 10 ILE A C 20
ATOM 33047 O O . ILE A 1 13 ? -8.051 -8.311 -7.542 1.00 0.00 10 ILE A O 20
ATOM 33063 N N . ASP A 1 14 ? -10.189 -8.195 -8.241 1.00 0.00 11 ASP A N 20
ATOM 33064 C CA . ASP A 1 14 ? -9.966 -8.842 -9.529 1.00 0.00 11 ASP A CA 20
ATOM 33065 C C . ASP A 1 14 ? -9.049 -7.989 -10.413 1.00 0.00 11 ASP A C 20
ATOM 33066 O O . ASP A 1 14 ? -8.459 -8.474 -11.379 1.00 0.00 11 ASP A O 20
ATOM 33075 N N . ASP A 1 15 ? -8.925 -6.711 -10.062 1.00 0.00 12 ASP A N 20
ATOM 33076 C CA . ASP A 1 15 ? -8.088 -5.779 -10.811 1.00 0.00 12 ASP A CA 20
ATOM 33077 C C . ASP A 1 15 ? -6.644 -5.835 -10.308 1.00 0.00 12 ASP A C 20
ATOM 33078 O O . ASP A 1 15 ? -5.737 -5.254 -10.904 1.00 0.00 12 ASP A O 20
ATOM 33087 N N . ILE A 1 16 ? -6.436 -6.564 -9.218 1.00 0.00 13 ILE A N 20
ATOM 33088 C CA . ILE A 1 16 ? -5.123 -6.662 -8.599 1.00 0.00 13 ILE A CA 20
ATOM 33089 C C . ILE A 1 16 ? -4.591 -8.090 -8.708 1.00 0.00 13 ILE A C 20
ATOM 33090 O O . ILE A 1 16 ? -5.313 -9.049 -8.449 1.00 0.00 13 ILE A O 20
ATOM 33106 N N . LEU A 1 17 ? -3.326 -8.228 -9.084 1.00 0.00 14 LEU A N 20
ATOM 33107 C CA . LEU A 1 17 ? -2.714 -9.544 -9.258 1.00 0.00 14 LEU A CA 20
ATOM 33108 C C . LEU A 1 17 ? -1.915 -9.936 -8.010 1.00 0.00 14 LEU A C 20
ATOM 33109 O O . LEU A 1 17 ? -1.709 -9.109 -7.120 1.00 0.00 14 LEU A O 20
ATOM 33125 N N . PRO A 1 18 ? -1.473 -11.203 -7.909 1.00 0.00 15 PRO A N 20
ATOM 33126 C CA . PRO A 1 18 ? -0.617 -11.649 -6.804 1.00 0.00 15 PRO A CA 20
ATOM 33127 C C . PRO A 1 18 ? 0.689 -10.855 -6.722 1.00 0.00 15 PRO A C 20
ATOM 33128 O O . PRO A 1 18 ? 1.395 -10.693 -7.724 1.00 0.00 15 PRO A O 20
ATOM 33139 N N . GLU A 1 19 ? 0.991 -10.370 -5.520 1.00 0.00 16 GLU A N 20
ATOM 33140 C CA . GLU A 1 19 ? 2.219 -9.625 -5.239 1.00 0.00 16 GLU A CA 20
ATOM 33141 C C . GLU A 1 19 ? 2.353 -8.396 -6.136 1.00 0.00 16 GLU A C 20
ATOM 33142 O O . GLU A 1 19 ? 3.378 -8.195 -6.793 1.00 0.00 16 GLU A O 20
ATOM 33154 N N . THR A 1 20 ? 1.319 -7.564 -6.152 1.00 0.00 17 THR A N 20
ATOM 33155 C CA . THR A 1 20 ? 1.337 -6.352 -6.965 1.00 0.00 17 THR A CA 20
ATOM 33156 C C . THR A 1 20 ? 0.797 -5.166 -6.176 1.00 0.00 17 THR A C 20
ATOM 33157 O O . THR A 1 20 ? 0.330 -5.323 -5.045 1.00 0.00 17 THR A O 20
ATOM 33168 N N . GLY A 1 21 ? 0.860 -3.987 -6.776 1.00 0.00 18 GLY A N 20
ATOM 33169 C CA . GLY A 1 21 ? 0.337 -2.802 -6.137 1.00 0.00 18 GLY A CA 20
ATOM 33170 C C . GLY A 1 21 ? -0.352 -1.899 -7.133 1.00 0.00 18 GLY A C 20
ATOM 33171 O O . GLY A 1 21 ? 0.150 -1.697 -8.238 1.00 0.00 18 GLY A O 20
ATOM 33175 N N . VAL A 1 22 ? -1.498 -1.363 -6.755 1.00 0.00 19 VAL A N 20
ATOM 33176 C CA . VAL A 1 22 ? -2.264 -0.491 -7.639 1.00 0.00 19 VAL A CA 20
ATOM 33177 C C . VAL A 1 22 ? -2.411 0.899 -7.034 1.00 0.00 19 VAL A C 20
ATOM 33178 O O . VAL A 1 22 ? -1.948 1.152 -5.918 1.00 0.00 19 VAL A O 20
ATOM 33191 N N . CYS A 1 23 ? -3.053 1.795 -7.770 1.00 0.00 20 CYS A N 20
ATOM 33192 C CA . CYS A 1 23 ? -3.245 3.163 -7.317 1.00 0.00 20 CYS A CA 20
ATOM 33193 C C . CYS A 1 23 ? -4.729 3.509 -7.259 1.00 0.00 20 CYS A C 20
ATOM 33194 O O . CYS A 1 23 ? -5.461 3.315 -8.230 1.00 0.00 20 CYS A O 20
ATOM 33202 N N . ALA A 1 24 ? -5.166 4.003 -6.112 1.00 0.00 21 ALA A N 20
ATOM 33203 C CA . ALA A 1 24 ? -6.553 4.398 -5.922 1.00 0.00 21 ALA A CA 20
ATOM 33204 C C . ALA A 1 24 ? -6.636 5.843 -5.459 1.00 0.00 21 ALA A C 20
ATOM 33205 O O . ALA A 1 24 ? -5.615 6.445 -5.122 1.00 0.00 21 ALA A O 20
ATOM 33212 N N . LEU A 1 25 ? -7.838 6.394 -5.432 1.00 0.00 22 LEU A N 20
ATOM 33213 C CA . LEU A 1 25 ? -8.042 7.745 -4.926 1.00 0.00 22 LEU A CA 20
ATOM 33214 C C . LEU A 1 25 ? -8.837 7.716 -3.627 1.00 0.00 22 LEU A C 20
ATOM 33215 O O . LEU A 1 25 ? -9.957 7.206 -3.583 1.00 0.00 22 LEU A O 20
ATOM 33231 N N . LEU A 1 26 ? -8.248 8.254 -2.572 1.00 0.00 23 LEU A N 20
ATOM 33232 C CA . LEU A 1 26 ? -8.935 8.373 -1.298 1.00 0.00 23 LEU A CA 20
ATOM 33233 C C . LEU A 1 26 ? -8.918 9.829 -0.865 1.00 0.00 23 LEU A C 20
ATOM 33234 O O . LEU A 1 26 ? -7.862 10.388 -0.562 1.00 0.00 23 LEU A O 20
ATOM 33250 N N . GLY A 1 27 ? -10.090 10.445 -0.867 1.00 0.00 24 GLY A N 20
ATOM 33251 C CA . GLY A 1 27 ? -10.187 11.849 -0.544 1.00 0.00 24 GLY A CA 20
ATOM 33252 C C . GLY A 1 27 ? -9.653 12.716 -1.663 1.00 0.00 24 GLY A C 20
ATOM 33253 O O . GLY A 1 27 ? -10.363 13.003 -2.627 1.00 0.00 24 GLY A O 20
ATOM 33257 N N . ASP A 1 28 ? -8.398 13.119 -1.543 1.00 0.00 25 ASP A N 20
ATOM 33258 C CA . ASP A 1 28 ? -7.767 13.954 -2.557 1.00 0.00 25 ASP A CA 20
ATOM 33259 C C . ASP A 1 28 ? -6.418 13.391 -2.999 1.00 0.00 25 ASP A C 20
ATOM 33260 O O . ASP A 1 28 ? -5.805 13.910 -3.932 1.00 0.00 25 ASP A O 20
ATOM 33269 N N . GLU A 1 29 ? -5.951 12.330 -2.349 1.00 0.00 26 GLU A N 20
ATOM 33270 C CA . GLU A 1 29 ? -4.625 11.803 -2.654 1.00 0.00 26 GLU A CA 20
ATOM 33271 C C . GLU A 1 29 ? -4.693 10.408 -3.255 1.00 0.00 26 GLU A C 20
ATOM 33272 O O . GLU A 1 29 ? -5.726 9.734 -3.191 1.00 0.00 26 GLU A O 20
ATOM 33284 N N . GLN A 1 30 ? -3.582 9.985 -3.846 1.00 0.00 27 GLN A N 20
ATOM 33285 C CA . GLN A 1 30 ? -3.457 8.635 -4.358 1.00 0.00 27 GLN A CA 20
ATOM 33286 C C . GLN A 1 30 ? -2.979 7.704 -3.257 1.00 0.00 27 GLN A C 20
ATOM 33287 O O . GLN A 1 30 ? -2.048 8.020 -2.516 1.00 0.00 27 GLN A O 20
ATOM 33301 N N . VAL A 1 31 ? -3.624 6.562 -3.159 1.00 0.00 28 VAL A N 20
ATOM 33302 C CA . VAL A 1 31 ? -3.289 5.562 -2.167 1.00 0.00 28 VAL A CA 20
ATOM 33303 C C . VAL A 1 31 ? -2.851 4.280 -2.862 1.00 0.00 28 VAL A C 20
ATOM 33304 O O . VAL A 1 31 ? -3.508 3.814 -3.797 1.00 0.00 28 VAL A O 20
ATOM 33317 N N . ALA A 1 32 ? -1.731 3.734 -2.421 1.00 0.00 29 ALA A N 20
ATOM 33318 C CA . ALA A 1 32 ? -1.172 2.537 -3.014 1.00 0.00 29 ALA A CA 20
ATOM 33319 C C . ALA A 1 32 ? -1.729 1.303 -2.330 1.00 0.00 29 ALA A C 20
ATOM 33320 O O . ALA A 1 32 ? -1.549 1.112 -1.126 1.00 0.00 29 ALA A O 20
ATOM 33327 N N . ILE A 1 33 ? -2.411 0.476 -3.099 1.00 0.00 30 ILE A N 20
ATOM 33328 C CA . ILE A 1 33 ? -3.008 -0.733 -2.567 1.00 0.00 30 ILE A CA 20
ATOM 33329 C C . ILE A 1 33 ? -2.179 -1.938 -2.984 1.00 0.00 30 ILE A C 20
ATOM 33330 O O . ILE A 1 33 ? -2.149 -2.309 -4.159 1.00 0.00 30 ILE A O 20
ATOM 33346 N N . PHE A 1 34 ? -1.486 -2.524 -2.022 1.00 0.00 31 PHE A N 20
ATOM 33347 C CA . PHE A 1 34 ? -0.603 -3.642 -2.294 1.00 0.00 31 PHE A CA 20
ATOM 33348 C C . PHE A 1 34 ? -1.250 -4.955 -1.895 1.00 0.00 31 PHE A C 20
ATOM 33349 O O . PHE A 1 34 ? -1.796 -5.085 -0.798 1.00 0.00 31 PHE A O 20
ATOM 33366 N N . ARG A 1 35 ? -1.184 -5.920 -2.793 1.00 0.00 32 ARG A N 20
ATOM 33367 C CA . ARG A 1 35 ? -1.667 -7.259 -2.522 1.00 0.00 32 ARG A CA 20
ATOM 33368 C C . ARG A 1 35 ? -0.473 -8.201 -2.446 1.00 0.00 32 ARG A C 20
ATOM 33369 O O . ARG A 1 35 ? 0.078 -8.592 -3.477 1.00 0.00 32 ARG A O 20
ATOM 33390 N N . PRO A 1 36 ? -0.037 -8.533 -1.219 1.00 0.00 33 PRO A N 20
ATOM 33391 C CA . PRO A 1 36 ? 1.128 -9.380 -0.974 1.00 0.00 33 PRO A CA 20
ATOM 33392 C C . PRO A 1 36 ? 0.771 -10.847 -0.759 1.00 0.00 33 PRO A C 20
ATOM 33393 O O . PRO A 1 36 ? 1.639 -11.682 -0.490 1.00 0.00 33 PRO A O 20
ATOM 33404 N N . TYR A 1 37 ? -0.509 -11.153 -0.856 1.00 0.00 34 TYR A N 20
ATOM 33405 C CA . TYR A 1 37 ? -0.978 -12.515 -0.695 1.00 0.00 34 TYR A CA 20
ATOM 33406 C C . TYR A 1 37 ? -1.663 -12.982 -1.967 1.00 0.00 34 TYR A C 20
ATOM 33407 O O . TYR A 1 37 ? -2.092 -12.167 -2.786 1.00 0.00 34 TYR A O 20
ATOM 33425 N N . HIS A 1 38 ? -1.768 -14.291 -2.131 1.00 0.00 35 HIS A N 20
ATOM 33426 C CA . HIS A 1 38 ? -2.527 -14.856 -3.238 1.00 0.00 35 HIS A CA 20
ATOM 33427 C C . HIS A 1 38 ? -4.012 -14.805 -2.893 1.00 0.00 35 HIS A C 20
ATOM 33428 O O . HIS A 1 38 ? -4.877 -15.004 -3.745 1.00 0.00 35 HIS A O 20
ATOM 33443 N N . SER A 1 39 ? -4.283 -14.531 -1.624 1.00 0.00 36 SER A N 20
ATOM 33444 C CA . SER A 1 39 ? -5.636 -14.450 -1.107 1.00 0.00 36 SER A CA 20
ATOM 33445 C C . SER A 1 39 ? -6.164 -13.010 -1.169 1.00 0.00 36 SER A C 20
ATOM 33446 O O . SER A 1 39 ? -5.708 -12.211 -1.992 1.00 0.00 36 SER A O 20
ATOM 33454 N N . ASP A 1 40 ? -7.123 -12.687 -0.301 1.00 0.00 37 ASP A N 20
ATOM 33455 C CA . ASP A 1 40 ? -7.795 -11.384 -0.331 1.00 0.00 37 ASP A CA 20
ATOM 33456 C C . ASP A 1 40 ? -7.016 -10.305 0.420 1.00 0.00 37 ASP A C 20
ATOM 33457 O O . ASP A 1 40 ? -7.180 -9.120 0.143 1.00 0.00 37 ASP A O 20
ATOM 33466 N N . GLN A 1 41 ? -6.181 -10.712 1.370 1.00 0.00 38 GLN A N 20
ATOM 33467 C CA . GLN A 1 41 ? -5.499 -9.762 2.257 1.00 0.00 38 GLN A CA 20
ATOM 33468 C C . GLN A 1 41 ? -4.662 -8.739 1.487 1.00 0.00 38 GLN A C 20
ATOM 33469 O O . GLN A 1 41 ? -3.763 -9.095 0.721 1.00 0.00 38 GLN A O 20
ATOM 33483 N N . VAL A 1 42 ? -4.968 -7.464 1.718 1.00 0.00 39 VAL A N 20
ATOM 33484 C CA . VAL A 1 42 ? -4.279 -6.354 1.067 1.00 0.00 39 VAL A CA 20
ATOM 33485 C C . VAL A 1 42 ? -3.988 -5.245 2.076 1.00 0.00 39 VAL A C 20
ATOM 33486 O O . VAL A 1 42 ? -4.590 -5.203 3.153 1.00 0.00 39 VAL A O 20
ATOM 33499 N N . PHE A 1 43 ? -3.069 -4.353 1.728 1.00 0.00 40 PHE A N 20
ATOM 33500 C CA . PHE A 1 43 ? -2.713 -3.232 2.593 1.00 0.00 40 PHE A CA 20
ATOM 33501 C C . PHE A 1 43 ? -2.644 -1.941 1.782 1.00 0.00 40 PHE A C 20
ATOM 33502 O O . PHE A 1 43 ? -2.375 -1.977 0.581 1.00 0.00 40 PHE A O 20
ATOM 33519 N N . ALA A 1 44 ? -2.883 -0.806 2.434 1.00 0.00 41 ALA A N 20
ATOM 33520 C CA . ALA A 1 44 ? -2.907 0.475 1.743 1.00 0.00 41 ALA A CA 20
ATOM 33521 C C . ALA A 1 44 ? -2.103 1.536 2.487 1.00 0.00 41 ALA A C 20
ATOM 33522 O O . ALA A 1 44 ? -2.282 1.748 3.690 1.00 0.00 41 ALA A O 20
ATOM 33529 N N . ILE A 1 45 ? -1.217 2.191 1.755 1.00 0.00 42 ILE A N 20
ATOM 33530 C CA . ILE A 1 45 ? -0.469 3.335 2.262 1.00 0.00 42 ILE A CA 20
ATOM 33531 C C . ILE A 1 45 ? -0.537 4.455 1.233 1.00 0.00 42 ILE A C 20
ATOM 33532 O O . ILE A 1 45 ? -1.021 4.237 0.129 1.00 0.00 42 ILE A O 20
ATOM 33548 N N . SER A 1 46 ? -0.073 5.645 1.581 1.00 0.00 43 SER A N 20
ATOM 33549 C CA . SER A 1 46 ? -0.080 6.752 0.631 1.00 0.00 43 SER A CA 20
ATOM 33550 C C . SER A 1 46 ? 0.802 6.406 -0.571 1.00 0.00 43 SER A C 20
ATOM 33551 O O . SER A 1 46 ? 1.923 5.925 -0.407 1.00 0.00 43 SER A O 20
ATOM 33559 N N . ASN A 1 47 ? 0.283 6.642 -1.772 1.00 0.00 44 ASN A N 20
ATOM 33560 C CA . ASN A 1 47 ? 0.965 6.238 -3.004 1.00 0.00 44 ASN A CA 20
ATOM 33561 C C . ASN A 1 47 ? 2.007 7.274 -3.413 1.00 0.00 44 ASN A C 20
ATOM 33562 O O . ASN A 1 47 ? 2.855 7.018 -4.267 1.00 0.00 44 ASN A O 20
ATOM 33573 N N . ILE A 1 48 ? 1.944 8.439 -2.786 1.00 0.00 45 ILE A N 20
ATOM 33574 C CA . ILE A 1 48 ? 2.839 9.533 -3.118 1.00 0.00 45 ILE A CA 20
ATOM 33575 C C . ILE A 1 48 ? 3.935 9.662 -2.066 1.00 0.00 45 ILE A C 20
ATOM 33576 O O . ILE A 1 48 ? 3.656 9.992 -0.912 1.00 0.00 45 ILE A O 20
ATOM 33592 N N . ASP A 1 49 ? 5.172 9.384 -2.455 1.00 0.00 46 ASP A N 20
ATOM 33593 C CA . ASP A 1 49 ? 6.311 9.613 -1.568 1.00 0.00 46 ASP A CA 20
ATOM 33594 C C . ASP A 1 49 ? 6.558 11.115 -1.452 1.00 0.00 46 ASP A C 20
ATOM 33595 O O . ASP A 1 49 ? 6.710 11.799 -2.465 1.00 0.00 46 ASP A O 20
ATOM 33604 N N . PRO A 1 50 ? 6.580 11.653 -0.224 1.00 0.00 47 PRO A N 20
ATOM 33605 C CA . PRO A 1 50 ? 6.698 13.094 -0.001 1.00 0.00 47 PRO A CA 20
ATOM 33606 C C . PRO A 1 50 ? 8.109 13.644 -0.227 1.00 0.00 47 PRO A C 20
ATOM 33607 O O . PRO A 1 50 ? 8.272 14.783 -0.670 1.00 0.00 47 PRO A O 20
ATOM 33618 N N . PHE A 1 51 ? 9.123 12.839 0.060 1.00 0.00 48 PHE A N 20
ATOM 33619 C CA . PHE A 1 51 ? 10.503 13.314 0.020 1.00 0.00 48 PHE A CA 20
ATOM 33620 C C . PHE A 1 51 ? 11.133 13.088 -1.348 1.00 0.00 48 PHE A C 20
ATOM 33621 O O . PHE A 1 51 ? 11.812 13.965 -1.884 1.00 0.00 48 PHE A O 20
ATOM 33638 N N . PHE A 1 52 ? 10.909 11.911 -1.904 1.00 0.00 49 PHE A N 20
ATOM 33639 C CA . PHE A 1 52 ? 11.490 11.543 -3.186 1.00 0.00 49 PHE A CA 20
ATOM 33640 C C . PHE A 1 52 ? 10.553 11.960 -4.313 1.00 0.00 49 PHE A C 20
ATOM 33641 O O . PHE A 1 52 ? 10.973 12.123 -5.459 1.00 0.00 49 PHE A O 20
ATOM 33658 N N . GLU A 1 53 ? 9.285 12.130 -3.952 1.00 0.00 50 GLU A N 20
ATOM 33659 C CA . GLU A 1 53 ? 8.230 12.537 -4.875 1.00 0.00 50 GLU A CA 20
ATOM 33660 C C . GLU A 1 53 ? 8.032 11.518 -5.991 1.00 0.00 50 GLU A C 20
ATOM 33661 O O . GLU A 1 53 ? 8.668 11.584 -7.047 1.00 0.00 50 GLU A O 20
ATOM 33673 N N . SER A 1 54 ? 7.153 10.568 -5.739 1.00 0.00 51 SER A N 20
ATOM 33674 C CA . SER A 1 54 ? 6.773 9.593 -6.739 1.00 0.00 51 SER A CA 20
ATOM 33675 C C . SER A 1 54 ? 5.258 9.490 -6.781 1.00 0.00 51 SER A C 20
ATOM 33676 O O . SER A 1 54 ? 4.609 9.453 -5.736 1.00 0.00 51 SER A O 20
ATOM 33684 N N . SER A 1 55 ? 4.701 9.470 -7.981 1.00 0.00 52 SER A N 20
ATOM 33685 C CA . SER A 1 55 ? 3.261 9.363 -8.149 1.00 0.00 52 SER A CA 20
ATOM 33686 C C . SER A 1 55 ? 2.782 7.966 -7.779 1.00 0.00 52 SER A C 20
ATOM 33687 O O . SER A 1 55 ? 1.678 7.793 -7.270 1.00 0.00 52 SER A O 20
ATOM 33695 N N . VAL A 1 56 ? 3.616 6.971 -8.053 1.00 0.00 53 VAL A N 20
ATOM 33696 C CA . VAL A 1 56 ? 3.276 5.591 -7.742 1.00 0.00 53 VAL A CA 20
ATOM 33697 C C . VAL A 1 56 ? 4.386 4.897 -6.952 1.00 0.00 53 VAL A C 20
ATOM 33698 O O . VAL A 1 56 ? 5.543 4.869 -7.371 1.00 0.00 53 VAL A O 20
ATOM 33711 N N . LEU A 1 57 ? 4.029 4.360 -5.796 1.00 0.00 54 LEU A N 20
ATOM 33712 C CA . LEU A 1 57 ? 4.910 3.464 -5.060 1.00 0.00 54 LEU A CA 20
ATOM 33713 C C . LEU A 1 57 ? 4.607 2.025 -5.458 1.00 0.00 54 LEU A C 20
ATOM 33714 O O . LEU A 1 57 ? 5.252 1.081 -5.006 1.00 0.00 54 LEU A O 20
ATOM 33730 N N . SER A 1 58 ? 3.616 1.883 -6.332 1.00 0.00 55 SER A N 20
ATOM 33731 C CA . SER A 1 58 ? 3.138 0.585 -6.791 1.00 0.00 55 SER A CA 20
ATOM 33732 C C . SER A 1 58 ? 4.173 -0.125 -7.676 1.00 0.00 55 SER A C 20
ATOM 33733 O O . SER A 1 58 ? 3.970 -1.268 -8.090 1.00 0.00 55 SER A O 20
ATOM 33741 N N . ARG A 1 59 ? 5.282 0.552 -7.950 1.00 0.00 56 ARG A N 20
ATOM 33742 C CA . ARG A 1 59 ? 6.340 0.014 -8.802 1.00 0.00 56 ARG A CA 20
ATOM 33743 C C . ARG A 1 59 ? 7.383 -0.745 -7.985 1.00 0.00 56 ARG A C 20
ATOM 33744 O O . ARG A 1 59 ? 8.581 -0.641 -8.247 1.00 0.00 56 ARG A O 20
ATOM 33765 N N . GLY A 1 60 ? 6.933 -1.516 -7.005 1.00 0.00 57 GLY A N 20
ATOM 33766 C CA . GLY A 1 60 ? 7.865 -2.205 -6.138 1.00 0.00 57 GLY A CA 20
ATOM 33767 C C . GLY A 1 60 ? 7.491 -3.654 -5.904 1.00 0.00 57 GLY A C 20
ATOM 33768 O O . GLY A 1 60 ? 6.350 -4.060 -6.152 1.00 0.00 57 GLY A O 20
ATOM 33772 N N . LEU A 1 61 ? 8.456 -4.433 -5.433 1.00 0.00 58 LEU A N 20
ATOM 33773 C CA . LEU A 1 61 ? 8.238 -5.844 -5.150 1.00 0.00 58 LEU A CA 20
ATOM 33774 C C . LEU A 1 61 ? 8.088 -6.051 -3.649 1.00 0.00 58 LEU A C 20
ATOM 33775 O O . LEU A 1 61 ? 8.581 -5.251 -2.854 1.00 0.00 58 LEU A O 20
ATOM 33791 N N . ILE A 1 62 ? 7.408 -7.116 -3.266 1.00 0.00 59 ILE A N 20
ATOM 33792 C CA . ILE A 1 62 ? 7.123 -7.370 -1.863 1.00 0.00 59 ILE A CA 20
ATOM 33793 C C . ILE A 1 62 ? 7.930 -8.559 -1.356 1.00 0.00 59 ILE A C 20
ATOM 33794 O O . ILE A 1 62 ? 7.846 -9.660 -1.902 1.00 0.00 59 ILE A O 20
ATOM 33810 N N . ALA A 1 63 ? 8.719 -8.322 -0.321 1.00 0.00 60 ALA A N 20
ATOM 33811 C CA . ALA A 1 63 ? 9.556 -9.356 0.265 1.00 0.00 60 ALA A CA 20
ATOM 33812 C C . ALA A 1 63 ? 8.981 -9.824 1.595 1.00 0.00 60 ALA A C 20
ATOM 33813 O O . ALA A 1 63 ? 8.271 -9.078 2.273 1.00 0.00 60 ALA A O 20
ATOM 33820 N N . GLU A 1 64 ? 9.302 -11.055 1.964 1.00 0.00 61 GLU A N 20
ATOM 33821 C CA . GLU A 1 64 ? 8.806 -11.643 3.198 1.00 0.00 61 GLU A CA 20
ATOM 33822 C C . GLU A 1 64 ? 9.955 -11.914 4.160 1.00 0.00 61 GLU A C 20
ATOM 33823 O O . GLU A 1 64 ? 11.029 -12.359 3.753 1.00 0.00 61 GLU A O 20
ATOM 33835 N N . HIS A 1 65 ? 9.737 -11.608 5.432 1.00 0.00 62 HIS A N 20
ATOM 33836 C CA . HIS A 1 65 ? 10.698 -11.948 6.466 1.00 0.00 62 HIS A CA 20
ATOM 33837 C C . HIS A 1 65 ? 9.995 -12.645 7.626 1.00 0.00 62 HIS A C 20
ATOM 33838 O O . HIS A 1 65 ? 9.643 -12.012 8.619 1.00 0.00 62 HIS A O 20
ATOM 33853 N N . GLN A 1 66 ? 9.726 -13.936 7.446 1.00 0.00 63 GLN A N 20
ATOM 33854 C CA . GLN A 1 66 ? 9.193 -14.792 8.509 1.00 0.00 63 GLN A CA 20
ATOM 33855 C C . GLN A 1 66 ? 7.790 -14.356 8.920 1.00 0.00 63 GLN A C 20
ATOM 33856 O O . GLN A 1 66 ? 7.366 -14.569 10.057 1.00 0.00 63 GLN A O 20
ATOM 33870 N N . GLY A 1 67 ? 7.065 -13.765 7.984 1.00 0.00 64 GLY A N 20
ATOM 33871 C CA . GLY A 1 67 ? 5.707 -13.343 8.257 1.00 0.00 64 GLY A CA 20
ATOM 33872 C C . GLY A 1 67 ? 5.517 -11.852 8.088 1.00 0.00 64 GLY A C 20
ATOM 33873 O O . GLY A 1 67 ? 4.390 -11.376 7.934 1.00 0.00 64 GLY A O 20
ATOM 33877 N N . GLU A 1 68 ? 6.615 -11.110 8.118 1.00 0.00 65 GLU A N 20
ATOM 33878 C CA . GLU A 1 68 ? 6.550 -9.673 7.941 1.00 0.00 65 GLU A CA 20
ATOM 33879 C C . GLU A 1 68 ? 6.745 -9.334 6.470 1.00 0.00 65 GLU A C 20
ATOM 33880 O O . GLU A 1 68 ? 7.590 -9.927 5.797 1.00 0.00 65 GLU A O 20
ATOM 33892 N N . LEU A 1 69 ? 5.964 -8.387 5.976 1.00 0.00 66 LEU A N 20
ATOM 33893 C CA . LEU A 1 69 ? 5.951 -8.075 4.556 1.00 0.00 66 LEU A CA 20
ATOM 33894 C C . LEU A 1 69 ? 6.470 -6.669 4.296 1.00 0.00 66 LEU A C 20
ATOM 33895 O O . LEU A 1 69 ? 5.952 -5.686 4.835 1.00 0.00 66 LEU A O 20
ATOM 33911 N N . TRP A 1 70 ? 7.490 -6.585 3.459 1.00 0.00 67 TRP A N 20
ATOM 33912 C CA . TRP A 1 70 ? 8.126 -5.318 3.140 1.00 0.00 67 TRP A CA 20
ATOM 33913 C C . TRP A 1 70 ? 8.043 -5.048 1.646 1.00 0.00 67 TRP A C 20
ATOM 33914 O O . TRP A 1 70 ? 8.390 -5.906 0.837 1.00 0.00 67 TRP A O 20
ATOM 33935 N N . VAL A 1 71 ? 7.585 -3.868 1.277 1.00 0.00 68 VAL A N 20
ATOM 33936 C CA . VAL A 1 71 ? 7.557 -3.485 -0.122 1.00 0.00 68 VAL A CA 20
ATOM 33937 C C . VAL A 1 71 ? 8.796 -2.658 -0.451 1.00 0.00 68 VAL A C 20
ATOM 33938 O O . VAL A 1 71 ? 9.102 -1.670 0.224 1.00 0.00 68 VAL A O 20
ATOM 33951 N N . ALA A 1 72 ? 9.532 -3.097 -1.457 1.00 0.00 69 ALA A N 20
ATOM 33952 C CA . ALA A 1 72 ? 10.754 -2.428 -1.859 1.00 0.00 69 ALA A CA 20
ATOM 33953 C C . ALA A 1 72 ? 10.585 -1.780 -3.222 1.00 0.00 69 ALA A C 20
ATOM 33954 O O . ALA A 1 72 ? 10.394 -2.465 -4.229 1.00 0.00 69 ALA A O 20
ATOM 33961 N N . SER A 1 73 ? 10.628 -0.460 -3.248 1.00 0.00 70 SER A N 20
ATOM 33962 C CA . SER A 1 73 ? 10.529 0.278 -4.493 1.00 0.00 70 SER A CA 20
ATOM 33963 C C . SER A 1 73 ? 11.922 0.578 -5.042 1.00 0.00 70 SER A C 20
ATOM 33964 O O . SER A 1 73 ? 12.661 1.381 -4.466 1.00 0.00 70 SER A O 20
ATOM 33972 N N . PRO A 1 74 ? 12.296 -0.062 -6.166 1.00 0.00 71 PRO A N 20
ATOM 33973 C CA . PRO A 1 74 ? 13.627 0.087 -6.778 1.00 0.00 71 PRO A CA 20
ATOM 33974 C C . PRO A 1 74 ? 13.919 1.519 -7.229 1.00 0.00 71 PRO A C 20
ATOM 33975 O O . PRO A 1 74 ? 15.051 1.848 -7.577 1.00 0.00 71 PRO A O 20
ATOM 33986 N N . LEU A 1 75 ? 12.890 2.360 -7.210 1.00 0.00 72 LEU A N 20
ATOM 33987 C CA . LEU A 1 75 ? 13.021 3.765 -7.587 1.00 0.00 72 LEU A CA 20
ATOM 33988 C C . LEU A 1 75 ? 14.026 4.479 -6.687 1.00 0.00 72 LEU A C 20
ATOM 33989 O O . LEU A 1 75 ? 14.745 5.370 -7.133 1.00 0.00 72 LEU A O 20
ATOM 34005 N N . LYS A 1 76 ? 14.076 4.079 -5.422 1.00 0.00 73 LYS A N 20
ATOM 34006 C CA . LYS A 1 76 ? 14.988 4.697 -4.464 1.00 0.00 73 LYS A CA 20
ATOM 34007 C C . LYS A 1 76 ? 15.464 3.669 -3.432 1.00 0.00 73 LYS A C 20
ATOM 34008 O O . LYS A 1 76 ? 16.099 4.024 -2.441 1.00 0.00 73 LYS A O 20
ATOM 34027 N N . LYS A 1 77 ? 15.170 2.389 -3.675 1.00 0.00 74 LYS A N 20
ATOM 34028 C CA . LYS A 1 77 ? 15.443 1.341 -2.686 1.00 0.00 74 LYS A CA 20
ATOM 34029 C C . LYS A 1 77 ? 14.592 1.616 -1.439 1.00 0.00 74 LYS A C 20
ATOM 34030 O O . LYS A 1 77 ? 15.006 1.396 -0.298 1.00 0.00 74 LYS A O 20
ATOM 34049 N N . GLN A 1 78 ? 13.384 2.099 -1.687 1.00 0.00 75 GLN A N 20
ATOM 34050 C CA . GLN A 1 78 ? 12.482 2.529 -0.632 1.00 0.00 75 GLN A CA 20
ATOM 34051 C C . GLN A 1 78 ? 11.792 1.314 -0.012 1.00 0.00 75 GLN A C 20
ATOM 34052 O O . GLN A 1 78 ? 11.163 0.528 -0.719 1.00 0.00 75 GLN A O 20
ATOM 34066 N N . ARG A 1 79 ? 11.929 1.158 1.299 1.00 0.00 76 ARG A N 20
ATOM 34067 C CA . ARG A 1 79 ? 11.402 -0.012 1.999 1.00 0.00 76 ARG A CA 20
ATOM 34068 C C . ARG A 1 79 ? 10.292 0.370 2.970 1.00 0.00 76 ARG A C 20
ATOM 34069 O O . ARG A 1 79 ? 10.542 1.057 3.960 1.00 0.00 76 ARG A O 20
ATOM 34090 N N . PHE A 1 80 ? 9.077 -0.091 2.693 1.00 0.00 77 PHE A N 20
ATOM 34091 C CA . PHE A 1 80 ? 7.942 0.148 3.583 1.00 0.00 77 PHE A CA 20
ATOM 34092 C C . PHE A 1 80 ? 7.406 -1.166 4.142 1.00 0.00 77 PHE A C 20
ATOM 34093 O O . PHE A 1 80 ? 7.187 -2.123 3.398 1.00 0.00 77 PHE A O 20
ATOM 34110 N N . ARG A 1 81 ? 7.206 -1.212 5.451 1.00 0.00 78 ARG A N 20
ATOM 34111 C CA . ARG A 1 81 ? 6.583 -2.363 6.086 1.00 0.00 78 ARG A CA 20
ATOM 34112 C C . ARG A 1 81 ? 5.068 -2.278 5.937 1.00 0.00 78 ARG A C 20
ATOM 34113 O O . ARG A 1 81 ? 4.436 -1.372 6.482 1.00 0.00 78 ARG A O 20
ATOM 34134 N N . LEU A 1 82 ? 4.494 -3.239 5.218 1.00 0.00 79 LEU A N 20
ATOM 34135 C CA . LEU A 1 82 ? 3.079 -3.195 4.842 1.00 0.00 79 LEU A CA 20
ATOM 34136 C C . LEU A 1 82 ? 2.147 -3.359 6.039 1.00 0.00 79 LEU A C 20
ATOM 34137 O O . LEU A 1 82 ? 0.967 -3.026 5.956 1.00 0.00 79 LEU A O 20
ATOM 34153 N N . SER A 1 83 ? 2.675 -3.868 7.149 1.00 0.00 80 SER A N 20
ATOM 34154 C CA . SER A 1 83 ? 1.873 -4.063 8.355 1.00 0.00 80 SER A CA 20
ATOM 34155 C C . SER A 1 83 ? 1.309 -2.728 8.858 1.00 0.00 80 SER A C 20
ATOM 34156 O O . SER A 1 83 ? 0.295 -2.692 9.556 1.00 0.00 80 SER A O 20
ATOM 34164 N N . ASP A 1 84 ? 1.971 -1.631 8.501 1.00 0.00 81 ASP A N 20
ATOM 34165 C CA . ASP A 1 84 ? 1.462 -0.303 8.820 1.00 0.00 81 ASP A CA 20
ATOM 34166 C C . ASP A 1 84 ? 1.923 0.702 7.774 1.00 0.00 81 ASP A C 20
ATOM 34167 O O . ASP A 1 84 ? 1.138 1.178 6.963 1.00 0.00 81 ASP A O 20
ATOM 34176 N N . GLY A 1 85 ? 3.207 0.991 7.782 1.00 0.00 82 GLY A N 20
ATOM 34177 C CA . GLY A 1 85 ? 3.758 1.949 6.848 1.00 0.00 82 GLY A CA 20
ATOM 34178 C C . GLY A 1 85 ? 5.113 2.434 7.296 1.00 0.00 82 GLY A C 20
ATOM 34179 O O . GLY A 1 85 ? 5.484 3.588 7.073 1.00 0.00 82 GLY A O 20
ATOM 34183 N N . LEU A 1 86 ? 5.859 1.540 7.931 1.00 0.00 83 LEU A N 20
ATOM 34184 C CA . LEU A 1 86 ? 7.154 1.885 8.484 1.00 0.00 83 LEU A CA 20
ATOM 34185 C C . LEU A 1 86 ? 8.234 1.763 7.426 1.00 0.00 83 LEU A C 20
ATOM 34186 O O . LEU A 1 86 ? 8.546 0.661 6.974 1.00 0.00 83 LEU A O 20
ATOM 34202 N N . CYS A 1 87 ? 8.781 2.889 7.016 1.00 0.00 84 CYS A N 20
ATOM 34203 C CA . CYS A 1 87 ? 9.932 2.889 6.140 1.00 0.00 84 CYS A CA 20
ATOM 34204 C C . CYS A 1 87 ? 11.186 2.757 6.981 1.00 0.00 84 CYS A C 20
ATOM 34205 O O . CYS A 1 87 ? 11.316 3.429 7.995 1.00 0.00 84 CYS A O 20
ATOM 34213 N N . MET A 1 88 ? 12.103 1.889 6.579 1.00 0.00 85 MET A N 20
ATOM 34214 C CA . MET A 1 88 ? 13.334 1.685 7.343 1.00 0.00 85 MET A CA 20
ATOM 34215 C C . MET A 1 88 ? 14.173 2.964 7.392 1.00 0.00 85 MET A C 20
ATOM 34216 O O . MET A 1 88 ? 14.965 3.166 8.311 1.00 0.00 85 MET A O 20
ATOM 34230 N N . GLU A 1 89 ? 14.000 3.824 6.395 1.00 0.00 86 GLU A N 20
ATOM 34231 C CA . GLU A 1 89 ? 14.727 5.088 6.351 1.00 0.00 86 GLU A CA 20
ATOM 34232 C C . GLU A 1 89 ? 13.918 6.219 6.994 1.00 0.00 86 GLU A C 20
ATOM 34233 O O . GLU A 1 89 ? 14.461 7.035 7.742 1.00 0.00 86 GLU A O 20
ATOM 34245 N N . ASP A 1 90 ? 12.622 6.247 6.717 1.00 0.00 87 ASP A N 20
ATOM 34246 C CA . ASP A 1 90 ? 11.745 7.317 7.199 1.00 0.00 87 ASP A CA 20
ATOM 34247 C C . ASP A 1 90 ? 11.106 6.945 8.540 1.00 0.00 87 ASP A C 20
ATOM 34248 O O . ASP A 1 90 ? 10.184 7.612 9.007 1.00 0.00 87 ASP A O 20
ATOM 34257 N N . GLU A 1 91 ? 11.594 5.861 9.148 1.00 0.00 88 GLU A N 20
ATOM 34258 C CA . GLU A 1 91 ? 11.061 5.350 10.424 1.00 0.00 88 GLU A CA 20
ATOM 34259 C C . GLU A 1 91 ? 11.008 6.418 11.523 1.00 0.00 88 GLU A C 20
ATOM 34260 O O . GLU A 1 91 ? 10.483 6.169 12.611 1.00 0.00 88 GLU A O 20
ATOM 34272 N N . GLN A 1 92 ? 11.562 7.588 11.242 1.00 0.00 89 GLN A N 20
ATOM 34273 C CA . GLN A 1 92 ? 11.479 8.725 12.142 1.00 0.00 89 GLN A CA 20
ATOM 34274 C C . GLN A 1 92 ? 10.019 9.133 12.352 1.00 0.00 89 GLN A C 20
ATOM 34275 O O . GLN A 1 92 ? 9.624 9.508 13.457 1.00 0.00 89 GLN A O 20
ATOM 34289 N N . PHE A 1 93 ? 9.221 9.057 11.284 1.00 0.00 90 PHE A N 20
ATOM 34290 C CA . PHE A 1 93 ? 7.803 9.418 11.349 1.00 0.00 90 PHE A CA 20
ATOM 34291 C C . PHE A 1 93 ? 6.933 8.463 10.531 1.00 0.00 90 PHE A C 20
ATOM 34292 O O . PHE A 1 93 ? 5.780 8.211 10.895 1.00 0.00 90 PHE A O 20
ATOM 34309 N N . SER A 1 94 ? 7.485 7.961 9.424 1.00 0.00 91 SER A N 20
ATOM 34310 C CA . SER A 1 94 ? 6.792 7.017 8.540 1.00 0.00 91 SER A CA 20
ATOM 34311 C C . SER A 1 94 ? 5.686 7.709 7.737 1.00 0.00 91 SER A C 20
ATOM 34312 O O . SER A 1 94 ? 5.452 8.913 7.883 1.00 0.00 91 SER A O 20
ATOM 34320 N N . VAL A 1 95 ? 5.007 6.948 6.885 1.00 0.00 92 VAL A N 20
ATOM 34321 C CA . VAL A 1 95 ? 4.020 7.514 5.975 1.00 0.00 92 VAL A CA 20
ATOM 34322 C C . VAL A 1 95 ? 2.589 7.297 6.464 1.00 0.00 92 VAL A C 20
ATOM 34323 O O . VAL A 1 95 ? 2.359 6.773 7.555 1.00 0.00 92 VAL A O 20
ATOM 34336 N N . LYS A 1 96 ? 1.641 7.711 5.634 1.00 0.00 93 LYS A N 20
ATOM 34337 C CA . LYS A 1 96 ? 0.220 7.628 5.949 1.00 0.00 93 LYS A CA 20
ATOM 34338 C C . LYS A 1 96 ? -0.290 6.200 5.755 1.00 0.00 93 LYS A C 20
ATOM 34339 O O . LYS A 1 96 ? -0.162 5.634 4.666 1.00 0.00 93 LYS A O 20
ATOM 34358 N N . HIS A 1 97 ? -0.861 5.624 6.805 1.00 0.00 94 HIS A N 20
ATOM 34359 C CA . HIS A 1 97 ? -1.419 4.276 6.734 1.00 0.00 94 HIS A CA 20
ATOM 34360 C C . HIS A 1 97 ? -2.940 4.327 6.607 1.00 0.00 94 HIS A C 20
ATOM 34361 O O . HIS A 1 97 ? -3.598 5.141 7.256 1.00 0.00 94 HIS A O 20
ATOM 34376 N N . TYR A 1 98 ? -3.489 3.460 5.766 1.00 0.00 95 TYR A N 20
ATOM 34377 C CA . TYR A 1 98 ? -4.930 3.360 5.601 1.00 0.00 95 TYR A CA 20
ATOM 34378 C C . TYR A 1 98 ? -5.410 1.950 5.894 1.00 0.00 95 TYR A C 20
ATOM 34379 O O . TYR A 1 98 ? -4.661 0.981 5.740 1.00 0.00 95 TYR A O 20
ATOM 34397 N N . GLU A 1 99 ? -6.654 1.843 6.325 1.00 0.00 96 GLU A N 20
ATOM 34398 C CA . GLU A 1 99 ? -7.265 0.551 6.572 1.00 0.00 96 GLU A CA 20
ATOM 34399 C C . GLU A 1 99 ? -7.815 -0.002 5.267 1.00 0.00 96 GLU A C 20
ATOM 34400 O O . GLU A 1 99 ? -8.500 0.708 4.529 1.00 0.00 96 GLU A O 20
ATOM 34412 N N . ALA A 1 100 ? -7.512 -1.257 4.981 1.00 0.00 97 ALA A N 20
ATOM 34413 C CA . ALA A 1 100 ? -7.929 -1.871 3.730 1.00 0.00 97 ALA A CA 20
ATOM 34414 C C . ALA A 1 100 ? -8.594 -3.214 3.980 1.00 0.00 97 ALA A C 20
ATOM 34415 O O . ALA A 1 100 ? -8.109 -4.018 4.775 1.00 0.00 97 ALA A O 20
ATOM 34422 N N . ARG A 1 101 ? -9.711 -3.447 3.309 1.00 0.00 98 ARG A N 20
ATOM 34423 C CA . ARG A 1 101 ? -10.397 -4.726 3.391 1.00 0.00 98 ARG A CA 20
ATOM 34424 C C . ARG A 1 101 ? -11.033 -5.050 2.050 1.00 0.00 98 ARG A C 20
ATOM 34425 O O . ARG A 1 101 ? -11.261 -4.158 1.234 1.00 0.00 98 ARG A O 20
ATOM 34446 N N . VAL A 1 102 ? -11.311 -6.317 1.816 1.00 0.00 99 VAL A N 20
ATOM 34447 C CA . VAL A 1 102 ? -11.941 -6.730 0.575 1.00 0.00 99 VAL A CA 20
ATOM 34448 C C . VAL A 1 102 ? -13.364 -7.202 0.834 1.00 0.00 99 VAL A C 20
ATOM 34449 O O . VAL A 1 102 ? -13.590 -8.309 1.326 1.00 0.00 99 VAL A O 20
ATOM 34462 N N . LYS A 1 103 ? -14.315 -6.342 0.512 1.00 0.00 100 LYS A N 20
ATOM 34463 C CA . LYS A 1 103 ? -15.721 -6.625 0.730 1.00 0.00 100 LYS A CA 20
ATOM 34464 C C . LYS A 1 103 ? -16.290 -7.382 -0.456 1.00 0.00 100 LYS A C 20
ATOM 34465 O O . LYS A 1 103 ? -16.484 -6.799 -1.519 1.00 0.00 100 LYS A O 20
ATOM 34484 N N . ASP A 1 104 ? -16.517 -8.678 -0.262 1.00 0.00 101 ASP A N 20
ATOM 34485 C CA . ASP A 1 104 ? -17.107 -9.567 -1.276 1.00 0.00 101 ASP A CA 20
ATOM 34486 C C . ASP A 1 104 ? -16.423 -9.432 -2.644 1.00 0.00 101 ASP A C 20
ATOM 34487 O O . ASP A 1 104 ? -17.028 -9.693 -3.685 1.00 0.00 101 ASP A O 20
ATOM 34496 N N . GLY A 1 105 ? -15.141 -9.082 -2.632 1.00 0.00 102 GLY A N 20
ATOM 34497 C CA . GLY A 1 105 ? -14.398 -8.946 -3.872 1.00 0.00 102 GLY A CA 20
ATOM 34498 C C . GLY A 1 105 ? -14.075 -7.502 -4.207 1.00 0.00 102 GLY A C 20
ATOM 34499 O O . GLY A 1 105 ? -13.271 -7.226 -5.096 1.00 0.00 102 GLY A O 20
ATOM 34503 N N . VAL A 1 106 ? -14.700 -6.584 -3.490 1.00 0.00 103 VAL A N 20
ATOM 34504 C CA . VAL A 1 106 ? -14.509 -5.160 -3.716 1.00 0.00 103 VAL A CA 20
ATOM 34505 C C . VAL A 1 106 ? -13.535 -4.584 -2.687 1.00 0.00 103 VAL A C 20
ATOM 34506 O O . VAL A 1 106 ? -13.749 -4.715 -1.482 1.00 0.00 103 VAL A O 20
ATOM 34519 N N . VAL A 1 107 ? -12.473 -3.950 -3.156 1.00 0.00 104 VAL A N 20
ATOM 34520 C CA . VAL A 1 107 ? -11.475 -3.371 -2.267 1.00 0.00 104 VAL A CA 20
ATOM 34521 C C . VAL A 1 107 ? -12.017 -2.101 -1.627 1.00 0.00 104 VAL A C 20
ATOM 34522 O O . VAL A 1 107 ? -12.430 -1.174 -2.324 1.00 0.00 104 VAL A O 20
ATOM 34535 N N . GLN A 1 108 ? -12.027 -2.063 -0.309 1.00 0.00 105 GLN A N 20
ATOM 34536 C CA . GLN A 1 108 ? -12.490 -0.892 0.411 1.00 0.00 105 GLN A CA 20
ATOM 34537 C C . GLN A 1 108 ? -11.366 -0.292 1.236 1.00 0.00 105 GLN A C 20
ATOM 34538 O O . GLN A 1 108 ? -10.584 -1.016 1.856 1.00 0.00 105 GLN A O 20
ATOM 34552 N N . LEU A 1 109 ? -11.291 1.029 1.233 1.00 0.00 106 LEU A N 20
ATOM 34553 C CA . LEU A 1 109 ? -10.299 1.741 2.023 1.00 0.00 106 LEU A CA 20
ATOM 34554 C C . LEU A 1 109 ? -10.982 2.647 3.037 1.00 0.00 106 LEU A C 20
ATOM 34555 O O . LEU A 1 109 ? -12.027 3.234 2.751 1.00 0.00 106 LEU A O 20
ATOM 34571 N N . ARG A 1 110 ? -10.398 2.743 4.223 1.00 0.00 107 ARG A N 20
ATOM 34572 C CA . ARG A 1 110 ? -10.882 3.656 5.246 1.00 0.00 107 ARG A CA 20
ATOM 34573 C C . ARG A 1 110 ? -9.762 4.593 5.678 1.00 0.00 107 ARG A C 20
ATOM 34574 O O . ARG A 1 110 ? -8.782 4.165 6.292 1.00 0.00 107 ARG A O 20
ATOM 34595 N N . GLY A 1 111 ? -9.908 5.863 5.332 1.00 0.00 108 GLY A N 20
ATOM 34596 C CA . GLY A 1 111 ? -8.927 6.860 5.704 1.00 0.00 108 GLY A CA 20
ATOM 34597 C C . GLY A 1 111 ? -9.574 8.064 6.352 1.00 0.00 108 GLY A C 20
ATOM 34598 O O . GLY A 1 111 ? -9.835 9.069 5.693 1.00 0.00 108 GLY A O 20
ATOM 34602 N N . GLY A 1 112 ? -9.840 7.952 7.644 1.00 0.00 109 GLY A N 20
ATOM 34603 C CA . GLY A 1 112 ? -10.527 9.005 8.362 1.00 0.00 109 GLY A CA 20
ATOM 34604 C C . GLY A 1 112 ? -11.567 8.443 9.308 1.00 0.00 109 GLY A C 20
ATOM 34605 O O . GLY A 1 112 ? -11.298 7.475 10.020 1.00 0.00 109 GLY A O 20
ATOM 34609 N N . SER A 1 113 ? -12.749 9.039 9.315 1.00 0.00 110 SER A N 20
ATOM 34610 C CA . SER A 1 113 ? -13.841 8.562 10.150 1.00 0.00 110 SER A CA 20
ATOM 34611 C C . SER A 1 113 ? -15.142 8.536 9.357 1.00 0.00 110 SER A C 20
ATOM 34612 O O . SER A 1 113 ? -15.527 7.452 8.884 1.00 0.00 110 SER A O 20
#

Foldseek 3Di:
DFPKDQWFFCVVPAAFFWDWTDDDHFIKIWGHPDNDFDIWIFGQADPPVGDNGQRQWGWDDDPHWIWTARPVPRWIFTRVFFQTPVVNVPGGGTWDWGHDVRTIIITDDD

Nearest PDB structures (foldseek):
  2jo6-assembly1_A  TM=9.651E-01  e=1.339E-16  Escherichia coli
  4aiv-assembly1_A  TM=9.227E-01  e=4.101E-09  Mycobacterium tuberculosis H37Rv
  3c0d-assembly3_C  TM=9.177E-01  e=1.158E-08  Vibrio parahaemolyticus RIMD 2210633
  2jza-assembly1_A  TM=8.189E-01  e=9.098E-10  Pectobacterium atrosepticum SCRI1043
  1vm9-assembly1_A  TM=8.133E-01  e=1.023E-04  Ectopseudomonas mendocina

Solvent-accessible surface area: 6571 Å² total; per-residue (Å²): 170,57,70,72,92,83,43,39,129,25,125,99,0,116,57,81,47,10,43,55,7,101,20,68,140,75,73,0,0,0,1,30,8,86,121,57,99,89,9,55,0,0,22,0,63,5,105,178,107,127,1,78,41,1,25,166,14,122,38,40,112,107,151,68,52,18,16,0,28,1,85,77,118,169,14,68,2,75,0,43,78,0,53,4,118,95,18,77,142,167,49,17,106,61,7,84,17,100,42,91,123,27,25,0,11,0,75,3,47,145

CATH classification: 2.102.10.10

Organism: Escherichia coli (strain K12) (NCBI:txid83333)

InterPro domains:
  IPR012748 Rieske-like [2Fe-2S] domain, NirD-type [PF13806] (3-106)
  IPR012748 Rieske-like [2Fe-2S] domain, NirD-type [TIGR02378] (3-107)
  IPR012748 Rieske-like [2Fe-2S] domain, NirD-type [cd03529] (4-106)
  IPR017881 Nitrite reductase (NADH) small subunit [PTHR40562] (4-103)
  IPR036922 Rieske [2Fe-2S] iron-sulphur domain superfamily [G3DSA:2.102.10.10] (1-108)
  IPR036922 Rieske [2Fe-2S] iron-sulphur domain superfamily [SSF50022] (1-107)

GO terms:
  GO:0009344 nitrite reductase complex [NAD(P)H] (C, IDA)
  GO:0106316 nitrite reductase (NADH) activity (F, IDA)
  GO:0106316 nitrite reductase (NADH) activity (F, IMP)
  GO:0005515 protein binding (F, IPI)